Protein AF-0000000076233444 (afdb_homodimer)

Radius of gyration: 44.04 Å; Cα contacts (8 Å, |Δi|>4): 2919; chains: 2; bounding box: 112×150×102 Å

Foldseek 3Di:
DPPVPPVVPPVVPVCVVVVVVCVVVLLQPQAPFAADADVVLVLLVVVVVVCVVPVQPPCQLDWDWDDCVSDVFTAIEHEADCPRNPPPDWDADPVFRFTWDWDDKLRDRHDRGSSGFAWEAEQLFIYTYIWTWTFGPDPVGDIDTCPDPVNLVRDDPVSSVSPQWDDDSHYIYGVNLLVVLLVQLLQADALQVSQVNSLVSLCVSRVVDDPVCCVPHPRSDTDHSVVSLVSNLVVCVVLVLLLCPLLQLDFAAEEKEKDKDQPVQQFEWFQDLVVLDTFGQRWIKIFIAHLLLATNDIFIDSDPDLVLCLVVLQSNLVRHPNYAEYEYQDQVVCVVSNCVSVVPHHYAYFLVSLLCQQLVLQPPCVPDVLSVVLSQLLSCLQADPPQDDSFGQAWGAALVSSVVSVVVSCVVCVVVLVPDDPVSSVSNVVSVVVSNVNSVVVRRGGAGGPDGCVSVVVVVVSCCSSHVPPGNHDFPSSVVSSVSSNSSVVNCQSPADCDPVDDNDGDDDPSDDDPDDDRPDHPDSLADPDDDDADDVLVVLLVLLLVLLVLLLLLLVLVVLQFQFPPDDSLLQLFDDFPVQDDPDDPVLLQVLLQVLQVRRQKDFADDDLQQLQVLLQLLVLVQVCVVPPPQPVLVVLCVVLVDDDDSVVVSLSLLVQQLVCCCPPLLNVVVVVVPPCVCSVVSSDPRDQPDPSNVCSQQSSCQSSQAKAKEQGSTPVRRIYIHHYSHHSDSHHQYWYARPVVRGITHMDRPDPPDPVPPPDPPDDDDCPPDDPPDDQFPQVPCPAPVVRRNAQVCVSVVHQCPVPRSRRSTSSVPPQLQPLPPLVLCPQQQPVNYGRDRQVCLQVLHDNAPRPSDVGSSSNDHDDDDDPPPDDPDDDRPPPSDPSVSSVVSCVVCVVSVHDRADPPCDSLNSSSLSSLQSVCCSVVVDRDLVSSLSSLVVCQSVVVVVVPRDHGDDDSVRSVVVCVRSNHDD/DPPVPPVVPPVVVVCVVVVVVCVVVVLQPQAPFAADADVVLVLLVVVVVVCVVPVQPPCQLDWDWDDCVSDVFTAIEHEADCPRNPPPDWDADPVFRFTWDWDDKLRDRHDRGSSGFAWEAEQLFIYTYIWTWTFGPDPVGDIDTCPDPVNLVRDDPVSSVSPQWDDDSHYIYGVNLLVVLLVCLLQADALQVSQVNSLVSLCVSRVVDDPVCCVPHPRSDTDHSVVSLVSNLVVCVVLVLLLCPLLQLDFAAEEKEKDKDQPVQQFEWFQDLVVLDTFGQRWIKIWIAHLLLATNDIFIDSDPDLVLCLVVLQSNLVRHPNYAEYEYQDQVVCVVSNCVSVVPHHYAYFLVSLLCQQLVLQPPCVPDVLSVVLSQLLSCLQADPPQDDSFGQAWGAALVSSVVSVVVSCVVCVVVLVPDDPVSSVSNVVSVVVSNVNSVVVRRGGAGGPDGCVSVVVVVVSCCSSHPPVHNHDFPSSVVSSVSSNSSVVNCQSPADDDPVDDNDGDDDDSPDPPDDDRPDHPDSLADPDDDDADDVLVVLLVLLLVLLVLLLLLLVLVVVQFQFPPDDSLLQLFDDFPVQDDPDDPVLLVVLLQVLQVRRQKDFADDDLQQLQVLLQLLVLVQVCVVPPPQVVLVVLCVVLVDDDDSVVVSLSLLVQLLVCCCPPPLNVVVPVVPPCVCSVVSSDPRDQPDPSNVCSQQSSCQSSQAKAKEQGSTPVRRIYIHHYSHHSDSHHQYWYARPVVRGITHIDRPDPPDPVVPPDPPDDDDDDCPCPDQQQFPQVPPPQDVVRRDAQVCLVVVHQCPVPRSRRSTCSVPPVLAPLDQQVPCDQQQPVPYGRDDQVCLQVLHDNAPRPSDSGSSSNDHDDDDDPPPPPDPDDRPDPSDPSVSSVVSCVVCVVSVHDRADPPCDSLNSSSLSSLQSVCCSVVVDRDLVSSLSSLVVCQSVVVVVVVRDHGDDDSVRSVVVCVVSNNDD

Secondary structure (DSSP, 8-state):
--GGGGGGSSHHHHHHHHHHHHHHHHHHHTS------HHHHHHHHHHHHHHHH-TT-GGGGS-EEPPTTT-SS--EEEEE-HHHHSTT---B-TTT-PBEEEEEE----SS-STTPPEEEE-SS-EEEEEEEEEEESSTT--EEETTSHHHHHHS-HHHHTT--EEE-SS-EEEHHHHHHHHHHHHTT--HHHHHHHHHHHHHHHTTTS-HHHHTT-GGG----HHHHHHHHHHHHHHTHHHHHHHHHH----SEEEEEEE-GGGGGBEEE-TTT--EEEP--EEEEEE-TTS-EEEEEEESSS-GGGGHHHHHHHHHH-TT--EEEESSHHHHHHHHHHH-TT-EEEE-HHHHHHHHHTT---TTT-HHHHHHHHHHHGGGS-TT--SSS--S----HHHHHHHHHHHHHHTHHHHHHS-HHHHHHHHHHHHHHHHHHHTTTTSSPPTT-STHHHHHHHHHHIIIIISS-S-B-HHHHHHHHHHHHHHHHHHHHSPPPTT-SS------S-------------TT---------HHHHHHHHHHHHHHHHHHHHHHHHHHH---TT--GGGGGPPPPGGG-----HHHHHHHHHHHHHHTTEEEE----SS-HHHHHHHHHHHHHHHH---HHHHHHHHHTT-SS-HHHHHHHHHHHHHHHHHH-HHHHHHHHTTT-TTSGGGGSTT---SGGGGGHHHHHHHHHTS-EEEEES-SS--EEEE--SS-S--SPEEEEEETTTTEEEEEEE------GGGSS----------S--------SS----TTS----HHHHTT----TT---TT---S-S----------SS--B-TTS-B---HHHHTT---SS---TT---TT---SS--S---------------HHHHHHHHHHHHHTT-----SS--HHHHHHHHHHHHHHHHHHSS--HHHHHHHHHHHHHTGGG-TTS------HHHHHHHHHHTT---/--GGGGGGSSHHHHHHHHHHHHHHHHHHHHS------HHHHHHHHHHHHHHHH-TT-GGGGS-EEPPTTT-SS--EEEEE-HHHHSTT---B-TTT-PBEEEEEE----SS-STTPPEEEE-SS-EEEEEEEEEEESSTT--EEETTSHHHHHHS-HHHHTT--EEE-SS-EEEHHHHHHHHHHHHTT--HHHHHHHHHHHHHHHTTTS-HHHHTT-GGG----HHHHHHHHHHHHHHTHHHHHHHHHH----SEEEEEEE-GGGGGBEEE-TTT--EEEP--EEEEEE-TTS-EEEEEEESSS-GGGGHHHHHHHHHH-TT--EEEESSHHHHHHHHHHH-TTSEEEE-HHHHHHHHHTT---TTT-HHHHHHHHHHHGGGS-TT--SSS--S----HHHHHHHHHHHHHHTHHHHHHS-HHHHHHHHHHHHHHHHHHHTTTTSSPPTT-STHHHHHHHHHHIIIIITT-S-B-HHHHHHHHHHHHHHHHHHHHSPPPTT-SS------SSS-TT--------TT-----PPPPHHHHHHHHHHHHHHHHHHHHHHHHHHH---TT--GGGGGPPPPGGG-----HHHHHHHHHHHHHHTTEEEE----SS-HHHHHHHHHHHHHHHH---HHHHHHHHHTT-SS-HHHHHHHHHHHHHHHHHH-HHHHHHHHTS--TTSGGGGSTT---SGGGGGHHHHHHHHHTS-EEEEES-SS--EEEE--SS-S--SPEEEEEETTTTEEEEEEE------GGGSS-------------------SS----TTS----HHHHTTS---TT---TT---S-S-----------S--B-TTS-B---HHHHTT---SS---TT---TT---SS--S---------------HHHHHHHHHHHHHTT-----SS--HHHHHHHHHHHHHHHHHHSS--HHHHHHHHHHHHHTGGG-TTS------HHHHHHHHHHTT---

Sequence (1946 aa):
TMFKFIYRNRKHRRMMLSIRLLFIFSIAKCITSVVIGVEFQNVLDDIVKKFNEDPTNPRYQQPFCLTSSEYSKPIHIFIWSPQEQHCGFELRCFQHNSNFQPYQLTTNVVKQNWLNPRLLFCVRNNILLVQQIYQCNGDKKCKLFAASKECFALLDEKISKTFQMSLYNRSGYSYALIELLFEMISKGNNFQQVSQILANLRMRHYHSFQEEEALSSVLTSFPSAAKLEVLLLEFFYKWKDAFEFPVNEVKGSVLISADHTFRVSKKIGAFRTLDGKFVKSDMKLFIVMDESSAIISWKLTDSTGHGELESVLDHLSQKCGDLEYICTDNCCHDSSLYQKYFPTKKVKLDLFHAVKRVTQHVPNRKKCLKARHFVNDFGLIFRQNNDIGSIRTKATPEPSIIIRNLETFLTLHKPFLSELPSKNLEEINKEIENLKKHILNGCLSGIGPGHGTENNENLHRLLNRSLLRGVSFVSHELLLAILTILFFYHNQNIRGKKHTCNSRIIPIFSPSWDEKREIPNIPDPYTADQQTTIDSKTKEMVVEVLIGVRKTRDIVSTIKEMCLHRAFVEQDVLRKPSPRDCLDDDEVAHKTILEYNLNAFGLVVFETARDGDCCFRSILHQLHNVFQLDDNKELENYLTGLSLGQSIEDDISTLRLLFVENLKNDVNYRNFLVNTEYDDVDDYKNRGVFSSNTGDFVVKVLSDVLRIPIMIIQSNDRLSVETFIPSVLLYQKPLVIALNIWEQHYSSTEPLQDKKDPRDEESEEKEDEQKNEDEPAICHCMNGCFRKDGVKSCPCIKANRNCSAKCRCRKCSNNKAVKQRLKGCRCQTSCRDTDGRNTKCPCFKNRLGCDMCNCKSCENPYGKNENRKKNSGKVGGKRKRQPYTAYKKKRSEIFLASKSMKLPEGCWSLDETACIYTCTEMVLAELNQICMKSIFKIYDYIYRNRASYPEVKLREKNVKQIKAKLQYMGFNITMFKFIYRNRKHRRMMLSIRLLFIFSIAKCITSVVIGVEFQNVLDDIVKKFNEDPTNPRYQQPFCLTSSEYSKPIHIFIWSPQEQHCGFELRCFQHNSNFQPYQLTTNVVKQNWLNPRLLFCVRNNILLVQQIYQCNGDKKCKLFAASKECFALLDEKISKTFQMSLYNRSGYSYALIELLFEMISKGNNFQQVSQILANLRMRHYHSFQEEEALSSVLTSFPSAAKLEVLLLEFFYKWKDAFEFPVNEVKGSVLISADHTFRVSKKIGAFRTLDGKFVKSDMKLFIVMDESSAIISWKLTDSTGHGELESVLDHLSQKCGDLEYICTDNCCHDSSLYQKYFPTKKVKLDLFHAVKRVTQHVPNRKKCLKARHFVNDFGLIFRQNNDIGSIRTKATPEPSIIIRNLETFLTLHKPFLSELPSKNLEEINKEIENLKKHILNGCLSGIGPGHGTENNENLHRLLNRSLLRGVSFVSHELLLAILTILFFYHNQNIRGKKHTCNSRIIPIFSPSWDEKREIPNIPDPYTADQQTTIDSKTKEMVVEVLIGVRKTRDIVSTIKEMCLHRAFVEQDVLRKPSPRDCLDDDEVAHKTILEYNLNAFGLVVFETARDGDCCFRSILHQLHNVFQLDDNKELENYLTGLSLGQSIEDDISTLRLLFVENLKNDVNYRNFLVNTEYDDVDDYKNRGVFSSNTGDFVVKVLSDVLRIPIMIIQSNDRLSVETFIPSVLLYQKPLVIALNIWEQHYSSTEPLQDKKDPRDEESEEKEDEQKNEDEPAICHCMNGCFRKDGVKSCPCIKANRNCSAKCRCRKCSNNKAVKQRLKGCRCQTSCRDTDGRNTKCPCFKNRLGCDMCNCKSCENPYGKNENRKKNSGKVGGKRKRQPYTAYKKKRSEIFLASKSMKLPEGCWSLDETACIYTCTEMVLAELNQICMKSIFKIYDYIYRNRASYPEVKLREKNVKQIKAKLQYMGFNI

Nearest PDB structures (foldseek):
  3vqq-assembly1_B  TM=4.574E-01  e=9.170E-03  Human immunodeficiency virus 1
  7ue1-assembly1_A  TM=4.472E-01  e=9.606E-03  Human immunodeficiency virus 1
  8cta-assembly1_A  TM=4.657E-01  e=1.601E-02  Human immunodeficiency virus 1
  3vq8-assembly1_A  TM=4.705E-01  e=1.840E-02  Human immunodeficiency virus 1
  6u8q-assembly1_O  TM=4.433E-01  e=4.245E-02  Human immunodeficiency virus 1

InterPro domains:
  IPR003323 OTU domain [PF02338] (611-718)
  IPR003323 OTU domain [PS50802] (603-752)
  IPR033467 Tesmin/TSO1-like CXC domain [SM01114] (774-818)
  IPR033467 Tesmin/TSO1-like CXC domain [SM01114] (820-864)
  IPR038765 Papain-like cysteine peptidase superfamily [SSF54001] (595-753)

Structure (mmCIF, N/CA/C/O backbone):
data_AF-0000000076233444-model_v1
#
loop_
_entity.id
_entity.type
_entity.pdbx_description
1 polymer 'OTU domain-containing protein'
#
loop_
_atom_site.group_PDB
_atom_site.id
_atom_site.type_symbol
_atom_site.label_atom_id
_atom_site.label_alt_id
_atom_site.label_comp_id
_atom_site.label_asym_id
_atom_site.label_entity_id
_atom_site.label_seq_id
_atom_site.pdbx_PDB_ins_code
_atom_site.Cartn_x
_atom_site.Cartn_y
_atom_site.Cartn_z
_atom_site.occupancy
_atom_site.B_iso_or_equiv
_atom_site.auth_seq_id
_atom_site.auth_comp_id
_atom_site.auth_asym_id
_atom_site.auth_atom_id
_atom_site.pdbx_PDB_model_num
ATOM 1 N N . THR A 1 1 ? -7.953 12.812 52.438 1 19.58 1 THR A N 1
ATOM 2 C CA . THR A 1 1 ? -8.828 11.852 51.781 1 19.58 1 THR A CA 1
ATOM 3 C C . THR A 1 1 ? -10.273 12.336 51.781 1 19.58 1 THR A C 1
ATOM 5 O O . THR A 1 1 ? -10.969 12.25 50.781 1 19.58 1 THR A O 1
ATOM 8 N N . MET A 1 2 ? -10.898 12.516 53.062 1 20.55 2 MET A N 1
ATOM 9 C CA . MET A 1 2 ? -12.297 12.625 53.469 1 20.55 2 MET A CA 1
ATOM 10 C C . MET A 1 2 ? -12.844 14.016 53.188 1 20.55 2 MET A C 1
ATOM 12 O O . MET A 1 2 ? -14.039 14.18 52.938 1 20.55 2 MET A O 1
ATOM 16 N N . PHE A 1 3 ? -12.156 15.141 53.625 1 22.14 3 PHE A N 1
ATOM 17 C CA . PHE A 1 3 ? -12.711 16.484 53.781 1 22.14 3 PHE A CA 1
ATOM 18 C C . PHE A 1 3 ? -13.086 17.047 52.406 1 22.14 3 PHE A C 1
ATOM 20 O O . PHE A 1 3 ? -13.883 17.984 52.312 1 22.14 3 PHE A O 1
ATOM 27 N N . LYS A 1 4 ? -12.156 16.828 51.312 1 22.8 4 LYS A N 1
ATOM 28 C CA . LYS A 1 4 ? -12.32 17.484 50.031 1 22.8 4 LYS A CA 1
ATOM 29 C C . LYS A 1 4 ? -13.578 17 49.312 1 22.8 4 LYS A C 1
ATOM 31 O O . LYS A 1 4 ? -13.742 17.203 48.125 1 22.8 4 LYS A O 1
ATOM 36 N N . PHE A 1 5 ? -14.578 16.234 50.031 1 25.5 5 PHE A N 1
ATOM 37 C CA . PHE A 1 5 ? -15.836 15.562 49.75 1 25.5 5 PHE A CA 1
ATOM 38 C C . PHE A 1 5 ? -16.953 16.578 49.531 1 25.5 5 PHE A C 1
ATOM 40 O O . PHE A 1 5 ? -17.781 16.406 48.625 1 25.5 5 PHE A O 1
ATOM 47 N N . ILE A 1 6 ? -17.188 17.547 50.594 1 25.94 6 ILE A N 1
ATOM 48 C CA . ILE A 1 6 ? -18.422 18.266 50.844 1 25.94 6 ILE A CA 1
ATOM 49 C C . ILE A 1 6 ? -18.562 19.422 49.844 1 25.94 6 ILE A C 1
ATOM 51 O O . ILE A 1 6 ? -19.688 19.797 49.5 1 25.94 6 ILE A O 1
ATOM 55 N N . TYR A 1 7 ? -17.375 20.172 49.594 1 26.08 7 TYR A N 1
ATOM 56 C CA . TYR A 1 7 ? -17.547 21.422 48.844 1 26.08 7 TYR A CA 1
ATOM 57 C C . TYR A 1 7 ? -18.062 21.141 47.438 1 26.08 7 TYR A C 1
ATOM 59 O O . TYR A 1 7 ? -18.172 22.062 46.625 1 26.08 7 TYR A O 1
ATOM 67 N N . ARG A 1 8 ? -18.266 19.812 47.031 1 27.36 8 ARG A N 1
ATOM 68 C CA . ARG A 1 8 ? -18.797 19.281 45.781 1 27.36 8 ARG A CA 1
ATOM 69 C C . ARG A 1 8 ? -20.281 19.562 45.656 1 27.36 8 ARG A C 1
ATOM 71 O O . ARG A 1 8 ? -20.875 19.391 44.562 1 27.36 8 ARG A O 1
ATOM 78 N N . ASN A 1 9 ? -21.047 19.781 46.781 1 27.98 9 ASN A N 1
ATOM 79 C CA . ASN A 1 9 ? -22.5 19.734 46.781 1 27.98 9 ASN A CA 1
ATOM 80 C C . ASN A 1 9 ? -23.109 21.047 46.312 1 27.98 9 ASN A C 1
ATOM 82 O O . ASN A 1 9 ? -24.25 21.078 45.844 1 27.98 9 ASN A O 1
ATOM 86 N N . ARG A 1 10 ? -22.672 22.234 46.906 1 29.61 10 ARG A N 1
ATOM 87 C CA . ARG A 1 10 ? -23.406 23.469 46.656 1 29.61 10 ARG A CA 1
ATOM 88 C C . ARG A 1 10 ? -23.312 23.891 45.188 1 29.61 10 ARG A C 1
ATOM 90 O O . ARG A 1 10 ? -24.219 24.531 44.656 1 29.61 10 ARG A O 1
ATOM 97 N N . LYS A 1 11 ? -22.031 23.906 44.625 1 30.14 11 LYS A N 1
ATOM 98 C CA . LYS A 1 11 ? -21.859 24.344 43.25 1 30.14 11 LYS A CA 1
ATOM 99 C C . LYS A 1 11 ? -22.656 23.469 42.281 1 30.14 11 LYS A C 1
ATOM 101 O O . LYS A 1 11 ? -22.625 23.688 41.062 1 30.14 11 LYS A O 1
ATOM 106 N N . HIS A 1 12 ? -23.359 22.391 42.719 1 30.02 12 HIS A N 1
ATOM 107 C CA . HIS A 1 12 ? -24.281 21.531 42 1 30.02 12 HIS A CA 1
ATOM 108 C C . HIS A 1 12 ? -25.594 22.25 41.719 1 30.02 12 HIS A C 1
ATOM 110 O O . HIS A 1 12 ? -26.234 22 40.688 1 30.02 12 HIS A O 1
ATOM 116 N N . ARG A 1 13 ? -26.125 23.078 42.688 1 32.69 13 ARG A N 1
ATOM 117 C CA . ARG A 1 13 ? -27.469 23.641 42.5 1 32.69 13 ARG A CA 1
ATOM 118 C C . ARG A 1 13 ? -27.438 24.75 41.438 1 32.69 13 ARG A C 1
ATOM 120 O O . ARG A 1 13 ? -28.375 24.875 40.656 1 32.69 13 ARG A O 1
ATOM 127 N N . ARG A 1 14 ? -26.531 25.828 41.594 1 32.03 14 ARG A N 1
ATOM 128 C CA . ARG A 1 14 ? -26.516 26.906 40.625 1 32.03 14 ARG A CA 1
ATOM 129 C C . ARG A 1 14 ? -26.109 26.375 39.25 1 32.03 14 ARG A C 1
ATOM 131 O O . ARG A 1 14 ? -26.453 26.969 38.219 1 32.03 14 ARG A O 1
ATOM 138 N N . MET A 1 15 ? -25.219 25.344 39.125 1 30.59 15 MET A N 1
ATOM 139 C CA . MET A 1 15 ? -24.906 24.734 37.812 1 30.59 15 MET A CA 1
ATOM 140 C C . MET A 1 15 ? -26.125 24.031 37.25 1 30.59 15 MET A C 1
ATOM 142 O O . MET A 1 15 ? -26.203 23.828 36.031 1 30.59 15 MET A O 1
ATOM 146 N N . MET A 1 16 ? -27.141 23.703 38.094 1 33.06 16 MET A N 1
ATOM 147 C CA . MET A 1 16 ? -28.375 23.109 37.562 1 33.06 16 MET A CA 1
ATOM 148 C C . MET A 1 16 ? -29.234 24.172 36.875 1 33.06 16 MET A C 1
ATOM 150 O O . MET A 1 16 ? -29.922 23.891 35.906 1 33.06 16 MET A O 1
ATOM 154 N N . LEU A 1 17 ? -29.469 25.406 37.531 1 35.16 17 LEU A N 1
ATOM 155 C CA . LEU A 1 17 ? -30.312 26.422 36.906 1 35.16 17 LEU A CA 1
ATOM 156 C C . LEU A 1 17 ? -29.672 26.938 35.625 1 35.16 17 LEU A C 1
ATOM 158 O O . LEU A 1 17 ? -30.359 27.172 34.625 1 35.16 17 LEU A O 1
ATOM 162 N N . SER A 1 18 ? -28.312 27.359 35.594 1 32.38 18 SER A N 1
ATOM 163 C CA . SER A 1 18 ? -27.672 27.75 34.344 1 32.38 18 SER A CA 1
ATOM 164 C C . SER A 1 18 ? -27.609 26.578 33.375 1 32.38 18 SER A C 1
ATOM 166 O O . SER A 1 18 ? -27.422 26.781 32.156 1 32.38 18 SER A O 1
ATOM 168 N N . ILE A 1 19 ? -27.703 25.344 33.781 1 35.03 19 ILE A N 1
ATOM 169 C CA . ILE A 1 19 ? -27.828 24.188 32.906 1 35.03 19 ILE A CA 1
ATOM 170 C C . ILE A 1 19 ? -29.234 24.125 32.344 1 35.03 19 ILE A C 1
ATOM 172 O O . ILE A 1 19 ? -29.438 23.688 31.203 1 35.03 19 ILE A O 1
ATOM 176 N N . ARG A 1 20 ? -30.312 24.656 33.031 1 33.66 20 ARG A N 1
ATOM 177 C CA . ARG A 1 20 ? -31.688 24.641 32.562 1 33.66 20 ARG A CA 1
ATOM 178 C C . ARG A 1 20 ? -31.859 25.516 31.312 1 33.66 20 ARG A C 1
ATOM 180 O O . ARG A 1 20 ? -32.531 25.125 30.359 1 33.66 20 ARG A O 1
ATOM 187 N N . LEU A 1 21 ? -31.594 26.922 31.438 1 35.16 21 LEU A N 1
ATOM 188 C CA . LEU A 1 21 ? -31.781 27.844 30.328 1 35.16 21 LEU A CA 1
ATOM 189 C C . LEU A 1 21 ? -30.828 27.531 29.188 1 35.16 21 LEU A C 1
ATOM 191 O O . LEU A 1 21 ? -31.172 27.688 28.016 1 35.16 21 LEU A O 1
ATOM 195 N N . LEU A 1 22 ? -29.578 27.125 29.453 1 32.97 22 LEU A N 1
ATOM 196 C CA . LEU A 1 22 ? -28.656 26.734 28.375 1 32.97 22 LEU A CA 1
ATOM 197 C C . LEU A 1 22 ? -29.125 25.453 27.703 1 32.97 22 LEU A C 1
ATOM 199 O O . LEU A 1 22 ? -28.75 25.172 26.562 1 32.97 22 LEU A O 1
ATOM 203 N N . PHE A 1 23 ? -29.984 24.641 28.375 1 34.53 23 PHE A N 1
ATOM 204 C CA . PHE A 1 23 ? -30.484 23.453 27.703 1 34.53 23 PHE A CA 1
ATOM 205 C C . PHE A 1 23 ? -31.406 23.828 26.547 1 34.53 23 PHE A C 1
ATOM 207 O O . PHE A 1 23 ? -31.359 23.203 25.484 1 34.53 23 PHE A O 1
ATOM 214 N N . ILE A 1 24 ? -32.375 24.844 26.734 1 35.88 24 ILE A N 1
ATOM 215 C CA . ILE A 1 24 ? -33.375 25.094 25.688 1 35.88 24 ILE A CA 1
ATOM 216 C C . ILE A 1 24 ? -32.688 25.75 24.484 1 35.88 24 ILE A C 1
ATOM 218 O O . ILE A 1 24 ? -32.969 25.391 23.344 1 35.88 24 ILE A O 1
ATOM 222 N N . PHE A 1 25 ? -31.828 26.844 24.672 1 35.16 25 PHE A N 1
ATOM 223 C CA . PHE A 1 25 ? -31.328 27.562 23.5 1 35.16 25 PHE A CA 1
ATOM 224 C C . PHE A 1 25 ? -30.312 26.719 22.75 1 35.16 25 PHE A C 1
ATOM 226 O O . PHE A 1 25 ? -30.125 26.906 21.547 1 35.16 25 PHE A O 1
ATOM 233 N N . SER A 1 26 ? -29.484 25.984 23.406 1 34.06 26 SER A N 1
ATOM 234 C CA . SER A 1 26 ? -28.469 25.234 22.672 1 34.06 26 SER A CA 1
ATOM 235 C C . SER A 1 26 ? -29.094 24.141 21.828 1 34.06 26 SER A C 1
ATOM 237 O O . SER A 1 26 ? -28.422 23.531 21 1 34.06 26 SER A O 1
ATOM 239 N N . ILE A 1 27 ? -30.281 23.75 22.141 1 36.62 27 ILE A N 1
ATOM 240 C CA . ILE A 1 27 ? -30.922 22.734 21.297 1 36.62 27 ILE A CA 1
ATOM 241 C C . ILE A 1 27 ? -31.297 23.344 19.953 1 36.62 27 ILE A C 1
ATOM 243 O O . ILE A 1 27 ? -31.203 22.688 18.922 1 36.62 27 ILE A O 1
ATOM 247 N N . ALA A 1 28 ? -31.766 24.609 19.859 1 36.25 28 ALA A N 1
ATOM 248 C CA . ALA A 1 28 ? -32.375 25.125 18.641 1 36.25 28 ALA A CA 1
ATOM 249 C C . ALA A 1 28 ? -31.344 25.203 17.5 1 36.25 28 ALA A C 1
ATOM 251 O O . ALA A 1 28 ? -31.688 24.969 16.344 1 36.25 28 ALA A O 1
ATOM 252 N N . LYS A 1 29 ? -30.188 25.828 17.688 1 37.78 29 LYS A N 1
ATOM 253 C CA . LYS A 1 29 ? -29.375 26.156 16.531 1 37.78 29 LYS A CA 1
ATOM 254 C C . LYS A 1 29 ? -28.844 24.906 15.852 1 37.78 29 LYS A C 1
ATOM 256 O O . LYS A 1 29 ? -28.5 24.922 14.672 1 37.78 29 LYS A O 1
ATOM 261 N N . CYS A 1 30 ? -28.469 23.891 16.594 1 37.66 30 CYS A N 1
ATOM 262 C CA . CYS A 1 30 ? -27.562 22.875 16.031 1 37.66 30 CYS A CA 1
ATOM 263 C C . CYS A 1 30 ? -28.359 21.781 15.32 1 37.66 30 CYS A C 1
ATOM 265 O O . CYS A 1 30 ? -27.781 20.781 14.898 1 37.66 30 CYS A O 1
ATOM 267 N N . ILE A 1 31 ? -29.672 21.719 15.492 1 44.47 31 ILE A N 1
ATOM 268 C CA . ILE A 1 31 ? -30.234 20.547 14.852 1 44.47 31 ILE A CA 1
ATOM 269 C C . ILE A 1 31 ? -30.328 20.781 13.344 1 44.47 31 ILE A C 1
ATOM 271 O O . ILE A 1 31 ? -30.859 21.797 12.898 1 44.47 31 ILE A O 1
ATOM 275 N N . THR A 1 32 ? -29.625 20.297 12.516 1 52.31 32 THR A N 1
ATOM 276 C CA . THR A 1 32 ? -29.812 20.344 11.07 1 52.31 32 THR A CA 1
ATOM 277 C C . THR A 1 32 ? -31.266 20.125 10.695 1 52.31 32 THR A C 1
ATOM 279 O O . THR A 1 32 ? -31.812 19.047 10.922 1 52.31 32 THR A O 1
ATOM 282 N N . SER A 1 33 ? -32.094 21.125 10.656 1 62.72 33 SER A N 1
ATOM 283 C CA . SER A 1 33 ? -33.5 21.141 10.195 1 62.72 33 SER A CA 1
ATOM 284 C C . SER A 1 33 ? -33.594 20.609 8.766 1 62.72 33 SER A C 1
ATOM 286 O O . SER A 1 33 ? -32.812 20.984 7.898 1 62.72 33 SER A O 1
ATOM 288 N N . VAL A 1 34 ? -34.312 19.359 8.625 1 79.75 34 VAL A N 1
ATOM 289 C CA . VAL A 1 34 ? -34.531 18.734 7.32 1 79.75 34 VAL A CA 1
ATOM 290 C C . VAL A 1 34 ? -35.75 19.344 6.664 1 79.75 34 VAL A C 1
ATOM 292 O O . VAL A 1 34 ? -36.875 19.219 7.188 1 79.75 34 VAL A O 1
ATOM 295 N N . VAL A 1 35 ? -35.562 20.219 5.676 1 81.94 35 VAL A N 1
ATOM 296 C CA . VAL A 1 35 ? -36.656 20.766 4.891 1 81.94 35 VAL A CA 1
ATOM 297 C C . VAL A 1 35 ? -36.75 20.062 3.537 1 81.94 35 VAL A C 1
ATOM 299 O O . VAL A 1 35 ? -35.75 20.047 2.783 1 81.94 35 VAL A O 1
ATOM 302 N N . ILE A 1 36 ? -37.875 19.375 3.273 1 86.38 36 ILE A N 1
ATOM 303 C CA . ILE A 1 36 ? -38.031 18.625 2.033 1 86.38 36 ILE A CA 1
ATOM 304 C C . ILE A 1 36 ? -39.062 19.312 1.148 1 86.38 36 ILE A C 1
ATOM 306 O O . ILE A 1 36 ? -38.812 19.578 -0.03 1 86.38 36 ILE A O 1
ATOM 310 N N . GLY A 1 37 ? -40.344 19.625 1.582 1 86.25 37 GLY A N 1
ATOM 311 C CA . GLY A 1 37 ? -41.344 20.297 0.795 1 86.25 37 GLY A CA 1
ATOM 312 C C . GLY A 1 37 ? -42.75 20.016 1.275 1 86.25 37 GLY A C 1
ATOM 313 O O . GLY A 1 37 ? -42.969 19.156 2.143 1 86.25 37 GLY A O 1
ATOM 314 N N . VAL A 1 38 ? -43.719 20.625 0.657 1 89.69 38 VAL A N 1
ATOM 315 C CA . VAL A 1 38 ? -45.125 20.547 1.062 1 89.69 38 VAL A CA 1
ATOM 316 C C . VAL A 1 38 ? -45.719 19.203 0.619 1 89.69 38 VAL A C 1
ATOM 318 O O . VAL A 1 38 ? -46.531 18.609 1.335 1 89.69 38 VAL A O 1
ATOM 321 N N . GLU A 1 39 ? -45.281 18.734 -0.431 1 90 39 GLU A N 1
ATOM 322 C CA . GLU A 1 39 ? -45.781 17.453 -0.927 1 90 39 GLU A CA 1
ATOM 323 C C . GLU A 1 39 ? -45.469 16.312 0.039 1 90 39 GLU A C 1
ATOM 325 O O . GLU A 1 39 ? -46.312 15.477 0.323 1 90 39 GLU A O 1
ATOM 330 N N . PHE A 1 40 ? -44.312 16.344 0.514 1 92.69 40 PHE A N 1
ATOM 331 C CA . PHE A 1 40 ? -43.906 15.281 1.421 1 92.69 40 PHE A CA 1
ATOM 332 C C . PHE A 1 40 ? -44.562 15.453 2.787 1 92.69 40 PHE A C 1
ATOM 334 O O . PHE A 1 40 ? -44.812 14.469 3.486 1 92.69 40 PHE A O 1
ATOM 341 N N . GLN A 1 41 ? -44.875 16.672 3.162 1 93.62 41 GLN A N 1
ATOM 342 C CA . GLN A 1 41 ? -45.562 16.891 4.426 1 93.62 41 GLN A CA 1
ATOM 343 C C . GLN A 1 41 ? -46.906 16.141 4.453 1 93.62 41 GLN A C 1
ATOM 345 O O . GLN A 1 41 ? -47.281 15.57 5.477 1 93.62 41 GLN A O 1
ATOM 350 N N . ASN A 1 42 ? -47.562 16.141 3.32 1 93.38 42 ASN A N 1
ATOM 351 C CA . ASN A 1 42 ? -48.844 15.43 3.236 1 93.38 42 ASN A CA 1
ATOM 352 C C . ASN A 1 42 ? -48.656 13.922 3.4 1 93.38 42 ASN A C 1
ATOM 354 O O . ASN A 1 42 ? -49.469 13.258 4.043 1 93.38 42 ASN A O 1
ATOM 358 N N . VAL A 1 43 ? -47.625 13.438 2.832 1 94.25 43 VAL A N 1
ATOM 359 C CA . VAL A 1 43 ? -47.344 12.008 2.932 1 94.25 43 VAL A CA 1
ATOM 360 C C . VAL A 1 43 ? -47 11.648 4.379 1 94.25 43 VAL A C 1
ATOM 362 O O . VAL A 1 43 ? -47.5 10.641 4.898 1 94.25 43 VAL A O 1
ATOM 365 N N . LEU A 1 44 ? -46.219 12.461 5.004 1 94.81 44 LEU A N 1
ATOM 366 C CA . LEU A 1 44 ? -45.812 12.203 6.383 1 94.81 44 LEU A CA 1
ATOM 367 C C . LEU A 1 44 ? -47.031 12.281 7.328 1 94.81 44 LEU A C 1
ATOM 369 O O . LEU A 1 44 ? -47.125 11.492 8.266 1 94.81 44 LEU A O 1
ATOM 373 N N . ASP A 1 45 ? -47.938 13.188 7.039 1 94.12 45 ASP A N 1
ATOM 374 C CA . ASP A 1 45 ? -49.156 13.305 7.855 1 94.12 45 ASP A CA 1
ATOM 375 C C . ASP A 1 45 ? -50.031 12.062 7.719 1 94.12 45 ASP A C 1
ATOM 377 O O . ASP A 1 45 ? -50.625 11.602 8.695 1 94.12 45 ASP A O 1
ATOM 381 N N . ASP A 1 46 ? -50.062 11.57 6.543 1 94.38 46 ASP A N 1
ATOM 382 C CA . ASP A 1 46 ? -50.812 10.344 6.316 1 94.38 46 ASP A CA 1
ATOM 383 C C . ASP A 1 46 ? -50.219 9.164 7.066 1 94.38 46 ASP A C 1
ATOM 385 O O . ASP A 1 46 ? -50.938 8.336 7.629 1 94.38 46 ASP A O 1
ATOM 389 N N . ILE A 1 47 ? -48.906 9.055 7.07 1 94.62 47 ILE A N 1
ATOM 390 C CA . ILE A 1 47 ? -48.219 7.973 7.746 1 94.62 47 ILE A CA 1
ATOM 391 C C . ILE A 1 47 ? -48.406 8.086 9.258 1 94.62 47 ILE A C 1
ATOM 393 O O . ILE A 1 47 ? -48.625 7.078 9.938 1 94.62 47 ILE A O 1
ATOM 397 N N . VAL A 1 48 ? -48.375 9.289 9.773 1 94.94 48 VAL A N 1
ATOM 398 C CA . VAL A 1 48 ? -48.531 9.516 11.203 1 94.94 48 VAL A CA 1
ATOM 399 C C . VAL A 1 48 ? -49.938 9.195 11.625 1 94.94 48 VAL A C 1
ATOM 401 O O . VAL A 1 48 ? -50.188 8.672 12.719 1 94.94 48 VAL A O 1
ATOM 404 N N . LYS A 1 49 ? -50.906 9.484 10.758 1 94.12 49 LYS A N 1
ATOM 405 C CA . LYS A 1 49 ? -52.312 9.133 11.039 1 94.12 49 LYS A CA 1
ATOM 406 C C . LYS A 1 49 ? -52.469 7.621 11.164 1 94.12 49 LYS A C 1
ATOM 408 O O . LYS A 1 49 ? -53.125 7.137 12.086 1 94.12 49 LYS A O 1
ATOM 413 N N . LYS A 1 50 ? -51.844 6.984 10.289 1 93 50 LYS A N 1
ATOM 414 C CA . LYS A 1 50 ? -51.906 5.523 10.328 1 93 50 LYS A CA 1
ATOM 415 C C . LYS A 1 50 ? -51.188 4.98 11.562 1 93 50 LYS A C 1
ATOM 417 O O . LYS A 1 50 ? -51.625 3.992 12.148 1 93 50 LYS A O 1
ATOM 422 N N . PHE A 1 51 ? -50.125 5.629 11.906 1 94.06 51 PHE A N 1
ATOM 423 C CA . PHE A 1 51 ? -49.375 5.23 13.094 1 94.06 51 PHE A CA 1
ATOM 424 C C . PHE A 1 51 ? -50.188 5.414 14.352 1 94.06 51 PHE A C 1
ATOM 426 O O . PHE A 1 51 ? -50.219 4.551 15.227 1 94.06 51 PHE A O 1
ATOM 433 N N . ASN A 1 52 ? -50.906 6.531 14.445 1 92.88 52 ASN A N 1
ATOM 434 C CA . ASN A 1 52 ? -51.688 6.828 15.641 1 92.88 52 ASN A CA 1
ATOM 435 C C . ASN A 1 52 ? -52.875 5.871 15.781 1 92.88 52 ASN A C 1
ATOM 437 O O . ASN A 1 52 ? -53.344 5.625 16.891 1 92.88 52 ASN A O 1
ATOM 441 N N . GLU A 1 53 ? -53.281 5.238 14.672 1 92.62 53 GLU A N 1
ATOM 442 C CA . GLU A 1 53 ? -54.344 4.258 14.719 1 92.62 53 GLU A CA 1
ATOM 443 C C . GLU A 1 53 ? -53.875 2.939 15.32 1 92.62 53 GLU A C 1
ATOM 445 O O . GLU A 1 53 ? -54.594 2.309 16.094 1 92.62 53 GLU A O 1
ATOM 450 N N . ASP A 1 54 ? -52.625 2.562 15.008 1 91.62 54 ASP A N 1
ATOM 451 C CA . ASP A 1 54 ? -52.031 1.331 15.539 1 91.62 54 ASP A CA 1
ATOM 452 C C . ASP A 1 54 ? -50.531 1.488 15.773 1 91.62 54 ASP A C 1
ATOM 454 O O . ASP A 1 54 ? -49.719 0.978 15 1 91.62 54 ASP A O 1
ATOM 458 N N . PRO A 1 55 ? -50.188 2.043 16.906 1 90.19 55 PRO A N 1
ATOM 459 C CA . PRO A 1 55 ? -48.781 2.293 17.172 1 90.19 55 PRO A CA 1
ATOM 460 C C . PRO A 1 55 ? -48 1.008 17.391 1 90.19 55 PRO A C 1
ATOM 462 O O . PRO A 1 55 ? -46.75 1.015 17.312 1 90.19 55 PRO A O 1
ATOM 465 N N . THR A 1 56 ? -48.594 -0.118 17.672 1 88.06 56 THR A N 1
ATOM 466 C CA . THR A 1 56 ? -47.875 -1.357 17.969 1 88.06 56 THR A CA 1
ATOM 467 C C . THR A 1 56 ? -47.656 -2.18 16.703 1 88.06 56 THR A C 1
ATOM 469 O O . THR A 1 56 ? -47.125 -3.277 16.75 1 88.06 56 THR A O 1
ATOM 472 N N . ASN A 1 57 ? -48.125 -1.59 15.586 1 88.44 57 ASN A N 1
ATOM 473 C CA . ASN A 1 57 ? -47.875 -2.264 14.312 1 88.44 57 ASN A CA 1
ATOM 474 C C . ASN A 1 57 ? -46.375 -2.541 14.117 1 88.44 57 ASN A C 1
ATOM 476 O O . ASN A 1 57 ? -45.531 -1.664 14.344 1 88.44 57 ASN A O 1
ATOM 480 N N . PRO A 1 58 ? -46 -3.732 13.758 1 87.5 58 PRO A N 1
ATOM 481 C CA . PRO A 1 58 ? -44.594 -4.098 13.602 1 87.5 58 PRO A CA 1
ATOM 482 C C . PRO A 1 58 ? -43.875 -3.258 12.547 1 87.5 58 PRO A C 1
ATOM 484 O O . PRO A 1 58 ? -42.625 -3.135 12.578 1 87.5 58 PRO A O 1
ATOM 487 N N . ARG A 1 59 ? -44.562 -2.652 11.633 1 88.38 59 ARG A N 1
ATOM 488 C CA . ARG A 1 59 ? -43.969 -1.809 10.609 1 88.38 59 ARG A CA 1
ATOM 489 C C . ARG A 1 59 ? -43.219 -0.623 11.234 1 88.38 59 ARG A C 1
ATOM 491 O O . ARG A 1 59 ? -42.188 -0.187 10.734 1 88.38 59 ARG A O 1
ATOM 498 N N . TYR A 1 60 ? -43.812 -0.18 12.312 1 90.5 60 TYR A N 1
ATOM 499 C CA . TYR A 1 60 ? -43.312 1.066 12.875 1 90.5 60 TYR A CA 1
ATOM 500 C C . TYR A 1 60 ? -42.281 0.793 13.984 1 90.5 60 TYR A C 1
ATOM 502 O O . TYR A 1 60 ? -41.812 1.724 14.633 1 90.5 60 TYR A O 1
ATOM 510 N N . GLN A 1 61 ? -41.875 -0.435 14.211 1 88.31 61 GLN A N 1
ATOM 511 C CA . GLN A 1 61 ? -40.906 -0.772 15.258 1 88.31 61 GLN A CA 1
ATOM 512 C C . GLN A 1 61 ? -39.5 -0.735 14.727 1 88.31 61 GLN A C 1
ATOM 514 O O . GLN A 1 61 ? -38.531 -0.859 15.492 1 88.31 61 GLN A O 1
ATOM 519 N N . GLN A 1 62 ? -39.375 -0.571 13.461 1 89.12 62 GLN A N 1
ATOM 520 C CA . GLN A 1 62 ? -38.094 -0.476 12.789 1 89.12 62 GLN A CA 1
ATOM 521 C C . GLN A 1 62 ? -38.125 0.546 11.656 1 89.12 62 GLN A C 1
ATOM 523 O O . GLN A 1 62 ? -39.219 0.952 11.219 1 89.12 62 GLN A O 1
ATOM 528 N N . PRO A 1 63 ? -36.938 1.024 11.281 1 91.69 63 PRO A N 1
ATOM 529 C CA . PRO A 1 63 ? -36.938 1.917 10.117 1 91.69 63 PRO A CA 1
ATOM 530 C C . PRO A 1 63 ? -37.531 1.255 8.867 1 91.69 63 PRO A C 1
ATOM 532 O O . PRO A 1 63 ? -37.281 0.068 8.633 1 91.69 63 PRO A O 1
ATOM 535 N N . PHE A 1 64 ? -38.344 1.941 8.141 1 92.12 64 PHE A N 1
ATOM 536 C CA . PHE A 1 64 ? -38.969 1.402 6.934 1 92.12 64 PHE A CA 1
ATOM 537 C C . PHE A 1 64 ? -38.844 2.391 5.781 1 92.12 64 PHE A C 1
ATOM 539 O O . PHE A 1 64 ? -38.688 3.594 6 1 92.12 64 PHE A O 1
ATOM 546 N N . CYS A 1 65 ? -38.844 1.848 4.605 1 91.31 65 CYS A N 1
ATOM 547 C CA . CYS A 1 65 ? -38.781 2.65 3.391 1 91.31 65 CYS A CA 1
ATOM 548 C C . CYS A 1 65 ? -40.156 2.867 2.805 1 91.31 65 CYS A C 1
ATOM 550 O O . CYS A 1 65 ? -41 1.949 2.793 1 91.31 65 CYS A O 1
ATOM 552 N N . LEU A 1 66 ? -40.406 4.062 2.34 1 91.31 66 LEU A N 1
ATOM 553 C CA . LEU A 1 66 ? -41.688 4.348 1.701 1 91.31 66 LEU A CA 1
ATOM 554 C C . LEU A 1 66 ? -41.812 3.631 0.361 1 91.31 66 LEU A C 1
ATOM 556 O O . LEU A 1 66 ? -40.844 3.549 -0.388 1 91.31 66 LEU A O 1
ATOM 560 N N . THR A 1 67 ? -42.938 3.078 0.148 1 85 67 THR A N 1
ATOM 561 C CA . THR A 1 67 ? -43.188 2.361 -1.101 1 85 67 THR A CA 1
ATOM 562 C C . THR A 1 67 ? -43.469 3.338 -2.236 1 85 67 THR A C 1
ATOM 564 O O . THR A 1 67 ? -43.719 4.52 -1.997 1 85 67 THR A O 1
ATOM 567 N N . SER A 1 68 ? -43.438 2.816 -3.436 1 79.81 68 SER A N 1
ATOM 568 C CA . SER A 1 68 ? -43.656 3.641 -4.617 1 79.81 68 SER A CA 1
ATOM 569 C C . SER A 1 68 ? -45.094 4.172 -4.645 1 79.81 68 SER A C 1
ATOM 571 O O . SER A 1 68 ? -45.344 5.223 -5.23 1 79.81 68 SER A O 1
ATOM 573 N N . SER A 1 69 ? -45.969 3.492 -3.92 1 79.12 69 SER A N 1
ATOM 574 C CA . SER A 1 69 ? -47.375 3.939 -3.875 1 79.12 69 SER A CA 1
ATOM 575 C C . SER A 1 69 ? -47.531 5.078 -2.877 1 79.12 69 SER A C 1
ATOM 577 O O . SER A 1 69 ? -48.438 5.91 -3.031 1 79.12 69 SER A O 1
ATOM 579 N N . GLU A 1 70 ? -46.719 5.051 -1.926 1 86.94 70 GLU A N 1
ATOM 580 C CA . GLU A 1 70 ? -46.812 6.094 -0.905 1 86.94 70 GLU A CA 1
ATOM 581 C C . GLU A 1 70 ? -46.125 7.375 -1.36 1 86.94 70 GLU A C 1
ATOM 583 O O . GLU A 1 70 ? -46.656 8.477 -1.142 1 86.94 70 GLU A O 1
ATOM 588 N N . TYR A 1 71 ? -45.031 7.188 -1.911 1 88.69 71 TYR A N 1
ATOM 589 C CA . TYR A 1 71 ? -44.25 8.328 -2.352 1 88.69 71 TYR A CA 1
ATOM 590 C C . TYR A 1 71 ? -43.312 7.941 -3.498 1 88.69 71 TYR A C 1
ATOM 592 O O . TYR A 1 71 ? -42.812 6.816 -3.541 1 88.69 71 TYR A O 1
ATOM 600 N N . SER A 1 72 ? -43 8.797 -4.363 1 82.88 72 SER A N 1
ATOM 601 C CA . SER A 1 72 ? -42.219 8.523 -5.57 1 82.88 72 SER A CA 1
ATOM 602 C C . SER A 1 72 ? -40.75 8.312 -5.246 1 82.88 72 SER A C 1
ATOM 604 O O . SER A 1 72 ? -40.031 7.629 -5.98 1 82.88 72 SER A O 1
ATOM 606 N N . LYS A 1 73 ? -40.312 8.883 -4.16 1 86.12 73 LYS A N 1
ATOM 607 C CA . LYS A 1 73 ? -38.906 8.758 -3.791 1 86.12 73 LYS A CA 1
ATOM 608 C C . LYS A 1 73 ? -38.719 7.801 -2.615 1 86.12 73 LYS A C 1
ATOM 610 O O . LYS A 1 73 ? -39.562 7.766 -1.705 1 86.12 73 LYS A O 1
ATOM 615 N N . PRO A 1 74 ? -37.625 7.012 -2.67 1 87.94 74 PRO A N 1
ATOM 616 C CA . PRO A 1 74 ? -37.406 6.043 -1.592 1 87.94 74 PRO A CA 1
ATOM 617 C C . PRO A 1 74 ? -36.875 6.691 -0.315 1 87.94 74 PRO A C 1
ATOM 619 O O . PRO A 1 74 ? -35.688 6.609 -0.031 1 87.94 74 PRO A O 1
ATOM 622 N N . ILE A 1 75 ? -37.781 7.238 0.482 1 91.69 75 ILE A N 1
ATOM 623 C CA . ILE A 1 75 ? -37.406 7.871 1.741 1 91.69 75 ILE A CA 1
ATOM 624 C C . ILE A 1 75 ? -37.625 6.891 2.893 1 91.69 75 ILE A C 1
ATOM 626 O O . ILE A 1 75 ? -38.625 6.184 2.941 1 91.69 75 ILE A O 1
ATOM 630 N N . HIS A 1 76 ? -36.594 6.793 3.713 1 93.69 76 HIS A N 1
ATOM 631 C CA . HIS A 1 76 ? -36.656 5.941 4.895 1 93.69 76 HIS A CA 1
ATOM 632 C C . HIS A 1 76 ? -37.062 6.742 6.125 1 93.69 76 HIS A C 1
ATOM 634 O O . HIS A 1 76 ? -36.562 7.844 6.348 1 93.69 76 HIS A O 1
ATOM 640 N N . ILE A 1 77 ? -38 6.215 6.902 1 94.94 77 ILE A N 1
ATOM 641 C CA . ILE A 1 77 ? -38.531 6.895 8.086 1 94.94 77 ILE A CA 1
ATOM 642 C C . ILE A 1 77 ? -38.438 5.961 9.297 1 94.94 77 ILE A C 1
ATOM 644 O O . ILE A 1 77 ? -38.594 4.746 9.164 1 94.94 77 ILE A O 1
ATOM 648 N N . PHE A 1 78 ? -38.125 6.477 10.414 1 94.88 78 PHE A N 1
ATOM 649 C CA . PHE A 1 78 ? -38.156 5.77 11.688 1 94.88 78 PHE A CA 1
ATOM 650 C C . PHE A 1 78 ? -38.938 6.559 12.734 1 94.88 78 PHE A C 1
ATOM 652 O O . PHE A 1 78 ? -38.562 7.688 13.07 1 94.88 78 PHE A O 1
ATOM 659 N N . ILE A 1 79 ? -40.031 6.031 13.164 1 95.56 79 ILE A N 1
ATOM 660 C CA . ILE A 1 79 ? -40.844 6.672 14.188 1 95.56 79 ILE A CA 1
ATOM 661 C C . ILE A 1 79 ? -40.469 6.109 15.562 1 95.56 79 ILE A C 1
ATOM 663 O O . ILE A 1 79 ? -40.531 4.895 15.773 1 95.56 79 ILE A O 1
ATOM 667 N N . TRP A 1 80 ? -40.062 7.016 16.453 1 94.19 80 TRP A N 1
ATOM 668 C CA . TRP A 1 80 ? -39.625 6.582 17.781 1 94.19 80 TRP A CA 1
ATOM 669 C C . TRP A 1 80 ? -40.562 7.156 18.844 1 94.19 80 TRP A C 1
ATOM 671 O O . TRP A 1 80 ? -40.469 8.336 19.188 1 94.19 80 TRP A O 1
ATOM 681 N N . SER A 1 81 ? -41.469 6.406 19.266 1 92.88 81 SER A N 1
ATOM 682 C CA . SER A 1 81 ? -42.406 6.672 20.359 1 92.88 81 SER A CA 1
ATOM 683 C C . SER A 1 81 ? -42.531 5.473 21.297 1 92.88 81 SER A C 1
ATOM 685 O O . SER A 1 81 ? -43.5 4.738 21.266 1 92.88 81 SER A O 1
ATOM 687 N N . PRO A 1 82 ? -41.531 5.328 22.172 1 90 82 PRO A N 1
ATOM 688 C CA . PRO A 1 82 ? -41.406 4.09 22.938 1 90 82 PRO A CA 1
ATOM 689 C C . PRO A 1 82 ? -42.594 3.814 23.844 1 90 82 PRO A C 1
ATOM 691 O O . PRO A 1 82 ? -43 2.658 24 1 90 82 PRO A O 1
ATOM 694 N N . GLN A 1 83 ? -43.281 4.773 24.406 1 88.25 83 GLN A N 1
ATOM 695 C CA . GLN A 1 83 ? -44.406 4.539 25.297 1 88.25 83 GLN A CA 1
ATOM 696 C C . GLN A 1 83 ? -45.594 3.969 24.531 1 88.25 83 GLN A C 1
ATOM 698 O O . GLN A 1 83 ? -46.312 3.088 25.031 1 88.25 83 GLN A O 1
ATOM 703 N N . GLU A 1 84 ? -45.812 4.457 23.359 1 88.5 84 GLU A N 1
ATOM 704 C CA . GLU A 1 84 ? -46.938 4.023 22.547 1 88.5 84 GLU A CA 1
ATOM 705 C C . GLU A 1 84 ? -46.625 2.705 21.828 1 88.5 84 GLU A C 1
ATOM 707 O O . GLU A 1 84 ? -47.531 1.907 21.578 1 88.5 84 GLU A O 1
ATOM 712 N N . GLN A 1 85 ? -45.438 2.529 21.484 1 88.5 85 GLN A N 1
ATOM 713 C CA . GLN A 1 85 ? -45.031 1.38 20.672 1 88.5 85 GLN A CA 1
ATOM 714 C C . GLN A 1 85 ? -44.844 0.135 21.531 1 88.5 85 GLN A C 1
ATOM 716 O O . GLN A 1 85 ? -45.031 -0.989 21.047 1 88.5 85 GLN A O 1
ATOM 721 N N . HIS A 1 86 ? -44.375 0.372 22.75 1 81 86 HIS A N 1
ATOM 722 C CA . HIS A 1 86 ? -44.156 -0.765 23.641 1 81 86 HIS A CA 1
ATOM 723 C C . HIS A 1 86 ? -45.156 -0.76 24.797 1 81 86 HIS A C 1
ATOM 725 O O . HIS A 1 86 ? -45.375 0.275 25.438 1 81 86 HIS A O 1
ATOM 731 N N . CYS A 1 87 ? -45.938 -1.766 24.969 1 69.5 87 CYS A N 1
ATOM 732 C CA . CYS A 1 87 ? -47 -1.863 25.953 1 69.5 87 CYS A CA 1
ATOM 733 C C . CYS A 1 87 ? -46.406 -2.018 27.359 1 69.5 87 CYS A C 1
ATOM 735 O O . CYS A 1 87 ? -45.375 -2.631 27.531 1 69.5 87 CYS A O 1
ATOM 737 N N . GLY A 1 88 ? -46.938 -1.429 28.359 1 65.31 88 GLY A N 1
ATOM 738 C CA . GLY A 1 88 ? -46.688 -1.712 29.766 1 65.31 88 GLY A CA 1
ATOM 739 C C . GLY A 1 88 ? -45.688 -0.773 30.375 1 65.31 88 GLY A C 1
ATOM 740 O O . GLY A 1 88 ? -45.406 -0.857 31.578 1 65.31 88 GLY A O 1
ATOM 741 N N . PHE A 1 89 ? -45 0.128 29.516 1 75.69 89 PHE A N 1
ATOM 742 C CA . PHE A 1 89 ? -43.969 0.977 30.078 1 75.69 89 PHE A CA 1
ATOM 743 C C . PHE A 1 89 ? -44.438 2.414 30.219 1 75.69 89 PHE A C 1
ATOM 745 O O . PHE A 1 89 ? -45.125 2.928 29.328 1 75.69 89 PHE A O 1
ATOM 752 N N . GLU A 1 90 ? -44.375 2.988 31.469 1 79.38 90 GLU A N 1
ATOM 753 C CA . GLU A 1 90 ? -44.75 4.379 31.672 1 79.38 90 GLU A CA 1
ATOM 754 C C . GLU A 1 90 ? -43.562 5.234 32.094 1 79.38 90 GLU A C 1
ATOM 756 O O . GLU A 1 90 ? -42.781 4.852 32.969 1 79.38 90 GLU A O 1
ATOM 761 N N . LEU A 1 91 ? -43.344 6.387 31.344 1 85.69 91 LEU A N 1
ATOM 762 C CA . LEU A 1 91 ? -42.281 7.348 31.625 1 85.69 91 LEU A CA 1
ATOM 763 C C . LEU A 1 91 ? -42.75 8.367 32.656 1 85.69 91 LEU A C 1
ATOM 765 O O . LEU A 1 91 ? -43.875 8.859 32.594 1 85.69 91 LEU A O 1
ATOM 769 N N . ARG A 1 92 ? -41.875 8.508 33.656 1 84.81 92 ARG A N 1
ATOM 770 C CA . ARG A 1 92 ? -42.219 9.445 34.719 1 84.81 92 ARG A CA 1
ATOM 771 C C . ARG A 1 92 ? -41.219 10.602 34.75 1 84.81 92 ARG A C 1
ATOM 773 O O . ARG A 1 92 ? -40.031 10.414 34.531 1 84.81 92 ARG A O 1
ATOM 780 N N . CYS A 1 93 ? -41.781 11.805 34.938 1 83.25 93 CYS A N 1
ATOM 781 C CA . CYS A 1 93 ? -40.938 13 35.031 1 83.25 93 CYS A CA 1
ATOM 782 C C . CYS A 1 93 ? -40.188 13.023 36.344 1 83.25 93 CYS A C 1
ATOM 784 O O . CYS A 1 93 ? -40.75 12.805 37.406 1 83.25 93 CYS A O 1
ATOM 786 N N . PHE A 1 94 ? -38.906 13.219 36.281 1 75.94 94 PHE A N 1
ATOM 787 C CA . PHE A 1 94 ? -38.031 13.219 37.438 1 75.94 94 PHE A CA 1
ATOM 788 C C . PHE A 1 94 ? -38.375 14.383 38.375 1 75.94 94 PHE A C 1
ATOM 790 O O . PHE A 1 94 ? -38.281 14.25 39.594 1 75.94 94 PHE A O 1
ATOM 797 N N . GLN A 1 95 ? -38.812 15.484 37.781 1 75.69 95 GLN A N 1
ATOM 798 C CA . GLN A 1 95 ? -39.031 16.703 38.562 1 75.69 95 GLN A CA 1
ATOM 799 C C . GLN A 1 95 ? -40.438 16.719 39.188 1 75.69 95 GLN A C 1
ATOM 801 O O . GLN A 1 95 ? -40.594 17.156 40.312 1 75.69 95 GLN A O 1
ATOM 806 N N . HIS A 1 96 ? -41.469 16.172 38.531 1 82.5 96 HIS A N 1
ATOM 807 C CA . HIS A 1 96 ? -42.844 16.312 39 1 82.5 96 HIS A CA 1
ATOM 808 C C . HIS A 1 96 ? -43.438 14.953 39.344 1 82.5 96 HIS A C 1
ATOM 810 O O . HIS A 1 96 ? -44.594 14.875 39.781 1 82.5 96 HIS A O 1
ATOM 816 N N . ASN A 1 97 ? -42.719 13.914 39.188 1 80.5 97 ASN A N 1
ATOM 817 C CA . ASN A 1 97 ? -43.156 12.547 39.438 1 80.5 97 ASN A CA 1
ATOM 818 C C . ASN A 1 97 ? -44.531 12.273 38.781 1 80.5 97 ASN A C 1
ATOM 820 O O . ASN A 1 97 ? -45.375 11.602 39.375 1 80.5 97 ASN A O 1
ATOM 824 N N . SER A 1 98 ? -44.75 13.039 37.75 1 85.44 98 SER A N 1
ATOM 825 C CA . SER A 1 98 ? -45.969 12.828 36.969 1 85.44 98 SER A CA 1
ATOM 826 C C . SER A 1 98 ? -45.688 12.047 35.688 1 85.44 98 SER A C 1
ATOM 828 O O . SER A 1 98 ? -44.531 11.961 35.25 1 85.44 98 SER A O 1
ATOM 830 N N . ASN A 1 99 ? -46.812 11.453 35.188 1 86.31 99 ASN A N 1
ATOM 831 C CA . ASN A 1 99 ? -46.656 10.648 33.969 1 86.31 99 ASN A CA 1
ATOM 832 C C . ASN A 1 99 ? -46.5 11.531 32.75 1 86.31 99 ASN A C 1
ATOM 834 O O . ASN A 1 99 ? -47.156 12.578 32.625 1 86.31 99 ASN A O 1
ATOM 838 N N . PHE A 1 100 ? -45.625 11.117 31.875 1 89.31 100 PHE A N 1
ATOM 839 C CA . PHE A 1 100 ? -45.469 11.797 30.594 1 89.31 100 PHE A CA 1
ATOM 840 C C . PHE A 1 100 ? -46.594 11.398 29.625 1 89.31 100 PHE A C 1
ATOM 842 O O . PHE A 1 100 ? -46.969 10.234 29.562 1 89.31 100 PHE A O 1
ATOM 849 N N . GLN A 1 101 ? -47.188 12.359 28.984 1 88.62 101 GLN A N 1
ATOM 850 C CA . GLN A 1 101 ? -48.156 12.117 27.938 1 88.62 101 GLN A CA 1
ATOM 851 C C . GLN A 1 101 ? -47.656 12.57 26.578 1 88.62 101 GLN A C 1
ATOM 853 O O . GLN A 1 101 ? -46.844 13.484 26.484 1 88.62 101 GLN A O 1
ATOM 858 N N . PRO A 1 102 ? -48.125 11.773 25.516 1 91.25 102 PRO A N 1
ATOM 859 C CA . PRO A 1 102 ? -47.688 12.203 24.188 1 91.25 102 PRO A CA 1
ATOM 860 C C . PRO A 1 102 ? -48.219 13.602 23.828 1 91.25 102 PRO A C 1
ATOM 862 O O . PRO A 1 102 ? -49.375 13.922 24.078 1 91.25 102 PRO A O 1
ATOM 865 N N . TYR A 1 103 ? -47.344 14.445 23.359 1 89.88 103 TYR A N 1
ATOM 866 C CA . TYR A 1 103 ? -47.688 15.82 23.016 1 89.88 103 TYR A CA 1
ATOM 867 C C . TYR A 1 103 ? -47.75 16 21.5 1 89.88 103 TYR A C 1
ATOM 869 O O . TYR A 1 103 ? -48.844 16.172 20.938 1 89.88 103 TYR A O 1
ATOM 877 N N . GLN A 1 104 ? -46.562 15.977 20.922 1 91.69 104 GLN A N 1
ATOM 878 C CA . GLN A 1 104 ? -46.469 16.188 19.484 1 91.69 104 GLN A CA 1
ATOM 879 C C . GLN A 1 104 ? -45.281 15.398 18.891 1 91.69 104 GLN A C 1
ATOM 881 O O . GLN A 1 104 ? -44.312 15.133 19.562 1 91.69 104 GLN A O 1
ATOM 886 N N . LEU A 1 105 ? -45.531 14.992 17.625 1 93.88 105 LEU A N 1
ATOM 887 C CA . LEU A 1 105 ? -44.438 14.336 16.875 1 93.88 105 LEU A CA 1
ATOM 888 C C . LEU A 1 105 ? -43.656 15.344 16.047 1 93.88 105 LEU A C 1
ATOM 890 O O . LEU A 1 105 ? -44.219 16.344 15.602 1 93.88 105 LEU A O 1
ATOM 894 N N . THR A 1 106 ? -42.375 15.133 15.852 1 91.56 106 THR A N 1
ATOM 895 C CA . THR A 1 106 ? -41.531 15.992 15.031 1 91.56 106 THR A CA 1
ATOM 896 C C . THR A 1 106 ? -41.75 15.711 13.547 1 91.56 106 THR A C 1
ATOM 898 O O . THR A 1 106 ? -40.938 15.008 12.922 1 91.56 106 THR A O 1
ATOM 901 N N . THR A 1 107 ? -42.781 16.297 12.938 1 92.25 107 THR A N 1
ATOM 902 C CA . THR A 1 107 ? -43.125 15.945 11.57 1 92.25 107 THR A CA 1
ATOM 903 C C . THR A 1 107 ? -43.062 17.172 10.656 1 92.25 107 THR A C 1
ATOM 905 O O . THR A 1 107 ? -43.375 17.094 9.469 1 92.25 107 THR A O 1
ATOM 908 N N . ASN A 1 108 ? -42.562 18.266 11.102 1 90.5 108 ASN A N 1
ATOM 909 C CA . ASN A 1 108 ? -42.562 19.469 10.273 1 90.5 108 ASN A CA 1
ATOM 910 C C . ASN A 1 108 ? -41.406 19.438 9.273 1 90.5 108 ASN A C 1
ATOM 912 O O . ASN A 1 108 ? -40.25 19.484 9.672 1 90.5 108 ASN A O 1
ATOM 916 N N . VAL A 1 109 ? -41.688 19.406 7.98 1 91.56 109 VAL A N 1
ATOM 917 C CA . VAL A 1 109 ? -40.625 19.344 6.977 1 91.56 109 VAL A CA 1
ATOM 918 C C . VAL A 1 109 ? -40.75 20.531 6.023 1 91.56 109 VAL A C 1
ATOM 920 O O . VAL A 1 109 ? -40.156 20.547 4.957 1 91.56 109 VAL A O 1
ATOM 923 N N . VAL A 1 110 ? -41.531 21.484 6.262 1 88.44 110 VAL A N 1
ATOM 924 C CA . VAL A 1 110 ? -41.781 22.625 5.383 1 88.44 110 VAL A CA 1
ATOM 925 C C . VAL A 1 110 ? -40.906 23.797 5.836 1 88.44 110 VAL A C 1
ATOM 927 O O . VAL A 1 110 ? -40.25 24.438 5.02 1 88.44 110 VAL A O 1
ATOM 930 N N . LYS A 1 111 ? -40.969 24.094 7.137 1 84.62 111 LYS A N 1
ATOM 931 C CA . LYS A 1 111 ? -40.188 25.203 7.688 1 84.62 111 LYS A CA 1
ATOM 932 C C . LYS A 1 111 ? -39.188 24.719 8.734 1 84.62 111 LYS A C 1
ATOM 934 O O . LYS A 1 111 ? -39.375 23.656 9.328 1 84.62 111 LYS A O 1
ATOM 939 N N . GLN A 1 112 ? -38.156 25.5 8.805 1 82.44 112 GLN A N 1
ATOM 940 C CA . GLN A 1 112 ? -37.125 25.156 9.805 1 82.44 112 GLN A CA 1
ATOM 941 C C . GLN A 1 112 ? -37.594 25.547 11.203 1 82.44 112 GLN A C 1
ATOM 943 O O . GLN A 1 112 ? -37.844 26.719 11.484 1 82.44 112 GLN A O 1
ATOM 948 N N . ASN A 1 113 ? -37.906 24.547 12.008 1 80.56 113 ASN A N 1
ATOM 949 C CA . ASN A 1 113 ? -38.312 24.75 13.391 1 80.56 113 ASN A CA 1
ATOM 950 C C . ASN A 1 113 ? -37.812 23.625 14.297 1 80.56 113 ASN A C 1
ATOM 952 O O . ASN A 1 113 ? -37.125 22.719 13.844 1 80.56 113 ASN A O 1
ATOM 956 N N . TRP A 1 114 ? -38.094 23.656 15.57 1 78.69 114 TRP A N 1
ATOM 957 C CA . TRP A 1 114 ? -37.656 22.641 16.531 1 78.69 114 TRP A CA 1
ATOM 958 C C . TRP A 1 114 ? -38.469 21.359 16.375 1 78.69 114 TRP A C 1
ATOM 960 O O . TRP A 1 114 ? -38.094 20.312 16.922 1 78.69 114 TRP A O 1
ATOM 970 N N . LEU A 1 115 ? -39.469 21.375 15.539 1 87.06 115 LEU A N 1
ATOM 971 C CA . LEU A 1 115 ? -40.312 20.203 15.305 1 87.06 115 LEU A CA 1
ATOM 972 C C . LEU A 1 115 ? -39.844 19.469 14.047 1 87.06 115 LEU A C 1
ATOM 974 O O . LEU A 1 115 ? -40.562 18.578 13.555 1 87.06 115 LEU A O 1
ATOM 978 N N . ASN A 1 116 ? -38.781 19.812 13.562 1 89.31 116 ASN A N 1
ATOM 979 C CA . ASN A 1 116 ? -38.25 19.109 12.391 1 89.31 116 ASN A CA 1
ATOM 980 C C . ASN A 1 116 ? -37.75 17.719 12.742 1 89.31 116 ASN A C 1
ATOM 982 O O . ASN A 1 116 ? -37.219 17.516 13.844 1 89.31 116 ASN A O 1
ATOM 986 N N . PRO A 1 117 ? -37.875 16.734 11.859 1 90.62 117 PRO A N 1
ATOM 987 C CA . PRO A 1 117 ? -37.25 15.438 12.078 1 90.62 117 PRO A CA 1
ATOM 988 C C . PRO A 1 117 ? -35.719 15.5 11.977 1 90.62 117 PRO A C 1
ATOM 990 O O . PRO A 1 117 ? -35.188 16.453 11.43 1 90.62 117 PRO A O 1
ATOM 993 N N . ARG A 1 118 ? -35.125 14.531 12.562 1 88.62 118 ARG A N 1
ATOM 994 C CA . ARG A 1 118 ? -33.656 14.453 12.555 1 88.62 118 ARG A CA 1
ATOM 995 C C . ARG A 1 118 ? -33.188 13.5 11.461 1 88.62 118 ARG A C 1
ATOM 997 O O . ARG A 1 118 ? -33.812 12.484 11.188 1 88.62 118 ARG A O 1
ATOM 1004 N N . LEU A 1 119 ? -32.031 13.867 10.875 1 90.56 119 LEU A N 1
ATOM 1005 C CA . LEU A 1 119 ? -31.453 13.023 9.844 1 90.56 119 LEU A CA 1
ATOM 1006 C C . LEU A 1 119 ? -30.453 12.047 10.445 1 90.56 119 LEU A C 1
ATOM 1008 O O . LEU A 1 119 ? -29.562 12.445 11.195 1 90.56 119 LEU A O 1
ATOM 1012 N N . LEU A 1 120 ? -30.625 10.805 10.195 1 93 120 LEU A N 1
ATOM 1013 C CA . LEU A 1 120 ? -29.719 9.75 10.633 1 93 120 LEU A CA 1
ATOM 1014 C C . LEU A 1 120 ? -28.953 9.164 9.445 1 93 120 LEU A C 1
ATOM 1016 O O . LEU A 1 120 ? -29.547 8.805 8.43 1 93 120 LEU A O 1
ATOM 1020 N N . PHE A 1 121 ? -27.625 9.102 9.602 1 93.75 121 PHE A N 1
ATOM 1021 C CA . PHE A 1 121 ? -26.797 8.555 8.531 1 93.75 121 PHE A CA 1
ATOM 1022 C C . PHE A 1 121 ? -26.641 7.043 8.695 1 93.75 121 PHE A C 1
ATOM 1024 O O . PHE A 1 121 ? -26.312 6.559 9.773 1 93.75 121 PHE A O 1
ATOM 1031 N N . CYS A 1 122 ? -26.906 6.324 7.688 1 93.5 122 CYS A N 1
ATOM 1032 C CA . CYS A 1 122 ? -26.703 4.879 7.633 1 93.5 122 CYS A CA 1
ATOM 1033 C C . CYS A 1 122 ? -25.703 4.508 6.535 1 93.5 122 CYS A C 1
ATOM 1035 O O . CYS A 1 122 ? -24.984 5.367 6.031 1 93.5 122 CYS A O 1
ATOM 1037 N N . VAL A 1 123 ? -25.594 3.242 6.188 1 91.31 123 VAL A N 1
ATOM 1038 C CA . VAL A 1 123 ? -24.594 2.781 5.238 1 91.31 123 VAL A CA 1
ATOM 1039 C C . VAL A 1 123 ? -25.031 3.123 3.816 1 91.31 123 VAL A C 1
ATOM 1041 O O . VAL A 1 123 ? -24.312 3.814 3.09 1 91.31 123 VAL A O 1
ATOM 1044 N N . ARG A 1 124 ? -26.125 2.682 3.43 1 89.31 124 ARG A N 1
ATOM 1045 C CA . ARG A 1 124 ? -26.562 2.848 2.047 1 89.31 124 ARG A CA 1
ATOM 1046 C C . ARG A 1 124 ? -27.562 4 1.921 1 89.31 124 ARG A C 1
ATOM 1048 O O . ARG A 1 124 ? -27.719 4.574 0.841 1 89.31 124 ARG A O 1
ATOM 1055 N N . ASN A 1 125 ? -28.25 4.305 3.094 1 90.5 125 ASN A N 1
ATOM 1056 C CA . ASN A 1 125 ? -29.297 5.316 3.057 1 90.5 125 ASN A CA 1
ATOM 1057 C C . ASN A 1 125 ? -29.297 6.18 4.312 1 90.5 125 ASN A C 1
ATOM 1059 O O . ASN A 1 125 ? -28.516 5.938 5.234 1 90.5 125 ASN A O 1
ATOM 1063 N N . ASN A 1 126 ? -30.078 7.23 4.168 1 92.5 126 ASN A N 1
ATOM 1064 C CA . ASN A 1 126 ? -30.344 8.062 5.34 1 92.5 126 ASN A CA 1
ATOM 1065 C C . ASN A 1 126 ? -31.766 7.875 5.852 1 92.5 126 ASN A C 1
ATOM 1067 O O . ASN A 1 126 ? -32.656 7.484 5.094 1 92.5 126 ASN A O 1
ATOM 1071 N N . ILE A 1 127 ? -31.953 8.023 7.16 1 93.94 127 ILE A N 1
ATOM 1072 C CA . ILE A 1 127 ? -33.25 7.816 7.793 1 93.94 127 ILE A CA 1
ATOM 1073 C C . ILE A 1 127 ? -33.719 9.117 8.445 1 93.94 127 ILE A C 1
ATOM 1075 O O . ILE A 1 127 ? -32.938 9.828 9.062 1 93.94 127 ILE A O 1
ATOM 1079 N N . LEU A 1 128 ? -35 9.414 8.203 1 93.19 128 LEU A N 1
ATOM 1080 C CA . LEU A 1 128 ? -35.625 10.523 8.914 1 93.19 128 LEU A CA 1
ATOM 1081 C C . LEU A 1 128 ? -36.219 10.047 10.234 1 93.19 128 LEU A C 1
ATOM 1083 O O . LEU A 1 128 ? -37.156 9.258 10.25 1 93.19 128 LEU A O 1
ATOM 1087 N N . LEU A 1 129 ? -35.656 10.516 11.273 1 93.44 129 LEU A N 1
ATOM 1088 C CA . LEU A 1 129 ? -36.125 10.125 12.594 1 93.44 129 LEU A CA 1
ATOM 1089 C C . LEU A 1 129 ? -37.25 11.047 13.047 1 93.44 129 LEU A C 1
ATOM 1091 O O . LEU A 1 129 ? -37.062 12.25 13.203 1 93.44 129 LEU A O 1
ATOM 1095 N N . VAL A 1 130 ? -38.438 10.492 13.195 1 94.19 130 VAL A N 1
ATOM 1096 C CA . VAL A 1 130 ? -39.594 11.172 13.766 1 94.19 130 VAL A CA 1
ATOM 1097 C C . VAL A 1 130 ? -39.781 10.734 15.219 1 94.19 130 VAL A C 1
ATOM 1099 O O . VAL A 1 130 ? -40.094 9.578 15.492 1 94.19 130 VAL A O 1
ATOM 1102 N N . GLN A 1 131 ? -39.562 11.641 16.109 1 93 131 GLN A N 1
ATOM 1103 C CA . GLN A 1 131 ? -39.625 11.258 17.516 1 93 131 GLN A CA 1
ATOM 1104 C C . GLN A 1 131 ? -40.812 11.938 18.219 1 93 131 GLN A C 1
ATOM 1106 O O . GLN A 1 131 ? -41.219 13.023 17.812 1 93 131 GLN A O 1
ATOM 1111 N N . GLN A 1 132 ? -41.281 11.336 19.234 1 93.38 132 GLN A N 1
ATOM 1112 C CA . GLN A 1 132 ? -42.344 11.859 20.062 1 93.38 132 GLN A CA 1
ATOM 1113 C C . GLN A 1 132 ? -41.812 12.828 21.125 1 93.38 132 GLN A C 1
ATOM 1115 O O . GLN A 1 132 ? -40.75 12.609 21.672 1 93.38 132 GLN A O 1
ATOM 1120 N N . ILE A 1 133 ? -42.562 13.891 21.266 1 92.88 133 ILE A N 1
ATOM 1121 C CA . ILE A 1 133 ? -42.312 14.789 22.391 1 92.88 133 ILE A CA 1
ATOM 1122 C C . ILE A 1 133 ? -43.312 14.539 23.5 1 92.88 133 ILE A C 1
ATOM 1124 O O . ILE A 1 133 ? -44.531 14.602 23.281 1 92.88 133 ILE A O 1
ATOM 1128 N N . TYR A 1 134 ? -42.781 14.188 24.625 1 91.06 134 TYR A N 1
ATOM 1129 C CA . TYR A 1 134 ? -43.625 13.93 25.781 1 91.06 134 TYR A CA 1
ATOM 1130 C C . TYR A 1 134 ? -43.75 15.164 26.672 1 91.06 134 TYR A C 1
ATOM 1132 O O . TYR A 1 134 ? -42.781 15.945 26.766 1 91.06 134 TYR A O 1
ATOM 1140 N N . GLN A 1 135 ? -44.906 15.359 27.172 1 91.19 135 GLN A N 1
ATOM 1141 C CA . GLN A 1 135 ? -45.156 16.469 28.078 1 91.19 135 GLN A CA 1
ATOM 1142 C C . GLN A 1 135 ? -45.75 15.984 29.406 1 91.19 135 GLN A C 1
ATOM 1144 O O . GLN A 1 135 ? -46.594 15.102 29.438 1 91.19 135 GLN A O 1
ATOM 1149 N N . CYS A 1 136 ? -45.062 16.484 30.516 1 87.44 136 CYS A N 1
ATOM 1150 C CA . CYS A 1 136 ? -45.531 16.062 31.844 1 87.44 136 CYS A CA 1
ATOM 1151 C C . CYS A 1 136 ? -46.75 16.891 32.281 1 87.44 136 CYS A C 1
ATOM 1153 O O . CYS A 1 136 ? -46.906 18.031 31.812 1 87.44 136 CYS A O 1
ATOM 1155 N N . ASN A 1 137 ? -47.688 16.406 33.094 1 81.19 137 ASN A N 1
ATOM 1156 C CA . ASN A 1 137 ? -48.906 17.078 33.562 1 81.19 137 ASN A CA 1
ATOM 1157 C C . ASN A 1 137 ? -48.625 17.922 34.781 1 81.19 137 ASN A C 1
ATOM 1159 O O . ASN A 1 137 ? -49.531 18.375 35.469 1 81.19 137 ASN A O 1
ATOM 1163 N N . GLY A 1 138 ? -47.438 18.109 35.031 1 77.38 138 GLY A N 1
ATOM 1164 C CA . GLY A 1 138 ? -47.125 18.938 36.188 1 77.38 138 GLY A CA 1
ATOM 1165 C C . GLY A 1 138 ? -47.219 20.422 35.906 1 77.38 138 GLY A C 1
ATOM 1166 O O . GLY A 1 138 ? -47.562 20.828 34.812 1 77.38 138 GLY A O 1
ATOM 1167 N N . ASP A 1 139 ? -47 21.344 36.906 1 70.62 139 ASP A N 1
ATOM 1168 C CA . ASP A 1 139 ? -47.188 22.797 36.875 1 70.62 139 ASP A CA 1
ATOM 1169 C C . ASP A 1 139 ? -46.344 23.422 35.781 1 70.62 139 ASP A C 1
ATOM 1171 O O . ASP A 1 139 ? -46.812 24.297 35.031 1 70.62 139 ASP A O 1
ATOM 1175 N N . LYS A 1 140 ? -45.062 22.969 35.5 1 74.62 140 LYS A N 1
ATOM 1176 C CA . LYS A 1 140 ? -44.156 23.625 34.531 1 74.62 140 LYS A CA 1
ATOM 1177 C C . LYS A 1 140 ? -44.188 22.922 33.188 1 74.62 140 LYS A C 1
ATOM 1179 O O . LYS A 1 140 ? -43.656 23.422 32.219 1 74.62 140 LYS A O 1
ATOM 1184 N N . LYS A 1 141 ? -44.969 21.938 32.906 1 82.38 141 LYS A N 1
ATOM 1185 C CA . LYS A 1 141 ? -45.125 21.203 31.656 1 82.38 141 LYS A CA 1
ATOM 1186 C C . LYS A 1 141 ? -43.781 20.906 31 1 82.38 141 LYS A C 1
ATOM 1188 O O . LYS A 1 141 ? -43.5 21.375 29.906 1 82.38 141 LYS A O 1
ATOM 1193 N N . CYS A 1 142 ? -42.969 20.109 31.688 1 84.25 142 CYS A N 1
ATOM 1194 C CA . CYS A 1 142 ? -41.656 19.719 31.172 1 84.25 142 CYS A CA 1
ATOM 1195 C C . CYS A 1 142 ? -41.812 18.891 29.906 1 84.25 142 CYS A C 1
ATOM 1197 O O . CYS A 1 142 ? -42.719 18.047 29.797 1 84.25 142 CYS A O 1
ATOM 1199 N N . LYS A 1 143 ? -41.094 19.344 28.891 1 87.06 143 LYS A N 1
ATOM 1200 C CA . LYS A 1 143 ? -41.094 18.609 27.641 1 87.06 143 LYS A CA 1
ATOM 1201 C C . LYS A 1 143 ? -39.844 17.75 27.5 1 87.06 143 LYS A C 1
ATOM 1203 O O . LYS A 1 143 ? -38.75 18.156 27.922 1 87.06 143 LYS A O 1
ATOM 1208 N N . LEU A 1 144 ? -40.031 16.562 27.016 1 87.12 144 LEU A N 1
ATOM 1209 C CA . LEU A 1 144 ? -38.938 15.602 26.844 1 87.12 144 LEU A CA 1
ATOM 1210 C C . LEU A 1 144 ? -39 14.953 25.469 1 87.12 144 LEU A C 1
ATOM 1212 O O . LEU A 1 144 ? -40.031 14.406 25.078 1 87.12 144 LEU A O 1
ATOM 1216 N N . PHE A 1 145 ? -37.906 15.062 24.734 1 89.06 145 PHE A N 1
ATOM 1217 C CA . PHE A 1 145 ? -37.812 14.352 23.469 1 89.06 145 PHE A CA 1
ATOM 1218 C C . PHE A 1 145 ? -37.625 12.852 23.703 1 89.06 145 PHE A C 1
ATOM 1220 O O . PHE A 1 145 ? -36.844 12.453 24.562 1 89.06 145 PHE A O 1
ATOM 1227 N N . ALA A 1 146 ? -38.219 12.047 22.953 1 90.25 146 ALA A N 1
ATOM 1228 C CA . ALA A 1 146 ? -38.156 10.602 23.125 1 90.25 146 ALA A CA 1
ATOM 1229 C C . ALA A 1 146 ? -36.719 10.086 22.891 1 90.25 146 ALA A C 1
ATOM 1231 O O . ALA A 1 146 ? -36.312 9.086 23.484 1 90.25 146 ALA A O 1
ATOM 1232 N N . ALA A 1 147 ? -35.969 10.719 21.969 1 89.81 147 ALA A N 1
ATOM 1233 C CA . ALA A 1 147 ? -34.625 10.234 21.641 1 89.81 147 ALA A CA 1
ATOM 1234 C C . ALA A 1 147 ? -33.562 11.039 22.375 1 89.81 147 ALA A C 1
ATOM 1236 O O . ALA A 1 147 ? -32.438 11.109 21.922 1 89.81 147 ALA A O 1
ATOM 1237 N N . SER A 1 148 ? -33.906 11.672 23.406 1 85.81 148 SER A N 1
ATOM 1238 C CA . SER A 1 148 ? -32.938 12.391 24.219 1 85.81 148 SER A CA 1
ATOM 1239 C C . SER A 1 148 ? -32.219 11.445 25.172 1 85.81 148 SER A C 1
ATOM 1241 O O . SER A 1 148 ? -32.688 10.352 25.453 1 85.81 148 SER A O 1
ATOM 1243 N N . LYS A 1 149 ? -31.016 11.875 25.609 1 82.88 149 LYS A N 1
ATOM 1244 C CA . LYS A 1 149 ? -30.234 11.07 26.531 1 82.88 149 LYS A CA 1
ATOM 1245 C C . LYS A 1 149 ? -30.984 10.859 27.844 1 82.88 149 LYS A C 1
ATOM 1247 O O . LYS A 1 149 ? -30.906 9.781 28.438 1 82.88 149 LYS A O 1
ATOM 1252 N N . GLU A 1 150 ? -31.734 11.812 28.234 1 81.69 150 GLU A N 1
ATOM 1253 C CA . GLU A 1 150 ? -32.5 11.742 29.469 1 81.69 150 GLU A CA 1
ATOM 1254 C C . GLU A 1 150 ? -33.625 10.695 29.375 1 81.69 150 GLU A C 1
ATOM 1256 O O . GLU A 1 150 ? -33.875 9.961 30.328 1 81.69 150 GLU A O 1
ATOM 1261 N N . CYS A 1 151 ? -34.219 10.672 28.25 1 87 151 CYS A N 1
ATOM 1262 C CA . CYS A 1 151 ? -35.281 9.688 28.062 1 87 151 CYS A CA 1
ATOM 1263 C C . CYS A 1 151 ? -34.719 8.273 28.047 1 87 151 CYS A C 1
ATOM 1265 O O . CYS A 1 151 ? -35.312 7.352 28.609 1 87 151 CYS A O 1
ATOM 1267 N N . PHE A 1 152 ? -33.594 8.141 27.422 1 86.75 152 PHE A N 1
ATOM 1268 C CA . PHE A 1 152 ? -33 6.816 27.312 1 86.75 152 PHE A CA 1
ATOM 1269 C C . PHE A 1 152 ? -32.625 6.289 28.688 1 86.75 152 PHE A C 1
ATOM 1271 O O . PHE A 1 152 ? -32.688 5.082 28.938 1 86.75 152 PHE A O 1
ATOM 1278 N N . ALA A 1 153 ? -32.219 7.184 29.594 1 82.62 153 ALA A N 1
ATOM 1279 C CA . ALA A 1 153 ? -31.875 6.777 30.953 1 82.62 153 ALA A CA 1
ATOM 1280 C C . ALA A 1 153 ? -33.094 6.23 31.688 1 82.62 153 ALA A C 1
ATOM 1282 O O . ALA A 1 153 ? -32.969 5.441 32.625 1 82.62 153 ALA A O 1
ATOM 1283 N N . LEU A 1 154 ? -34.281 6.605 31.219 1 83.44 154 LEU A N 1
ATOM 1284 C CA . LEU A 1 154 ? -35.5 6.207 31.891 1 83.44 154 LEU A CA 1
ATOM 1285 C C . LEU A 1 154 ? -36.094 4.941 31.266 1 83.44 154 LEU A C 1
ATOM 1287 O O . LEU A 1 154 ? -36.938 4.27 31.859 1 83.44 154 LEU A O 1
ATOM 1291 N N . LEU A 1 155 ? -35.625 4.613 30.047 1 86.19 155 LEU A N 1
ATOM 1292 C CA . LEU A 1 155 ? -36.156 3.467 29.312 1 86.19 155 LEU A CA 1
ATOM 1293 C C . LEU A 1 155 ? -35.531 2.168 29.828 1 86.19 155 LEU A C 1
ATOM 1295 O O . LEU A 1 155 ? -34.406 2.168 30.359 1 86.19 155 LEU A O 1
ATOM 1299 N N . ASP A 1 156 ? -36.281 1.108 29.688 1 82.12 156 ASP A N 1
ATOM 1300 C CA . ASP A 1 156 ? -35.781 -0.226 29.953 1 82.12 156 ASP A CA 1
ATOM 1301 C C . ASP A 1 156 ? -34.656 -0.578 28.984 1 82.12 156 ASP A C 1
ATOM 1303 O O . ASP A 1 156 ? -34.625 -0.087 27.844 1 82.12 156 ASP A O 1
ATOM 1307 N N . GLU A 1 157 ? -33.812 -1.367 29.422 1 79.62 157 GLU A N 1
ATOM 1308 C CA . GLU A 1 157 ? -32.656 -1.736 28.641 1 79.62 157 GLU A CA 1
ATOM 1309 C C . GLU A 1 157 ? -33.031 -2.465 27.359 1 79.62 157 GLU A C 1
ATOM 1311 O O . GLU A 1 157 ? -32.438 -2.268 26.312 1 79.62 157 GLU A O 1
ATOM 1316 N N . LYS A 1 158 ? -34.125 -3.164 27.453 1 77.38 158 LYS A N 1
ATOM 1317 C CA . LYS A 1 158 ? -34.531 -3.928 26.281 1 77.38 158 LYS A CA 1
ATOM 1318 C C . LYS A 1 158 ? -35.094 -3.006 25.203 1 77.38 158 LYS A C 1
ATOM 1320 O O . LYS A 1 158 ? -34.844 -3.238 24.016 1 77.38 158 LYS A O 1
ATOM 1325 N N . ILE A 1 159 ? -35.75 -1.965 25.656 1 84.31 159 ILE A N 1
ATOM 1326 C CA . ILE A 1 159 ? -36.312 -1.028 24.703 1 84.31 159 ILE A CA 1
ATOM 1327 C C . ILE A 1 159 ? -35.219 -0.123 24.141 1 84.31 159 ILE A C 1
ATOM 1329 O O . ILE A 1 159 ? -35.188 0.139 22.938 1 84.31 159 ILE A O 1
ATOM 1333 N N . SER A 1 160 ? -34.312 0.209 25.047 1 83.88 160 SER A N 1
ATOM 1334 C CA . SER A 1 160 ? -33.281 1.11 24.609 1 83.88 160 SER A CA 1
ATOM 1335 C C . SER A 1 160 ? -32.344 0.44 23.594 1 83.88 160 SER A C 1
ATOM 1337 O O . SER A 1 160 ? -31.828 1.103 22.703 1 83.88 160 SER A O 1
ATOM 1339 N N . LYS A 1 161 ? -32.25 -0.839 23.641 1 79 161 LYS A N 1
ATOM 1340 C CA . LYS A 1 161 ? -31.359 -1.565 22.75 1 79 161 LYS A CA 1
ATOM 1341 C C . LYS A 1 161 ? -31.953 -1.682 21.344 1 79 161 LYS A C 1
ATOM 1343 O O . LYS A 1 161 ? -31.234 -1.948 20.375 1 79 161 LYS A O 1
ATOM 1348 N N . THR A 1 162 ? -33.188 -1.403 21.234 1 82.81 162 THR A N 1
ATOM 1349 C CA . THR A 1 162 ? -33.812 -1.475 19.922 1 82.81 162 THR A CA 1
ATOM 1350 C C . THR A 1 162 ? -33.469 -0.245 19.094 1 82.81 162 THR A C 1
ATOM 1352 O O . THR A 1 162 ? -33.594 -0.261 17.859 1 82.81 162 THR A O 1
ATOM 1355 N N . PHE A 1 163 ? -33.094 0.799 19.828 1 87.88 163 PHE A N 1
ATOM 1356 C CA . PHE A 1 163 ? -32.656 2.002 19.156 1 87.88 163 PHE A CA 1
ATOM 1357 C C . PHE A 1 163 ? -31.188 1.861 18.719 1 87.88 163 PHE A C 1
ATOM 1359 O O . PHE A 1 163 ? -30.281 2.264 19.453 1 87.88 163 PHE A O 1
ATOM 1366 N N . GLN A 1 164 ? -30.859 1.372 17.609 1 85.25 164 GLN A N 1
ATOM 1367 C CA . GLN A 1 164 ? -29.516 1.026 17.141 1 85.25 164 GLN A CA 1
ATOM 1368 C C . GLN A 1 164 ? -28.844 2.215 16.453 1 85.25 164 GLN A C 1
ATOM 1370 O O . GLN A 1 164 ? -28.281 2.076 15.375 1 85.25 164 GLN A O 1
ATOM 1375 N N . MET A 1 165 ? -28.969 3.404 17.109 1 89.81 165 MET A N 1
ATOM 1376 C CA . MET A 1 165 ? -28.359 4.617 16.578 1 89.81 165 MET A CA 1
ATOM 1377 C C . MET A 1 165 ? -27.672 5.418 17.672 1 89.81 165 MET A C 1
ATOM 1379 O O . MET A 1 165 ? -28.047 5.309 18.844 1 89.81 165 MET A O 1
ATOM 1383 N N . SER A 1 166 ? -26.656 6.09 17.328 1 88.75 166 SER A N 1
ATOM 1384 C CA . SER A 1 166 ? -26 7.051 18.203 1 88.75 166 SER A CA 1
ATOM 1385 C C . SER A 1 166 ? -26.297 8.484 17.781 1 88.75 166 SER A C 1
ATOM 1387 O O . SER A 1 166 ? -26.031 8.867 16.641 1 88.75 166 SER A O 1
ATOM 1389 N N . LEU A 1 167 ? -26.828 9.172 18.719 1 89.06 167 LEU A N 1
ATOM 1390 C CA . LEU A 1 167 ? -27.281 10.508 18.359 1 89.06 167 LEU A CA 1
ATOM 1391 C C . LEU A 1 167 ? -26.312 11.57 18.859 1 89.06 167 LEU A C 1
ATOM 1393 O O . LEU A 1 167 ? -25.766 11.445 19.969 1 89.06 167 LEU A O 1
ATOM 1397 N N . TYR A 1 168 ? -26.094 12.461 18.016 1 83 168 TYR A N 1
ATOM 1398 C CA . TYR A 1 168 ? -25.328 13.648 18.344 1 83 168 TYR A CA 1
ATOM 1399 C C . TYR A 1 168 ? -26.172 14.906 18.234 1 83 168 TYR A C 1
ATOM 1401 O O . TYR A 1 168 ? -27.391 14.828 18.094 1 83 168 TYR A O 1
ATOM 1409 N N . ASN A 1 169 ? -25.641 16.047 18.359 1 71.75 169 ASN A N 1
ATOM 1410 C CA . ASN A 1 169 ? -26.422 17.266 18.422 1 71.75 169 ASN A CA 1
ATOM 1411 C C . ASN A 1 169 ? -27.188 17.516 17.109 1 71.75 169 ASN A C 1
ATOM 1413 O O . ASN A 1 169 ? -28.375 17.797 17.141 1 71.75 169 ASN A O 1
ATOM 1417 N N . ARG A 1 170 ? -26.562 17.328 15.938 1 70.25 170 ARG A N 1
ATOM 1418 C CA . ARG A 1 170 ? -27.219 17.656 14.672 1 70.25 170 ARG A CA 1
ATOM 1419 C C . ARG A 1 170 ? -27.5 16.391 13.867 1 70.25 170 ARG A C 1
ATOM 1421 O O . ARG A 1 170 ? -28.406 16.375 13.023 1 70.25 170 ARG A O 1
ATOM 1428 N N . SER A 1 171 ? -26.781 15.422 14.094 1 82 171 SER A N 1
ATOM 1429 C CA . SER A 1 171 ? -26.906 14.227 13.273 1 82 171 SER A CA 1
ATOM 1430 C C . SER A 1 171 ? -26.781 12.961 14.109 1 82 171 SER A C 1
ATOM 1432 O O . SER A 1 171 ? -26.531 13.031 15.312 1 82 171 SER A O 1
ATOM 1434 N N . GLY A 1 172 ? -27.312 11.945 13.562 1 90.31 172 GLY A N 1
ATOM 1435 C CA . GLY A 1 172 ? -27.156 10.633 14.156 1 90.31 172 GLY A CA 1
ATOM 1436 C C . GLY A 1 172 ? -26.562 9.609 13.195 1 90.31 172 GLY A C 1
ATOM 1437 O O . GLY A 1 172 ? -26.562 9.82 11.984 1 90.31 172 GLY A O 1
ATOM 1438 N N . TYR A 1 173 ? -25.969 8.641 13.805 1 93.75 173 TYR A N 1
ATOM 1439 C CA . TYR A 1 173 ? -25.297 7.609 13.023 1 93.75 173 TYR A CA 1
ATOM 1440 C C . TYR A 1 173 ? -25.734 6.219 13.461 1 93.75 173 TYR A C 1
ATOM 1442 O O . TYR A 1 173 ? -25.891 5.961 14.656 1 93.75 173 TYR A O 1
ATOM 1450 N N . SER A 1 174 ? -25.969 5.383 12.484 1 92.75 174 SER A N 1
ATOM 1451 C CA . SER A 1 174 ? -26.328 4.012 12.805 1 92.75 174 SER A CA 1
ATOM 1452 C C . SER A 1 174 ? -25.125 3.209 13.289 1 92.75 174 SER A C 1
ATOM 1454 O O . SER A 1 174 ? -24 3.486 12.898 1 92.75 174 SER A O 1
ATOM 1456 N N . TYR A 1 175 ? -25.328 2.234 14.148 1 88.62 175 TYR A N 1
ATOM 1457 C CA . TYR A 1 175 ? -24.266 1.361 14.609 1 88.62 175 TYR A CA 1
ATOM 1458 C C . TYR A 1 175 ? -23.688 0.54 13.461 1 88.62 175 TYR A C 1
ATOM 1460 O O . TYR A 1 175 ? -22.5 0.22 13.453 1 88.62 175 TYR A O 1
ATOM 1468 N N . ALA A 1 176 ? -24.547 0.272 12.469 1 89.38 176 ALA A N 1
ATOM 1469 C CA . ALA A 1 176 ? -24.078 -0.451 11.289 1 89.38 176 ALA A CA 1
ATOM 1470 C C . ALA A 1 176 ? -22.984 0.333 10.57 1 89.38 176 ALA A C 1
ATOM 1472 O O . ALA A 1 176 ? -22.016 -0.245 10.102 1 89.38 176 ALA A O 1
ATOM 1473 N N . LEU A 1 177 ? -23.203 1.594 10.445 1 94.12 177 LEU A N 1
ATOM 1474 C CA . LEU A 1 177 ? -22.219 2.447 9.797 1 94.12 177 LEU A CA 1
ATOM 1475 C C . LEU A 1 177 ? -20.922 2.494 10.609 1 94.12 177 LEU A C 1
ATOM 1477 O O . LEU A 1 177 ? -19.828 2.445 10.039 1 94.12 177 LEU A O 1
ATOM 1481 N N . ILE A 1 178 ? -21.016 2.543 11.938 1 92.31 178 ILE A N 1
ATOM 1482 C CA . ILE A 1 178 ? -19.844 2.602 12.805 1 92.31 178 ILE A CA 1
ATOM 1483 C C . ILE A 1 178 ? -19.062 1.298 12.703 1 92.31 178 ILE A C 1
ATOM 1485 O O . ILE A 1 178 ? -17.828 1.312 12.625 1 92.31 178 ILE A O 1
ATOM 1489 N N . GLU A 1 179 ? -19.781 0.264 12.664 1 90.56 179 GLU A N 1
ATOM 1490 C CA . GLU A 1 179 ? -19.125 -1.033 12.531 1 90.56 179 GLU A CA 1
ATOM 1491 C C . GLU A 1 179 ? -18.391 -1.146 11.195 1 90.56 179 GLU A C 1
ATOM 1493 O O . GLU A 1 179 ? -17.266 -1.657 11.141 1 90.56 179 GLU A O 1
ATOM 1498 N N . LEU A 1 180 ? -19.062 -0.734 10.172 1 93.25 180 LEU A N 1
ATOM 1499 C CA . LEU A 1 180 ? -18.422 -0.754 8.859 1 93.25 180 LEU A CA 1
ATOM 1500 C C . LEU A 1 180 ? -17.188 0.135 8.844 1 93.25 180 LEU A C 1
ATOM 1502 O O . LEU A 1 180 ? -16.172 -0.212 8.234 1 93.25 180 LEU A O 1
ATOM 1506 N N . LEU A 1 181 ? -17.281 1.253 9.5 1 93.81 181 LEU A N 1
ATOM 1507 C CA . LEU A 1 181 ? -16.156 2.176 9.609 1 93.81 181 LEU A CA 1
ATOM 1508 C C . LEU A 1 181 ? -14.953 1.492 10.25 1 93.81 181 LEU A C 1
ATOM 1510 O O . LEU A 1 181 ? -13.836 1.575 9.727 1 93.81 181 LEU A O 1
ATOM 1514 N N . PHE A 1 182 ? -15.172 0.773 11.344 1 91.38 182 PHE A N 1
ATOM 1515 C CA . PHE A 1 182 ? -14.094 0.066 12.031 1 91.38 182 PHE A CA 1
ATOM 1516 C C . PHE A 1 182 ? -13.477 -0.996 11.125 1 91.38 182 PHE A C 1
ATOM 1518 O O . PHE A 1 182 ? -12.258 -1.154 11.086 1 91.38 182 PHE A O 1
ATOM 1525 N N . GLU A 1 183 ? -14.336 -1.633 10.375 1 91.31 183 GLU A N 1
ATOM 1526 C CA . GLU A 1 183 ? -13.859 -2.693 9.492 1 91.31 183 GLU A CA 1
ATOM 1527 C C . GLU A 1 183 ? -13.039 -2.121 8.336 1 91.31 183 GLU A C 1
ATOM 1529 O O . GLU A 1 183 ? -11.992 -2.666 7.977 1 91.31 183 GLU A O 1
ATOM 1534 N N . MET A 1 184 ? -13.461 -1.082 7.773 1 90.44 184 MET A N 1
ATOM 1535 C CA . MET A 1 184 ? -12.781 -0.506 6.617 1 90.44 184 MET A CA 1
ATOM 1536 C C . MET A 1 184 ? -11.445 0.107 7.02 1 90.44 184 MET A C 1
ATOM 1538 O O . MET A 1 184 ? -10.43 -0.099 6.344 1 90.44 184 MET A O 1
ATOM 1542 N N . ILE A 1 185 ? -11.414 0.773 8.141 1 88.31 185 ILE A N 1
ATOM 1543 C CA . ILE A 1 185 ? -10.188 1.425 8.578 1 88.31 185 ILE A CA 1
ATOM 1544 C C . ILE A 1 185 ? -9.156 0.37 8.977 1 88.31 185 ILE A C 1
ATOM 1546 O O . ILE A 1 185 ? -7.965 0.529 8.711 1 88.31 185 ILE A O 1
ATOM 1550 N N . SER A 1 186 ? -9.617 -0.682 9.586 1 85.38 186 SER A N 1
ATOM 1551 C CA . SER A 1 186 ? -8.711 -1.744 10.008 1 85.38 186 SER A CA 1
ATOM 1552 C C . SER A 1 186 ? -8.102 -2.457 8.805 1 85.38 186 SER A C 1
ATOM 1554 O O . SER A 1 186 ? -7.051 -3.096 8.922 1 85.38 186 SER A O 1
ATOM 1556 N N . LYS A 1 187 ? -8.766 -2.385 7.68 1 83.88 187 LYS A N 1
ATOM 1557 C CA . LYS A 1 187 ? -8.266 -3.066 6.488 1 83.88 187 LYS A CA 1
ATOM 1558 C C . LYS A 1 187 ? -7.5 -2.107 5.582 1 83.88 187 LYS A C 1
ATOM 1560 O O . LYS A 1 187 ? -7.137 -2.459 4.461 1 83.88 187 LYS A O 1
ATOM 1565 N N . GLY A 1 188 ? -7.301 -0.877 6.008 1 79.56 188 GLY A N 1
ATOM 1566 C CA . GLY A 1 188 ? -6.363 0.005 5.324 1 79.56 188 GLY A CA 1
ATOM 1567 C C . GLY A 1 188 ? -7.047 1.117 4.555 1 79.56 188 GLY A C 1
ATOM 1568 O O . GLY A 1 188 ? -6.391 1.895 3.859 1 79.56 188 GLY A O 1
ATOM 1569 N N . ASN A 1 189 ? -8.367 1.3 4.602 1 85.19 189 ASN A N 1
ATOM 1570 C CA . ASN A 1 189 ? -9.047 2.414 3.949 1 85.19 189 ASN A CA 1
ATOM 1571 C C . ASN A 1 189 ? -8.914 3.701 4.758 1 85.19 189 ASN A C 1
ATOM 1573 O O . ASN A 1 189 ? -8.938 3.67 5.988 1 85.19 189 ASN A O 1
ATOM 1577 N N . ASN A 1 190 ? -8.719 4.805 4.062 1 84.88 190 ASN A N 1
ATOM 1578 C CA . ASN A 1 190 ? -8.68 6.082 4.77 1 84.88 190 ASN A CA 1
ATOM 1579 C C . ASN A 1 190 ? -10.078 6.672 4.93 1 84.88 190 ASN A C 1
ATOM 1581 O O . ASN A 1 190 ? -11.047 6.137 4.395 1 84.88 190 ASN A O 1
ATOM 1585 N N . PHE A 1 191 ? -10.188 7.684 5.688 1 89.12 191 PHE A N 1
ATOM 1586 C CA . PHE A 1 191 ? -11.484 8.258 6.023 1 89.12 191 PHE A CA 1
ATOM 1587 C C . PHE A 1 191 ? -12.109 8.922 4.805 1 89.12 191 PHE A C 1
ATOM 1589 O O . PHE A 1 191 ? -13.336 8.906 4.648 1 89.12 191 PHE A O 1
ATOM 1596 N N . GLN A 1 192 ? -11.297 9.508 3.963 1 87.69 192 GLN A N 1
ATOM 1597 C CA . GLN A 1 192 ? -11.82 10.125 2.752 1 87.69 192 GLN A CA 1
ATOM 1598 C C . GLN A 1 192 ? -12.422 9.078 1.816 1 87.69 192 GLN A C 1
ATOM 1600 O O . GLN A 1 192 ? -13.445 9.32 1.177 1 87.69 192 GLN A O 1
ATOM 1605 N N . GLN A 1 193 ? -11.781 7.957 1.719 1 87.81 193 GLN A N 1
ATOM 1606 C CA . GLN A 1 193 ? -12.297 6.871 0.893 1 87.81 193 GLN A CA 1
ATOM 1607 C C . GLN A 1 193 ? -13.633 6.359 1.423 1 87.81 193 GLN A C 1
ATOM 1609 O O . GLN A 1 193 ? -14.539 6.047 0.646 1 87.81 193 GLN A O 1
ATOM 1614 N N . VAL A 1 194 ? -13.688 6.254 2.729 1 92.56 194 VAL A N 1
ATOM 1615 C CA . VAL A 1 194 ? -14.93 5.773 3.324 1 92.56 194 VAL A CA 1
ATOM 1616 C C . VAL A 1 194 ? -16.062 6.766 3.035 1 92.56 194 VAL A C 1
ATOM 1618 O O . VAL A 1 194 ? -17.172 6.367 2.674 1 92.56 194 VAL A O 1
ATOM 1621 N N . SER A 1 195 ? -15.766 8.031 3.227 1 93.56 195 SER A N 1
ATOM 1622 C CA . SER A 1 195 ? -16.766 9.047 2.914 1 93.56 195 SER A CA 1
ATOM 1623 C C . SER A 1 195 ? -17.203 8.969 1.451 1 93.56 195 SER A C 1
ATOM 1625 O O . SER A 1 195 ? -18.375 9.102 1.136 1 93.56 195 SER A O 1
ATOM 1627 N N . GLN A 1 196 ? -16.266 8.742 0.568 1 92.5 196 GLN A N 1
ATOM 1628 C CA . GLN A 1 196 ? -16.562 8.602 -0.852 1 92.5 196 GLN A CA 1
ATOM 1629 C C . GLN A 1 196 ? -17.453 7.383 -1.103 1 92.5 196 GLN A C 1
ATOM 1631 O O . GLN A 1 196 ? -18.391 7.449 -1.903 1 92.5 196 GLN A O 1
ATOM 1636 N N . ILE A 1 197 ? -17.125 6.281 -0.459 1 92.75 197 ILE A N 1
ATOM 1637 C CA . ILE A 1 197 ? -17.906 5.059 -0.62 1 92.75 197 ILE A CA 1
ATOM 1638 C C . ILE A 1 197 ? -19.344 5.309 -0.18 1 92.75 197 ILE A C 1
ATOM 1640 O O . ILE A 1 197 ? -20.297 4.934 -0.878 1 92.75 197 ILE A O 1
ATOM 1644 N N . LEU A 1 198 ? -19.5 5.973 0.95 1 94.25 198 LEU A N 1
ATOM 1645 C CA . LEU A 1 198 ? -20.844 6.27 1.453 1 94.25 198 LEU A CA 1
ATOM 1646 C C . LEU A 1 198 ? -21.578 7.203 0.505 1 94.25 198 LEU A C 1
ATOM 1648 O O . LEU A 1 198 ? -22.781 7.023 0.26 1 94.25 198 LEU A O 1
ATOM 1652 N N . ALA A 1 199 ? -20.875 8.156 -0.028 1 93.06 199 ALA A N 1
ATOM 1653 C CA . ALA A 1 199 ? -21.484 9.086 -0.979 1 93.06 199 ALA A CA 1
ATOM 1654 C C . ALA A 1 199 ? -21.953 8.352 -2.236 1 93.06 199 ALA A C 1
ATOM 1656 O O . ALA A 1 199 ? -23.062 8.578 -2.719 1 93.06 199 ALA A O 1
ATOM 1657 N N . ASN A 1 200 ? -21.109 7.477 -2.783 1 90.62 200 ASN A N 1
ATOM 1658 C CA . ASN A 1 200 ? -21.453 6.734 -3.992 1 90.62 200 ASN A CA 1
ATOM 1659 C C . ASN A 1 200 ? -22.656 5.816 -3.768 1 90.62 200 ASN A C 1
ATOM 1661 O O . ASN A 1 200 ? -23.531 5.711 -4.625 1 90.62 200 ASN A O 1
ATOM 1665 N N . LEU A 1 201 ? -22.641 5.172 -2.652 1 90.94 201 LEU A N 1
ATOM 1666 C CA . LEU A 1 201 ? -23.734 4.273 -2.348 1 90.94 201 LEU A CA 1
ATOM 1667 C C . LEU A 1 201 ? -25.047 5.043 -2.219 1 90.94 201 LEU A C 1
ATOM 1669 O O . LEU A 1 201 ? -26.109 4.551 -2.621 1 90.94 201 LEU A O 1
ATOM 1673 N N . ARG A 1 202 ? -24.969 6.23 -1.673 1 90 202 ARG A N 1
ATOM 1674 C CA . ARG A 1 202 ? -26.156 7.074 -1.532 1 90 202 ARG A CA 1
ATOM 1675 C C . ARG A 1 202 ? -26.703 7.477 -2.896 1 90 202 ARG A C 1
ATOM 1677 O O . ARG A 1 202 ? -27.922 7.453 -3.115 1 90 202 ARG A O 1
ATOM 1684 N N . MET A 1 203 ? -25.828 7.801 -3.766 1 87.5 203 MET A N 1
ATOM 1685 C CA . MET A 1 203 ? -26.266 8.234 -5.09 1 87.5 203 MET A CA 1
ATOM 1686 C C . MET A 1 203 ? -26.891 7.074 -5.855 1 87.5 203 MET A C 1
ATOM 1688 O O . MET A 1 203 ? -27.828 7.277 -6.633 1 87.5 203 MET A O 1
ATOM 1692 N N . ARG A 1 204 ? -26.438 5.949 -5.609 1 84.38 204 ARG A N 1
ATOM 1693 C CA . ARG A 1 204 ? -26.969 4.781 -6.297 1 84.38 204 ARG A CA 1
ATOM 1694 C C . ARG A 1 204 ? -28.328 4.395 -5.727 1 84.38 204 ARG A C 1
ATOM 1696 O O . ARG A 1 204 ? -29.203 3.906 -6.453 1 84.38 204 ARG A O 1
ATOM 1703 N N . HIS A 1 205 ? -28.469 4.578 -4.418 1 85.06 205 HIS A N 1
ATOM 1704 C CA . HIS A 1 205 ? -29.75 4.293 -3.787 1 85.06 205 HIS A CA 1
ATOM 1705 C C . HIS A 1 205 ? -30.828 5.262 -4.262 1 85.06 205 HIS A C 1
ATOM 1707 O O . HIS A 1 205 ? -31.969 4.859 -4.492 1 85.06 205 HIS A O 1
ATOM 1713 N N . TYR A 1 206 ? -30.453 6.535 -4.449 1 81.31 206 TYR A N 1
ATOM 1714 C CA . TYR A 1 206 ? -31.406 7.562 -4.859 1 81.31 206 TYR A CA 1
ATOM 1715 C C . TYR A 1 206 ? -31.328 7.801 -6.363 1 81.31 206 TYR A C 1
ATOM 1717 O O . TYR A 1 206 ? -31.328 8.953 -6.816 1 81.31 206 TYR A O 1
ATOM 1725 N N . HIS A 1 207 ? -31.188 6.723 -7.121 1 75.38 207 HIS A N 1
ATOM 1726 C CA . HIS A 1 207 ? -31.062 6.82 -8.57 1 75.38 207 HIS A CA 1
ATOM 1727 C C . HIS A 1 207 ? -32.281 7.477 -9.188 1 75.38 207 HIS A C 1
ATOM 1729 O O . HIS A 1 207 ? -32.219 8.008 -10.305 1 75.38 207 HIS A O 1
ATOM 1735 N N . SER A 1 208 ? -33.469 7.469 -8.453 1 67.81 208 SER A N 1
ATOM 1736 C CA . SER A 1 208 ? -34.688 8.062 -8.961 1 67.81 208 SER A CA 1
ATOM 1737 C C . SER A 1 208 ? -34.625 9.586 -8.93 1 67.81 208 SER A C 1
ATOM 1739 O O . SER A 1 208 ? -35.406 10.258 -9.594 1 67.81 208 SER A O 1
ATOM 1741 N N . PHE A 1 209 ? -33.656 10.109 -8.25 1 75.75 209 PHE A N 1
ATOM 1742 C CA . PHE A 1 209 ? -33.5 11.562 -8.172 1 75.75 209 PHE A CA 1
ATOM 1743 C C . PHE A 1 209 ? -32.875 12.102 -9.461 1 75.75 209 PHE A C 1
ATOM 1745 O O . PHE A 1 209 ? -32.031 11.438 -10.078 1 75.75 209 PHE A O 1
ATOM 1752 N N . GLN A 1 210 ? -33.438 13.133 -9.922 1 76.25 210 GLN A N 1
ATOM 1753 C CA . GLN A 1 210 ? -32.688 13.844 -10.961 1 76.25 210 GLN A CA 1
ATOM 1754 C C . GLN A 1 210 ? -31.328 14.281 -10.469 1 76.25 210 GLN A C 1
ATOM 1756 O O . GLN A 1 210 ? -31.141 14.547 -9.281 1 76.25 210 GLN A O 1
ATOM 1761 N N . GLU A 1 211 ? -30.453 14.25 -11.328 1 78.31 211 GLU A N 1
ATOM 1762 C CA . GLU A 1 211 ? -29.062 14.484 -10.969 1 78.31 211 GLU A CA 1
ATOM 1763 C C . GLU A 1 211 ? -28.906 15.773 -10.164 1 78.31 211 GLU A C 1
ATOM 1765 O O . GLU A 1 211 ? -28.25 15.789 -9.117 1 78.31 211 GLU A O 1
ATOM 1770 N N . GLU A 1 212 ? -29.562 16.828 -10.578 1 80.19 212 GLU A N 1
ATOM 1771 C CA . GLU A 1 212 ? -29.406 18.125 -9.906 1 80.19 212 GLU A CA 1
ATOM 1772 C C . GLU A 1 212 ? -30.047 18.094 -8.523 1 80.19 212 GLU A C 1
ATOM 1774 O O . GLU A 1 212 ? -29.516 18.672 -7.57 1 80.19 212 GLU A O 1
ATOM 1779 N N . GLU A 1 213 ? -31.094 17.391 -8.43 1 82.44 213 GLU A N 1
ATOM 1780 C CA . GLU A 1 213 ? -31.781 17.281 -7.145 1 82.44 213 GLU A CA 1
ATOM 1781 C C . GLU A 1 213 ? -30.984 16.406 -6.176 1 82.44 213 GLU A C 1
ATOM 1783 O O . GLU A 1 213 ? -30.922 16.703 -4.98 1 82.44 213 GLU A O 1
ATOM 1788 N N . ALA A 1 214 ? -30.484 15.398 -6.762 1 83.81 214 ALA A N 1
ATOM 1789 C CA . ALA A 1 214 ? -29.734 14.461 -5.93 1 83.81 214 ALA A CA 1
ATOM 1790 C C . ALA A 1 214 ? -28.5 15.133 -5.328 1 83.81 214 ALA A C 1
ATOM 1792 O O . ALA A 1 214 ? -28.109 14.828 -4.195 1 83.81 214 ALA A O 1
ATOM 1793 N N . LEU A 1 215 ? -27.938 16.047 -6.051 1 84.88 215 LEU A N 1
ATOM 1794 C CA . LEU A 1 215 ? -26.688 16.672 -5.625 1 84.88 215 LEU A CA 1
ATOM 1795 C C . LEU A 1 215 ? -26.953 17.828 -4.66 1 84.88 215 LEU A C 1
ATOM 1797 O O . LEU A 1 215 ? -26.031 18.344 -4.031 1 84.88 215 LEU A O 1
ATOM 1801 N N . SER A 1 216 ? -28.219 18.156 -4.438 1 83.44 216 SER A N 1
ATOM 1802 C CA . SER A 1 216 ? -28.516 19.281 -3.562 1 83.44 216 SER A CA 1
ATOM 1803 C C . SER A 1 216 ? -29.453 18.891 -2.43 1 83.44 216 SER A C 1
ATOM 1805 O O . SER A 1 216 ? -29.656 19.656 -1.489 1 83.44 216 SER A O 1
ATOM 1807 N N . SER A 1 217 ? -29.891 17.703 -2.402 1 84.19 217 SER A N 1
ATOM 1808 C CA . SER A 1 217 ? -30.875 17.281 -1.409 1 84.19 217 SER A CA 1
ATOM 1809 C C . SER A 1 217 ? -30.203 16.906 -0.096 1 84.19 217 SER A C 1
ATOM 1811 O O . SER A 1 217 ? -29.109 16.344 -0.096 1 84.19 217 SER A O 1
ATOM 1813 N N . VAL A 1 218 ? -30.906 17.219 0.999 1 84.44 218 VAL A N 1
ATOM 1814 C CA . VAL A 1 218 ? -30.438 16.859 2.332 1 84.44 218 VAL A CA 1
ATOM 1815 C C . VAL A 1 218 ? -30.531 15.352 2.527 1 84.44 218 VAL A C 1
ATOM 1817 O O . VAL A 1 218 ? -29.75 14.766 3.285 1 84.44 218 VAL A O 1
ATOM 1820 N N . LEU A 1 219 ? -31.391 14.711 1.775 1 86.56 219 LEU A N 1
ATOM 1821 C CA . LEU A 1 219 ? -31.609 13.281 1.901 1 86.56 219 LEU A CA 1
ATOM 1822 C C . LEU A 1 219 ? -30.422 12.484 1.358 1 86.56 219 LEU A C 1
ATOM 1824 O O . LEU A 1 219 ? -30.25 11.32 1.706 1 86.56 219 LEU A O 1
ATOM 1828 N N . THR A 1 220 ? -29.672 13.156 0.543 1 89.56 220 THR A N 1
ATOM 1829 C CA . THR A 1 220 ? -28.531 12.445 -0.053 1 89.56 220 THR A CA 1
ATOM 1830 C C . THR A 1 220 ? -27.219 12.922 0.555 1 89.56 220 THR A C 1
ATOM 1832 O O . THR A 1 220 ? -26.156 12.672 0.002 1 89.56 220 THR A O 1
ATOM 1835 N N . SER A 1 221 ? -27.312 13.508 1.69 1 90.12 221 SER A N 1
ATOM 1836 C CA . SER A 1 221 ? -26.109 13.984 2.365 1 90.12 221 SER A CA 1
ATOM 1837 C C . SER A 1 221 ? -25.328 12.828 2.969 1 90.12 221 SER A C 1
ATOM 1839 O O . SER A 1 221 ? -25.859 11.727 3.129 1 90.12 221 SER A O 1
ATOM 1841 N N . PHE A 1 222 ? -24.047 13 3.227 1 92.19 222 PHE A N 1
ATOM 1842 C CA . PHE A 1 222 ? -23.172 11.984 3.791 1 92.19 222 PHE A CA 1
ATOM 1843 C C . PHE A 1 222 ? -22.141 12.617 4.723 1 92.19 222 PHE A C 1
ATOM 1845 O O . PHE A 1 222 ? -21.859 13.812 4.617 1 92.19 222 PHE A O 1
ATOM 1852 N N . PRO A 1 223 ? -21.625 11.867 5.676 1 92.12 223 PRO A N 1
ATOM 1853 C CA . PRO A 1 223 ? -20.672 12.43 6.637 1 92.12 223 PRO A CA 1
ATOM 1854 C C . PRO A 1 223 ? -19.312 12.734 6.008 1 92.12 223 PRO A C 1
ATOM 1856 O O . PRO A 1 223 ? -18.859 12.016 5.105 1 92.12 223 PRO A O 1
ATOM 1859 N N . SER A 1 224 ? -18.656 13.734 6.535 1 89.12 224 SER A N 1
ATOM 1860 C CA . SER A 1 224 ? -17.328 14.125 6.07 1 89.12 224 SER A CA 1
ATOM 1861 C C . SER A 1 224 ? -16.25 13.227 6.656 1 89.12 224 SER A C 1
ATOM 1863 O O . SER A 1 224 ? -16.5 12.484 7.613 1 89.12 224 SER A O 1
ATOM 1865 N N . ALA A 1 225 ? -15.055 13.242 6.086 1 88.56 225 ALA A N 1
ATOM 1866 C CA . ALA A 1 225 ? -13.922 12.453 6.555 1 88.56 225 ALA A CA 1
ATOM 1867 C C . ALA A 1 225 ? -13.539 12.844 7.98 1 88.56 225 ALA A C 1
ATOM 1869 O O . ALA A 1 225 ? -13.211 11.977 8.797 1 88.56 225 ALA A O 1
ATOM 1870 N N . ALA A 1 226 ? -13.602 14.102 8.32 1 83.56 226 ALA A N 1
ATOM 1871 C CA . ALA A 1 226 ? -13.25 14.578 9.656 1 83.56 226 ALA A CA 1
ATOM 1872 C C . ALA A 1 226 ? -14.219 14.047 10.703 1 83.56 226 ALA A C 1
ATOM 1874 O O . ALA A 1 226 ? -13.805 13.641 11.797 1 83.56 226 ALA A O 1
ATOM 1875 N N . LYS A 1 227 ? -15.508 14.039 10.344 1 89 227 LYS A N 1
ATOM 1876 C CA . LYS A 1 227 ? -16.5 13.531 11.281 1 89 227 LYS A CA 1
ATOM 1877 C C . LYS A 1 227 ? -16.344 12.031 11.5 1 89 227 LYS A C 1
ATOM 1879 O O . LYS A 1 227 ? -16.531 11.539 12.609 1 89 227 LYS A O 1
ATOM 1884 N N . LEU A 1 228 ? -16.016 11.359 10.469 1 92.62 228 LEU A N 1
ATOM 1885 C CA . LEU A 1 228 ? -15.805 9.922 10.594 1 92.62 228 LEU A CA 1
ATOM 1886 C C . LEU A 1 228 ? -14.617 9.625 11.508 1 92.62 228 LEU A C 1
ATOM 1888 O O . LEU A 1 228 ? -14.641 8.641 12.25 1 92.62 228 LEU A O 1
ATOM 1892 N N . GLU A 1 229 ? -13.562 10.422 11.438 1 89.44 229 GLU A N 1
ATOM 1893 C CA . GLU A 1 229 ? -12.414 10.258 12.32 1 89.44 229 GLU A CA 1
ATOM 1894 C C . GLU A 1 229 ? -12.805 10.461 13.781 1 89.44 229 GLU A C 1
ATOM 1896 O O . GLU A 1 229 ? -12.414 9.672 14.648 1 89.44 229 GLU A O 1
ATOM 1901 N N . VAL A 1 230 ? -13.602 11.461 14.016 1 87.19 230 VAL A N 1
ATOM 1902 C CA . VAL A 1 230 ? -14.062 11.742 15.367 1 87.19 230 VAL A CA 1
ATOM 1903 C C . VAL A 1 230 ? -14.938 10.594 15.867 1 87.19 230 VAL A C 1
ATOM 1905 O O . VAL A 1 230 ? -14.828 10.18 17.031 1 87.19 230 VAL A O 1
ATOM 1908 N N . LEU A 1 231 ? -15.789 10.094 15 1 91.75 231 LEU A N 1
ATOM 1909 C CA . LEU A 1 231 ? -16.672 8.984 15.375 1 91.75 231 LEU A CA 1
ATOM 1910 C C . LEU A 1 231 ? -15.852 7.746 15.727 1 91.75 231 LEU A C 1
ATOM 1912 O O . LEU A 1 231 ? -16.156 7.059 16.703 1 91.75 231 LEU A O 1
ATOM 1916 N N . LEU A 1 232 ? -14.867 7.457 14.961 1 92.56 232 LEU A N 1
ATOM 1917 C CA . LEU A 1 232 ? -14.031 6.293 15.242 1 92.56 232 LEU A CA 1
ATOM 1918 C C . LEU A 1 232 ? -13.367 6.418 16.609 1 92.56 232 LEU A C 1
ATOM 1920 O O . LEU A 1 232 ? -13.359 5.465 17.391 1 92.56 232 LEU A O 1
ATOM 1924 N N . LEU A 1 233 ? -12.742 7.559 16.922 1 88.75 233 LEU A N 1
ATOM 1925 C CA . LEU A 1 233 ? -12.031 7.762 18.172 1 88.75 233 LEU A CA 1
ATOM 1926 C C . LEU A 1 233 ? -12.992 7.699 19.359 1 88.75 233 LEU A C 1
ATOM 1928 O O . LEU A 1 233 ? -12.672 7.109 20.391 1 88.75 233 LEU A O 1
ATOM 1932 N N . GLU A 1 234 ? -14.164 8.273 19.172 1 88.12 234 GLU A N 1
ATOM 1933 C CA . GLU A 1 234 ? -15.156 8.25 20.234 1 88.12 234 GLU A CA 1
ATOM 1934 C C . GLU A 1 234 ? -15.578 6.82 20.562 1 88.12 234 GLU A C 1
ATOM 1936 O O . GLU A 1 234 ? -15.609 6.434 21.734 1 88.12 234 GLU A O 1
ATOM 1941 N N . PHE A 1 235 ? -15.914 6.102 19.578 1 89.88 235 PHE A N 1
ATOM 1942 C CA . PHE A 1 235 ? -16.359 4.734 19.828 1 89.88 235 PHE A CA 1
ATOM 1943 C C . PHE A 1 235 ? -15.195 3.84 20.219 1 89.88 235 PHE A C 1
ATOM 1945 O O . PHE A 1 235 ? -15.383 2.855 20.938 1 89.88 235 PHE A O 1
ATOM 1952 N N . PHE A 1 236 ? -13.961 4.191 19.828 1 91.25 236 PHE A N 1
ATOM 1953 C CA . PHE A 1 236 ? -12.789 3.467 20.312 1 91.25 236 PHE A CA 1
ATOM 1954 C C . PHE A 1 236 ? -12.641 3.619 21.812 1 91.25 236 PHE A C 1
ATOM 1956 O O . PHE A 1 236 ? -12.406 2.637 22.516 1 91.25 236 PHE A O 1
ATOM 1963 N N . TYR A 1 237 ? -12.719 4.828 22.266 1 85.25 237 TYR A N 1
ATOM 1964 C CA . TYR A 1 237 ? -12.555 5.059 23.688 1 85.25 237 TYR A CA 1
ATOM 1965 C C . TYR A 1 237 ? -13.695 4.418 24.484 1 85.25 237 TYR A C 1
ATOM 1967 O O . TYR A 1 237 ? -13.492 3.938 25.594 1 85.25 237 TYR A O 1
ATOM 1975 N N . LYS A 1 238 ? -14.891 4.391 23.797 1 83.56 238 LYS A N 1
ATOM 1976 C CA . LYS A 1 238 ? -16.031 3.73 24.438 1 83.56 238 LYS A CA 1
ATOM 1977 C C . LYS A 1 238 ? -15.781 2.23 24.578 1 83.56 238 LYS A C 1
ATOM 1979 O O . LYS A 1 238 ? -16.156 1.626 25.578 1 83.56 238 LYS A O 1
ATOM 1984 N N . TRP A 1 239 ? -15.133 1.662 23.578 1 84.25 239 TRP A N 1
ATOM 1985 C CA . TRP A 1 239 ? -14.914 0.218 23.562 1 84.25 239 TRP A CA 1
ATOM 1986 C C . TRP A 1 239 ? -13.453 -0.118 23.844 1 84.25 239 TRP A C 1
ATOM 1988 O O . TRP A 1 239 ? -12.977 -1.195 23.484 1 84.25 239 TRP A O 1
ATOM 1998 N N . LYS A 1 240 ? -12.648 0.729 24.328 1 83.88 240 LYS A N 1
ATOM 1999 C CA . LYS A 1 240 ? -11.203 0.568 24.516 1 83.88 240 LYS A CA 1
ATOM 2000 C C . LYS A 1 240 ? -10.891 -0.674 25.344 1 83.88 240 LYS A C 1
ATOM 2002 O O . LYS A 1 240 ? -10.008 -1.458 24.984 1 83.88 240 LYS A O 1
ATOM 2007 N N . ASP A 1 241 ? -11.578 -0.903 26.344 1 78.81 241 ASP A N 1
ATOM 2008 C CA . ASP A 1 241 ? -11.328 -2.031 27.234 1 78.81 241 ASP A CA 1
ATOM 2009 C C . ASP A 1 241 ? -11.594 -3.359 26.531 1 78.81 241 ASP A C 1
ATOM 2011 O O . ASP A 1 241 ? -10.875 -4.336 26.734 1 78.81 241 ASP A O 1
ATOM 2015 N N . ALA A 1 242 ? -12.609 -3.334 25.734 1 80.25 242 ALA A N 1
ATOM 2016 C CA . ALA A 1 242 ? -12.945 -4.555 25 1 80.25 242 ALA A CA 1
ATOM 2017 C C . ALA A 1 242 ? -11.859 -4.91 24 1 80.25 242 ALA A C 1
ATOM 2019 O O . ALA A 1 242 ? -11.617 -6.09 23.719 1 80.25 242 ALA A O 1
ATOM 2020 N N . PHE A 1 243 ? -11.195 -3.93 23.484 1 84.06 243 PHE A N 1
ATOM 2021 C CA . PHE A 1 243 ? -10.141 -4.16 22.516 1 84.06 243 PHE A CA 1
ATOM 2022 C C . PHE A 1 243 ? -8.852 -4.602 23.188 1 84.06 243 PHE A C 1
ATOM 2024 O O . PHE A 1 243 ? -8.078 -5.375 22.625 1 84.06 243 PHE A O 1
ATOM 2031 N N . GLU A 1 244 ? -8.609 -4.121 24.344 1 79.75 244 GLU A N 1
ATOM 2032 C CA . GLU A 1 244 ? -7.34 -4.375 25.016 1 79.75 244 GLU A CA 1
ATOM 2033 C C . GLU A 1 244 ? -7.387 -5.688 25.797 1 79.75 244 GLU A C 1
ATOM 2035 O O . GLU A 1 244 ? -6.352 -6.316 26.031 1 79.75 244 GLU A O 1
ATOM 2040 N N . PHE A 1 245 ? -8.477 -6.219 26.141 1 72 245 PHE A N 1
ATOM 2041 C CA . PHE A 1 245 ? -8.633 -7.352 27.047 1 72 245 PHE A CA 1
ATOM 2042 C C . PHE A 1 245 ? -8.062 -8.625 26.438 1 72 245 PHE A C 1
ATOM 2044 O O . PHE A 1 245 ? -7.25 -9.305 27.062 1 72 245 PHE A O 1
ATOM 2051 N N . PRO A 1 246 ? -8.43 -8.914 25.234 1 69.31 246 PRO A N 1
ATOM 2052 C CA . PRO A 1 246 ? -7.938 -10.18 24.688 1 69.31 246 PRO A CA 1
ATOM 2053 C C . PRO A 1 246 ? -6.422 -10.188 24.5 1 69.31 246 PRO A C 1
ATOM 2055 O O . PRO A 1 246 ? -5.805 -11.258 24.484 1 69.31 246 PRO A O 1
ATOM 2058 N N . VAL A 1 247 ? -5.844 -9.102 24.359 1 69.69 247 VAL A N 1
ATOM 2059 C CA . VAL A 1 247 ? -4.398 -9.023 24.188 1 69.69 247 VAL A CA 1
ATOM 2060 C C . VAL A 1 247 ? -3.707 -9.297 25.516 1 69.69 247 VAL A C 1
ATOM 2062 O O . VAL A 1 247 ? -2.672 -9.961 25.562 1 69.69 247 VAL A O 1
ATOM 2065 N N . ASN A 1 248 ? -4.398 -8.953 26.5 1 66 248 ASN A N 1
ATOM 2066 C CA . ASN A 1 248 ? -3.807 -9.094 27.828 1 66 248 ASN A CA 1
ATOM 2067 C C . ASN A 1 248 ? -4.039 -10.484 28.391 1 66 248 ASN A C 1
ATOM 2069 O O . ASN A 1 248 ? -3.355 -10.898 29.344 1 66 248 ASN A O 1
ATOM 2073 N N . GLU A 1 249 ? -4.918 -11.172 27.75 1 69.44 249 GLU A N 1
ATOM 2074 C CA . GLU A 1 249 ? -5.242 -12.5 28.266 1 69.44 249 GLU A CA 1
ATOM 2075 C C . GLU A 1 249 ? -4.277 -13.547 27.734 1 69.44 249 GLU A C 1
ATOM 2077 O O . GLU A 1 249 ? -4.145 -14.633 28.297 1 69.44 249 GLU A O 1
ATOM 2082 N N . VAL A 1 250 ? -3.58 -13.211 26.75 1 69.94 250 VAL A N 1
ATOM 2083 C CA . VAL A 1 250 ? -2.703 -14.195 26.141 1 69.94 250 VAL A CA 1
ATOM 2084 C C . VAL A 1 250 ? -1.479 -14.43 27.016 1 69.94 250 VAL A C 1
ATOM 2086 O O . VAL A 1 250 ? -0.791 -13.477 27.391 1 69.94 250 VAL A O 1
ATOM 2089 N N . LYS A 1 251 ? -1.379 -15.695 27.484 1 66.19 251 LYS A N 1
ATOM 2090 C CA . LYS A 1 251 ? -0.235 -16.078 28.312 1 66.19 251 LYS A CA 1
ATOM 2091 C C . LYS A 1 251 ? 0.844 -16.75 27.469 1 66.19 251 LYS A C 1
ATOM 2093 O O . LYS A 1 251 ? 0.54 -17.594 26.625 1 66.19 251 LYS A O 1
ATOM 2098 N N . GLY A 1 252 ? 1.98 -16.109 27.188 1 63.53 252 GLY A N 1
ATOM 2099 C CA . GLY A 1 252 ? 3.094 -16.75 26.5 1 63.53 252 GLY A CA 1
ATOM 2100 C C . GLY A 1 252 ? 3.568 -18.016 27.188 1 63.53 252 GLY A C 1
ATOM 2101 O O . GLY A 1 252 ? 3.74 -18.031 28.406 1 63.53 252 GLY A O 1
ATOM 2102 N N . SER A 1 253 ? 3.41 -19.219 26.609 1 65.75 253 SER A N 1
ATOM 2103 C CA . SER A 1 253 ? 3.732 -20.453 27.312 1 65.75 253 SER A CA 1
ATOM 2104 C C . SER A 1 253 ? 5.125 -20.953 26.953 1 65.75 253 SER A C 1
ATOM 2106 O O . SER A 1 253 ? 5.887 -21.391 27.812 1 65.75 253 SER A O 1
ATOM 2108 N N . VAL A 1 254 ? 5.469 -20.906 25.75 1 72.62 254 VAL A N 1
ATOM 2109 C CA . VAL A 1 254 ? 6.703 -21.594 25.375 1 72.62 254 VAL A CA 1
ATOM 2110 C C . VAL A 1 254 ? 7.73 -20.562 24.891 1 72.62 254 VAL A C 1
ATOM 2112 O O . VAL A 1 254 ? 8.875 -20.562 25.359 1 72.62 254 VAL A O 1
ATOM 2115 N N . LEU A 1 255 ? 7.336 -19.719 24 1 83.06 255 LEU A N 1
ATOM 2116 C CA . LEU A 1 255 ? 8.281 -18.812 23.344 1 83.06 255 LEU A CA 1
ATOM 2117 C C . LEU A 1 255 ? 7.695 -17.406 23.234 1 83.06 255 LEU A C 1
ATOM 2119 O O . LEU A 1 255 ? 6.488 -17.25 23.047 1 83.06 255 LEU A O 1
ATOM 2123 N N . ILE A 1 256 ? 8.594 -16.406 23.516 1 84.5 256 ILE A N 1
ATOM 2124 C CA . ILE A 1 256 ? 8.242 -15.023 23.219 1 84.5 256 ILE A CA 1
ATOM 2125 C C . ILE A 1 256 ? 9.234 -14.445 22.219 1 84.5 256 ILE A C 1
ATOM 2127 O O . ILE A 1 256 ? 10.445 -14.664 22.328 1 84.5 256 ILE A O 1
ATOM 2131 N N . SER A 1 257 ? 8.734 -13.898 21.219 1 86.88 257 SER A N 1
ATOM 2132 C CA . SER A 1 257 ? 9.547 -13.211 20.219 1 86.88 257 SER A CA 1
ATOM 2133 C C . SER A 1 257 ? 9.312 -11.711 20.25 1 86.88 257 SER A C 1
ATOM 2135 O O . SER A 1 257 ? 8.164 -11.258 20.234 1 86.88 257 SER A O 1
ATOM 2137 N N . ALA A 1 258 ? 10.32 -10.945 20.406 1 84.62 258 ALA A N 1
ATOM 2138 C CA . ALA A 1 258 ? 10.227 -9.484 20.484 1 84.62 258 ALA A CA 1
ATOM 2139 C C . ALA A 1 258 ? 11 -8.828 19.344 1 84.62 258 ALA A C 1
ATOM 2141 O O . ALA A 1 258 ? 12.109 -9.242 19.016 1 84.62 258 ALA A O 1
ATOM 2142 N N . ASP A 1 259 ? 10.359 -7.844 18.641 1 83.19 259 ASP A N 1
ATOM 2143 C CA . ASP A 1 259 ? 11.008 -7.156 17.531 1 83.19 259 ASP A CA 1
ATOM 2144 C C . ASP A 1 259 ? 10.516 -5.719 17.406 1 83.19 259 ASP A C 1
ATOM 2146 O O . ASP A 1 259 ? 9.383 -5.41 17.781 1 83.19 259 ASP A O 1
ATOM 2150 N N . HIS A 1 260 ? 11.414 -4.891 16.984 1 81.12 260 HIS A N 1
ATOM 2151 C CA . HIS A 1 260 ? 11.062 -3.51 16.672 1 81.12 260 HIS A CA 1
ATOM 2152 C C . HIS A 1 260 ? 10.734 -3.348 15.188 1 81.12 260 HIS A C 1
ATOM 2154 O O . HIS A 1 260 ? 11.344 -4 14.336 1 81.12 260 HIS A O 1
ATOM 2160 N N . THR A 1 261 ? 9.773 -2.668 14.875 1 77.62 261 THR A N 1
ATOM 2161 C CA . THR A 1 261 ? 9.484 -2.32 13.484 1 77.62 261 THR A CA 1
ATOM 2162 C C . THR A 1 261 ? 9.633 -0.818 13.266 1 77.62 261 THR A C 1
ATOM 2164 O O . THR A 1 261 ? 9.156 -0.016 14.07 1 77.62 261 THR A O 1
ATOM 2167 N N . PHE A 1 262 ? 10.227 -0.474 12.078 1 68.06 262 PHE A N 1
ATOM 2168 C CA . PHE A 1 262 ? 10.578 0.917 11.82 1 68.06 262 PHE A CA 1
ATOM 2169 C C . PHE A 1 262 ? 9.648 1.529 10.781 1 68.06 262 PHE A C 1
ATOM 2171 O O . PHE A 1 262 ? 9.562 2.754 10.672 1 68.06 262 PHE A O 1
ATOM 2178 N N . ARG A 1 263 ? 9.039 0.788 10.078 1 69.56 263 ARG A N 1
ATOM 2179 C CA . ARG A 1 263 ? 8.266 1.324 8.961 1 69.56 263 ARG A CA 1
ATOM 2180 C C . ARG A 1 263 ? 7.059 2.109 9.461 1 69.56 263 ARG A C 1
ATOM 2182 O O . ARG A 1 263 ? 6.617 3.059 8.812 1 69.56 263 ARG A O 1
ATOM 2189 N N . VAL A 1 264 ? 6.52 1.756 10.57 1 71.38 264 VAL A N 1
ATOM 2190 C CA . VAL A 1 264 ? 5.359 2.439 11.141 1 71.38 264 VAL A CA 1
ATOM 2191 C C . VAL A 1 264 ? 5.762 3.836 11.602 1 71.38 264 VAL A C 1
ATOM 2193 O O . VAL A 1 264 ? 4.957 4.77 11.562 1 71.38 264 VAL A O 1
ATOM 2196 N N . SER A 1 265 ? 7.062 4.02 11.852 1 69.12 265 SER A N 1
ATOM 2197 C CA . SER A 1 265 ? 7.57 5.273 12.398 1 69.12 265 SER A CA 1
ATOM 2198 C C . SER A 1 265 ? 7.633 6.359 11.328 1 69.12 265 SER A C 1
ATOM 2200 O O . SER A 1 265 ? 7.527 7.547 11.641 1 69.12 265 SER A O 1
ATOM 2202 N N . LYS A 1 266 ? 7.699 5.832 10.18 1 65.81 266 LYS A N 1
ATOM 2203 C CA . LYS A 1 266 ? 7.852 6.809 9.109 1 65.81 266 LYS A CA 1
ATOM 2204 C C . LYS A 1 266 ? 6.543 7.543 8.836 1 65.81 266 LYS A C 1
ATOM 2206 O O . LYS A 1 266 ? 6.539 8.617 8.234 1 65.81 266 LYS A O 1
ATOM 2211 N N . LYS A 1 267 ? 5.469 7.039 9.414 1 70.94 267 LYS A N 1
ATOM 2212 C CA . LYS A 1 267 ? 4.172 7.621 9.078 1 70.94 267 LYS A CA 1
ATOM 2213 C C . LYS A 1 267 ? 3.588 8.383 10.266 1 70.94 267 LYS A C 1
ATOM 2215 O O . LYS A 1 267 ? 2.543 9.023 10.141 1 70.94 267 LYS A O 1
ATOM 2220 N N . ILE A 1 268 ? 4.285 8.312 11.336 1 76.25 268 ILE A N 1
ATOM 2221 C CA . ILE A 1 268 ? 3.75 8.953 12.531 1 76.25 268 ILE A CA 1
ATOM 2222 C C . ILE A 1 268 ? 4.289 10.375 12.648 1 76.25 268 ILE A C 1
ATOM 2224 O O . ILE A 1 268 ? 5.477 10.617 12.422 1 76.25 268 ILE A O 1
ATOM 2228 N N . GLY A 1 269 ? 3.418 11.266 12.719 1 70.69 269 GLY A N 1
ATOM 2229 C CA . GLY A 1 269 ? 3.848 12.641 12.898 1 70.69 269 GLY A CA 1
ATOM 2230 C C . GLY A 1 269 ? 2.77 13.531 13.492 1 70.69 269 GLY A C 1
ATOM 2231 O O . GLY A 1 269 ? 1.667 13.062 13.789 1 70.69 269 GLY A O 1
ATOM 2232 N N . ALA A 1 270 ? 3.117 14.617 13.961 1 70.62 270 ALA A N 1
ATOM 2233 C CA . ALA A 1 270 ? 2.199 15.617 14.508 1 70.62 270 ALA A CA 1
ATOM 2234 C C . ALA A 1 270 ? 2.559 17.016 14.008 1 70.62 270 ALA A C 1
ATOM 2236 O O . ALA A 1 270 ? 3.691 17.266 13.594 1 70.62 270 ALA A O 1
ATOM 2237 N N . PHE A 1 271 ? 1.542 17.734 13.828 1 63.47 271 PHE A N 1
ATOM 2238 C CA . PHE A 1 271 ? 1.775 19.125 13.484 1 63.47 271 PHE A CA 1
ATOM 2239 C C . PHE A 1 271 ? 2.152 19.938 14.711 1 63.47 271 PHE A C 1
ATOM 2241 O O . PHE A 1 271 ? 1.457 19.891 15.734 1 63.47 271 PHE A O 1
ATOM 2248 N N . ARG A 1 272 ? 3.281 20.531 14.602 1 61.44 272 ARG A N 1
ATOM 2249 C CA . ARG A 1 272 ? 3.746 21.375 15.695 1 61.44 272 ARG A CA 1
ATOM 2250 C C . ARG A 1 272 ? 2.977 22.688 15.742 1 61.44 272 ARG A C 1
ATOM 2252 O O . ARG A 1 272 ? 2.803 23.344 14.719 1 61.44 272 ARG A O 1
ATOM 2259 N N . THR A 1 273 ? 2.383 23.016 16.797 1 57.12 273 THR A N 1
ATOM 2260 C CA . THR A 1 273 ? 1.535 24.188 16.953 1 57.12 273 THR A CA 1
ATOM 2261 C C . THR A 1 273 ? 2.326 25.469 16.688 1 57.12 273 THR A C 1
ATOM 2263 O O . THR A 1 273 ? 1.772 26.453 16.219 1 57.12 273 THR A O 1
ATOM 2266 N N . LEU A 1 274 ? 3.707 25.438 17.016 1 50.78 274 LEU A N 1
ATOM 2267 C CA . LEU A 1 274 ? 4.523 26.656 16.953 1 50.78 274 LEU A CA 1
ATOM 2268 C C . LEU A 1 274 ? 4.723 27.094 15.5 1 50.78 274 LEU A C 1
ATOM 2270 O O . LEU A 1 274 ? 4.57 28.266 15.18 1 50.78 274 LEU A O 1
ATOM 2274 N N . ASP A 1 275 ? 5.055 26.125 14.602 1 50.28 275 ASP A N 1
ATOM 2275 C CA . ASP A 1 275 ? 5.367 26.5 13.227 1 50.28 275 ASP A CA 1
ATOM 2276 C C . ASP A 1 275 ? 4.41 25.828 12.242 1 50.28 275 ASP A C 1
ATOM 2278 O O . ASP A 1 275 ? 4.449 26.125 11.047 1 50.28 275 ASP A O 1
ATOM 2282 N N . GLY A 1 276 ? 3.504 25.094 12.812 1 57.22 276 GLY A N 1
ATOM 2283 C CA . GLY A 1 276 ? 2.533 24.453 11.945 1 57.22 276 GLY A CA 1
ATOM 2284 C C . GLY A 1 276 ? 3.152 23.406 11.031 1 57.22 276 GLY A C 1
ATOM 2285 O O . GLY A 1 276 ? 2.533 22.984 10.055 1 57.22 276 GLY A O 1
ATOM 2286 N N . LYS A 1 277 ? 4.445 23.156 11.273 1 60.56 277 LYS A N 1
ATOM 2287 C CA . LYS A 1 277 ? 5.125 22.188 10.43 1 60.56 277 LYS A CA 1
ATOM 2288 C C . LYS A 1 277 ? 4.855 20.766 10.898 1 60.56 277 LYS A C 1
ATOM 2290 O O . LYS A 1 277 ? 4.738 20.516 12.102 1 60.56 277 LYS A O 1
ATOM 2295 N N . PHE A 1 278 ? 4.691 19.875 9.93 1 68.88 278 PHE A N 1
ATOM 2296 C CA . PHE A 1 278 ? 4.512 18.469 10.234 1 68.88 278 PHE A CA 1
ATOM 2297 C C . PHE A 1 278 ? 5.84 17.828 10.625 1 68.88 278 PHE A C 1
ATOM 2299 O O . PHE A 1 278 ? 6.828 17.938 9.891 1 68.88 278 PHE A O 1
ATOM 2306 N N . VAL A 1 279 ? 5.898 17.406 11.875 1 66.44 279 VAL A N 1
ATOM 2307 C CA . VAL A 1 279 ? 7.102 16.766 12.383 1 66.44 279 VAL A CA 1
ATOM 2308 C C . VAL A 1 279 ? 6.895 15.25 12.445 1 66.44 279 VAL A C 1
ATOM 2310 O O . VAL A 1 279 ? 5.918 14.773 13.031 1 66.44 279 VAL A O 1
ATOM 2313 N N . LYS A 1 280 ? 7.75 14.609 11.727 1 69.19 280 LYS A N 1
ATOM 2314 C CA . LYS A 1 280 ? 7.703 13.148 11.766 1 69.19 280 LYS A CA 1
ATOM 2315 C C . LYS A 1 280 ? 8.305 12.609 13.055 1 69.19 280 LYS A C 1
ATOM 2317 O O . LYS A 1 280 ? 9.312 13.133 13.539 1 69.19 280 LYS A O 1
ATOM 2322 N N . SER A 1 281 ? 7.453 11.773 13.734 1 67.38 281 SER A N 1
ATOM 2323 C CA . SER A 1 281 ? 7.941 11.125 14.945 1 67.38 281 SER A CA 1
ATOM 2324 C C . SER A 1 281 ? 8.773 9.891 14.609 1 67.38 281 SER A C 1
ATOM 2326 O O . SER A 1 281 ? 8.508 9.203 13.617 1 67.38 281 SER A O 1
ATOM 2328 N N . ASP A 1 282 ? 9.922 9.742 15.164 1 64 282 ASP A N 1
ATOM 2329 C CA . ASP A 1 282 ? 10.758 8.57 14.953 1 64 282 ASP A CA 1
ATOM 2330 C C . ASP A 1 282 ? 10.383 7.453 15.93 1 64 282 ASP A C 1
ATOM 2332 O O . ASP A 1 282 ? 11.25 6.695 16.375 1 64 282 ASP A O 1
ATOM 2336 N N . MET A 1 283 ? 9.164 7.496 16.312 1 73.5 283 MET A N 1
ATOM 2337 C CA . MET A 1 283 ? 8.758 6.441 17.234 1 73.5 283 MET A CA 1
ATOM 2338 C C . MET A 1 283 ? 8.773 5.082 16.547 1 73.5 283 MET A C 1
ATOM 2340 O O . MET A 1 283 ? 8.461 4.977 15.367 1 73.5 283 MET A O 1
ATOM 2344 N N . LYS A 1 284 ? 9.266 4.117 17.375 1 79.38 284 LYS A N 1
ATOM 2345 C CA . LYS A 1 284 ? 9.312 2.738 16.891 1 79.38 284 LYS A CA 1
ATOM 2346 C C . LYS A 1 284 ? 8.289 1.868 17.625 1 79.38 284 LYS A C 1
ATOM 2348 O O . LYS A 1 284 ? 7.906 2.172 18.75 1 79.38 284 LYS A O 1
ATOM 2353 N N . LEU A 1 285 ? 7.785 0.951 16.953 1 84.88 285 LEU A N 1
ATOM 2354 C CA . LEU A 1 285 ? 6.816 0.025 17.516 1 84.88 285 LEU A CA 1
ATOM 2355 C C . LEU A 1 285 ? 7.488 -1.274 17.953 1 84.88 285 LEU A C 1
ATOM 2357 O O . LEU A 1 285 ? 8.148 -1.931 17.141 1 84.88 285 LEU A O 1
ATOM 2361 N N . PHE A 1 286 ? 7.445 -1.497 19.266 1 87.31 286 PHE A N 1
ATOM 2362 C CA . PHE A 1 286 ? 7.945 -2.738 19.844 1 87.31 286 PHE A CA 1
ATOM 2363 C C . PHE A 1 286 ? 6.805 -3.727 20.062 1 87.31 286 PHE A C 1
ATOM 2365 O O . PHE A 1 286 ? 5.801 -3.391 20.688 1 87.31 286 PHE A O 1
ATOM 2372 N N . ILE A 1 287 ? 6.914 -4.945 19.484 1 88.56 287 ILE A N 1
ATOM 2373 C CA . ILE A 1 287 ? 5.848 -5.938 19.594 1 88.56 287 ILE A CA 1
ATOM 2374 C C . ILE A 1 287 ? 6.414 -7.242 20.156 1 88.56 287 ILE A C 1
ATOM 2376 O O . ILE A 1 287 ? 7.504 -7.668 19.766 1 88.56 287 ILE A O 1
ATOM 2380 N N . VAL A 1 288 ? 5.723 -7.812 21.016 1 87.81 288 VAL A N 1
ATOM 2381 C CA . VAL A 1 288 ? 6.062 -9.117 21.578 1 87.81 288 VAL A CA 1
ATOM 2382 C C . VAL A 1 288 ? 4.984 -10.133 21.219 1 87.81 288 VAL A C 1
ATOM 2384 O O . VAL A 1 288 ? 3.795 -9.891 21.422 1 87.81 288 VAL A O 1
ATOM 2387 N N . MET A 1 289 ? 5.375 -11.227 20.672 1 88.25 289 MET A N 1
ATOM 2388 C CA . MET A 1 289 ? 4.441 -12.266 20.234 1 88.25 289 MET A CA 1
ATOM 2389 C C . MET A 1 289 ? 4.762 -13.594 20.906 1 88.25 289 MET A C 1
ATOM 2391 O O . MET A 1 289 ? 5.891 -13.812 21.359 1 88.25 289 MET A O 1
ATOM 2395 N N . ASP A 1 290 ? 3.791 -14.414 20.906 1 83.25 290 ASP A N 1
ATOM 2396 C CA . ASP A 1 290 ? 3.967 -15.758 21.438 1 83.25 290 ASP A CA 1
ATOM 2397 C C . ASP A 1 290 ? 4.227 -16.766 20.328 1 83.25 290 ASP A C 1
ATOM 2399 O O . ASP A 1 290 ? 4.48 -16.391 19.188 1 83.25 290 ASP A O 1
ATOM 2403 N N . GLU A 1 291 ? 4.168 -18.062 20.656 1 77.19 291 GLU A N 1
ATOM 2404 C CA . GLU A 1 291 ? 4.469 -19.141 19.703 1 77.19 291 GLU A CA 1
ATOM 2405 C C . GLU A 1 291 ? 3.396 -19.25 18.625 1 77.19 291 GLU A C 1
ATOM 2407 O O . GLU A 1 291 ? 3.684 -19.656 17.5 1 77.19 291 GLU A O 1
ATOM 2412 N N . SER A 1 292 ? 2.162 -18.922 19.016 1 75.19 292 SER A N 1
ATOM 2413 C CA . SER A 1 292 ? 1.062 -18.984 18.062 1 75.19 292 SER A CA 1
ATOM 2414 C C . SER A 1 292 ? 0.967 -17.703 17.234 1 75.19 292 SER A C 1
ATOM 2416 O O . SER A 1 292 ? 0.038 -17.547 16.453 1 75.19 292 SER A O 1
ATOM 2418 N N . SER A 1 293 ? 1.839 -16.766 17.406 1 81.94 293 SER A N 1
ATOM 2419 C CA . SER A 1 293 ? 1.888 -15.492 16.703 1 81.94 293 SER A CA 1
ATOM 2420 C C . SER A 1 293 ? 0.861 -14.516 17.281 1 81.94 293 SER A C 1
ATOM 2422 O O . SER A 1 293 ? 0.408 -13.609 16.578 1 81.94 293 SER A O 1
ATOM 2424 N N . ALA A 1 294 ? 0.384 -14.797 18.484 1 86.62 294 ALA A N 1
ATOM 2425 C CA . ALA A 1 294 ? -0.512 -13.852 19.141 1 86.62 294 ALA A CA 1
ATOM 2426 C C . ALA A 1 294 ? 0.273 -12.719 19.797 1 86.62 294 ALA A C 1
ATOM 2428 O O . ALA A 1 294 ? 1.36 -12.938 20.344 1 86.62 294 ALA A O 1
ATOM 2429 N N . ILE A 1 295 ? -0.258 -11.609 19.781 1 88.44 295 ILE A N 1
ATOM 2430 C CA . ILE A 1 295 ? 0.398 -10.453 20.391 1 88.44 295 ILE A CA 1
ATOM 2431 C C . ILE A 1 295 ? 0.126 -10.422 21.891 1 88.44 295 ILE A C 1
ATOM 2433 O O . ILE A 1 295 ? -1.028 -10.492 22.312 1 88.44 295 ILE A O 1
ATOM 2437 N N . ILE A 1 296 ? 1.141 -10.32 22.641 1 86.38 296 ILE A N 1
ATOM 2438 C CA . ILE A 1 296 ? 1.021 -10.336 24.094 1 86.38 296 ILE A CA 1
ATOM 2439 C C . ILE A 1 296 ? 1.171 -8.922 24.641 1 86.38 296 ILE A C 1
ATOM 2441 O O . ILE A 1 296 ? 0.495 -8.547 25.609 1 86.38 296 ILE A O 1
ATOM 2445 N N . SER A 1 297 ? 2.107 -8.258 23.984 1 85.19 297 SER A N 1
ATOM 2446 C CA . SER A 1 297 ? 2.346 -6.887 24.438 1 85.19 297 SER A CA 1
ATOM 2447 C C . SER A 1 297 ? 2.98 -6.051 23.328 1 85.19 297 SER A C 1
ATOM 2449 O O . SER A 1 297 ? 3.566 -6.594 22.391 1 85.19 297 SER A O 1
ATOM 2451 N N . TRP A 1 298 ? 2.756 -4.824 23.469 1 85.38 298 TRP A N 1
ATOM 2452 C CA . TRP A 1 298 ? 3.361 -3.9 22.516 1 85.38 298 TRP A CA 1
ATOM 2453 C C . TRP A 1 298 ? 3.531 -2.516 23.125 1 85.38 298 TRP A C 1
ATOM 2455 O O . TRP A 1 298 ? 2.867 -2.178 24.109 1 85.38 298 TRP A O 1
ATOM 2465 N N . LYS A 1 299 ? 4.547 -1.762 22.594 1 83.94 299 LYS A N 1
ATOM 2466 C CA . LYS A 1 299 ? 4.844 -0.424 23.094 1 83.94 299 LYS A CA 1
ATOM 2467 C C . LYS A 1 299 ? 5.484 0.442 22.016 1 83.94 299 LYS A C 1
ATOM 2469 O O . LYS A 1 299 ? 6.188 -0.068 21.141 1 83.94 299 LYS A O 1
ATOM 2474 N N . LEU A 1 300 ? 5.113 1.669 22.078 1 78.69 300 LEU A N 1
ATOM 2475 C CA . LEU A 1 300 ? 5.789 2.643 21.234 1 78.69 300 LEU A CA 1
ATOM 2476 C C . LEU A 1 300 ? 6.996 3.242 21.938 1 78.69 300 LEU A C 1
ATOM 2478 O O . LEU A 1 300 ? 6.875 3.74 23.062 1 78.69 300 LEU A O 1
ATOM 2482 N N . THR A 1 301 ? 8.148 3.09 21.234 1 76.81 301 THR A N 1
ATOM 2483 C CA . THR A 1 301 ? 9.391 3.545 21.844 1 76.81 301 THR A CA 1
ATOM 2484 C C . THR A 1 301 ? 10.031 4.66 21.031 1 76.81 301 THR A C 1
ATOM 2486 O O . THR A 1 301 ? 9.852 4.719 19.812 1 76.81 301 THR A O 1
ATOM 2489 N N . ASP A 1 302 ? 10.68 5.477 21.641 1 65.62 302 ASP A N 1
ATOM 2490 C CA . ASP A 1 302 ? 11.414 6.539 20.969 1 65.62 302 ASP A CA 1
ATOM 2491 C C . ASP A 1 302 ? 12.719 6.012 20.359 1 65.62 302 ASP A C 1
ATOM 2493 O O . ASP A 1 302 ? 13.141 6.449 19.297 1 65.62 302 ASP A O 1
ATOM 2497 N N . SER A 1 303 ? 13.328 5.102 21.156 1 63.44 303 SER A N 1
ATOM 2498 C CA . SER A 1 303 ? 14.57 4.477 20.703 1 63.44 303 SER A CA 1
ATOM 2499 C C . SER A 1 303 ? 14.531 2.967 20.922 1 63.44 303 SER A C 1
ATOM 2501 O O . SER A 1 303 ? 13.578 2.438 21.484 1 63.44 303 SER A O 1
ATOM 2503 N N . THR A 1 304 ? 15.438 2.357 20.297 1 70.19 304 THR A N 1
ATOM 2504 C CA . THR A 1 304 ? 15.539 0.917 20.516 1 70.19 304 THR A CA 1
ATOM 2505 C C . THR A 1 304 ? 16.297 0.605 21.797 1 70.19 304 THR A C 1
ATOM 2507 O O . THR A 1 304 ? 16.703 -0.54 22.016 1 70.19 304 THR A O 1
ATOM 2510 N N . GLY A 1 305 ? 16.438 1.744 22.578 1 64.81 305 GLY A N 1
ATOM 2511 C CA . GLY A 1 305 ? 17.203 1.559 23.797 1 64.81 305 GLY A CA 1
ATOM 2512 C C . GLY A 1 305 ? 16.5 0.7 24.828 1 64.81 305 GLY A C 1
ATOM 2513 O O . GLY A 1 305 ? 15.273 0.617 24.844 1 64.81 305 GLY A O 1
ATOM 2514 N N . HIS A 1 306 ? 17.219 0.052 25.75 1 70.44 306 HIS A N 1
ATOM 2515 C CA . HIS A 1 306 ? 16.766 -0.918 26.734 1 70.44 306 HIS A CA 1
ATOM 2516 C C . HIS A 1 306 ? 15.93 -0.245 27.828 1 70.44 306 HIS A C 1
ATOM 2518 O O . HIS A 1 306 ? 15.039 -0.865 28.406 1 70.44 306 HIS A O 1
ATOM 2524 N N . GLY A 1 307 ? 16.172 1.003 28.016 1 66.88 307 GLY A N 1
ATOM 2525 C CA . GLY A 1 307 ? 15.492 1.671 29.125 1 66.88 307 GLY A CA 1
ATOM 2526 C C . GLY A 1 307 ? 13.984 1.72 28.969 1 66.88 307 GLY A C 1
ATOM 2527 O O . GLY A 1 307 ? 13.242 1.529 29.922 1 66.88 307 GLY A O 1
ATOM 2528 N N . GLU A 1 308 ? 13.516 1.783 27.828 1 75.06 308 GLU A N 1
ATOM 2529 C CA . GLU A 1 308 ? 12.086 1.938 27.578 1 75.06 308 GLU A CA 1
ATOM 2530 C C . GLU A 1 308 ? 11.375 0.587 27.594 1 75.06 308 GLU A C 1
ATOM 2532 O O . GLU A 1 308 ? 10.148 0.525 27.703 1 75.06 308 GLU A O 1
ATOM 2537 N N . LEU A 1 309 ? 12.086 -0.435 27.578 1 83.38 309 LEU A N 1
ATOM 2538 C CA . LEU A 1 309 ? 11.492 -1.762 27.469 1 83.38 309 LEU A CA 1
ATOM 2539 C C . LEU A 1 309 ? 11.312 -2.395 28.844 1 83.38 309 LEU A C 1
ATOM 2541 O O . LEU A 1 309 ? 10.688 -3.451 28.969 1 83.38 309 LEU A O 1
ATOM 2545 N N . GLU A 1 310 ? 11.82 -1.785 29.859 1 79.94 310 GLU A N 1
ATOM 2546 C CA . GLU A 1 310 ? 11.805 -2.387 31.188 1 79.94 310 GLU A CA 1
ATOM 2547 C C . GLU A 1 310 ? 10.375 -2.58 31.688 1 79.94 310 GLU A C 1
ATOM 2549 O O . GLU A 1 310 ? 10.055 -3.613 32.281 1 79.94 310 GLU A O 1
ATOM 2554 N N . SER A 1 311 ? 9.562 -1.625 31.406 1 78.12 311 SER A N 1
ATOM 2555 C CA . SER A 1 311 ? 8.18 -1.731 31.875 1 78.12 311 SER A CA 1
ATOM 2556 C C . SER A 1 311 ? 7.457 -2.893 31.203 1 78.12 311 SER A C 1
ATOM 2558 O O . SER A 1 311 ? 6.691 -3.611 31.859 1 78.12 311 SER A O 1
ATOM 2560 N N . VAL A 1 312 ? 7.684 -3.053 30 1 83.19 312 VAL A N 1
ATOM 2561 C CA . VAL A 1 312 ? 7.035 -4.121 29.25 1 83.19 312 VAL A CA 1
ATOM 2562 C C . VAL A 1 312 ? 7.547 -5.477 29.734 1 83.19 312 VAL A C 1
ATOM 2564 O O . VAL A 1 312 ? 6.766 -6.414 29.906 1 83.19 312 VAL A O 1
ATOM 2567 N N . LEU A 1 313 ? 8.836 -5.535 29.984 1 84.94 313 LEU A N 1
ATOM 2568 C CA . LEU A 1 313 ? 9.422 -6.801 30.391 1 84.94 313 LEU A CA 1
ATOM 2569 C C . LEU A 1 313 ? 8.977 -7.168 31.812 1 84.94 313 LEU A C 1
ATOM 2571 O O . LEU A 1 313 ? 8.781 -8.344 32.125 1 84.94 313 LEU A O 1
ATOM 2575 N N . ASP A 1 314 ? 8.805 -6.172 32.594 1 82.19 314 ASP A N 1
ATOM 2576 C CA . ASP A 1 314 ? 8.289 -6.418 33.938 1 82.19 314 ASP A CA 1
ATOM 2577 C C . ASP A 1 314 ? 6.875 -6.996 33.875 1 82.19 314 ASP A C 1
ATOM 2579 O O . ASP A 1 314 ? 6.562 -7.953 34.594 1 82.19 314 ASP A O 1
ATOM 2583 N N . HIS A 1 315 ? 6.137 -6.441 33.031 1 80.69 315 HIS A N 1
ATOM 2584 C CA . HIS A 1 315 ? 4.77 -6.926 32.844 1 80.69 315 HIS A CA 1
ATOM 2585 C C . HIS A 1 315 ? 4.758 -8.344 32.281 1 80.69 315 HIS A C 1
ATOM 2587 O O . HIS A 1 315 ? 3.949 -9.18 32.719 1 80.69 315 HIS A O 1
ATOM 2593 N N . LEU A 1 316 ? 5.594 -8.602 31.406 1 84.12 316 LEU A N 1
ATOM 2594 C CA . LEU A 1 316 ? 5.66 -9.914 30.781 1 84.12 316 LEU A CA 1
ATOM 2595 C C . LEU A 1 316 ? 6.129 -10.969 31.781 1 84.12 316 LEU A C 1
ATOM 2597 O O . LEU A 1 316 ? 5.711 -12.125 31.703 1 84.12 316 LEU A O 1
ATOM 2601 N N . SER A 1 317 ? 7.051 -10.57 32.625 1 84.19 317 SER A N 1
ATOM 2602 C CA . SER A 1 317 ? 7.566 -11.516 33.625 1 84.19 317 SER A CA 1
ATOM 2603 C C . SER A 1 317 ? 6.461 -12.008 34.531 1 84.19 317 SER A C 1
ATOM 2605 O O . SER A 1 317 ? 6.504 -13.141 35.031 1 84.19 317 SER A O 1
ATOM 2607 N N . GLN A 1 318 ? 5.5 -11.219 34.656 1 77.62 318 GLN A N 1
ATOM 2608 C CA . GLN A 1 318 ? 4.383 -11.594 35.531 1 77.62 318 GLN A CA 1
ATOM 2609 C C . GLN A 1 318 ? 3.383 -12.469 34.781 1 77.62 318 GLN A C 1
ATOM 2611 O O . GLN A 1 318 ? 2.719 -13.312 35.375 1 77.62 318 GLN A O 1
ATOM 2616 N N . LYS A 1 319 ? 3.393 -12.281 33.5 1 77.69 319 LYS A N 1
ATOM 2617 C CA . LYS A 1 319 ? 2.387 -12.945 32.688 1 77.69 319 LYS A CA 1
ATOM 2618 C C . LYS A 1 319 ? 2.904 -14.273 32.156 1 77.69 319 LYS A C 1
ATOM 2620 O O . LYS A 1 319 ? 2.131 -15.219 31.969 1 77.69 319 LYS A O 1
ATOM 2625 N N . CYS A 1 320 ? 4.203 -14.312 31.844 1 78 320 CYS A N 1
ATOM 2626 C CA . CYS A 1 320 ? 4.75 -15.469 31.141 1 78 320 CYS A CA 1
ATOM 2627 C C . CYS A 1 320 ? 5.547 -16.359 32.094 1 78 320 CYS A C 1
ATOM 2629 O O . CYS A 1 320 ? 6.773 -16.25 32.156 1 78 320 CYS A O 1
ATOM 2631 N N . GLY A 1 321 ? 4.961 -17.156 32.969 1 68.88 321 GLY A N 1
ATOM 2632 C CA . GLY A 1 321 ? 5.648 -17.969 33.969 1 68.88 321 GLY A CA 1
ATOM 2633 C C . GLY A 1 321 ? 6.363 -19.156 33.344 1 68.88 321 GLY A C 1
ATOM 2634 O O . GLY A 1 321 ? 7.453 -19.531 33.781 1 68.88 321 GLY A O 1
ATOM 2635 N N . ASP A 1 322 ? 5.824 -19.844 32.281 1 72.56 322 ASP A N 1
ATOM 2636 C CA . ASP A 1 322 ? 6.367 -21.109 31.797 1 72.56 322 ASP A CA 1
ATOM 2637 C C . ASP A 1 322 ? 7.133 -20.906 30.484 1 72.56 322 ASP A C 1
ATOM 2639 O O . ASP A 1 322 ? 7.125 -21.766 29.609 1 72.56 322 ASP A O 1
ATOM 2643 N N . LEU A 1 323 ? 7.93 -19.844 30.391 1 82.19 323 LEU A N 1
ATOM 2644 C CA . LEU A 1 323 ? 8.648 -19.547 29.172 1 82.19 323 LEU A CA 1
ATOM 2645 C C . LEU A 1 323 ? 9.906 -20.391 29.047 1 82.19 323 LEU A C 1
ATOM 2647 O O . LEU A 1 323 ? 10.625 -20.594 30.031 1 82.19 323 LEU A O 1
ATOM 2651 N N . GLU A 1 324 ? 10.18 -20.984 27.922 1 80.5 324 GLU A N 1
ATOM 2652 C CA . GLU A 1 324 ? 11.383 -21.781 27.688 1 80.5 324 GLU A CA 1
ATOM 2653 C C . GLU A 1 324 ? 12.531 -20.906 27.188 1 80.5 324 GLU A C 1
ATOM 2655 O O . GLU A 1 324 ? 13.656 -21 27.688 1 80.5 324 GLU A O 1
ATOM 2660 N N . TYR A 1 325 ? 12.266 -20.203 26.219 1 85.25 325 TYR A N 1
ATOM 2661 C CA . TYR A 1 325 ? 13.312 -19.297 25.75 1 85.25 325 TYR A CA 1
ATOM 2662 C C . TYR A 1 325 ? 12.711 -18.078 25.062 1 85.25 325 TYR A C 1
ATOM 2664 O O . TYR A 1 325 ? 11.5 -18.031 24.812 1 85.25 325 TYR A O 1
ATOM 2672 N N . ILE A 1 326 ? 13.555 -17.062 24.859 1 87.25 326 ILE A N 1
ATOM 2673 C CA . ILE A 1 326 ? 13.195 -15.781 24.25 1 87.25 326 ILE A CA 1
ATOM 2674 C C . ILE A 1 326 ? 13.992 -15.578 22.969 1 87.25 326 ILE A C 1
ATOM 2676 O O . ILE A 1 326 ? 15.195 -15.82 22.922 1 87.25 326 ILE A O 1
ATOM 2680 N N . CYS A 1 327 ? 13.328 -15.234 21.938 1 86.88 327 CYS A N 1
ATOM 2681 C CA . CYS A 1 327 ? 13.992 -15.016 20.656 1 86.88 327 CYS A CA 1
ATOM 2682 C C . CYS A 1 327 ? 14.078 -13.531 20.344 1 86.88 327 CYS A C 1
ATOM 2684 O O . CYS A 1 327 ? 13.078 -12.805 20.438 1 86.88 327 CYS A O 1
ATOM 2686 N N . THR A 1 328 ? 15.227 -13.031 20.016 1 84.94 328 THR A N 1
ATOM 2687 C CA . THR A 1 328 ? 15.445 -11.641 19.641 1 84.94 328 THR A CA 1
ATOM 2688 C C . THR A 1 328 ? 16.391 -11.547 18.438 1 84.94 328 THR A C 1
ATOM 2690 O O . THR A 1 328 ? 17 -12.539 18.047 1 84.94 328 THR A O 1
ATOM 2693 N N . ASP A 1 329 ? 16.516 -10.344 17.797 1 80.62 329 ASP A N 1
ATOM 2694 C CA . ASP A 1 329 ? 17.422 -10.102 16.672 1 80.62 329 ASP A CA 1
ATOM 2695 C C . ASP A 1 329 ? 18.859 -9.945 17.141 1 80.62 329 ASP A C 1
ATOM 2697 O O . ASP A 1 329 ? 19.797 -10.273 16.406 1 80.62 329 ASP A O 1
ATOM 2701 N N . ASN A 1 330 ? 18.984 -9.359 18.312 1 78.69 330 ASN A N 1
ATOM 2702 C CA . ASN A 1 330 ? 20.312 -9.164 18.891 1 78.69 330 ASN A CA 1
ATOM 2703 C C . ASN A 1 330 ? 20.438 -9.828 20.25 1 78.69 330 ASN A C 1
ATOM 2705 O O . ASN A 1 330 ? 20.297 -9.164 21.281 1 78.69 330 ASN A O 1
ATOM 2709 N N . CYS A 1 331 ? 20.781 -11.109 20.266 1 74.94 331 CYS A N 1
ATOM 2710 C CA . CYS A 1 331 ? 20.734 -11.938 21.469 1 74.94 331 CYS A CA 1
ATOM 2711 C C . CYS A 1 331 ? 21.75 -11.477 22.484 1 74.94 331 CYS A C 1
ATOM 2713 O O . CYS A 1 331 ? 21.422 -11.281 23.656 1 74.94 331 CYS A O 1
ATOM 2715 N N . CYS A 1 332 ? 22.938 -11.266 22.109 1 71.88 332 CYS A N 1
ATOM 2716 C CA . CYS A 1 332 ? 24 -11.047 23.094 1 71.88 332 CYS A CA 1
ATOM 2717 C C . CYS A 1 332 ? 23.891 -9.656 23.703 1 71.88 332 CYS A C 1
ATOM 2719 O O . CYS A 1 332 ? 24.125 -9.477 24.906 1 71.88 332 CYS A O 1
ATOM 2721 N N . HIS A 1 333 ? 23.391 -8.727 22.891 1 75 333 HIS A N 1
ATOM 2722 C CA . HIS A 1 333 ? 23.203 -7.375 23.422 1 75 333 HIS A CA 1
ATOM 2723 C C . HIS A 1 333 ? 21.969 -7.289 24.312 1 75 333 HIS A C 1
ATOM 2725 O O . HIS A 1 333 ? 21.969 -6.586 25.312 1 75 333 HIS A O 1
ATOM 2731 N N . ASP A 1 334 ? 21.062 -8.055 23.984 1 81.25 334 ASP A N 1
ATOM 2732 C CA . ASP A 1 334 ? 19.781 -7.973 24.656 1 81.25 334 ASP A CA 1
ATOM 2733 C C . ASP A 1 334 ? 19.719 -8.906 25.859 1 81.25 334 ASP A C 1
ATOM 2735 O O . ASP A 1 334 ? 18.812 -8.797 26.703 1 81.25 334 ASP A O 1
ATOM 2739 N N . SER A 1 335 ? 20.703 -9.844 25.938 1 81.88 335 SER A N 1
ATOM 2740 C CA . SER A 1 335 ? 20.641 -10.883 26.969 1 81.88 335 SER A CA 1
ATOM 2741 C C . SER A 1 335 ? 20.641 -10.289 28.359 1 81.88 335 SER A C 1
ATOM 2743 O O . SER A 1 335 ? 19.891 -10.734 29.234 1 81.88 335 SER A O 1
ATOM 2745 N N . SER A 1 336 ? 21.391 -9.25 28.516 1 81.12 336 SER A N 1
ATOM 2746 C CA . SER A 1 336 ? 21.484 -8.656 29.844 1 81.12 336 SER A CA 1
ATOM 2747 C C . SER A 1 336 ? 20.141 -8.062 30.281 1 81.12 336 SER A C 1
ATOM 2749 O O . SER A 1 336 ? 19.734 -8.219 31.422 1 81.12 336 SER A O 1
ATOM 2751 N N . LEU A 1 337 ? 19.484 -7.504 29.438 1 85.25 337 LEU A N 1
ATOM 2752 C CA . LEU A 1 337 ? 18.203 -6.871 29.734 1 85.25 337 LEU A CA 1
ATOM 2753 C C . LEU A 1 337 ? 17.125 -7.918 30.016 1 85.25 337 LEU A C 1
ATOM 2755 O O . LEU A 1 337 ? 16.422 -7.824 31.016 1 85.25 337 LEU A O 1
ATOM 2759 N N . TYR A 1 338 ? 17.062 -8.922 29.25 1 86.06 338 TYR A N 1
ATOM 2760 C CA . TYR A 1 338 ? 16 -9.922 29.375 1 86.06 338 TYR A CA 1
ATOM 2761 C C . TYR A 1 338 ? 16.25 -10.82 30.578 1 86.06 338 TYR A C 1
ATOM 2763 O O . TYR A 1 338 ? 15.297 -11.266 31.234 1 86.06 338 TYR A O 1
ATOM 2771 N N . GLN A 1 339 ? 17.484 -11.062 30.844 1 85.44 339 GLN A N 1
ATOM 2772 C CA . GLN A 1 339 ? 17.812 -11.945 31.953 1 85.44 339 GLN A CA 1
ATOM 2773 C C . GLN A 1 339 ? 17.547 -11.266 33.312 1 85.44 339 GLN A C 1
ATOM 2775 O O . GLN A 1 339 ? 17.406 -11.93 34.312 1 85.44 339 GLN A O 1
ATOM 2780 N N . LYS A 1 340 ? 17.5 -9.977 33.25 1 85 340 LYS A N 1
ATOM 2781 C CA . LYS A 1 340 ? 17.125 -9.25 34.438 1 85 340 LYS A CA 1
ATOM 2782 C C . LYS A 1 340 ? 15.695 -9.609 34.875 1 85 340 LYS A C 1
ATOM 2784 O O . LYS A 1 340 ? 15.414 -9.711 36.094 1 85 340 LYS A O 1
ATOM 2789 N N . TYR A 1 341 ? 14.898 -9.891 34.031 1 86.06 341 TYR A N 1
ATOM 2790 C CA . TYR A 1 341 ? 13.492 -10.156 34.312 1 86.06 341 TYR A CA 1
ATOM 2791 C C . TYR A 1 341 ? 13.172 -11.641 34.156 1 86.06 341 TYR A C 1
ATOM 2793 O O . TYR A 1 341 ? 12.25 -12.156 34.812 1 86.06 341 TYR A O 1
ATOM 2801 N N . PHE A 1 342 ? 14 -12.234 33.281 1 86.88 342 PHE A N 1
ATOM 2802 C CA . PHE A 1 342 ? 13.875 -13.672 33.094 1 86.88 342 PHE A CA 1
ATOM 2803 C C . PHE A 1 342 ? 15.195 -14.375 33.375 1 86.88 342 PHE A C 1
ATOM 2805 O O . PHE A 1 342 ? 15.891 -14.805 32.438 1 86.88 342 PHE A O 1
ATOM 2812 N N . PRO A 1 343 ? 15.547 -14.508 34.5 1 80.88 343 PRO A N 1
ATOM 2813 C CA . PRO A 1 343 ? 16.875 -14.992 34.844 1 80.88 343 PRO A CA 1
ATOM 2814 C C . PRO A 1 343 ? 17.156 -16.406 34.344 1 80.88 343 PRO A C 1
ATOM 2816 O O . PRO A 1 343 ? 18.281 -16.734 34 1 80.88 343 PRO A O 1
ATOM 2819 N N . THR A 1 344 ? 16.219 -17.328 34.312 1 77.38 344 THR A N 1
ATOM 2820 C CA . THR A 1 344 ? 16.484 -18.734 33.969 1 77.38 344 THR A CA 1
ATOM 2821 C C . THR A 1 344 ? 16.234 -19.016 32.5 1 77.38 344 THR A C 1
ATOM 2823 O O . THR A 1 344 ? 16.453 -20.125 32.031 1 77.38 344 THR A O 1
ATOM 2826 N N . LYS A 1 345 ? 16 -17.984 31.844 1 81.25 345 LYS A N 1
ATOM 2827 C CA . LYS A 1 345 ? 15.602 -18.266 30.469 1 81.25 345 LYS A CA 1
ATOM 2828 C C . LYS A 1 345 ? 16.656 -17.781 29.484 1 81.25 345 LYS A C 1
ATOM 2830 O O . LYS A 1 345 ? 17.234 -16.703 29.672 1 81.25 345 LYS A O 1
ATOM 2835 N N . LYS A 1 346 ? 16.938 -18.625 28.5 1 81.5 346 LYS A N 1
ATOM 2836 C CA . LYS A 1 346 ? 17.969 -18.297 27.531 1 81.5 346 LYS A CA 1
ATOM 2837 C C . LYS A 1 346 ? 17.406 -17.422 26.406 1 81.5 346 LYS A C 1
ATOM 2839 O O . LYS A 1 346 ? 16.266 -17.594 25.984 1 81.5 346 LYS A O 1
ATOM 2844 N N . VAL A 1 347 ? 18.172 -16.484 26.031 1 86.94 347 VAL A N 1
ATOM 2845 C CA . VAL A 1 347 ? 17.875 -15.609 24.906 1 86.94 347 VAL A CA 1
ATOM 2846 C C . VAL A 1 347 ? 18.531 -16.156 23.625 1 86.94 347 VAL A C 1
ATOM 2848 O O . VAL A 1 347 ? 19.734 -16.406 23.609 1 86.94 347 VAL A O 1
ATOM 2851 N N . LYS A 1 348 ? 17.734 -16.453 22.719 1 88.44 348 LYS A N 1
ATOM 2852 C CA . LYS A 1 348 ? 18.203 -17.062 21.484 1 88.44 348 LYS A CA 1
ATOM 2853 C C . LYS A 1 348 ? 18.188 -16.062 20.344 1 88.44 348 LYS A C 1
ATOM 2855 O O . LYS A 1 348 ? 17.391 -15.102 20.359 1 88.44 348 LYS A O 1
ATOM 2860 N N . LEU A 1 349 ? 19.062 -16.266 19.422 1 86.81 349 LEU A N 1
ATOM 2861 C CA . LEU A 1 349 ? 19.094 -15.477 18.188 1 86.81 349 LEU A CA 1
ATOM 2862 C C . LEU A 1 349 ? 18.156 -16.062 17.141 1 86.81 349 LEU A C 1
ATOM 2864 O O . LEU A 1 349 ? 18.141 -17.266 16.922 1 86.81 349 LEU A O 1
ATOM 2868 N N . ASP A 1 350 ? 17.422 -15.156 16.484 1 86.5 350 ASP A N 1
ATOM 2869 C CA . ASP A 1 350 ? 16.484 -15.578 15.43 1 86.5 350 ASP A CA 1
ATOM 2870 C C . ASP A 1 350 ? 17.234 -16.172 14.242 1 86.5 350 ASP A C 1
ATOM 2872 O O . ASP A 1 350 ? 18.219 -15.594 13.766 1 86.5 350 ASP A O 1
ATOM 2876 N N . LEU A 1 351 ? 16.75 -17.281 13.781 1 85.19 351 LEU A N 1
ATOM 2877 C CA . LEU A 1 351 ? 17.422 -18.016 12.719 1 85.19 351 LEU A CA 1
ATOM 2878 C C . LEU A 1 351 ? 17.375 -17.25 11.406 1 85.19 351 LEU A C 1
ATOM 2880 O O . LEU A 1 351 ? 18.328 -17.281 10.633 1 85.19 351 LEU A O 1
ATOM 2884 N N . PHE A 1 352 ? 16.328 -16.672 11.211 1 82.06 352 PHE A N 1
ATOM 2885 C CA . PHE A 1 352 ? 16.188 -15.922 9.969 1 82.06 352 PHE A CA 1
ATOM 2886 C C . PHE A 1 352 ? 17.219 -14.789 9.914 1 82.06 352 PHE A C 1
ATOM 2888 O O . PHE A 1 352 ? 17.844 -14.57 8.875 1 82.06 352 PHE A O 1
ATOM 2895 N N . HIS A 1 353 ? 17.297 -14.125 10.961 1 83.5 353 HIS A N 1
ATOM 2896 C CA . HIS A 1 353 ? 18.25 -13.016 11.008 1 83.5 353 HIS A CA 1
ATOM 2897 C C . HIS A 1 353 ? 19.688 -13.531 10.961 1 83.5 353 HIS A C 1
ATOM 2899 O O . HIS A 1 353 ? 20.562 -12.883 10.383 1 83.5 353 HIS A O 1
ATOM 2905 N N . ALA A 1 354 ? 19.922 -14.617 11.586 1 87.25 354 ALA A N 1
ATOM 2906 C CA . ALA A 1 354 ? 21.25 -15.219 11.539 1 87.25 354 ALA A CA 1
ATOM 2907 C C . ALA A 1 354 ? 21.656 -15.547 10.102 1 87.25 354 ALA A C 1
ATOM 2909 O O . ALA A 1 354 ? 22.781 -15.266 9.695 1 87.25 354 ALA A O 1
ATOM 2910 N N . VAL A 1 355 ? 20.719 -16.062 9.32 1 87.5 355 VAL A N 1
ATOM 2911 C CA . VAL A 1 355 ? 21 -16.438 7.938 1 87.5 355 VAL A CA 1
ATOM 2912 C C . VAL A 1 355 ? 21.141 -15.18 7.082 1 87.5 355 VAL A C 1
ATOM 2914 O O . VAL A 1 355 ? 22.031 -15.094 6.242 1 87.5 355 VAL A O 1
ATOM 2917 N N . LYS A 1 356 ? 20.312 -14.281 7.367 1 84.25 356 LYS A N 1
ATOM 2918 C CA . LYS A 1 356 ? 20.297 -13.055 6.566 1 84.25 356 LYS A CA 1
ATOM 2919 C C . LYS A 1 356 ? 21.578 -12.258 6.758 1 84.25 356 LYS A C 1
ATOM 2921 O O . LYS A 1 356 ? 22.047 -11.586 5.836 1 84.25 356 LYS A O 1
ATOM 2926 N N . ARG A 1 357 ? 22.172 -12.305 7.918 1 86.62 357 ARG A N 1
ATOM 2927 C CA . ARG A 1 357 ? 23.406 -11.57 8.195 1 86.62 357 ARG A CA 1
ATOM 2928 C C . ARG A 1 357 ? 24.5 -11.938 7.195 1 86.62 357 ARG A C 1
ATOM 2930 O O . ARG A 1 357 ? 25.281 -11.078 6.777 1 86.62 357 ARG A O 1
ATOM 2937 N N . VAL A 1 358 ? 24.406 -13.164 6.781 1 88.94 358 VAL A N 1
ATOM 2938 C CA . VAL A 1 358 ? 25.438 -13.633 5.859 1 88.94 358 VAL A CA 1
ATOM 2939 C C . VAL A 1 358 ? 24.938 -13.516 4.422 1 88.94 358 VAL A C 1
ATOM 2941 O O . VAL A 1 358 ? 25.625 -12.984 3.557 1 88.94 358 VAL A O 1
ATOM 2944 N N . THR A 1 359 ? 23.734 -13.875 4.145 1 87.5 359 THR A N 1
ATOM 2945 C CA . THR A 1 359 ? 23.219 -14.016 2.787 1 87.5 359 THR A CA 1
ATOM 2946 C C . THR A 1 359 ? 22.969 -12.641 2.166 1 87.5 359 THR A C 1
ATOM 2948 O O . THR A 1 359 ? 22.906 -12.508 0.942 1 87.5 359 THR A O 1
ATOM 2951 N N . GLN A 1 360 ? 22.812 -11.68 2.992 1 86.31 360 GLN A N 1
ATOM 2952 C CA . GLN A 1 360 ? 22.516 -10.359 2.457 1 86.31 360 GLN A CA 1
ATOM 2953 C C . GLN A 1 360 ? 23.719 -9.797 1.689 1 86.31 360 GLN A C 1
ATOM 2955 O O . GLN A 1 360 ? 23.562 -8.945 0.817 1 86.31 360 GLN A O 1
ATOM 2960 N N . HIS A 1 361 ? 24.844 -10.305 1.963 1 86.19 361 HIS A N 1
ATOM 2961 C CA . HIS A 1 361 ? 26.047 -9.781 1.334 1 86.19 361 HIS A CA 1
ATOM 2962 C C . HIS A 1 361 ? 26.391 -10.555 0.063 1 86.19 361 HIS A C 1
ATOM 2964 O O . HIS A 1 361 ? 27.406 -10.281 -0.586 1 86.19 361 HIS A O 1
ATOM 2970 N N . VAL A 1 362 ? 25.5 -11.484 -0.306 1 85.81 362 VAL A N 1
ATOM 2971 C CA . VAL A 1 362 ? 25.656 -12.211 -1.56 1 85.81 362 VAL A CA 1
ATOM 2972 C C . VAL A 1 362 ? 24.969 -11.461 -2.689 1 85.81 362 VAL A C 1
ATOM 2974 O O . VAL A 1 362 ? 23.75 -11.242 -2.648 1 85.81 362 VAL A O 1
ATOM 2977 N N . PRO A 1 363 ? 25.75 -10.992 -3.592 1 75.19 363 PRO A N 1
ATOM 2978 C CA . PRO A 1 363 ? 25.141 -10.195 -4.656 1 75.19 363 PRO A CA 1
ATOM 2979 C C . PRO A 1 363 ? 24.391 -11.047 -5.676 1 75.19 363 PRO A C 1
ATOM 2981 O O . PRO A 1 363 ? 24.625 -12.258 -5.766 1 75.19 363 PRO A O 1
ATOM 2984 N N . ASN A 1 364 ? 23.531 -10.461 -6.547 1 64.69 364 ASN A N 1
ATOM 2985 C CA . ASN A 1 364 ? 22.844 -10.969 -7.734 1 64.69 364 ASN A CA 1
ATOM 2986 C C . ASN A 1 364 ? 22.203 -12.328 -7.477 1 64.69 364 ASN A C 1
ATOM 2988 O O . ASN A 1 364 ? 22.391 -13.266 -8.258 1 64.69 364 ASN A O 1
ATOM 2992 N N . ARG A 1 365 ? 21.516 -12.453 -6.414 1 64.38 365 ARG A N 1
ATOM 299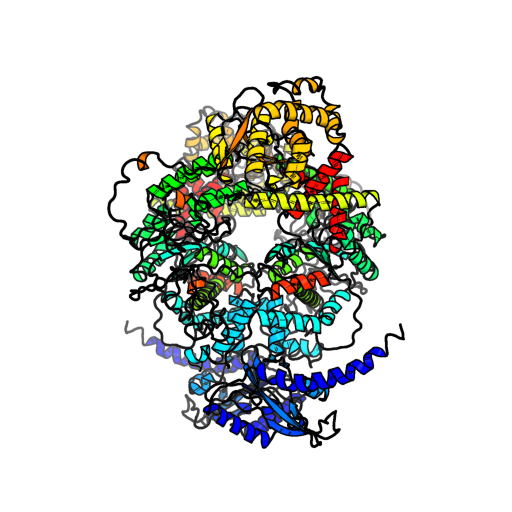3 C CA . ARG A 1 365 ? 20.891 -13.711 -6.012 1 64.38 365 ARG A CA 1
ATOM 2994 C C . ARG A 1 365 ? 19.859 -14.156 -7.031 1 64.38 365 ARG A C 1
ATOM 2996 O O . ARG A 1 365 ? 19.656 -15.359 -7.246 1 64.38 365 ARG A O 1
ATOM 3003 N N . LYS A 1 366 ? 19.281 -13.25 -7.562 1 56.84 366 LYS A N 1
ATOM 3004 C CA . LYS A 1 366 ? 18.188 -13.57 -8.461 1 56.84 366 LYS A CA 1
ATOM 3005 C C . LYS A 1 366 ? 18.703 -14.047 -9.812 1 56.84 366 LYS A C 1
ATOM 3007 O O . LYS A 1 366 ? 18.062 -14.867 -10.477 1 56.84 366 LYS A O 1
ATOM 3012 N N . LYS A 1 367 ? 19.922 -13.641 -10.172 1 53.81 367 LYS A N 1
ATOM 3013 C CA . LYS A 1 367 ? 20.375 -13.922 -11.531 1 53.81 367 LYS A CA 1
ATOM 3014 C C . LYS A 1 367 ? 21.391 -15.062 -11.547 1 53.81 367 LYS A C 1
ATOM 3016 O O . LYS A 1 367 ? 21.531 -15.766 -12.547 1 53.81 367 LYS A O 1
ATOM 3021 N N . CYS A 1 368 ? 21.953 -15.242 -10.367 1 58.12 368 CYS A N 1
ATOM 3022 C CA . CYS A 1 368 ? 23.047 -16.203 -10.344 1 58.12 368 CYS A CA 1
ATOM 3023 C C . CYS A 1 368 ? 22.625 -17.484 -9.609 1 58.12 368 CYS A C 1
ATOM 3025 O O . CYS A 1 368 ? 22.281 -17.438 -8.43 1 58.12 368 CYS A O 1
ATOM 3027 N N . LEU A 1 369 ? 22.531 -18.578 -10.328 1 57.06 369 LEU A N 1
ATOM 3028 C CA . LEU A 1 369 ? 22.125 -19.875 -9.773 1 57.06 369 LEU A CA 1
ATOM 3029 C C . LEU A 1 369 ? 23.062 -20.297 -8.641 1 57.06 369 LEU A C 1
ATOM 3031 O O . LEU A 1 369 ? 22.609 -20.859 -7.641 1 57.06 369 LEU A O 1
ATOM 3035 N N . LYS A 1 370 ? 24.359 -20.016 -8.875 1 63.34 370 LYS A N 1
ATOM 3036 C CA . LYS A 1 370 ? 25.328 -20.375 -7.84 1 63.34 370 LYS A CA 1
ATOM 3037 C C . LYS A 1 370 ? 25.031 -19.641 -6.531 1 63.34 370 LYS A C 1
ATOM 3039 O O . LYS A 1 370 ? 25.172 -20.219 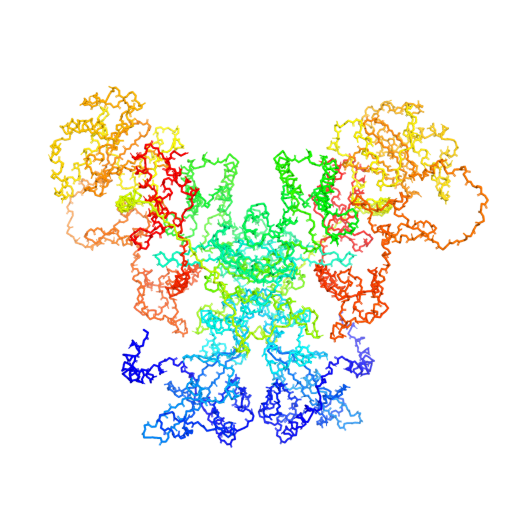-5.449 1 63.34 370 LYS A O 1
ATOM 3044 N N . ALA A 1 371 ? 24.672 -18.469 -6.695 1 75.25 371 ALA A N 1
ATOM 3045 C CA . ALA A 1 371 ? 24.344 -17.672 -5.52 1 75.25 371 ALA A CA 1
ATOM 3046 C C . ALA A 1 371 ? 23.109 -18.234 -4.809 1 75.25 371 ALA A C 1
ATOM 3048 O O . ALA A 1 371 ? 23.062 -18.281 -3.576 1 75.25 371 ALA A O 1
ATOM 3049 N N . ARG A 1 372 ? 22.25 -18.734 -5.582 1 71.38 372 ARG A N 1
ATOM 3050 C CA . ARG A 1 372 ? 21.047 -19.312 -5.004 1 71.38 372 ARG A CA 1
ATOM 3051 C C . ARG A 1 372 ? 21.375 -20.609 -4.258 1 71.38 372 ARG A C 1
ATOM 3053 O O . ARG A 1 372 ? 20.828 -20.859 -3.18 1 71.38 372 ARG A O 1
ATOM 3060 N N . HIS A 1 373 ? 22.203 -21.281 -4.879 1 66.25 373 HIS A N 1
ATOM 3061 C CA . HIS A 1 373 ? 22.609 -22.516 -4.227 1 66.25 373 HIS A CA 1
ATOM 3062 C C . HIS A 1 373 ? 23.359 -22.234 -2.926 1 66.25 373 HIS A C 1
ATOM 3064 O O . HIS A 1 373 ? 23.156 -22.953 -1.932 1 66.25 373 HIS A O 1
ATOM 3070 N N . PHE A 1 374 ? 24.172 -21.297 -2.984 1 80.69 374 PHE A N 1
ATOM 3071 C CA . PHE A 1 374 ? 24.922 -20.906 -1.791 1 80.69 374 PHE A CA 1
ATOM 3072 C C . PHE A 1 374 ? 23.969 -20.531 -0.656 1 80.69 374 PHE A C 1
ATOM 3074 O O . PHE A 1 374 ? 24.141 -21 0.473 1 80.69 374 PHE A O 1
ATOM 3081 N N . VAL A 1 375 ? 23 -19.875 -0.979 1 82.62 375 VAL A N 1
ATOM 3082 C CA . VAL A 1 375 ? 22.078 -19.375 0.039 1 82.62 375 VAL A CA 1
ATOM 3083 C C . VAL A 1 375 ? 21.234 -20.531 0.569 1 82.62 375 VAL A C 1
ATOM 3085 O O . VAL A 1 375 ? 21.031 -20.656 1.779 1 82.62 375 VAL A O 1
ATOM 3088 N N . ASN A 1 376 ? 20.797 -21.328 -0.328 1 74 376 ASN A N 1
ATOM 3089 C CA . ASN A 1 376 ? 19.984 -22.469 0.095 1 74 376 ASN A CA 1
ATOM 3090 C C . ASN A 1 376 ? 20.781 -23.438 0.96 1 74 376 ASN A C 1
ATOM 3092 O O . ASN A 1 376 ? 20.266 -23.938 1.962 1 74 376 ASN A O 1
ATOM 3096 N N . ASP A 1 377 ? 21.984 -23.578 0.581 1 76.31 377 ASP A N 1
ATOM 3097 C CA . ASP A 1 377 ? 22.844 -24.5 1.327 1 76.31 377 ASP A CA 1
ATOM 3098 C C . ASP A 1 377 ? 23.203 -23.938 2.693 1 76.31 377 ASP A C 1
ATOM 3100 O O . ASP A 1 377 ? 23.406 -24.672 3.656 1 76.31 377 ASP A O 1
ATOM 3104 N N . PHE A 1 378 ? 23.297 -22.688 2.723 1 87.88 378 PHE A N 1
ATOM 3105 C CA . PHE A 1 378 ? 23.672 -22.078 3.99 1 87.88 378 PHE A CA 1
ATOM 3106 C C . PHE A 1 378 ? 22.594 -22.312 5.047 1 87.88 378 PHE A C 1
ATOM 3108 O O . PHE A 1 378 ? 22.906 -22.531 6.219 1 87.88 378 PHE A O 1
ATOM 3115 N N . GLY A 1 379 ? 21.406 -22.312 4.625 1 84.12 379 GLY A N 1
ATOM 3116 C CA . GLY A 1 379 ? 20.312 -22.547 5.551 1 84.12 379 GLY A CA 1
ATOM 3117 C C . GLY A 1 379 ? 20.312 -23.938 6.133 1 84.12 379 GLY A C 1
ATOM 3118 O O . GLY A 1 379 ? 19.797 -24.172 7.227 1 84.12 379 GLY A O 1
ATOM 3119 N N . LEU A 1 380 ? 21.031 -24.812 5.492 1 78.75 380 LEU A N 1
ATOM 3120 C CA . LEU A 1 380 ? 21.016 -26.219 5.898 1 78.75 380 LEU A CA 1
ATOM 3121 C C . LEU A 1 380 ? 22.031 -26.469 7.016 1 78.75 380 LEU A C 1
ATOM 3123 O O . LEU A 1 380 ? 22.016 -27.531 7.641 1 78.75 380 LEU A O 1
ATOM 3127 N N . ILE A 1 381 ? 22.797 -25.453 7.316 1 87.56 381 ILE A N 1
ATOM 3128 C CA . ILE A 1 381 ? 23.828 -25.641 8.336 1 87.56 381 ILE A CA 1
ATOM 3129 C C . ILE A 1 381 ? 23.172 -25.781 9.711 1 87.56 381 ILE A C 1
ATOM 3131 O O . ILE A 1 381 ? 23.75 -26.406 10.609 1 87.56 381 ILE A O 1
ATOM 3135 N N . PHE A 1 382 ? 22 -25.297 9.828 1 88.62 382 PHE A N 1
ATOM 3136 C CA . PHE A 1 382 ? 21.344 -25.281 11.133 1 88.62 382 PHE A CA 1
ATOM 3137 C C . PHE A 1 382 ? 20.422 -26.484 11.281 1 88.62 382 PHE A C 1
ATOM 3139 O O . PHE A 1 382 ? 19.688 -26.594 12.266 1 88.62 382 PHE A O 1
ATOM 3146 N N . ARG A 1 383 ? 20.469 -27.312 10.398 1 82.5 383 ARG A N 1
ATOM 3147 C CA . ARG A 1 383 ? 19.578 -28.469 10.438 1 82.5 383 ARG A CA 1
ATOM 3148 C C . ARG A 1 383 ? 20.312 -29.703 10.984 1 82.5 383 ARG A C 1
ATOM 3150 O O . ARG A 1 383 ? 21.516 -29.844 10.805 1 82.5 383 ARG A O 1
ATOM 3157 N N . GLN A 1 384 ? 19.5 -30.422 11.734 1 76.06 384 GLN A N 1
ATOM 3158 C CA . GLN A 1 384 ? 20.031 -31.688 12.227 1 76.06 384 GLN A CA 1
ATOM 3159 C C . GLN A 1 384 ? 20.297 -32.656 11.078 1 76.06 384 GLN A C 1
ATOM 3161 O O . GLN A 1 384 ? 19.703 -32.531 10 1 76.06 384 GLN A O 1
ATOM 3166 N N . ASN A 1 385 ? 21.234 -33.562 11.266 1 62.31 385 ASN A N 1
ATOM 3167 C CA . ASN A 1 385 ? 21.641 -34.5 10.234 1 62.31 385 ASN A CA 1
ATOM 3168 C C . ASN A 1 385 ? 20.453 -35.344 9.742 1 62.31 385 ASN A C 1
ATOM 3170 O O . ASN A 1 385 ? 20.375 -35.656 8.555 1 62.31 385 ASN A O 1
ATOM 3174 N N . ASN A 1 386 ? 19.469 -35.469 10.703 1 54.12 386 ASN A N 1
ATOM 3175 C CA . ASN A 1 386 ? 18.328 -36.312 10.344 1 54.12 386 ASN A CA 1
ATOM 3176 C C . ASN A 1 386 ? 17.109 -35.5 9.945 1 54.12 386 ASN A C 1
ATOM 3178 O O . ASN A 1 386 ? 16.016 -36.031 9.812 1 54.12 386 ASN A O 1
ATOM 3182 N N . ASP A 1 387 ? 17.312 -34.188 9.82 1 67.19 387 ASP A N 1
ATOM 3183 C CA . ASP A 1 387 ? 16.203 -33.312 9.445 1 67.19 387 ASP A CA 1
ATOM 3184 C C . ASP A 1 387 ? 16.125 -33.156 7.926 1 67.19 387 ASP A C 1
ATOM 3186 O O . ASP A 1 387 ? 16.844 -32.344 7.348 1 67.19 387 ASP A O 1
ATOM 3190 N N . ILE A 1 388 ? 15.234 -34 7.289 1 51.06 388 ILE A N 1
ATOM 3191 C CA . ILE A 1 388 ? 15.219 -34.062 5.832 1 51.06 388 ILE A CA 1
ATOM 3192 C C . ILE A 1 388 ? 14.016 -33.312 5.297 1 51.06 388 ILE A C 1
ATOM 3194 O O . ILE A 1 388 ? 13.055 -33.062 6.027 1 51.06 388 ILE A O 1
ATOM 3198 N N . GLY A 1 389 ? 14.109 -32.688 4.043 1 49.44 389 GLY A N 1
ATOM 3199 C CA . GLY A 1 389 ? 13.008 -31.984 3.408 1 49.44 389 GLY A CA 1
ATOM 3200 C C . GLY A 1 389 ? 13.281 -30.5 3.225 1 49.44 389 GLY A C 1
ATOM 3201 O O . GLY A 1 389 ? 14.367 -30.016 3.562 1 49.44 389 GLY A O 1
ATOM 3202 N N . SER A 1 390 ? 12.383 -29.844 2.65 1 56.06 390 SER A N 1
ATOM 3203 C CA . SER A 1 390 ? 12.523 -28.422 2.395 1 56.06 390 SER A CA 1
ATOM 3204 C C . SER A 1 390 ? 12.195 -27.594 3.637 1 56.06 390 SER A C 1
ATOM 3206 O O . SER A 1 390 ? 12.688 -26.469 3.797 1 56.06 390 SER A O 1
ATOM 3208 N N . ILE A 1 391 ? 11.477 -28.328 4.531 1 61.72 391 ILE A N 1
ATOM 3209 C CA . ILE A 1 391 ? 11.062 -27.594 5.727 1 61.72 391 ILE A CA 1
ATOM 3210 C C . ILE A 1 391 ? 11.727 -28.219 6.957 1 61.72 391 ILE A C 1
ATOM 3212 O O . ILE A 1 391 ? 11.82 -29.438 7.066 1 61.72 391 ILE A O 1
ATOM 3216 N N . ARG A 1 392 ? 12.195 -27.438 7.824 1 73.81 392 ARG A N 1
ATOM 3217 C CA . ARG A 1 392 ? 12.812 -27.891 9.07 1 73.81 392 ARG A CA 1
ATOM 3218 C C . ARG A 1 392 ? 11.773 -28.453 10.031 1 73.81 392 ARG A C 1
ATOM 3220 O O . ARG A 1 392 ? 10.781 -27.797 10.336 1 73.81 392 ARG A O 1
ATOM 3227 N N . THR A 1 393 ? 11.945 -29.672 10.555 1 68.5 393 THR A N 1
ATOM 3228 C CA . THR A 1 393 ? 10.984 -30.328 11.43 1 68.5 393 THR A CA 1
ATOM 3229 C C . THR A 1 393 ? 11.586 -30.562 12.82 1 68.5 393 THR A C 1
ATOM 3231 O O . THR A 1 393 ? 10.867 -30.906 13.758 1 68.5 393 THR A O 1
ATOM 3234 N N . LYS A 1 394 ? 12.82 -30.375 12.945 1 77.25 394 LYS A N 1
ATOM 3235 C CA . LYS A 1 394 ? 13.477 -30.609 14.227 1 77.25 394 LYS A CA 1
ATOM 3236 C C . LYS A 1 394 ? 14.148 -29.328 14.734 1 77.25 394 LYS A C 1
ATOM 3238 O O . LYS A 1 394 ? 14.328 -28.375 13.977 1 77.25 394 LYS A O 1
ATOM 3243 N N . ALA A 1 395 ? 14.398 -29.422 16.094 1 85.62 395 ALA A N 1
ATOM 3244 C CA . ALA A 1 395 ? 15.094 -28.281 16.688 1 85.62 395 ALA A CA 1
ATOM 3245 C C . ALA A 1 395 ? 16.531 -28.188 16.172 1 85.62 395 ALA A C 1
ATOM 3247 O O . ALA A 1 395 ? 17.094 -29.172 15.695 1 85.62 395 ALA A O 1
ATOM 3248 N N . THR A 1 396 ? 17.062 -27.078 16.141 1 89.38 396 THR A N 1
ATOM 3249 C CA . THR A 1 396 ? 18.453 -26.922 15.719 1 89.38 396 THR A CA 1
ATOM 3250 C C . THR A 1 396 ? 19.375 -27.75 16.594 1 89.38 396 THR A C 1
ATOM 3252 O O . THR A 1 396 ? 19.141 -27.906 17.797 1 89.38 396 THR A O 1
ATOM 3255 N N . PRO A 1 397 ? 20.375 -28.266 16.016 1 89.12 397 PRO A N 1
ATOM 3256 C CA . PRO A 1 397 ? 21.266 -29.172 16.734 1 89.12 397 PRO A CA 1
ATOM 3257 C C . PRO A 1 397 ? 22.188 -28.438 17.703 1 89.12 397 PRO A C 1
ATOM 3259 O O . PRO A 1 397 ? 22.109 -27.203 17.828 1 89.12 397 PRO A O 1
ATOM 3262 N N . GLU A 1 398 ? 23.047 -29.234 18.453 1 90.56 398 GLU A N 1
ATOM 3263 C CA . GLU A 1 398 ? 24 -28.703 19.422 1 90.56 398 GLU A CA 1
ATOM 3264 C C . GLU A 1 398 ? 25.094 -27.891 18.719 1 90.56 398 GLU A C 1
ATOM 3266 O O . GLU A 1 398 ? 25.359 -28.109 17.531 1 90.56 398 GLU A O 1
ATOM 3271 N N . PRO A 1 399 ? 25.656 -26.938 19.391 1 92.81 399 PRO A N 1
ATOM 3272 C CA . PRO A 1 399 ? 26.641 -26.031 18.781 1 92.81 399 PRO A CA 1
ATOM 3273 C C . PRO A 1 399 ? 27.766 -26.766 18.062 1 92.81 399 PRO A C 1
ATOM 3275 O O . PRO A 1 399 ? 28.219 -26.328 17 1 92.81 399 PRO A O 1
ATOM 3278 N N . SER A 1 400 ? 28.188 -27.891 18.609 1 90.06 400 SER A N 1
ATOM 3279 C CA . SER A 1 400 ? 29.297 -28.625 18 1 90.06 400 SER A CA 1
ATOM 3280 C C . SER A 1 400 ? 28.922 -29.141 16.609 1 90.06 400 SER A C 1
ATOM 3282 O O . SER A 1 400 ? 29.734 -29.094 15.68 1 90.06 400 SER A O 1
ATOM 3284 N N . ILE A 1 401 ? 27.75 -29.531 16.453 1 88.06 401 ILE A N 1
ATOM 3285 C CA . ILE A 1 401 ? 27.266 -30.047 15.18 1 88.06 401 ILE A CA 1
ATOM 3286 C C . ILE A 1 401 ? 27.109 -28.906 14.18 1 88.06 401 ILE A C 1
ATOM 3288 O O . ILE A 1 401 ? 27.469 -29.047 13.008 1 88.06 401 ILE A O 1
ATOM 3292 N N . ILE A 1 402 ? 26.688 -27.766 14.602 1 92.12 402 ILE A N 1
ATOM 3293 C CA . ILE A 1 402 ? 26.484 -26.625 13.719 1 92.12 402 ILE A CA 1
ATOM 3294 C C . ILE A 1 402 ? 27.828 -26.125 13.195 1 92.12 402 ILE A C 1
ATOM 3296 O O . ILE A 1 402 ? 27.953 -25.781 12.023 1 92.12 402 ILE A O 1
ATOM 3300 N N . ILE A 1 403 ? 28.828 -26.156 14.102 1 91.56 403 ILE A N 1
ATOM 3301 C CA . ILE A 1 403 ? 30.156 -25.703 13.695 1 91.56 403 ILE A CA 1
ATOM 3302 C C . ILE A 1 403 ? 30.734 -26.672 12.656 1 91.56 403 ILE A C 1
ATOM 3304 O O . ILE A 1 403 ? 31.359 -26.234 11.688 1 91.56 403 ILE A O 1
ATOM 3308 N N . ARG A 1 404 ? 30.531 -27.906 12.867 1 84.06 404 ARG A N 1
ATOM 3309 C CA . ARG A 1 404 ? 30.984 -28.891 11.898 1 84.06 404 ARG A CA 1
ATOM 3310 C C . ARG A 1 404 ? 30.297 -28.703 10.547 1 84.06 404 ARG A C 1
ATOM 3312 O O . ARG A 1 404 ? 30.953 -28.781 9.5 1 84.06 404 ARG A O 1
ATOM 3319 N N . ASN A 1 405 ? 29.094 -28.5 10.594 1 84.88 405 ASN A N 1
ATOM 3320 C CA . ASN A 1 405 ? 28.344 -28.266 9.367 1 84.88 405 ASN A CA 1
ATOM 3321 C C . ASN A 1 405 ? 28.844 -27 8.648 1 84.88 405 ASN A C 1
ATOM 3323 O O . ASN A 1 405 ? 28.922 -26.969 7.422 1 84.88 405 ASN A O 1
ATOM 3327 N N . LEU A 1 406 ? 29.078 -25.922 9.453 1 90.12 406 LEU A N 1
ATOM 3328 C CA . LEU A 1 406 ? 29.547 -24.656 8.891 1 90.12 406 LEU A CA 1
ATOM 3329 C C . LEU A 1 406 ? 30.906 -24.844 8.211 1 90.12 406 LEU A C 1
ATOM 3331 O O . LEU A 1 406 ? 31.125 -24.312 7.121 1 90.12 406 LEU A O 1
ATOM 3335 N N . GLU A 1 407 ? 31.766 -25.609 8.828 1 83.94 407 GLU A N 1
ATOM 3336 C CA . GLU A 1 407 ? 33.094 -25.859 8.242 1 83.94 407 GLU A CA 1
ATOM 3337 C C . GLU A 1 407 ? 32.969 -26.656 6.945 1 83.94 407 GLU A C 1
ATOM 3339 O O . GLU A 1 407 ? 33.656 -26.359 5.973 1 83.94 407 GLU A O 1
ATOM 3344 N N . THR A 1 408 ? 32.156 -27.609 6.953 1 75 408 THR A N 1
ATOM 3345 C CA . THR A 1 408 ? 31.891 -28.391 5.746 1 75 408 THR A CA 1
ATOM 3346 C C . THR A 1 408 ? 31.344 -27.5 4.633 1 75 408 THR A C 1
ATOM 3348 O O . THR A 1 408 ? 31.75 -27.625 3.475 1 75 408 THR A O 1
ATOM 3351 N N . PHE A 1 409 ? 30.469 -26.688 5.027 1 84 409 PHE A N 1
ATOM 3352 C CA . PHE A 1 409 ? 29.844 -25.766 4.082 1 84 409 PHE A CA 1
ATOM 3353 C C . PHE A 1 409 ? 30.906 -24.828 3.477 1 84 409 PHE A C 1
ATOM 3355 O O . PHE A 1 409 ? 30.922 -24.609 2.264 1 84 409 PHE A O 1
ATOM 3362 N N . LEU A 1 410 ? 31.719 -24.312 4.328 1 84.31 410 LEU A N 1
ATOM 3363 C CA . LEU A 1 410 ? 32.75 -23.375 3.857 1 84.31 410 LEU A CA 1
ATOM 3364 C C . LEU A 1 410 ? 33.719 -24.062 2.918 1 84.31 410 LEU A C 1
ATOM 3366 O O . LEU A 1 410 ? 34.188 -23.469 1.945 1 84.31 410 LEU A O 1
ATOM 3370 N N . THR A 1 411 ? 33.938 -25.297 3.168 1 73.56 411 THR A N 1
ATOM 3371 C CA . THR A 1 411 ? 34.844 -26.062 2.311 1 73.56 411 THR A CA 1
ATOM 3372 C C . THR A 1 411 ? 34.188 -26.344 0.958 1 73.56 411 THR A C 1
ATOM 3374 O O . THR A 1 411 ? 34.844 -26.234 -0.084 1 73.56 411 THR A O 1
ATOM 3377 N N . LEU A 1 412 ? 32.969 -26.562 0.966 1 66.12 412 LEU A N 1
ATOM 3378 C CA . LEU A 1 412 ? 32.25 -26.906 -0.249 1 66.12 412 LEU A CA 1
ATOM 3379 C C . LEU A 1 412 ? 32.062 -25.688 -1.144 1 66.12 412 LEU A C 1
ATOM 3381 O O . LEU A 1 412 ? 32.094 -25.797 -2.371 1 66.12 412 LEU A O 1
ATOM 3385 N N . HIS A 1 413 ? 31.875 -24.5 -0.496 1 77.12 413 HIS A N 1
ATOM 3386 C CA . HIS A 1 413 ? 31.547 -23.312 -1.277 1 77.12 413 HIS A CA 1
ATOM 3387 C C . HIS A 1 413 ? 32.75 -22.391 -1.397 1 77.12 413 HIS A C 1
ATOM 3389 O O . HIS A 1 413 ? 32.594 -21.219 -1.773 1 77.12 413 HIS A O 1
ATOM 3395 N N . LYS A 1 414 ? 33.844 -22.812 -1.11 1 76.56 414 LYS A N 1
ATOM 3396 C CA . LYS A 1 414 ? 35.062 -22.016 -1.191 1 76.56 414 LYS A CA 1
ATOM 3397 C C . LYS A 1 414 ? 35.25 -21.469 -2.6 1 76.56 414 LYS A C 1
ATOM 3399 O O . LYS A 1 414 ? 35.625 -20.297 -2.768 1 76.56 414 LYS A O 1
ATOM 3404 N N . PRO A 1 415 ? 34.875 -22.25 -3.613 1 62.78 415 PRO A N 1
ATOM 3405 C CA . PRO A 1 415 ? 35.031 -21.719 -4.965 1 62.78 415 PRO A CA 1
ATOM 3406 C C . PRO A 1 415 ? 34.125 -20.531 -5.25 1 62.78 415 PRO A C 1
ATOM 3408 O O . PRO A 1 415 ? 34.562 -19.562 -5.902 1 62.78 415 PRO A O 1
ATOM 3411 N N . PHE A 1 416 ? 33.031 -20.625 -4.785 1 74.38 416 PHE A N 1
ATOM 3412 C CA . PHE A 1 416 ? 32.094 -19.531 -4.996 1 74.38 416 PHE A CA 1
ATOM 3413 C C . PHE A 1 416 ? 32.5 -18.281 -4.227 1 74.38 416 PHE A C 1
ATOM 3415 O O . PHE A 1 416 ? 32.438 -17.172 -4.75 1 74.38 416 PHE A O 1
ATOM 3422 N N . LEU A 1 417 ? 32.938 -18.438 -3.078 1 82.44 417 LEU A N 1
ATOM 3423 C CA . LEU A 1 417 ? 33.344 -17.344 -2.211 1 82.44 417 LEU A CA 1
ATOM 3424 C C . LEU A 1 417 ? 34.562 -16.625 -2.779 1 82.44 417 LEU A C 1
ATOM 3426 O O . LEU A 1 417 ? 34.688 -15.406 -2.637 1 82.44 417 LEU A O 1
ATOM 3430 N N . SER A 1 418 ? 35.25 -17.359 -3.473 1 73.06 418 SER A N 1
ATOM 3431 C CA . SER A 1 418 ? 36.469 -16.781 -4.035 1 73.06 418 SER A CA 1
ATOM 3432 C C . SER A 1 418 ? 36.156 -15.906 -5.246 1 73.06 418 SER A C 1
ATOM 3434 O O . SER A 1 418 ? 36.906 -15.016 -5.602 1 73.06 418 SER A O 1
ATOM 3436 N N . GLU A 1 419 ? 34.938 -16.188 -5.836 1 69.88 419 GLU A N 1
ATOM 3437 C CA . GLU A 1 419 ? 34.531 -15.43 -7.012 1 69.88 419 GLU A CA 1
ATOM 3438 C C . GLU A 1 419 ? 33.844 -14.117 -6.613 1 69.88 419 GLU A C 1
ATOM 3440 O O . GLU A 1 419 ? 33.656 -13.234 -7.449 1 69.88 419 GLU A O 1
ATOM 3445 N N . LEU A 1 420 ? 33.625 -13.953 -5.398 1 80.44 420 LEU A N 1
ATOM 3446 C CA . LEU A 1 420 ? 32.906 -12.773 -4.945 1 80.44 420 LEU A CA 1
ATOM 3447 C C . LEU A 1 420 ? 33.812 -11.562 -4.855 1 80.44 420 LEU A C 1
ATOM 3449 O O . LEU A 1 420 ? 35.031 -11.719 -4.617 1 80.44 420 LEU A O 1
ATOM 3453 N N . PRO A 1 421 ? 33.281 -10.453 -5.113 1 77.88 421 PRO A N 1
ATOM 3454 C CA . PRO A 1 421 ? 34.062 -9.242 -4.906 1 77.88 421 PRO A CA 1
ATOM 3455 C C . PRO A 1 421 ? 34.656 -9.156 -3.496 1 77.88 421 PRO A C 1
ATOM 3457 O O . PRO A 1 421 ? 34.062 -9.672 -2.545 1 77.88 421 PRO A O 1
ATOM 3460 N N . SER A 1 422 ? 35.812 -8.516 -3.441 1 79.94 422 SER A N 1
ATOM 3461 C CA . SER A 1 422 ? 36.562 -8.492 -2.203 1 79.94 422 SER A CA 1
ATOM 3462 C C . SER A 1 422 ? 35.781 -7.875 -1.063 1 79.94 422 SER A C 1
ATOM 3464 O O . SER A 1 422 ? 35.844 -8.352 0.072 1 79.94 422 SER A O 1
ATOM 3466 N N . LYS A 1 423 ? 35.094 -6.902 -1.365 1 82.69 423 LYS A N 1
ATOM 3467 C CA . LYS A 1 423 ? 34.281 -6.258 -0.319 1 82.69 423 LYS A CA 1
ATOM 3468 C C . LYS A 1 423 ? 33.25 -7.215 0.249 1 82.69 423 LYS A C 1
ATOM 3470 O O . LYS A 1 423 ? 33.094 -7.305 1.467 1 82.69 423 LYS A O 1
ATOM 3475 N N . ASN A 1 424 ? 32.594 -7.891 -0.597 1 87.31 424 ASN A N 1
ATOM 3476 C CA . ASN A 1 424 ? 31.562 -8.844 -0.173 1 87.31 424 ASN A CA 1
ATOM 3477 C C . ASN A 1 424 ? 32.188 -10.016 0.587 1 87.31 424 ASN A C 1
ATOM 3479 O O . ASN A 1 424 ? 31.609 -10.484 1.575 1 87.31 424 ASN A O 1
ATOM 3483 N N . LEU A 1 425 ? 33.312 -10.398 0.131 1 88.19 425 LEU A N 1
ATOM 3484 C CA . LEU A 1 425 ? 33.969 -11.523 0.78 1 88.19 425 LEU A CA 1
ATOM 3485 C C . LEU A 1 425 ? 34.438 -11.148 2.189 1 88.19 425 LEU A C 1
ATOM 3487 O O . LEU A 1 425 ? 34.312 -11.953 3.117 1 88.19 425 LEU A O 1
ATOM 3491 N N . GLU A 1 426 ? 34.875 -9.945 2.307 1 88.06 426 GLU A N 1
ATOM 3492 C CA . GLU A 1 426 ? 35.312 -9.5 3.629 1 88.06 426 GLU A CA 1
ATOM 3493 C C . GLU A 1 426 ? 34.125 -9.414 4.594 1 88.06 426 GLU A C 1
ATOM 3495 O O . GLU A 1 426 ? 34.25 -9.82 5.754 1 88.06 426 GLU A O 1
ATOM 3500 N N . GLU A 1 427 ? 33.125 -8.898 4.148 1 90.19 427 GLU A N 1
ATOM 3501 C CA . GLU A 1 427 ? 31.938 -8.781 4.992 1 90.19 427 GLU A CA 1
ATOM 3502 C C . GLU A 1 427 ? 31.391 -10.156 5.363 1 90.19 427 GLU A C 1
ATOM 3504 O O . GLU A 1 427 ? 30.969 -10.375 6.5 1 90.19 427 GLU A O 1
ATOM 3509 N N . ILE A 1 428 ? 31.359 -11.039 4.445 1 91.69 428 ILE A N 1
ATOM 3510 C CA . ILE A 1 428 ? 30.859 -12.391 4.691 1 91.69 428 ILE A CA 1
ATOM 3511 C C . ILE A 1 428 ? 31.75 -13.078 5.73 1 91.69 428 ILE A C 1
ATOM 3513 O O . ILE A 1 428 ? 31.25 -13.711 6.664 1 91.69 428 ILE A O 1
ATOM 3517 N N . ASN A 1 429 ? 33.031 -12.914 5.574 1 90.19 429 ASN A N 1
ATOM 3518 C CA . ASN A 1 429 ? 33.938 -13.523 6.527 1 90.19 429 ASN A CA 1
ATOM 3519 C C . ASN A 1 429 ? 33.781 -12.945 7.926 1 90.19 429 ASN A C 1
ATOM 3521 O O . ASN A 1 429 ? 33.781 -13.672 8.922 1 90.19 429 ASN A O 1
ATOM 3525 N N . LYS A 1 430 ? 33.594 -11.672 7.969 1 91.62 430 LYS A N 1
ATOM 3526 C CA . LYS A 1 430 ? 33.375 -11.031 9.258 1 91.62 430 LYS A CA 1
ATOM 3527 C C . LYS A 1 430 ? 32.094 -11.555 9.906 1 91.62 430 LYS A C 1
ATOM 3529 O O . LYS A 1 430 ? 32.062 -11.875 11.102 1 91.62 430 LYS A O 1
ATOM 3534 N N . GLU A 1 431 ? 31.094 -11.68 9.141 1 92 431 GLU A N 1
ATOM 3535 C CA . GLU A 1 431 ? 29.797 -12.141 9.664 1 92 431 GLU A CA 1
ATOM 3536 C C . GLU A 1 431 ? 29.859 -13.617 10.047 1 92 431 GLU A C 1
ATOM 3538 O O . GLU A 1 431 ? 29.203 -14.039 11 1 92 431 GLU A O 1
ATOM 3543 N N . ILE A 1 432 ? 30.594 -14.312 9.344 1 92.81 432 ILE A N 1
ATOM 3544 C CA . ILE A 1 432 ? 30.75 -15.727 9.672 1 92.81 432 ILE A CA 1
ATOM 3545 C C . ILE A 1 432 ? 31.5 -15.875 11 1 92.81 432 ILE A C 1
ATOM 3547 O O . ILE A 1 432 ? 31.141 -16.719 11.828 1 92.81 432 ILE A O 1
ATOM 3551 N N . GLU A 1 433 ? 32.469 -15.062 11.195 1 91.56 433 GLU A N 1
ATOM 3552 C CA . GLU A 1 433 ? 33.188 -15.102 12.469 1 91.56 433 GLU A CA 1
ATOM 3553 C C . GLU A 1 433 ? 32.281 -14.695 13.625 1 91.56 433 GLU A C 1
ATOM 3555 O O . GLU A 1 433 ? 32.344 -15.281 14.711 1 91.56 433 GLU A O 1
ATOM 3560 N N . ASN A 1 434 ? 31.562 -13.719 13.422 1 90.81 434 ASN A N 1
ATOM 3561 C CA . ASN A 1 434 ? 30.594 -13.312 14.43 1 90.81 434 ASN A CA 1
ATOM 3562 C C . ASN A 1 434 ? 29.578 -14.422 14.703 1 90.81 434 ASN A C 1
ATOM 3564 O O . ASN A 1 434 ? 29.188 -14.648 15.852 1 90.81 434 ASN A O 1
ATOM 3568 N N . LEU A 1 435 ? 29.156 -15.023 13.617 1 92 435 LEU A N 1
ATOM 3569 C CA . LEU A 1 435 ? 28.172 -16.109 13.734 1 92 435 LEU A CA 1
ATOM 3570 C C . LEU A 1 435 ? 28.75 -17.281 14.516 1 92 435 LEU A C 1
ATOM 3572 O O . LEU A 1 435 ? 28.047 -17.922 15.297 1 92 435 LEU A O 1
ATOM 3576 N N . LYS A 1 436 ? 30.031 -17.547 14.328 1 92.75 436 LYS A N 1
ATOM 3577 C CA . LYS A 1 436 ? 30.703 -18.625 15.062 1 92.75 436 LYS A CA 1
ATOM 3578 C C . LYS A 1 436 ? 30.656 -18.375 16.562 1 92.75 436 LYS A C 1
ATOM 3580 O O . LYS A 1 436 ? 30.438 -19.297 17.359 1 92.75 436 LYS A O 1
ATOM 3585 N N . LYS A 1 437 ? 30.797 -17.156 16.938 1 90.56 437 LYS A N 1
ATOM 3586 C CA . LYS A 1 437 ? 30.719 -16.781 18.344 1 90.56 437 LYS A CA 1
ATOM 3587 C C . LYS A 1 437 ? 29.344 -17.062 18.922 1 90.56 437 LYS A C 1
ATOM 3589 O O . LYS A 1 437 ? 29.203 -17.594 20.016 1 90.56 437 LYS A O 1
ATOM 3594 N N . HIS A 1 438 ? 28.375 -16.75 18.188 1 90.31 438 HIS A N 1
ATOM 3595 C CA . HIS A 1 438 ? 27 -16.969 18.625 1 90.31 438 HIS A CA 1
ATOM 3596 C C . HIS A 1 438 ? 26.703 -18.469 18.719 1 90.31 438 HIS A C 1
ATOM 3598 O O . HIS A 1 438 ? 26 -18.906 19.625 1 90.31 438 HIS A O 1
ATOM 3604 N N . ILE A 1 439 ? 27.203 -19.172 17.719 1 92.19 439 ILE A N 1
ATOM 3605 C CA . ILE A 1 439 ? 26.969 -20.609 17.703 1 92.19 439 ILE A CA 1
ATOM 3606 C C . ILE A 1 439 ? 27.609 -21.25 18.938 1 92.19 439 ILE A C 1
ATOM 3608 O O . ILE A 1 439 ? 26.984 -22.047 19.641 1 92.19 439 ILE A O 1
ATOM 3612 N N . LEU A 1 440 ? 28.781 -20.844 19.266 1 91.31 440 LEU A N 1
ATOM 3613 C CA . LEU A 1 440 ? 29.516 -21.422 20.375 1 91.31 440 LEU A CA 1
ATOM 3614 C C . LEU A 1 440 ? 28.875 -21.062 21.703 1 91.31 440 LEU A C 1
ATOM 3616 O O . LEU A 1 440 ? 28.922 -21.828 22.672 1 91.31 440 LEU A O 1
ATOM 3620 N N . ASN A 1 441 ? 28.188 -19.875 21.797 1 88 441 ASN A N 1
ATOM 3621 C CA . ASN A 1 441 ? 27.516 -19.438 23.016 1 88 441 ASN A CA 1
ATOM 3622 C C . ASN A 1 441 ? 26.156 -20.125 23.172 1 88 441 ASN A C 1
ATOM 3624 O O . ASN A 1 441 ? 25.484 -19.922 24.188 1 88 441 ASN A O 1
ATOM 3628 N N . GLY A 1 442 ? 25.734 -20.859 22.156 1 86.5 442 GLY A N 1
ATOM 3629 C CA . GLY A 1 442 ? 24.5 -21.594 22.25 1 86.5 442 GLY A CA 1
ATOM 3630 C C . GLY A 1 442 ? 23.281 -20.781 21.859 1 86.5 442 GLY A C 1
ATOM 3631 O O . GLY A 1 442 ? 22.141 -21.172 22.141 1 86.5 442 GLY A O 1
ATOM 3632 N N . CYS A 1 443 ? 23.453 -19.672 21.266 1 88.5 443 CYS A N 1
ATOM 3633 C CA . CYS A 1 443 ? 22.375 -18.766 20.891 1 88.5 443 CYS A CA 1
ATOM 3634 C C . CYS A 1 443 ? 21.531 -19.375 19.781 1 88.5 443 CYS A C 1
ATOM 3636 O O . CYS A 1 443 ? 20.391 -18.953 19.578 1 88.5 443 CYS A O 1
ATOM 3638 N N . LEU A 1 444 ? 22.078 -20.281 19.031 1 91.12 444 LEU A N 1
ATOM 3639 C CA . LEU A 1 444 ? 21.391 -20.781 17.844 1 91.12 444 LEU A CA 1
ATOM 3640 C C . LEU A 1 444 ? 21.062 -22.266 17.984 1 91.12 444 LEU A C 1
ATOM 3642 O O . LEU A 1 444 ? 20.75 -22.938 16.984 1 91.12 444 LEU A O 1
ATOM 3646 N N . SER A 1 445 ? 21.156 -22.734 19.172 1 90.19 445 SER A N 1
ATOM 3647 C CA . SER A 1 445 ? 20.891 -24.156 19.406 1 90.19 445 SER A CA 1
ATOM 3648 C C . SER A 1 445 ? 19.562 -24.344 20.141 1 90.19 445 SER A C 1
ATOM 3650 O O . SER A 1 445 ? 19.156 -23.5 20.922 1 90.19 445 SER A O 1
ATOM 3652 N N . GLY A 1 446 ? 18.828 -25.391 19.828 1 85.94 446 GLY A N 1
ATOM 3653 C CA . GLY A 1 446 ? 17.609 -25.766 20.531 1 85.94 446 GLY A CA 1
ATOM 3654 C C . GLY A 1 446 ? 16.406 -24.938 20.141 1 85.94 446 GLY A C 1
ATOM 3655 O O . GLY A 1 446 ? 15.531 -24.672 20.969 1 85.94 446 GLY A O 1
ATOM 3656 N N . ILE A 1 447 ? 16.422 -24.422 19.031 1 86.56 447 ILE A N 1
ATOM 3657 C CA . ILE A 1 447 ? 15.281 -23.625 18.547 1 86.56 447 ILE A CA 1
ATOM 3658 C C . ILE A 1 447 ? 14.289 -24.531 17.828 1 86.56 447 ILE A C 1
ATOM 3660 O O . ILE A 1 447 ? 14.641 -25.219 16.859 1 86.56 447 ILE A O 1
ATOM 3664 N N . GLY A 1 448 ? 13.094 -24.516 18.281 1 79.12 448 GLY A N 1
ATOM 3665 C CA . GLY A 1 448 ? 12.055 -25.359 17.703 1 79.12 448 GLY A CA 1
ATOM 3666 C C . GLY A 1 448 ? 11.656 -24.953 16.297 1 79.12 448 GLY A C 1
ATOM 3667 O O . GLY A 1 448 ? 11.898 -23.812 15.883 1 79.12 448 GLY A O 1
ATOM 3668 N N . PRO A 1 449 ? 11.109 -25.953 15.562 1 77.12 449 PRO A N 1
ATOM 3669 C CA . PRO A 1 449 ? 10.672 -25.625 14.203 1 77.12 449 PRO A CA 1
ATOM 3670 C C . PRO A 1 449 ? 9.586 -24.547 14.18 1 77.12 449 PRO A C 1
ATOM 3672 O O . PRO A 1 449 ? 8.688 -24.562 15.023 1 77.12 449 PRO A O 1
ATOM 3675 N N . GLY A 1 450 ? 9.656 -23.656 13.312 1 72.44 450 GLY A N 1
ATOM 3676 C CA . GLY A 1 450 ? 8.672 -22.594 13.133 1 72.44 450 GLY A CA 1
ATOM 3677 C C . GLY A 1 450 ? 8.82 -21.469 14.141 1 72.44 450 GLY A C 1
ATOM 3678 O O . GLY A 1 450 ? 8 -20.547 14.172 1 72.44 450 GLY A O 1
ATOM 3679 N N . HIS A 1 451 ? 9.812 -21.688 15.094 1 75.69 451 HIS A N 1
ATOM 3680 C CA . HIS A 1 451 ? 10.023 -20.656 16.109 1 75.69 451 HIS A CA 1
ATOM 3681 C C . HIS A 1 451 ? 10.961 -19.562 15.602 1 75.69 451 HIS A C 1
ATOM 3683 O O . HIS A 1 451 ? 11.914 -19.859 14.859 1 75.69 451 HIS A O 1
ATOM 3689 N N . GLY A 1 452 ? 10.586 -18.359 15.695 1 69.19 452 GLY A N 1
ATOM 3690 C CA . GLY A 1 452 ? 11.445 -17.266 15.281 1 69.19 452 GLY A CA 1
ATOM 3691 C C . GLY A 1 452 ? 10.688 -15.977 15.016 1 69.19 452 GLY A C 1
ATOM 3692 O O . GLY A 1 452 ? 9.555 -15.812 15.477 1 69.19 452 GLY A O 1
ATOM 3693 N N . THR A 1 453 ? 11.359 -15.141 14.398 1 66.06 453 THR A N 1
ATOM 3694 C CA . THR A 1 453 ? 10.789 -13.82 14.156 1 66.06 453 THR A CA 1
ATOM 3695 C C . THR A 1 453 ? 10.055 -13.781 12.82 1 66.06 453 THR A C 1
ATOM 3697 O O . THR A 1 453 ? 9.719 -12.711 12.32 1 66.06 453 THR A O 1
ATOM 3700 N N . GLU A 1 454 ? 9.844 -14.977 12.234 1 69.94 454 GLU A N 1
ATOM 3701 C CA . GLU A 1 454 ? 9.094 -15.023 10.984 1 69.94 454 GLU A CA 1
ATOM 3702 C C . GLU A 1 454 ? 7.672 -14.492 11.172 1 69.94 454 GLU A C 1
ATOM 3704 O O . GLU A 1 454 ? 7.137 -13.812 10.297 1 69.94 454 GLU A O 1
ATOM 3709 N N . ASN A 1 455 ? 7.164 -14.789 12.359 1 74.81 455 ASN A N 1
ATOM 3710 C CA . ASN A 1 455 ? 5.812 -14.328 12.641 1 74.81 455 ASN A CA 1
ATOM 3711 C C . ASN A 1 455 ? 5.758 -12.812 12.789 1 74.81 455 ASN A C 1
ATOM 3713 O O . ASN A 1 455 ? 4.781 -12.172 12.391 1 74.81 455 ASN A O 1
ATOM 3717 N N . ASN A 1 456 ? 6.859 -12.297 13.305 1 79.88 456 ASN A N 1
ATOM 3718 C CA . ASN A 1 456 ? 6.91 -10.844 13.422 1 79.88 456 ASN A CA 1
ATOM 3719 C C . ASN A 1 456 ? 6.961 -10.172 12.055 1 79.88 456 ASN A C 1
ATOM 3721 O O . ASN A 1 456 ? 6.332 -9.133 11.844 1 79.88 456 ASN A O 1
ATOM 3725 N N . GLU A 1 457 ? 7.676 -10.812 11.188 1 75.88 457 GLU A N 1
ATOM 3726 C CA . GLU A 1 457 ? 7.77 -10.258 9.836 1 75.88 457 GLU A CA 1
ATOM 3727 C C . GLU A 1 457 ? 6.418 -10.297 9.133 1 75.88 457 GLU A C 1
ATOM 3729 O O . GLU A 1 457 ? 6.062 -9.367 8.406 1 75.88 457 GLU A O 1
ATOM 3734 N N . ASN A 1 458 ? 5.746 -11.344 9.344 1 75.31 458 ASN A N 1
ATOM 3735 C CA . ASN A 1 458 ? 4.406 -11.438 8.773 1 75.31 458 ASN A CA 1
ATOM 3736 C C . ASN A 1 458 ? 3.482 -10.352 9.32 1 75.31 458 ASN A C 1
ATOM 3738 O O . ASN A 1 458 ? 2.68 -9.781 8.578 1 75.31 458 ASN A O 1
ATOM 3742 N N . LEU A 1 459 ? 3.578 -10.188 10.594 1 83.88 459 LEU A N 1
ATOM 3743 C CA . LEU A 1 459 ? 2.758 -9.141 11.188 1 83.88 459 LEU A CA 1
ATOM 3744 C C . LEU A 1 459 ? 3.15 -7.77 10.648 1 83.88 459 LEU A C 1
ATOM 3746 O O . LEU A 1 459 ? 2.289 -6.914 10.43 1 83.88 459 LEU A O 1
ATOM 3750 N N . HIS A 1 460 ? 4.434 -7.633 10.492 1 78.94 460 HIS A N 1
ATOM 3751 C CA . HIS A 1 460 ? 4.891 -6.359 9.945 1 78.94 460 HIS A CA 1
ATOM 3752 C C . HIS A 1 460 ? 4.324 -6.125 8.547 1 78.94 460 HIS A C 1
ATOM 3754 O O . HIS A 1 460 ? 3.934 -5.004 8.211 1 78.94 460 HIS A O 1
ATOM 3760 N N . ARG A 1 461 ? 4.285 -7.113 7.805 1 75.56 461 ARG A N 1
ATOM 3761 C CA . ARG A 1 461 ? 3.691 -7 6.477 1 75.56 461 ARG A CA 1
ATOM 3762 C C . ARG A 1 461 ? 2.213 -6.637 6.562 1 75.56 461 ARG A C 1
ATOM 3764 O O . ARG A 1 461 ? 1.722 -5.824 5.777 1 75.56 461 ARG A O 1
ATOM 3771 N N . LEU A 1 462 ? 1.577 -7.266 7.477 1 77.56 462 LEU A N 1
ATOM 3772 C CA . LEU A 1 462 ? 0.163 -6.973 7.68 1 77.56 462 LEU A CA 1
ATOM 3773 C C . LEU A 1 462 ? -0.036 -5.52 8.094 1 77.56 462 LEU A C 1
ATOM 3775 O O . LEU A 1 462 ? -0.958 -4.852 7.621 1 77.56 462 LEU A O 1
ATOM 3779 N N . LEU A 1 463 ? 0.841 -5.109 8.969 1 79.94 463 LEU A N 1
ATOM 3780 C CA . LEU A 1 463 ? 0.738 -3.732 9.438 1 79.94 463 LEU A CA 1
ATOM 3781 C C . LEU A 1 463 ? 0.993 -2.748 8.305 1 79.94 463 LEU A C 1
ATOM 3783 O O . LEU A 1 463 ? 0.313 -1.725 8.195 1 79.94 463 LEU A O 1
ATOM 3787 N N . ASN A 1 464 ? 1.897 -3.111 7.453 1 73.19 464 ASN A N 1
ATOM 3788 C CA . ASN A 1 464 ? 2.203 -2.24 6.324 1 73.19 464 ASN A CA 1
ATOM 3789 C C . ASN A 1 464 ? 1.053 -2.193 5.324 1 73.19 464 ASN A C 1
ATOM 3791 O O . ASN A 1 464 ? 0.775 -1.146 4.738 1 73.19 464 ASN A O 1
ATOM 3795 N N . ARG A 1 465 ? 0.39 -3.219 5.219 1 69.12 465 ARG A N 1
ATOM 3796 C CA . ARG A 1 465 ? -0.731 -3.285 4.289 1 69.12 465 ARG A CA 1
ATOM 3797 C C . ARG A 1 465 ? -1.955 -2.572 4.852 1 69.12 465 ARG A C 1
ATOM 3799 O O . ARG A 1 465 ? -2.734 -1.979 4.105 1 69.12 465 ARG A O 1
ATOM 3806 N N . SER A 1 466 ? -2.219 -2.693 6.117 1 67.75 466 SER A N 1
ATOM 3807 C CA . SER A 1 466 ? -3.424 -2.15 6.738 1 67.75 466 SER A CA 1
ATOM 3808 C C . SER A 1 466 ? -3.254 -0.673 7.074 1 67.75 466 SER A C 1
ATOM 3810 O O . SER A 1 466 ? -4.191 0.114 6.922 1 67.75 466 SER A O 1
ATOM 3812 N N . LEU A 1 467 ? -2.15 -0.339 7.785 1 61.25 467 LEU A N 1
ATOM 3813 C CA . LEU A 1 467 ? -1.987 1.024 8.281 1 61.25 467 LEU A CA 1
ATOM 3814 C C . LEU A 1 467 ? -1.39 1.924 7.203 1 61.25 467 LEU A C 1
ATOM 3816 O O . LEU A 1 467 ? -1.841 3.057 7.016 1 61.25 467 LEU A O 1
ATOM 3820 N N . LEU A 1 468 ? -0.27 1.471 6.504 1 55.53 468 LEU A N 1
ATOM 3821 C CA . LEU A 1 468 ? 0.647 2.369 5.812 1 55.53 468 LEU A CA 1
ATOM 3822 C C . LEU A 1 468 ? 0.228 2.559 4.359 1 55.53 468 LEU A C 1
ATOM 3824 O O . LEU A 1 468 ? 0.661 3.51 3.701 1 55.53 468 LEU A O 1
ATOM 3828 N N . ARG A 1 469 ? -0.585 1.641 3.863 1 58 469 ARG A N 1
ATOM 3829 C CA . ARG A 1 469 ? -0.763 1.669 2.416 1 58 469 ARG A CA 1
ATOM 3830 C C . ARG A 1 469 ? -1.452 2.955 1.974 1 58 469 ARG A C 1
ATOM 3832 O O . ARG A 1 469 ? -1.079 3.547 0.958 1 58 469 ARG A O 1
ATOM 3839 N N . GLY A 1 470 ? -2.453 3.41 2.619 1 57.16 470 GLY A N 1
ATOM 3840 C CA . GLY A 1 470 ? -3.188 4.523 2.037 1 57.16 470 GLY A CA 1
ATOM 3841 C C . GLY A 1 470 ? -2.93 5.84 2.742 1 57.16 470 GLY A C 1
ATOM 3842 O O . GLY A 1 470 ? -3.486 6.871 2.363 1 57.16 470 GLY A O 1
ATOM 3843 N N . VAL A 1 471 ? -1.954 5.746 3.805 1 62.5 471 VAL A N 1
ATOM 3844 C CA . VAL A 1 471 ? -1.892 6.98 4.582 1 62.5 471 VAL A CA 1
ATOM 3845 C C . VAL A 1 471 ? -0.465 7.527 4.57 1 62.5 471 VAL A C 1
ATOM 3847 O O . VAL A 1 471 ? 0.5 6.762 4.625 1 62.5 471 VAL A O 1
ATOM 3850 N N . SER A 1 472 ? -0.375 8.719 4.188 1 62.22 472 SER A N 1
ATOM 3851 C CA . SER A 1 472 ? 0.935 9.359 4.223 1 62.22 472 SER A CA 1
ATOM 3852 C C . SER A 1 472 ? 1.305 9.781 5.641 1 62.22 472 SER A C 1
ATOM 3854 O O . SER A 1 472 ? 2.469 9.695 6.039 1 62.22 472 SER A O 1
ATOM 3856 N N . PHE A 1 473 ? 0.243 10.188 6.449 1 72.25 473 PHE A N 1
ATOM 3857 C CA . PHE A 1 473 ? 0.514 10.664 7.801 1 72.25 473 PHE A CA 1
ATOM 3858 C C . PHE A 1 473 ? -0.625 10.289 8.742 1 72.25 473 PHE A C 1
ATOM 3860 O O . PHE A 1 473 ? -1.794 10.32 8.352 1 72.25 473 PHE A O 1
ATOM 3867 N N . VAL A 1 474 ? -0.277 9.797 9.938 1 78.75 474 VAL A N 1
ATOM 3868 C CA . VAL A 1 474 ? -1.259 9.469 10.961 1 78.75 474 VAL A CA 1
ATOM 3869 C C . VAL A 1 474 ? -0.868 10.117 12.289 1 78.75 474 VAL A C 1
ATOM 3871 O O . VAL A 1 474 ? 0.312 10.164 12.641 1 78.75 474 VAL A O 1
ATOM 3874 N N . SER A 1 475 ? -1.833 10.656 12.938 1 79.06 475 SER A N 1
ATOM 3875 C CA . SER A 1 475 ? -1.589 11.219 14.258 1 79.06 475 SER A CA 1
ATOM 3876 C C . SER A 1 475 ? -1.314 10.133 15.289 1 79.06 475 SER A C 1
ATOM 3878 O O . SER A 1 475 ? -1.648 8.969 15.07 1 79.06 475 SER A O 1
ATOM 3880 N N . HIS A 1 476 ? -0.722 10.508 16.422 1 78.88 476 HIS A N 1
ATOM 3881 C CA . HIS A 1 476 ? -0.376 9.555 17.469 1 78.88 476 HIS A CA 1
ATOM 3882 C C . HIS A 1 476 ? -1.624 8.906 18.062 1 78.88 476 HIS A C 1
ATOM 3884 O O . HIS A 1 476 ? -1.647 7.699 18.297 1 78.88 476 HIS A O 1
ATOM 3890 N N . GLU A 1 477 ? -2.623 9.734 18.297 1 82 477 GLU A N 1
ATOM 3891 C CA . GLU A 1 477 ? -3.852 9.219 18.891 1 82 477 GLU A CA 1
ATOM 3892 C C . GLU A 1 477 ? -4.531 8.211 17.953 1 82 477 GLU A C 1
ATOM 3894 O O . GLU A 1 477 ? -4.957 7.141 18.406 1 82 477 GLU A O 1
ATOM 3899 N N . LEU A 1 478 ? -4.641 8.617 16.781 1 84.69 478 LEU A N 1
ATOM 3900 C CA . LEU A 1 478 ? -5.277 7.738 15.805 1 84.69 478 LEU A CA 1
ATOM 3901 C C . LEU A 1 478 ? -4.469 6.457 15.617 1 84.69 478 LEU A C 1
ATOM 3903 O O . LEU A 1 478 ? -5.043 5.375 15.445 1 84.69 478 LEU A O 1
ATOM 3907 N N . LEU A 1 479 ? -3.193 6.594 15.672 1 83.25 479 LEU A N 1
ATOM 3908 C CA . LEU A 1 479 ? -2.348 5.414 15.531 1 83.25 479 LEU A CA 1
ATOM 3909 C C . LEU A 1 479 ? -2.582 4.438 16.672 1 83.25 479 LEU A C 1
ATOM 3911 O O . LEU A 1 479 ? -2.668 3.225 16.453 1 83.25 479 LEU A O 1
ATOM 3915 N N . LEU A 1 480 ? -2.615 4.988 17.844 1 83.56 480 LEU A N 1
ATOM 3916 C CA . LEU A 1 480 ? -2.867 4.145 19 1 83.56 480 LEU A CA 1
ATOM 3917 C C . LEU A 1 480 ? -4.18 3.387 18.859 1 83.56 480 LEU A C 1
ATOM 3919 O O . LEU A 1 480 ? -4.25 2.188 19.141 1 83.56 480 LEU A O 1
ATOM 3923 N N . ALA A 1 481 ? -5.168 4.09 18.422 1 87.62 481 ALA A N 1
ATOM 3924 C CA . ALA A 1 481 ? -6.477 3.463 18.25 1 87.62 481 ALA A CA 1
ATOM 3925 C C . ALA A 1 481 ? -6.422 2.373 17.188 1 87.62 481 ALA A C 1
ATOM 3927 O O . ALA A 1 481 ? -6.898 1.257 17.406 1 87.62 481 ALA A O 1
ATOM 3928 N N . ILE A 1 482 ? -5.84 2.65 16.078 1 87 482 ILE A N 1
ATOM 3929 C CA . ILE A 1 482 ? -5.809 1.719 14.961 1 87 482 ILE A CA 1
ATOM 3930 C C . ILE A 1 482 ? -4.977 0.492 15.328 1 87 482 ILE A C 1
ATOM 3932 O O . ILE A 1 482 ? -5.363 -0.64 15.031 1 87 482 ILE A O 1
ATOM 3936 N N . LEU A 1 483 ? -3.838 0.711 16.016 1 87.06 483 LEU A N 1
ATOM 3937 C CA . LEU A 1 483 ? -3.002 -0.418 16.406 1 87.06 483 LEU A CA 1
ATOM 3938 C C . LEU A 1 483 ? -3.734 -1.317 17.406 1 87.06 483 LEU A C 1
ATOM 3940 O O . LEU A 1 483 ? -3.684 -2.543 17.281 1 87.06 483 LEU A O 1
ATOM 3944 N N . THR A 1 484 ? -4.371 -0.676 18.344 1 87.75 484 THR A N 1
ATOM 3945 C CA . THR A 1 484 ? -5.121 -1.456 19.312 1 87.75 484 THR A CA 1
ATOM 3946 C C . THR A 1 484 ? -6.191 -2.297 18.625 1 87.75 484 THR A C 1
ATOM 3948 O O . THR A 1 484 ? -6.367 -3.475 18.953 1 87.75 484 THR A O 1
ATOM 3951 N N . ILE A 1 485 ? -6.898 -1.738 17.719 1 88.38 485 ILE A N 1
ATOM 3952 C CA . ILE A 1 485 ? -7.945 -2.439 16.984 1 88.38 485 ILE A CA 1
ATOM 3953 C C . ILE A 1 485 ? -7.332 -3.564 16.156 1 88.38 485 ILE A C 1
ATOM 3955 O O . ILE A 1 485 ? -7.84 -4.688 16.156 1 88.38 485 ILE A O 1
ATOM 3959 N N . LEU A 1 486 ? -6.277 -3.283 15.461 1 87.69 486 LEU A N 1
ATOM 3960 C CA . LEU A 1 486 ? -5.629 -4.262 14.602 1 87.69 486 LEU A CA 1
ATOM 3961 C C . LEU A 1 486 ? -5.098 -5.438 15.414 1 87.69 486 LEU A C 1
ATOM 3963 O O . LEU A 1 486 ? -5.188 -6.59 14.984 1 87.69 486 LEU A O 1
ATOM 3967 N N . PHE A 1 487 ? -4.488 -5.098 16.547 1 88.69 487 PHE A N 1
ATOM 3968 C CA . PHE A 1 487 ? -3.938 -6.16 17.391 1 88.69 487 PHE A CA 1
ATOM 3969 C C . PHE A 1 487 ? -5.051 -7.023 17.969 1 88.69 487 PHE A C 1
ATOM 3971 O O . PHE A 1 487 ? -4.891 -8.234 18.109 1 88.69 487 PHE A O 1
ATOM 3978 N N . PHE A 1 488 ? -6.184 -6.402 18.297 1 88.88 488 PHE A N 1
ATOM 3979 C CA . PHE A 1 488 ? -7.352 -7.172 18.719 1 88.88 488 PHE A CA 1
ATOM 3980 C C . PHE A 1 488 ? -7.809 -8.117 17.609 1 88.88 488 PHE A C 1
ATOM 3982 O O . PHE A 1 488 ? -8.047 -9.297 17.859 1 88.88 488 PHE A O 1
ATOM 3989 N N . TYR A 1 489 ? -7.93 -7.578 16.391 1 87.88 489 TYR A N 1
ATOM 3990 C CA . TYR A 1 489 ? -8.359 -8.375 15.25 1 87.88 489 TYR A CA 1
ATOM 3991 C C . TYR A 1 489 ? -7.375 -9.508 14.969 1 87.88 489 TYR A C 1
ATOM 3993 O O . TYR A 1 489 ? -7.781 -10.633 14.664 1 87.88 489 TYR A O 1
ATOM 4001 N N . HIS A 1 490 ? -6.109 -9.188 15.023 1 87.81 490 HIS A N 1
ATOM 4002 C CA . HIS A 1 490 ? -5.082 -10.195 14.781 1 87.81 490 HIS A CA 1
ATOM 4003 C C . HIS A 1 490 ? -5.191 -11.344 15.773 1 87.81 490 HIS A C 1
ATOM 4005 O O . HIS A 1 490 ? -5.16 -12.516 15.391 1 87.81 490 HIS A O 1
ATOM 4011 N N . ASN A 1 491 ? -5.312 -11.023 17.062 1 87.5 491 ASN A N 1
ATOM 4012 C CA . ASN A 1 491 ? -5.414 -12.047 18.094 1 87.5 491 ASN A CA 1
ATOM 4013 C C . ASN A 1 491 ? -6.699 -12.859 17.953 1 87.5 491 ASN A C 1
ATOM 4015 O O . ASN A 1 491 ? -6.707 -14.07 18.188 1 87.5 491 ASN A O 1
ATOM 4019 N N . GLN A 1 492 ? -7.789 -12.219 17.547 1 86.06 492 GLN A N 1
ATOM 4020 C CA . GLN A 1 492 ? -9.047 -12.938 17.344 1 86.06 492 GLN A CA 1
ATOM 4021 C C . GLN A 1 492 ? -8.953 -13.891 16.156 1 86.06 492 GLN A C 1
ATOM 4023 O O . GLN A 1 492 ? -9.57 -14.953 16.156 1 86.06 492 GLN A O 1
ATOM 4028 N N . ASN A 1 493 ? -8.25 -13.547 15.156 1 84.88 493 ASN A N 1
ATOM 4029 C CA . ASN A 1 493 ? -8.086 -14.398 13.984 1 84.88 493 ASN A CA 1
ATOM 4030 C C . ASN A 1 493 ? -7.273 -15.648 14.312 1 84.88 493 ASN A C 1
ATOM 4032 O O . ASN A 1 493 ? -7.387 -16.672 13.625 1 84.88 493 ASN A O 1
ATOM 4036 N N . ILE A 1 494 ? -6.449 -15.539 15.305 1 82.31 494 ILE A N 1
ATOM 4037 C CA . ILE A 1 494 ? -5.617 -16.672 15.68 1 82.31 494 ILE A CA 1
ATOM 4038 C C . ILE A 1 494 ? -6.379 -17.578 16.656 1 82.31 494 ILE A C 1
ATOM 4040 O O . ILE A 1 494 ? -6.352 -18.797 16.531 1 82.31 494 ILE A O 1
ATOM 4044 N N . ARG A 1 495 ? -7.121 -16.984 17.562 1 78.88 495 ARG A N 1
ATOM 4045 C CA . ARG A 1 495 ? -7.738 -17.734 18.641 1 78.88 495 ARG A CA 1
ATOM 4046 C C . ARG A 1 495 ? -9.211 -18.016 18.359 1 78.88 495 ARG A C 1
ATOM 4048 O O . ARG A 1 495 ? -9.836 -18.844 19.016 1 78.88 495 ARG A O 1
ATOM 4055 N N . GLY A 1 496 ? -9.805 -17.359 17.422 1 77.75 496 GLY A N 1
ATOM 4056 C CA . GLY A 1 496 ? -11.227 -17.516 17.156 1 77.75 496 GLY A CA 1
ATOM 4057 C C . GLY A 1 496 ? -11.578 -18.797 16.438 1 77.75 496 GLY A C 1
ATOM 4058 O O . GLY A 1 496 ? -10.688 -19.594 16.109 1 77.75 496 GLY A O 1
ATOM 4059 N N . LYS A 1 497 ? -12.891 -19.047 16.359 1 80.81 497 LYS A N 1
ATOM 4060 C CA . LYS A 1 497 ? -13.398 -20.234 15.695 1 80.81 497 LYS A CA 1
ATOM 4061 C C . LYS A 1 497 ? -13.906 -19.906 14.297 1 80.81 497 LYS A C 1
ATOM 4063 O O . LYS A 1 497 ? -14.383 -18.797 14.047 1 80.81 497 LYS A O 1
ATOM 4068 N N . LYS A 1 498 ? -13.773 -20.844 13.453 1 82.81 498 LYS A N 1
ATOM 4069 C CA . LYS A 1 498 ? -14.203 -20.672 12.062 1 82.81 498 LYS A CA 1
ATOM 4070 C C . LYS A 1 498 ? -15.695 -20.938 11.914 1 82.81 498 LYS A C 1
ATOM 4072 O O . LYS A 1 498 ? -16.297 -21.656 12.727 1 82.81 498 LYS A O 1
ATOM 4077 N N . HIS A 1 499 ? -16.266 -20.25 11.031 1 83.44 499 HIS A N 1
ATOM 4078 C CA . HIS A 1 499 ? -17.656 -20.531 10.672 1 83.44 499 HIS A CA 1
ATOM 4079 C C . HIS A 1 499 ? -17.75 -21.797 9.82 1 83.44 499 HIS A C 1
ATOM 4081 O O . HIS A 1 499 ? -16.875 -22.062 9 1 83.44 499 HIS A O 1
ATOM 4087 N N . THR A 1 500 ? -18.766 -22.516 9.844 1 79.31 500 THR A N 1
ATOM 4088 C CA . THR A 1 500 ? -18.938 -23.797 9.164 1 79.31 500 THR A CA 1
ATOM 4089 C C . THR A 1 500 ? -19 -23.594 7.652 1 79.31 500 THR A C 1
ATOM 4091 O O . THR A 1 500 ? -18.641 -24.5 6.887 1 79.31 500 THR A O 1
ATOM 4094 N N . CYS A 1 501 ? -19.453 -22.438 7.203 1 77.25 501 CYS A N 1
ATOM 4095 C CA . CYS A 1 501 ? -19.641 -22.234 5.77 1 77.25 501 CYS A CA 1
ATOM 4096 C C . CYS A 1 501 ? -18.312 -21.922 5.09 1 77.25 501 CYS A C 1
ATOM 4098 O O . CYS A 1 501 ? -18.203 -21.984 3.861 1 77.25 501 CYS A O 1
ATOM 4100 N N . ASN A 1 502 ? -17.328 -21.484 5.801 1 77.75 502 ASN A N 1
ATOM 4101 C CA . ASN A 1 502 ? -16.047 -21.062 5.242 1 77.75 502 ASN A CA 1
ATOM 4102 C C . ASN A 1 502 ? -14.883 -21.469 6.133 1 77.75 502 ASN A C 1
ATOM 4104 O O . ASN A 1 502 ? -14.883 -21.188 7.332 1 77.75 502 ASN A O 1
ATOM 4108 N N . SER A 1 503 ? -13.945 -22.031 5.496 1 70.31 503 SER A N 1
ATOM 4109 C CA . SER A 1 503 ? -12.836 -22.562 6.285 1 70.31 503 SER A CA 1
ATOM 4110 C C . SER A 1 503 ? -11.688 -21.562 6.359 1 70.31 503 SER A C 1
ATOM 4112 O O . SER A 1 503 ? -10.766 -21.734 7.16 1 70.31 503 SER A O 1
ATOM 4114 N N . ARG A 1 504 ? -11.812 -20.5 5.676 1 77.12 504 ARG A N 1
ATOM 4115 C CA . ARG A 1 504 ? -10.664 -19.594 5.621 1 77.12 504 ARG A CA 1
ATOM 4116 C C . ARG A 1 504 ? -10.898 -18.359 6.484 1 77.12 504 ARG A C 1
ATOM 4118 O O . ARG A 1 504 ? -9.945 -17.688 6.883 1 77.12 504 ARG A O 1
ATOM 4125 N N . ILE A 1 505 ? -12.133 -18.062 6.793 1 86.44 505 ILE A N 1
ATOM 4126 C CA . ILE A 1 505 ? -12.438 -16.812 7.469 1 86.44 505 ILE A CA 1
ATOM 4127 C C . ILE A 1 505 ? -12.891 -17.094 8.898 1 86.44 505 ILE A C 1
ATOM 4129 O O . ILE A 1 505 ? -13.695 -18 9.133 1 86.44 505 ILE A O 1
ATOM 4133 N N . ILE A 1 506 ? -12.32 -16.453 9.836 1 86.12 506 ILE A N 1
ATOM 4134 C CA . ILE A 1 506 ? -12.742 -16.484 11.234 1 86.12 506 ILE A CA 1
ATOM 4135 C C . ILE A 1 506 ? -13.523 -15.203 11.555 1 86.12 506 ILE A C 1
ATOM 4137 O O . ILE A 1 506 ? -12.938 -14.117 11.641 1 86.12 506 ILE A O 1
ATOM 4141 N N . PRO A 1 507 ? -14.805 -15.32 11.648 1 87.25 507 PRO A N 1
ATOM 4142 C CA . PRO A 1 507 ? -15.594 -14.125 11.961 1 87.25 507 PRO A CA 1
ATOM 4143 C C . PRO A 1 507 ? -15.305 -13.562 13.344 1 87.25 507 PRO A C 1
ATOM 4145 O O . PRO A 1 507 ? -15.055 -14.328 14.289 1 87.25 507 PRO A O 1
ATOM 4148 N N . ILE A 1 508 ? -15.273 -12.297 13.5 1 86.12 508 ILE A N 1
ATOM 4149 C CA . ILE A 1 508 ? -14.984 -11.617 14.758 1 86.12 508 ILE A CA 1
ATOM 4150 C C . ILE A 1 508 ? -16.266 -11.031 15.336 1 86.12 508 ILE A C 1
ATOM 4152 O O . ILE A 1 508 ? -17 -10.32 14.648 1 86.12 508 ILE A O 1
ATOM 4156 N N . PHE A 1 509 ? -16.516 -11.383 16.453 1 79.31 509 PHE A N 1
ATOM 4157 C CA . PHE A 1 509 ? -17.703 -10.891 17.141 1 79.31 509 PHE A CA 1
ATOM 4158 C C . PHE A 1 509 ? -17.469 -9.477 17.672 1 79.31 509 PHE A C 1
ATOM 4160 O O . PHE A 1 509 ? -16.328 -9.016 17.75 1 79.31 509 PHE A O 1
ATOM 4167 N N . SER A 1 510 ? -18.484 -8.695 17.641 1 67.69 510 SER A N 1
ATOM 4168 C CA . SER A 1 510 ? -18.406 -7.32 18.125 1 67.69 510 SER A CA 1
ATOM 4169 C C . SER A 1 510 ? -17.734 -7.25 19.5 1 67.69 510 SER A C 1
ATOM 4171 O O . SER A 1 510 ? -17.969 -8.109 20.359 1 67.69 510 SER A O 1
ATOM 4173 N N . PRO A 1 511 ? -16.562 -6.434 19.562 1 59.78 511 PRO A N 1
ATOM 4174 C CA . PRO A 1 511 ? -16.016 -6.234 20.906 1 59.78 511 PRO A CA 1
ATOM 4175 C C . PRO A 1 511 ? -17.094 -5.859 21.922 1 59.78 511 PRO A C 1
ATOM 4177 O O . PRO A 1 511 ? -17.562 -4.719 21.953 1 59.78 511 PRO A O 1
ATOM 4180 N N . SER A 1 512 ? -18.203 -6.117 21.625 1 48.44 512 SER A N 1
ATOM 4181 C CA . SER A 1 512 ? -19.297 -5.621 22.453 1 48.44 512 SER A CA 1
ATOM 4182 C C . SER A 1 512 ? -18.859 -5.434 23.906 1 48.44 512 SER A C 1
ATOM 4184 O O . SER A 1 512 ? -17.938 -6.117 24.359 1 48.44 512 SER A O 1
ATOM 4186 N N . TRP A 1 513 ? -20.25 -5.316 24.578 1 41.72 513 TRP A N 1
ATOM 4187 C CA . TRP A 1 513 ? -21.312 -4.684 25.344 1 41.72 513 TRP A CA 1
ATOM 4188 C C . TRP A 1 513 ? -21.25 -5.086 26.812 1 41.72 513 TRP A C 1
ATOM 4190 O O . TRP A 1 513 ? -22.141 -4.77 27.594 1 41.72 513 TRP A O 1
ATOM 4200 N N . ASP A 1 514 ? -20.625 -6.137 26.844 1 42.5 514 ASP A N 1
ATOM 4201 C CA . ASP A 1 514 ? -20.75 -6.516 28.25 1 42.5 514 ASP A CA 1
ATOM 4202 C C . ASP A 1 514 ? -19.797 -5.695 29.125 1 42.5 514 ASP A C 1
ATOM 4204 O O . ASP A 1 514 ? -18.625 -5.559 28.797 1 42.5 514 ASP A O 1
ATOM 4208 N N . GLU A 1 515 ? -20.328 -4.746 29.844 1 41.84 515 GLU A N 1
ATOM 4209 C CA . GLU A 1 515 ? -19.875 -3.781 30.844 1 41.84 515 GLU A CA 1
ATOM 4210 C C . GLU A 1 515 ? -18.656 -4.309 31.594 1 41.84 515 GLU A C 1
ATOM 4212 O O . GLU A 1 515 ? -17.703 -3.566 31.844 1 41.84 515 GLU A O 1
ATOM 4217 N N . LYS A 1 516 ? -18.781 -5.254 32.656 1 40.16 516 LYS A N 1
ATOM 4218 C CA . LYS A 1 516 ? -18.234 -5.25 34 1 40.16 516 LYS A CA 1
ATOM 4219 C C . LYS A 1 516 ? -16.875 -5.941 34.031 1 40.16 516 LYS A C 1
ATOM 4221 O O . LYS A 1 516 ? -16.469 -6.449 35.094 1 40.16 516 LYS A O 1
ATOM 4226 N N . ARG A 1 517 ? -16.203 -6.176 32.906 1 39.59 517 ARG A N 1
ATOM 4227 C CA . ARG A 1 517 ? -15.07 -7 33.312 1 39.59 517 ARG A CA 1
ATOM 4228 C C . ARG A 1 517 ? -13.938 -6.141 33.844 1 39.59 517 ARG A C 1
ATOM 4230 O O . ARG A 1 517 ? -13.781 -4.98 33.469 1 39.59 517 ARG A O 1
ATOM 4237 N N . GLU A 1 518 ? -13.375 -6.48 34.875 1 42.91 518 GLU A N 1
ATOM 4238 C CA . GLU A 1 518 ? -12.258 -5.84 35.562 1 42.91 518 GLU A CA 1
ATOM 4239 C C . GLU A 1 518 ? -11.047 -5.707 34.656 1 42.91 518 GLU A C 1
ATOM 4241 O O . GLU A 1 518 ? -10.586 -6.695 34.062 1 42.91 518 GLU A O 1
ATOM 4246 N N . ILE A 1 519 ? -10.664 -4.645 34.188 1 46.28 519 ILE A N 1
ATOM 4247 C CA . ILE A 1 519 ? -9.633 -4.23 33.25 1 46.28 519 ILE A CA 1
ATOM 4248 C C . ILE A 1 519 ? -8.258 -4.336 33.875 1 46.28 519 ILE A C 1
ATOM 4250 O O . ILE A 1 519 ? -7.996 -3.697 34.906 1 46.28 519 ILE A O 1
ATOM 4254 N N . PRO A 1 520 ? -7.449 -5.32 33.5 1 48.16 520 PRO A N 1
ATOM 4255 C CA . PRO A 1 520 ? -6.109 -5.297 34.094 1 48.16 520 PRO A CA 1
ATOM 4256 C C . PRO A 1 520 ? -5.32 -4.047 33.688 1 48.16 520 PRO A C 1
ATOM 4258 O O . PRO A 1 520 ? -5.617 -3.41 32.688 1 48.16 520 PRO A O 1
ATOM 4261 N N . ASN A 1 521 ? -4.484 -3.578 34.531 1 49.16 521 ASN A N 1
ATOM 4262 C CA . ASN A 1 521 ? -3.623 -2.406 34.406 1 49.16 521 ASN A CA 1
ATOM 4263 C C . ASN A 1 521 ? -2.639 -2.555 33.25 1 49.16 521 ASN A C 1
ATOM 4265 O O . ASN A 1 521 ? -1.729 -3.383 33.312 1 49.16 521 ASN A O 1
ATOM 4269 N N . ILE A 1 522 ? -2.951 -2.225 32.094 1 52.19 522 ILE A N 1
ATOM 4270 C CA . ILE A 1 522 ? -2.064 -2.281 30.938 1 52.19 522 ILE A CA 1
ATOM 4271 C C . ILE A 1 522 ? -1.125 -1.077 30.953 1 52.19 522 ILE A C 1
ATOM 4273 O O . ILE A 1 522 ? -1.56 0.056 31.172 1 52.19 522 ILE A O 1
ATOM 4277 N N . PRO A 1 523 ? 0.263 -1.381 30.922 1 50.84 523 PRO A N 1
ATOM 4278 C CA . PRO A 1 523 ? 1.181 -0.241 30.859 1 50.84 523 PRO A CA 1
ATOM 4279 C C . PRO A 1 523 ? 0.883 0.696 29.688 1 50.84 523 PRO A C 1
ATOM 4281 O O . PRO A 1 523 ? 0.464 0.243 28.625 1 50.84 523 PRO A O 1
ATOM 4284 N N . ASP A 1 524 ? 0.835 1.89 29.891 1 56.22 524 ASP A N 1
ATOM 4285 C CA . ASP A 1 524 ? 0.63 2.928 28.891 1 56.22 524 ASP A CA 1
ATOM 4286 C C . ASP A 1 524 ? 1.734 2.898 27.844 1 56.22 524 ASP A C 1
ATOM 4288 O O . ASP A 1 524 ? 2.92 2.957 28.172 1 56.22 524 ASP A O 1
ATOM 4292 N N . PRO A 1 525 ? 1.411 2.512 26.734 1 58.47 525 PRO A N 1
ATOM 4293 C CA . PRO A 1 525 ? 2.438 2.402 25.688 1 58.47 525 PRO A CA 1
ATOM 4294 C C . PRO A 1 525 ? 3.299 3.658 25.578 1 58.47 525 PRO A C 1
ATOM 4296 O O . PRO A 1 525 ? 4.379 3.617 24.984 1 58.47 525 PRO A O 1
ATOM 4299 N N . TYR A 1 526 ? 2.951 4.898 26.031 1 55.12 526 TYR A N 1
ATOM 4300 C CA . TYR A 1 526 ? 3.721 6.129 25.875 1 55.12 526 TYR A CA 1
ATOM 4301 C C . TYR A 1 526 ? 4.449 6.48 27.172 1 55.12 526 TYR A C 1
ATOM 4303 O O . TYR A 1 526 ? 5.059 7.547 27.281 1 55.12 526 TYR A O 1
ATOM 4311 N N . THR A 1 527 ? 4.75 5.809 28.094 1 52.28 527 THR A N 1
ATOM 4312 C CA . THR A 1 527 ? 5.246 6.32 29.359 1 52.28 527 THR A CA 1
ATOM 4313 C C . THR A 1 527 ? 6.73 6.66 29.266 1 52.28 527 THR A C 1
ATOM 4315 O O . THR A 1 527 ? 7.535 5.836 28.828 1 52.28 527 THR A O 1
ATOM 4318 N N . ALA A 1 528 ? 7.16 7.91 29.125 1 45.94 528 ALA A N 1
ATOM 4319 C CA . ALA A 1 528 ? 8.562 8.312 29.203 1 45.94 528 ALA A CA 1
ATOM 4320 C C . ALA A 1 528 ? 8.969 8.609 30.656 1 45.94 528 ALA A C 1
ATOM 4322 O O . ALA A 1 528 ? 8.336 9.438 31.312 1 45.94 528 ALA A O 1
ATOM 4323 N N . ASP A 1 529 ? 9.344 7.777 31.562 1 40.38 529 ASP A N 1
ATOM 4324 C CA . ASP A 1 529 ? 9.617 8.164 32.938 1 40.38 529 ASP A CA 1
ATOM 4325 C C . ASP A 1 529 ? 11.031 8.734 33.062 1 40.38 529 ASP A C 1
ATOM 4327 O O . ASP A 1 529 ? 11.539 8.883 34.188 1 40.38 529 ASP A O 1
ATOM 4331 N N . GLN A 1 530 ? 11.844 9.156 32.125 1 40.38 530 GLN A N 1
ATOM 4332 C CA . GLN A 1 530 ? 13.203 9.195 32.656 1 40.38 530 GLN A CA 1
ATOM 4333 C C . GLN A 1 530 ? 13.477 10.516 33.375 1 40.38 530 GLN A C 1
ATOM 4335 O O . GLN A 1 530 ? 13.297 11.594 32.781 1 40.38 530 GLN A O 1
ATOM 4340 N N . GLN A 1 531 ? 13.375 10.625 34.656 1 38.66 531 GLN A N 1
ATOM 4341 C CA . GLN A 1 531 ? 13.789 11.766 35.469 1 38.66 531 GLN A CA 1
ATOM 4342 C C . GLN A 1 531 ? 15.312 11.812 35.625 1 38.66 531 GLN A C 1
ATOM 4344 O O . GLN A 1 531 ? 15.93 10.828 36.031 1 38.66 531 GLN A O 1
ATOM 4349 N N . THR A 1 532 ? 16.156 12.641 34.906 1 40.56 532 THR A N 1
ATOM 4350 C CA . THR A 1 532 ? 17.578 12.734 35.125 1 40.56 532 THR A CA 1
ATOM 4351 C C . THR A 1 532 ? 17.891 13.805 36.188 1 40.56 532 THR A C 1
ATOM 4353 O O . THR A 1 532 ? 17.344 14.906 36.125 1 40.56 532 THR A O 1
ATOM 4356 N N . THR A 1 533 ? 18.531 13.578 37.344 1 41.94 533 THR A N 1
ATOM 4357 C CA . THR A 1 533 ? 18.938 14.422 38.469 1 41.94 533 THR A CA 1
ATOM 4358 C C . THR A 1 533 ? 20.266 15.117 38.156 1 41.94 533 THR A C 1
ATOM 4360 O O . THR A 1 533 ? 21.172 14.508 37.594 1 41.94 533 THR A O 1
ATOM 4363 N N . ILE A 1 534 ? 20.469 16.516 38 1 50.78 534 ILE A N 1
ATOM 4364 C CA . ILE A 1 534 ? 21.688 17.219 37.625 1 50.78 534 ILE A CA 1
ATOM 4365 C C . ILE A 1 534 ? 22.328 17.828 38.875 1 50.78 534 ILE A C 1
ATOM 4367 O O . ILE A 1 534 ? 21.641 18.188 39.812 1 50.78 534 ILE A O 1
ATOM 4371 N N . ASP A 1 535 ? 23.641 17.938 39.031 1 58.56 535 ASP A N 1
ATOM 4372 C CA . ASP A 1 535 ? 24.5 18.5 40.094 1 58.56 535 ASP A CA 1
ATOM 4373 C C . ASP A 1 535 ? 24.438 20.031 40.094 1 58.56 535 ASP A C 1
ATOM 4375 O O . ASP A 1 535 ? 24 20.641 39.125 1 58.56 535 ASP A O 1
ATOM 4379 N N . SER A 1 536 ? 24.844 20.828 41.188 1 60.28 536 SER A N 1
ATOM 4380 C CA . SER A 1 536 ? 24.75 22.266 41.469 1 60.28 536 SER A CA 1
ATOM 4381 C C . SER A 1 536 ? 25.547 23.078 40.438 1 60.28 536 SER A C 1
ATOM 4383 O O . SER A 1 536 ? 25.109 24.141 40 1 60.28 536 SER A O 1
ATOM 4385 N N . LYS A 1 537 ? 26.797 22.828 40.125 1 64.19 537 LYS A N 1
ATOM 4386 C CA . LYS A 1 537 ? 27.641 23.578 39.188 1 64.19 537 LYS A CA 1
ATOM 4387 C C . LYS A 1 537 ? 27 23.609 37.781 1 64.19 537 LYS A C 1
ATOM 4389 O O . LYS A 1 537 ? 27.047 24.625 37.125 1 64.19 537 LYS A O 1
ATOM 4394 N N . THR A 1 538 ? 26.391 22.625 37.562 1 65.75 538 THR A N 1
ATOM 4395 C CA . THR A 1 538 ? 25.719 22.531 36.281 1 65.75 538 THR A CA 1
ATOM 4396 C C . THR A 1 538 ? 24.5 23.438 36.219 1 65.75 538 THR A C 1
ATOM 4398 O O . THR A 1 538 ? 24.188 24 35.156 1 65.75 538 THR A O 1
ATOM 4401 N N . LYS A 1 539 ? 24.078 23.797 37.375 1 72.19 539 LYS A N 1
ATOM 4402 C CA . LYS A 1 539 ? 22.922 24.688 37.406 1 72.19 539 LYS A CA 1
ATOM 4403 C C . LYS A 1 539 ? 23.328 26.109 37.062 1 72.19 539 LYS A C 1
ATOM 4405 O O . LYS A 1 539 ? 22.578 26.828 36.375 1 72.19 539 LYS A O 1
ATOM 4410 N N . GLU A 1 540 ? 24.531 26.516 37.562 1 75.69 540 GLU A N 1
ATOM 4411 C CA . GLU A 1 540 ? 25.016 27.859 37.25 1 75.69 540 GLU A CA 1
ATOM 4412 C C . GLU A 1 540 ? 25.312 27.984 35.75 1 75.69 540 GLU A C 1
ATOM 4414 O O . GLU A 1 540 ? 25.016 29.016 35.156 1 75.69 540 GLU A O 1
ATOM 4419 N N . MET A 1 541 ? 25.844 27 35.25 1 78.31 541 MET A N 1
ATOM 4420 C CA . MET A 1 541 ? 26.156 27 33.812 1 78.31 541 MET A CA 1
ATOM 4421 C C . MET A 1 541 ? 24.891 27.062 32.969 1 78.31 541 MET A C 1
ATOM 4423 O O . MET A 1 541 ? 24.875 27.688 31.922 1 78.31 541 MET A O 1
ATOM 4427 N N . VAL A 1 542 ? 23.906 26.562 33.531 1 81.38 542 VAL A N 1
ATOM 4428 C CA . VAL A 1 542 ? 22.641 26.516 32.812 1 81.38 542 VAL A CA 1
ATOM 4429 C C . VAL A 1 542 ? 22.078 27.922 32.656 1 81.38 542 VAL A C 1
ATOM 4431 O O . VAL A 1 542 ? 21.578 28.281 31.578 1 81.38 542 VAL A O 1
ATOM 4434 N N . VAL A 1 543 ? 22.281 28.719 33.75 1 80.88 543 VAL A N 1
ATOM 4435 C CA . VAL A 1 543 ? 21.766 30.078 33.688 1 80.88 543 VAL A CA 1
ATOM 4436 C C . VAL A 1 543 ? 22.516 30.875 32.625 1 80.88 543 VAL A C 1
ATOM 4438 O O . VAL A 1 543 ? 21.906 31.609 31.844 1 80.88 543 VAL A O 1
ATOM 4441 N N . GLU A 1 544 ? 23.781 30.703 32.594 1 81.75 544 GLU A N 1
ATOM 4442 C CA . GLU A 1 544 ? 24.609 31.422 31.641 1 81.75 544 GLU A CA 1
ATOM 4443 C C . GLU A 1 544 ? 24.297 30.969 30.203 1 81.75 544 GLU A C 1
ATOM 4445 O O . GLU A 1 544 ? 24.297 31.781 29.281 1 81.75 544 GLU A O 1
ATOM 4450 N N . VAL A 1 545 ? 24.062 29.766 30.062 1 86 545 VAL A N 1
ATOM 4451 C CA . VAL A 1 545 ? 23.75 29.234 28.734 1 86 545 VAL A CA 1
ATOM 4452 C C . VAL A 1 545 ? 22.422 29.797 28.25 1 86 545 VAL A C 1
ATOM 4454 O O . VAL A 1 545 ? 22.281 30.172 27.078 1 86 545 VAL A O 1
ATOM 4457 N N . LEU A 1 546 ? 21.516 29.891 29.156 1 86.31 546 LEU A N 1
ATOM 4458 C CA . LEU A 1 546 ? 20.203 30.391 28.781 1 86.31 546 LEU A CA 1
ATOM 4459 C C . LEU A 1 546 ? 20.281 31.844 28.344 1 86.31 546 LEU A C 1
ATOM 4461 O O . LEU A 1 546 ? 19.641 32.25 27.359 1 86.31 546 LEU A O 1
ATOM 4465 N N . ILE A 1 547 ? 21.078 32.625 29.047 1 83.06 547 ILE A N 1
ATOM 4466 C CA . ILE A 1 547 ? 21.297 34 28.672 1 83.06 547 ILE A CA 1
ATOM 4467 C C . ILE A 1 547 ? 22 34.062 27.312 1 83.06 547 ILE A C 1
ATOM 4469 O O . ILE A 1 547 ? 21.625 34.875 26.453 1 83.06 547 ILE A O 1
ATOM 4473 N N . GLY A 1 548 ? 22.906 33.219 27.141 1 85.25 548 GLY A N 1
ATOM 4474 C CA . GLY A 1 548 ? 23.641 33.156 25.891 1 85.25 548 GLY A CA 1
ATOM 4475 C C . GLY A 1 548 ? 22.781 32.781 24.703 1 85.25 548 GLY A C 1
ATOM 4476 O O . GLY A 1 548 ? 22.938 33.312 23.609 1 85.25 548 GLY A O 1
ATOM 4477 N N . VAL A 1 549 ? 21.922 31.891 24.969 1 87.5 549 VAL A N 1
ATOM 4478 C CA . VAL A 1 549 ? 21.031 31.438 23.891 1 87.5 549 VAL A CA 1
ATOM 4479 C C . VAL A 1 549 ? 20.141 32.594 23.438 1 87.5 549 VAL A C 1
ATOM 4481 O O . VAL A 1 549 ? 19.969 32.812 22.234 1 87.5 549 VAL A O 1
ATOM 4484 N N . ARG A 1 550 ? 19.594 33.312 24.375 1 84.81 550 ARG A N 1
ATOM 4485 C CA . ARG A 1 550 ? 18.75 34.438 24.031 1 84.81 550 ARG A CA 1
ATOM 4486 C C . ARG A 1 550 ? 19.531 35.469 23.234 1 84.81 550 ARG A C 1
ATOM 4488 O O . ARG A 1 550 ? 19.031 36 22.234 1 84.81 550 ARG A O 1
ATOM 4495 N N . LYS A 1 551 ? 20.672 35.75 23.734 1 85.75 551 LYS A N 1
ATOM 4496 C CA . LYS A 1 551 ? 21.531 36.719 23.062 1 85.75 551 LYS A CA 1
ATOM 4497 C C . LYS A 1 551 ? 21.859 36.281 21.641 1 85.75 551 LYS A C 1
ATOM 4499 O O . LYS A 1 551 ? 21.719 37.062 20.688 1 85.75 551 LYS A O 1
ATOM 4504 N N . THR A 1 552 ? 22.234 35.062 21.5 1 87.56 552 THR A N 1
ATOM 4505 C CA . THR A 1 552 ? 22.625 34.531 20.188 1 87.56 552 THR A CA 1
ATOM 4506 C C . THR A 1 552 ? 21.422 34.5 19.234 1 87.56 552 THR A C 1
ATOM 4508 O O . THR A 1 552 ? 21.562 34.844 18.062 1 87.56 552 THR A O 1
ATOM 4511 N N . ARG A 1 553 ? 20.438 34.094 19.797 1 84.75 553 ARG A N 1
ATOM 4512 C CA . ARG A 1 553 ? 19.219 34.062 18.984 1 84.75 553 ARG A CA 1
ATOM 4513 C C . ARG A 1 553 ? 18.859 35.438 18.469 1 84.75 553 ARG A C 1
ATOM 4515 O O . ARG A 1 553 ? 18.531 35.594 17.281 1 84.75 553 ARG A O 1
ATOM 4522 N N . ASP A 1 554 ? 18.891 36.375 19.297 1 83.12 554 ASP A N 1
ATOM 4523 C CA . ASP A 1 554 ? 18.547 37.75 18.906 1 83.12 554 ASP A CA 1
ATOM 4524 C C . ASP A 1 554 ? 19.516 38.281 17.844 1 83.12 554 ASP A C 1
ATOM 4526 O O . ASP A 1 554 ? 19.094 38.938 16.891 1 83.12 554 ASP A O 1
ATOM 4530 N N . ILE A 1 555 ? 20.703 37.938 17.969 1 86.81 555 ILE A N 1
ATOM 4531 C CA . ILE A 1 555 ? 21.719 38.406 17.016 1 86.81 555 ILE A CA 1
ATOM 4532 C C . ILE A 1 555 ? 21.469 37.719 15.656 1 86.81 555 ILE A C 1
ATOM 4534 O O . ILE A 1 555 ? 21.5 38.406 14.617 1 86.81 555 ILE A O 1
ATOM 4538 N N . VAL A 1 556 ? 21.281 36.438 15.711 1 86.06 556 VAL A N 1
ATOM 4539 C CA . VAL A 1 556 ? 21.078 35.719 14.469 1 86.06 556 VAL A CA 1
ATOM 4540 C C . VAL A 1 556 ? 19.797 36.219 13.789 1 86.06 556 VAL A C 1
ATOM 4542 O O . VAL A 1 556 ? 19.75 36.344 12.562 1 86.06 556 VAL A O 1
ATOM 4545 N N . SER A 1 557 ? 18.891 36.469 14.656 1 80.44 557 SER A N 1
ATOM 4546 C CA . SER A 1 557 ? 17.656 37 14.086 1 80.44 557 SER A CA 1
ATOM 4547 C C . SER A 1 557 ? 17.891 38.344 13.414 1 80.44 557 SER A C 1
ATOM 4549 O O . SER A 1 557 ? 17.328 38.625 12.359 1 80.44 557 SER A O 1
ATOM 4551 N N . THR A 1 558 ? 18.672 39.156 14.031 1 81.56 558 THR A N 1
ATOM 4552 C CA . THR A 1 558 ? 19.031 40.469 13.453 1 81.56 558 THR A CA 1
ATOM 4553 C C . THR A 1 558 ? 19.766 40.281 12.141 1 81.56 558 THR A C 1
ATOM 4555 O O . THR A 1 558 ? 19.5 41 11.164 1 81.56 558 THR A O 1
ATOM 4558 N N . ILE A 1 559 ? 20.562 39.312 12.078 1 83.88 559 ILE A N 1
ATOM 4559 C CA . ILE A 1 559 ? 21.344 39.031 10.875 1 83.88 559 ILE A CA 1
ATOM 4560 C C . ILE A 1 559 ? 20.438 38.531 9.773 1 83.88 559 ILE A C 1
ATOM 4562 O O . ILE A 1 559 ? 20.594 38.875 8.602 1 83.88 559 ILE A O 1
ATOM 4566 N N . LYS A 1 560 ? 19.625 37.75 10.281 1 77.25 560 LYS A N 1
ATOM 4567 C CA . LYS A 1 560 ? 18.656 37.219 9.32 1 77.25 560 LYS A CA 1
ATOM 4568 C C . LYS A 1 560 ? 17.844 38.344 8.688 1 77.25 560 LYS A C 1
ATOM 4570 O O . LYS A 1 560 ? 17.578 38.312 7.48 1 77.25 560 LYS A O 1
ATOM 4575 N N . GLU A 1 561 ? 17.531 39.219 9.516 1 70.94 561 GLU A N 1
ATOM 4576 C CA . GLU A 1 561 ? 16.766 40.344 9.023 1 70.94 561 GLU A CA 1
ATOM 4577 C C . GLU A 1 561 ? 17.594 41.188 8.062 1 70.94 561 GLU A C 1
ATOM 4579 O O . GLU A 1 561 ? 17.047 41.812 7.141 1 70.94 561 GLU A O 1
ATOM 4584 N N . MET A 1 562 ? 18.906 41.094 8.227 1 75.81 562 MET A N 1
ATOM 4585 C CA . MET A 1 562 ? 19.828 41.875 7.398 1 75.81 562 MET A CA 1
ATOM 4586 C C . MET A 1 562 ? 20.062 41.188 6.055 1 75.81 562 MET A C 1
ATOM 4588 O O . MET A 1 562 ? 20.344 41.844 5.055 1 75.81 562 MET A O 1
ATOM 4592 N N . CYS A 1 563 ? 19.906 39.875 6.043 1 69.44 563 CYS A N 1
ATOM 4593 C CA . CYS A 1 563 ? 20.219 39.125 4.84 1 69.44 563 CYS A CA 1
ATOM 4594 C C . CYS A 1 563 ? 19.078 39.188 3.836 1 69.44 563 CYS A C 1
ATOM 4596 O O . CYS A 1 563 ? 17.922 39 4.199 1 69.44 563 CYS A O 1
ATOM 4598 N N . LEU A 1 564 ? 19.438 39.375 2.613 1 54.47 564 LEU A N 1
ATOM 4599 C CA . LEU A 1 564 ? 18.453 39.562 1.554 1 54.47 564 LEU A CA 1
ATOM 4600 C C . LEU A 1 564 ? 18.266 38.281 0.745 1 54.47 564 LEU A C 1
ATOM 4602 O O . LEU A 1 564 ? 17.391 38.219 -0.123 1 54.47 564 LEU A O 1
ATOM 4606 N N . HIS A 1 565 ? 19.109 37.375 1.05 1 53.72 565 HIS A N 1
ATOM 4607 C CA . HIS A 1 565 ? 19.109 36.156 0.249 1 53.72 565 HIS A CA 1
ATOM 4608 C C . HIS A 1 565 ? 18.188 35.094 0.854 1 53.72 565 HIS A C 1
ATOM 4610 O O . HIS A 1 565 ? 18.172 34.906 2.074 1 53.72 565 HIS A O 1
ATOM 4616 N N . ARG A 1 566 ? 17.422 34.469 -0.026 1 45.78 566 ARG A N 1
ATOM 4617 C CA . ARG A 1 566 ? 16.5 33.438 0.377 1 45.78 566 ARG A CA 1
ATOM 4618 C C . ARG A 1 566 ? 17.234 32.188 0.889 1 45.78 566 ARG A C 1
ATOM 4620 O O . ARG A 1 566 ? 16.703 31.438 1.696 1 45.78 566 ARG A O 1
ATOM 4627 N N . ALA A 1 567 ? 18.391 32.031 0.404 1 49.62 567 ALA A N 1
ATOM 4628 C CA . ALA A 1 567 ? 19.094 30.797 0.735 1 49.62 567 ALA A CA 1
ATOM 4629 C C . ALA A 1 567 ? 19.859 30.938 2.043 1 49.62 567 ALA A C 1
ATOM 4631 O O . ALA A 1 567 ? 20.734 30.109 2.354 1 49.62 567 ALA A O 1
ATOM 4632 N N . PHE A 1 568 ? 19.547 31.922 2.781 1 59.09 568 PHE A N 1
ATOM 4633 C CA . PHE A 1 568 ? 20.281 32.125 4.023 1 59.09 568 PHE A CA 1
ATOM 4634 C C . PHE A 1 568 ? 19.891 31.094 5.066 1 59.09 568 PHE A C 1
ATOM 4636 O O . PHE A 1 568 ? 18.703 30.891 5.34 1 59.09 568 PHE A O 1
ATOM 4643 N N . VAL A 1 569 ? 20.844 30.359 5.387 1 60.03 569 VAL A N 1
ATOM 4644 C CA . VAL A 1 569 ? 20.625 29.391 6.457 1 60.03 569 VAL A CA 1
ATOM 4645 C C . VAL A 1 569 ? 21.031 30 7.793 1 60.03 569 VAL A C 1
ATOM 4647 O O . VAL A 1 569 ? 22.219 30.281 8.016 1 60.03 569 VAL A O 1
ATOM 4650 N N . GLU A 1 570 ? 20.156 30.266 8.609 1 70.19 570 GLU A N 1
ATOM 4651 C CA . GLU A 1 570 ? 20.391 30.922 9.891 1 70.19 570 GLU A CA 1
ATOM 4652 C C . GLU A 1 570 ? 21.438 30.172 10.711 1 70.19 570 GLU A C 1
ATOM 4654 O O . GLU A 1 570 ? 22.281 30.797 11.359 1 70.19 570 GLU A O 1
ATOM 4659 N N . GLN A 1 571 ? 21.422 29.016 10.609 1 69.75 571 GLN A N 1
ATOM 4660 C CA . GLN A 1 571 ? 22.312 28.219 11.461 1 69.75 571 GLN A CA 1
ATOM 4661 C C . GLN A 1 571 ? 23.766 28.344 11 1 69.75 571 GLN A C 1
ATOM 4663 O O . GLN A 1 571 ? 24.688 28.125 11.789 1 69.75 571 GLN A O 1
ATOM 4668 N N . ASP A 1 572 ? 23.938 28.797 9.875 1 70.38 572 ASP A N 1
ATOM 4669 C CA . ASP A 1 572 ? 25.281 28.859 9.344 1 70.38 572 ASP A CA 1
ATOM 4670 C C . ASP A 1 572 ? 26.016 30.094 9.875 1 70.38 572 ASP A C 1
ATOM 4672 O O . ASP A 1 572 ? 27.25 30.188 9.758 1 70.38 572 ASP A O 1
ATOM 4676 N N . VAL A 1 573 ? 25.188 30.938 10.391 1 79.94 573 VAL A N 1
ATOM 4677 C CA . VAL A 1 573 ? 25.797 32.125 10.977 1 79.94 573 VAL A CA 1
ATOM 4678 C C . VAL A 1 573 ? 26.734 31.734 12.102 1 79.94 573 VAL A C 1
ATOM 4680 O O . VAL A 1 573 ? 27.719 32.438 12.375 1 79.94 573 VAL A O 1
ATOM 4683 N N . LEU A 1 574 ? 26.422 30.672 12.711 1 81.5 574 LEU A N 1
ATOM 4684 C CA . LEU A 1 574 ? 27.203 30.266 13.875 1 81.5 574 LEU A CA 1
ATOM 4685 C C . LEU A 1 574 ? 28.266 29.234 13.477 1 81.5 574 LEU A C 1
ATOM 4687 O O . LEU A 1 574 ? 28.969 28.719 14.336 1 81.5 574 LEU A O 1
ATOM 4691 N N . ARG A 1 575 ? 28.406 29.094 12.289 1 79.31 575 ARG A N 1
ATOM 4692 C CA . ARG A 1 575 ? 29.391 28.109 11.82 1 79.31 575 ARG A CA 1
ATOM 4693 C C . ARG A 1 575 ? 30.781 28.703 11.805 1 79.31 575 ARG A C 1
ATOM 4695 O O . ARG A 1 575 ? 30.953 29.906 11.555 1 79.31 575 ARG A O 1
ATOM 4702 N N . LYS A 1 576 ? 31.75 27.922 12.156 1 75.44 576 LYS A N 1
ATOM 4703 C CA . LYS A 1 576 ? 33.156 28.312 12.094 1 75.44 576 LYS A CA 1
ATOM 4704 C C . LYS A 1 576 ? 33.844 27.719 10.867 1 75.44 576 LYS A C 1
ATOM 4706 O O . LYS A 1 576 ? 33.406 26.688 10.352 1 75.44 576 LYS A O 1
ATOM 4711 N N . PRO A 1 577 ? 34.75 28.5 10.312 1 62.19 577 PRO A N 1
ATOM 4712 C CA . PRO A 1 577 ? 35.469 28.016 9.117 1 62.19 577 PRO A CA 1
ATOM 4713 C C . PRO A 1 577 ? 36.219 26.719 9.375 1 62.19 577 PRO A C 1
ATOM 4715 O O . PRO A 1 577 ? 36.812 26.547 10.453 1 62.19 577 PRO A O 1
ATOM 4718 N N . SER A 1 578 ? 35.969 25.75 8.68 1 58.31 578 SER A N 1
ATOM 4719 C CA . SER A 1 578 ? 36.688 24.5 8.766 1 58.31 578 SER A CA 1
ATOM 4720 C C . SER A 1 578 ? 37.719 24.375 7.645 1 58.31 578 SER A C 1
ATOM 4722 O O . SER A 1 578 ? 37.594 25 6.59 1 58.31 578 SER A O 1
ATOM 4724 N N . PRO A 1 579 ? 38.938 23.844 7.895 1 51.06 579 PRO A N 1
ATOM 4725 C CA . PRO A 1 579 ? 39.938 23.672 6.836 1 51.06 579 PRO A CA 1
ATOM 4726 C C . PRO A 1 579 ? 39.344 23.078 5.559 1 51.06 579 PRO A C 1
ATOM 4728 O O . PRO A 1 579 ? 39.906 23.266 4.473 1 51.06 579 PRO A O 1
ATOM 4731 N N . ARG A 1 580 ? 38.344 22.625 5.648 1 47.12 580 ARG A N 1
ATOM 4732 C CA . ARG A 1 580 ? 37.719 21.969 4.492 1 47.12 580 ARG A CA 1
ATOM 4733 C C . ARG A 1 580 ? 37.094 22.984 3.559 1 47.12 580 ARG A C 1
ATOM 4735 O O . ARG A 1 580 ? 36.719 22.656 2.43 1 47.12 580 ARG A O 1
ATOM 4742 N N . ASP A 1 581 ? 36.969 24.094 4.035 1 50.56 581 ASP A N 1
ATOM 4743 C CA . ASP A 1 581 ? 36.25 25.141 3.316 1 50.56 581 ASP A CA 1
ATOM 4744 C C . ASP A 1 581 ? 37.188 25.906 2.383 1 50.56 581 ASP A C 1
ATOM 4746 O O . ASP A 1 581 ? 36.781 26.891 1.758 1 50.56 581 ASP A O 1
ATOM 4750 N N . CYS A 1 582 ? 38.5 25.641 2.205 1 48.56 582 CYS A N 1
ATOM 4751 C CA . CYS A 1 582 ? 39.5 26.469 1.55 1 48.56 582 CYS A CA 1
ATOM 4752 C C . CYS A 1 582 ? 39.406 26.344 0.034 1 48.56 582 CYS A C 1
ATOM 4754 O O . CYS A 1 582 ? 39.375 25.234 -0.496 1 48.56 582 CYS A O 1
ATOM 4756 N N . LEU A 1 583 ? 39 27.328 -0.611 1 49.59 583 LEU A N 1
ATOM 4757 C CA . LEU A 1 583 ? 38.938 27.5 -2.057 1 49.59 583 LEU A CA 1
ATOM 4758 C C . LEU A 1 583 ? 40.344 27.688 -2.645 1 49.59 583 LEU A C 1
ATOM 4760 O O . LEU A 1 583 ? 41.188 28.406 -2.082 1 49.59 583 LEU A O 1
ATOM 4764 N N . ASP A 1 584 ? 41.094 26.859 -3.26 1 48.31 584 ASP A N 1
ATOM 4765 C CA . ASP A 1 584 ? 42.344 27.047 -3.963 1 48.31 584 ASP A CA 1
ATOM 4766 C C . ASP A 1 584 ? 42.219 28.125 -5.043 1 48.31 584 ASP A C 1
ATOM 4768 O O . ASP A 1 584 ? 43.094 28.234 -5.914 1 48.31 584 ASP A O 1
ATOM 4772 N N . ASP A 1 585 ? 41.281 28.969 -5.238 1 54.47 585 ASP A N 1
ATOM 4773 C CA . ASP A 1 585 ? 41.062 29.547 -6.562 1 54.47 585 ASP A CA 1
ATOM 4774 C C . ASP A 1 585 ? 41.781 30.875 -6.715 1 54.47 585 ASP A C 1
ATOM 4776 O O . ASP A 1 585 ? 42.344 31.391 -5.754 1 54.47 585 ASP A O 1
ATOM 4780 N N . ASP A 1 586 ? 41.719 31.469 -7.867 1 63.62 586 ASP A N 1
ATOM 4781 C CA . ASP A 1 586 ? 42.219 32.625 -8.57 1 63.62 586 ASP A CA 1
ATOM 4782 C C . ASP A 1 586 ? 41.688 33.938 -7.969 1 63.62 586 ASP A C 1
ATOM 4784 O O . ASP A 1 586 ? 40.656 33.906 -7.293 1 63.62 586 ASP A O 1
ATOM 4788 N N . GLU A 1 587 ? 42.375 34.969 -7.977 1 72.25 587 GLU A N 1
ATOM 4789 C CA . GLU A 1 587 ? 42.125 36.312 -7.453 1 72.25 587 GLU A CA 1
ATOM 4790 C C . GLU A 1 587 ? 40.75 36.812 -7.891 1 72.25 587 GLU A C 1
ATOM 4792 O O . GLU A 1 587 ? 40 37.344 -7.086 1 72.25 587 GLU A O 1
ATOM 4797 N N . VAL A 1 588 ? 40.438 36.5 -9.125 1 67.69 588 VAL A N 1
ATOM 4798 C CA . VAL A 1 588 ? 39.188 37.031 -9.688 1 67.69 588 VAL A CA 1
ATOM 4799 C C . VAL A 1 588 ? 38 36.312 -9.07 1 67.69 588 VAL A C 1
ATOM 4801 O O . VAL A 1 588 ? 36.969 36.906 -8.797 1 67.69 588 VAL A O 1
ATOM 4804 N N . ALA A 1 589 ? 38.219 35.156 -8.828 1 67.81 589 ALA A N 1
ATOM 4805 C CA . ALA A 1 589 ? 37.156 34.375 -8.234 1 67.81 589 ALA A CA 1
ATOM 4806 C C . ALA A 1 589 ? 36.812 34.844 -6.828 1 67.81 589 ALA A C 1
ATOM 4808 O O . ALA A 1 589 ? 35.656 35 -6.473 1 67.81 589 ALA A O 1
ATOM 4809 N N . HIS A 1 590 ? 37.781 35.188 -6.137 1 77.19 590 HIS A N 1
ATOM 4810 C CA . HIS A 1 590 ? 37.594 35.625 -4.77 1 77.19 590 HIS A CA 1
ATOM 4811 C C . HIS A 1 590 ? 36.875 37 -4.742 1 77.19 590 HIS A C 1
ATOM 4813 O O . HIS A 1 590 ? 36.031 37.25 -3.893 1 77.19 590 HIS A O 1
ATOM 4819 N N . LYS A 1 591 ? 37.219 37.719 -5.66 1 77.81 591 LYS A N 1
ATOM 4820 C CA . LYS A 1 591 ? 36.594 39.062 -5.727 1 77.81 591 LYS A CA 1
ATOM 4821 C C . LYS A 1 591 ? 35.094 38.938 -6.074 1 77.81 591 LYS A C 1
ATOM 4823 O O . LYS A 1 591 ? 34.25 39.594 -5.477 1 77.81 591 LYS A O 1
ATOM 4828 N N . THR A 1 592 ? 34.844 38.094 -6.941 1 70.88 592 THR A N 1
ATOM 4829 C CA . THR A 1 592 ? 33.469 37.906 -7.371 1 70.88 592 THR A CA 1
ATOM 4830 C C . THR A 1 592 ? 32.625 37.312 -6.25 1 70.88 592 THR A C 1
ATOM 4832 O O . THR A 1 592 ? 31.484 37.75 -6.035 1 70.88 592 THR A O 1
ATOM 4835 N N . ILE A 1 593 ? 33.156 36.438 -5.574 1 72.5 593 ILE A N 1
ATOM 4836 C CA . ILE A 1 593 ? 32.438 35.75 -4.492 1 72.5 593 ILE A CA 1
ATOM 4837 C C . ILE A 1 593 ? 32.188 36.75 -3.363 1 72.5 593 ILE A C 1
ATOM 4839 O O . ILE A 1 593 ? 31.094 36.781 -2.783 1 72.5 593 ILE A O 1
ATOM 4843 N N . LEU A 1 594 ? 33.125 37.438 -3.129 1 82.06 594 LEU A N 1
ATOM 4844 C CA . LEU A 1 594 ? 32.969 38.438 -2.07 1 82.06 594 LEU A CA 1
ATOM 4845 C C . LEU A 1 594 ? 31.875 39.438 -2.416 1 82.06 594 LEU A C 1
ATOM 4847 O O . LEU A 1 594 ? 31.047 39.781 -1.564 1 82.06 594 LEU A O 1
ATOM 4851 N N . GLU A 1 595 ? 31.906 39.812 -3.607 1 76.88 595 GLU A N 1
ATOM 4852 C CA . GLU A 1 595 ? 30.875 40.75 -4.043 1 76.88 595 GLU A CA 1
ATOM 4853 C C . GLU A 1 595 ? 29.484 40.125 -3.939 1 76.88 595 GLU A C 1
ATOM 4855 O O . GLU A 1 595 ? 28.531 40.781 -3.512 1 76.88 595 GLU A O 1
ATOM 4860 N N . TYR A 1 596 ? 29.562 38.969 -4.266 1 69.94 596 TYR A N 1
ATOM 4861 C CA . TYR A 1 596 ? 28.297 38.25 -4.199 1 69.94 596 TYR A CA 1
ATOM 4862 C C . TYR A 1 596 ? 27.797 38.156 -2.766 1 69.94 596 TYR A C 1
ATOM 4864 O O . TYR A 1 596 ? 26.625 38.406 -2.494 1 69.94 596 TYR A O 1
ATOM 4872 N N . ASN A 1 597 ? 28.562 37.75 -1.928 1 77 597 ASN A N 1
ATOM 4873 C CA . ASN A 1 597 ? 28.188 37.594 -0.527 1 77 597 ASN A CA 1
ATOM 4874 C C . ASN A 1 597 ? 27.797 38.938 0.105 1 77 597 ASN A C 1
ATOM 4876 O O . ASN A 1 597 ? 26.891 38.969 0.939 1 77 597 ASN A O 1
ATOM 4880 N N . LEU A 1 598 ? 28.453 39.906 -0.265 1 82.31 598 LEU A N 1
ATOM 4881 C CA . LEU A 1 598 ? 28.156 41.219 0.261 1 82.31 598 LEU A CA 1
ATOM 4882 C C . LEU A 1 598 ? 26.812 41.75 -0.256 1 82.31 598 LEU A C 1
ATOM 4884 O O . LEU A 1 598 ? 26.047 42.312 0.498 1 82.31 598 LEU A O 1
ATOM 4888 N N . ASN A 1 599 ? 26.625 41.406 -1.427 1 70.88 599 ASN A N 1
ATOM 4889 C CA . ASN A 1 599 ? 25.359 41.844 -2.018 1 70.88 599 ASN A CA 1
ATOM 4890 C C . ASN A 1 599 ? 24.172 41.156 -1.353 1 70.88 599 ASN A C 1
ATOM 4892 O O . ASN A 1 599 ? 23.078 41.719 -1.314 1 70.88 599 ASN A O 1
ATOM 4896 N N . ALA A 1 600 ? 24.438 40.031 -0.875 1 70.44 600 ALA A N 1
ATOM 4897 C CA . ALA A 1 600 ? 23.375 39.312 -0.171 1 70.44 600 ALA A CA 1
ATOM 4898 C C . ALA A 1 600 ? 22.906 40.094 1.044 1 70.44 600 ALA A C 1
ATOM 4900 O O . ALA A 1 600 ? 21.75 39.969 1.471 1 70.44 600 ALA A O 1
ATOM 4901 N N . PHE A 1 601 ? 23.781 40.875 1.555 1 79.06 601 PHE A N 1
ATOM 4902 C CA . PHE A 1 601 ? 23.438 41.688 2.719 1 79.06 601 PHE A CA 1
ATOM 4903 C C . PHE A 1 601 ? 23.25 43.156 2.322 1 79.06 601 PHE A C 1
ATOM 4905 O O . PHE A 1 601 ? 23.172 44.031 3.184 1 79.06 601 PHE A O 1
ATOM 4912 N N . GLY A 1 602 ? 23.203 43.406 0.97 1 71.62 602 GLY A N 1
ATOM 4913 C CA . GLY A 1 602 ? 23.031 44.75 0.478 1 71.62 602 GLY A CA 1
ATOM 4914 C C . GLY A 1 602 ? 24.25 45.625 0.723 1 71.62 602 GLY A C 1
ATOM 4915 O O . GLY A 1 602 ? 24.125 46.844 0.964 1 71.62 602 GLY A O 1
ATOM 4916 N N . LEU A 1 603 ? 25.438 45.062 0.741 1 83.44 603 LEU A N 1
ATOM 4917 C CA . LEU A 1 603 ? 26.656 45.781 1.082 1 83.44 603 LEU A CA 1
ATOM 4918 C C . LEU A 1 603 ? 27.672 45.719 -0.059 1 83.44 603 LEU A C 1
ATOM 4920 O O . LEU A 1 603 ? 27.547 44.875 -0.948 1 83.44 603 LEU A O 1
ATOM 4924 N N . VAL A 1 604 ? 28.516 46.75 -0.196 1 84.06 604 VAL A N 1
ATOM 4925 C CA . VAL A 1 604 ? 29.641 46.75 -1.129 1 84.06 604 VAL A CA 1
ATOM 4926 C C . VAL A 1 604 ? 30.938 47 -0.369 1 84.06 604 VAL A C 1
ATOM 4928 O O . VAL A 1 604 ? 30.922 47.5 0.762 1 84.06 604 VAL A O 1
ATOM 4931 N N . VAL A 1 605 ? 32.031 46.688 -1.034 1 89.62 605 VAL A N 1
ATOM 4932 C CA . VAL A 1 605 ? 33.344 46.844 -0.406 1 89.62 605 VAL A CA 1
ATOM 4933 C C . VAL A 1 605 ? 33.75 48.312 -0.33 1 89.62 605 VAL A C 1
ATOM 4935 O O . VAL A 1 605 ? 33.562 49.062 -1.3 1 89.62 605 VAL A O 1
ATOM 4938 N N . PHE A 1 606 ? 34.062 48.875 0.826 1 89.44 606 PHE A N 1
ATOM 4939 C CA . PHE A 1 606 ? 34.75 50.156 1.048 1 89.44 606 PHE A CA 1
ATOM 4940 C C . PHE A 1 606 ? 36.25 49.906 1.221 1 89.44 606 PHE A C 1
ATOM 4942 O O . PHE A 1 606 ? 36.688 49.375 2.236 1 89.44 606 PHE A O 1
ATOM 4949 N N . GLU A 1 607 ? 37.031 50.219 0.237 1 87.5 607 GLU A N 1
ATOM 4950 C CA . GLU A 1 607 ? 38.438 49.875 0.194 1 87.5 607 GLU A CA 1
ATOM 4951 C C . GLU A 1 607 ? 39.219 50.625 1.278 1 87.5 607 GLU A C 1
ATOM 4953 O O . GLU A 1 607 ? 39 51.812 1.482 1 87.5 607 GLU A O 1
ATOM 4958 N N . THR A 1 608 ? 40 49.875 2.045 1 86.81 608 THR A N 1
ATOM 4959 C CA . THR A 1 608 ? 40.875 50.406 3.07 1 86.81 608 THR A CA 1
ATOM 4960 C C . THR A 1 608 ? 42.344 50.281 2.648 1 86.81 608 THR A C 1
ATOM 4962 O O . THR A 1 608 ? 42.688 49.406 1.854 1 86.81 608 THR A O 1
ATOM 4965 N N . ALA A 1 609 ? 43.188 51.156 3.229 1 83.81 609 ALA A N 1
ATOM 4966 C CA . ALA A 1 609 ? 44.625 51.188 2.891 1 83.81 609 ALA A CA 1
ATOM 4967 C C . ALA A 1 609 ? 45.312 49.906 3.352 1 83.81 609 ALA A C 1
ATOM 4969 O O . ALA A 1 609 ? 44.969 49.344 4.395 1 83.81 609 ALA A O 1
ATOM 4970 N N . ARG A 1 610 ? 46.25 49.344 2.576 1 85.12 610 ARG A N 1
ATOM 4971 C CA . ARG A 1 610 ? 47 48.125 2.885 1 85.12 610 ARG A CA 1
ATOM 4972 C C . ARG A 1 610 ? 48.25 48.438 3.693 1 85.12 610 ARG A C 1
ATOM 4974 O O . ARG A 1 610 ? 49.375 48.25 3.215 1 85.12 610 ARG A O 1
ATOM 4981 N N . ASP A 1 611 ? 48.156 49 4.871 1 81.94 611 ASP A N 1
ATOM 4982 C CA . ASP A 1 611 ? 49.281 49.438 5.676 1 81.94 611 ASP A CA 1
ATOM 4983 C C . ASP A 1 611 ? 49.406 48.625 6.961 1 81.94 611 ASP A C 1
ATOM 4985 O O . ASP A 1 611 ? 50.125 49.031 7.895 1 81.94 611 ASP A O 1
ATOM 4989 N N . GLY A 1 612 ? 48.75 47.5 7.004 1 82.88 612 GLY A N 1
ATOM 4990 C CA . GLY A 1 612 ? 48.812 46.656 8.211 1 82.88 612 GLY A CA 1
ATOM 4991 C C . GLY A 1 612 ? 47.75 47.062 9.227 1 82.88 612 GLY A C 1
ATOM 4992 O O . GLY A 1 612 ? 47.5 46.312 10.188 1 82.88 612 GLY A O 1
ATOM 4993 N N . ASP A 1 613 ? 47.125 48.156 9.078 1 88.12 613 ASP A N 1
ATOM 4994 C CA . ASP A 1 613 ? 46.062 48.594 9.984 1 88.12 613 ASP A CA 1
ATOM 4995 C C . ASP A 1 613 ? 44.688 48.406 9.367 1 88.12 613 ASP A C 1
ATOM 4997 O O . ASP A 1 613 ? 43.719 48.969 9.828 1 88.12 613 ASP A O 1
ATOM 5001 N N . CYS A 1 614 ? 44.656 47.625 8.406 1 90.5 614 CYS A N 1
ATOM 5002 C CA . CYS A 1 614 ? 43.406 47.5 7.637 1 90.5 614 CYS A CA 1
ATOM 5003 C C . CYS A 1 614 ? 42.281 46.969 8.5 1 90.5 614 CYS A C 1
ATOM 5005 O O . CYS A 1 614 ? 41.156 47.438 8.422 1 90.5 614 CYS A O 1
ATOM 5007 N N . CYS A 1 615 ? 42.562 46 9.297 1 92.12 615 CYS A N 1
ATOM 5008 C CA . CYS A 1 615 ? 41.531 45.406 10.133 1 92.12 615 CYS A CA 1
ATOM 5009 C C . CYS A 1 615 ? 41 46.438 11.141 1 92.12 615 CYS A C 1
ATOM 5011 O O . CYS A 1 615 ? 39.781 46.625 11.273 1 92.12 615 CYS A O 1
ATOM 5013 N N . PHE A 1 616 ? 41.906 47.125 11.766 1 93.19 616 PHE A N 1
ATOM 5014 C CA . PHE A 1 616 ? 41.531 48.094 12.766 1 93.19 616 PHE A CA 1
ATOM 5015 C C . PHE A 1 616 ? 40.781 49.281 12.133 1 93.19 616 PHE A C 1
ATOM 5017 O O . PHE A 1 616 ? 39.781 49.75 12.672 1 93.19 616 PHE A O 1
ATOM 5024 N N . ARG A 1 617 ? 41.25 49.656 11.031 1 91.56 617 ARG A N 1
ATOM 5025 C CA . ARG A 1 617 ? 40.656 50.781 10.312 1 91.56 617 ARG A CA 1
ATOM 5026 C C . ARG A 1 617 ? 39.219 50.406 9.875 1 91.56 617 ARG A C 1
ATOM 5028 O O . ARG A 1 617 ? 38.312 51.25 9.977 1 91.56 617 ARG A O 1
ATOM 5035 N N . SER A 1 618 ? 39.094 49.188 9.406 1 93.75 618 SER A N 1
ATOM 5036 C CA . SER A 1 618 ? 37.781 48.75 8.961 1 93.75 618 SER A CA 1
ATOM 5037 C C . SER A 1 618 ? 36.781 48.719 10.109 1 93.75 618 SER A C 1
ATOM 5039 O O . SER A 1 618 ? 35.656 49.156 9.953 1 93.75 618 SER A O 1
ATOM 5041 N N . ILE A 1 619 ? 37.156 48.219 11.203 1 93.88 619 ILE A N 1
ATOM 5042 C CA . ILE A 1 619 ? 36.281 48.125 12.367 1 93.88 619 ILE A CA 1
ATOM 5043 C C . ILE A 1 619 ? 35.906 49.531 12.852 1 93.88 619 ILE A C 1
ATOM 5045 O O . ILE A 1 619 ? 34.75 49.812 13.172 1 93.88 619 ILE A O 1
ATOM 5049 N N . LEU A 1 620 ? 36.875 50.438 12.844 1 92.81 620 LEU A N 1
ATOM 5050 C CA . LEU A 1 620 ? 36.656 51.812 13.312 1 92.81 620 LEU A CA 1
ATOM 5051 C C . LEU A 1 620 ? 35.75 52.562 12.367 1 92.81 620 LEU A C 1
ATOM 5053 O O . LEU A 1 620 ? 34.906 53.375 12.797 1 92.81 620 LEU A O 1
ATOM 5057 N N . HIS A 1 621 ? 35.969 52.312 11.109 1 90.56 621 HIS A N 1
ATOM 5058 C CA . HIS A 1 621 ? 35.062 52.938 10.133 1 90.56 621 HIS A CA 1
ATOM 5059 C C . HIS A 1 621 ? 33.594 52.531 10.398 1 90.56 621 HIS A C 1
ATOM 5061 O O . HIS A 1 621 ? 32.719 53.406 10.359 1 90.56 621 HIS A O 1
ATOM 5067 N N . GLN A 1 622 ? 33.406 51.312 10.664 1 91.31 622 GLN A N 1
ATOM 5068 C CA . GLN A 1 622 ? 32.062 50.812 10.953 1 91.31 622 GLN A CA 1
ATOM 5069 C C . GLN A 1 622 ? 31.531 51.406 12.258 1 91.31 622 GLN A C 1
ATOM 5071 O O . GLN A 1 622 ? 30.359 51.781 12.352 1 91.31 622 GLN A O 1
ATOM 5076 N N . LEU A 1 623 ? 32.406 51.438 13.203 1 89.5 623 LEU A N 1
ATOM 5077 C CA . LEU A 1 623 ? 32.031 51.969 14.508 1 89.5 623 LEU A CA 1
ATOM 5078 C C . LEU A 1 623 ? 31.609 53.438 14.391 1 89.5 623 LEU A C 1
ATOM 5080 O O . LEU A 1 623 ? 30.656 53.875 15.039 1 89.5 623 LEU A O 1
ATOM 5084 N N . HIS A 1 624 ? 32.312 54.125 13.602 1 86 624 HIS A N 1
ATOM 5085 C CA . HIS A 1 624 ? 32 55.531 13.383 1 86 624 HIS A CA 1
ATOM 5086 C C . HIS A 1 624 ? 30.625 55.688 12.734 1 86 624 HIS A C 1
ATOM 5088 O O . HIS A 1 624 ? 29.875 56.625 13.078 1 86 624 HIS A O 1
ATOM 5094 N N . ASN A 1 625 ? 30.406 54.812 11.82 1 82.62 625 ASN A N 1
ATOM 5095 C CA . ASN A 1 625 ? 29.109 54.844 11.172 1 82.62 625 ASN A CA 1
ATOM 5096 C C . ASN A 1 625 ? 27.984 54.594 12.172 1 82.62 625 ASN A C 1
ATOM 5098 O O . ASN A 1 625 ? 26.922 55.219 12.086 1 82.62 625 ASN A O 1
ATOM 5102 N N . VAL A 1 626 ? 28.172 53.688 13.062 1 81.44 626 VAL A N 1
ATOM 5103 C CA . VAL A 1 626 ? 27.172 53.375 14.086 1 81.44 626 VAL A CA 1
ATOM 5104 C C . VAL A 1 626 ? 26.953 54.594 14.992 1 81.44 626 VAL A C 1
ATOM 5106 O O . VAL A 1 626 ? 25.828 54.906 15.383 1 81.44 626 VAL A O 1
ATOM 5109 N N . PHE A 1 627 ? 28 55.281 15.32 1 75.75 627 PHE A N 1
ATOM 5110 C CA . PHE A 1 627 ? 27.938 56.469 16.156 1 75.75 627 PHE A CA 1
ATOM 5111 C C . PHE A 1 627 ? 27.078 57.562 15.492 1 75.75 627 PHE A C 1
ATOM 5113 O O . PHE A 1 627 ? 26.344 58.281 16.172 1 75.75 627 PHE A O 1
ATOM 5120 N N . GLN A 1 628 ? 27.203 57.562 14.25 1 71.88 628 GLN A N 1
ATOM 5121 C CA . GLN A 1 628 ? 26.516 58.625 13.516 1 71.88 628 GLN A CA 1
ATOM 5122 C C . GLN A 1 628 ? 25.031 58.281 13.312 1 71.88 628 GLN A C 1
ATOM 5124 O O . GLN A 1 628 ? 24.172 59.156 13.352 1 71.88 628 GLN A O 1
ATOM 5129 N N . LEU A 1 629 ? 24.766 56.969 13.141 1 70.12 629 LEU A N 1
ATOM 5130 C CA . LEU A 1 629 ? 23.422 56.562 12.711 1 70.12 629 LEU A CA 1
ATOM 5131 C C . LEU A 1 629 ? 22.547 56.25 13.914 1 70.12 629 LEU A C 1
ATOM 5133 O O . LEU A 1 629 ? 21.344 56.469 13.891 1 70.12 629 LEU A O 1
ATOM 5137 N N . ASP A 1 630 ? 23.078 55.594 14.953 1 67.88 630 ASP A N 1
ATOM 5138 C CA . ASP A 1 630 ? 22.234 55.094 16.031 1 67.88 630 ASP A CA 1
ATOM 5139 C C . ASP A 1 630 ? 22.438 55.875 17.312 1 67.88 630 ASP A C 1
ATOM 5141 O O . ASP A 1 630 ? 23.578 56.219 17.672 1 67.88 630 ASP A O 1
ATOM 5145 N N . ASP A 1 631 ? 21.469 56.469 17.859 1 68.94 631 ASP A N 1
ATOM 5146 C CA . ASP A 1 631 ? 21.484 57.281 19.078 1 68.94 631 ASP A CA 1
ATOM 5147 C C . ASP A 1 631 ? 21.469 56.375 20.312 1 68.94 631 ASP A C 1
ATOM 5149 O O . ASP A 1 631 ? 20.438 56.219 20.953 1 68.94 631 ASP A O 1
ATOM 5153 N N . ASN A 1 632 ? 22.453 55.438 20.547 1 78.5 632 ASN A N 1
ATOM 5154 C CA . ASN A 1 632 ? 22.562 54.625 21.75 1 78.5 632 ASN A CA 1
ATOM 5155 C C . ASN A 1 632 ? 23.484 55.25 22.766 1 78.5 632 ASN A C 1
ATOM 5157 O O . ASN A 1 632 ? 24.703 55.125 22.688 1 78.5 632 ASN A O 1
ATOM 5161 N N . LYS A 1 633 ? 22.984 55.875 23.719 1 81.69 633 LYS A N 1
ATOM 5162 C CA . LYS A 1 633 ? 23.734 56.625 24.703 1 81.69 633 LYS A CA 1
ATOM 5163 C C . LYS A 1 633 ? 24.625 55.719 25.547 1 81.69 633 LYS A C 1
ATOM 5165 O O . LYS A 1 633 ? 25.75 56.094 25.891 1 81.69 633 LYS A O 1
ATOM 5170 N N . GLU A 1 634 ? 24.109 54.594 25.859 1 82.81 634 GLU A N 1
ATOM 5171 C CA . GLU A 1 634 ? 24.891 53.688 26.672 1 82.81 634 GLU A CA 1
ATOM 5172 C C . GLU A 1 634 ? 26.156 53.219 25.938 1 82.81 634 GLU A C 1
ATOM 5174 O O . GLU A 1 634 ? 27.234 53.156 26.531 1 82.81 634 GLU A O 1
ATOM 5179 N N . LEU A 1 635 ? 26.016 53 24.703 1 86.56 635 LEU A N 1
ATOM 5180 C CA . LEU A 1 635 ? 27.156 52.594 23.906 1 86.56 635 LEU A CA 1
ATOM 5181 C C . LEU A 1 635 ? 28.156 53.75 23.734 1 86.56 635 LEU A C 1
ATOM 5183 O O . LEU A 1 635 ? 29.359 53.531 23.844 1 86.56 635 LEU A O 1
ATOM 5187 N N . GLU A 1 636 ? 27.641 54.875 23.547 1 84.25 636 GLU A N 1
ATOM 5188 C CA . GLU A 1 636 ? 28.484 56.062 23.391 1 84.25 636 GLU A CA 1
ATOM 5189 C C . GLU A 1 636 ? 29.297 56.344 24.656 1 84.25 636 GLU A C 1
ATOM 5191 O O . GLU A 1 636 ? 30.5 56.625 24.578 1 84.25 636 GLU A O 1
ATOM 5196 N N . ASN A 1 637 ? 28.609 56.25 25.75 1 86.5 637 ASN A N 1
ATOM 5197 C CA . ASN A 1 637 ? 29.297 56.469 27.016 1 86.5 637 ASN A CA 1
ATOM 5198 C C . ASN A 1 637 ? 30.375 55.406 27.266 1 86.5 637 ASN A C 1
ATOM 5200 O O . ASN A 1 637 ? 31.469 55.75 27.734 1 86.5 637 ASN A O 1
ATOM 5204 N N . TYR A 1 638 ? 30.094 54.25 26.969 1 90.44 638 TYR A N 1
ATOM 5205 C CA . TYR A 1 638 ? 31.047 53.156 27.141 1 90.44 638 TYR A CA 1
ATOM 5206 C C . TYR A 1 638 ? 32.25 53.344 26.25 1 90.44 638 TYR A C 1
ATOM 5208 O O . TYR A 1 638 ? 33.406 53.219 26.703 1 90.44 638 TYR A O 1
ATOM 5216 N N . LEU A 1 639 ? 32.094 53.719 25.016 1 87.88 639 LEU A N 1
ATOM 5217 C CA . LEU A 1 639 ? 33.156 53.844 24.047 1 87.88 639 LEU A CA 1
ATOM 5218 C C . LEU A 1 639 ? 34 55.094 24.359 1 87.88 639 LEU A C 1
ATOM 5220 O O . LEU A 1 639 ? 35.219 55.062 24.203 1 87.88 639 LEU A O 1
ATOM 5224 N N . THR A 1 640 ? 33.281 56.094 24.781 1 86.31 640 THR A N 1
ATOM 5225 C CA . THR A 1 640 ? 34 57.281 25.203 1 86.31 640 THR A CA 1
ATOM 5226 C C . THR A 1 640 ? 34.875 56.969 26.422 1 86.31 640 THR A C 1
ATOM 5228 O O . THR A 1 640 ? 35.969 57.5 26.562 1 86.31 640 THR A O 1
ATOM 5231 N N . GLY A 1 641 ? 34.312 56.125 27.281 1 86.38 641 GLY A N 1
ATOM 5232 C CA . GLY A 1 641 ? 35.094 55.688 28.438 1 86.38 641 GLY A CA 1
ATOM 5233 C C . GLY A 1 641 ? 36.344 54.938 28.062 1 86.38 641 GLY A C 1
ATOM 5234 O O . GLY A 1 641 ? 37.344 54.969 28.797 1 86.38 641 GLY A O 1
ATOM 5235 N N . LEU A 1 642 ? 36.344 54.312 26.844 1 90.12 642 LEU A N 1
ATOM 5236 C CA . LEU A 1 642 ? 37.531 53.594 26.359 1 90.12 642 LEU A CA 1
ATOM 5237 C C . LEU A 1 642 ? 38.438 54.531 25.562 1 90.12 642 LEU A C 1
ATOM 5239 O O . LEU A 1 642 ? 39.406 54.094 24.938 1 90.12 642 LEU A O 1
ATOM 5243 N N . SER A 1 643 ? 38.156 55.812 25.547 1 86.44 643 SER A N 1
ATOM 5244 C CA . SER A 1 643 ? 38.906 56.875 24.844 1 86.44 643 SER A CA 1
ATOM 5245 C C . SER A 1 643 ? 38.781 56.719 23.328 1 86.44 643 SER A C 1
ATOM 5247 O O . SER A 1 643 ? 39.75 56.969 22.609 1 86.44 643 SER A O 1
ATOM 5249 N N . LEU A 1 644 ? 37.625 56.125 22.953 1 87.38 644 LEU A N 1
ATOM 5250 C CA . LEU A 1 644 ? 37.375 56.031 21.531 1 87.38 644 LEU A CA 1
ATOM 5251 C C . LEU A 1 644 ? 36.344 57.062 21.078 1 87.38 644 LEU A C 1
ATOM 5253 O O . LEU A 1 644 ? 35.531 57.531 21.875 1 87.38 644 LEU A O 1
ATOM 5257 N N . GLY A 1 645 ? 36.344 57.656 19.906 1 77.5 645 GLY A N 1
ATOM 5258 C CA . GLY A 1 645 ? 35.344 58.594 19.406 1 77.5 645 GLY A CA 1
ATOM 5259 C C . GLY A 1 645 ? 35.969 59.844 18.797 1 77.5 645 GLY A C 1
ATOM 5260 O O . GLY A 1 645 ? 35.25 60.781 18.422 1 77.5 645 GLY A O 1
ATOM 5261 N N . GLN A 1 646 ? 37.219 59.938 18.766 1 78.69 646 GLN A N 1
ATOM 5262 C CA . GLN A 1 646 ? 37.875 61.094 18.172 1 78.69 646 GLN A CA 1
ATOM 5263 C C . GLN A 1 646 ? 38 60.969 16.672 1 78.69 646 GLN A C 1
ATOM 5265 O O . GLN A 1 646 ? 37 60.844 15.953 1 78.69 646 GLN A O 1
ATOM 5270 N N . SER A 1 647 ? 39.25 60.75 16.125 1 80.25 647 SER A N 1
ATOM 5271 C CA . SER A 1 647 ? 39.5 60.5 14.711 1 80.25 647 SER A CA 1
ATOM 5272 C C . SER A 1 647 ? 39.906 59.031 14.477 1 80.25 647 SER A C 1
ATOM 5274 O O . SER A 1 647 ? 40.438 58.375 15.375 1 80.25 647 SER A O 1
ATOM 5276 N N . ILE A 1 648 ? 39.531 58.469 13.258 1 86 648 ILE A N 1
ATOM 5277 C CA . ILE A 1 648 ? 39.812 57.062 12.922 1 86 648 ILE A CA 1
ATOM 5278 C C . ILE A 1 648 ? 41.312 56.781 13.102 1 86 648 ILE A C 1
ATOM 5280 O O . ILE A 1 648 ? 41.688 55.781 13.688 1 86 648 ILE A O 1
ATOM 5284 N N . GLU A 1 649 ? 42.188 57.75 12.672 1 84.62 649 GLU A N 1
ATOM 5285 C CA . GLU A 1 649 ? 43.625 57.531 12.719 1 84.62 649 GLU A CA 1
ATOM 5286 C C . GLU A 1 649 ? 44.156 57.5 14.156 1 84.62 649 GLU A C 1
ATOM 5288 O O . GLU A 1 649 ? 45 56.688 14.508 1 84.62 649 GLU A O 1
ATOM 5293 N N . ASP A 1 650 ? 43.594 58.375 14.977 1 85 650 ASP A N 1
ATOM 5294 C CA . ASP A 1 650 ? 44 58.438 16.375 1 85 650 ASP A CA 1
ATOM 5295 C C . ASP A 1 650 ? 43.469 57.219 17.141 1 85 650 ASP A C 1
ATOM 5297 O O . ASP A 1 650 ? 44.125 56.688 18.031 1 85 650 ASP A O 1
ATOM 5301 N N . ASP A 1 651 ? 42.344 56.812 16.75 1 90.88 651 ASP A N 1
ATOM 5302 C CA . ASP A 1 651 ? 41.688 55.75 17.469 1 90.88 651 ASP A CA 1
ATOM 5303 C C . ASP A 1 651 ? 42.344 54.406 17.141 1 90.88 651 ASP A C 1
ATOM 5305 O O . ASP A 1 651 ? 42.156 53.438 17.891 1 90.88 651 ASP A O 1
ATOM 5309 N N . ILE A 1 652 ? 43.062 54.281 16.078 1 92.44 652 ILE A N 1
ATOM 5310 C CA . ILE A 1 652 ? 43.719 53.031 15.711 1 92.44 652 ILE A CA 1
ATOM 5311 C C . ILE A 1 652 ? 44.719 52.656 16.797 1 92.44 652 ILE A C 1
ATOM 5313 O O . ILE A 1 652 ? 44.75 51.5 17.234 1 92.44 652 ILE A O 1
ATOM 5317 N N . SER A 1 653 ? 45.5 53.594 17.188 1 88.5 653 SER A N 1
ATOM 5318 C CA . SER A 1 653 ? 46.5 53.312 18.234 1 88.5 653 SER A CA 1
ATOM 5319 C C . SER A 1 653 ? 45.812 52.906 19.547 1 88.5 653 SER A C 1
ATOM 5321 O O . SER A 1 653 ? 46.281 52 20.219 1 88.5 653 SER A O 1
ATOM 5323 N N . THR A 1 654 ? 44.781 53.562 19.859 1 91.38 654 THR A N 1
ATOM 5324 C CA . THR A 1 654 ? 44.062 53.25 21.062 1 91.38 654 THR A CA 1
ATOM 5325 C C . THR A 1 654 ? 43.5 51.812 20.984 1 91.38 654 THR A C 1
ATOM 5327 O O . THR A 1 654 ? 43.594 51.062 21.938 1 91.38 654 THR A O 1
ATOM 5330 N N . LEU A 1 655 ? 42.906 51.5 19.875 1 92.31 655 LEU A N 1
ATOM 5331 C CA . LEU A 1 655 ? 42.312 50.156 19.688 1 92.31 655 LEU A CA 1
ATOM 5332 C C . LEU A 1 655 ? 43.406 49.094 19.766 1 92.31 655 LEU A C 1
ATOM 5334 O O . LEU A 1 655 ? 43.188 48.031 20.328 1 92.31 655 LEU A O 1
ATOM 5338 N N . ARG A 1 656 ? 44.531 49.281 19.219 1 90.5 656 ARG A N 1
ATOM 5339 C CA . ARG A 1 656 ? 45.656 48.344 19.312 1 90.5 656 ARG A CA 1
ATOM 5340 C C . ARG A 1 656 ? 46.062 48.125 20.766 1 90.5 656 ARG A C 1
ATOM 5342 O O . ARG A 1 656 ? 46.375 47 21.172 1 90.5 656 ARG A O 1
ATOM 5349 N N . LEU A 1 657 ? 46.062 49.188 21.453 1 89.25 657 LEU A N 1
ATOM 5350 C CA . LEU A 1 657 ? 46.406 49.094 22.859 1 89.25 657 LEU A CA 1
ATOM 5351 C C . LEU A 1 657 ? 45.375 48.281 23.625 1 89.25 657 LEU A C 1
ATOM 5353 O O . LEU A 1 657 ? 45.75 47.438 24.453 1 89.25 657 LEU A O 1
ATOM 5357 N N . LEU A 1 658 ? 44.188 48.594 23.391 1 90.25 658 LEU A N 1
ATOM 5358 C CA . LEU A 1 658 ? 43.125 47.844 24.047 1 90.25 658 LEU A CA 1
ATOM 5359 C C . LEU A 1 658 ? 43.188 46.375 23.703 1 90.25 658 LEU A C 1
ATOM 5361 O O . LEU A 1 658 ? 42.938 45.5 24.562 1 90.25 658 LEU A O 1
ATOM 5365 N N . PHE A 1 659 ? 43.531 46.031 22.438 1 90.06 659 PHE A N 1
ATOM 5366 C CA . PHE A 1 659 ? 43.656 44.656 21.984 1 90.06 659 PHE A CA 1
ATOM 5367 C C . PHE A 1 659 ? 44.75 43.938 22.781 1 90.06 659 PHE A C 1
ATOM 5369 O O . PHE A 1 659 ? 44.469 42.875 23.344 1 90.06 659 PHE A O 1
ATOM 5376 N N . VAL A 1 660 ? 45.875 44.531 22.891 1 86.56 660 VAL A N 1
ATOM 5377 C CA . VAL A 1 660 ? 47 43.906 23.562 1 86.56 660 VAL A CA 1
ATOM 5378 C C . VAL A 1 660 ? 46.719 43.75 25.047 1 86.56 660 VAL A C 1
ATOM 5380 O O . VAL A 1 660 ? 46.969 42.719 25.641 1 86.56 660 VAL A O 1
ATOM 5383 N N . GLU A 1 661 ? 46.125 44.688 25.656 1 86.5 661 GLU A N 1
ATOM 5384 C CA . GLU A 1 661 ? 45.812 44.656 27.094 1 86.5 661 GLU A CA 1
ATOM 5385 C C . GLU A 1 661 ? 44.812 43.562 27.422 1 86.5 661 GLU A C 1
ATOM 5387 O O . GLU A 1 661 ? 45 42.812 28.391 1 86.5 661 GLU A O 1
ATOM 5392 N N . ASN A 1 662 ? 43.844 43.469 26.656 1 86.31 662 ASN A N 1
ATOM 5393 C CA . ASN A 1 662 ? 42.844 42.469 26.922 1 86.31 662 ASN A CA 1
ATOM 5394 C C . ASN A 1 662 ? 43.312 41.062 26.578 1 86.31 662 ASN A C 1
ATOM 5396 O O . ASN A 1 662 ? 42.938 40.094 27.234 1 86.31 662 ASN A O 1
ATOM 5400 N N . LEU A 1 663 ? 44 40.969 25.547 1 82.88 663 LEU A N 1
ATOM 5401 C CA . LEU A 1 663 ? 44.531 39.688 25.203 1 82.88 663 LEU A CA 1
ATOM 5402 C C . LEU A 1 663 ? 45.438 39.156 26.312 1 82.88 663 LEU A C 1
ATOM 5404 O O . LEU A 1 663 ? 45.406 37.938 26.609 1 82.88 663 LEU A O 1
ATOM 5408 N N . LYS A 1 664 ? 46.094 39.938 26.922 1 77.88 664 LYS A N 1
ATOM 5409 C CA . LYS A 1 664 ? 47.031 39.562 27.984 1 77.88 664 LYS A CA 1
ATOM 5410 C C . LYS A 1 664 ? 46.312 39.344 29.312 1 77.88 664 LYS A C 1
ATOM 5412 O O . LYS A 1 664 ? 46.656 38.469 30.094 1 77.88 664 LYS A O 1
ATOM 5417 N N . ASN A 1 665 ? 45.312 40.062 29.578 1 76.06 665 ASN A N 1
ATOM 5418 C CA . ASN A 1 665 ? 44.719 40.062 30.906 1 76.06 665 ASN A CA 1
ATOM 5419 C C . ASN A 1 665 ? 43.531 39.094 30.984 1 76.06 665 ASN A C 1
ATOM 5421 O O . ASN A 1 665 ? 43.188 38.625 32.094 1 76.06 665 ASN A O 1
ATOM 5425 N N . ASP A 1 666 ? 42.844 38.875 30 1 69.94 666 ASP A N 1
ATOM 5426 C CA . ASP A 1 666 ? 41.625 38.031 30.047 1 69.94 666 ASP A CA 1
ATOM 5427 C C . ASP A 1 666 ? 42 36.562 30.031 1 69.94 666 ASP A C 1
ATOM 5429 O O . ASP A 1 666 ? 42.688 36.094 29.125 1 69.94 666 ASP A O 1
ATOM 5433 N N . VAL A 1 667 ? 41.562 35.938 31.031 1 63.88 667 VAL A N 1
ATOM 5434 C CA . VAL A 1 667 ? 41.875 34.562 31.297 1 63.88 667 VAL A CA 1
ATOM 5435 C C . VAL A 1 667 ? 41.406 33.688 30.141 1 63.88 667 VAL A C 1
ATOM 5437 O O . VAL A 1 667 ? 42.062 32.688 29.797 1 63.88 667 VAL A O 1
ATOM 5440 N N . ASN A 1 668 ? 40.375 34.125 29.469 1 65 668 ASN A N 1
ATOM 5441 C CA . ASN A 1 668 ? 39.812 33.312 28.406 1 65 668 ASN A CA 1
ATOM 5442 C C . ASN A 1 668 ? 40.719 33.25 27.188 1 65 668 ASN A C 1
ATOM 5444 O O . ASN A 1 668 ? 40.719 32.25 26.453 1 65 668 ASN A O 1
ATOM 5448 N N . TYR A 1 669 ? 41.5 34.281 26.984 1 71.12 669 TYR A N 1
ATOM 5449 C CA . TYR A 1 669 ? 42.375 34.312 25.828 1 71.12 669 TYR A CA 1
ATOM 5450 C C . TYR A 1 669 ? 43.781 33.844 26.188 1 71.12 669 TYR A C 1
ATOM 5452 O O . TYR A 1 669 ? 44.5 33.344 25.328 1 71.12 669 TYR A O 1
ATOM 5460 N N . ARG A 1 670 ? 44.062 34.031 27.422 1 63.31 670 ARG A N 1
ATOM 5461 C CA . ARG A 1 670 ? 45.375 33.688 27.906 1 63.31 670 ARG A CA 1
ATOM 5462 C C . ARG A 1 670 ? 45.656 32.188 27.688 1 63.31 670 ARG A C 1
ATOM 5464 O O . ARG A 1 670 ? 46.781 31.812 27.344 1 63.31 670 ARG A O 1
ATOM 5471 N N . ASN A 1 671 ? 44.594 31.469 27.906 1 58.22 671 ASN A N 1
ATOM 5472 C CA . ASN A 1 671 ? 44.812 30.031 27.781 1 58.22 671 ASN A CA 1
ATOM 5473 C C . ASN A 1 671 ? 45.156 29.641 26.344 1 58.22 671 ASN A C 1
ATOM 5475 O O . ASN A 1 671 ? 45.875 28.656 26.125 1 58.22 671 ASN A O 1
ATOM 5479 N N . PHE A 1 672 ? 44.688 30.438 25.406 1 58.16 672 PHE A N 1
ATOM 5480 C CA . PHE A 1 672 ? 45 30.156 24 1 58.16 672 PHE A CA 1
ATOM 5481 C C . PHE A 1 672 ? 46.406 30.609 23.656 1 58.16 672 PHE A C 1
ATOM 5483 O O . PHE A 1 672 ? 47.062 30.031 22.781 1 58.16 672 PHE A O 1
ATOM 5490 N N . LEU A 1 673 ? 46.906 31.594 24.391 1 59.19 673 LEU A N 1
ATOM 5491 C CA . LEU A 1 673 ? 48.219 32.188 24.172 1 59.19 673 LEU A CA 1
ATOM 5492 C C . LEU A 1 673 ? 49.312 31.312 24.766 1 59.19 673 LEU A C 1
ATOM 5494 O O . LEU A 1 673 ? 50.438 31.297 24.266 1 59.19 673 LEU A O 1
ATOM 5498 N N . VAL A 1 674 ? 49.062 30.766 25.906 1 52.75 674 VAL A N 1
ATOM 5499 C CA . VAL A 1 674 ? 50.094 30.047 26.625 1 52.75 674 VAL A CA 1
ATOM 5500 C C . VAL A 1 674 ? 50.656 28.938 25.734 1 52.75 674 VAL A C 1
ATOM 5502 O O . VAL A 1 674 ? 51.875 28.688 25.719 1 52.75 674 VAL A O 1
ATOM 5505 N N . ASN A 1 675 ? 49.781 28.188 25.062 1 51.66 675 ASN A N 1
ATOM 5506 C CA . ASN A 1 675 ? 50.344 27.047 24.344 1 51.66 675 ASN A CA 1
ATOM 5507 C C . ASN A 1 675 ? 51.094 27.469 23.078 1 51.66 675 ASN A C 1
ATOM 5509 O O . ASN A 1 675 ? 51.719 26.656 22.422 1 51.66 675 ASN A O 1
ATOM 5513 N N . THR A 1 676 ? 50.844 28.656 22.547 1 52.91 676 THR A N 1
ATOM 5514 C CA . THR A 1 676 ? 51.562 29.094 21.344 1 52.91 676 THR A CA 1
ATOM 5515 C C . THR A 1 676 ? 52.531 30.219 21.672 1 52.91 676 THR A C 1
ATOM 5517 O O . THR A 1 676 ? 52.281 31 22.594 1 52.91 676 THR A O 1
ATOM 5520 N N . GLU A 1 677 ? 53.844 30.109 21.406 1 54.12 677 GLU A N 1
ATOM 5521 C CA . GLU A 1 677 ? 54.969 31.047 21.516 1 54.12 677 GLU A CA 1
ATOM 5522 C C . GLU A 1 677 ? 54.562 32.438 21.031 1 54.12 677 GLU A C 1
ATOM 5524 O O . GLU A 1 677 ? 54.781 32.781 19.875 1 54.12 677 GLU A O 1
ATOM 5529 N N . TYR A 1 678 ? 53.594 33.062 21.516 1 58 678 TYR A N 1
ATOM 5530 C CA . TYR A 1 678 ? 53.188 34.375 21.047 1 58 678 TYR A CA 1
ATOM 5531 C C . TYR A 1 678 ? 54.031 35.469 21.672 1 58 678 TYR A C 1
ATOM 5533 O O . TYR A 1 678 ? 53.594 36.188 22.578 1 58 678 TYR A O 1
ATOM 5541 N N . ASP A 1 679 ? 55.312 35.438 21.484 1 62.06 679 ASP A N 1
ATOM 5542 C CA . ASP A 1 679 ? 56.312 36.406 21.953 1 62.06 679 ASP A CA 1
ATOM 5543 C C . ASP A 1 679 ? 56.094 37.781 21.312 1 62.06 679 ASP A C 1
ATOM 5545 O O . ASP A 1 679 ? 56.625 38.781 21.781 1 62.06 679 ASP A O 1
ATOM 5549 N N . ASP A 1 680 ? 55.188 37.844 20.375 1 71.56 680 ASP A N 1
ATOM 5550 C CA . ASP A 1 680 ? 55.094 39.062 19.578 1 71.56 680 ASP A CA 1
ATOM 5551 C C . ASP A 1 680 ? 53.844 39.844 19.906 1 71.56 680 ASP A C 1
ATOM 5553 O O . ASP A 1 680 ? 53.375 40.688 19.109 1 71.56 680 ASP A O 1
ATOM 5557 N N . VAL A 1 681 ? 53.188 39.688 21.031 1 79.5 681 VAL A N 1
ATOM 5558 C CA . VAL A 1 681 ? 51.906 40.312 21.359 1 79.5 681 VAL A CA 1
ATOM 5559 C C . VAL A 1 681 ? 52.125 41.812 21.578 1 79.5 681 VAL A C 1
ATOM 5561 O O . VAL A 1 681 ? 51.312 42.625 21.156 1 79.5 681 VAL A O 1
ATOM 5564 N N . ASP A 1 682 ? 53.219 42.094 22.141 1 81.25 682 ASP A N 1
ATOM 5565 C CA . ASP A 1 682 ? 53.5 43.5 22.469 1 81.25 682 ASP A CA 1
ATOM 5566 C C . ASP A 1 682 ? 53.781 44.312 21.203 1 81.25 682 ASP A C 1
ATOM 5568 O O . ASP A 1 682 ? 53.594 45.531 21.188 1 81.25 682 ASP A O 1
ATOM 5572 N N . ASP A 1 683 ? 54.188 43.656 20.156 1 84.38 683 ASP A N 1
ATOM 5573 C CA . ASP A 1 683 ? 54.469 44.344 18.891 1 84.38 683 ASP A CA 1
ATOM 5574 C C . ASP A 1 683 ? 53.188 44.906 18.281 1 84.38 683 ASP A C 1
ATOM 5576 O O . ASP A 1 683 ? 53.219 45.812 17.484 1 84.38 683 ASP A O 1
ATOM 5580 N N . TYR A 1 684 ? 52.062 44.375 18.688 1 86.88 684 TYR A N 1
ATOM 5581 C CA . TYR A 1 684 ? 50.781 44.781 18.109 1 86.88 684 TYR A CA 1
ATOM 5582 C C . TYR A 1 684 ? 50.344 46.156 18.625 1 86.88 684 TYR A C 1
ATOM 5584 O O . TYR A 1 684 ? 49.406 46.75 18.109 1 86.88 684 TYR A O 1
ATOM 5592 N N . LYS A 1 685 ? 51.125 46.656 19.562 1 87.06 685 LYS A N 1
ATOM 5593 C CA . LYS A 1 685 ? 50.844 48.031 20.016 1 87.06 685 LYS A CA 1
ATOM 5594 C C . LYS A 1 685 ? 51.281 49.062 18.953 1 87.06 685 LYS A C 1
ATOM 5596 O O . LYS A 1 685 ? 50.75 50.156 18.938 1 87.06 685 LYS A O 1
ATOM 5601 N N . ASN A 1 686 ? 52.156 48.531 18.109 1 87.62 686 ASN A N 1
ATOM 5602 C CA . ASN A 1 686 ? 52.688 49.438 17.109 1 87.62 686 ASN A CA 1
ATOM 5603 C C . ASN A 1 686 ? 51.875 49.406 15.82 1 87.62 686 ASN A C 1
ATOM 5605 O O . ASN A 1 686 ? 51.375 48.344 15.414 1 87.62 686 ASN A O 1
ATOM 5609 N N . ARG A 1 687 ? 51.719 50.562 15.227 1 87.38 687 ARG A N 1
ATOM 5610 C CA . ARG A 1 687 ? 51 50.688 13.969 1 87.38 687 ARG A CA 1
ATOM 5611 C C . ARG A 1 687 ? 51.688 49.875 12.867 1 87.38 687 ARG A C 1
ATOM 5613 O O . ARG A 1 687 ? 52.906 49.781 12.844 1 87.38 687 ARG A O 1
ATOM 5620 N N . GLY A 1 688 ? 50.875 49.281 12.047 1 82.06 688 GLY A N 1
ATOM 5621 C CA . GLY A 1 688 ? 51.375 48.594 10.867 1 82.06 688 GLY A CA 1
ATOM 5622 C C . GLY A 1 688 ? 51.688 47.125 11.117 1 82.06 688 GLY A C 1
ATOM 5623 O O . GLY A 1 688 ? 51.969 46.375 10.18 1 82.06 688 GLY A O 1
ATOM 5624 N N . VAL A 1 689 ? 51.688 46.688 12.297 1 82.75 689 VAL A N 1
ATOM 5625 C CA . VAL A 1 689 ? 52.031 45.312 12.602 1 82.75 689 VAL A CA 1
ATOM 5626 C C . VAL A 1 689 ? 50.812 44.406 12.32 1 82.75 689 VAL A C 1
ATOM 5628 O O . VAL A 1 689 ? 49.719 44.688 12.797 1 82.75 689 VAL A O 1
ATOM 5631 N N . PHE A 1 690 ? 50.906 43.375 11.414 1 74.88 690 PHE A N 1
ATOM 5632 C CA . PHE A 1 690 ? 49.781 42.5 11.102 1 74.88 690 PHE A CA 1
ATOM 5633 C C . PHE A 1 690 ? 50.219 41.031 11.062 1 74.88 690 PHE A C 1
ATOM 5635 O O . PHE A 1 690 ? 49.406 40.125 11.164 1 74.88 690 PHE A O 1
ATOM 5642 N N . SER A 1 691 ? 51.438 40.75 10.641 1 63.38 691 SER A N 1
ATOM 5643 C CA . SER A 1 691 ? 51.938 39.438 10.211 1 63.38 691 SER A CA 1
ATOM 5644 C C . SER A 1 691 ? 52.156 38.5 11.406 1 63.38 691 SER A C 1
ATOM 5646 O O . SER A 1 691 ? 53.125 38.688 12.156 1 63.38 691 SER A O 1
ATOM 5648 N N . SER A 1 692 ? 51.156 37.969 12.234 1 64.56 692 SER A N 1
ATOM 5649 C CA . SER A 1 692 ? 51.438 36.938 13.227 1 64.56 692 SER A CA 1
ATOM 5650 C C . SER A 1 692 ? 50.188 36.156 13.578 1 64.56 692 SER A C 1
ATOM 5652 O O . SER A 1 692 ? 49.062 36.5 13.156 1 64.56 692 SER A O 1
ATOM 5654 N N . ASN A 1 693 ? 50.281 34.938 14.086 1 67.81 693 ASN A N 1
ATOM 5655 C CA . ASN A 1 693 ? 49.219 34.094 14.625 1 67.81 693 ASN A CA 1
ATOM 5656 C C . ASN A 1 693 ? 48.344 34.875 15.617 1 67.81 693 ASN A C 1
ATOM 5658 O O . ASN A 1 693 ? 47.188 34.562 15.805 1 67.81 693 ASN A O 1
ATOM 5662 N N . THR A 1 694 ? 48.875 35.875 16.047 1 74.88 694 THR A N 1
ATOM 5663 C CA . THR A 1 694 ? 48.156 36.719 17.016 1 74.88 694 THR A CA 1
ATOM 5664 C C . THR A 1 694 ? 47.062 37.531 16.328 1 74.88 694 THR A C 1
ATOM 5666 O O . THR A 1 694 ? 46.062 37.875 16.953 1 74.88 694 THR A O 1
ATOM 5669 N N . GLY A 1 695 ? 47.281 37.844 15.109 1 75 695 GLY A N 1
ATOM 5670 C CA . GLY A 1 695 ? 46.312 38.625 14.359 1 75 695 GLY A CA 1
ATOM 5671 C C . GLY A 1 695 ? 44.969 37.938 14.234 1 75 695 GLY A C 1
ATOM 5672 O O . GLY A 1 695 ? 43.969 38.594 14.023 1 75 695 GLY A O 1
ATOM 5673 N N . ASP A 1 696 ? 44.938 36.719 14.5 1 75.75 696 ASP A N 1
ATOM 5674 C CA . ASP A 1 696 ? 43.719 35.938 14.352 1 75.75 696 ASP A CA 1
ATOM 5675 C C . ASP A 1 696 ? 42.75 36.219 15.5 1 75.75 696 ASP A C 1
ATOM 5677 O O . ASP A 1 696 ? 41.562 35.969 15.383 1 75.75 696 ASP A O 1
ATOM 5681 N N . PHE A 1 697 ? 43.25 36.781 16.438 1 82.62 697 PHE A N 1
ATOM 5682 C CA . PHE A 1 697 ? 42.438 37.031 17.625 1 82.62 697 PHE A CA 1
ATOM 5683 C C . PHE A 1 697 ? 41.875 38.438 17.625 1 82.62 697 PHE A C 1
ATOM 5685 O O . PHE A 1 697 ? 41.031 38.781 18.469 1 82.62 697 PHE A O 1
ATOM 5692 N N . VAL A 1 698 ? 42.312 39.188 16.688 1 87.69 698 VAL A N 1
ATOM 5693 C CA . VAL A 1 698 ? 42.031 40.625 16.75 1 87.69 698 VAL A CA 1
ATOM 5694 C C . VAL A 1 698 ? 40.5 40.812 16.719 1 87.69 698 VAL A C 1
ATOM 5696 O O . VAL A 1 698 ? 39.969 41.5 17.594 1 87.69 698 VAL A O 1
ATOM 5699 N N . VAL A 1 699 ? 39.812 40.156 15.828 1 88.88 699 VAL A N 1
ATOM 5700 C CA . VAL A 1 699 ? 38.375 40.375 15.656 1 88.88 699 VAL A CA 1
ATOM 5701 C C . VAL A 1 699 ? 37.625 39.906 16.875 1 88.88 699 VAL A C 1
ATOM 5703 O O . VAL A 1 699 ? 36.719 40.562 17.359 1 88.88 699 VAL A O 1
ATOM 5706 N N . LYS A 1 700 ? 37.969 38.781 17.344 1 88.56 700 LYS A N 1
ATOM 5707 C CA . LYS A 1 700 ? 37.281 38.219 18.5 1 88.56 700 LYS A CA 1
ATOM 5708 C C . LYS A 1 700 ? 37.469 39.094 19.734 1 88.56 700 LYS A C 1
ATOM 5710 O O . LYS A 1 700 ? 36.5 39.406 20.438 1 88.56 700 LYS A O 1
ATOM 5715 N N . VAL A 1 701 ? 38.688 39.469 20 1 88.12 701 VAL A N 1
ATOM 5716 C CA . VAL A 1 701 ? 39 40.25 21.188 1 88.12 701 VAL A CA 1
ATOM 5717 C C . VAL A 1 701 ? 38.344 41.625 21.078 1 88.12 701 VAL A C 1
ATOM 5719 O O . VAL A 1 701 ? 37.75 42.094 22.062 1 88.12 701 VAL A O 1
ATOM 5722 N N . LEU A 1 702 ? 38.438 42.156 19.969 1 91.5 702 LEU A N 1
ATOM 5723 C CA . LEU A 1 702 ? 37.844 43.5 19.812 1 91.5 702 LEU A CA 1
ATOM 5724 C C . LEU A 1 702 ? 36.312 43.438 19.938 1 91.5 702 LEU A C 1
ATOM 5726 O O . LEU A 1 702 ? 35.688 44.375 20.422 1 91.5 702 LEU A O 1
ATOM 5730 N N . SER A 1 703 ? 35.719 42.375 19.453 1 91.56 703 SER A N 1
ATOM 5731 C CA . SER A 1 703 ? 34.281 42.188 19.656 1 91.56 703 SER A CA 1
ATOM 5732 C C . SER A 1 703 ? 33.938 42.188 21.141 1 91.56 703 SER A C 1
ATOM 5734 O O . SER A 1 703 ? 32.938 42.781 21.547 1 91.56 703 SER A O 1
ATOM 5736 N N . ASP A 1 704 ? 34.719 41.562 21.891 1 88.44 704 ASP A N 1
ATOM 5737 C CA . ASP A 1 704 ? 34.469 41.5 23.328 1 88.44 704 ASP A CA 1
ATOM 5738 C C . ASP A 1 704 ? 34.719 42.844 24 1 88.44 704 ASP A C 1
ATOM 5740 O O . ASP A 1 704 ? 33.969 43.25 24.922 1 88.44 704 ASP A O 1
ATOM 5744 N N . VAL A 1 705 ? 35.75 43.5 23.562 1 89.75 705 VAL A N 1
ATOM 5745 C CA . VAL A 1 705 ? 36.125 44.781 24.156 1 89.75 705 VAL A CA 1
ATOM 5746 C C . VAL A 1 705 ? 35.062 45.812 23.828 1 89.75 705 VAL A C 1
ATOM 5748 O O . VAL A 1 705 ? 34.656 46.562 24.703 1 89.75 705 VAL A O 1
ATOM 5751 N N . LEU A 1 706 ? 34.688 45.844 22.594 1 91.38 706 LEU A N 1
ATOM 5752 C CA . LEU A 1 706 ? 33.719 46.844 22.156 1 91.38 706 LEU A CA 1
ATOM 5753 C C . LEU A 1 706 ? 32.312 46.469 22.594 1 91.38 706 LEU A C 1
ATOM 5755 O O . LEU A 1 706 ? 31.406 47.281 22.594 1 91.38 706 LEU A O 1
ATOM 5759 N N . ARG A 1 707 ? 32.094 45.219 22.922 1 91.12 707 ARG A N 1
ATOM 5760 C CA . ARG A 1 707 ? 30.812 44.688 23.344 1 91.12 707 ARG A CA 1
ATOM 5761 C C . ARG A 1 707 ? 29.781 44.812 22.234 1 91.12 707 ARG A C 1
ATOM 5763 O O . ARG A 1 707 ? 28.625 45.188 22.5 1 91.12 707 ARG A O 1
ATOM 5770 N N . ILE A 1 708 ? 30.203 44.688 21 1 92.56 708 ILE A N 1
ATOM 5771 C CA . ILE A 1 708 ? 29.406 44.688 19.781 1 92.56 708 ILE A CA 1
ATOM 5772 C C . ILE A 1 708 ? 29.766 43.469 18.938 1 92.56 708 ILE A C 1
ATOM 5774 O O . ILE A 1 708 ? 30.938 43.156 18.75 1 92.56 708 ILE A O 1
ATOM 5778 N N . PRO A 1 709 ? 28.703 42.781 18.469 1 92.44 709 PRO A N 1
ATOM 5779 C CA . PRO A 1 709 ? 29.047 41.688 17.562 1 92.44 709 PRO A CA 1
ATOM 5780 C C . PRO A 1 709 ? 29.703 42.156 16.266 1 92.44 709 PRO A C 1
ATOM 5782 O O . PRO A 1 709 ? 29.359 43.219 15.75 1 92.44 709 PRO A O 1
ATOM 5785 N N . ILE A 1 710 ? 30.703 41.438 15.766 1 93.44 710 ILE A N 1
ATOM 5786 C CA . ILE A 1 710 ? 31.375 41.719 14.5 1 93.44 710 ILE A CA 1
ATOM 5787 C C . ILE A 1 710 ? 31.156 40.594 13.523 1 93.44 710 ILE A C 1
ATOM 5789 O O . ILE A 1 710 ? 31.375 39.406 13.859 1 93.44 710 ILE A O 1
ATOM 5793 N N . MET A 1 711 ? 30.656 40.938 12.414 1 92.5 711 MET A N 1
ATOM 5794 C CA . MET A 1 711 ? 30.375 39.969 11.359 1 92.5 711 MET A CA 1
ATOM 5795 C C . MET A 1 711 ? 31.344 40.156 10.188 1 92.5 711 MET A C 1
ATOM 5797 O O . MET A 1 711 ? 31.516 41.25 9.68 1 92.5 711 MET A O 1
ATOM 5801 N N . ILE A 1 712 ? 31.969 39.062 9.789 1 91 712 ILE A N 1
ATOM 5802 C CA . ILE A 1 712 ? 32.906 39.062 8.664 1 91 712 ILE A CA 1
ATOM 5803 C C . ILE A 1 712 ? 32.25 38.406 7.457 1 91 712 ILE A C 1
ATOM 5805 O O . ILE A 1 712 ? 31.828 37.25 7.539 1 91 712 ILE A O 1
ATOM 5809 N N . ILE A 1 713 ? 32.094 39.156 6.457 1 88.75 713 ILE A N 1
ATOM 5810 C CA . ILE A 1 713 ? 31.688 38.562 5.191 1 88.75 713 ILE A CA 1
ATOM 5811 C C . ILE A 1 713 ? 32.906 38.219 4.355 1 88.75 713 ILE A C 1
ATOM 5813 O O . ILE A 1 713 ? 33.75 39.094 4.078 1 88.75 713 ILE A O 1
ATOM 5817 N N . GLN A 1 714 ? 33.031 37.031 4.023 1 85 714 GLN A N 1
ATOM 5818 C CA . GLN A 1 714 ? 34.281 36.594 3.408 1 85 714 GLN A CA 1
ATOM 5819 C C . GLN A 1 714 ? 34.031 36.094 1.988 1 85 714 GLN A C 1
ATOM 5821 O O . GLN A 1 714 ? 32.906 35.875 1.591 1 85 714 GLN A O 1
ATOM 5826 N N . SER A 1 715 ? 35.219 36.031 1.283 1 77.94 715 SER A N 1
ATOM 5827 C CA . SER A 1 715 ? 35.188 35.562 -0.09 1 77.94 715 SER A CA 1
ATOM 5828 C C . SER A 1 715 ? 35.156 34.031 -0.132 1 77.94 715 SER A C 1
ATOM 5830 O O . SER A 1 715 ? 36.031 33.406 -0.776 1 77.94 715 SER A O 1
ATOM 5832 N N . ASN A 1 716 ? 34.469 33.438 0.81 1 69.56 716 ASN A N 1
ATOM 5833 C CA . ASN A 1 716 ? 34.312 31.984 0.874 1 69.56 716 ASN A CA 1
ATOM 5834 C C . ASN A 1 716 ? 32.875 31.578 0.511 1 69.56 716 ASN A C 1
ATOM 5836 O O . ASN A 1 716 ? 31.922 32.094 1.069 1 69.56 716 ASN A O 1
ATOM 5840 N N . ASP A 1 717 ? 32.906 30.734 -0.431 1 60.72 717 ASP A N 1
ATOM 5841 C CA . ASP A 1 717 ? 31.594 30.328 -0.943 1 60.72 717 ASP A CA 1
ATOM 5842 C C . ASP A 1 717 ? 30.906 29.375 0.022 1 60.72 717 ASP A C 1
ATOM 5844 O O . ASP A 1 717 ? 29.672 29.281 0.025 1 60.72 717 ASP A O 1
ATOM 5848 N N . ARG A 1 718 ? 31.703 28.734 0.849 1 61.16 718 ARG A N 1
ATOM 5849 C CA . ARG A 1 718 ? 31.109 27.75 1.751 1 61.16 718 ARG A CA 1
ATOM 5850 C C . ARG A 1 718 ? 30.656 28.406 3.053 1 61.16 718 ARG A C 1
ATOM 5852 O O . ARG A 1 718 ? 29.719 27.938 3.697 1 61.16 718 ARG A O 1
ATOM 5859 N N . LEU A 1 719 ? 31.359 29.328 3.404 1 68.5 719 LEU A N 1
ATOM 5860 C CA . LEU A 1 719 ? 31.047 30.062 4.617 1 68.5 719 LEU A CA 1
ATOM 5861 C C . LEU A 1 719 ? 31.109 31.578 4.359 1 68.5 719 LEU A C 1
ATOM 5863 O O . LEU A 1 719 ? 32.188 32.188 4.492 1 68.5 719 LEU A O 1
ATOM 5867 N N . SER A 1 720 ? 29.984 32 4.004 1 73.81 720 SER A N 1
ATOM 5868 C CA . SER A 1 720 ? 29.953 33.406 3.578 1 73.81 720 SER A CA 1
ATOM 5869 C C . SER A 1 720 ? 30.125 34.344 4.766 1 73.81 720 SER A C 1
ATOM 5871 O O . SER A 1 720 ? 30.672 35.438 4.617 1 73.81 720 SER A O 1
ATOM 5873 N N . VAL A 1 721 ? 29.641 33.875 5.934 1 82.38 721 VAL A N 1
ATOM 5874 C CA . VAL A 1 721 ? 29.594 34.812 7.055 1 82.38 721 VAL A CA 1
ATOM 5875 C C . VAL A 1 721 ? 30.203 34.156 8.297 1 82.38 721 VAL A C 1
ATOM 5877 O O . VAL A 1 721 ? 30.016 32.969 8.531 1 82.38 721 VAL A O 1
ATOM 5880 N N . GLU A 1 722 ? 31.062 34.844 8.93 1 85.38 722 GLU A N 1
ATOM 5881 C CA . GLU A 1 722 ? 31.562 34.5 10.25 1 85.38 722 GLU A CA 1
ATOM 5882 C C . GLU A 1 722 ? 31.219 35.594 11.273 1 85.38 722 GLU A C 1
ATOM 5884 O O . GLU A 1 722 ? 31.531 36.75 11.078 1 85.38 722 GLU A O 1
ATOM 5889 N N . THR A 1 723 ? 30.609 35.125 12.281 1 88 723 THR A N 1
ATOM 5890 C CA . THR A 1 723 ? 30.172 36.094 13.266 1 88 723 THR A CA 1
ATOM 5891 C C . THR A 1 723 ? 30.844 35.875 14.617 1 88 723 THR A C 1
ATOM 5893 O O . THR A 1 723 ? 30.953 34.719 15.062 1 88 723 THR A O 1
ATOM 5896 N N . PHE A 1 724 ? 31.297 36.906 15.203 1 87.75 724 PHE A N 1
ATOM 5897 C CA . PHE A 1 724 ? 31.859 36.875 16.547 1 87.75 724 PHE A CA 1
ATOM 5898 C C . PHE A 1 724 ? 30.922 37.562 17.531 1 87.75 724 PHE A C 1
ATOM 5900 O O . PHE A 1 724 ? 30.594 38.75 17.375 1 87.75 724 PHE A O 1
ATOM 5907 N N . ILE A 1 725 ? 30.531 36.781 18.484 1 86.25 725 ILE A N 1
ATOM 5908 C CA . ILE A 1 725 ? 29.562 37.281 19.453 1 86.25 725 ILE A CA 1
ATOM 5909 C C . ILE A 1 725 ? 30.281 37.562 20.781 1 86.25 725 ILE A C 1
ATOM 5911 O O . ILE A 1 725 ? 30.938 36.688 21.344 1 86.25 725 ILE A O 1
ATOM 5915 N N . PRO A 1 726 ? 30.125 38.75 21.312 1 87.06 726 PRO A N 1
ATOM 5916 C CA . PRO A 1 726 ? 30.781 39.062 22.578 1 87.06 726 PRO A CA 1
ATOM 5917 C C . PRO A 1 726 ? 30.062 38.469 23.781 1 87.06 726 PRO A C 1
ATOM 5919 O O . PRO A 1 726 ? 28.891 38.094 23.688 1 87.06 726 PRO A O 1
ATOM 5922 N N . SER A 1 727 ? 30.766 38.344 24.859 1 78.56 727 SER A N 1
ATOM 5923 C CA . SER A 1 727 ? 30.203 37.812 26.109 1 78.56 727 SER A CA 1
ATOM 5924 C C . SER A 1 727 ? 29.172 38.781 26.688 1 78.56 727 SER A C 1
ATOM 5926 O O . SER A 1 727 ? 28.125 38.344 27.188 1 78.56 727 SER A O 1
ATOM 5928 N N . VAL A 1 728 ? 29.547 40.062 26.547 1 81.5 728 VAL A N 1
ATOM 5929 C CA . VAL A 1 728 ? 28.625 41.094 27 1 81.5 728 VAL A CA 1
ATOM 5930 C C . VAL A 1 728 ? 28.172 41.938 25.812 1 81.5 728 VAL A C 1
ATOM 5932 O O . VAL A 1 728 ? 29 42.406 25.031 1 81.5 728 VAL A O 1
ATOM 5935 N N . LEU A 1 729 ? 26.828 42.062 25.688 1 86.19 729 LEU A N 1
ATOM 5936 C CA . LEU A 1 729 ? 26.266 42.719 24.531 1 86.19 729 LEU A CA 1
ATOM 5937 C C . LEU A 1 729 ? 25.719 44.094 24.906 1 86.19 729 LEU A C 1
ATOM 5939 O O . LEU A 1 729 ? 24.953 44.219 25.859 1 86.19 729 LEU A O 1
ATOM 5943 N N . LEU A 1 730 ? 26.141 45.188 24.234 1 85.12 730 LEU A N 1
ATOM 5944 C CA . LEU A 1 730 ? 25.609 46.531 24.438 1 85.12 730 LEU A CA 1
ATOM 5945 C C . LEU A 1 730 ? 24.828 47 23.203 1 85.12 730 LEU A C 1
ATOM 5947 O O . LEU A 1 730 ? 23.938 47.844 23.312 1 85.12 730 LEU A O 1
ATOM 5951 N N . TYR A 1 731 ? 25.25 46.469 22.062 1 85.44 731 TYR A N 1
ATOM 5952 C CA . TYR A 1 731 ? 24.609 46.812 20.797 1 85.44 731 TYR A CA 1
ATOM 5953 C C . TYR A 1 731 ? 24.344 45.531 19.969 1 85.44 731 TYR A C 1
ATOM 5955 O O . TYR A 1 731 ? 25.25 44.719 19.781 1 85.44 731 TYR A O 1
ATOM 5963 N N . GLN A 1 732 ? 23.141 45.406 19.453 1 84.44 732 GLN A N 1
ATOM 5964 C CA . GLN A 1 732 ? 22.719 44.125 18.859 1 84.44 732 GLN A CA 1
ATOM 5965 C C . GLN A 1 732 ? 23.141 44.031 17.391 1 84.44 732 GLN A C 1
ATOM 5967 O O . GLN A 1 732 ? 23.469 42.969 16.906 1 84.44 732 GLN A O 1
ATOM 5972 N N . LYS A 1 733 ? 23.062 45.156 16.641 1 87.06 733 LYS A N 1
ATOM 5973 C CA . LYS A 1 733 ? 23.406 45.125 15.219 1 87.06 733 LYS A CA 1
ATOM 5974 C C . LYS A 1 733 ? 24.906 44.938 15.023 1 87.06 733 LYS A C 1
ATOM 5976 O O . LYS A 1 733 ? 25.719 45.656 15.594 1 87.06 733 LYS A O 1
ATOM 5981 N N . PRO A 1 734 ? 25.344 43.969 14.211 1 91.75 734 PRO A N 1
ATOM 5982 C CA . PRO A 1 734 ? 26.766 43.688 14.062 1 91.75 734 PRO A CA 1
ATOM 5983 C C . PRO A 1 734 ? 27.484 44.688 13.156 1 91.75 734 PRO A C 1
ATOM 5985 O O . PRO A 1 734 ? 26.875 45.25 12.258 1 91.75 734 PRO A O 1
ATOM 5988 N N . LEU A 1 735 ? 28.797 44.938 13.492 1 93.25 735 LEU A N 1
ATOM 5989 C CA . LEU A 1 735 ? 29.688 45.625 12.562 1 93.25 735 LEU A CA 1
ATOM 5990 C C . LEU A 1 735 ? 30.094 44.719 11.422 1 93.25 735 LEU A C 1
ATOM 5992 O O . LEU A 1 735 ? 30.578 43.594 11.656 1 93.25 735 LEU A O 1
ATOM 5996 N N . VAL A 1 736 ? 29.844 45.125 10.242 1 92.81 736 VAL A N 1
ATOM 5997 C CA . VAL A 1 736 ? 30.062 44.25 9.109 1 92.81 736 VAL A CA 1
ATOM 5998 C C . VAL A 1 736 ? 31.359 44.625 8.398 1 92.81 736 VAL A C 1
ATOM 6000 O O . VAL A 1 736 ? 31.5 45.75 7.906 1 92.81 736 VAL A O 1
ATOM 6003 N N . ILE A 1 737 ? 32.312 43.719 8.383 1 93.81 737 ILE A N 1
ATOM 6004 C CA . ILE A 1 737 ? 33.562 43.938 7.668 1 93.81 737 ILE A CA 1
ATOM 6005 C C . ILE A 1 737 ? 33.75 42.844 6.602 1 93.81 737 ILE A C 1
ATOM 6007 O O . ILE A 1 737 ? 33.062 41.812 6.641 1 93.81 737 ILE A O 1
ATOM 6011 N N . ALA A 1 738 ? 34.531 43.188 5.609 1 93.06 738 ALA A N 1
ATOM 6012 C CA . ALA A 1 738 ? 34.75 42.25 4.5 1 93.06 738 ALA A CA 1
ATOM 6013 C C . ALA A 1 738 ? 36.156 41.719 4.504 1 93.06 738 ALA A C 1
ATOM 6015 O O . ALA A 1 738 ? 37.125 42.438 4.805 1 93.06 738 ALA A O 1
ATOM 6016 N N . LEU A 1 739 ? 36.312 40.438 4.254 1 90.25 739 LEU A N 1
ATOM 6017 C CA . LEU A 1 739 ? 37.625 39.781 4.18 1 90.25 739 LEU A CA 1
ATOM 6018 C C . LEU A 1 739 ? 37.781 39.062 2.852 1 90.25 739 LEU A C 1
ATOM 6020 O O . LEU A 1 739 ? 37 38.188 2.51 1 90.25 739 LEU A O 1
ATOM 6024 N N . ASN A 1 740 ? 38.719 39.531 2.117 1 85.81 740 ASN A N 1
ATOM 6025 C CA . ASN A 1 740 ? 39.188 38.75 0.96 1 85.81 740 ASN A CA 1
ATOM 6026 C C . ASN A 1 740 ? 40.281 37.75 1.339 1 85.81 740 ASN A C 1
ATOM 6028 O O . ASN A 1 740 ? 41.406 38.156 1.59 1 85.81 740 ASN A O 1
ATOM 6032 N N . ILE A 1 741 ? 39.969 36.562 1.357 1 80.69 741 ILE A N 1
ATOM 6033 C CA . ILE A 1 741 ? 40.844 35.5 1.873 1 80.69 741 ILE A CA 1
ATOM 6034 C C . ILE A 1 741 ? 42.094 35.375 0.99 1 80.69 741 ILE A C 1
ATOM 6036 O O . ILE A 1 741 ? 43.188 35.094 1.481 1 80.69 741 ILE A O 1
ATOM 6040 N N . TRP A 1 742 ? 41.938 35.625 -0.298 1 79.12 742 TRP A N 1
ATOM 6041 C CA . TRP A 1 742 ? 43.094 35.531 -1.207 1 79.12 742 TRP A CA 1
ATOM 6042 C C . TRP A 1 742 ? 44.125 36.625 -0.916 1 79.12 742 TRP A C 1
ATOM 6044 O O . TRP A 1 742 ? 45.312 36.344 -0.809 1 79.12 742 TRP A O 1
ATOM 6054 N N . GLU A 1 743 ? 43.656 37.781 -0.7 1 79.75 743 GLU A N 1
ATOM 6055 C CA . GLU A 1 743 ? 44.531 38.938 -0.447 1 79.75 743 GLU A CA 1
ATOM 6056 C C . GLU A 1 743 ? 44.844 39.062 1.038 1 79.75 743 GLU A C 1
ATOM 6058 O O . GLU A 1 743 ? 45.781 39.781 1.417 1 79.75 743 GLU A O 1
ATOM 6063 N N . GLN A 1 744 ? 44.156 38.281 1.864 1 81.5 744 GLN A N 1
ATOM 6064 C CA . GLN A 1 744 ? 44.281 38.438 3.314 1 81.5 744 GLN A CA 1
ATOM 6065 C C . GLN A 1 744 ? 44.156 39.875 3.748 1 81.5 744 GLN A C 1
ATOM 6067 O O . GLN A 1 744 ? 45 40.375 4.512 1 81.5 744 GLN A O 1
ATOM 6072 N N . HIS A 1 745 ? 43.281 40.531 3.197 1 87.19 745 HIS A N 1
ATOM 6073 C CA . HIS A 1 745 ? 43.031 41.938 3.418 1 87.19 745 HIS A CA 1
ATOM 6074 C C . HIS A 1 745 ? 41.625 42.219 3.902 1 87.19 745 HIS A C 1
ATOM 6076 O O . HIS A 1 745 ? 40.656 41.688 3.33 1 87.19 745 HIS A O 1
ATOM 6082 N N . TYR A 1 746 ? 41.562 42.938 5 1 91.88 746 TYR A N 1
ATOM 6083 C CA . TYR A 1 746 ? 40.25 43.344 5.508 1 91.88 746 TYR A CA 1
ATOM 6084 C C . TYR A 1 746 ? 39.812 44.688 4.895 1 91.88 746 TYR A C 1
ATOM 6086 O O . TYR A 1 746 ? 40.625 45.594 4.703 1 91.88 746 TYR A O 1
ATOM 6094 N N . SER A 1 747 ? 38.562 44.75 4.488 1 92.19 747 SER A N 1
ATOM 6095 C CA . SER A 1 747 ? 37.969 46 4.012 1 92.19 747 SER A CA 1
ATOM 6096 C C . SER A 1 747 ? 36.688 46.344 4.781 1 92.19 747 SER A C 1
ATOM 6098 O O . SER A 1 747 ? 36.125 45.469 5.438 1 92.19 747 SER A O 1
ATOM 6100 N N . SER A 1 748 ? 36.406 47.562 4.887 1 92.69 748 SER A N 1
ATOM 6101 C CA . SER A 1 748 ? 35.125 47.969 5.453 1 92.69 748 SER A CA 1
ATOM 6102 C C . SER A 1 748 ? 34 47.812 4.434 1 92.69 748 SER A C 1
ATOM 6104 O O . SER A 1 748 ? 34.219 47.375 3.303 1 92.69 748 SER A O 1
ATOM 6106 N N . THR A 1 749 ? 32.812 48 4.898 1 90.69 749 THR A N 1
ATOM 6107 C CA . THR A 1 749 ? 31.656 47.844 4.012 1 90.69 749 THR A CA 1
ATOM 6108 C C . THR A 1 749 ? 30.766 49.062 4.051 1 90.69 749 THR A C 1
ATOM 6110 O O . THR A 1 749 ? 30.781 49.812 5.023 1 90.69 749 THR A O 1
ATOM 6113 N N . GLU A 1 750 ? 30.094 49.375 2.98 1 85 750 GLU A N 1
ATOM 6114 C CA . GLU A 1 750 ? 29.141 50.469 2.875 1 85 750 GLU A CA 1
ATOM 6115 C C . GLU A 1 750 ? 27.875 50.031 2.141 1 85 750 GLU A C 1
ATOM 6117 O O . GLU A 1 750 ? 27.906 49.062 1.383 1 85 750 GLU A O 1
ATOM 6122 N N . PRO A 1 751 ? 26.891 50.625 2.57 1 78.38 751 PRO A N 1
ATOM 6123 C CA . PRO A 1 751 ? 25.656 50.25 1.906 1 78.38 751 PRO A CA 1
ATOM 6124 C C . PRO A 1 751 ? 25.688 50.469 0.396 1 78.38 751 PRO A C 1
ATOM 6126 O O . PRO A 1 751 ? 26.375 51.375 -0.079 1 78.38 751 PRO A O 1
ATOM 6129 N N . LEU A 1 752 ? 25.328 49.719 -0.243 1 63.25 752 LEU A N 1
ATOM 6130 C CA . LEU A 1 752 ? 25.266 49.812 -1.698 1 63.25 752 LEU A CA 1
ATOM 6131 C C . LEU A 1 752 ? 24.562 51.094 -2.135 1 63.25 752 LEU A C 1
ATOM 6133 O O . LEU A 1 752 ? 23.453 51.375 -1.707 1 63.25 752 LEU A O 1
ATOM 6137 N N . GLN A 1 753 ? 25.281 52.406 -2.195 1 51.09 753 GLN A N 1
ATOM 6138 C CA . GLN A 1 753 ? 24.75 53.719 -2.584 1 51.09 753 GLN A CA 1
ATOM 6139 C C . GLN A 1 753 ? 24.188 53.656 -4 1 51.09 753 GLN A C 1
ATOM 6141 O O . GLN A 1 753 ? 24.672 52.906 -4.848 1 51.09 753 GLN A O 1
ATOM 6146 N N . ASP A 1 754 ? 23.094 54.312 -4.195 1 38.69 754 ASP A N 1
ATOM 6147 C CA . ASP A 1 754 ? 22.5 54.625 -5.496 1 38.69 754 ASP A CA 1
ATOM 6148 C C . ASP A 1 754 ? 23.438 55.469 -6.34 1 38.69 754 ASP A C 1
ATOM 6150 O O . ASP A 1 754 ? 23.734 56.625 -5.988 1 38.69 754 ASP A O 1
ATOM 6154 N N . LYS A 1 755 ? 24.5 55.312 -6.762 1 38.56 755 LYS A N 1
ATOM 6155 C CA . LYS A 1 755 ? 25.219 56.25 -7.602 1 38.56 755 LYS A CA 1
ATOM 6156 C C . LYS A 1 755 ? 24.281 56.938 -8.609 1 38.56 755 LYS A C 1
ATOM 6158 O O . LYS A 1 755 ? 23.609 56.25 -9.383 1 38.56 755 LYS A O 1
ATOM 6163 N N . LYS A 1 756 ? 23.891 58.219 -8.266 1 35.06 756 LYS A N 1
ATOM 6164 C CA . LYS A 1 756 ? 23.422 59.156 -9.297 1 35.06 756 LYS A CA 1
ATOM 6165 C C . LYS A 1 756 ? 24.359 59.156 -10.5 1 35.06 756 LYS A C 1
ATOM 6167 O O . LYS A 1 756 ? 25.594 59.188 -10.344 1 35.06 756 LYS A O 1
ATOM 6172 N N . ASP A 1 757 ? 23.969 58.656 -11.477 1 30.17 757 ASP A N 1
ATOM 6173 C CA . ASP A 1 757 ? 24.703 58.938 -12.719 1 30.17 757 ASP A CA 1
ATOM 6174 C C . ASP A 1 757 ? 24.953 60.438 -12.883 1 30.17 757 ASP A C 1
ATOM 6176 O O . ASP A 1 757 ? 24.047 61.25 -12.727 1 30.17 757 ASP A O 1
ATOM 6180 N N . PRO A 1 758 ? 26.031 61.062 -12.766 1 28.14 758 PRO A N 1
ATOM 6181 C CA . PRO A 1 758 ? 26.344 62.469 -13.016 1 28.14 758 PRO A CA 1
ATOM 6182 C C . PRO A 1 758 ? 25.641 63 -14.258 1 28.14 758 PRO A C 1
ATOM 6184 O O . PRO A 1 758 ? 25.766 64.188 -14.555 1 28.14 758 PRO A O 1
ATOM 6187 N N . ARG A 1 759 ? 25.219 62.25 -15.195 1 33.53 759 ARG A N 1
ATOM 6188 C CA . ARG A 1 759 ? 24.719 62.875 -16.406 1 33.53 759 ARG A CA 1
ATOM 6189 C C . ARG A 1 759 ? 23.453 63.688 -16.125 1 33.53 759 ARG A C 1
ATOM 6191 O O . ARG A 1 759 ? 22.875 64.312 -17.031 1 33.53 759 ARG A O 1
ATOM 6198 N N . ASP A 1 760 ? 22.828 63.625 -14.992 1 27.97 760 ASP A N 1
ATOM 6199 C CA . ASP A 1 760 ? 21.562 64.312 -14.914 1 27.97 760 ASP A CA 1
ATOM 6200 C C . ASP A 1 760 ? 21.766 65.75 -14.383 1 27.97 760 ASP A C 1
ATOM 6202 O O . ASP A 1 760 ? 20.797 66.438 -14.07 1 27.97 760 ASP A O 1
ATOM 6206 N N . GLU A 1 761 ? 22.859 66.312 -14.008 1 29.08 761 GLU A N 1
ATOM 6207 C CA . GLU A 1 761 ? 22.891 67.688 -13.539 1 29.08 761 GLU A CA 1
ATOM 6208 C C . GLU A 1 761 ? 22.531 68.688 -14.656 1 29.08 761 GLU A C 1
ATOM 6210 O O . GLU A 1 761 ? 22.203 69.812 -14.406 1 29.08 761 GLU A O 1
ATOM 6215 N N . GLU A 1 762 ? 22.844 68.625 -15.914 1 29.88 762 GLU A N 1
ATOM 6216 C CA . GLU A 1 762 ? 22.797 69.875 -16.688 1 29.88 762 GLU A CA 1
ATOM 6217 C C . GLU A 1 762 ? 21.344 70.312 -16.922 1 29.88 762 GLU A C 1
ATOM 6219 O O . GLU A 1 762 ? 21.062 71.5 -17 1 29.88 762 GLU A O 1
ATOM 6224 N N . SER A 1 763 ? 20.344 69.625 -17.562 1 27.11 763 SER A N 1
ATOM 6225 C CA . SER A 1 763 ? 19.234 70.312 -18.219 1 27.11 763 SER A CA 1
ATOM 6226 C C . SER A 1 763 ? 18.172 70.75 -17.219 1 27.11 763 SER A C 1
ATOM 6228 O O . SER A 1 763 ? 17.203 70 -17 1 27.11 763 SER A O 1
ATOM 6230 N N . GLU A 1 764 ? 18.344 71.312 -16.031 1 26.73 764 GLU A N 1
ATOM 6231 C CA . GLU A 1 764 ? 17.266 71.812 -15.172 1 26.73 764 GLU A CA 1
ATOM 6232 C C . GLU A 1 764 ? 16.562 73 -15.781 1 26.73 764 GLU A C 1
ATOM 6234 O O . GLU A 1 764 ? 16.719 74.125 -15.289 1 26.73 764 GLU A O 1
ATOM 6239 N N . GLU A 1 765 ? 16.688 73.438 -17.016 1 26.05 765 GLU A N 1
ATOM 6240 C CA . GLU A 1 765 ? 15.906 74.625 -17.312 1 26.05 765 GLU A CA 1
ATOM 6241 C C . GLU A 1 765 ? 14.461 74.5 -16.844 1 26.05 765 GLU A C 1
ATOM 6243 O O . GLU A 1 765 ? 13.977 73.375 -16.656 1 26.05 765 GLU A O 1
ATOM 6248 N N . LYS A 1 766 ? 13.609 75.625 -16.922 1 27.06 766 LYS A N 1
ATOM 6249 C CA . LYS A 1 766 ? 12.398 76.25 -16.391 1 27.06 766 LYS A CA 1
ATOM 6250 C C . LYS A 1 766 ? 11.164 75.438 -16.703 1 27.06 766 LYS A C 1
ATOM 6252 O O . LYS A 1 766 ? 10.031 75.875 -16.453 1 27.06 766 LYS A O 1
ATOM 6257 N N . GLU A 1 767 ? 11.156 74.688 -17.797 1 25.28 767 GLU A N 1
ATOM 6258 C CA . GLU A 1 767 ? 9.781 74.625 -18.297 1 25.28 767 GLU A CA 1
ATOM 6259 C C . GLU A 1 767 ? 8.82 74.25 -17.188 1 25.28 767 GLU A C 1
ATOM 6261 O O . GLU A 1 767 ? 9.195 73.438 -16.281 1 25.28 767 GLU A O 1
ATOM 6266 N N . ASP A 1 768 ? 7.641 74.938 -17.062 1 23.36 768 ASP A N 1
ATOM 6267 C CA . ASP A 1 768 ? 6.371 74.938 -16.344 1 23.36 768 ASP A CA 1
ATOM 6268 C C . ASP A 1 768 ? 5.934 73.562 -16.016 1 23.36 768 ASP A C 1
ATOM 6270 O O . ASP A 1 768 ? 5.996 72.625 -16.875 1 23.36 768 ASP A O 1
ATOM 6274 N N . GLU A 1 769 ? 5.832 73.25 -14.703 1 23.94 769 GLU A N 1
ATOM 6275 C CA . GLU A 1 769 ? 5.719 72.188 -13.734 1 23.94 769 GLU A CA 1
ATOM 6276 C C . GLU A 1 769 ? 4.406 71.438 -13.898 1 23.94 769 GLU A C 1
ATOM 6278 O O . GLU A 1 769 ? 3.469 71.625 -13.117 1 23.94 769 GLU A O 1
ATOM 6283 N N . GLN A 1 770 ? 3.711 71.5 -15.125 1 23.03 770 GLN A N 1
ATOM 6284 C CA . GLN A 1 770 ? 2.438 70.812 -15.062 1 23.03 770 GLN A CA 1
ATOM 6285 C C . GLN A 1 770 ? 2.607 69.438 -14.453 1 23.03 770 GLN A C 1
ATOM 6287 O O . GLN A 1 770 ? 3.447 68.625 -14.906 1 23.03 770 GLN A O 1
ATOM 6292 N N . LYS A 1 771 ? 2.057 69.188 -13.203 1 25.33 771 LYS A N 1
ATOM 6293 C CA . LYS A 1 771 ? 1.909 68.25 -12.117 1 25.33 771 LYS A CA 1
ATOM 6294 C C . LYS A 1 771 ? 1.467 66.875 -12.641 1 25.33 771 LYS A C 1
ATOM 6296 O O . LYS A 1 771 ? 0.524 66.312 -12.117 1 25.33 771 LYS A O 1
ATOM 6301 N N . ASN A 1 772 ? 1.615 66.5 -13.906 1 22.33 772 ASN A N 1
ATOM 6302 C CA . ASN A 1 772 ? 0.827 65.375 -14.305 1 22.33 772 ASN A CA 1
ATOM 6303 C C . ASN A 1 772 ? 1.119 64.188 -13.414 1 22.33 772 ASN A C 1
ATOM 6305 O O . ASN A 1 772 ? 2.189 64.062 -12.812 1 22.33 772 ASN A O 1
ATOM 6309 N N . GLU A 1 773 ? 0.109 63.094 -13.211 1 24.5 773 GLU A N 1
ATOM 6310 C CA . GLU A 1 773 ? -0.522 62 -12.492 1 24.5 773 GLU A CA 1
ATOM 6311 C C . GLU A 1 773 ? 0.417 60.812 -12.375 1 24.5 773 GLU A C 1
ATOM 6313 O O . GLU A 1 773 ? 0.054 59.781 -11.797 1 24.5 773 GLU A O 1
ATOM 6318 N N . ASP A 1 774 ? 1.416 60.656 -13.148 1 25.14 774 ASP A N 1
ATOM 6319 C CA . ASP A 1 774 ? 1.98 59.344 -13.43 1 25.14 774 ASP A CA 1
ATOM 6320 C C . ASP A 1 774 ? 2.789 58.844 -12.242 1 25.14 774 ASP A C 1
ATOM 6322 O O . ASP A 1 774 ? 3.971 59.156 -12.102 1 25.14 774 ASP A O 1
ATOM 6326 N N . GLU A 1 775 ? 2.184 58.812 -11.031 1 27.22 775 GLU A N 1
ATOM 6327 C CA . GLU A 1 775 ? 2.814 58.5 -9.758 1 27.22 775 GLU A CA 1
ATOM 6328 C C . GLU A 1 775 ? 3.445 57.125 -9.766 1 27.22 775 GLU A C 1
ATOM 6330 O O . GLU A 1 775 ? 2.824 56.156 -10.219 1 27.22 775 GLU A O 1
ATOM 6335 N N . PRO A 1 776 ? 4.703 57 -9.523 1 29 776 PRO A N 1
ATOM 6336 C CA . PRO A 1 776 ? 5.531 55.781 -9.672 1 29 776 PRO A CA 1
ATOM 6337 C C . PRO A 1 776 ? 5.098 54.656 -8.75 1 29 776 PRO A C 1
ATOM 6339 O O . PRO A 1 776 ? 4.801 54.906 -7.574 1 29 776 PRO A O 1
ATOM 6342 N N . ALA A 1 777 ? 4.395 53.625 -9.242 1 29.55 777 ALA A N 1
ATOM 6343 C CA . ALA A 1 777 ? 3.67 52.5 -8.664 1 29.55 777 ALA A CA 1
ATOM 6344 C C . ALA A 1 777 ? 4.496 51.812 -7.582 1 29.55 777 ALA A C 1
ATOM 6346 O O . ALA A 1 777 ? 5.699 51.594 -7.746 1 29.55 777 ALA A O 1
ATOM 6347 N N . ILE A 1 778 ? 4.148 51.906 -6.289 1 29.52 778 ILE A N 1
ATOM 6348 C CA . ILE A 1 778 ? 4.535 51.562 -4.93 1 29.52 778 ILE A CA 1
ATOM 6349 C C . ILE A 1 778 ? 4.648 50.031 -4.797 1 29.52 778 ILE A C 1
ATOM 6351 O O . ILE A 1 778 ? 3.672 49.312 -5.004 1 29.52 778 ILE A O 1
ATOM 6355 N N . CYS A 1 779 ? 5.75 49.375 -5.121 1 31.62 779 CYS A N 1
ATOM 6356 C CA . CYS A 1 779 ? 5.992 47.938 -5.09 1 31.62 779 CYS A CA 1
ATOM 6357 C C . CYS A 1 779 ? 5.859 47.375 -3.672 1 31.62 779 CYS A C 1
ATOM 6359 O O . CYS A 1 779 ? 6.496 47.906 -2.746 1 31.62 779 CYS A O 1
ATOM 6361 N N . HIS A 1 780 ? 4.711 47.094 -3.152 1 29.38 780 HIS A N 1
ATOM 6362 C CA . HIS A 1 780 ? 4.438 46.562 -1.827 1 29.38 780 HIS A CA 1
ATOM 6363 C C . HIS A 1 780 ? 5.105 45.219 -1.639 1 29.38 780 HIS A C 1
ATOM 6365 O O . HIS A 1 780 ? 4.652 44.219 -2.197 1 29.38 780 HIS A O 1
ATOM 6371 N N . CYS A 1 781 ? 6.426 45.094 -1.608 1 32.09 781 CYS A N 1
ATOM 6372 C CA . CYS A 1 781 ? 7.168 43.875 -1.245 1 32.09 781 CYS A CA 1
ATOM 6373 C C . CYS A 1 781 ? 6.734 43.375 0.122 1 32.09 781 CYS A C 1
ATOM 6375 O O . CYS A 1 781 ? 6.688 44.125 1.091 1 32.09 781 CYS A O 1
ATOM 6377 N N . MET A 1 782 ? 5.695 42.594 0.216 1 29.39 782 MET A N 1
ATOM 6378 C CA . MET A 1 782 ? 5.172 42.188 1.524 1 29.39 782 MET A CA 1
ATOM 6379 C C . MET A 1 782 ? 6.309 41.812 2.475 1 29.39 782 MET A C 1
ATOM 6381 O O . MET A 1 782 ? 6.066 41.469 3.629 1 29.39 782 MET A O 1
ATOM 6385 N N . ASN A 1 783 ? 7.508 41.25 2.012 1 28.09 783 ASN A N 1
ATOM 6386 C CA . ASN A 1 783 ? 8.328 41.094 3.209 1 28.09 783 ASN A CA 1
ATOM 6387 C C . ASN A 1 783 ? 8.68 42.469 3.818 1 28.09 783 ASN A C 1
ATOM 6389 O O . ASN A 1 783 ? 8.719 43.469 3.113 1 28.09 783 ASN A O 1
ATOM 6393 N N . GLY A 1 784 ? 8.375 42.688 4.988 1 28.48 784 GLY A N 1
ATOM 6394 C CA . GLY A 1 784 ? 8.531 43.781 5.926 1 28.48 784 GLY A CA 1
ATOM 6395 C C . GLY A 1 784 ? 9.805 44.594 5.699 1 28.48 784 GLY A C 1
ATOM 6396 O O . GLY A 1 784 ? 10.32 45.219 6.625 1 28.48 784 GLY A O 1
ATOM 6397 N N . CYS A 1 785 ? 10.617 44.531 4.656 1 28.86 785 CYS A N 1
ATOM 6398 C CA . CYS A 1 785 ? 11.711 45.469 4.895 1 28.86 785 CYS A CA 1
ATOM 6399 C C . CYS A 1 785 ? 11.172 46.875 5.125 1 28.86 785 CYS A C 1
ATOM 6401 O O . CYS A 1 785 ? 10.5 47.438 4.258 1 28.86 785 CYS A O 1
ATOM 6403 N N . PHE A 1 786 ? 10.992 47.094 6.465 1 29.22 786 PHE A N 1
ATOM 6404 C CA . PHE A 1 786 ? 10.562 48.375 6.938 1 29.22 786 PHE A CA 1
ATOM 6405 C C . PHE A 1 786 ? 11.562 49.469 6.531 1 29.22 786 PHE A C 1
ATOM 6407 O O . PHE A 1 786 ? 12.773 49.312 6.719 1 29.22 786 PHE A O 1
ATOM 6414 N N . ARG A 1 787 ? 11.5 50.156 5.402 1 31.45 787 ARG A N 1
ATOM 6415 C CA . ARG A 1 787 ? 12.148 51.438 5.551 1 31.45 787 ARG A CA 1
ATOM 6416 C C . ARG A 1 787 ? 11.625 52.188 6.781 1 31.45 787 ARG A C 1
ATOM 6418 O O . ARG A 1 787 ? 10.516 51.906 7.242 1 31.45 787 ARG A O 1
ATOM 6425 N N . LYS A 1 788 ? 12.57 52.719 7.59 1 30.2 788 LYS A N 1
ATOM 6426 C CA . LYS A 1 788 ? 12.016 53.562 8.648 1 30.2 788 LYS A CA 1
ATOM 6427 C C . LYS A 1 788 ? 10.75 54.281 8.172 1 30.2 788 LYS A C 1
ATOM 6429 O O . LYS A 1 788 ? 9.781 54.406 8.93 1 30.2 788 LYS A O 1
ATOM 6434 N N . ASP A 1 789 ? 10.984 55.062 7.035 1 30.81 789 ASP A N 1
ATOM 6435 C CA . ASP A 1 789 ? 9.93 56 6.727 1 30.81 789 ASP A CA 1
ATOM 6436 C C . ASP A 1 789 ? 8.812 55.344 5.926 1 30.81 789 ASP A C 1
ATOM 6438 O O . ASP A 1 789 ? 7.848 56 5.535 1 30.81 789 ASP A O 1
ATOM 6442 N N . GLY A 1 790 ? 8.344 54.062 5.715 1 30.36 790 GLY A N 1
ATOM 6443 C CA . GLY A 1 790 ? 7.242 53.188 5.332 1 30.36 790 GLY A CA 1
ATOM 6444 C C . GLY A 1 790 ? 7.484 52.469 4.023 1 30.36 790 GLY A C 1
ATOM 6445 O O . GLY A 1 790 ? 6.664 51.656 3.602 1 30.36 790 GLY A O 1
ATOM 6446 N N . VAL A 1 791 ? 8.242 52.938 2.842 1 30.67 791 VAL A N 1
ATOM 6447 C CA . VAL A 1 791 ? 8.102 52.562 1.438 1 30.67 791 VAL A CA 1
ATOM 6448 C C . VAL A 1 791 ? 9.133 51.5 1.081 1 30.67 791 VAL A C 1
ATOM 6450 O O . VAL A 1 791 ? 10.328 51.688 1.289 1 30.67 791 VAL A O 1
ATOM 6453 N N . LYS A 1 792 ? 9.008 50.094 1 1 38.97 792 LYS A N 1
ATOM 6454 C CA . LYS A 1 792 ? 9.766 48.844 0.913 1 38.97 792 LYS A CA 1
ATOM 6455 C C . LYS A 1 792 ? 10.242 48.594 -0.513 1 38.97 792 LYS A C 1
ATOM 6457 O O . LYS A 1 792 ? 9.438 48.469 -1.436 1 38.97 792 LYS A O 1
ATOM 6462 N N . SER A 1 793 ? 11.336 49.25 -1.358 1 36.81 793 SER A N 1
ATOM 6463 C CA . SER A 1 793 ? 11.445 49.094 -2.809 1 36.81 793 SER A CA 1
ATOM 6464 C C . SER A 1 793 ? 12.383 47.969 -3.189 1 36.81 793 SER A C 1
ATOM 6466 O O . SER A 1 793 ? 13.328 47.656 -2.461 1 36.81 793 SER A O 1
ATOM 6468 N N . CYS A 1 794 ? 12.117 46.844 -4.109 1 44.44 794 CYS A N 1
ATOM 6469 C CA . CYS A 1 794 ? 12.758 45.781 -4.863 1 44.44 794 CYS A CA 1
ATOM 6470 C C . CYS A 1 794 ? 14.008 46.281 -5.574 1 44.44 794 CYS A C 1
ATOM 6472 O O . CYS A 1 794 ? 13.992 47.375 -6.184 1 44.44 794 CYS A O 1
ATOM 6474 N N . PRO A 1 795 ? 15.242 45.781 -5.293 1 46.16 795 PRO A N 1
ATOM 6475 C CA . PRO A 1 795 ? 16.422 46.312 -5.98 1 46.16 795 PRO A CA 1
ATOM 6476 C C . PRO A 1 795 ? 16.234 46.375 -7.496 1 46.16 795 PRO A C 1
ATOM 6478 O O . PRO A 1 795 ? 16.766 47.281 -8.148 1 46.16 795 PRO A O 1
ATOM 6481 N N . CYS A 1 796 ? 15.672 45.344 -8.148 1 47.34 796 CYS A N 1
ATOM 6482 C CA . CYS A 1 796 ? 15.398 45.406 -9.578 1 47.34 796 CYS A CA 1
ATOM 6483 C C . CYS A 1 796 ? 14.609 46.656 -9.922 1 47.34 796 CYS A C 1
ATOM 6485 O O . CYS A 1 796 ? 14.875 47.312 -10.938 1 47.34 796 CYS A O 1
ATOM 6487 N N . ILE A 1 797 ? 13.773 47 -8.969 1 47.66 797 ILE A N 1
ATOM 6488 C CA . ILE A 1 797 ? 12.977 48.219 -9.188 1 47.66 797 ILE A CA 1
ATOM 6489 C C . ILE A 1 797 ? 13.883 49.438 -9.195 1 47.66 797 ILE A C 1
ATOM 6491 O O . ILE A 1 797 ? 13.734 50.312 -10.039 1 47.66 797 ILE A O 1
ATOM 6495 N N . LYS A 1 798 ? 14.789 49.469 -8.352 1 45.72 798 LYS A N 1
ATOM 6496 C CA . LYS A 1 798 ? 15.695 50.594 -8.25 1 45.72 798 LYS A CA 1
ATOM 6497 C C . LYS A 1 798 ? 16.578 50.719 -9.5 1 45.72 798 LYS A C 1
ATOM 6499 O O . LYS A 1 798 ? 16.875 51.812 -9.953 1 45.72 798 LYS A O 1
ATOM 6504 N N . ALA A 1 799 ? 16.922 49.562 -10.016 1 45.56 799 ALA A N 1
ATOM 6505 C CA . ALA A 1 799 ? 17.688 49.562 -11.266 1 45.56 799 ALA A CA 1
ATOM 6506 C C . ALA A 1 799 ? 16.766 49.688 -12.469 1 45.56 799 ALA A C 1
ATOM 6508 O O . ALA A 1 799 ? 17.219 49.562 -13.617 1 45.56 799 ALA A O 1
ATOM 6509 N N . ASN A 1 800 ? 15.516 50.094 -12.344 1 43.56 800 ASN A N 1
ATOM 6510 C CA . ASN A 1 800 ? 14.477 50.219 -13.359 1 43.56 800 ASN A CA 1
ATOM 6511 C C . ASN A 1 800 ? 14.445 49.031 -14.297 1 43.56 800 ASN A C 1
ATOM 6513 O O . ASN A 1 800 ? 14.336 49.188 -15.516 1 43.56 800 ASN A O 1
ATOM 6517 N N . ARG A 1 801 ? 14.977 47.906 -13.758 1 44.56 801 ARG A N 1
ATOM 6518 C CA . ARG A 1 801 ? 14.93 46.656 -14.516 1 44.56 801 ARG A CA 1
ATOM 6519 C C . ARG A 1 801 ? 13.875 45.719 -13.945 1 44.56 801 ARG A C 1
ATOM 6521 O O . ARG A 1 801 ? 13.492 45.844 -12.781 1 44.56 801 ARG A O 1
ATOM 6528 N N . ASN A 1 802 ? 13.023 45.062 -14.727 1 44.94 802 ASN A N 1
ATOM 6529 C CA . ASN A 1 802 ? 12.102 44 -14.32 1 44.94 802 ASN A CA 1
ATOM 6530 C C . ASN A 1 802 ? 12.836 42.875 -13.609 1 44.94 802 ASN A C 1
ATOM 6532 O O . ASN A 1 802 ? 14.008 42.594 -13.875 1 44.94 802 ASN A O 1
ATOM 6536 N N . CYS A 1 803 ? 12.297 42.5 -12.422 1 45.97 803 CYS A N 1
ATOM 6537 C CA . CYS A 1 803 ? 12.93 41.406 -11.703 1 45.97 803 CYS A CA 1
ATOM 6538 C C . CYS A 1 803 ? 13.219 40.25 -12.641 1 45.97 803 CYS A C 1
ATOM 6540 O O . CYS A 1 803 ? 12.438 39.969 -13.555 1 45.97 803 CYS A O 1
ATOM 6542 N N . SER A 1 804 ? 14.477 39.969 -13.016 1 43 804 SER A N 1
ATOM 6543 C CA . SER A 1 804 ? 14.812 38.812 -13.852 1 43 804 SER A CA 1
ATOM 6544 C C . SER A 1 804 ? 14.703 37.5 -13.062 1 43 804 SER A C 1
ATOM 6546 O O . SER A 1 804 ? 14.523 37.531 -11.844 1 43 804 SER A O 1
ATOM 6548 N N . ALA A 1 805 ? 14.664 36.344 -13.742 1 43.22 805 ALA A N 1
ATOM 6549 C CA . ALA A 1 805 ? 14.648 35.031 -13.156 1 43.22 805 ALA A CA 1
ATOM 6550 C C . ALA A 1 805 ? 15.703 34.875 -12.055 1 43.22 805 ALA A C 1
ATOM 6552 O O . ALA A 1 805 ? 15.594 34.031 -11.18 1 43.22 805 ALA A O 1
ATOM 6553 N N . LYS A 1 806 ? 16.688 35.812 -12.141 1 42.81 806 LYS A N 1
ATOM 6554 C CA . LYS A 1 806 ? 17.844 35.812 -11.242 1 42.81 806 LYS A CA 1
ATOM 6555 C C . LYS A 1 806 ? 17.531 36.531 -9.93 1 42.81 806 LYS A C 1
ATOM 6557 O O . LYS A 1 806 ? 18.312 36.5 -8.992 1 42.81 806 LYS A O 1
ATOM 6562 N N . CYS A 1 807 ? 16.562 37.406 -9.914 1 45.5 807 CYS A N 1
ATOM 6563 C CA . CYS A 1 807 ? 16.156 38.188 -8.766 1 45.5 807 CYS A CA 1
ATOM 6564 C C . CYS A 1 807 ? 15.5 37.344 -7.695 1 45.5 807 CYS A C 1
ATOM 6566 O O . CYS A 1 807 ? 14.516 36.656 -7.973 1 45.5 807 CYS A O 1
ATOM 6568 N N . ARG A 1 808 ? 16.266 36.75 -6.742 1 45.44 808 ARG A N 1
ATOM 6569 C CA . ARG A 1 808 ? 15.844 35.812 -5.703 1 45.44 808 ARG A CA 1
ATOM 6570 C C . ARG A 1 808 ? 15.125 36.531 -4.574 1 45.44 808 ARG A C 1
ATOM 6572 O O . ARG A 1 808 ? 15.227 36.125 -3.41 1 45.44 808 ARG A O 1
ATOM 6579 N N . CYS A 1 809 ? 14.57 37.812 -4.93 1 43.88 809 CYS A N 1
ATOM 6580 C CA . CYS A 1 809 ? 13.867 38.562 -3.893 1 43.88 809 CYS A CA 1
ATOM 6581 C C . CYS A 1 809 ? 12.641 37.812 -3.412 1 43.88 809 CYS A C 1
ATOM 6583 O O . CYS A 1 809 ? 11.969 37.156 -4.207 1 43.88 809 CYS A O 1
ATOM 6585 N N . ARG A 1 810 ? 12.625 37.5 -2.223 1 40.5 810 ARG A N 1
ATOM 6586 C CA . ARG A 1 810 ? 11.406 36.938 -1.673 1 40.5 810 ARG A CA 1
ATOM 6587 C C . ARG A 1 810 ? 10.273 37.969 -1.661 1 40.5 810 ARG A C 1
ATOM 6589 O O . ARG A 1 810 ? 10.469 39.094 -1.229 1 40.5 810 ARG A O 1
ATOM 6596 N N . LYS A 1 811 ? 9.156 37.969 -2.186 1 37.16 811 LYS A N 1
ATOM 6597 C CA . LYS A 1 811 ? 7.938 38.781 -2.25 1 37.16 811 LYS A CA 1
ATOM 6598 C C . LYS A 1 811 ? 8.18 40.094 -2.957 1 37.16 811 LYS A C 1
ATOM 6600 O O . LYS A 1 811 ? 7.805 41.156 -2.449 1 37.16 811 LYS A O 1
ATOM 6605 N N . CYS A 1 812 ? 9.055 40.219 -3.971 1 43.28 812 CYS A N 1
ATOM 6606 C CA . CYS A 1 812 ? 9.406 41.469 -4.672 1 43.28 812 CYS A CA 1
ATOM 6607 C C . CYS A 1 812 ? 8.312 41.844 -5.656 1 43.28 812 CYS A C 1
ATOM 6609 O O . CYS A 1 812 ? 7.84 41.031 -6.434 1 43.28 812 CYS A O 1
ATOM 6611 N N . SER A 1 813 ? 7.465 42.969 -5.418 1 39.31 813 SER A N 1
ATOM 6612 C CA . SER A 1 813 ? 6.438 43.562 -6.266 1 39.31 813 SER A CA 1
ATOM 6613 C C . SER A 1 813 ? 7.059 44.25 -7.48 1 39.31 813 SER A C 1
ATOM 6615 O O . SER A 1 813 ? 6.371 44.969 -8.211 1 39.31 813 SER A O 1
ATOM 6617 N N . ASN A 1 814 ? 8.328 44.594 -7.672 1 41.25 814 ASN A N 1
ATOM 6618 C CA . ASN A 1 814 ? 8.75 45.375 -8.844 1 41.25 814 ASN A CA 1
ATOM 6619 C C . ASN A 1 814 ? 8.242 44.719 -10.133 1 41.25 814 ASN A C 1
ATOM 6621 O O . ASN A 1 814 ? 8.352 45.312 -11.211 1 41.25 814 ASN A O 1
ATOM 6625 N N . ASN A 1 815 ? 8.195 43.594 -10.32 1 36.72 815 ASN A N 1
ATOM 6626 C CA . ASN A 1 815 ? 7.438 43.312 -11.539 1 36.72 815 ASN A CA 1
ATOM 6627 C C . ASN A 1 815 ? 6.016 43.875 -11.453 1 36.72 815 ASN A C 1
ATOM 6629 O O . ASN A 1 815 ? 5.23 43.469 -10.602 1 36.72 815 ASN A O 1
ATOM 6633 N N . LYS A 1 816 ? 5.828 45.25 -11.617 1 33.16 816 LYS A N 1
ATOM 6634 C CA . LYS A 1 816 ? 4.527 45.938 -11.57 1 33.16 816 LYS A CA 1
ATOM 6635 C C . LYS A 1 816 ? 3.426 45 -12.094 1 33.16 816 LYS A C 1
ATOM 6637 O O . LYS A 1 816 ? 2.299 45.438 -12.328 1 33.16 816 LYS A O 1
ATOM 6642 N N . ALA A 1 817 ? 3.477 43.969 -12.672 1 29.12 817 ALA A N 1
ATOM 6643 C CA . ALA A 1 817 ? 2.031 43.781 -12.758 1 29.12 817 ALA A CA 1
ATOM 6644 C C . ALA A 1 817 ? 1.369 43.969 -11.398 1 29.12 817 ALA A C 1
ATOM 6646 O O . ALA A 1 817 ? 1.948 43.625 -10.367 1 29.12 817 ALA A O 1
ATOM 6647 N N . VAL A 1 818 ? 0.712 45.156 -11.141 1 25.88 818 VAL A N 1
ATOM 6648 C CA . VAL A 1 818 ? -0.145 45.531 -10.016 1 25.88 818 VAL A CA 1
ATOM 6649 C C . VAL A 1 818 ? -0.559 44.281 -9.258 1 25.88 818 VAL A C 1
ATOM 6651 O O . VAL A 1 818 ? -1.312 43.438 -9.773 1 25.88 818 VAL A O 1
ATOM 6654 N N . LYS A 1 819 ? 0.407 43.688 -8.797 1 25.77 819 LYS A N 1
ATOM 6655 C CA . LYS A 1 819 ? -0.311 42.656 -8.062 1 25.77 819 LYS A CA 1
ATOM 6656 C C . LYS A 1 819 ? -1.093 43.25 -6.895 1 25.77 819 LYS A C 1
ATOM 6658 O O . LYS A 1 819 ? -0.512 43.875 -6.012 1 25.77 819 LYS A O 1
ATOM 6663 N N . GLN A 1 820 ? -2.17 43.969 -7.141 1 24.36 820 GLN A N 1
ATOM 6664 C CA . GLN A 1 820 ? -3.051 44.281 -6.02 1 24.36 820 GLN A CA 1
ATOM 6665 C C . GLN A 1 820 ? -2.922 43.25 -4.906 1 24.36 820 GLN A C 1
ATOM 6667 O O . GLN A 1 820 ? -2.639 42.094 -5.164 1 24.36 820 GLN A O 1
ATOM 6672 N N . ARG A 1 821 ? -2.488 43.688 -3.826 1 25.09 821 ARG A N 1
ATOM 6673 C CA . ARG A 1 821 ? -2.582 43.156 -2.469 1 25.09 821 ARG A CA 1
ATOM 6674 C C . ARG A 1 821 ? -3.717 42.156 -2.352 1 25.09 821 ARG A C 1
ATOM 6676 O O . ARG A 1 821 ? -4.891 42.531 -2.395 1 25.09 821 ARG A O 1
ATOM 6683 N N . LEU A 1 822 ? -3.537 41.094 -3.006 1 25.42 822 LEU A N 1
ATOM 6684 C CA . LEU A 1 822 ? -4.836 40.406 -2.955 1 25.42 822 LEU A CA 1
ATOM 6685 C C . LEU A 1 822 ? -5.262 40.156 -1.512 1 25.42 822 LEU A C 1
ATOM 6687 O O . LEU A 1 822 ? -4.523 39.531 -0.743 1 25.42 822 LEU A O 1
ATOM 6691 N N . LYS A 1 823 ? -5.691 41.125 -0.821 1 25.92 823 LYS A N 1
ATOM 6692 C CA . LYS A 1 823 ? -6.43 41.031 0.435 1 25.92 823 LYS A CA 1
ATOM 6693 C C . LYS A 1 823 ? -7.125 39.688 0.573 1 25.92 823 LYS A C 1
ATOM 6695 O O . LYS A 1 823 ? -7.602 39.125 -0.414 1 25.92 823 LYS A O 1
ATOM 6700 N N . GLY A 1 824 ? -6.57 38.844 1.429 1 27.48 824 GLY A N 1
ATOM 6701 C CA . GLY A 1 824 ? -7.219 37.625 1.833 1 27.48 824 GLY A CA 1
ATOM 6702 C C . GLY A 1 824 ? -8.727 37.656 1.635 1 27.48 824 GLY A C 1
ATOM 6703 O O . GLY A 1 824 ? -9.344 38.719 1.71 1 27.48 824 GLY A O 1
ATOM 6704 N N . CYS A 1 825 ? -9.25 37.062 0.643 1 31.48 825 CYS A N 1
ATOM 6705 C CA . CYS A 1 825 ? -10.68 37.344 0.605 1 31.48 825 CYS A CA 1
ATOM 6706 C C . CYS A 1 825 ? -11.289 37.25 1.999 1 31.48 825 CYS A C 1
ATOM 6708 O O . CYS A 1 825 ? -11.148 36.219 2.682 1 31.48 825 CYS A O 1
ATOM 6710 N N . ARG A 1 826 ? -11 38.094 2.826 1 32.22 826 ARG A N 1
ATOM 6711 C CA . ARG A 1 826 ? -11.875 38.312 3.973 1 32.22 826 ARG A CA 1
ATOM 6712 C C . ARG A 1 826 ? -13.344 38.188 3.576 1 32.22 826 ARG A C 1
ATOM 6714 O O . ARG A 1 826 ? -14.086 39.156 3.592 1 32.22 826 ARG A O 1
ATOM 6721 N N . CYS A 1 827 ? -13.477 37.188 2.461 1 32.38 827 CYS A N 1
ATOM 6722 C CA . CYS A 1 827 ? -14.93 37.062 2.389 1 32.38 827 CYS A CA 1
ATOM 6723 C C . CYS A 1 827 ? -15.516 36.688 3.74 1 32.38 827 CYS A C 1
ATOM 6725 O O . CYS A 1 827 ? -15.031 35.75 4.387 1 32.38 827 CYS A O 1
ATOM 6727 N N . GLN A 1 828 ? -15.438 37.531 4.684 1 32.62 828 GLN A N 1
ATOM 6728 C CA . GLN A 1 828 ? -16.203 37.156 5.875 1 32.62 828 GLN A CA 1
ATOM 6729 C C . GLN A 1 828 ? -17.172 36.031 5.574 1 32.62 828 GLN A C 1
ATOM 6731 O O . GLN A 1 828 ? -17.547 35.25 6.473 1 32.62 828 GLN A O 1
ATOM 6736 N N . THR A 1 829 ? -17.922 36.156 4.395 1 32.06 829 THR A N 1
ATOM 6737 C CA . THR A 1 829 ? -19.016 35.312 3.912 1 32.06 829 THR A CA 1
ATOM 6738 C C . THR A 1 829 ? -18.484 34.219 2.969 1 32.06 829 THR A C 1
ATOM 6740 O O . THR A 1 829 ? -17.484 34.438 2.293 1 32.06 829 THR A O 1
ATOM 6743 N N . SER A 1 830 ? -18.594 32.812 3.049 1 39.53 830 SER A N 1
ATOM 6744 C CA . SER A 1 830 ? -18.578 31.531 2.328 1 39.53 830 SER A CA 1
ATOM 6745 C C . SER A 1 830 ? -18.75 31.75 0.826 1 39.53 830 SER A C 1
ATOM 6747 O O . SER A 1 830 ? -19.516 32.594 0.395 1 39.53 830 SER A O 1
ATOM 6749 N N . CYS A 1 831 ? -17.75 31.812 -0.079 1 44.44 831 CYS A N 1
ATOM 6750 C CA . CYS A 1 831 ? -18.031 31.953 -1.503 1 44.44 831 CYS A CA 1
ATOM 6751 C C . CYS A 1 831 ? -18.922 30.812 -1.997 1 44.44 831 CYS A C 1
ATOM 6753 O O . CYS A 1 831 ? -18.906 29.719 -1.432 1 44.44 831 CYS A O 1
ATOM 6755 N N . ARG A 1 832 ? -20 31.047 -2.527 1 43.62 832 ARG A N 1
ATOM 6756 C CA . ARG A 1 832 ? -21.016 30.094 -2.963 1 43.62 832 ARG A CA 1
ATOM 6757 C C . ARG A 1 832 ? -20.672 29.5 -4.32 1 43.62 832 ARG A C 1
ATOM 6759 O O . ARG A 1 832 ? -20.297 30.219 -5.242 1 43.62 832 ARG A O 1
ATOM 6766 N N . ASP A 1 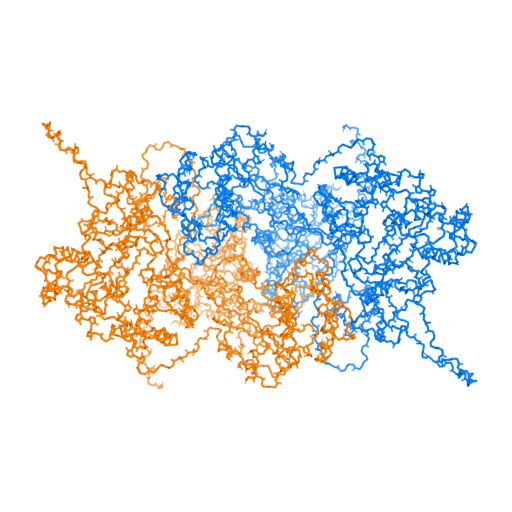833 ? -20 28.188 -4.484 1 42.69 833 ASP A N 1
ATOM 6767 C CA . ASP A 1 833 ? -19.797 27.484 -5.746 1 42.69 833 ASP A CA 1
ATOM 6768 C C . ASP A 1 833 ? -20.984 27.688 -6.684 1 42.69 833 ASP A C 1
ATOM 6770 O O . ASP A 1 833 ? -21.922 28.406 -6.352 1 42.69 833 ASP A O 1
ATOM 6774 N N . THR A 1 834 ? -20.766 27.234 -7.883 1 41.16 834 THR A N 1
ATOM 6775 C CA . THR A 1 834 ? -21.906 27.359 -8.781 1 41.16 834 THR A CA 1
ATOM 6776 C C . THR A 1 834 ? -23.219 27.016 -8.062 1 41.16 834 THR A C 1
ATOM 6778 O O . THR A 1 834 ? -24.266 27.547 -8.398 1 41.16 834 THR A O 1
ATOM 6781 N N . ASP A 1 835 ? -23.156 26.188 -7.055 1 43.16 835 ASP A N 1
ATOM 6782 C CA . ASP A 1 835 ? -24.375 25.828 -6.324 1 43.16 835 ASP A CA 1
ATOM 6783 C C . ASP A 1 835 ? -24.547 26.719 -5.098 1 43.16 835 ASP A C 1
ATOM 6785 O O . ASP A 1 835 ? -25.422 26.469 -4.262 1 43.16 835 ASP A O 1
ATOM 6789 N N . GLY A 1 836 ? -23.844 27.859 -4.863 1 47.5 836 GLY A N 1
ATOM 6790 C CA . GLY A 1 836 ? -24.047 28.859 -3.83 1 47.5 836 GLY A CA 1
ATOM 6791 C C . GLY A 1 836 ? -23.266 28.578 -2.561 1 47.5 836 GLY A C 1
ATOM 6792 O O . GLY A 1 836 ? -23.5 29.219 -1.527 1 47.5 836 GLY A O 1
ATOM 6793 N N . ARG A 1 837 ? -22.688 27.469 -2.508 1 47.75 837 ARG A N 1
ATOM 6794 C CA . ARG A 1 837 ? -22.031 27.109 -1.254 1 47.75 837 ARG A CA 1
ATOM 6795 C C . ARG A 1 837 ? -20.703 27.828 -1.101 1 47.75 837 ARG A C 1
ATOM 6797 O O . ARG A 1 837 ? -20.062 28.172 -2.094 1 47.75 837 ARG A O 1
ATOM 6804 N N . ASN A 1 838 ? -20.562 28.266 -0.077 1 45.66 838 ASN A N 1
ATOM 6805 C CA . ASN A 1 838 ? -19.328 28.953 0.28 1 45.66 838 ASN A CA 1
ATOM 6806 C C . ASN A 1 838 ? -18.109 28.094 -0.028 1 45.66 838 ASN A C 1
ATOM 6808 O O . ASN A 1 838 ? -18 26.969 0.449 1 45.66 838 ASN A O 1
ATOM 6812 N N . THR A 1 839 ? -17.719 28.031 -1.286 1 47.72 839 THR A N 1
ATOM 6813 C CA . THR A 1 839 ? -16.547 27.266 -1.663 1 47.72 839 THR A CA 1
ATOM 6814 C C . THR A 1 839 ? -15.289 28.141 -1.62 1 47.72 839 THR A C 1
ATOM 6816 O O . THR A 1 839 ? -15.367 29.359 -1.739 1 47.72 839 THR A O 1
ATOM 6819 N N . LYS A 1 840 ? -14.188 27.844 -1.071 1 46.69 840 LYS A N 1
ATOM 6820 C CA . LYS A 1 840 ? -12.938 28.594 -1.12 1 46.69 840 LYS A CA 1
ATOM 6821 C C . LYS A 1 840 ? -12.664 29.109 -2.529 1 46.69 840 LYS A C 1
ATOM 6823 O O . LYS A 1 840 ? -13.078 28.5 -3.514 1 46.69 840 LYS A O 1
ATOM 6828 N N . CYS A 1 841 ? -12.555 30.375 -2.801 1 47.47 841 CYS A N 1
ATOM 6829 C CA . CYS A 1 841 ? -12.398 31.062 -4.074 1 47.47 841 CYS A CA 1
ATOM 6830 C C . CYS A 1 841 ? -11.484 30.297 -5.012 1 47.47 841 CYS A C 1
ATOM 6832 O O . CYS A 1 841 ? -10.305 30.109 -4.727 1 47.47 841 CYS A O 1
ATOM 6834 N N . PRO A 1 842 ? -12.086 29.391 -5.859 1 48.44 842 PRO A N 1
ATOM 6835 C CA . PRO A 1 842 ? -11.227 28.609 -6.766 1 48.44 842 PRO A CA 1
ATOM 6836 C C . PRO A 1 842 ? -10.203 29.484 -7.488 1 48.44 842 PRO A C 1
ATOM 6838 O O . PRO A 1 842 ? -9.094 29.031 -7.777 1 48.44 842 PRO A O 1
ATOM 6841 N N . CYS A 1 843 ? -10.617 30.781 -7.672 1 47.47 843 CYS A N 1
ATOM 6842 C CA . CYS A 1 843 ? -9.688 31.688 -8.328 1 47.47 843 CYS A CA 1
ATOM 6843 C C . CYS A 1 843 ? -8.453 31.922 -7.465 1 47.47 843 CYS A C 1
ATOM 6845 O O . CYS A 1 843 ? -7.324 31.875 -7.957 1 47.47 843 CYS A O 1
ATOM 6847 N N . PHE A 1 844 ? -8.797 32.094 -6.18 1 48.72 844 PHE A N 1
ATOM 6848 C CA . PHE A 1 844 ? -7.727 32.344 -5.215 1 48.72 844 PHE A CA 1
ATOM 6849 C C . PHE A 1 844 ? -6.871 31.094 -5.031 1 48.72 844 PHE A C 1
ATOM 6851 O O . PHE A 1 844 ? -5.641 31.188 -5.004 1 48.72 844 PHE A O 1
ATOM 6858 N N . LYS A 1 845 ? -7.641 30 -5.047 1 48.5 845 LYS A N 1
ATOM 6859 C CA . LYS A 1 845 ? -6.965 28.719 -4.918 1 48.5 845 LYS A CA 1
ATOM 6860 C C . LYS A 1 845 ? -6.07 28.438 -6.121 1 48.5 845 LYS A C 1
ATOM 6862 O O . LYS A 1 845 ? -4.965 27.906 -5.973 1 48.5 845 LYS A O 1
ATOM 6867 N N . ASN A 1 846 ? -6.535 28.969 -7.238 1 45.91 846 ASN A N 1
ATOM 6868 C CA . ASN A 1 846 ? -5.824 28.75 -8.492 1 45.91 846 ASN A CA 1
ATOM 6869 C C . ASN A 1 846 ? -5.02 29.984 -8.898 1 45.91 846 ASN A C 1
ATOM 6871 O O . ASN A 1 846 ? -4.633 30.109 -10.062 1 45.91 846 ASN A O 1
ATOM 6875 N N . ARG A 1 847 ? -4.785 30.844 -7.934 1 39.81 847 ARG A N 1
ATOM 6876 C CA . ARG A 1 847 ? -4.031 32.094 -8.008 1 39.81 847 ARG A CA 1
ATOM 6877 C C . ARG A 1 847 ? -4.414 32.906 -9.25 1 39.81 847 ARG A C 1
ATOM 6879 O O . ARG A 1 847 ? -3.549 33.469 -9.922 1 39.81 847 ARG A O 1
ATOM 6886 N N . LEU A 1 848 ? -5.617 32.594 -9.625 1 48.59 848 LEU A N 1
ATOM 6887 C CA . LEU A 1 848 ? -6.211 33.344 -10.711 1 48.59 848 LEU A CA 1
ATOM 6888 C C . LEU A 1 848 ? -7.055 34.5 -10.18 1 48.59 848 LEU A C 1
ATOM 6890 O O . LEU A 1 848 ? -7.512 34.469 -9.031 1 48.59 848 LEU A O 1
ATOM 6894 N N . GLY A 1 849 ? -7.023 35.594 -10.836 1 47.66 849 GLY A N 1
ATOM 6895 C CA . GLY A 1 849 ? -7.941 36.688 -10.539 1 47.66 849 GLY A CA 1
ATOM 6896 C C . GLY A 1 849 ? -9.398 36.25 -10.539 1 47.66 849 GLY A C 1
ATOM 6897 O O . GLY A 1 849 ? -9.773 35.312 -11.25 1 47.66 849 GLY A O 1
ATOM 6898 N N . CYS A 1 850 ? -10.047 36.562 -9.531 1 47.38 850 CYS A N 1
ATOM 6899 C CA . CYS A 1 850 ? -11.453 36.188 -9.359 1 47.38 850 CYS A CA 1
ATOM 6900 C C . CYS A 1 850 ? -12.297 36.781 -10.484 1 47.38 850 CYS A C 1
ATOM 6902 O O . CYS A 1 850 ? -12.359 38 -10.648 1 47.38 850 CYS A O 1
ATOM 6904 N N . ASP A 1 851 ? -12.227 36.188 -11.562 1 44.84 851 ASP A N 1
ATOM 6905 C CA . ASP A 1 851 ? -13.109 36.75 -12.578 1 44.84 851 ASP A CA 1
ATOM 6906 C C . ASP A 1 851 ? -14.57 36.438 -12.25 1 44.84 851 ASP A C 1
ATOM 6908 O O . ASP A 1 851 ? -15.438 37.312 -12.422 1 44.84 851 ASP A O 1
ATOM 6912 N N . MET A 1 852 ? -14.922 35.094 -12.227 1 43.12 852 MET A N 1
ATOM 6913 C CA . MET A 1 852 ? -16.312 34.688 -12.188 1 43.12 852 MET A CA 1
ATOM 6914 C C . MET A 1 852 ? -16.781 34.469 -10.758 1 43.12 852 MET A C 1
ATOM 6916 O O . MET A 1 852 ? -17.859 33.906 -10.531 1 43.12 852 MET A O 1
ATOM 6920 N N . CYS A 1 853 ? -15.797 34.625 -9.828 1 43.91 853 CYS A N 1
ATOM 6921 C CA . CYS A 1 853 ? -16.328 34.281 -8.516 1 43.91 853 CYS A CA 1
ATOM 6922 C C . CYS A 1 853 ? -17.094 35.469 -7.914 1 43.91 853 CYS A C 1
ATOM 6924 O O . CYS A 1 853 ? -16.766 36.625 -8.188 1 43.91 853 CYS A O 1
ATOM 6926 N N . ASN A 1 854 ? -18.375 35.375 -7.844 1 44.03 854 ASN A N 1
ATOM 6927 C CA . ASN A 1 854 ? -19.266 36.375 -7.281 1 44.03 854 ASN A CA 1
ATOM 6928 C C . ASN A 1 854 ? -18.828 36.812 -5.883 1 44.03 854 ASN A C 1
ATOM 6930 O O . ASN A 1 854 ? -19.656 37 -4.996 1 44.03 854 ASN A O 1
ATOM 6934 N N . CYS A 1 855 ? -17.5 36.719 -5.688 1 43.62 855 CYS A N 1
ATOM 6935 C CA . CYS A 1 855 ? -17.047 37.156 -4.371 1 43.62 855 CYS A CA 1
ATOM 6936 C C . CYS A 1 855 ? -17.188 38.656 -4.227 1 43.62 855 CYS A C 1
ATOM 6938 O O . CYS A 1 855 ? -16.938 39.406 -5.176 1 43.62 855 CYS A O 1
ATOM 6940 N N . LYS A 1 856 ? -18.188 39 -3.512 1 43.62 856 LYS A N 1
ATOM 6941 C CA . LYS A 1 856 ? -18.312 40.406 -3.141 1 43.62 856 LYS A CA 1
ATOM 6942 C C . LYS A 1 856 ? -17.203 40.844 -2.176 1 43.62 856 LYS A C 1
ATOM 6944 O O . LYS A 1 856 ? -16.938 40.125 -1.193 1 43.62 856 LYS A O 1
ATOM 6949 N N . SER A 1 857 ? -16.516 41.938 -2.441 1 43.59 857 SER A N 1
ATOM 6950 C CA . SER A 1 857 ? -15.438 42.562 -1.7 1 43.59 857 SER A CA 1
ATOM 6951 C C . SER A 1 857 ? -14.211 41.656 -1.619 1 43.59 857 SER A C 1
ATOM 6953 O O . SER A 1 857 ? -13.703 41.406 -0.528 1 43.59 857 SER A O 1
ATOM 6955 N N . CYS A 1 858 ? -13.977 40.844 -2.879 1 45.25 858 CYS A N 1
ATOM 6956 C CA . CYS A 1 858 ? -12.938 39.812 -3.064 1 45.25 858 CYS A CA 1
ATOM 6957 C C . CYS A 1 858 ? -11.562 40.469 -3.123 1 45.25 858 CYS A C 1
ATOM 6959 O O . CYS A 1 858 ? -11.352 41.438 -3.869 1 45.25 858 CYS A O 1
ATOM 6961 N N . GLU A 1 859 ? -10.812 40.562 -2.305 1 45.69 859 GLU A N 1
ATOM 6962 C CA . GLU A 1 859 ? -9.461 41.125 -2.295 1 45.69 859 GLU A CA 1
ATOM 6963 C C . GLU A 1 859 ? -8.453 40.125 -2.861 1 45.69 859 GLU A C 1
ATOM 6965 O O . GLU A 1 859 ? -7.352 39.969 -2.324 1 45.69 859 GLU A O 1
ATOM 6970 N N . ASN A 1 860 ? -8.891 39.281 -3.967 1 47.06 860 ASN A N 1
ATOM 6971 C CA . ASN A 1 860 ? -8.039 38.406 -4.766 1 47.06 860 ASN A CA 1
ATOM 6972 C C . ASN A 1 860 ? -6.949 39.188 -5.488 1 47.06 860 ASN A C 1
ATOM 6974 O O . ASN A 1 860 ? -7.246 40.094 -6.289 1 47.06 860 ASN A O 1
ATOM 6978 N N . PRO A 1 861 ? -5.801 39.25 -5.094 1 44.31 861 PRO A N 1
ATOM 6979 C CA . PRO A 1 861 ? -4.781 40.188 -5.609 1 44.31 861 PRO A CA 1
ATOM 6980 C C . PRO A 1 861 ? -4.516 39.969 -7.102 1 44.31 861 PRO A C 1
ATOM 6982 O O . PRO A 1 861 ? -3.854 40.812 -7.727 1 44.31 861 PRO A O 1
ATOM 6985 N N . TYR A 1 862 ? -5.012 38.781 -7.816 1 45.5 862 TYR A N 1
ATOM 6986 C CA . TYR A 1 862 ? -4.668 38.531 -9.211 1 45.5 862 TYR A CA 1
ATOM 6987 C C . TYR A 1 862 ? -5.574 39.312 -10.156 1 45.5 862 TYR A C 1
ATOM 6989 O O . TYR A 1 862 ? -5.547 39.094 -11.367 1 45.5 862 TYR A O 1
ATOM 6997 N N . GLY A 1 863 ? -6.266 40.469 -10.078 1 43.25 863 GLY A N 1
ATOM 6998 C CA . GLY A 1 863 ? -6.922 41.469 -10.883 1 43.25 863 GLY A CA 1
ATOM 6999 C C . GLY A 1 863 ? -8.336 41.094 -11.281 1 43.25 863 GLY A C 1
ATOM 7000 O O . GLY A 1 863 ? -8.805 40 -10.969 1 43.25 863 GLY A O 1
ATOM 7001 N N . LYS A 1 864 ? -9.227 42.156 -11.688 1 42.25 864 LYS A N 1
ATOM 7002 C CA . LYS A 1 864 ? -10.539 42.125 -12.312 1 42.25 864 LYS A CA 1
ATOM 7003 C C . LYS A 1 864 ? -10.43 42.062 -13.836 1 42.25 864 LYS A C 1
ATOM 7005 O O . LYS A 1 864 ? -9.695 42.844 -14.438 1 42.25 864 LYS A O 1
ATOM 7010 N N . ASN A 1 865 ? -10.547 41.094 -14.781 1 33.78 865 ASN A N 1
ATOM 7011 C CA . ASN A 1 865 ? -10.555 41.219 -16.234 1 33.78 865 ASN A CA 1
ATOM 7012 C C . ASN A 1 865 ? -11.773 42 -16.719 1 33.78 865 ASN A C 1
ATOM 7014 O O . ASN A 1 865 ? -12.906 41.625 -16.422 1 33.78 865 ASN A O 1
ATOM 7018 N N . GLU A 1 866 ? -11.812 43.25 -17.125 1 30.44 866 GLU A N 1
ATOM 7019 C CA . GLU A 1 866 ? -12.883 43.906 -17.859 1 30.44 866 GLU A CA 1
ATOM 7020 C C . GLU A 1 866 ? -13.367 43.062 -19.016 1 30.44 866 GLU A C 1
ATOM 7022 O O . GLU A 1 866 ? -14.578 42.906 -19.234 1 30.44 866 GLU A O 1
ATOM 7027 N N . ASN A 1 867 ? -12.727 43.031 -20.297 1 27.97 867 ASN A N 1
ATOM 7028 C CA . ASN A 1 867 ? -13.219 42.594 -21.609 1 27.97 867 ASN A CA 1
ATOM 7029 C C . ASN A 1 867 ? -13.289 41.094 -21.703 1 27.97 867 ASN A C 1
ATOM 7031 O O . ASN A 1 867 ? -13.25 40.531 -22.797 1 27.97 867 ASN A O 1
ATOM 7035 N N . ARG A 1 868 ? -13.336 40.219 -20.812 1 28.2 868 ARG A N 1
ATOM 7036 C CA . ARG A 1 868 ? -13.25 38.812 -21.281 1 28.2 868 ARG A CA 1
ATOM 7037 C C . ARG A 1 868 ? -14.523 38.406 -22 1 28.2 868 ARG A C 1
ATOM 7039 O O . ARG A 1 868 ? -15.617 38.469 -21.422 1 28.2 868 ARG A O 1
ATOM 7046 N N . LYS A 1 869 ? -14.445 38.312 -23.266 1 26.66 869 LYS A N 1
ATOM 7047 C CA . LYS A 1 869 ? -14.992 37.188 -24 1 26.66 869 LYS A CA 1
ATOM 7048 C C . LYS A 1 869 ? -14.594 35.844 -23.328 1 26.66 869 LYS A C 1
ATOM 7050 O O . LYS A 1 869 ? -13.594 35.781 -22.625 1 26.66 869 LYS A O 1
ATOM 7055 N N . LYS A 1 870 ? -15.25 34.531 -23.391 1 26.11 870 LYS A N 1
ATOM 7056 C CA . LYS A 1 870 ? -15.57 33.156 -22.984 1 26.11 870 LYS A CA 1
ATOM 7057 C C . LYS A 1 870 ? -14.32 32.281 -22.984 1 26.11 870 LYS A C 1
ATOM 7059 O O . LYS A 1 870 ? -14.414 31.062 -22.875 1 26.11 870 LYS A O 1
ATOM 7064 N N . ASN A 1 871 ? -13.172 32.531 -23.359 1 23.12 871 ASN A N 1
ATOM 7065 C CA . ASN A 1 871 ? -12.234 31.469 -23.672 1 23.12 871 ASN A CA 1
ATOM 7066 C C . ASN A 1 871 ? -11.688 30.828 -22.391 1 23.12 871 ASN A C 1
ATOM 7068 O O . ASN A 1 871 ? -10.977 31.469 -21.625 1 23.12 871 ASN A O 1
ATOM 7072 N N . SER A 1 872 ? -12.297 29.859 -21.609 1 25.94 872 SER A N 1
ATOM 7073 C CA . SER A 1 872 ? -12.336 29.078 -20.391 1 25.94 872 SER A CA 1
ATOM 7074 C C . SER A 1 872 ? -11.031 28.312 -20.172 1 25.94 872 SER A C 1
ATOM 7076 O O . SER A 1 872 ? -10.953 27.109 -20.469 1 25.94 872 SER A O 1
ATOM 7078 N N . GLY A 1 873 ? -9.875 28.625 -20.484 1 25.23 873 GLY A N 1
ATOM 7079 C CA . GLY A 1 873 ? -8.734 27.719 -20.438 1 25.23 873 GLY A CA 1
ATOM 7080 C C . GLY A 1 873 ? -8.32 27.375 -19.016 1 25.23 873 GLY A C 1
ATOM 7081 O O . GLY A 1 873 ? -8.102 28.266 -18.188 1 25.23 873 GLY A O 1
ATOM 7082 N N . LYS A 1 874 ? -8.703 26.25 -18.297 1 26.78 874 LYS A N 1
ATOM 7083 C CA . LYS A 1 874 ? -8.641 25.531 -17.031 1 26.78 874 LYS A CA 1
ATOM 7084 C C . LYS A 1 874 ? -7.195 25.375 -16.562 1 26.78 874 LYS A C 1
ATOM 7086 O O . LYS A 1 874 ? -6.414 24.641 -17.188 1 26.78 874 LYS A O 1
ATOM 7091 N N . VAL A 1 875 ? -6.469 26.281 -16.219 1 27.67 875 VAL A N 1
ATOM 7092 C CA . VAL A 1 875 ? -5.102 26.094 -15.734 1 27.67 875 VAL A CA 1
ATOM 7093 C C . VAL A 1 875 ? -5.105 25.328 -14.422 1 27.67 875 VAL A C 1
ATOM 7095 O O . VAL A 1 875 ? -5.84 25.672 -13.492 1 27.67 875 VAL A O 1
ATOM 7098 N N . GLY A 1 876 ? -4.738 24 -14.188 1 27.06 876 GLY A N 1
ATOM 7099 C CA . GLY A 1 876 ? -4.719 22.891 -13.242 1 27.06 876 GLY A CA 1
ATOM 7100 C C . GLY A 1 876 ? -3.875 23.172 -12.016 1 27.06 876 GLY A C 1
ATOM 7101 O O . GLY A 1 876 ? -2.672 22.906 -12.008 1 27.06 876 GLY A O 1
ATOM 7102 N N . GLY A 1 877 ? -3.881 24.328 -11.422 1 28.23 877 GLY A N 1
ATOM 7103 C CA . GLY A 1 877 ? -3.016 24.516 -10.266 1 28.23 877 GLY A CA 1
ATOM 7104 C C . GLY A 1 877 ? -3.266 23.516 -9.164 1 28.23 877 GLY A C 1
ATOM 7105 O O . GLY A 1 877 ? -4.402 23.078 -8.953 1 28.23 877 GLY A O 1
ATOM 7106 N N . LYS A 1 878 ? -2.311 22.719 -8.703 1 28.52 878 LYS A N 1
ATOM 7107 C CA . LYS A 1 878 ? -2.34 21.75 -7.605 1 28.52 878 LYS A CA 1
ATOM 7108 C C . LYS A 1 878 ? -2.701 22.438 -6.285 1 28.52 878 LYS A C 1
ATOM 7110 O O . LYS A 1 878 ? -2.227 23.531 -5.996 1 28.52 878 LYS A O 1
ATOM 7115 N N . ARG A 1 879 ? -3.85 22.375 -5.715 1 29.69 879 ARG A N 1
ATOM 7116 C CA . ARG A 1 879 ? -4.32 22.766 -4.391 1 29.69 879 ARG A CA 1
ATOM 7117 C C . ARG A 1 879 ? -3.248 22.531 -3.336 1 29.69 879 ARG A C 1
ATOM 7119 O O . ARG A 1 879 ? -2.787 21.391 -3.16 1 29.69 879 ARG A O 1
ATOM 7126 N N . LYS A 1 880 ? -2.336 23.422 -3.125 1 30.38 880 LYS A N 1
ATOM 7127 C CA . LYS A 1 880 ? -1.504 23.203 -1.947 1 30.38 880 LYS A CA 1
ATOM 7128 C C . LYS A 1 880 ? -2.359 22.922 -0.714 1 30.38 880 LYS A C 1
ATOM 7130 O O . LYS A 1 880 ? -3.395 23.562 -0.517 1 30.38 880 LYS A O 1
ATOM 7135 N N . ARG A 1 881 ? -2.373 21.797 -0.159 1 33 881 ARG A N 1
ATOM 7136 C CA . ARG A 1 881 ? -2.977 21.375 1.101 1 33 881 ARG A CA 1
ATOM 7137 C C . ARG A 1 881 ? -2.84 22.453 2.166 1 33 881 ARG A C 1
ATOM 7139 O O . ARG A 1 881 ? -1.754 23 2.365 1 33 881 ARG A O 1
ATOM 7146 N N . GLN A 1 882 ? -3.869 23.422 2.412 1 33.22 882 GLN A N 1
ATOM 7147 C CA . GLN A 1 882 ? -3.879 24.266 3.596 1 33.22 882 GLN A CA 1
ATOM 7148 C C . GLN A 1 882 ? -3.287 23.547 4.801 1 33.22 882 GLN A C 1
ATOM 7150 O O . GLN A 1 882 ? -3.385 22.328 4.906 1 33.22 882 GLN A O 1
ATOM 7155 N N . PRO A 1 883 ? -2.363 24.203 5.465 1 37.22 883 PRO A N 1
ATOM 7156 C CA . PRO A 1 883 ? -1.885 23.594 6.711 1 37.22 883 PRO A CA 1
ATOM 7157 C C . PRO A 1 883 ? -3.02 23.062 7.582 1 37.22 883 PRO A C 1
ATOM 7159 O O . PRO A 1 883 ? -4.148 23.562 7.504 1 37.22 883 PRO A O 1
ATOM 7162 N N . TYR A 1 884 ? -3.082 21.906 7.977 1 41.19 884 TYR A N 1
ATOM 7163 C CA . TYR A 1 884 ? -4.051 21.266 8.867 1 41.19 884 TYR A CA 1
ATOM 7164 C C . TYR A 1 884 ? -4.633 22.281 9.844 1 41.19 884 TYR A C 1
ATOM 7166 O O . TYR A 1 884 ? -3.926 23.172 10.32 1 41.19 884 TYR A O 1
ATOM 7174 N N . THR A 1 885 ? -5.867 22.594 9.789 1 42.19 885 THR A N 1
ATOM 7175 C CA . THR A 1 885 ? -6.613 23.438 10.703 1 42.19 885 THR A CA 1
ATOM 7176 C C . THR A 1 885 ? -6.059 23.328 12.125 1 42.19 885 THR A C 1
ATOM 7178 O O . THR A 1 885 ? -5.543 22.266 12.508 1 42.19 885 THR A O 1
ATOM 7181 N N . ALA A 1 886 ? -5.934 24.438 12.797 1 44.59 886 ALA A N 1
ATOM 7182 C CA . ALA A 1 886 ? -5.473 24.609 14.172 1 44.59 886 ALA A CA 1
ATOM 7183 C C . ALA A 1 886 ? -6.027 23.516 15.078 1 44.59 886 ALA A C 1
ATOM 7185 O O . ALA A 1 886 ? -5.332 23.016 15.969 1 44.59 886 ALA A O 1
ATOM 7186 N N . TYR A 1 887 ? -7.27 23.219 14.836 1 42.31 887 TYR A N 1
ATOM 7187 C CA . TYR A 1 887 ? -7.898 22.312 15.781 1 42.31 887 TYR A CA 1
ATOM 7188 C C . TYR A 1 887 ? -7.305 20.906 15.672 1 42.31 887 TYR A C 1
ATOM 7190 O O . TYR A 1 887 ? -7.027 20.266 16.688 1 42.31 887 TYR A O 1
ATOM 7198 N N . LYS A 1 888 ? -7.121 20.469 14.406 1 51.38 888 LYS A N 1
ATOM 7199 C CA . LYS A 1 888 ? -6.566 19.125 14.227 1 51.38 888 LYS A CA 1
ATOM 7200 C C . LYS A 1 888 ? -5.121 19.062 14.711 1 51.38 888 LYS A C 1
ATOM 7202 O O . LYS A 1 888 ? -4.684 18.047 15.25 1 51.38 888 LYS A O 1
ATOM 7207 N N . LYS A 1 889 ? -4.48 20.234 14.594 1 52.69 889 LYS A N 1
ATOM 7208 C CA . LYS A 1 889 ? -3.102 20.375 15.047 1 52.69 889 LYS A CA 1
ATOM 7209 C C . LYS A 1 889 ? -3.004 20.266 16.562 1 52.69 889 LYS A C 1
ATOM 7211 O O . LYS A 1 889 ? -2.09 19.625 17.094 1 52.69 889 LYS A O 1
ATOM 7216 N N . LYS A 1 890 ? -4.125 20.719 17.109 1 57.47 890 LYS A N 1
ATOM 7217 C CA . LYS A 1 890 ? -4.078 20.844 18.562 1 57.47 890 LYS A CA 1
ATOM 7218 C C . LYS A 1 890 ? -4.332 19.5 19.234 1 57.47 890 LYS A C 1
ATOM 7220 O O . LYS A 1 890 ? -3.771 19.219 20.297 1 57.47 890 LYS A O 1
ATOM 7225 N N . ARG A 1 891 ? -5.02 18.672 18.453 1 63.88 891 ARG A N 1
ATOM 7226 C CA . ARG A 1 891 ? -5.395 17.438 19.141 1 63.88 891 ARG A CA 1
ATOM 7227 C C . ARG A 1 891 ? -4.188 16.516 19.312 1 63.88 891 ARG A C 1
ATOM 7229 O O . ARG A 1 891 ? -4.035 15.883 20.359 1 63.88 891 ARG A O 1
ATOM 7236 N N . SER A 1 892 ? -3.4 16.562 18.297 1 67.62 892 SER A N 1
ATOM 7237 C CA . SER A 1 892 ? -2.246 15.672 18.391 1 67.62 892 SER A CA 1
ATOM 7238 C C . SER A 1 892 ? -1.287 16.141 19.484 1 67.62 892 SER A C 1
ATOM 7240 O O . SER A 1 892 ? -0.738 15.32 20.234 1 67.62 892 SER A O 1
ATOM 7242 N N . GLU A 1 893 ? -1.181 17.391 19.516 1 67.5 893 GLU A N 1
ATOM 7243 C CA . GLU A 1 893 ? -0.291 17.922 20.547 1 67.5 893 GLU A CA 1
ATOM 7244 C C . GLU A 1 893 ? -0.878 17.719 21.953 1 67.5 893 GLU A C 1
ATOM 7246 O O . GLU A 1 893 ? -0.151 17.422 22.891 1 67.5 893 GLU A O 1
ATOM 7251 N N . ILE A 1 894 ? -2.225 17.844 21.984 1 68.94 894 ILE A N 1
ATOM 7252 C CA . ILE A 1 894 ? -2.908 17.625 23.25 1 68.94 894 ILE A CA 1
ATOM 7253 C C . ILE A 1 894 ? -2.76 16.172 23.688 1 68.94 894 ILE A C 1
ATOM 7255 O O . ILE A 1 894 ? -2.51 15.875 24.859 1 68.94 894 ILE A O 1
ATOM 7259 N N . PHE A 1 895 ? -2.826 15.391 22.75 1 76.56 895 PHE A N 1
ATOM 7260 C CA . PHE A 1 895 ? -2.695 13.977 23.062 1 76.56 895 PHE A CA 1
ATOM 7261 C C . PHE A 1 895 ? -1.276 13.648 23.516 1 76.56 895 PHE A C 1
ATOM 7263 O O . PHE A 1 895 ? -1.079 12.938 24.5 1 76.56 895 PHE A O 1
ATOM 7270 N N . LEU A 1 896 ? -0.376 14.188 22.797 1 73.31 896 LEU A N 1
ATOM 7271 C CA . LEU A 1 896 ? 1.014 13.914 23.156 1 73.31 896 LEU A CA 1
ATOM 7272 C C . LEU A 1 896 ? 1.353 14.516 24.516 1 73.31 896 LEU A C 1
ATOM 7274 O O . LEU A 1 896 ? 2.072 13.898 25.297 1 73.31 896 LEU A O 1
ATOM 7278 N N . ALA A 1 897 ? 0.775 15.625 24.703 1 66.12 897 ALA A N 1
ATOM 7279 C CA . ALA A 1 897 ? 0.975 16.266 26 1 66.12 897 ALA A CA 1
ATOM 7280 C C . ALA A 1 897 ? 0.368 15.43 27.125 1 66.12 897 ALA A C 1
ATOM 7282 O O . ALA A 1 897 ? 0.948 15.32 28.203 1 66.12 897 ALA A O 1
ATOM 7283 N N . SER A 1 898 ? -0.793 14.75 26.812 1 69.75 898 SER A N 1
ATOM 7284 C CA . SER A 1 898 ? -1.449 13.914 27.812 1 69.75 898 SER A CA 1
ATOM 7285 C C . SER A 1 898 ? -0.618 12.68 28.125 1 69.75 898 SER A C 1
ATOM 7287 O O . SER A 1 898 ? -0.734 12.109 29.219 1 69.75 898 SER A O 1
ATOM 7289 N N . LYS A 1 899 ? 0.209 12.336 27.156 1 66.38 899 LYS A N 1
ATOM 7290 C CA . LYS A 1 899 ? 1.045 11.156 27.359 1 66.38 899 LYS A CA 1
ATOM 7291 C C . LYS A 1 899 ? 2.475 11.547 27.719 1 66.38 899 LYS A C 1
ATOM 7293 O O . LYS A 1 899 ? 3.381 10.719 27.688 1 66.38 899 LYS A O 1
ATOM 7298 N N . SER A 1 900 ? 2.652 12.719 27.906 1 55.12 900 SER A N 1
ATOM 7299 C CA . SER A 1 900 ? 3.939 13.266 28.328 1 55.12 900 SER A CA 1
ATOM 7300 C C . SER A 1 900 ? 4.996 13.078 27.234 1 55.12 900 SER A C 1
ATOM 7302 O O . SER A 1 900 ? 6.141 12.727 27.531 1 55.12 900 SER A O 1
ATOM 7304 N N . MET A 1 901 ? 4.449 13.039 26 1 61.62 901 MET A N 1
ATOM 7305 C CA . MET A 1 901 ? 5.379 12.922 24.875 1 61.62 901 MET A CA 1
ATOM 7306 C C . MET A 1 901 ? 5.477 14.234 24.109 1 61.62 901 MET A C 1
ATOM 7308 O O . MET A 1 901 ? 4.496 14.977 24.016 1 61.62 901 MET A O 1
ATOM 7312 N N . LYS A 1 902 ? 6.746 14.477 23.656 1 52.69 902 LYS A N 1
ATOM 7313 C CA . LYS A 1 902 ? 6.914 15.727 22.922 1 52.69 902 LYS A CA 1
ATOM 7314 C C . LYS A 1 902 ? 7.383 15.453 21.5 1 52.69 902 LYS A C 1
ATOM 7316 O O . LYS A 1 902 ? 8.008 14.43 21.219 1 52.69 902 LYS A O 1
ATOM 7321 N N . LEU A 1 903 ? 6.844 15.969 20.469 1 58.5 903 LEU A N 1
ATOM 7322 C CA . LEU A 1 903 ? 7.234 15.875 19.062 1 58.5 903 LEU A CA 1
ATOM 7323 C C . LEU A 1 903 ? 8.664 16.359 18.859 1 58.5 903 LEU A C 1
ATOM 7325 O O . LEU A 1 903 ? 9.078 17.344 19.469 1 58.5 903 LEU A O 1
ATOM 7329 N N . PRO A 1 904 ? 9.523 15.336 18.234 1 51 904 PRO A N 1
ATOM 7330 C CA . PRO A 1 904 ? 10.891 15.781 17.953 1 51 904 PRO A CA 1
ATOM 7331 C C . PRO A 1 904 ? 10.938 17.109 17.219 1 51 904 PRO A C 1
ATOM 7333 O O . PRO A 1 904 ? 10.094 17.391 16.359 1 51 904 PRO A O 1
ATOM 7336 N N . GLU A 1 905 ? 11.367 17.859 17.609 1 46.97 905 GLU A N 1
ATOM 7337 C CA . GLU A 1 905 ? 11.477 19.156 16.953 1 46.97 905 GLU A CA 1
ATOM 7338 C C . GLU A 1 905 ? 12.43 19.094 15.758 1 46.97 905 GLU A C 1
ATOM 7340 O O . GLU A 1 905 ? 13.391 18.328 15.766 1 46.97 905 GLU A O 1
ATOM 7345 N N . GLY A 1 906 ? 11.906 19 14.406 1 49 906 GLY A N 1
ATOM 7346 C CA . GLY A 1 906 ? 12.375 19.281 13.062 1 49 906 GLY A CA 1
ATOM 7347 C C . GLY A 1 906 ? 13.867 19.562 13 1 49 906 GLY A C 1
ATOM 7348 O O . GLY A 1 906 ? 14.602 19.25 13.938 1 49 906 GLY A O 1
ATOM 7349 N N . CYS A 1 907 ? 14.453 20.016 11.93 1 53.41 907 CYS A N 1
ATOM 7350 C CA . CYS A 1 907 ? 15.766 20.594 11.672 1 53.41 907 CYS A CA 1
ATOM 7351 C C . CYS A 1 907 ? 16.203 21.469 12.844 1 53.41 907 CYS A C 1
ATOM 7353 O O . CYS A 1 907 ? 15.391 21.891 13.656 1 53.41 907 CYS A O 1
ATOM 7355 N N . TRP A 1 908 ? 17.578 21.172 13.258 1 64.56 908 TRP A N 1
ATOM 7356 C CA . TRP A 1 908 ? 18.094 22.016 14.328 1 64.56 908 TRP A CA 1
ATOM 7357 C C . TRP A 1 908 ? 17.484 23.406 14.281 1 64.56 908 TRP A C 1
ATOM 7359 O O . TRP A 1 908 ? 17.5 24.062 13.234 1 64.56 908 TRP A O 1
ATOM 7369 N N . SER A 1 909 ? 16.656 23.516 15.219 1 70.12 909 SER A N 1
ATOM 7370 C CA . SER A 1 909 ? 16.125 24.875 15.32 1 70.12 909 SER A CA 1
ATOM 7371 C C . SER A 1 909 ? 17.219 25.859 15.703 1 70.12 909 SER A C 1
ATOM 7373 O O . SER A 1 909 ? 18.312 25.469 16.094 1 70.12 909 SER A O 1
ATOM 7375 N N . LEU A 1 910 ? 16.984 27.062 15.523 1 78.94 910 LEU A N 1
ATOM 7376 C CA . LEU A 1 910 ? 17.938 28.109 15.922 1 78.94 910 LEU A CA 1
ATOM 7377 C C . LEU A 1 910 ? 18.219 28.031 17.422 1 78.94 910 LEU A C 1
ATOM 7379 O O . LEU A 1 910 ? 19.359 28.219 17.844 1 78.94 910 LEU A O 1
ATOM 7383 N N . ASP A 1 911 ? 17.172 27.688 18.156 1 81.06 911 ASP A N 1
ATOM 7384 C CA . ASP A 1 911 ? 17.359 27.609 19.609 1 81.06 911 ASP A CA 1
ATOM 7385 C C . ASP A 1 911 ? 18.281 26.453 19.969 1 81.06 911 ASP A C 1
ATOM 7387 O O . ASP A 1 911 ? 19.172 26.609 20.812 1 81.06 911 ASP A O 1
ATOM 7391 N N . GLU A 1 912 ? 18.078 25.438 19.359 1 83.44 912 GLU A N 1
ATOM 7392 C CA . GLU A 1 912 ? 18.938 24.281 19.641 1 83.44 912 GLU A CA 1
ATOM 7393 C C . GLU A 1 912 ? 20.375 24.547 19.234 1 83.44 912 GLU A C 1
ATOM 7395 O O . GLU A 1 912 ? 21.312 24.203 19.969 1 83.44 912 GLU A O 1
ATOM 7400 N N . THR A 1 913 ? 20.469 25.109 18 1 86.19 913 THR A N 1
ATOM 7401 C CA . THR A 1 913 ? 21.812 25.422 17.516 1 86.19 913 THR A CA 1
ATOM 7402 C C . THR A 1 913 ? 22.484 26.453 18.422 1 86.19 913 THR A C 1
ATOM 7404 O O . THR A 1 913 ? 23.656 26.312 18.75 1 86.19 913 THR A O 1
ATOM 7407 N N . ALA A 1 914 ? 21.703 27.422 18.766 1 87.56 914 ALA A N 1
ATOM 7408 C CA . ALA A 1 914 ? 22.234 28.438 19.672 1 87.56 914 ALA A CA 1
ATOM 7409 C C . ALA A 1 914 ? 22.609 27.828 21.031 1 87.56 914 ALA A C 1
ATOM 7411 O O . ALA A 1 914 ? 23.609 28.203 21.641 1 87.56 914 ALA A O 1
ATOM 7412 N N . CYS A 1 915 ? 21.844 26.938 21.422 1 88.25 915 CYS A N 1
ATOM 7413 C CA . CYS A 1 915 ? 22.109 26.297 22.703 1 88.25 915 CYS A CA 1
ATOM 7414 C C . CYS A 1 915 ? 23.391 25.5 22.672 1 88.25 915 CYS A C 1
ATOM 7416 O O . CYS A 1 915 ? 24.25 25.641 23.547 1 88.25 915 CYS A O 1
ATOM 7418 N N . ILE A 1 916 ? 23.516 24.734 21.672 1 88.75 916 ILE A N 1
ATOM 7419 C CA . ILE A 1 916 ? 24.719 23.922 21.609 1 88.75 916 ILE A CA 1
ATOM 7420 C C . ILE A 1 916 ? 25.938 24.828 21.391 1 88.75 916 ILE A C 1
ATOM 7422 O O . ILE A 1 916 ? 27.016 24.562 21.922 1 88.75 916 ILE A O 1
ATOM 7426 N N . TYR A 1 917 ? 25.766 25.797 20.625 1 88.69 917 TYR A N 1
ATOM 7427 C CA . TYR A 1 917 ? 26.828 26.766 20.406 1 88.69 917 TYR A CA 1
ATOM 7428 C C . TYR A 1 917 ? 27.281 27.391 21.719 1 88.69 917 TYR A C 1
ATOM 7430 O O . TYR A 1 917 ? 28.484 27.422 22.016 1 88.69 917 TYR A O 1
ATOM 7438 N N . THR A 1 918 ? 26.375 27.859 22.5 1 87.75 918 THR A N 1
ATOM 7439 C CA . THR A 1 918 ? 26.688 28.531 23.75 1 87.75 918 THR A CA 1
ATOM 7440 C C . THR A 1 918 ? 27.25 27.547 24.766 1 87.75 918 THR A C 1
ATOM 7442 O O . THR A 1 918 ? 28.156 27.875 25.531 1 87.75 918 THR A O 1
ATOM 7445 N N . CYS A 1 919 ? 26.688 26.391 24.781 1 88.31 919 CYS A N 1
ATOM 7446 C CA . CYS A 1 919 ? 27.234 25.359 25.656 1 88.31 919 CYS A CA 1
ATOM 7447 C C . CYS A 1 919 ? 28.688 25.078 25.328 1 88.31 919 CYS A C 1
ATOM 7449 O O . CYS A 1 919 ? 29.531 24.984 26.234 1 88.31 919 CYS A O 1
ATOM 7451 N N . THR A 1 920 ? 28.969 24.953 24.125 1 87.19 920 THR A N 1
ATOM 7452 C CA . THR A 1 920 ? 30.312 24.625 23.688 1 87.19 920 THR A CA 1
ATOM 7453 C C . THR A 1 920 ? 31.281 25.766 24.031 1 87.19 920 THR A C 1
ATOM 7455 O O . THR A 1 920 ? 32.406 25.516 24.484 1 87.19 920 THR A O 1
ATOM 7458 N N . GLU A 1 921 ? 30.875 27 23.766 1 81.5 921 GLU A N 1
ATOM 7459 C CA . GLU A 1 921 ? 31.719 28.141 24.094 1 81.5 921 GLU A CA 1
ATOM 7460 C C . GLU A 1 921 ? 32 28.203 25.594 1 81.5 921 GLU A C 1
ATOM 7462 O O . GLU A 1 921 ? 33.125 28.5 26 1 81.5 921 GLU A O 1
ATOM 7467 N N . MET A 1 922 ? 31.016 27.891 26.297 1 82.06 922 MET A N 1
ATOM 7468 C CA . MET A 1 922 ? 31.172 27.938 27.75 1 82.06 922 MET A CA 1
ATOM 7469 C C . MET A 1 922 ? 32.094 26.828 28.219 1 82.06 922 MET A C 1
ATOM 7471 O O . MET A 1 922 ? 32.969 27.047 29.078 1 82.06 922 MET A O 1
ATOM 7475 N N . VAL A 1 923 ? 31.875 25.656 27.766 1 82.12 923 VAL A N 1
ATOM 7476 C CA . VAL A 1 923 ? 32.719 24.516 28.156 1 82.12 923 VAL A CA 1
ATOM 7477 C C . VAL A 1 923 ? 34.156 24.766 27.719 1 82.12 923 VAL A C 1
ATOM 7479 O O . VAL A 1 923 ? 35.094 24.438 28.438 1 82.12 923 VAL A O 1
ATOM 7482 N N . LEU A 1 924 ? 34.281 25.297 26.562 1 78.88 924 LEU A N 1
ATOM 7483 C CA . LEU A 1 924 ? 35.594 25.625 26.078 1 78.88 924 LEU A CA 1
ATOM 7484 C C . LEU A 1 924 ? 36.281 26.656 26.969 1 78.88 924 LEU A C 1
ATOM 7486 O O . LEU A 1 924 ? 37.469 26.578 27.219 1 78.88 924 LEU A O 1
ATOM 7490 N N . ALA A 1 925 ? 35.531 27.594 27.375 1 73.88 925 ALA A N 1
ATOM 7491 C CA . ALA A 1 925 ? 36.094 28.641 28.25 1 73.88 925 ALA A CA 1
ATOM 7492 C C . ALA A 1 925 ? 36.469 28.062 29.594 1 73.88 925 ALA A C 1
ATOM 7494 O O . ALA A 1 925 ? 37.5 28.469 30.172 1 73.88 925 ALA A O 1
ATOM 7495 N N . GLU A 1 926 ? 35.688 27.078 30 1 72.81 926 GLU A N 1
ATOM 7496 C CA . GLU A 1 926 ? 35.938 26.547 31.328 1 72.81 926 GLU A CA 1
ATOM 7497 C C . GLU A 1 926 ? 37 25.438 31.312 1 72.81 926 GLU A C 1
ATOM 7499 O O . GLU A 1 926 ? 37.875 25.391 32.188 1 72.81 926 GLU A O 1
ATOM 7504 N N . LEU A 1 927 ? 36.844 24.516 30.359 1 71.56 927 LEU A N 1
ATOM 7505 C CA . LEU A 1 927 ? 37.688 23.328 30.375 1 71.56 927 LEU A CA 1
ATOM 7506 C C . LEU A 1 927 ? 38.812 23.438 29.344 1 71.56 927 LEU A C 1
ATOM 7508 O O . LEU A 1 927 ? 39.719 22.609 29.328 1 71.56 927 LEU A O 1
ATOM 7512 N N . ASN A 1 928 ? 38.875 24.406 28.562 1 69.12 928 ASN A N 1
ATOM 7513 C CA . ASN A 1 928 ? 39.844 24.625 27.484 1 69.12 928 ASN A CA 1
ATOM 7514 C C . ASN A 1 928 ? 39.906 23.453 26.531 1 69.12 928 ASN A C 1
ATOM 7516 O O . ASN A 1 928 ? 40.906 23.203 25.875 1 69.12 928 ASN A O 1
ATOM 7520 N N . GLN A 1 929 ? 38.938 22.594 26.625 1 74.69 929 GLN A N 1
ATOM 7521 C CA . GLN A 1 929 ? 38.75 21.469 25.703 1 74.69 929 GLN A CA 1
ATOM 7522 C C . GLN A 1 929 ? 37.281 21.172 25.484 1 74.69 929 GLN A C 1
ATOM 7524 O O . GLN A 1 929 ? 36.438 21.406 26.344 1 74.69 929 GLN A O 1
ATOM 7529 N N . ILE A 1 930 ? 37.031 20.844 24.219 1 77.38 930 ILE A N 1
ATOM 7530 C CA . ILE A 1 930 ? 35.656 20.469 23.906 1 77.38 930 ILE A CA 1
ATOM 7531 C C . ILE A 1 930 ? 35.375 19.094 24.484 1 77.38 930 ILE A C 1
ATOM 7533 O O . ILE A 1 930 ? 36 18.109 24.109 1 77.38 930 ILE A O 1
ATOM 7537 N N . CYS A 1 931 ? 34.656 19.047 25.531 1 81.75 931 CYS A N 1
ATOM 7538 C CA . CYS A 1 931 ? 34.219 17.812 26.156 1 81.75 931 CYS A CA 1
ATOM 7539 C C . CYS A 1 931 ? 32.781 17.516 25.844 1 81.75 931 CYS A C 1
ATOM 7541 O O . CYS A 1 931 ? 31.859 18.172 26.344 1 81.75 931 CYS A O 1
ATOM 7543 N N . MET A 1 932 ? 32.594 16.484 25.062 1 85.81 932 MET A N 1
ATOM 7544 C CA . MET A 1 932 ? 31.266 16.141 24.578 1 85.81 932 MET A CA 1
ATOM 7545 C C . MET A 1 932 ? 30.359 15.734 25.734 1 85.81 932 MET A C 1
ATOM 7547 O O . MET A 1 932 ? 29.156 16.047 25.719 1 85.81 932 MET A O 1
ATOM 7551 N N . LYS A 1 933 ? 30.922 15.125 26.703 1 81.94 933 LYS A N 1
ATOM 7552 C CA . LYS A 1 933 ? 30.125 14.68 27.844 1 81.94 933 LYS A CA 1
ATOM 7553 C C . LYS A 1 933 ? 29.516 15.867 28.578 1 81.94 933 LYS A C 1
ATOM 7555 O O . LYS A 1 933 ? 28.344 15.836 28.953 1 81.94 933 LYS A O 1
ATOM 7560 N N . SER A 1 934 ? 30.359 16.859 28.75 1 81.88 934 SER A N 1
ATOM 7561 C CA . SER A 1 934 ? 29.891 18.047 29.469 1 81.88 934 SER A CA 1
ATOM 7562 C C . SER A 1 934 ? 28.844 18.812 28.672 1 81.88 934 SER A C 1
ATOM 7564 O O . SER A 1 934 ? 27.859 19.297 29.234 1 81.88 934 SER A O 1
ATOM 7566 N N . ILE A 1 935 ? 29.031 18.891 27.406 1 87.38 935 ILE A N 1
ATOM 7567 C CA . ILE A 1 935 ? 28.094 19.594 26.531 1 87.38 935 ILE A CA 1
ATOM 7568 C C . ILE A 1 935 ? 26.75 18.891 26.547 1 87.38 935 ILE A C 1
ATOM 7570 O O . ILE A 1 935 ? 25.703 19.531 26.688 1 87.38 935 ILE A O 1
ATOM 7574 N N . PHE A 1 936 ? 26.875 17.641 26.5 1 86.44 936 PHE A N 1
ATOM 7575 C CA . PHE A 1 936 ? 25.656 16.844 26.484 1 86.44 936 PHE A CA 1
ATOM 7576 C C . PHE A 1 936 ? 24.906 16.953 27.812 1 86.44 936 PHE A C 1
ATOM 7578 O O . PHE A 1 936 ? 23.688 17.047 27.844 1 86.44 936 PHE A O 1
ATOM 7585 N N . LYS A 1 937 ? 25.625 16.938 28.828 1 82 937 LYS A N 1
ATOM 7586 C CA . LYS A 1 937 ? 25.016 17.031 30.156 1 82 937 LYS A CA 1
ATOM 7587 C C . LYS A 1 937 ? 24.234 18.328 30.312 1 82 937 LYS A C 1
ATOM 7589 O O . LYS A 1 937 ? 23.109 18.328 30.844 1 82 937 LYS A O 1
ATOM 7594 N N . ILE A 1 938 ? 24.812 19.406 29.844 1 85.12 938 ILE A N 1
ATOM 7595 C CA . ILE A 1 938 ? 24.156 20.703 29.984 1 85.12 938 ILE A CA 1
ATOM 7596 C C . ILE A 1 938 ? 22.922 20.766 29.078 1 85.12 938 ILE A C 1
ATOM 7598 O O . ILE A 1 938 ? 21.844 21.156 29.531 1 85.12 938 ILE A O 1
ATOM 7602 N N . TYR A 1 939 ? 23.078 20.359 27.844 1 86.88 939 TYR A N 1
ATOM 7603 C CA . TYR A 1 939 ? 21.969 20.375 26.891 1 86.88 939 TYR A CA 1
ATOM 7604 C C . TYR A 1 939 ? 20.812 19.516 27.391 1 86.88 939 TYR A C 1
ATOM 7606 O O . TYR A 1 939 ? 19.656 19.953 27.359 1 86.88 939 TYR A O 1
ATOM 7614 N N . ASP A 1 940 ? 21.203 18.344 27.812 1 80.62 940 ASP A N 1
ATOM 7615 C CA . ASP A 1 940 ? 20.203 17.375 28.266 1 80.62 940 ASP A CA 1
ATOM 7616 C C . ASP A 1 940 ? 19.453 17.891 29.484 1 80.62 940 ASP A C 1
ATOM 7618 O O . ASP A 1 940 ? 18.25 17.672 29.625 1 80.62 940 ASP A O 1
ATOM 7622 N N . TYR A 1 941 ? 20.203 18.547 30.281 1 81.38 941 TYR A N 1
ATOM 7623 C CA . TYR A 1 941 ? 19.578 19.109 31.469 1 81.38 941 TYR A CA 1
ATOM 7624 C C . TYR A 1 941 ? 18.547 20.172 31.078 1 81.38 941 TYR A C 1
ATOM 7626 O O . TYR A 1 941 ? 17.438 20.188 31.625 1 81.38 941 TYR A O 1
ATOM 7634 N N . ILE A 1 942 ? 18.922 21.031 30.203 1 82.75 942 ILE A N 1
ATOM 7635 C CA . ILE A 1 942 ? 18.016 22.094 29.797 1 82.75 942 ILE A CA 1
ATOM 7636 C C . ILE A 1 942 ? 16.781 21.5 29.125 1 82.75 942 ILE A C 1
ATOM 7638 O O . ILE A 1 942 ? 15.656 21.953 29.375 1 82.75 942 ILE A O 1
ATOM 7642 N N . TYR A 1 943 ? 17 20.562 28.312 1 78.69 943 TYR A N 1
ATOM 7643 C CA . TYR A 1 943 ? 15.906 19.906 27.609 1 78.69 943 TYR A CA 1
ATOM 7644 C C . TYR A 1 943 ? 14.945 19.25 28.594 1 78.69 943 TYR A C 1
ATOM 7646 O O . TYR A 1 943 ? 13.727 19.375 28.469 1 78.69 943 TYR A O 1
ATOM 7654 N N . ARG A 1 944 ? 15.492 18.531 29.547 1 70.81 944 ARG A N 1
ATOM 7655 C CA . ARG A 1 944 ? 14.664 17.812 30.5 1 70.81 944 ARG A CA 1
ATOM 7656 C C . ARG A 1 944 ? 13.875 18.766 31.391 1 70.81 944 ARG A C 1
ATOM 7658 O O . ARG A 1 944 ? 12.773 18.453 31.844 1 70.81 944 ARG A O 1
ATOM 7665 N N . ASN A 1 945 ? 14.461 19.891 31.672 1 73.38 945 ASN A N 1
ATOM 7666 C CA . ASN A 1 945 ? 13.789 20.906 32.469 1 73.38 945 ASN A CA 1
ATOM 7667 C C . ASN A 1 945 ? 13.18 22 31.609 1 73.38 945 ASN A C 1
ATOM 7669 O O . ASN A 1 945 ? 13.141 23.172 32 1 73.38 945 ASN A O 1
ATOM 7673 N N . ARG A 1 946 ? 12.836 21.734 30.5 1 73.25 946 ARG A N 1
ATOM 7674 C CA . ARG A 1 946 ? 12.367 22.719 29.531 1 73.25 946 ARG A CA 1
ATOM 7675 C C . ARG A 1 946 ? 11.125 23.438 30.031 1 73.25 946 ARG A C 1
ATOM 7677 O O . ARG A 1 946 ? 10.852 24.578 29.641 1 73.25 946 ARG A O 1
ATOM 7684 N N . ALA A 1 947 ? 10.32 22.75 30.844 1 66.69 947 ALA A N 1
ATOM 7685 C CA . ALA A 1 947 ? 9.133 23.391 31.406 1 66.69 947 ALA A CA 1
ATOM 7686 C C . ALA A 1 947 ? 9.516 24.641 32.188 1 66.69 947 ALA A C 1
ATOM 7688 O O . ALA A 1 947 ? 8.758 25.609 32.25 1 66.69 947 ALA A O 1
ATOM 7689 N N . SER A 1 948 ? 10.656 24.609 32.781 1 69.25 948 SER A N 1
ATOM 7690 C CA . SER A 1 948 ? 11.125 25.734 33.594 1 69.25 948 SER A CA 1
ATOM 7691 C C . SER A 1 948 ? 11.703 26.844 32.719 1 69.25 948 SER A C 1
ATOM 7693 O O . SER A 1 948 ? 11.875 27.984 33.156 1 69.25 948 SER A O 1
ATOM 7695 N N . TYR A 1 949 ? 12.008 26.531 31.547 1 75.62 949 TYR A N 1
ATOM 7696 C CA . TYR A 1 949 ? 12.641 27.484 30.641 1 75.62 949 TYR A CA 1
ATOM 7697 C C . TYR A 1 949 ? 11.852 27.594 29.344 1 75.62 949 TYR A C 1
ATOM 7699 O O . TYR A 1 949 ? 12.328 27.172 28.281 1 75.62 949 TYR A O 1
ATOM 7707 N N . PRO A 1 950 ? 10.742 28.156 29.422 1 68.5 950 PRO A N 1
ATOM 7708 C CA . PRO A 1 950 ? 9.836 28.156 28.266 1 68.5 950 PRO A CA 1
ATOM 7709 C C . PRO A 1 950 ? 10.391 28.969 27.094 1 68.5 950 PRO A C 1
ATOM 7711 O O . PRO A 1 950 ? 9.961 28.781 25.953 1 68.5 950 PRO A O 1
ATOM 7714 N N . GLU A 1 951 ? 11.391 29.797 27.344 1 72.44 951 GLU A N 1
ATOM 7715 C CA . GLU A 1 951 ? 11.898 30.688 26.297 1 72.44 951 GLU A CA 1
ATOM 7716 C C . GLU A 1 951 ? 12.789 29.922 25.312 1 72.44 951 GLU A C 1
ATOM 7718 O O . GLU A 1 951 ? 12.984 30.375 24.188 1 72.44 951 GLU A O 1
ATOM 7723 N N . VAL A 1 952 ? 13.328 28.844 25.781 1 76.38 952 VAL A N 1
ATOM 7724 C CA . VAL A 1 952 ? 14.227 28.078 24.922 1 76.38 952 VAL A CA 1
ATOM 7725 C C . VAL A 1 952 ? 13.562 26.766 24.531 1 76.38 952 VAL A C 1
ATOM 7727 O O . VAL A 1 952 ? 13.258 25.938 25.391 1 76.38 952 VAL A O 1
ATOM 7730 N N . LYS A 1 953 ? 13.336 26.734 23.391 1 72.44 953 LYS A N 1
ATOM 7731 C CA . LYS A 1 953 ? 12.664 25.547 22.875 1 72.44 953 LYS A CA 1
ATOM 7732 C C . LYS A 1 953 ? 13.672 24.5 22.422 1 72.44 953 LYS A C 1
ATOM 7734 O O . LYS A 1 953 ? 14.312 24.641 21.391 1 72.44 953 LYS A O 1
ATOM 7739 N N . LEU A 1 954 ? 14.039 23.531 23.281 1 76.56 954 LEU A N 1
ATOM 7740 C CA . LEU A 1 954 ? 15.016 22.5 22.984 1 76.56 954 LEU A CA 1
ATOM 7741 C C . LEU A 1 954 ? 14.336 21.141 22.781 1 76.56 954 LEU A C 1
ATOM 7743 O O . LEU A 1 954 ? 13.25 20.906 23.312 1 76.56 954 LEU A O 1
ATOM 7747 N N . ARG A 1 955 ? 14.969 20.359 22 1 66.94 955 ARG A N 1
ATOM 7748 C CA . ARG A 1 955 ? 14.523 18.984 21.75 1 66.94 955 ARG A CA 1
ATOM 7749 C C . ARG A 1 955 ? 15.547 17.984 22.234 1 66.94 955 ARG A C 1
ATOM 7751 O O . ARG A 1 955 ? 16.703 18.328 22.469 1 66.94 955 ARG A O 1
ATOM 7758 N N . GLU A 1 956 ? 15.039 16.797 22.375 1 67.19 956 GLU A N 1
ATOM 7759 C CA . GLU A 1 956 ? 15.977 15.781 22.844 1 67.19 956 GLU A CA 1
ATOM 7760 C C . GLU A 1 956 ? 16.969 15.398 21.75 1 67.19 956 GLU A C 1
ATOM 7762 O O . GLU A 1 956 ? 16.562 15.141 20.609 1 67.19 956 GLU A O 1
ATOM 7767 N N . LYS A 1 957 ? 18.203 15.594 21.969 1 75 957 LYS A N 1
ATOM 7768 C CA . LYS A 1 957 ? 19.266 15.203 21.047 1 75 957 LYS A CA 1
ATOM 7769 C C . LYS A 1 957 ? 20.219 14.203 21.703 1 75 957 LYS A C 1
ATOM 7771 O O . LYS A 1 957 ? 20.422 14.234 22.906 1 75 957 LYS A O 1
ATOM 7776 N N . ASN A 1 958 ? 20.688 13.18 20.953 1 72.56 958 ASN A N 1
ATOM 7777 C CA . ASN A 1 958 ? 21.703 12.258 21.453 1 72.56 958 ASN A CA 1
ATOM 7778 C C . ASN A 1 958 ? 23.109 12.828 21.266 1 72.56 958 ASN A C 1
ATOM 7780 O O . ASN A 1 958 ? 23.281 13.859 20.609 1 72.56 958 ASN A O 1
ATOM 7784 N N . VAL A 1 959 ? 24.031 12.195 21.906 1 80 959 VAL A N 1
ATOM 7785 C CA . VAL A 1 959 ? 25.422 12.664 21.906 1 80 959 VAL A CA 1
ATOM 7786 C C . VAL A 1 959 ? 25.969 12.633 20.5 1 80 959 VAL A C 1
ATOM 7788 O O . VAL A 1 959 ? 26.703 13.539 20.078 1 80 959 VAL A O 1
ATOM 7791 N N . LYS A 1 960 ? 25.594 11.641 19.766 1 74.31 960 LYS A N 1
ATOM 7792 C CA . LYS A 1 960 ? 26.109 11.523 18.406 1 74.31 960 LYS A CA 1
ATOM 7793 C C . LYS A 1 960 ? 25.562 12.641 17.516 1 74.31 960 LYS A C 1
ATOM 7795 O O . LYS A 1 960 ? 26.297 13.18 16.672 1 74.31 960 LYS A O 1
ATOM 7800 N N . GLN A 1 961 ? 24.328 12.977 17.719 1 76.94 961 GLN A N 1
ATOM 7801 C CA . GLN A 1 961 ? 23.734 14.062 16.953 1 76.94 961 GLN A CA 1
ATOM 7802 C C . GLN A 1 961 ? 24.391 15.398 17.281 1 76.94 961 GLN A C 1
ATOM 7804 O O . GLN A 1 961 ? 24.641 16.203 16.375 1 76.94 961 GLN A O 1
ATOM 7809 N N . ILE A 1 962 ? 24.625 15.594 18.547 1 84.81 962 ILE A N 1
ATOM 7810 C CA . ILE A 1 962 ? 25.266 16.828 18.969 1 84.81 962 ILE A CA 1
ATOM 7811 C C . ILE A 1 962 ? 26.688 16.906 18.422 1 84.81 962 ILE A C 1
ATOM 7813 O O . ILE A 1 962 ? 27.125 17.953 17.953 1 84.81 962 ILE A O 1
ATOM 7817 N N . LYS A 1 963 ? 27.312 15.773 18.438 1 83.38 963 LYS A N 1
ATOM 7818 C CA . LYS A 1 963 ? 28.672 15.734 17.906 1 83.38 963 LYS A CA 1
ATOM 7819 C C . LYS A 1 963 ? 28.672 16.047 16.406 1 83.38 963 LYS A C 1
ATOM 7821 O O . LYS A 1 963 ? 29.5 16.828 15.938 1 83.38 963 LYS A O 1
ATOM 7826 N N . ALA A 1 964 ? 27.812 15.5 15.773 1 76.12 964 ALA A N 1
ATOM 7827 C CA . ALA A 1 964 ? 27.734 15.727 14.336 1 76.12 964 ALA A CA 1
ATOM 7828 C C . ALA A 1 964 ? 27.406 17.188 14.031 1 76.12 964 ALA A C 1
ATOM 7830 O O . ALA A 1 964 ? 27.969 17.766 13.094 1 76.12 964 ALA A O 1
ATOM 7831 N N . LYS A 1 965 ? 26.547 17.734 14.781 1 81.31 965 LYS A N 1
ATOM 7832 C CA . LYS A 1 965 ? 26.188 19.125 14.57 1 81.31 965 LYS A CA 1
ATOM 7833 C C . LYS A 1 965 ? 27.375 20.047 14.859 1 81.31 965 LYS A C 1
ATOM 7835 O O . LYS A 1 965 ? 27.609 21.016 14.133 1 81.31 965 LYS A O 1
ATOM 7840 N N . LEU A 1 966 ? 28.031 19.719 15.875 1 83.94 966 LEU A N 1
ATOM 7841 C CA . LEU A 1 966 ? 29.188 20.547 16.234 1 83.94 966 LEU A CA 1
ATOM 7842 C C . LEU A 1 966 ? 30.281 20.422 15.164 1 83.94 966 LEU A C 1
ATOM 7844 O O . LEU A 1 966 ? 30.953 21.406 14.844 1 83.94 966 LEU A O 1
ATOM 7848 N N . GLN A 1 967 ? 30.391 19.297 14.617 1 77.69 967 GLN A N 1
ATOM 7849 C CA . GLN A 1 967 ? 31.328 19.141 13.523 1 77.69 967 GLN A CA 1
ATOM 7850 C C . GLN A 1 967 ? 30.906 19.938 12.297 1 77.69 967 GLN A C 1
ATOM 7852 O O . GLN A 1 967 ? 31.734 20.578 11.641 1 77.69 967 GLN A O 1
ATOM 7857 N N . TYR A 1 968 ? 29.672 19.859 12.156 1 74.44 968 TYR A N 1
ATOM 7858 C CA . TYR A 1 968 ? 29.141 20.656 11.055 1 74.44 968 TYR A CA 1
ATOM 7859 C C . TYR A 1 968 ? 29.375 22.141 11.289 1 74.44 968 TYR A C 1
ATOM 7861 O O . TYR A 1 968 ? 29.625 22.891 10.344 1 74.44 968 TYR A O 1
ATOM 7869 N N . MET A 1 969 ? 29.234 22.516 12.484 1 79.44 969 MET A N 1
ATOM 7870 C CA . MET A 1 969 ? 29.406 23.922 12.828 1 79.44 969 MET A CA 1
ATOM 7871 C C . MET A 1 969 ? 30.875 24.312 12.82 1 79.44 969 MET A C 1
ATOM 7873 O O . MET A 1 969 ? 31.219 25.484 12.992 1 79.44 969 MET A O 1
ATOM 7877 N N . GLY A 1 970 ? 31.719 23.266 12.555 1 73.62 970 GLY A N 1
ATOM 7878 C CA . GLY A 1 970 ? 33.125 23.562 12.352 1 73.62 970 GLY A CA 1
ATOM 7879 C C . GLY A 1 970 ? 33.969 23.391 13.609 1 73.62 970 GLY A C 1
ATOM 7880 O O . GLY A 1 970 ? 35.125 23.797 13.656 1 73.62 970 GLY A O 1
ATOM 7881 N N . PHE A 1 971 ? 33.344 22.906 14.625 1 77.38 971 PHE A N 1
ATOM 7882 C CA . PHE A 1 971 ? 34.125 22.688 15.844 1 77.38 971 PHE A CA 1
ATOM 7883 C C . PHE A 1 971 ? 35 21.453 15.711 1 77.38 971 PHE A C 1
ATOM 7885 O O . PHE A 1 971 ? 34.562 20.453 15.133 1 77.38 971 PHE A O 1
ATOM 7892 N N . ASN A 1 972 ? 36.125 21.484 15.961 1 63.12 972 ASN A N 1
ATOM 7893 C CA . ASN A 1 972 ? 37.094 20.375 15.898 1 63.12 972 ASN A CA 1
ATOM 7894 C C . ASN A 1 972 ? 36.906 19.406 17.062 1 63.12 972 ASN A C 1
ATOM 7896 O O . ASN A 1 972 ? 37.312 19.688 18.188 1 63.12 972 ASN A O 1
ATOM 7900 N N . ILE A 1 973 ? 36.188 18.391 16.828 1 65.81 973 ILE A N 1
ATOM 7901 C CA . ILE A 1 973 ? 35.969 17.359 17.844 1 65.81 973 ILE A CA 1
ATOM 7902 C C . ILE A 1 973 ? 36.688 16.078 17.453 1 65.81 973 ILE A C 1
ATOM 7904 O O . ILE A 1 973 ? 36.688 15.703 16.266 1 65.81 973 ILE A O 1
ATOM 7908 N N . THR B 1 1 ? -25.344 -17.328 -48.031 1 19.61 1 THR B N 1
ATOM 7909 C CA . THR B 1 1 ? -26.062 -16.453 -47.094 1 19.61 1 THR B CA 1
ATOM 7910 C C . THR B 1 1 ? -27.344 -17.109 -46.594 1 19.61 1 THR B C 1
ATOM 7912 O O . THR B 1 1 ? -27.656 -17.031 -45.406 1 19.61 1 THR B O 1
ATOM 7915 N N . MET B 1 2 ? -28.344 -17.469 -47.562 1 20.62 2 MET B N 1
ATOM 7916 C CA . MET B 1 2 ? -29.766 -17.781 -47.469 1 20.62 2 MET B CA 1
ATOM 7917 C C . MET B 1 2 ? -29.969 -19.188 -46.906 1 20.62 2 MET B C 1
ATOM 7919 O O . MET B 1 2 ? -30.922 -19.438 -46.188 1 20.62 2 MET B O 1
ATOM 7923 N N . PHE B 1 3 ? -29.25 -20.25 -47.5 1 21.78 3 PHE B N 1
ATOM 7924 C CA . PHE B 1 3 ? -29.594 -21.656 -47.344 1 21.78 3 PHE B CA 1
ATOM 7925 C C . PHE B 1 3 ? -29.375 -22.109 -45.906 1 21.78 3 PHE B C 1
ATOM 7927 O O . PHE B 1 3 ? -30.047 -23.031 -45.406 1 21.78 3 PHE B O 1
ATOM 7934 N N . LYS B 1 4 ? -28.125 -21.766 -45.344 1 23.78 4 LYS B N 1
ATOM 7935 C CA . LYS B 1 4 ? -27.734 -22.531 -44.156 1 23.78 4 LYS B CA 1
ATOM 7936 C C . LYS B 1 4 ? -28.641 -22.188 -42.969 1 23.78 4 LYS B C 1
ATOM 7938 O O . LYS B 1 4 ? -28.188 -22.234 -41.812 1 23.78 4 LYS B O 1
ATOM 7943 N N . PHE B 1 5 ? -29.906 -21.547 -43.219 1 25.17 5 PHE B N 1
ATOM 7944 C CA . PHE B 1 5 ? -30.984 -21 -42.406 1 25.17 5 PHE B CA 1
ATOM 7945 C C . PHE B 1 5 ? -31.828 -22.109 -41.781 1 25.17 5 PHE B C 1
ATOM 7947 O O . PHE B 1 5 ? -32.25 -22.016 -40.656 1 25.17 5 PHE B O 1
ATOM 7954 N N . ILE B 1 6 ? -32.219 -23.172 -42.656 1 25.97 6 ILE B N 1
ATOM 7955 C CA . ILE B 1 6 ? -33.344 -24.078 -42.438 1 25.97 6 ILE B CA 1
ATOM 7956 C C . ILE B 1 6 ? -32.938 -25.109 -41.375 1 25.97 6 ILE B C 1
ATOM 7958 O O . ILE B 1 6 ? -33.75 -25.531 -40.562 1 25.97 6 ILE B O 1
ATOM 7962 N N . TYR B 1 7 ? -31.641 -25.703 -41.531 1 26.14 7 TYR B N 1
ATOM 7963 C CA . TYR B 1 7 ? -31.312 -26.891 -40.75 1 26.14 7 TYR B CA 1
ATOM 7964 C C . TYR B 1 7 ? -31.234 -26.547 -39.281 1 26.14 7 TYR B C 1
ATOM 7966 O O . TYR 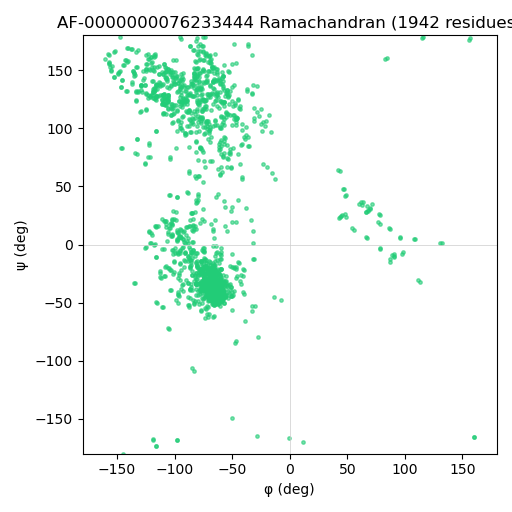B 1 7 ? -30.859 -27.406 -38.469 1 26.14 7 TYR B O 1
ATOM 7974 N N . ARG B 1 8 ? -31.438 -25.234 -38.812 1 27.42 8 ARG B N 1
ATOM 7975 C CA . ARG B 1 8 ? -31.484 -24.594 -37.5 1 27.42 8 ARG B CA 1
ATOM 7976 C C . ARG B 1 8 ? -32.719 -25.016 -36.719 1 27.42 8 ARG B C 1
ATOM 7978 O O . ARG B 1 8 ? -32.812 -24.812 -35.531 1 27.42 8 ARG B O 1
ATOM 7985 N N . ASN B 1 9 ? -33.875 -25.422 -37.438 1 27.91 9 ASN B N 1
ATOM 7986 C CA . ASN B 1 9 ? -35.219 -25.516 -36.875 1 27.91 9 ASN B CA 1
ATOM 7987 C C . ASN B 1 9 ? -35.406 -26.844 -36.125 1 27.91 9 ASN B C 1
ATOM 7989 O O . ASN B 1 9 ? -36.281 -26.938 -35.25 1 27.91 9 ASN B O 1
ATOM 7993 N N . ARG B 1 10 ? -35.031 -28 -36.75 1 29.58 10 ARG B N 1
ATOM 7994 C CA . ARG B 1 10 ? -35.438 -29.281 -36.188 1 29.58 10 ARG B CA 1
ATOM 7995 C C . ARG B 1 10 ? -34.719 -29.547 -34.875 1 29.58 10 ARG B C 1
ATOM 7997 O O . ARG B 1 10 ? -35.281 -30.203 -34 1 29.58 10 ARG B O 1
ATOM 8004 N N . LYS B 1 11 ? -33.375 -29.328 -34.875 1 30.06 11 LYS B N 1
ATOM 8005 C CA . LYS B 1 11 ? -32.625 -29.625 -33.625 1 30.06 11 LYS B CA 1
ATOM 8006 C C . LYS B 1 11 ? -33.125 -28.766 -32.469 1 30.06 11 LYS B C 1
ATOM 8008 O O . LYS B 1 11 ? -32.656 -28.922 -31.344 1 30.06 11 LYS B O 1
ATOM 8013 N N . HIS B 1 12 ? -34.031 -27.734 -32.656 1 29.94 12 HIS B N 1
ATOM 8014 C CA . HIS B 1 12 ? -34.656 -26.891 -31.672 1 29.94 12 HIS B CA 1
ATOM 8015 C C . HIS B 1 12 ? -35.688 -27.641 -30.875 1 29.94 12 HIS B C 1
ATOM 8017 O O . HIS B 1 12 ? -35.938 -27.344 -29.703 1 29.94 12 HIS B O 1
ATOM 8023 N N . ARG B 1 13 ? -36.5 -28.609 -31.531 1 33.03 13 ARG B N 1
ATOM 8024 C CA . ARG B 1 13 ? -37.562 -29.266 -30.812 1 33.03 13 ARG B CA 1
ATOM 8025 C C . ARG B 1 13 ? -37.031 -30.266 -29.797 1 33.03 13 ARG B C 1
ATOM 8027 O O . ARG B 1 13 ? -37.562 -30.391 -28.703 1 33.03 13 ARG B O 1
ATOM 8034 N N . ARG B 1 14 ? -36.125 -31.25 -30.266 1 32.38 14 ARG B N 1
ATOM 8035 C CA . ARG B 1 14 ? -35.625 -32.219 -29.312 1 32.38 14 ARG B CA 1
ATOM 8036 C C . ARG B 1 14 ? -34.781 -31.562 -28.203 1 32.38 14 ARG B C 1
ATOM 8038 O O . ARG B 1 14 ? -34.656 -32.125 -27.109 1 32.38 14 ARG B O 1
ATOM 8045 N N . MET B 1 15 ? -34.031 -30.453 -28.484 1 30.64 15 MET B N 1
ATOM 8046 C CA . MET B 1 15 ? -33.312 -29.734 -27.438 1 30.64 15 MET B CA 1
ATOM 8047 C C . MET B 1 15 ? -34.281 -29.094 -26.453 1 30.64 15 MET B C 1
ATOM 8049 O O . MET B 1 15 ? -33.906 -28.812 -25.312 1 30.64 15 MET B O 1
ATOM 8053 N N . MET B 1 16 ? -35.531 -28.844 -26.859 1 33.16 16 MET B N 1
ATOM 8054 C CA . MET B 1 16 ? -36.531 -28.312 -25.938 1 33.16 16 MET B CA 1
ATOM 8055 C C . MET B 1 16 ? -37 -29.391 -24.953 1 33.16 16 MET B C 1
ATOM 8057 O O . MET B 1 16 ? -37.312 -29.094 -23.797 1 33.16 16 MET B O 1
ATOM 8061 N N . LEU B 1 17 ? -37.312 -30.688 -25.438 1 35.38 17 LEU B N 1
ATOM 8062 C CA . LEU B 1 17 ? -37.75 -31.719 -24.5 1 35.38 17 LEU B CA 1
ATOM 8063 C C . LEU B 1 17 ? -36.656 -32.094 -23.531 1 35.38 17 LEU B C 1
ATOM 8065 O O . LEU B 1 17 ? -36.906 -32.312 -22.344 1 35.38 17 LEU B O 1
ATOM 8069 N N . SER B 1 18 ? -35.344 -32.375 -23.984 1 32.94 18 SER B N 1
ATOM 8070 C CA . SER B 1 18 ? -34.25 -32.625 -23.062 1 32.94 18 SER B CA 1
ATOM 8071 C C . SER B 1 18 ? -33.969 -31.406 -22.203 1 32.94 18 SER B C 1
ATOM 8073 O O . SER B 1 18 ? -33.375 -31.531 -21.125 1 32.94 18 SER B O 1
ATOM 8075 N N . ILE B 1 19 ? -34.281 -30.219 -22.609 1 35.22 19 ILE B N 1
ATOM 8076 C CA . ILE B 1 19 ? -34.188 -29.016 -21.781 1 35.22 19 ILE B CA 1
ATOM 8077 C C . ILE B 1 19 ? -35.312 -29.016 -20.734 1 35.22 19 ILE B C 1
ATOM 8079 O O . ILE B 1 19 ? -35.094 -28.594 -19.594 1 35.22 19 ILE B O 1
ATOM 8083 N N . ARG B 1 20 ? -36.531 -29.625 -21 1 33.56 20 ARG B N 1
ATOM 8084 C CA . ARG B 1 20 ? -37.625 -29.688 -20.047 1 33.56 20 ARG B CA 1
ATOM 8085 C C . ARG B 1 20 ? -37.25 -30.547 -18.844 1 33.56 20 ARG B C 1
ATOM 8087 O O . ARG B 1 20 ? -37.562 -30.188 -17.703 1 33.56 20 ARG B O 1
ATOM 8094 N N . LEU B 1 21 ? -36.938 -31.906 -19.047 1 35.5 21 LEU B N 1
ATOM 8095 C CA . LEU B 1 21 ? -36.625 -32.812 -17.938 1 35.5 21 LEU B CA 1
ATOM 8096 C C . LEU B 1 21 ? -35.375 -32.375 -17.219 1 35.5 21 LEU B C 1
ATOM 8098 O O . LEU B 1 21 ? -35.281 -32.469 -15.992 1 35.5 21 LEU B O 1
ATOM 8102 N N . LEU B 1 22 ? -34.312 -31.875 -17.906 1 32.97 22 LEU B N 1
ATOM 8103 C CA . LEU B 1 22 ? -33.125 -31.375 -17.234 1 32.97 22 LEU B CA 1
ATOM 8104 C C . LEU B 1 22 ? -33.438 -30.109 -16.453 1 32.97 22 LEU B C 1
ATOM 8106 O O . LEU B 1 22 ? -32.781 -29.797 -15.461 1 32.97 22 LEU B O 1
ATOM 8110 N N . PHE B 1 23 ? -34.531 -29.391 -16.797 1 34.88 23 PHE B N 1
ATOM 8111 C CA . PHE B 1 23 ? -34.875 -28.203 -16 1 34.88 23 PHE B CA 1
ATOM 8112 C C . PHE B 1 23 ? -35.344 -28.609 -14.617 1 34.88 23 PHE B C 1
ATOM 8114 O O . PHE B 1 23 ? -35.031 -27.953 -13.625 1 34.88 23 PHE B O 1
ATOM 8121 N N . ILE B 1 24 ? -36.281 -29.703 -14.492 1 36.12 24 ILE B N 1
ATOM 8122 C CA . ILE B 1 24 ? -36.844 -30.016 -13.18 1 36.12 24 ILE B CA 1
ATOM 8123 C C . ILE B 1 24 ? -35.75 -30.578 -12.273 1 36.12 24 ILE B C 1
ATOM 8125 O O . ILE B 1 24 ? -35.656 -30.234 -11.094 1 36.12 24 ILE B O 1
ATOM 8129 N N . PHE B 1 25 ? -34.906 -31.594 -12.742 1 35.47 25 PHE B N 1
ATOM 8130 C CA . PHE B 1 25 ? -34 -32.219 -11.805 1 35.47 25 PHE B CA 1
ATOM 8131 C C . PHE B 1 25 ? -32.875 -31.266 -11.438 1 35.47 25 PHE B C 1
ATOM 8133 O O . PHE B 1 25 ? -32.281 -31.359 -10.344 1 35.47 25 PHE B O 1
ATOM 8140 N N . SER B 1 26 ? -32.375 -30.484 -12.336 1 34.38 26 SER B N 1
ATOM 8141 C CA . SER B 1 26 ? -31.281 -29.594 -12.008 1 34.38 26 SER B CA 1
ATOM 8142 C C . SER B 1 26 ? -31.703 -28.516 -11.016 1 34.38 26 SER B C 1
ATOM 8144 O O . SER B 1 26 ? -30.859 -27.828 -10.43 1 34.38 26 SER B O 1
ATOM 8146 N N . ILE B 1 27 ? -32.969 -28.234 -10.938 1 36.75 27 ILE B N 1
ATOM 8147 C CA . ILE B 1 27 ? -33.375 -27.266 -9.945 1 36.75 27 ILE B CA 1
ATOM 8148 C C . ILE B 1 27 ? -33.25 -27.844 -8.539 1 36.75 27 ILE B C 1
ATOM 8150 O O . ILE B 1 27 ? -32.875 -27.141 -7.594 1 36.75 27 ILE B O 1
ATOM 8154 N N . ALA B 1 28 ? -33.531 -29.156 -8.289 1 36.66 28 ALA B N 1
ATOM 8155 C CA . ALA B 1 28 ? -33.656 -29.672 -6.93 1 36.66 28 ALA B CA 1
ATOM 8156 C C . ALA B 1 28 ? -32.312 -29.641 -6.203 1 36.66 28 ALA B C 1
ATOM 8158 O O . ALA B 1 28 ? -32.281 -29.375 -4.996 1 36.66 28 ALA B O 1
ATOM 8159 N N . LYS B 1 29 ? -31.234 -30.172 -6.754 1 37.91 29 LYS B N 1
ATOM 8160 C CA . LYS B 1 29 ? -30.031 -30.359 -5.945 1 37.91 29 LYS B CA 1
ATOM 8161 C C . LYS B 1 29 ? -29.422 -29.031 -5.527 1 37.91 29 LYS B C 1
ATOM 8163 O O . LYS B 1 29 ? -28.656 -28.969 -4.562 1 37.91 29 LYS B O 1
ATOM 8168 N N . CYS B 1 30 ? -29.484 -28.031 -6.348 1 37.84 30 CYS B N 1
ATOM 8169 C CA . CYS B 1 30 ? -28.594 -26.891 -6.184 1 37.84 30 CYS B CA 1
ATOM 8170 C C . CYS B 1 30 ? -29.188 -25.875 -5.203 1 37.84 30 CYS B C 1
ATOM 8172 O O . CYS B 1 30 ? -28.594 -24.812 -4.984 1 37.84 30 CYS B O 1
ATOM 8174 N N . ILE B 1 31 ? -30.5 -25.922 -4.914 1 43.59 31 ILE B N 1
ATOM 8175 C CA . ILE B 1 31 ? -30.922 -24.781 -4.094 1 43.59 31 ILE B CA 1
ATOM 8176 C C . ILE B 1 31 ? -30.469 -25 -2.65 1 43.59 31 ILE B C 1
ATOM 8178 O O . ILE B 1 31 ? -30.703 -26.062 -2.07 1 43.59 31 ILE B O 1
ATOM 8182 N N . THR B 1 32 ? -29.594 -24.422 -2.102 1 52.06 32 THR B N 1
ATOM 8183 C CA . THR B 1 32 ? -29.25 -24.469 -0.686 1 52.06 32 THR B CA 1
ATOM 8184 C C . THR B 1 32 ? -30.5 -24.422 0.179 1 52.06 32 THR B C 1
ATOM 8186 O O . THR B 1 32 ? -31.219 -23.422 0.173 1 52.06 32 THR B O 1
ATOM 8189 N N . SER B 1 33 ? -31.141 -25.516 0.461 1 62.47 33 SER B N 1
ATOM 8190 C CA . SER B 1 33 ? -32.25 -25.703 1.379 1 62.47 33 SER B CA 1
ATOM 8191 C C . SER B 1 33 ? -31.922 -25.172 2.768 1 62.47 33 SER B C 1
ATOM 8193 O O . SER B 1 33 ? -30.844 -25.422 3.295 1 62.47 33 SER B O 1
ATOM 8195 N N . VAL B 1 34 ? -32.688 -23.984 3.178 1 79.81 34 VAL B N 1
ATOM 8196 C CA . VAL B 1 34 ? -32.5 -23.375 4.492 1 79.81 34 VAL B CA 1
ATOM 8197 C C . VAL B 1 34 ? -33.375 -24.109 5.52 1 79.81 34 VAL B C 1
ATOM 8199 O O . VAL B 1 34 ? -34.594 -24.125 5.418 1 79.81 34 VAL B O 1
ATOM 8202 N N . VAL B 1 35 ? -32.719 -24.938 6.359 1 82.12 35 VAL B N 1
ATOM 8203 C CA . VAL B 1 35 ? -33.406 -25.594 7.461 1 82.12 35 VAL B CA 1
ATOM 8204 C C . VAL B 1 35 ? -33.094 -24.875 8.773 1 82.12 35 VAL B C 1
ATOM 8206 O O . VAL B 1 35 ? -31.922 -24.734 9.141 1 82.12 35 VAL B O 1
ATOM 8209 N N . ILE B 1 36 ? -34.156 -24.344 9.43 1 86.5 36 ILE B N 1
ATOM 8210 C CA . ILE B 1 36 ? -33.969 -23.594 10.664 1 86.5 36 ILE B CA 1
ATOM 8211 C C . ILE B 1 36 ? -34.531 -24.359 11.844 1 86.5 36 ILE B C 1
ATOM 8213 O O . ILE B 1 36 ? -33.875 -24.578 12.859 1 86.5 36 ILE B O 1
ATOM 8217 N N . GLY B 1 37 ? -35.812 -24.828 11.867 1 86.38 37 GLY B N 1
ATOM 8218 C CA . GLY B 1 37 ? -36.438 -25.594 12.945 1 86.38 37 GLY B CA 1
ATOM 8219 C C . GLY B 1 37 ? -37.938 -25.484 12.992 1 86.38 37 GLY B C 1
ATOM 8220 O O . GLY B 1 37 ? -38.531 -24.672 12.266 1 86.38 37 GLY B O 1
ATOM 8221 N N . VAL B 1 38 ? -38.562 -26.203 13.883 1 89.81 38 VAL B N 1
ATOM 8222 C CA . VAL B 1 38 ? -40 -26.281 13.992 1 89.81 38 VAL B CA 1
ATOM 8223 C C . VAL B 1 38 ? -40.562 -25.016 14.633 1 89.81 38 VAL B C 1
ATOM 8225 O O . VAL B 1 38 ? -41.625 -24.516 14.25 1 89.81 38 VAL B O 1
ATOM 8228 N N . GLU B 1 39 ? -39.844 -24.469 15.484 1 90.19 39 GLU B N 1
ATOM 8229 C CA . GLU B 1 39 ? -40.281 -23.25 16.156 1 90.19 39 GLU B CA 1
ATOM 8230 C C . GLU B 1 39 ? -40.438 -22.094 15.156 1 90.19 39 GLU B C 1
ATOM 8232 O O . GLU B 1 39 ? -41.438 -21.359 15.203 1 90.19 39 GLU B O 1
ATOM 8237 N N . PHE B 1 40 ? -39.531 -22.016 14.312 1 92.62 40 PHE B N 1
ATOM 8238 C CA . PHE B 1 40 ? -39.594 -20.922 13.336 1 92.62 40 PHE B CA 1
ATOM 8239 C C . PHE B 1 40 ? -40.656 -21.203 12.273 1 92.62 40 PHE B C 1
ATOM 8241 O O . PHE B 1 40 ? -41.25 -20.266 11.727 1 92.62 40 PHE B O 1
ATOM 8248 N N . GLN B 1 41 ? -40.938 -22.453 12.008 1 93.69 41 GLN B N 1
ATOM 8249 C CA . GLN B 1 41 ? -42 -22.781 11.062 1 93.69 41 GLN B CA 1
ATOM 8250 C C . GLN B 1 41 ? -43.344 -22.188 11.508 1 93.69 41 GLN B C 1
ATOM 8252 O O . GLN B 1 41 ? -44.094 -21.688 10.688 1 93.69 41 GLN B O 1
ATOM 8257 N N . ASN B 1 42 ? -43.562 -22.234 12.805 1 93.38 42 ASN B N 1
ATOM 8258 C CA . ASN B 1 42 ? -44.781 -21.672 13.336 1 93.38 42 ASN B CA 1
ATOM 8259 C C . ASN B 1 42 ? -44.844 -20.156 13.148 1 93.38 42 ASN B C 1
ATOM 8261 O O . ASN B 1 42 ? -45.906 -19.609 12.844 1 93.38 42 ASN B O 1
ATOM 8265 N N . VAL B 1 43 ? -43.75 -19.562 13.344 1 94.31 43 VAL B N 1
ATOM 8266 C CA . VAL B 1 43 ? -43.688 -18.109 13.18 1 94.31 43 VAL B CA 1
ATOM 8267 C C . VAL B 1 43 ? -43.938 -17.734 11.719 1 94.31 43 VAL B C 1
ATOM 8269 O O . VAL B 1 43 ? -44.688 -16.812 11.414 1 94.31 43 VAL B O 1
ATOM 8272 N N . LEU B 1 44 ? -43.312 -18.469 10.844 1 94.88 44 LEU B N 1
ATOM 8273 C CA . LEU B 1 44 ? -43.438 -18.203 9.414 1 94.88 44 LEU B CA 1
ATOM 8274 C C . LEU B 1 44 ? -44.875 -18.422 8.938 1 94.88 44 LEU B C 1
ATOM 8276 O O . LEU B 1 44 ? -45.375 -17.672 8.109 1 94.88 44 LEU B O 1
ATOM 8280 N N . ASP B 1 45 ? -45.531 -19.438 9.508 1 94.19 45 ASP B N 1
ATOM 8281 C CA . ASP B 1 45 ? -46.938 -19.703 9.156 1 94.19 45 ASP B CA 1
ATOM 8282 C C . ASP B 1 45 ? -47.844 -18.578 9.617 1 94.19 45 ASP B C 1
ATOM 8284 O O . ASP B 1 45 ? -48.781 -18.203 8.906 1 94.19 45 ASP B O 1
ATOM 8288 N N . ASP B 1 46 ? -47.531 -18.062 10.742 1 94.38 46 ASP B N 1
ATOM 8289 C CA . ASP B 1 46 ? -48.312 -16.938 11.25 1 94.38 46 ASP B CA 1
ATOM 8290 C C . ASP B 1 46 ? -48.125 -15.711 10.359 1 94.38 46 ASP B C 1
ATOM 8292 O O . ASP B 1 46 ? -49.094 -14.984 10.094 1 94.38 46 ASP B O 1
ATOM 8296 N N . ILE B 1 47 ? -46.938 -15.453 9.906 1 94.69 47 ILE B N 1
ATOM 8297 C CA . ILE B 1 47 ? -46.625 -14.305 9.055 1 94.69 47 ILE B CA 1
ATOM 8298 C C . ILE B 1 47 ? -47.344 -14.469 7.703 1 94.69 47 ILE B C 1
ATOM 8300 O O . ILE B 1 47 ? -47.875 -13.516 7.164 1 94.69 47 ILE B O 1
ATOM 8304 N N . VAL B 1 48 ? -47.312 -15.672 7.184 1 95 48 VAL B N 1
ATOM 8305 C CA . VAL B 1 48 ? -47.938 -15.938 5.883 1 95 48 VAL B CA 1
ATOM 8306 C C . VAL B 1 48 ? -49.438 -15.797 5.988 1 95 48 VAL B C 1
ATOM 8308 O O . VAL B 1 48 ? -50.094 -15.32 5.055 1 95 48 VAL B O 1
ATOM 8311 N N . LYS B 1 49 ? -50 -16.172 7.129 1 94.19 49 LYS B N 1
ATOM 8312 C CA . LYS B 1 49 ? -51.438 -15.992 7.348 1 94.19 49 LYS B CA 1
ATOM 8313 C C . LYS B 1 49 ? -51.812 -14.516 7.324 1 94.19 49 LYS B C 1
ATOM 8315 O O . LYS B 1 49 ? -52.812 -14.133 6.691 1 94.19 49 LYS B O 1
ATOM 8320 N N . LYS B 1 50 ? -51 -13.789 7.941 1 93 50 LYS B N 1
ATOM 8321 C CA . LYS B 1 50 ? -51.25 -12.352 7.953 1 93 50 LYS B CA 1
ATOM 8322 C C . LYS B 1 50 ? -51.062 -11.75 6.562 1 93 50 LYS B C 1
ATOM 8324 O O . LYS B 1 50 ? -51.781 -10.828 6.176 1 93 50 LYS B O 1
ATOM 8329 N N . PHE B 1 51 ? -50.125 -12.281 5.852 1 94.25 51 PHE B N 1
ATOM 8330 C CA . PHE B 1 51 ? -49.875 -11.82 4.492 1 94.25 51 PHE B CA 1
ATOM 8331 C C . PHE B 1 51 ? -51.062 -12.125 3.592 1 94.25 51 PHE B C 1
ATOM 8333 O O . PHE B 1 51 ? -51.469 -11.281 2.795 1 94.25 51 PHE B O 1
ATOM 8340 N N . ASN B 1 52 ? -51.625 -13.312 3.725 1 92.88 52 ASN B N 1
ATOM 8341 C CA . ASN B 1 52 ? -52.75 -13.727 2.875 1 92.88 52 ASN B CA 1
ATOM 8342 C C . ASN B 1 52 ? -54 -12.922 3.166 1 92.88 52 ASN B C 1
ATOM 8344 O O . ASN B 1 52 ? -54.844 -12.75 2.293 1 92.88 52 ASN B O 1
ATOM 8348 N N . GLU B 1 53 ? -54.062 -12.32 4.375 1 92.69 53 GLU B N 1
ATOM 8349 C CA . GLU B 1 53 ? -55.188 -11.477 4.727 1 92.69 53 GLU B CA 1
ATOM 8350 C C . GLU B 1 53 ? -55.094 -10.117 4.027 1 92.69 53 GLU B C 1
ATOM 8352 O O . GLU B 1 53 ? -56.125 -9.594 3.561 1 92.69 53 GLU B O 1
ATOM 8357 N N . ASP B 1 54 ? -53.875 -9.578 3.891 1 91.62 54 ASP B N 1
ATOM 8358 C CA . ASP B 1 54 ? -53.656 -8.305 3.223 1 91.62 54 ASP B CA 1
ATOM 8359 C C . ASP B 1 54 ? -52.344 -8.289 2.48 1 91.62 54 ASP B C 1
ATOM 8361 O O . ASP B 1 54 ? -51.375 -7.672 2.941 1 91.62 54 ASP B O 1
ATOM 8365 N N . PRO B 1 55 ? -52.344 -8.812 1.287 1 90.31 55 PRO B N 1
ATOM 8366 C CA . PRO B 1 55 ? -51.094 -8.906 0.538 1 90.31 55 PRO B CA 1
ATOM 8367 C C . PRO B 1 55 ? -50.562 -7.539 0.082 1 90.31 55 PRO B C 1
ATOM 8369 O O . PRO B 1 55 ? -49.406 -7.398 -0.258 1 90.31 55 PRO B O 1
ATOM 8372 N N . THR B 1 56 ? -51.375 -6.492 0.06 1 88.12 56 THR B N 1
ATOM 8373 C CA . THR B 1 56 ? -50.969 -5.184 -0.439 1 88.12 56 THR B CA 1
ATOM 8374 C C . THR B 1 56 ? -50.406 -4.316 0.692 1 88.12 56 THR B C 1
ATOM 8376 O O . THR B 1 56 ? -50.031 -3.166 0.473 1 88.12 56 THR B O 1
ATOM 8379 N N . ASN B 1 57 ? -50.375 -4.93 1.89 1 88.56 57 ASN B N 1
ATOM 8380 C CA . ASN B 1 57 ? -49.781 -4.207 3.008 1 88.56 57 ASN B CA 1
ATOM 8381 C C . ASN B 1 57 ? -48.344 -3.752 2.688 1 88.56 57 ASN B C 1
ATOM 8383 O O . ASN B 1 57 ? -47.562 -4.531 2.17 1 88.56 57 ASN B O 1
ATOM 8387 N N . PRO B 1 58 ? -48 -2.52 2.904 1 87.44 58 PRO B N 1
ATOM 8388 C CA . PRO B 1 58 ? -46.688 -1.99 2.57 1 87.44 58 PRO B CA 1
ATOM 8389 C C . PRO B 1 58 ? -45.562 -2.719 3.297 1 87.44 58 PRO B C 1
ATOM 8391 O O . PRO B 1 58 ? -44.406 -2.699 2.844 1 87.44 58 PRO B O 1
ATOM 8394 N N . ARG B 1 59 ? -45.812 -3.381 4.383 1 88.44 59 ARG B N 1
ATOM 8395 C CA . ARG B 1 59 ? -44.812 -4.125 5.113 1 88.44 59 ARG B CA 1
ATOM 8396 C C . ARG B 1 59 ? -44.219 -5.234 4.254 1 88.44 59 ARG B C 1
ATOM 8398 O O . ARG B 1 59 ? -43 -5.531 4.352 1 88.44 59 ARG B O 1
ATOM 8405 N N . TYR B 1 60 ? -45.062 -5.762 3.434 1 90.56 60 TYR B N 1
ATOM 8406 C CA . TYR B 1 60 ? -44.656 -6.957 2.703 1 90.56 60 TYR B CA 1
ATOM 8407 C C . TYR B 1 60 ? -44.125 -6.59 1.318 1 90.56 60 TYR B C 1
ATOM 8409 O O . TYR B 1 60 ? -43.781 -7.473 0.529 1 90.56 60 TYR B O 1
ATOM 8417 N N . GLN B 1 61 ? -43.969 -5.328 0.985 1 88.38 61 GLN B N 1
ATOM 8418 C CA . GLN B 1 61 ? -43.469 -4.902 -0.32 1 88.38 61 GLN B CA 1
ATOM 8419 C C . GLN B 1 61 ? -41.938 -4.758 -0.31 1 88.38 61 GLN B C 1
ATOM 8421 O O . GLN B 1 61 ? -41.312 -4.523 -1.354 1 88.38 61 GLN B O 1
ATOM 8426 N N . GLN B 1 62 ? -41.406 -4.898 0.831 1 89.19 62 GLN B N 1
ATOM 8427 C CA . GLN B 1 62 ? -39.938 -4.828 1.018 1 89.19 62 GLN B CA 1
ATOM 8428 C C . GLN B 1 62 ? -39.469 -5.824 2.072 1 89.19 62 GLN B C 1
ATOM 8430 O O . GLN B 1 62 ? -40.281 -6.352 2.84 1 89.19 62 GLN B O 1
ATOM 8435 N N . PRO B 1 63 ? -38.188 -6.141 1.998 1 91.69 63 PRO B N 1
ATOM 8436 C CA . PRO B 1 63 ? -37.688 -7.008 3.07 1 91.69 63 PRO B CA 1
ATOM 8437 C C . PRO B 1 63 ? -37.875 -6.395 4.457 1 91.69 63 PRO B C 1
ATOM 8439 O O . PRO B 1 63 ? -37.688 -5.184 4.625 1 91.69 63 PRO B O 1
ATOM 8442 N N . PHE B 1 64 ? -38.281 -7.16 5.402 1 92.12 64 PHE B N 1
ATOM 8443 C CA . PHE B 1 64 ? -38.5 -6.676 6.758 1 92.12 64 PHE B CA 1
ATOM 8444 C C . PHE B 1 64 ? -37.875 -7.621 7.777 1 92.12 64 PHE B C 1
ATOM 8446 O O . PHE B 1 64 ? -37.656 -8.797 7.492 1 92.12 64 PHE B O 1
ATOM 8453 N N . CYS B 1 65 ? -37.531 -7.062 8.883 1 91.25 65 CYS B N 1
ATOM 8454 C CA . CYS B 1 65 ? -36.969 -7.824 9.984 1 91.25 65 CYS B CA 1
ATOM 8455 C C . CYS B 1 65 ? -38.031 -8.188 11.016 1 91.25 65 CYS B C 1
ATOM 8457 O O . CYS B 1 65 ? -38.906 -7.371 11.328 1 91.25 65 CYS B O 1
ATOM 8459 N N . LEU B 1 66 ? -37.969 -9.391 11.516 1 91.38 66 LEU B N 1
ATOM 8460 C CA . LEU B 1 66 ? -38.906 -9.812 12.547 1 91.38 66 LEU B CA 1
ATOM 8461 C C . LEU B 1 66 ? -38.625 -9.086 13.859 1 91.38 66 LEU B C 1
ATOM 8463 O O . LEU B 1 66 ? -37.469 -8.875 14.227 1 91.38 66 LEU B O 1
ATOM 8467 N N . THR B 1 67 ? -39.656 -8.672 14.469 1 85 67 THR B N 1
ATOM 8468 C CA . THR B 1 67 ? -39.531 -7.969 15.734 1 85 67 THR B CA 1
ATOM 8469 C C . THR B 1 67 ? -39.312 -8.953 16.875 1 85 67 THR B C 1
ATOM 8471 O O . THR B 1 67 ? -39.469 -10.156 16.719 1 85 67 THR B O 1
ATOM 8474 N N . SER B 1 68 ? -38.906 -8.406 18 1 79.75 68 SER B N 1
ATOM 8475 C CA . SER B 1 68 ? -38.625 -9.227 19.172 1 79.75 68 SER B CA 1
ATOM 8476 C C . SER B 1 68 ? -39.875 -9.93 19.672 1 79.75 68 SER B C 1
ATOM 8478 O O . SER B 1 68 ? -39.781 -10.992 20.297 1 79.75 68 SER B O 1
ATOM 8480 N N . SER B 1 69 ? -41.031 -9.352 19.312 1 79.06 69 SER B N 1
ATOM 8481 C CA . SER B 1 69 ? -42.281 -9.953 19.75 1 79.06 69 SER B CA 1
ATOM 8482 C C . SER B 1 69 ? -42.656 -11.133 18.844 1 79.06 69 SER B C 1
ATOM 8484 O O . SER B 1 69 ? -43.344 -12.062 19.297 1 79.06 69 SER B O 1
ATOM 8486 N N . GLU B 1 70 ? -42.25 -11.039 17.672 1 86.94 70 GLU B N 1
ATOM 8487 C CA . GLU B 1 70 ? -42.562 -12.102 16.719 1 86.94 70 GLU B CA 1
ATOM 8488 C C . GLU B 1 70 ? -41.625 -13.289 16.891 1 86.94 70 GLU B C 1
ATOM 8490 O O . GLU B 1 70 ? -42.031 -14.445 16.828 1 86.94 70 GLU B O 1
ATOM 8495 N N . TYR B 1 71 ? -40.438 -12.969 17.047 1 88.75 71 TYR B N 1
ATOM 8496 C CA . TYR B 1 71 ? -39.406 -14 17.156 1 88.75 71 TYR B CA 1
ATOM 8497 C C . TYR B 1 71 ? -38.188 -13.484 17.922 1 88.75 71 TYR B C 1
ATOM 8499 O O . TYR B 1 71 ? -37.844 -12.312 17.812 1 88.75 71 TYR B O 1
ATOM 8507 N N . SER B 1 72 ? -37.5 -14.266 18.594 1 82.94 72 SER B N 1
ATOM 8508 C CA . SER B 1 72 ? -36.375 -13.875 19.469 1 82.94 72 SER B CA 1
ATOM 8509 C C . SER B 1 72 ? -35.156 -13.508 18.656 1 82.94 72 SER B C 1
ATOM 8511 O O . SER B 1 72 ? -34.312 -12.727 19.125 1 82.94 72 SER B O 1
ATOM 8513 N N . LYS B 1 73 ? -35.062 -14.039 17.484 1 86.31 73 LYS B N 1
ATOM 8514 C CA . LYS B 1 73 ? -33.875 -13.758 16.656 1 86.31 73 LYS B CA 1
ATOM 8515 C C . LYS B 1 73 ? -34.25 -12.82 15.516 1 86.31 73 LYS B C 1
ATOM 8517 O O . LYS B 1 73 ? -35.344 -12.898 14.953 1 86.31 73 LYS B O 1
ATOM 8522 N N . PRO B 1 74 ? -33.312 -11.898 15.195 1 87.94 74 PRO B N 1
ATOM 8523 C CA . PRO B 1 74 ? -33.594 -10.938 14.125 1 87.94 74 PRO B CA 1
ATOM 8524 C C . PRO B 1 74 ? -33.438 -11.539 12.734 1 87.94 74 PRO B C 1
ATOM 8526 O O . PRO B 1 74 ? -32.438 -11.32 12.055 1 87.94 74 PRO B O 1
ATOM 8529 N N . ILE B 1 75 ? -34.5 -12.211 12.273 1 91.75 75 ILE B N 1
ATOM 8530 C CA . ILE B 1 75 ? -34.5 -12.82 10.945 1 91.75 75 ILE B CA 1
ATOM 8531 C C . ILE B 1 75 ? -35.188 -11.891 9.961 1 91.75 75 ILE B C 1
ATOM 8533 O O . ILE B 1 75 ? -36.25 -11.312 10.273 1 91.75 75 ILE B O 1
ATOM 8537 N N . HIS B 1 76 ? -34.531 -11.688 8.836 1 93.62 76 HIS B N 1
ATOM 8538 C CA . HIS B 1 76 ? -35.125 -10.875 7.773 1 93.62 76 HIS B CA 1
ATOM 8539 C C . HIS B 1 76 ? -35.844 -11.734 6.738 1 93.62 76 HIS B C 1
ATOM 8541 O O . HIS B 1 76 ? -35.312 -12.781 6.332 1 93.62 76 HIS B O 1
ATOM 8547 N N . ILE B 1 77 ? -37.031 -11.336 6.363 1 94.94 77 ILE B N 1
ATOM 8548 C CA . ILE B 1 77 ? -37.844 -12.094 5.418 1 94.94 77 ILE B CA 1
ATOM 8549 C C . ILE B 1 77 ? -38.281 -11.188 4.273 1 94.94 77 ILE B C 1
ATOM 8551 O O . ILE B 1 77 ? -38.531 -9.992 4.473 1 94.94 77 ILE B O 1
ATOM 8555 N N . PHE B 1 78 ? -38.344 -11.68 3.102 1 94.81 78 PHE B N 1
ATOM 8556 C CA . PHE B 1 78 ? -38.875 -11.008 1.93 1 94.81 78 PHE B CA 1
ATOM 8557 C C . PHE B 1 78 ? -39.875 -11.906 1.209 1 94.81 78 PHE B C 1
ATOM 8559 O O . PHE B 1 78 ? -39.531 -12.992 0.738 1 94.81 78 PHE B O 1
ATOM 8566 N N . ILE B 1 79 ? -41.094 -11.523 1.19 1 95.56 79 ILE B N 1
ATOM 8567 C CA . ILE B 1 79 ? -42.156 -12.273 0.495 1 95.56 79 ILE B CA 1
ATOM 8568 C C . ILE B 1 79 ? -42.344 -11.703 -0.906 1 95.56 79 ILE B C 1
ATOM 8570 O O . ILE B 1 79 ? -42.594 -10.508 -1.063 1 95.56 79 ILE B O 1
ATOM 8574 N N . TRP B 1 80 ? -42.156 -12.562 -1.908 1 94.19 80 TRP B N 1
ATOM 8575 C CA . TRP B 1 80 ? -42.281 -12.109 -3.291 1 94.19 80 TRP B CA 1
ATOM 8576 C C . TRP B 1 80 ? -43.438 -12.812 -3.99 1 94.19 80 TRP B C 1
ATOM 8578 O O . TRP B 1 80 ? -43.312 -13.977 -4.363 1 94.19 80 TRP B O 1
ATOM 8588 N N . SER B 1 81 ? -44.531 -12.18 -4.047 1 92.88 81 SER B N 1
ATOM 8589 C CA . SER B 1 81 ? -45.75 -12.578 -4.75 1 92.88 81 SER B CA 1
ATOM 8590 C C . SER B 1 81 ? -46.312 -11.422 -5.566 1 92.88 81 SER B C 1
ATOM 8592 O O . SER B 1 81 ? -47.281 -10.805 -5.176 1 92.88 81 SER B O 1
ATOM 8594 N N . PRO B 1 82 ? -45.688 -11.188 -6.723 1 90.06 82 PRO B N 1
ATOM 8595 C CA . PRO B 1 82 ? -46 -9.953 -7.469 1 90.06 82 PRO B CA 1
ATOM 8596 C C . PRO B 1 82 ? -47.438 -9.844 -7.883 1 90.06 82 PRO B C 1
ATOM 8598 O O . PRO B 1 82 ? -48 -8.742 -7.871 1 90.06 82 PRO B O 1
ATOM 8601 N N . GLN B 1 83 ? -48.156 -10.875 -8.211 1 88.38 83 GLN B N 1
ATOM 8602 C CA . GLN B 1 83 ? -49.531 -10.789 -8.656 1 88.38 83 GLN B CA 1
ATOM 8603 C C . GLN B 1 83 ? -50.469 -10.352 -7.516 1 88.38 83 GLN B C 1
ATOM 8605 O O . GLN B 1 83 ? -51.375 -9.57 -7.727 1 88.38 83 GLN B O 1
ATOM 8610 N N . GLU B 1 84 ? -50.188 -10.844 -6.344 1 88.44 84 GLU B N 1
ATOM 8611 C CA . GLU B 1 84 ? -51 -10.523 -5.184 1 88.44 84 GLU B CA 1
ATOM 8612 C C . GLU B 1 84 ? -50.625 -9.164 -4.598 1 88.44 84 GLU B C 1
ATOM 8614 O O . GLU B 1 84 ? -51.469 -8.469 -4.031 1 88.44 84 GLU B O 1
ATOM 8619 N N . GLN B 1 85 ? -49.406 -8.844 -4.68 1 88.56 85 GLN B N 1
ATOM 8620 C CA . GLN B 1 85 ? -48.906 -7.641 -4.023 1 88.56 85 GLN B CA 1
ATOM 8621 C C . GLN B 1 85 ? -49.188 -6.402 -4.875 1 88.56 85 GLN B C 1
ATOM 8623 O O . GLN B 1 85 ? -49.312 -5.293 -4.344 1 88.56 85 GLN B O 1
ATOM 8628 N N . HIS B 1 86 ? -49.125 -6.605 -6.184 1 81.19 86 HIS B N 1
ATOM 8629 C CA . HIS B 1 86 ? -49.375 -5.473 -7.066 1 81.19 86 HIS B CA 1
ATOM 8630 C C . HIS B 1 86 ? -50.688 -5.617 -7.809 1 81.19 86 HIS B C 1
ATOM 8632 O O . HIS B 1 86 ? -51 -6.684 -8.352 1 81.19 86 HIS B O 1
ATOM 8638 N N . CYS B 1 87 ? -51.594 -4.707 -7.672 1 69.94 87 CYS B N 1
ATOM 8639 C CA . CYS B 1 87 ? -52.938 -4.754 -8.234 1 69.94 87 CYS B CA 1
ATOM 8640 C C . CYS B 1 87 ? -52.906 -4.562 -9.75 1 69.94 87 CYS B C 1
ATOM 8642 O O . CYS B 1 87 ? -52.031 -3.834 -10.266 1 69.94 87 CYS B O 1
ATOM 8644 N N . GLY B 1 88 ? -53.656 -5.238 -10.516 1 65.5 88 GLY B N 1
ATOM 8645 C CA . GLY B 1 88 ? -53.938 -4.961 -11.914 1 65.5 88 GLY B CA 1
ATOM 8646 C C . GLY B 1 88 ? -53.094 -5.781 -12.867 1 65.5 88 GLY B C 1
ATOM 8647 O O . GLY B 1 88 ? -53.25 -5.68 -14.086 1 65.5 88 GLY B O 1
ATOM 8648 N N . PHE B 1 89 ? -52.062 -6.578 -12.289 1 76.06 89 PHE B N 1
ATOM 8649 C CA . PHE B 1 89 ? -51.188 -7.312 -13.188 1 76.06 89 PHE B CA 1
ATOM 8650 C C . PHE B 1 89 ? -51.5 -8.797 -13.188 1 76.06 89 PHE B C 1
ATOM 8652 O O . PHE B 1 89 ? -51.781 -9.375 -12.133 1 76.06 89 PHE B O 1
ATOM 8659 N N . GLU B 1 90 ? -51.812 -9.375 -14.406 1 79.5 90 GLU B N 1
ATOM 8660 C CA . GLU B 1 90 ? -52.094 -10.812 -14.508 1 79.5 90 GLU B CA 1
ATOM 8661 C C . GLU B 1 90 ? -51 -11.523 -15.312 1 79.5 90 GLU B C 1
ATOM 8663 O O . GLU B 1 90 ? -50.625 -11.07 -16.391 1 79.5 90 GLU B O 1
ATOM 8668 N N . LEU B 1 91 ? -50.438 -12.625 -14.727 1 85.81 91 LEU B N 1
ATOM 8669 C CA . LEU B 1 91 ? -49.438 -13.461 -15.375 1 85.81 91 LEU B CA 1
ATOM 8670 C C . LEU B 1 91 ? -50.094 -14.547 -16.219 1 85.81 91 LEU B C 1
ATOM 8672 O O . LEU B 1 91 ? -51.062 -15.164 -15.789 1 85.81 91 LEU B O 1
ATOM 8676 N N . ARG B 1 92 ? -49.625 -14.617 -17.438 1 85 92 ARG B N 1
ATOM 8677 C CA . ARG B 1 92 ? -50.188 -15.609 -18.344 1 85 92 ARG B CA 1
ATOM 8678 C C . ARG B 1 92 ? -49.125 -16.656 -18.75 1 85 92 ARG B C 1
ATOM 8680 O O . ARG B 1 92 ? -47.969 -16.312 -18.938 1 85 92 ARG B O 1
ATOM 8687 N N . CYS B 1 93 ? -49.562 -17.906 -18.75 1 83.81 93 CYS B N 1
ATOM 8688 C CA . CYS B 1 93 ? -48.688 -19 -19.156 1 83.81 93 CYS B CA 1
ATOM 8689 C C . CYS B 1 93 ? -48.438 -18.953 -20.656 1 83.81 93 CYS B C 1
ATOM 8691 O O . CYS B 1 93 ? -49.344 -18.828 -21.453 1 83.81 93 CYS B O 1
ATOM 8693 N N . PHE B 1 94 ? -47.188 -19.016 -21.016 1 76 94 PHE B N 1
ATOM 8694 C CA . PHE B 1 94 ? -46.781 -18.938 -22.422 1 76 94 PHE B CA 1
ATOM 8695 C C . PHE B 1 94 ? -47.281 -20.141 -23.203 1 76 94 PHE B C 1
ATOM 8697 O O . PHE B 1 94 ? -47.625 -20.031 -24.375 1 76 94 PHE B O 1
ATOM 8704 N N . GLN B 1 95 ? -47.375 -21.297 -22.516 1 76 95 GLN B N 1
ATOM 8705 C CA . GLN B 1 95 ? -47.688 -22.547 -23.188 1 76 95 GLN B CA 1
ATOM 8706 C C . GLN B 1 95 ? -49.219 -22.719 -23.312 1 76 95 GLN B C 1
ATOM 8708 O O . GLN B 1 95 ? -49.688 -23.188 -24.328 1 76 95 GLN B O 1
ATOM 8713 N N . HIS B 1 96 ? -50 -22.297 -22.328 1 82.62 96 HIS B N 1
ATOM 8714 C CA . HIS B 1 96 ? -51.438 -22.594 -22.281 1 82.62 96 HIS B CA 1
ATOM 8715 C C . HIS B 1 96 ? -52.281 -21.312 -22.359 1 82.62 96 HIS B C 1
ATOM 8717 O O . HIS B 1 96 ? -53.5 -21.375 -22.422 1 82.62 96 HIS B O 1
ATOM 8723 N N . ASN B 1 97 ? -51.656 -20.188 -22.453 1 80.69 97 ASN B N 1
ATOM 8724 C CA . ASN B 1 97 ? -52.344 -18.891 -22.516 1 80.69 97 ASN B CA 1
ATOM 8725 C C . ASN B 1 97 ? -53.406 -18.766 -21.422 1 80.69 97 ASN B C 1
ATOM 8727 O O . ASN B 1 97 ? -54.469 -18.203 -21.656 1 80.69 97 ASN B O 1
ATOM 8731 N N . SER B 1 98 ? -53.188 -19.547 -20.391 1 85.56 98 SER B N 1
ATOM 8732 C CA . SER B 1 98 ? -54.062 -19.453 -19.219 1 85.56 98 SER B CA 1
ATOM 8733 C C . SER B 1 98 ? -53.438 -18.609 -18.125 1 85.56 98 SER B C 1
ATOM 8735 O O . SER B 1 98 ? -52.219 -18.391 -18.109 1 85.56 98 SER B O 1
ATOM 8737 N N . ASN B 1 99 ? -54.406 -18.141 -17.25 1 86.5 99 ASN B N 1
ATOM 8738 C CA . ASN B 1 99 ? -53.938 -17.312 -16.141 1 86.5 99 ASN B CA 1
ATOM 8739 C C . ASN B 1 99 ? -53.25 -18.141 -15.062 1 86.5 99 ASN B C 1
ATOM 8741 O O . ASN B 1 99 ? -53.688 -19.25 -14.766 1 86.5 99 ASN B O 1
ATOM 8745 N N . PHE B 1 100 ? -52.188 -17.609 -14.555 1 89.31 100 PHE B N 1
ATOM 8746 C CA . PHE B 1 100 ? -51.531 -18.25 -13.414 1 89.31 100 PHE B CA 1
ATOM 8747 C C . PHE B 1 100 ? -52.281 -17.953 -12.125 1 89.31 100 PHE B C 1
ATOM 8749 O O . PHE B 1 100 ? -52.719 -16.828 -11.898 1 89.31 100 PHE B O 1
ATOM 8756 N N . GLN B 1 101 ? -52.5 -18.969 -11.328 1 88.75 101 GLN B N 1
ATOM 8757 C CA . GLN B 1 101 ? -53.094 -18.812 -10 1 88.75 101 GLN B CA 1
ATOM 8758 C C . GLN B 1 101 ? -52.094 -19.172 -8.906 1 88.75 101 GLN B C 1
ATOM 8760 O O . GLN B 1 101 ? -51.188 -19.984 -9.125 1 88.75 101 GLN B O 1
ATOM 8765 N N . PRO B 1 102 ? -52.25 -18.406 -7.738 1 91.25 102 PRO B N 1
ATOM 8766 C CA . PRO B 1 102 ? -51.344 -18.766 -6.637 1 91.25 102 PRO B CA 1
ATOM 8767 C C . PRO B 1 102 ? -51.531 -20.203 -6.164 1 91.25 102 PRO B C 1
ATOM 8769 O O . PRO B 1 102 ? -52.656 -20.672 -6.008 1 91.25 102 PRO B O 1
ATOM 8772 N N . TYR B 1 103 ? -50.469 -20.938 -6.039 1 90 103 TYR B N 1
ATOM 8773 C CA . TYR B 1 103 ? -50.5 -22.328 -5.629 1 90 103 TYR B CA 1
ATOM 8774 C C . TYR B 1 103 ? -50.031 -22.484 -4.191 1 90 103 TYR B C 1
ATOM 8776 O O . TYR B 1 103 ? -50.812 -22.781 -3.291 1 90 103 TYR B O 1
ATOM 8784 N N . GLN B 1 104 ? -48.719 -22.312 -4.047 1 91.69 104 GLN B N 1
ATOM 8785 C CA . GLN B 1 104 ? -48.094 -22.469 -2.732 1 91.69 104 GLN B CA 1
ATOM 8786 C C . GLN B 1 104 ? -46.906 -21.547 -2.561 1 91.69 104 GLN B C 1
ATOM 8788 O O . GLN B 1 104 ? -46.25 -21.172 -3.537 1 91.69 104 GLN B O 1
ATOM 8793 N N . LEU B 1 105 ? -46.719 -21.156 -1.282 1 93.94 105 LEU B N 1
ATOM 8794 C CA . LEU B 1 105 ? -45.562 -20.359 -0.947 1 93.94 105 LEU B CA 1
ATOM 8795 C C . LEU B 1 105 ? -44.406 -21.25 -0.447 1 93.94 105 LEU B C 1
ATOM 8797 O O . LEU B 1 105 ? -44.656 -22.312 0.141 1 93.94 105 LEU B O 1
ATOM 8801 N N . THR B 1 106 ? -43.156 -20.891 -0.706 1 91.56 106 THR B N 1
ATOM 8802 C CA . THR B 1 106 ? -42 -21.625 -0.251 1 91.56 106 THR B CA 1
ATOM 8803 C C . THR B 1 106 ? -41.719 -21.344 1.223 1 91.56 106 THR B C 1
ATOM 8805 O O . THR B 1 106 ? -40.844 -20.547 1.553 1 91.56 106 THR B O 1
ATOM 8808 N N . THR B 1 107 ? -42.406 -22.031 2.131 1 92.31 107 THR B N 1
ATOM 8809 C CA . THR B 1 107 ? -42.312 -21.703 3.549 1 92.31 107 THR B CA 1
ATOM 8810 C C . THR B 1 107 ? -41.781 -22.891 4.348 1 92.31 107 THR B C 1
ATOM 8812 O O . THR B 1 107 ? -41.656 -22.812 5.574 1 92.31 107 THR B O 1
ATOM 8815 N N . ASN B 1 108 ? -41.344 -23.938 3.738 1 90.62 108 ASN B N 1
ATOM 8816 C CA . ASN B 1 108 ? -40.906 -25.109 4.488 1 90.62 108 ASN B CA 1
ATOM 8817 C C . ASN B 1 108 ? -39.5 -24.938 5.027 1 90.62 108 ASN B C 1
ATOM 8819 O O . ASN B 1 108 ? -38.531 -24.844 4.254 1 90.62 108 ASN B O 1
ATOM 8823 N N . VAL B 1 109 ? -39.312 -24.891 6.34 1 91.75 109 VAL B N 1
ATOM 8824 C CA . VAL B 1 109 ? -38 -24.688 6.918 1 91.75 109 VAL B CA 1
ATOM 8825 C C . VAL B 1 109 ? -37.656 -25.859 7.84 1 91.75 109 VAL B C 1
ATOM 8827 O O . VAL B 1 109 ? -36.719 -25.781 8.633 1 91.75 109 VAL B O 1
ATOM 8830 N N . VAL B 1 110 ? -38.344 -26.906 7.859 1 88.69 110 VAL B N 1
ATOM 8831 C CA . VAL B 1 110 ? -38.125 -28.047 8.742 1 88.69 110 VAL B CA 1
ATOM 8832 C C . VAL B 1 110 ? -37.375 -29.125 7.996 1 88.69 110 VAL B C 1
ATOM 8834 O O . VAL B 1 110 ? -36.375 -29.672 8.516 1 88.69 110 VAL B O 1
ATOM 8837 N N . LYS B 1 111 ? -37.812 -29.453 6.793 1 84.75 111 LYS B N 1
ATOM 8838 C CA . LYS B 1 111 ? -37.156 -30.469 5.988 1 84.75 111 LYS B CA 1
ATOM 8839 C C . LYS B 1 111 ? -36.656 -29.891 4.672 1 84.75 111 LYS B C 1
ATOM 8841 O O . LYS B 1 111 ? -37.156 -28.891 4.191 1 84.75 111 LYS B O 1
ATOM 8846 N N . GLN B 1 112 ? -35.625 -30.562 4.234 1 82.38 112 GLN B N 1
ATOM 8847 C CA . GLN B 1 112 ? -35.062 -30.125 2.955 1 82.38 112 GLN B CA 1
ATOM 8848 C C . GLN B 1 112 ? -35.938 -30.578 1.792 1 82.38 112 GLN B C 1
ATOM 8850 O O . GLN B 1 112 ? -36.125 -31.781 1.595 1 82.38 112 GLN B O 1
ATOM 8855 N N . ASN B 1 113 ? -36.594 -29.641 1.155 1 80.44 113 ASN B N 1
ATOM 8856 C CA . ASN B 1 113 ? -37.438 -29.922 -0.002 1 80.44 113 ASN B CA 1
ATOM 8857 C C . ASN B 1 113 ? -37.438 -28.766 -0.991 1 80.44 113 ASN B C 1
ATOM 8859 O O . ASN B 1 113 ? -36.719 -27.766 -0.789 1 80.44 113 ASN B O 1
ATOM 8863 N N . TRP B 1 114 ? -38.125 -28.859 -2.102 1 78.5 114 TRP B N 1
ATOM 8864 C CA . TRP B 1 114 ? -38.156 -27.828 -3.133 1 78.5 114 TRP B CA 1
ATOM 8865 C C . TRP B 1 114 ? -39 -26.641 -2.688 1 78.5 114 TRP B C 1
ATOM 8867 O O . TRP B 1 114 ? -38.938 -25.578 -3.309 1 78.5 114 TRP B O 1
ATOM 8877 N N . LEU B 1 115 ? -39.656 -26.75 -1.552 1 87.06 115 LEU B N 1
ATOM 8878 C CA . LEU B 1 115 ? -40.469 -25.672 -1.024 1 87.06 115 LEU B CA 1
ATOM 8879 C C . LEU B 1 115 ? -39.719 -24.859 0.019 1 87.06 115 LEU B C 1
ATOM 8881 O O . LEU B 1 115 ? -40.281 -24.047 0.737 1 87.06 115 LEU B O 1
ATOM 8885 N N . ASN B 1 116 ? -38.5 -25.062 0.098 1 89.25 116 ASN B N 1
ATOM 8886 C CA . ASN B 1 116 ? -37.688 -24.297 1.029 1 89.25 116 ASN B CA 1
ATOM 8887 C C . ASN B 1 116 ? -37.5 -22.859 0.545 1 89.25 116 ASN B C 1
ATOM 8889 O O . ASN B 1 116 ? -37.406 -22.609 -0.66 1 89.25 116 ASN B O 1
ATOM 8893 N N . PRO B 1 117 ? -37.438 -21.875 1.44 1 90.62 117 PRO B N 1
ATOM 8894 C CA . PRO B 1 117 ? -37.062 -20.516 1.043 1 90.62 117 PRO B CA 1
ATOM 8895 C C . PRO B 1 117 ? -35.594 -20.406 0.604 1 90.62 117 PRO B C 1
ATOM 8897 O O . PRO B 1 117 ? -34.781 -21.281 0.904 1 90.62 117 PRO B O 1
ATOM 8900 N N . ARG B 1 118 ? -35.344 -19.359 -0.13 1 88.62 118 ARG B N 1
ATOM 8901 C CA . ARG B 1 118 ? -34 -19.125 -0.621 1 88.62 118 ARG B CA 1
ATOM 8902 C C . ARG B 1 118 ? -33.281 -18.109 0.256 1 88.62 118 ARG B C 1
ATOM 8904 O O . ARG B 1 118 ? -33.875 -17.156 0.757 1 88.62 118 ARG B O 1
ATOM 8911 N N . LEU B 1 119 ? -31.984 -18.312 0.411 1 90.5 119 LEU B N 1
ATOM 8912 C CA . LEU B 1 119 ? -31.172 -17.391 1.197 1 90.5 119 LEU B CA 1
ATOM 8913 C C . LEU B 1 119 ? -30.547 -16.312 0.304 1 90.5 119 LEU B C 1
ATOM 8915 O O . LEU B 1 119 ? -29.938 -16.641 -0.717 1 90.5 119 LEU B O 1
ATOM 8919 N N . LEU B 1 120 ? -30.766 -15.094 0.614 1 93 120 LEU B N 1
ATOM 8920 C CA . LEU B 1 120 ? -30.188 -13.961 -0.089 1 93 120 LEU B CA 1
ATOM 8921 C C . LEU B 1 120 ? -29.125 -13.266 0.774 1 93 120 LEU B C 1
ATOM 8923 O O . LEU B 1 120 ? -29.391 -12.961 1.94 1 93 120 LEU B O 1
ATOM 8927 N N . PHE B 1 121 ? -27.953 -13.055 0.183 1 93.75 121 PHE B N 1
ATOM 8928 C CA . PHE B 1 121 ? -26.875 -12.391 0.911 1 93.75 121 PHE B CA 1
ATOM 8929 C C . PHE B 1 121 ? -26.969 -10.875 0.74 1 93.75 121 PHE B C 1
ATOM 8931 O O . PHE B 1 121 ? -27.094 -10.383 -0.381 1 93.75 121 PHE B O 1
ATOM 8938 N N . CYS B 1 122 ? -26.953 -10.164 1.778 1 93.56 122 CYS B N 1
ATOM 8939 C CA . CYS B 1 122 ? -26.922 -8.711 1.791 1 93.56 122 CYS B CA 1
ATOM 8940 C C . CYS B 1 122 ? -25.656 -8.203 2.484 1 93.56 122 CYS B C 1
ATOM 8942 O O . CYS B 1 122 ? -24.719 -8.969 2.699 1 93.56 122 CYS B O 1
ATOM 8944 N N . VAL B 1 123 ? -25.578 -6.926 2.787 1 91.31 123 VAL B N 1
ATOM 8945 C CA . VAL B 1 123 ? -24.359 -6.332 3.34 1 91.31 123 VAL B CA 1
ATOM 8946 C C . VAL B 1 123 ? -24.234 -6.695 4.816 1 91.31 123 VAL B C 1
ATOM 8948 O O . VAL B 1 123 ? -23.234 -7.277 5.238 1 91.31 123 VAL B O 1
ATOM 8951 N N . ARG B 1 124 ? -25.203 -6.387 5.578 1 89.38 124 ARG B N 1
ATOM 8952 C CA . ARG B 1 124 ? -25.109 -6.574 7.02 1 89.38 124 ARG B CA 1
ATOM 8953 C C . ARG B 1 124 ? -25.844 -7.832 7.457 1 89.38 124 ARG B C 1
ATOM 8955 O O . ARG B 1 124 ? -25.547 -8.406 8.508 1 89.38 124 ARG B O 1
ATOM 8962 N N . ASN B 1 125 ? -26.859 -8.219 6.609 1 90.38 125 ASN B N 1
ATOM 8963 C CA . ASN B 1 125 ? -27.703 -9.344 6.988 1 90.38 125 ASN B CA 1
ATOM 8964 C C . ASN B 1 125 ? -28.031 -10.227 5.789 1 90.38 125 ASN B C 1
ATOM 8966 O O . ASN B 1 125 ? -27.641 -9.922 4.66 1 90.38 125 ASN B O 1
ATOM 8970 N N . ASN B 1 126 ? -28.594 -11.375 6.148 1 92.5 126 ASN B N 1
ATOM 8971 C CA . ASN B 1 126 ? -29.141 -12.258 5.125 1 92.5 126 ASN B CA 1
ATOM 8972 C C . ASN B 1 126 ? -30.672 -12.25 5.141 1 92.5 126 ASN B C 1
ATOM 8974 O O . ASN B 1 126 ? -31.281 -11.969 6.172 1 92.5 126 ASN B O 1
ATOM 8978 N N . ILE B 1 127 ? -31.281 -12.43 3.98 1 93.94 127 ILE B N 1
ATOM 8979 C CA . ILE B 1 127 ? -32.719 -12.383 3.836 1 93.94 127 ILE B CA 1
ATOM 8980 C C . ILE B 1 127 ? -33.25 -13.742 3.361 1 93.94 127 ILE B C 1
ATOM 8982 O O . ILE B 1 127 ? -32.625 -14.375 2.49 1 93.94 127 ILE B O 1
ATOM 8986 N N . LEU B 1 128 ? -34.281 -14.195 4.027 1 93.19 128 LEU B N 1
ATOM 8987 C CA . LEU B 1 128 ? -35 -15.375 3.551 1 93.19 128 LEU B CA 1
ATOM 8988 C C . LEU B 1 128 ? -36.062 -15 2.529 1 93.19 128 LEU B C 1
ATOM 8990 O O . LEU B 1 128 ? -37.031 -14.328 2.863 1 93.19 128 LEU B O 1
ATOM 8994 N N . LEU B 1 129 ? -35.844 -15.414 1.354 1 93.31 129 LEU B N 1
ATOM 8995 C CA . LEU B 1 129 ? -36.812 -15.109 0.293 1 93.31 129 LEU B CA 1
ATOM 8996 C C . LEU B 1 129 ? -37.906 -16.172 0.234 1 93.31 129 LEU B C 1
ATOM 8998 O O . LEU B 1 129 ? -37.625 -17.344 -0.003 1 93.31 129 LEU B O 1
ATOM 9002 N N . VAL B 1 130 ? -39.125 -15.766 0.521 1 94.12 130 VAL B N 1
ATOM 9003 C CA . VAL B 1 130 ? -40.312 -16.594 0.365 1 94.12 130 VAL B CA 1
ATOM 9004 C C . VAL B 1 130 ? -41.031 -16.219 -0.923 1 94.12 130 VAL B C 1
ATOM 9006 O O . VAL B 1 130 ? -41.562 -15.094 -1.048 1 94.12 130 VAL B O 1
ATOM 9009 N N . GLN B 1 131 ? -41.062 -17.094 -1.851 1 93 131 GLN B N 1
ATOM 9010 C CA . GLN B 1 131 ? -41.625 -16.75 -3.143 1 93 131 GLN B CA 1
ATOM 9011 C C . GLN B 1 131 ? -42.875 -17.578 -3.416 1 93 131 GLN B C 1
ATOM 9013 O O . GLN B 1 131 ? -43.031 -18.703 -2.922 1 93 131 GLN B O 1
ATOM 9018 N N . GLN B 1 132 ? -43.75 -17.047 -4.188 1 93.44 132 GLN B N 1
ATOM 9019 C CA . GLN B 1 132 ? -45 -17.719 -4.602 1 93.44 132 GLN B CA 1
ATOM 9020 C C . GLN B 1 132 ? -44.75 -18.625 -5.797 1 93.44 132 GLN B C 1
ATOM 9022 O O . GLN B 1 132 ? -43.938 -18.297 -6.68 1 93.44 132 GLN B O 1
ATOM 9027 N N . ILE B 1 133 ? -45.344 -19.781 -5.707 1 92.94 133 ILE B N 1
ATOM 9028 C CA . ILE B 1 133 ? -45.406 -20.672 -6.863 1 92.94 133 ILE B CA 1
ATOM 9029 C C . ILE B 1 133 ? -46.75 -20.562 -7.555 1 92.94 133 ILE B C 1
ATOM 9031 O O . ILE B 1 133 ? -47.781 -20.75 -6.926 1 92.94 133 ILE B O 1
ATOM 9035 N N . TYR B 1 134 ? -46.688 -20.172 -8.797 1 91.19 134 TYR B N 1
ATOM 9036 C CA . TYR B 1 134 ? -47.906 -20.031 -9.578 1 91.19 134 TYR B CA 1
ATOM 9037 C C . TYR B 1 134 ? -48.156 -21.297 -10.398 1 91.19 134 TYR B C 1
ATOM 9039 O O . TYR B 1 134 ? -47.219 -21.969 -10.844 1 91.19 134 TYR B O 1
ATOM 9047 N N . GLN B 1 135 ? -49.406 -21.641 -10.484 1 91.31 135 GLN B N 1
ATOM 9048 C CA . GLN B 1 135 ? -49.812 -22.781 -11.273 1 91.31 135 GLN B CA 1
ATOM 9049 C C . GLN B 1 135 ? -50.875 -22.391 -12.312 1 91.31 135 GLN B C 1
ATOM 9051 O O . GLN B 1 135 ? -51.781 -21.625 -12.016 1 91.31 135 GLN B O 1
ATOM 9056 N N . CYS B 1 136 ? -50.594 -22.828 -13.586 1 87.62 136 CYS B N 1
ATOM 9057 C CA . CYS B 1 136 ? -51.531 -22.5 -14.641 1 87.62 136 CYS B CA 1
ATOM 9058 C C . CYS B 1 136 ? -52.688 -23.469 -14.648 1 87.62 136 CYS B C 1
ATOM 9060 O O . CYS B 1 136 ? -52.562 -24.609 -14.188 1 87.62 136 CYS B O 1
ATOM 9062 N N . ASN B 1 137 ? -53.906 -23.109 -15.078 1 81.44 137 ASN B N 1
ATOM 9063 C CA . ASN B 1 137 ? -55.125 -23.922 -15.125 1 81.44 137 ASN B CA 1
ATOM 9064 C C . ASN B 1 137 ? -55.188 -24.766 -16.391 1 81.44 137 ASN B C 1
ATOM 9066 O O . ASN B 1 137 ? -56.25 -25.328 -16.719 1 81.44 137 ASN B O 1
ATOM 9070 N N . GLY B 1 138 ? -54.156 -24.828 -17.047 1 77.31 138 GLY B N 1
ATOM 9071 C CA . GLY B 1 138 ? -54.156 -25.625 -18.266 1 77.31 138 GLY B CA 1
ATOM 9072 C C . GLY B 1 138 ? -53.969 -27.109 -18 1 77.31 138 GLY B C 1
ATOM 9073 O O . GLY B 1 138 ? -53.906 -27.531 -16.844 1 77.31 138 GLY B O 1
ATOM 9074 N N . ASP B 1 139 ? -54.031 -28.047 -19.016 1 70.62 139 ASP B N 1
ATOM 9075 C CA . ASP B 1 139 ? -54 -29.5 -18.953 1 70.62 139 ASP B CA 1
ATOM 9076 C C . ASP B 1 139 ? -52.75 -30.016 -18.219 1 70.62 139 ASP B C 1
ATOM 9078 O O . ASP B 1 139 ? -52.844 -30.906 -17.391 1 70.62 139 ASP B O 1
ATOM 9082 N N . LYS B 1 140 ? -51.5 -29.391 -18.391 1 75.38 140 LYS B N 1
ATOM 9083 C CA . LYS B 1 140 ? -50.281 -29.906 -17.828 1 75.38 140 LYS B CA 1
ATOM 9084 C C . LYS B 1 140 ? -49.938 -29.188 -16.516 1 75.38 140 LYS B C 1
ATOM 9086 O O . LYS B 1 140 ? -49.031 -29.609 -15.789 1 75.38 140 LYS B O 1
ATOM 9091 N N . LYS B 1 141 ? -50.656 -28.297 -15.969 1 82.31 141 LYS B N 1
ATOM 9092 C CA . LYS B 1 141 ? -50.469 -27.562 -14.719 1 82.31 141 LYS B CA 1
ATOM 9093 C C . LYS B 1 141 ? -49.031 -27.094 -14.562 1 82.31 141 LYS B C 1
ATOM 9095 O O . LYS B 1 141 ? -48.344 -27.5 -13.633 1 82.31 141 LYS B O 1
ATOM 9100 N N . CYS B 1 142 ? -48.594 -26.234 -15.469 1 84.31 142 CYS B N 1
ATOM 9101 C CA . CYS B 1 142 ? -47.25 -25.672 -15.43 1 84.31 142 CYS B CA 1
ATOM 9102 C C . CYS B 1 142 ? -47.031 -24.844 -14.164 1 84.31 142 CYS B C 1
ATOM 9104 O O . CYS B 1 142 ? -47.938 -24.109 -13.734 1 84.31 142 CYS B O 1
ATOM 9106 N N . LYS B 1 143 ? -45.969 -25.188 -13.477 1 87.12 143 LYS B N 1
ATOM 9107 C CA . LYS B 1 143 ? -45.625 -24.438 -12.273 1 87.12 143 LYS B CA 1
ATOM 9108 C C . LYS B 1 143 ? -44.531 -23.438 -12.555 1 87.12 143 LYS B C 1
ATOM 9110 O O . LYS B 1 143 ? -43.594 -23.719 -13.344 1 87.12 143 LYS B O 1
ATOM 9115 N N . LEU B 1 144 ? -44.656 -22.25 -12.023 1 87.06 144 LEU B N 1
ATOM 9116 C CA . LEU B 1 144 ? -43.688 -21.172 -12.219 1 87.06 144 LEU B CA 1
ATOM 9117 C C . LEU B 1 144 ? -43.344 -20.5 -10.891 1 87.06 144 LEU B C 1
ATOM 9119 O O . LEU B 1 144 ? -44.25 -20.078 -10.156 1 87.06 144 LEU B O 1
ATOM 9123 N N . PHE B 1 145 ? -42.062 -20.484 -10.578 1 89 145 PHE B N 1
ATOM 9124 C CA . PHE B 1 145 ? -41.625 -19.734 -9.406 1 89 145 PHE B CA 1
ATOM 9125 C C . PHE B 1 145 ? -41.688 -18.234 -9.656 1 89 145 PHE B C 1
ATOM 9127 O O . PHE B 1 145 ? -41.312 -17.766 -10.727 1 89 145 PHE B O 1
ATOM 9134 N N . ALA B 1 146 ? -42.094 -17.469 -8.742 1 90.31 146 ALA B N 1
ATOM 9135 C CA . ALA B 1 146 ? -42.25 -16.031 -8.898 1 90.31 146 ALA B CA 1
ATOM 9136 C C . ALA B 1 146 ? -40.938 -15.344 -9.156 1 90.31 146 ALA B C 1
ATOM 9138 O O . ALA B 1 146 ? -40.875 -14.312 -9.828 1 90.31 146 ALA B O 1
ATOM 9139 N N . ALA B 1 147 ? -39.812 -15.875 -8.57 1 89.75 147 ALA B N 1
ATOM 9140 C CA . ALA B 1 147 ? -38.531 -15.234 -8.711 1 89.75 147 ALA B CA 1
ATOM 9141 C C . ALA B 1 147 ? -37.688 -15.922 -9.773 1 89.75 147 ALA B C 1
ATOM 9143 O O . ALA B 1 147 ? -36.469 -15.836 -9.766 1 89.75 147 ALA B O 1
ATOM 9144 N N . SER B 1 148 ? -38.281 -16.625 -10.656 1 85.56 148 SER B N 1
ATOM 9145 C CA . SER B 1 148 ? -37.562 -17.234 -11.766 1 85.56 148 SER B CA 1
ATOM 9146 C C . SER B 1 148 ? -37.344 -16.25 -12.898 1 85.56 148 SER B C 1
ATOM 9148 O O . SER B 1 148 ? -38 -15.211 -12.977 1 85.56 148 SER B O 1
ATOM 9150 N N . LYS B 1 149 ? -36.344 -16.531 -13.719 1 82.88 149 LYS B N 1
ATOM 9151 C CA . LYS B 1 149 ? -36 -15.672 -14.844 1 82.88 149 LYS B CA 1
ATOM 9152 C C . LYS B 1 149 ? -37.188 -15.578 -15.812 1 82.88 149 LYS B C 1
ATOM 9154 O O . LYS B 1 149 ? -37.438 -14.516 -16.375 1 82.88 149 LYS B O 1
ATOM 9159 N N . GLU B 1 150 ? -37.906 -16.625 -15.93 1 81.62 150 GLU B N 1
ATOM 9160 C CA . GLU B 1 150 ? -39.062 -16.656 -16.828 1 81.62 150 GLU B CA 1
ATOM 9161 C C . GLU B 1 150 ? -40.188 -15.75 -16.328 1 81.62 150 GLU B C 1
ATOM 9163 O O . GLU B 1 150 ? -40.844 -15.07 -17.125 1 81.62 150 GLU B O 1
ATOM 9168 N N . CYS B 1 151 ? -40.375 -15.773 -15.062 1 86.81 151 CYS B N 1
ATOM 9169 C CA . CYS B 1 151 ? -41.406 -14.906 -14.508 1 86.81 151 CYS B CA 1
ATOM 9170 C C . CYS B 1 151 ? -41.031 -13.438 -14.664 1 86.81 151 CYS B C 1
ATOM 9172 O O . CYS B 1 151 ? -41.875 -12.602 -14.969 1 86.81 151 CYS B O 1
ATOM 9174 N N . PHE B 1 152 ? -39.781 -13.156 -14.445 1 86.75 152 PHE B N 1
ATOM 9175 C CA . PHE B 1 152 ? -39.312 -11.781 -14.539 1 86.75 152 PHE B CA 1
ATOM 9176 C C . PHE B 1 152 ? -39.5 -11.242 -15.953 1 86.75 152 PHE B C 1
ATOM 9178 O O . PHE B 1 152 ? -39.781 -10.055 -16.141 1 86.75 152 PHE B O 1
ATOM 9185 N N . ALA B 1 153 ? -39.344 -12.102 -16.938 1 82.5 153 ALA B N 1
ATOM 9186 C CA . ALA B 1 153 ? -39.562 -11.695 -18.328 1 82.5 153 ALA B CA 1
ATOM 9187 C C . ALA B 1 153 ? -41 -11.305 -18.594 1 82.5 153 ALA B C 1
ATOM 9189 O O . ALA B 1 153 ? -41.281 -10.523 -19.516 1 82.5 153 ALA B O 1
ATOM 9190 N N . LEU B 1 154 ? -41.906 -11.797 -17.75 1 83.19 154 LEU B N 1
ATOM 9191 C CA . LEU B 1 154 ? -43.312 -11.562 -17.953 1 83.19 154 LEU B CA 1
ATOM 9192 C C . LEU B 1 154 ? -43.781 -10.359 -17.141 1 83.19 154 LEU B C 1
ATOM 9194 O O . LEU B 1 154 ? -44.844 -9.797 -17.406 1 83.19 154 LEU B O 1
ATOM 9198 N N . LEU B 1 155 ? -42.969 -9.953 -16.141 1 86.12 155 LEU B N 1
ATOM 9199 C CA . LEU B 1 155 ? -43.344 -8.859 -15.258 1 86.12 155 LEU B CA 1
ATOM 9200 C C . LEU B 1 155 ? -43.094 -7.508 -15.922 1 86.12 155 LEU B C 1
ATOM 9202 O O . LEU B 1 155 ? -42.25 -7.387 -16.797 1 86.12 155 LEU B O 1
ATOM 9206 N N . ASP B 1 156 ? -43.875 -6.543 -15.508 1 82.12 156 ASP B N 1
ATOM 9207 C CA . ASP B 1 156 ? -43.656 -5.16 -15.914 1 82.12 156 ASP B CA 1
ATOM 9208 C C . ASP B 1 156 ? -42.312 -4.656 -15.375 1 82.12 156 ASP B C 1
ATOM 9210 O O . ASP B 1 156 ? -41.844 -5.117 -14.328 1 82.12 156 ASP B O 1
ATOM 9214 N N . GLU B 1 157 ? -41.781 -3.797 -16.062 1 79.69 157 GLU B N 1
ATOM 9215 C CA . GLU B 1 157 ? -40.469 -3.273 -15.734 1 79.69 157 GLU B CA 1
ATOM 9216 C C . GLU B 1 157 ? -40.5 -2.568 -14.375 1 79.69 157 GLU B C 1
ATOM 9218 O O . GLU B 1 157 ? -39.531 -2.664 -13.609 1 79.69 157 GLU B O 1
ATOM 9223 N N . LYS B 1 158 ? -41.594 -1.996 -14.078 1 77.38 158 LYS B N 1
ATOM 9224 C CA . LYS B 1 158 ? -41.688 -1.265 -12.82 1 77.38 158 LYS B CA 1
ATOM 9225 C C . LYS B 1 158 ? -41.719 -2.219 -11.625 1 77.38 158 LYS B C 1
ATOM 9227 O O . LYS B 1 158 ? -41.125 -1.937 -10.586 1 77.38 158 LYS B O 1
ATOM 9232 N N . ILE B 1 159 ? -42.344 -3.338 -11.859 1 84.25 159 ILE B N 1
ATOM 9233 C CA . ILE B 1 159 ? -42.438 -4.316 -10.781 1 84.25 159 ILE B CA 1
ATOM 9234 C C . ILE B 1 159 ? -41.125 -5.074 -10.641 1 84.25 159 ILE B C 1
ATOM 9236 O O . ILE B 1 159 ? -40.656 -5.305 -9.531 1 84.25 159 ILE B O 1
ATOM 9240 N N . SER B 1 160 ? -40.562 -5.312 -11.812 1 84.06 160 SER B N 1
ATOM 9241 C CA . SER B 1 160 ? -39.312 -6.074 -11.789 1 84.06 160 SER B CA 1
ATOM 9242 C C . SER B 1 160 ? -38.219 -5.277 -11.125 1 84.06 160 SER B C 1
ATOM 9244 O O . SER B 1 160 ? -37.312 -5.852 -10.484 1 84.06 160 SER B O 1
ATOM 9246 N N . LYS B 1 161 ? -38.281 -3.998 -11.18 1 78.94 161 LYS B N 1
ATOM 9247 C CA . LYS B 1 161 ? -37.219 -3.152 -10.633 1 78.94 161 LYS B CA 1
ATOM 9248 C C . LYS B 1 161 ? -37.312 -3.078 -9.109 1 78.94 161 LYS B C 1
ATOM 9250 O O . LYS B 1 161 ? -36.344 -2.711 -8.453 1 78.94 161 LYS B O 1
ATOM 9255 N N . THR B 1 162 ? -38.406 -3.496 -8.586 1 82.81 162 THR B N 1
ATOM 9256 C CA . THR B 1 162 ? -38.531 -3.471 -7.137 1 82.81 162 THR B CA 1
ATOM 9257 C C . THR B 1 162 ? -37.781 -4.633 -6.5 1 82.81 162 THR B C 1
ATOM 9259 O O . THR B 1 162 ? -37.5 -4.605 -5.305 1 82.81 162 THR B O 1
ATOM 9262 N N . PHE B 1 163 ? -37.562 -5.637 -7.355 1 87.81 163 PHE B N 1
ATOM 9263 C CA . PHE B 1 163 ? -36.781 -6.762 -6.891 1 87.81 163 PHE B CA 1
ATOM 9264 C C . PHE B 1 163 ? -35.281 -6.441 -6.984 1 87.81 163 PHE B C 1
ATOM 9266 O O . PHE B 1 163 ? -34.625 -6.746 -7.992 1 87.81 163 PHE B O 1
ATOM 9273 N N . GLN B 1 164 ? -34.656 -5.895 -6.051 1 85.25 164 GLN B N 1
ATOM 9274 C CA . GLN B 1 164 ? -33.281 -5.383 -6.066 1 85.25 164 GLN B CA 1
ATOM 9275 C C . GLN B 1 164 ? -32.281 -6.469 -5.68 1 85.25 164 GLN B C 1
ATOM 9277 O O . GLN B 1 164 ? -31.406 -6.242 -4.855 1 85.25 164 GLN B O 1
ATOM 9282 N N . MET B 1 165 ? -32.5 -7.684 -6.285 1 89.81 165 MET B N 1
ATOM 9283 C CA . MET B 1 165 ? -31.594 -8.805 -6.02 1 89.81 165 MET B CA 1
ATOM 9284 C C . MET B 1 165 ? -31.25 -9.547 -7.305 1 89.81 165 MET B C 1
ATOM 9286 O O . MET B 1 165 ? -32 -9.5 -8.273 1 89.81 165 MET B O 1
ATOM 9290 N N . SER B 1 166 ? -30.094 -10.086 -7.34 1 88.75 166 SER B N 1
ATOM 9291 C CA . SER B 1 166 ? -29.672 -10.977 -8.422 1 88.75 166 SER B CA 1
ATOM 9292 C C . SER B 1 166 ? -29.625 -12.43 -7.953 1 88.75 166 SER B C 1
ATOM 9294 O O . SER B 1 166 ? -28.953 -12.75 -6.977 1 88.75 166 SER B O 1
ATOM 9296 N N . LEU B 1 167 ? -30.359 -13.188 -8.656 1 88.94 167 LEU B N 1
ATOM 9297 C CA . LEU B 1 167 ? -30.516 -14.562 -8.211 1 88.94 167 LEU B CA 1
ATOM 9298 C C . LEU B 1 167 ? -29.656 -15.508 -9.047 1 88.94 167 LEU B C 1
ATOM 9300 O O . LEU B 1 167 ? -29.547 -15.336 -10.258 1 88.94 167 LEU B O 1
ATOM 9304 N N . TYR B 1 168 ? -29.062 -16.344 -8.344 1 82.94 168 TYR B N 1
ATOM 9305 C CA . TYR B 1 168 ? -28.312 -17.453 -8.945 1 82.94 168 TYR B CA 1
ATOM 9306 C C . TYR B 1 168 ? -28.922 -18.797 -8.586 1 82.94 168 TYR B C 1
ATOM 9308 O O . TYR B 1 168 ? -30.031 -18.859 -8.039 1 82.94 168 TYR B O 1
ATOM 9316 N N . ASN B 1 169 ? -28.328 -19.875 -8.914 1 71.69 169 ASN B N 1
ATOM 9317 C CA . ASN B 1 169 ? -28.938 -21.188 -8.727 1 71.69 169 ASN B CA 1
ATOM 9318 C C . ASN B 1 169 ? -29.172 -21.484 -7.254 1 71.69 169 ASN B C 1
ATOM 9320 O O . ASN B 1 169 ? -30.266 -21.891 -6.867 1 71.69 169 ASN B O 1
ATOM 9324 N N . ARG B 1 170 ? -28.203 -21.219 -6.359 1 70.25 170 ARG B N 1
ATOM 9325 C CA . ARG B 1 170 ? -28.344 -21.594 -4.957 1 70.25 170 ARG B CA 1
ATOM 9326 C C . ARG B 1 170 ? -28.453 -20.359 -4.07 1 70.25 170 ARG B C 1
ATOM 9328 O O . ARG B 1 170 ? -29 -20.422 -2.965 1 70.25 170 ARG B O 1
ATOM 9335 N N . SER B 1 171 ? -28 -19.312 -4.512 1 81.69 171 SER B N 1
ATOM 9336 C CA . SER B 1 171 ? -27.953 -18.125 -3.664 1 81.69 171 SER B CA 1
ATOM 9337 C C . SER B 1 171 ? -28.281 -16.875 -4.461 1 81.69 171 SER B C 1
ATOM 9339 O O . SER B 1 171 ? -28.484 -16.938 -5.676 1 81.69 171 SER B O 1
ATOM 9341 N N . GLY B 1 172 ? -28.703 -15.922 -3.725 1 90.25 172 GLY B N 1
ATOM 9342 C CA . GLY B 1 172 ? -28.922 -14.602 -4.297 1 90.25 172 GLY B CA 1
ATOM 9343 C C . GLY B 1 172 ? -28.172 -13.5 -3.578 1 90.25 172 GLY B C 1
ATOM 9344 O O . GLY B 1 172 ? -27.719 -13.688 -2.443 1 90.25 172 GLY B O 1
ATOM 9345 N N . TYR B 1 173 ? -27.938 -12.477 -4.324 1 93.88 173 TYR B N 1
ATOM 9346 C CA . TYR B 1 173 ? -27.156 -11.359 -3.799 1 93.88 173 TYR B CA 1
ATOM 9347 C C . TYR B 1 173 ? -27.891 -10.039 -4.023 1 93.88 173 TYR B C 1
ATOM 9349 O O . TYR B 1 173 ? -28.484 -9.82 -5.082 1 93.88 173 TYR B O 1
ATOM 9357 N N . SER B 1 174 ? -27.859 -9.211 -3.01 1 92.75 174 SER B N 1
ATOM 9358 C CA . SER B 1 174 ? -28.484 -7.898 -3.152 1 92.75 174 SER B CA 1
ATOM 9359 C C . SER B 1 174 ? -27.625 -6.973 -4.008 1 92.75 174 SER B C 1
ATOM 9361 O O . SER B 1 174 ? -26.391 -7.105 -4.031 1 92.75 174 SER B O 1
ATOM 9363 N N . TYR B 1 175 ? -28.203 -6.051 -4.723 1 88.75 175 TYR B N 1
ATOM 9364 C CA . TYR B 1 175 ? -27.469 -5.066 -5.508 1 88.75 175 TYR B CA 1
ATOM 9365 C C . TYR B 1 175 ? -26.641 -4.164 -4.605 1 88.75 175 TYR B C 1
ATOM 9367 O O . TYR B 1 175 ? -25.562 -3.713 -5 1 88.75 175 TYR B O 1
ATOM 9375 N N . ALA B 1 176 ? -27.141 -3.98 -3.371 1 89.56 176 ALA B N 1
ATOM 9376 C CA . ALA B 1 176 ? -26.375 -3.184 -2.414 1 89.56 176 ALA B CA 1
ATOM 9377 C C . ALA B 1 176 ? -25.016 -3.822 -2.129 1 89.56 176 ALA B C 1
ATOM 9379 O O . ALA B 1 176 ? -24 -3.123 -2.018 1 89.56 176 ALA B O 1
ATOM 9380 N N . LEU B 1 177 ? -25.016 -5.086 -1.972 1 94.25 177 LEU B N 1
ATOM 9381 C CA . LEU B 1 177 ? -23.781 -5.805 -1.727 1 94.25 177 LEU B CA 1
ATOM 9382 C C . LEU B 1 177 ? -22.844 -5.719 -2.936 1 94.25 177 LEU B C 1
ATOM 9384 O O . LEU B 1 177 ? -21.641 -5.535 -2.783 1 94.25 177 LEU B O 1
ATOM 9388 N N . ILE B 1 178 ? -23.391 -5.812 -4.148 1 92.31 178 ILE B N 1
ATOM 9389 C CA . ILE B 1 178 ? -22.594 -5.754 -5.367 1 92.31 178 ILE B CA 1
ATOM 9390 C C . ILE B 1 178 ? -21.984 -4.367 -5.516 1 92.31 178 ILE B C 1
ATOM 9392 O O . ILE B 1 178 ? -20.812 -4.234 -5.875 1 92.31 178 ILE B O 1
ATOM 9396 N N . GLU B 1 179 ? -22.75 -3.414 -5.215 1 90.62 179 GLU B N 1
ATOM 9397 C CA . GLU B 1 179 ? -22.25 -2.047 -5.285 1 90.62 179 GLU B CA 1
ATOM 9398 C C . GLU B 1 179 ? -21.109 -1.825 -4.289 1 90.62 179 GLU B C 1
ATOM 9400 O O . GLU B 1 179 ? -20.109 -1.183 -4.609 1 90.62 179 GLU B O 1
ATOM 9405 N N . LEU B 1 180 ? -21.344 -2.297 -3.096 1 93.31 180 LEU B N 1
ATOM 9406 C CA . LEU B 1 180 ? -20.297 -2.176 -2.088 1 93.31 180 LEU B CA 1
ATOM 9407 C C . LEU B 1 180 ? -19.031 -2.914 -2.523 1 93.31 180 LEU B C 1
ATOM 9409 O O . LEU B 1 180 ? -17.922 -2.439 -2.291 1 93.31 180 LEU B O 1
ATOM 9413 N N . LEU B 1 181 ? -19.219 -4.047 -3.133 1 93.75 181 LEU B N 1
ATOM 9414 C CA . LEU B 1 181 ? -18.109 -4.832 -3.645 1 93.75 181 LEU B CA 1
ATOM 9415 C C . LEU B 1 181 ? -17.281 -4.027 -4.648 1 93.75 181 LEU B C 1
ATOM 9417 O O . LEU B 1 181 ? -16.062 -3.971 -4.551 1 93.75 181 LEU B O 1
ATOM 9421 N N . PHE B 1 182 ? -17.953 -3.359 -5.59 1 91.31 182 PHE B N 1
ATOM 9422 C CA . PHE B 1 182 ? -17.266 -2.545 -6.59 1 91.31 182 PHE B CA 1
ATOM 9423 C C . PHE B 1 182 ? -16.5 -1.402 -5.93 1 91.31 182 PHE B C 1
ATOM 9425 O O . PHE B 1 182 ? -15.375 -1.1 -6.316 1 91.31 182 PHE B O 1
ATOM 9432 N N . GLU B 1 183 ? -17.109 -0.858 -4.91 1 91.31 183 GLU B N 1
ATOM 9433 C CA . GLU B 1 183 ? -16.484 0.268 -4.227 1 91.31 183 GLU B CA 1
ATOM 9434 C C . GLU B 1 183 ? -15.258 -0.181 -3.434 1 91.31 183 GLU B C 1
ATOM 9436 O O . GLU B 1 183 ? -14.219 0.49 -3.449 1 91.31 183 GLU B O 1
ATOM 9441 N N . MET B 1 184 ? -15.328 -1.252 -2.793 1 90.25 184 MET B N 1
ATOM 9442 C CA . MET B 1 184 ? -14.227 -1.72 -1.953 1 90.25 184 MET B CA 1
ATOM 9443 C C . MET B 1 184 ? -13.047 -2.184 -2.805 1 90.25 184 MET B C 1
ATOM 9445 O O . MET B 1 184 ? -11.898 -1.848 -2.518 1 90.25 184 MET B O 1
ATOM 9449 N N . ILE B 1 185 ? -13.328 -2.857 -3.871 1 88.25 185 ILE B N 1
ATOM 9450 C CA . ILE B 1 185 ? -12.266 -3.371 -4.727 1 88.25 185 ILE B CA 1
ATOM 9451 C C . ILE B 1 185 ? -11.57 -2.215 -5.434 1 88.25 185 ILE B C 1
ATOM 9453 O O . ILE B 1 185 ? -10.344 -2.229 -5.602 1 88.25 185 ILE B O 1
ATOM 9457 N N . SER B 1 186 ? -12.336 -1.231 -5.836 1 85.5 186 SER B N 1
ATOM 9458 C CA . SER B 1 186 ? -11.766 -0.081 -6.523 1 85.5 186 SER B CA 1
ATOM 9459 C C . SER B 1 186 ? -10.859 0.724 -5.594 1 85.5 186 SER B C 1
ATOM 9461 O O . SER B 1 186 ? -10 1.479 -6.055 1 85.5 186 SER B O 1
ATOM 9463 N N . LYS B 1 187 ? -11.086 0.596 -4.297 1 83.88 187 LYS B N 1
ATOM 9464 C CA . LYS B 1 187 ? -10.289 1.356 -3.34 1 83.88 187 LYS B CA 1
ATOM 9465 C C . LYS B 1 187 ? -9.141 0.512 -2.783 1 83.88 187 LYS B C 1
ATOM 9467 O O . LYS B 1 187 ? -8.453 0.93 -1.854 1 83.88 187 LYS B O 1
ATOM 9472 N N . GLY B 1 188 ? -8.953 -0.697 -3.279 1 79.44 188 GLY B N 1
ATOM 9473 C CA . GLY B 1 188 ? -7.75 -1.45 -2.986 1 79.44 188 GLY B CA 1
ATOM 9474 C C . GLY B 1 188 ? -7.984 -2.617 -2.045 1 79.44 188 GLY B C 1
ATOM 9475 O O . GLY B 1 188 ? -7.043 -3.303 -1.646 1 79.44 188 GLY B O 1
ATOM 9476 N N . ASN B 1 189 ? -9.211 -2.953 -1.63 1 85 189 ASN B N 1
ATOM 9477 C CA . ASN B 1 189 ? -9.484 -4.121 -0.801 1 85 189 ASN B CA 1
ATOM 9478 C C . ASN B 1 189 ? -9.5 -5.402 -1.627 1 85 189 ASN B C 1
ATOM 9480 O O . ASN B 1 189 ? -9.945 -5.402 -2.777 1 85 189 ASN B O 1
ATOM 9484 N N . ASN B 1 190 ? -8.938 -6.457 -1.061 1 84.81 190 ASN B N 1
ATOM 9485 C CA . ASN B 1 190 ? -9.008 -7.734 -1.759 1 84.81 190 ASN B CA 1
ATOM 9486 C C . ASN B 1 190 ? -10.297 -8.484 -1.437 1 84.81 190 ASN B C 1
ATOM 9488 O O . ASN B 1 190 ? -11.07 -8.055 -0.585 1 84.81 190 ASN B O 1
ATOM 9492 N N . PHE B 1 191 ? -10.539 -9.523 -2.137 1 89.06 191 PHE B N 1
ATOM 9493 C CA . PHE B 1 191 ? -11.797 -10.25 -2.016 1 89.06 191 PHE B CA 1
ATOM 9494 C C . PHE B 1 191 ? -11.883 -10.953 -0.667 1 89.06 191 PHE B C 1
ATOM 9496 O O . PHE B 1 191 ? -12.969 -11.078 -0.096 1 89.06 191 PHE B O 1
ATOM 9503 N N . GLN B 1 192 ? -10.773 -11.414 -0.178 1 87.69 192 GLN B N 1
ATOM 9504 C CA . GLN B 1 192 ? -10.773 -12.062 1.129 1 87.69 192 GLN B CA 1
ATOM 9505 C C . GLN B 1 192 ? -11.125 -11.078 2.234 1 87.69 192 GLN B C 1
ATOM 9507 O O . GLN B 1 192 ? -11.836 -11.422 3.184 1 87.69 192 GLN B O 1
ATOM 9512 N N . GLN B 1 193 ? -10.633 -9.891 2.137 1 87.88 193 GLN B N 1
ATOM 9513 C CA . GLN B 1 193 ? -10.953 -8.852 3.109 1 87.88 193 GLN B CA 1
ATOM 9514 C C . GLN B 1 193 ? -12.438 -8.508 3.08 1 87.88 193 GLN B C 1
ATOM 9516 O O . GLN B 1 193 ? -13.055 -8.289 4.129 1 87.88 193 GLN B O 1
ATOM 9521 N N . VAL B 1 194 ? -12.953 -8.438 1.878 1 92.44 194 VAL B N 1
ATOM 9522 C CA . VAL B 1 194 ? -14.375 -8.125 1.758 1 92.44 194 VAL B CA 1
ATOM 9523 C C . VAL B 1 194 ? -15.203 -9.234 2.395 1 92.44 194 VAL B C 1
ATOM 9525 O O . VAL B 1 194 ? -16.156 -8.961 3.123 1 92.44 194 VAL B O 1
ATOM 9528 N N . SER B 1 195 ? -14.844 -10.461 2.092 1 93.56 195 SER B N 1
ATOM 9529 C CA . SER B 1 195 ? -15.555 -11.578 2.709 1 93.56 195 SER B CA 1
ATOM 9530 C C . SER B 1 195 ? -15.453 -11.523 4.23 1 93.56 195 SER B C 1
ATOM 9532 O O . SER B 1 195 ? -16.438 -11.789 4.93 1 93.56 195 SER B O 1
ATOM 9534 N N . GLN B 1 196 ? -14.32 -11.172 4.734 1 92.44 196 GLN B N 1
ATOM 9535 C CA . GLN B 1 196 ? -14.125 -11.031 6.176 1 92.44 196 GLN B CA 1
ATOM 9536 C C . GLN B 1 196 ? -15.016 -9.93 6.742 1 92.44 196 GLN B C 1
ATOM 9538 O O . GLN B 1 196 ? -15.602 -10.086 7.816 1 92.44 196 GLN B O 1
ATOM 9543 N N . ILE B 1 197 ? -15.055 -8.797 6.047 1 92.75 197 ILE B N 1
ATOM 9544 C CA . ILE B 1 197 ? -15.875 -7.676 6.492 1 92.75 197 ILE B CA 1
ATOM 9545 C C . ILE B 1 197 ? -17.344 -8.109 6.57 1 92.75 197 ILE B C 1
ATOM 9547 O O . ILE B 1 197 ? -18.031 -7.828 7.559 1 92.75 197 ILE B O 1
ATOM 9551 N N . LEU B 1 198 ? -17.797 -8.805 5.551 1 94.25 198 LEU B N 1
ATOM 9552 C CA . LEU B 1 198 ? -19.172 -9.273 5.531 1 94.25 198 LEU B CA 1
ATOM 9553 C C . LEU B 1 198 ? -19.438 -10.266 6.656 1 94.25 198 LEU B C 1
ATOM 9555 O O . LEU B 1 198 ? -20.484 -10.227 7.305 1 94.25 198 LEU B O 1
ATOM 9559 N N . ALA B 1 199 ? -18.469 -11.125 6.898 1 93.12 199 ALA B N 1
ATOM 9560 C CA . ALA B 1 199 ? -18.609 -12.094 7.98 1 93.12 199 ALA B CA 1
ATOM 9561 C C . ALA B 1 199 ? -18.688 -11.398 9.336 1 93.12 199 ALA B C 1
ATOM 9563 O O . ALA B 1 199 ? -19.531 -11.75 10.164 1 93.12 199 ALA B O 1
ATOM 9564 N N . ASN B 1 200 ? -17.812 -10.422 9.57 1 90.56 200 ASN B N 1
ATOM 9565 C CA . ASN B 1 200 ? -17.797 -9.703 10.844 1 90.56 200 ASN B CA 1
ATOM 9566 C C . ASN B 1 200 ? -19.109 -8.938 11.062 1 90.56 200 ASN B C 1
ATOM 9568 O O . ASN B 1 200 ? -19.641 -8.914 12.18 1 90.56 200 ASN B O 1
ATOM 9572 N N . LEU B 1 201 ? -19.547 -8.312 10.023 1 90.94 201 LEU B N 1
ATOM 9573 C CA . LEU B 1 201 ? -20.797 -7.555 10.141 1 90.94 201 LEU B CA 1
ATOM 9574 C C . LEU B 1 201 ? -21.969 -8.477 10.453 1 90.94 201 LEU B C 1
ATOM 9576 O O . LEU B 1 201 ? -22.875 -8.102 11.203 1 90.94 201 LEU B O 1
ATOM 9580 N N . ARG B 1 202 ? -21.938 -9.656 9.898 1 89.94 202 ARG B N 1
ATOM 9581 C CA . ARG B 1 202 ? -22.984 -10.641 10.156 1 89.94 202 ARG B CA 1
ATOM 9582 C C . ARG B 1 202 ? -22.969 -11.078 11.617 1 89.94 202 ARG B C 1
ATOM 9584 O O . ARG B 1 202 ? -24.031 -11.195 12.242 1 89.94 202 ARG B O 1
ATOM 9591 N N . MET B 1 203 ? -21.812 -11.273 12.125 1 87.5 203 MET B N 1
ATOM 9592 C CA . MET B 1 203 ? -21.719 -11.719 13.508 1 87.5 203 MET B CA 1
ATOM 9593 C C . MET B 1 203 ? -22.188 -10.633 14.469 1 87.5 203 MET B C 1
ATOM 9595 O O . MET B 1 203 ? -22.766 -10.93 15.516 1 87.5 203 MET B O 1
ATOM 9599 N N . ARG B 1 204 ? -21.984 -9.469 14.094 1 84.31 204 ARG B N 1
ATOM 9600 C CA . ARG B 1 204 ? -22.391 -8.359 14.953 1 84.31 204 ARG B CA 1
ATOM 9601 C C . ARG B 1 204 ? -23.891 -8.148 14.898 1 84.31 204 ARG B C 1
ATOM 9603 O O . ARG B 1 204 ? -24.5 -7.758 15.891 1 84.31 204 ARG B O 1
ATOM 9610 N N . HIS B 1 205 ? -24.438 -8.375 13.711 1 85.12 205 HIS B N 1
ATOM 9611 C CA . HIS B 1 205 ? -25.891 -8.258 13.57 1 85.12 205 HIS B CA 1
ATOM 9612 C C . HIS B 1 205 ? -26.609 -9.336 14.359 1 85.12 205 HIS B C 1
ATOM 9614 O O . HIS B 1 205 ? -27.641 -9.078 14.977 1 85.12 205 HIS B O 1
ATOM 9620 N N . TYR B 1 206 ? -26.047 -10.555 14.375 1 81.69 206 TYR B N 1
ATOM 9621 C CA . TYR B 1 206 ? -26.672 -11.68 15.07 1 81.69 206 TYR B CA 1
ATOM 9622 C C . TYR B 1 206 ? -26.047 -11.883 16.453 1 81.69 206 TYR B C 1
ATOM 9624 O O . TYR B 1 206 ? -25.734 -13.008 16.844 1 81.69 206 TYR B O 1
ATOM 9632 N N . HIS B 1 207 ? -25.781 -10.766 17.141 1 75.62 207 HIS B N 1
ATOM 9633 C CA . HIS B 1 207 ? -25.156 -10.82 18.453 1 75.62 207 HIS B CA 1
ATOM 9634 C C . HIS B 1 207 ? -26 -11.609 19.438 1 75.62 207 HIS B C 1
ATOM 9636 O O . HIS B 1 207 ? -25.484 -12.109 20.453 1 75.62 207 HIS B O 1
ATOM 9642 N N . SER B 1 208 ? -27.344 -11.766 19.156 1 68.19 208 SER B N 1
ATOM 9643 C CA . SER B 1 208 ? -28.25 -12.492 20.047 1 68.19 208 SER B CA 1
ATOM 9644 C C . SER B 1 208 ? -28.016 -14 19.953 1 68.19 208 SER B C 1
ATOM 9646 O O . SER B 1 208 ? -28.438 -14.75 20.828 1 68.19 208 SER B O 1
ATOM 9648 N N . PHE B 1 209 ? -27.297 -14.414 18.969 1 76.25 209 PHE B N 1
ATOM 9649 C CA . PHE B 1 209 ? -26.984 -15.828 18.812 1 76.25 209 PHE B CA 1
ATOM 9650 C C . PHE B 1 209 ? -25.906 -16.266 19.781 1 76.25 209 PHE B C 1
ATOM 9652 O O . PHE B 1 209 ? -24.984 -15.5 20.078 1 76.25 209 PHE B O 1
ATOM 9659 N N . GLN B 1 210 ? -26.141 -17.344 20.391 1 76.44 210 GLN B N 1
ATOM 9660 C CA . GLN B 1 210 ? -25.016 -17.938 21.094 1 76.44 210 GLN B CA 1
ATOM 9661 C C . GLN B 1 210 ? -23.859 -18.219 20.156 1 76.44 210 GLN B C 1
ATOM 9663 O O . GLN B 1 210 ? -24.078 -18.484 18.969 1 76.44 210 GLN B O 1
ATOM 9668 N N . GLU B 1 211 ? -22.766 -18.062 20.656 1 78.44 211 GLU B N 1
ATOM 9669 C CA . GLU B 1 211 ? -21.562 -18.141 19.828 1 78.44 211 GLU B CA 1
ATOM 9670 C C . GLU B 1 211 ? -21.547 -19.422 19 1 78.44 211 GLU B C 1
ATOM 9672 O O . GLU B 1 211 ? -21.312 -19.391 17.797 1 78.44 211 GLU B O 1
ATOM 9677 N N . GLU B 1 212 ? -21.891 -20.547 19.594 1 80.56 212 GLU B N 1
ATOM 9678 C CA . GLU B 1 212 ? -21.844 -21.812 18.875 1 80.56 212 GLU B CA 1
ATOM 9679 C C . GLU B 1 212 ? -22.922 -21.906 17.797 1 80.56 212 GLU B C 1
ATOM 9681 O O . GLU B 1 212 ? -22.672 -22.422 16.719 1 80.56 212 GLU B O 1
ATOM 9686 N N . GLU B 1 213 ? -24 -21.328 18.094 1 83 213 GLU B N 1
ATOM 9687 C CA . GLU B 1 213 ? -25.094 -21.312 17.125 1 83 213 GLU B CA 1
ATOM 9688 C C . GLU B 1 213 ? -24.797 -20.375 15.969 1 83 213 GLU B C 1
ATOM 9690 O O . GLU B 1 213 ? -25.109 -20.688 14.82 1 83 213 GLU B O 1
ATOM 9695 N N . ALA B 1 214 ? -24.234 -19.312 16.359 1 84.12 214 ALA B N 1
ATOM 9696 C CA . ALA B 1 214 ? -23.922 -18.312 15.344 1 84.12 214 ALA B CA 1
ATOM 9697 C C . ALA B 1 214 ? -22.906 -18.844 14.336 1 84.12 214 ALA B C 1
ATOM 9699 O O . ALA B 1 214 ? -22.969 -18.516 13.148 1 84.12 214 ALA B O 1
ATOM 9700 N N . LEU B 1 215 ? -22.031 -19.672 14.797 1 85.06 215 LEU B N 1
ATOM 9701 C CA . LEU B 1 215 ? -20.953 -20.156 13.953 1 85.06 215 LEU B CA 1
ATOM 9702 C C . LEU B 1 215 ? -21.391 -21.344 13.117 1 85.06 215 LEU B C 1
ATOM 9704 O O . LEU B 1 215 ? -20.688 -21.766 12.195 1 85.06 215 LEU B O 1
ATOM 9708 N N . SER B 1 216 ? -22.609 -21.828 13.328 1 83.81 216 SER B N 1
ATOM 9709 C CA . SER B 1 216 ? -23.047 -23 12.586 1 83.81 216 SER B CA 1
ATOM 9710 C C . SER B 1 216 ? -24.359 -22.734 11.859 1 83.81 216 SER B C 1
ATOM 9712 O O . SER B 1 216 ? -24.797 -23.547 11.039 1 83.81 216 SER B O 1
ATOM 9714 N N . SER B 1 217 ? -24.922 -21.625 12.023 1 84.38 217 SER B N 1
ATOM 9715 C CA . SER B 1 217 ? -26.234 -21.344 11.445 1 84.38 217 SER B CA 1
ATOM 9716 C C . SER B 1 217 ? -26.109 -20.906 9.984 1 84.38 217 SER B C 1
ATOM 9718 O O . SER B 1 217 ? -25.156 -20.203 9.625 1 84.38 217 SER B O 1
ATOM 9720 N N . VAL B 1 218 ? -27.094 -21.328 9.188 1 84.31 218 VAL B N 1
ATOM 9721 C CA . VAL B 1 218 ? -27.156 -20.953 7.777 1 84.31 218 VAL B CA 1
ATOM 9722 C C . VAL B 1 218 ? -27.5 -19.453 7.66 1 84.31 218 VAL B C 1
ATOM 9724 O O . VAL B 1 218 ? -27.094 -18.797 6.695 1 84.31 218 VAL B O 1
ATOM 9727 N N . LEU B 1 219 ? -28.125 -18.906 8.68 1 86.69 219 LEU B N 1
ATOM 9728 C CA . LEU B 1 219 ? -28.547 -17.516 8.68 1 86.69 219 LEU B CA 1
ATOM 9729 C C . LEU B 1 219 ? -27.359 -16.578 8.797 1 86.69 219 LEU B C 1
ATOM 9731 O O . LEU B 1 219 ? -27.453 -15.398 8.438 1 86.69 219 LEU B O 1
ATOM 9735 N N . THR B 1 220 ? -26.281 -17.141 9.281 1 89.5 220 THR B N 1
ATOM 9736 C CA . THR B 1 220 ? -25.109 -16.281 9.469 1 89.5 220 THR B CA 1
ATOM 9737 C C . THR B 1 220 ? -24.031 -16.609 8.438 1 89.5 220 THR B C 1
ATOM 9739 O O . THR B 1 220 ? -22.875 -16.234 8.602 1 89.5 220 THR B O 1
ATOM 9742 N N . SER B 1 221 ? -24.438 -17.234 7.391 1 90.19 221 SER B N 1
ATOM 9743 C CA . SER B 1 221 ? -23.484 -17.578 6.336 1 90.19 221 SER B CA 1
ATOM 9744 C C . SER B 1 221 ? -23.109 -16.344 5.516 1 90.19 221 SER B C 1
ATOM 9746 O O . SER B 1 221 ? -23.797 -15.328 5.562 1 90.19 221 SER B O 1
ATOM 9748 N N . PHE B 1 222 ? -21.984 -16.359 4.836 1 92.12 222 PHE B N 1
ATOM 9749 C CA . PHE B 1 222 ? -21.484 -15.266 4.023 1 92.12 222 PHE B CA 1
ATOM 9750 C C . PHE B 1 222 ? -20.766 -15.797 2.783 1 92.12 222 PHE B C 1
ATOM 9752 O O . PHE B 1 222 ? -20.328 -16.938 2.758 1 92.12 222 PHE B O 1
ATOM 9759 N N . PRO B 1 223 ? -20.703 -15.016 1.721 1 92.25 223 PRO B N 1
ATOM 9760 C CA . PRO B 1 223 ? -20.078 -15.477 0.48 1 92.25 223 PRO B CA 1
ATOM 9761 C C . PRO B 1 223 ? -18.562 -15.609 0.599 1 92.25 223 PRO B C 1
ATOM 9763 O O . PRO B 1 223 ? -17.922 -14.828 1.312 1 92.25 223 PRO B O 1
ATOM 9766 N N . SER B 1 224 ? -18 -16.531 -0.137 1 89.12 224 SER B N 1
ATOM 9767 C CA . SER B 1 224 ? -16.562 -16.766 -0.165 1 89.12 224 SER B CA 1
ATOM 9768 C C . SER B 1 224 ? -15.859 -15.75 -1.07 1 89.12 224 SER B C 1
ATOM 9770 O O . SER B 1 224 ? -16.516 -15.07 -1.869 1 89.12 224 SER B O 1
ATOM 9772 N N . ALA B 1 225 ? -14.547 -15.617 -0.94 1 88.56 225 ALA B N 1
ATOM 9773 C CA . ALA B 1 225 ? -13.75 -14.711 -1.759 1 88.56 225 ALA B CA 1
ATOM 9774 C C . ALA B 1 225 ? -13.836 -15.086 -3.236 1 88.56 225 ALA B C 1
ATOM 9776 O O . ALA B 1 225 ? -13.914 -14.211 -4.102 1 88.56 225 ALA B O 1
ATOM 9777 N N . ALA B 1 226 ? -13.867 -16.359 -3.566 1 83.75 226 ALA B N 1
ATOM 9778 C CA . ALA B 1 226 ? -13.953 -16.812 -4.949 1 83.75 226 ALA B CA 1
ATOM 9779 C C . ALA B 1 226 ? -15.281 -16.422 -5.582 1 83.75 226 ALA B C 1
ATOM 9781 O O . ALA B 1 226 ? -15.32 -16 -6.742 1 83.75 226 ALA B O 1
ATOM 9782 N N . LYS B 1 227 ? -16.359 -16.562 -4.801 1 89.12 227 LYS B N 1
ATOM 9783 C CA . LYS B 1 227 ? -17.672 -16.203 -5.316 1 89.12 227 LYS B CA 1
ATOM 9784 C C . LYS B 1 227 ? -17.766 -14.695 -5.555 1 89.12 227 LYS B C 1
ATOM 9786 O O . LYS B 1 227 ? -18.391 -14.25 -6.516 1 89.12 227 LYS B O 1
ATOM 9791 N N . LEU B 1 228 ? -17.203 -13.961 -4.68 1 92.62 228 LEU B N 1
ATOM 9792 C CA . LEU B 1 228 ? -17.219 -12.508 -4.844 1 92.62 228 LEU B CA 1
ATOM 9793 C C . LEU B 1 228 ? -16.469 -12.094 -6.105 1 92.62 228 LEU B C 1
ATOM 9795 O O . LEU B 1 228 ? -16.844 -11.141 -6.777 1 92.62 228 LEU B O 1
ATOM 9799 N N . GLU B 1 229 ? -15.352 -12.766 -6.422 1 89.56 229 GLU B N 1
ATOM 9800 C CA . GLU B 1 229 ? -14.609 -12.484 -7.645 1 89.56 229 GLU B CA 1
ATOM 9801 C C . GLU B 1 229 ? -15.461 -12.766 -8.883 1 89.56 229 GLU B C 1
ATOM 9803 O O . GLU B 1 229 ? -15.484 -11.961 -9.812 1 89.56 229 GLU B O 1
ATOM 9808 N N . VAL B 1 230 ? -16.156 -13.867 -8.844 1 87.31 230 VAL B N 1
ATOM 9809 C CA . VAL B 1 230 ? -17.031 -14.227 -9.961 1 87.31 230 VAL B CA 1
ATOM 9810 C C . VAL B 1 230 ? -18.141 -13.195 -10.102 1 87.31 230 VAL B C 1
ATOM 9812 O O . VAL B 1 230 ? -18.5 -12.805 -11.219 1 87.31 230 VAL B O 1
ATOM 9815 N N . LEU B 1 231 ? -18.703 -12.781 -8.984 1 91.94 231 LEU B N 1
ATOM 9816 C CA . LEU B 1 231 ? -19.766 -11.789 -9.008 1 91.94 231 LEU B CA 1
ATOM 9817 C C . LEU B 1 231 ? -19.281 -10.469 -9.594 1 91.94 231 LEU B C 1
ATOM 9819 O O . LEU B 1 231 ? -19.984 -9.844 -10.391 1 91.94 231 LEU B O 1
ATOM 9823 N N . LEU B 1 232 ? -18.141 -10.047 -9.211 1 92.56 232 LEU B N 1
ATOM 9824 C CA . LEU B 1 232 ? -17.594 -8.805 -9.734 1 92.56 232 LEU B CA 1
ATOM 9825 C C . LEU B 1 232 ? -17.438 -8.875 -11.25 1 92.56 232 LEU B C 1
ATOM 9827 O O . LEU B 1 232 ? -17.812 -7.953 -11.969 1 92.56 232 LEU B O 1
ATOM 9831 N N . LEU B 1 233 ? -16.828 -9.945 -11.789 1 88.88 233 LEU B N 1
ATOM 9832 C CA . LEU B 1 233 ? -16.578 -10.086 -13.219 1 88.88 233 LEU B CA 1
ATOM 9833 C C . LEU B 1 233 ? -17.891 -10.164 -14 1 88.88 233 LEU B C 1
ATOM 9835 O O . LEU B 1 233 ? -18.016 -9.562 -15.07 1 88.88 233 LEU B O 1
ATOM 9839 N N . GLU B 1 234 ? -18.844 -10.867 -13.422 1 88.69 234 GLU B N 1
ATOM 9840 C CA . GLU B 1 234 ? -20.141 -10.984 -14.078 1 88.69 234 GLU B CA 1
ATOM 9841 C C . GLU B 1 234 ? -20.812 -9.617 -14.219 1 88.69 234 GLU B C 1
ATOM 9843 O O . GLU B 1 234 ? -21.297 -9.266 -15.297 1 88.69 234 GLU B O 1
ATOM 9848 N N . PHE B 1 235 ? -20.875 -8.922 -13.156 1 89.88 235 PHE B N 1
ATOM 9849 C CA . PHE B 1 235 ? -21.531 -7.621 -13.195 1 89.88 235 PHE B CA 1
ATOM 9850 C C . PHE B 1 235 ? -20.688 -6.609 -13.961 1 89.88 235 PHE B C 1
ATOM 9852 O O . PHE B 1 235 ? -21.234 -5.668 -14.555 1 89.88 235 PHE B O 1
ATOM 9859 N N . PHE B 1 236 ? -19.359 -6.801 -14.023 1 91.25 236 PHE B N 1
ATOM 9860 C CA . PHE B 1 236 ? -18.531 -5.957 -14.867 1 91.25 236 PHE B CA 1
ATOM 9861 C C . PHE B 1 236 ? -18.891 -6.125 -16.344 1 91.25 236 PHE B C 1
ATOM 9863 O O . PHE B 1 236 ? -19.031 -5.141 -17.062 1 91.25 236 PHE B O 1
ATOM 9870 N N . TYR B 1 237 ? -18.984 -7.348 -16.75 1 85.31 237 TYR B N 1
ATOM 9871 C CA . TYR B 1 237 ? -19.297 -7.59 -18.156 1 85.31 237 TYR B CA 1
ATOM 9872 C C . TYR B 1 237 ? -20.703 -7.105 -18.484 1 85.31 237 TYR B C 1
ATOM 9874 O O . TYR B 1 237 ? -20.969 -6.637 -19.594 1 85.31 237 TYR B O 1
ATOM 9882 N N . LYS B 1 238 ? -21.578 -7.203 -17.438 1 83.62 238 LYS B N 1
ATOM 9883 C CA . LYS B 1 238 ? -22.938 -6.695 -17.625 1 83.62 238 LYS B CA 1
ATOM 9884 C C . LYS B 1 238 ? -22.938 -5.18 -17.812 1 83.62 238 LYS B C 1
ATOM 9886 O O . LYS B 1 238 ? -23.719 -4.648 -18.609 1 83.62 238 LYS B O 1
ATOM 9891 N N . TRP B 1 239 ? -22.062 -4.512 -17.078 1 84.5 239 TRP B N 1
ATOM 9892 C CA . TRP B 1 239 ? -22.031 -3.053 -17.125 1 84.5 239 TRP B CA 1
ATOM 9893 C C . TRP B 1 239 ? -20.797 -2.557 -17.875 1 84.5 239 TRP B C 1
ATOM 9895 O O . TRP B 1 239 ? -20.344 -1.426 -17.672 1 84.5 239 TRP B O 1
ATOM 9905 N N . LYS B 1 240 ? -20.125 -3.316 -18.641 1 83.75 240 LYS B N 1
ATOM 9906 C CA . LYS B 1 240 ? -18.859 -2.992 -19.297 1 83.75 240 LYS B CA 1
ATOM 9907 C C . LYS B 1 240 ? -19 -1.738 -20.156 1 83.75 240 LYS B C 1
ATOM 9909 O O . LYS B 1 240 ? -18.141 -0.85 -20.109 1 83.75 240 LYS B O 1
ATOM 9914 N N . ASP B 1 241 ? -20 -1.612 -20.859 1 78.62 241 ASP B N 1
ATOM 9915 C CA . ASP B 1 241 ? -20.203 -0.48 -21.75 1 78.62 241 ASP B CA 1
ATOM 9916 C C . ASP B 1 241 ? -20.359 0.821 -20.969 1 78.62 241 ASP B C 1
ATOM 9918 O O . ASP B 1 241 ? -19.875 1.869 -21.391 1 78.62 241 ASP B O 1
ATOM 9922 N N . ALA B 1 242 ? -21.031 0.698 -19.875 1 80.44 242 ALA B N 1
ATOM 9923 C CA . ALA B 1 242 ? -21.234 1.887 -19.047 1 80.44 242 ALA B CA 1
ATOM 9924 C C . ALA B 1 242 ? -19.922 2.383 -18.453 1 80.44 242 ALA B C 1
ATOM 9926 O O . ALA B 1 242 ? -19.734 3.586 -18.266 1 80.44 242 ALA B O 1
ATOM 9927 N N . PHE B 1 243 ? -19.016 1.504 -18.234 1 84 243 PHE B N 1
ATOM 9928 C CA . PHE B 1 243 ? -17.719 1.869 -17.672 1 84 243 PHE B CA 1
ATOM 9929 C C . PHE B 1 243 ? -16.812 2.445 -18.75 1 84 243 PHE B C 1
ATOM 9931 O O . PHE B 1 243 ? -15.977 3.311 -18.469 1 84 243 PHE B O 1
ATOM 9938 N N . GLU B 1 244 ? -16.922 1.979 -19.938 1 79.88 244 GLU B N 1
ATOM 9939 C CA . GLU B 1 244 ? -15.992 2.363 -21 1 79.88 244 GLU B CA 1
ATOM 9940 C C . GLU B 1 244 ? -16.453 3.645 -21.688 1 79.88 244 GLU B C 1
ATOM 9942 O O . GLU B 1 244 ? -15.641 4.379 -22.25 1 79.88 244 GLU B O 1
ATOM 9947 N N . PHE B 1 245 ? -17.656 4.043 -21.609 1 71.69 245 PHE B N 1
ATOM 9948 C CA . PHE B 1 245 ? -18.25 5.125 -22.375 1 71.69 245 PHE B CA 1
ATOM 9949 C C . PHE B 1 245 ? -17.641 6.469 -21.984 1 71.69 245 PHE B C 1
ATOM 9951 O O . PHE B 1 245 ? -17.203 7.23 -22.828 1 71.69 245 PHE B O 1
ATOM 9958 N N . PRO B 1 246 ? -17.609 6.754 -20.719 1 68.5 246 PRO B N 1
ATOM 9959 C CA . PRO B 1 246 ? -17.094 8.078 -20.359 1 68.5 246 PRO B CA 1
ATOM 9960 C C . PRO B 1 246 ? -15.625 8.266 -20.703 1 68.5 246 PRO B C 1
ATOM 9962 O O . PRO B 1 246 ? -15.172 9.398 -20.891 1 68.5 246 PRO B O 1
ATOM 9965 N N . VAL B 1 247 ? -14.914 7.262 -20.797 1 68.88 247 VAL B N 1
ATOM 9966 C CA . VAL B 1 247 ? -13.5 7.352 -21.156 1 68.88 247 VAL B CA 1
ATOM 9967 C C . VAL B 1 247 ? -13.359 7.672 -22.641 1 68.88 247 VAL B C 1
ATOM 9969 O O . VAL B 1 247 ? -12.492 8.445 -23.031 1 68.88 247 VAL B O 1
ATOM 9972 N N . ASN B 1 248 ? -14.32 7.254 -23.312 1 64.81 248 ASN B N 1
ATOM 9973 C CA . ASN B 1 248 ? -14.25 7.43 -24.766 1 64.81 248 ASN B CA 1
ATOM 9974 C C . ASN B 1 248 ? -14.82 8.781 -25.188 1 64.81 248 ASN B C 1
ATOM 9976 O O . ASN B 1 248 ? -14.562 9.25 -26.297 1 64.81 248 ASN B O 1
ATOM 9980 N N . GLU B 1 249 ? -15.5 9.375 -24.25 1 68.94 249 GLU B N 1
ATOM 9981 C CA . GLU B 1 249 ? -16.125 10.648 -24.594 1 68.94 249 GLU B CA 1
ATOM 9982 C C . GLU B 1 249 ? -15.156 11.812 -24.406 1 68.94 249 GLU B C 1
ATOM 9984 O O . GLU B 1 249 ? -15.359 12.891 -24.969 1 68.94 249 GLU B O 1
ATOM 9989 N N . VAL B 1 250 ? -14.125 11.562 -23.766 1 69.06 250 VAL B N 1
ATOM 9990 C CA . VAL B 1 250 ? -13.195 12.656 -23.469 1 69.06 250 VAL B CA 1
ATOM 9991 C C . VAL B 1 250 ? -12.398 13 -24.719 1 69.06 250 VAL B C 1
ATOM 9993 O O . VAL B 1 250 ? -11.789 12.125 -25.344 1 69.06 250 VAL B O 1
ATOM 9996 N N . LYS B 1 251 ? -12.617 14.258 -25.188 1 66.12 251 LYS B N 1
ATOM 9997 C CA . LYS B 1 251 ? -11.883 14.734 -26.344 1 66.12 251 LYS B CA 1
ATOM 9998 C C . LYS B 1 251 ? -10.664 15.555 -25.938 1 66.12 251 LYS B C 1
ATOM 10000 O O . LYS B 1 251 ? -10.742 16.375 -25.031 1 66.12 251 LYS B O 1
ATOM 10005 N N . GLY B 1 252 ? -9.438 15.039 -26.062 1 63.59 252 GLY B N 1
ATOM 10006 C CA . GLY B 1 252 ? -8.234 15.82 -25.797 1 63.59 252 GLY B CA 1
ATOM 10007 C C . GLY B 1 252 ? -8.18 17.109 -26.594 1 63.59 252 GLY B C 1
ATOM 10008 O O . GLY B 1 252 ? -8.445 17.125 -27.797 1 63.59 252 GLY B O 1
ATOM 10009 N N . SER B 1 253 ? -8.281 18.297 -25.969 1 65.25 253 SER B N 1
ATOM 10010 C CA . SER B 1 253 ? -8.375 19.531 -26.734 1 65.25 253 SER B CA 1
ATOM 10011 C C . SER B 1 253 ? -7.012 20.203 -26.859 1 65.25 253 SER B C 1
ATOM 10013 O O . SER B 1 253 ? -6.656 20.703 -27.938 1 65.25 253 SER B O 1
ATOM 10015 N N . VAL B 1 254 ? -6.262 20.219 -25.875 1 72.31 254 VAL B N 1
ATOM 10016 C CA . VAL B 1 254 ? -5.059 21.047 -25.953 1 72.31 254 VAL B CA 1
ATOM 10017 C C . VAL B 1 254 ? -3.82 20.156 -25.875 1 72.31 254 VAL B C 1
ATOM 10019 O O . VAL B 1 254 ? -2.916 20.266 -26.703 1 72.31 254 VAL B O 1
ATOM 10022 N N . LEU B 1 255 ? -3.791 19.297 -24.906 1 82.69 255 LEU B N 1
ATOM 10023 C CA . LEU B 1 255 ? -2.584 18.516 -24.656 1 82.69 255 LEU B CA 1
ATOM 10024 C C . LEU B 1 255 ? -2.924 17.047 -24.375 1 82.69 255 LEU B C 1
ATOM 10026 O O . LEU B 1 255 ? -3.965 16.75 -23.781 1 82.69 255 LEU B O 1
ATOM 10030 N N . ILE B 1 256 ? -2.061 16.156 -24.953 1 84.38 256 ILE B N 1
ATOM 10031 C CA . ILE B 1 256 ? -2.121 14.742 -24.578 1 84.38 256 ILE B CA 1
ATOM 10032 C C . ILE B 1 256 ? -0.78 14.305 -24 1 84.38 256 ILE B C 1
ATOM 10034 O O . ILE B 1 256 ? 0.278 14.664 -24.516 1 84.38 256 ILE B O 1
ATOM 10038 N N . SER B 1 257 ? -0.84 13.719 -22.891 1 86.69 257 SER B N 1
ATOM 10039 C CA . SER B 1 257 ? 0.348 13.156 -22.266 1 86.69 257 SER B CA 1
ATOM 10040 C C . SER B 1 257 ? 0.291 11.633 -22.25 1 86.69 257 SER B C 1
ATOM 10042 O O . SER B 1 257 ? -0.726 11.047 -21.859 1 86.69 257 SER B O 1
ATOM 10044 N N . ALA B 1 258 ? 1.269 10.992 -22.766 1 84.44 258 ALA B N 1
ATOM 10045 C CA . ALA B 1 258 ? 1.326 9.531 -22.828 1 84.44 258 ALA B CA 1
ATOM 10046 C C . ALA B 1 258 ? 2.516 8.992 -22.047 1 84.44 258 ALA B C 1
ATOM 10048 O O . ALA B 1 258 ? 3.619 9.539 -22.125 1 84.44 258 ALA B O 1
ATOM 10049 N N . ASP B 1 259 ? 2.279 7.953 -21.172 1 82.94 259 ASP B N 1
ATOM 10050 C CA . ASP B 1 259 ? 3.35 7.367 -20.375 1 82.94 259 ASP B CA 1
ATOM 10051 C C . ASP B 1 259 ? 3.098 5.887 -20.109 1 82.94 259 ASP B C 1
ATOM 10053 O O . ASP B 1 259 ? 1.949 5.441 -20.094 1 82.94 259 ASP B O 1
ATOM 10057 N N . HIS B 1 260 ? 4.176 5.188 -20.031 1 80.69 260 HIS B N 1
ATOM 10058 C CA . HIS B 1 260 ? 4.121 3.783 -19.656 1 80.69 260 HIS B CA 1
ATOM 10059 C C . HIS B 1 260 ? 4.355 3.617 -18.156 1 80.69 260 HIS B C 1
ATOM 10061 O O . HIS B 1 260 ? 5.145 4.352 -17.562 1 80.69 260 HIS B O 1
ATOM 10067 N N . THR B 1 261 ? 3.629 2.85 -17.531 1 77.25 261 THR B N 1
ATOM 10068 C CA . THR B 1 261 ? 3.891 2.496 -16.141 1 77.25 261 THR B CA 1
ATOM 10069 C C . THR B 1 261 ? 4.27 1.023 -16.016 1 77.25 261 THR B C 1
ATOM 10071 O O . THR B 1 261 ? 3.635 0.161 -16.625 1 77.25 261 THR B O 1
ATOM 10074 N N . PHE B 1 262 ? 5.297 0.759 -15.125 1 68.12 262 PHE B N 1
ATOM 10075 C CA . PHE B 1 262 ? 5.859 -0.582 -15.023 1 68.12 262 PHE B CA 1
ATOM 10076 C C . PHE B 1 262 ? 5.422 -1.256 -13.727 1 68.12 262 PHE B C 1
ATOM 10078 O O . PHE B 1 262 ? 5.512 -2.479 -13.602 1 68.12 262 PHE B O 1
ATOM 10085 N N . ARG B 1 263 ? 5.016 -0.558 -12.852 1 68.69 263 ARG B N 1
ATOM 10086 C CA . ARG B 1 263 ? 4.746 -1.129 -11.539 1 68.69 263 ARG B CA 1
ATOM 10087 C C . ARG B 1 263 ? 3.529 -2.047 -11.578 1 68.69 263 ARG B C 1
ATOM 10089 O O . ARG B 1 263 ? 3.457 -3.023 -10.828 1 68.69 263 ARG B O 1
ATOM 10096 N N . VAL B 1 264 ? 2.59 -1.781 -12.406 1 70.56 264 VAL B N 1
ATOM 10097 C CA . VAL B 1 264 ? 1.386 -2.598 -12.523 1 70.56 264 VAL B CA 1
ATOM 10098 C C . VAL B 1 264 ? 1.738 -3.955 -13.125 1 70.56 264 VAL B C 1
ATOM 10100 O O . VAL B 1 264 ? 1.104 -4.965 -12.812 1 70.56 264 VAL B O 1
ATOM 10103 N N . SER B 1 265 ? 2.869 -4.02 -13.82 1 68.31 265 SER B N 1
ATOM 10104 C CA . SER B 1 265 ? 3.266 -5.223 -14.547 1 68.31 265 SER B CA 1
ATOM 10105 C C . SER B 1 265 ? 3.854 -6.266 -13.602 1 68.31 265 SER B C 1
ATOM 10107 O O . SER B 1 265 ? 3.787 -7.469 -13.875 1 68.31 265 SER B O 1
ATOM 10109 N N . LYS B 1 266 ? 4.301 -5.707 -12.539 1 65.31 266 LYS B N 1
ATOM 10110 C CA . LYS B 1 266 ? 4.957 -6.633 -11.625 1 65.31 266 LYS B CA 1
ATOM 10111 C C . LYS B 1 266 ? 3.938 -7.531 -10.93 1 65.31 266 LYS B C 1
ATOM 10113 O O . LYS B 1 266 ? 4.289 -8.586 -10.406 1 65.31 266 LYS B O 1
ATOM 10118 N N . LYS B 1 267 ? 2.678 -7.164 -11.047 1 70.56 267 LYS B N 1
ATOM 10119 C CA . LYS B 1 267 ? 1.673 -7.902 -10.289 1 70.56 267 LYS B CA 1
ATOM 10120 C C . LYS B 1 267 ? 0.805 -8.758 -11.211 1 70.56 267 LYS B C 1
ATOM 10122 O O . LYS B 1 267 ? -0.031 -9.531 -10.742 1 70.56 267 LYS B O 1
ATOM 10127 N N . ILE B 1 268 ? 1.057 -8.617 -12.445 1 75.94 268 ILE B N 1
ATOM 10128 C CA . ILE B 1 268 ? 0.219 -9.344 -13.398 1 75.94 268 ILE B CA 1
ATOM 10129 C C . ILE B 1 268 ? 0.848 -10.695 -13.711 1 75.94 268 ILE B C 1
ATOM 10131 O O . ILE B 1 268 ? 2.061 -10.797 -13.922 1 75.94 268 ILE B O 1
ATOM 10135 N N . GLY B 1 269 ? 0.129 -11.695 -13.5 1 70.5 269 GLY B N 1
ATOM 10136 C CA . GLY B 1 269 ? 0.63 -13.023 -13.836 1 70.5 269 GLY B CA 1
ATOM 10137 C C . GLY B 1 269 ? -0.472 -14.039 -14.047 1 70.5 269 GLY B C 1
ATOM 10138 O O . GLY B 1 269 ? -1.656 -13.719 -13.938 1 70.5 269 GLY B O 1
ATOM 10139 N N . ALA B 1 270 ? -0.176 -15.078 -14.641 1 70.69 270 ALA B N 1
ATOM 10140 C CA . ALA B 1 270 ? -1.093 -16.188 -14.859 1 70.69 270 ALA B CA 1
ATOM 10141 C C . ALA B 1 270 ? -0.42 -17.531 -14.547 1 70.69 270 ALA B C 1
ATOM 10143 O O . ALA B 1 270 ? 0.81 -17.625 -14.539 1 70.69 270 ALA B O 1
ATOM 10144 N N . PHE B 1 271 ? -1.202 -18.375 -14.055 1 64.19 271 PHE B N 1
ATOM 10145 C CA . PHE B 1 271 ? -0.689 -19.719 -13.844 1 64.19 271 PHE B CA 1
ATOM 10146 C C . PHE B 1 271 ? -0.674 -20.5 -15.148 1 64.19 271 PHE B C 1
ATOM 10148 O O . PHE B 1 271 ? -1.682 -20.562 -15.859 1 64.19 271 PHE B O 1
ATOM 10155 N N . ARG B 1 272 ? 0.494 -20.938 -15.469 1 61.84 272 ARG B N 1
ATOM 10156 C CA . ARG B 1 272 ? 0.645 -21.734 -16.688 1 61.84 272 ARG B CA 1
ATOM 10157 C C . ARG B 1 272 ? 0.062 -23.141 -16.5 1 61.84 272 ARG B C 1
ATOM 10159 O O . ARG B 1 272 ? 0.338 -23.797 -15.508 1 61.84 272 ARG B O 1
ATOM 10166 N N . THR B 1 273 ? -0.817 -23.531 -17.297 1 57.22 273 THR B N 1
ATOM 10167 C CA . THR B 1 273 ? -1.525 -24.812 -17.188 1 57.22 273 THR B CA 1
ATOM 10168 C C . THR B 1 273 ? -0.548 -25.984 -17.266 1 57.22 273 THR B C 1
ATOM 10170 O O . THR B 1 273 ? -0.782 -27.031 -16.656 1 57.22 273 THR B O 1
ATOM 10173 N N . LEU B 1 274 ? 0.613 -25.797 -18.016 1 51.31 274 LEU B N 1
ATOM 10174 C CA . LEU B 1 274 ? 1.536 -26.891 -18.266 1 51.31 274 LEU B CA 1
ATOM 10175 C C . LEU B 1 274 ? 2.275 -27.281 -17 1 51.31 274 LEU B C 1
ATOM 10177 O O . LEU B 1 274 ? 2.396 -28.469 -16.688 1 51.31 274 LEU B O 1
ATOM 10181 N N . ASP B 1 275 ? 2.77 -26.281 -16.234 1 50.59 275 ASP B N 1
ATOM 10182 C CA . ASP B 1 275 ? 3.58 -26.609 -15.07 1 50.59 275 ASP B CA 1
ATOM 10183 C C . ASP B 1 275 ? 2.959 -26.031 -13.797 1 50.59 275 ASP B C 1
ATOM 10185 O O . ASP B 1 275 ? 3.447 -26.297 -12.695 1 50.59 275 ASP B O 1
ATOM 10189 N N . GLY B 1 276 ? 1.841 -25.391 -13.984 1 57.47 276 GLY B N 1
ATOM 10190 C CA . GLY B 1 276 ? 1.165 -24.859 -12.82 1 57.47 276 GLY B CA 1
ATOM 10191 C C . GLY B 1 276 ? 1.935 -23.734 -12.148 1 57.47 276 GLY B C 1
ATOM 10192 O O . GLY B 1 276 ? 1.646 -23.375 -11.008 1 57.47 276 GLY B O 1
ATOM 10193 N N . LYS B 1 277 ? 3.039 -23.359 -12.828 1 60.94 277 LYS B N 1
ATOM 10194 C CA . LYS B 1 277 ? 3.852 -22.297 -12.234 1 60.94 277 LYS B CA 1
ATOM 10195 C C . LYS B 1 277 ? 3.266 -20.922 -12.547 1 60.94 277 LYS B C 1
ATOM 10197 O O . LYS B 1 277 ? 2.709 -20.703 -13.625 1 60.94 277 LYS B O 1
ATOM 10202 N N . PHE B 1 278 ? 3.35 -20.047 -11.539 1 69.12 278 PHE B N 1
ATOM 10203 C CA . PHE B 1 278 ? 2.906 -18.672 -11.727 1 69.12 278 PHE B CA 1
ATOM 10204 C C . PHE B 1 278 ? 3.926 -17.875 -12.539 1 69.12 278 PHE B C 1
ATOM 10206 O O . PHE B 1 278 ? 5.113 -17.875 -12.211 1 69.12 278 PHE B O 1
ATOM 10213 N N . VAL B 1 279 ? 3.475 -17.469 -13.711 1 66.62 279 VAL B N 1
ATOM 10214 C CA . VAL B 1 279 ? 4.336 -16.688 -14.586 1 66.62 279 VAL B CA 1
ATOM 10215 C C . VAL B 1 279 ? 3.939 -15.219 -14.531 1 66.62 279 VAL B C 1
ATOM 10217 O O . VAL B 1 279 ? 2.77 -14.875 -14.719 1 66.62 279 VAL B O 1
ATOM 10220 N N . LYS B 1 280 ? 4.898 -14.469 -14.148 1 68.88 280 LYS B N 1
ATOM 10221 C CA . LYS B 1 280 ? 4.668 -13.031 -14.133 1 68.88 280 LYS B CA 1
ATOM 10222 C C . LYS B 1 280 ? 4.707 -12.453 -15.539 1 68.88 280 LYS B C 1
ATOM 10224 O O . LYS B 1 280 ? 5.531 -12.859 -16.359 1 68.88 280 LYS B O 1
ATOM 10229 N N . SER B 1 281 ? 3.572 -11.734 -15.867 1 66.69 281 SER B N 1
ATOM 10230 C CA . SER B 1 281 ? 3.52 -11.062 -17.156 1 66.69 281 SER B CA 1
ATOM 10231 C C . SER B 1 281 ? 4.277 -9.734 -17.125 1 66.69 281 SER B C 1
ATOM 10233 O O . SER B 1 281 ? 4.309 -9.062 -16.094 1 66.69 281 SER B O 1
ATOM 10235 N N . ASP B 1 282 ? 5.141 -9.484 -18.016 1 63.84 282 ASP B N 1
ATOM 10236 C CA . ASP B 1 282 ? 5.859 -8.219 -18.109 1 63.84 282 ASP B CA 1
ATOM 10237 C C . ASP B 1 282 ? 5.051 -7.18 -18.891 1 63.84 282 ASP B C 1
ATOM 10239 O O . ASP B 1 282 ? 5.621 -6.348 -19.594 1 63.84 282 ASP B O 1
ATOM 10243 N N . MET B 1 283 ? 3.775 -7.367 -18.828 1 72.94 283 MET B N 1
ATOM 10244 C CA . MET B 1 283 ? 2.959 -6.387 -19.531 1 72.94 283 MET B CA 1
ATOM 10245 C C . MET B 1 283 ? 3.055 -5.016 -18.875 1 72.94 283 MET B C 1
ATOM 10247 O O . MET B 1 283 ? 3.17 -4.914 -17.656 1 72.94 283 MET B O 1
ATOM 10251 N N . LYS B 1 284 ? 3.109 -4.023 -19.812 1 79.06 284 LYS B N 1
ATOM 10252 C CA . LYS B 1 284 ? 3.16 -2.639 -19.359 1 79.06 284 LYS B CA 1
ATOM 10253 C C . LYS B 1 284 ? 1.856 -1.909 -19.672 1 79.06 284 LYS B C 1
ATOM 10255 O O . LYS B 1 284 ? 1.138 -2.283 -20.594 1 79.06 284 LYS B O 1
ATOM 10260 N N . LEU B 1 285 ? 1.511 -1.037 -18.859 1 84.62 285 LEU B N 1
ATOM 10261 C CA . LEU B 1 285 ? 0.299 -0.245 -19.031 1 84.62 285 LEU B CA 1
ATOM 10262 C C . LEU B 1 285 ? 0.624 1.112 -19.641 1 84.62 285 LEU B C 1
ATOM 10264 O O . LEU B 1 285 ? 1.443 1.861 -19.109 1 84.62 285 LEU B O 1
ATOM 10268 N N . PHE B 1 286 ? 0.103 1.315 -20.859 1 87.12 286 PHE B N 1
ATOM 10269 C CA . PHE B 1 286 ? 0.217 2.592 -21.547 1 87.12 286 PHE B CA 1
ATOM 10270 C C . PHE B 1 286 ? -1.035 3.436 -21.344 1 87.12 286 PHE B C 1
ATOM 10272 O O . PHE B 1 286 ? -2.15 2.969 -21.578 1 87.12 286 PHE B O 1
ATOM 10279 N N . ILE B 1 287 ? -0.879 4.672 -20.812 1 88.44 287 ILE B N 1
ATOM 10280 C CA . ILE B 1 287 ? -2.021 5.531 -20.531 1 88.44 287 ILE B CA 1
ATOM 10281 C C . ILE B 1 287 ? -1.842 6.879 -21.219 1 88.44 287 ILE B C 1
ATOM 10283 O O . ILE B 1 287 ? -0.742 7.438 -21.234 1 88.44 287 ILE B O 1
ATOM 10287 N N . VAL B 1 288 ? -2.854 7.352 -21.781 1 87.62 288 VAL B N 1
ATOM 10288 C CA . VAL B 1 288 ? -2.887 8.664 -22.406 1 87.62 288 VAL B CA 1
ATOM 10289 C C . VAL B 1 288 ? -3.881 9.562 -21.672 1 87.62 288 VAL B C 1
ATOM 10291 O O . VAL B 1 288 ? -5.031 9.172 -21.453 1 87.62 288 VAL B O 1
ATOM 10294 N N . MET B 1 289 ? -3.455 10.695 -21.266 1 88.12 289 MET B N 1
ATOM 10295 C CA . MET B 1 289 ? -4.293 11.633 -20.516 1 88.12 289 MET B CA 1
ATOM 10296 C C . MET B 1 289 ? -4.383 12.977 -21.234 1 88.12 289 MET B C 1
ATOM 10298 O O . MET B 1 289 ? -3.514 13.312 -22.047 1 88.12 289 MET B O 1
ATOM 10302 N N . ASP B 1 290 ? -5.395 13.672 -20.875 1 82.94 290 ASP B N 1
ATOM 10303 C CA . ASP B 1 290 ? -5.574 15.016 -21.422 1 82.94 290 ASP B CA 1
ATOM 10304 C C . ASP B 1 290 ? -5.066 16.078 -20.453 1 82.94 290 ASP B C 1
ATOM 10306 O O . ASP B 1 290 ? -4.398 15.758 -19.469 1 82.94 290 ASP B O 1
ATOM 10310 N N . GLU B 1 291 ? -5.395 17.359 -20.719 1 77 291 GLU B N 1
ATOM 10311 C CA . GLU B 1 291 ? -4.91 18.484 -19.922 1 77 291 GLU B CA 1
ATOM 10312 C C . GLU B 1 291 ? -5.543 18.484 -18.531 1 77 291 GLU B C 1
ATOM 10314 O O . GLU B 1 291 ? -4.934 18.953 -17.562 1 77 291 GLU B O 1
ATOM 10319 N N . SER B 1 292 ? -6.789 18.016 -18.469 1 74.94 292 SER B N 1
ATOM 10320 C CA . SER B 1 292 ? -7.492 17.984 -17.188 1 74.94 292 SER B CA 1
ATOM 10321 C C . SER B 1 292 ? -7.141 16.719 -16.391 1 74.94 292 SER B C 1
ATOM 10323 O O . SER B 1 292 ? -7.703 16.469 -15.328 1 74.94 292 SER B O 1
ATOM 10325 N N . SER B 1 293 ? -6.277 15.891 -16.875 1 81.69 293 SER B N 1
ATOM 10326 C CA . SER B 1 293 ? -5.836 14.641 -16.266 1 81.69 293 SER B CA 1
ATOM 10327 C C . SER B 1 293 ? -6.871 13.539 -16.438 1 81.69 293 SER B C 1
ATOM 10329 O O . SER B 1 293 ? -6.941 12.609 -15.641 1 81.69 293 SER B O 1
ATOM 10331 N N . ALA B 1 294 ? -7.766 13.742 -17.406 1 86.19 294 ALA B N 1
ATOM 10332 C CA . ALA B 1 294 ? -8.719 12.68 -17.734 1 86.19 294 ALA B CA 1
ATOM 10333 C C . ALA B 1 294 ? -8.078 11.633 -18.641 1 86.19 294 ALA B C 1
ATOM 10335 O O . ALA B 1 294 ? -7.285 11.969 -19.516 1 86.19 294 ALA B O 1
ATOM 10336 N N . ILE B 1 295 ? -8.445 10.469 -18.469 1 88.31 295 ILE B N 1
ATOM 10337 C CA . ILE B 1 295 ? -7.902 9.383 -19.281 1 88.31 295 ILE B CA 1
ATOM 10338 C C . ILE B 1 295 ? -8.68 9.281 -20.594 1 88.31 295 ILE B C 1
ATOM 10340 O O . ILE B 1 295 ? -9.906 9.203 -20.594 1 88.31 295 ILE B O 1
ATOM 10344 N N . ILE B 1 296 ? -7.973 9.289 -21.656 1 86.12 296 ILE B N 1
ATOM 10345 C CA . ILE B 1 296 ? -8.594 9.258 -22.969 1 86.12 296 ILE B CA 1
ATOM 10346 C C . ILE B 1 296 ? -8.484 7.855 -23.562 1 86.12 296 ILE B C 1
ATOM 10348 O O . ILE B 1 296 ? -9.398 7.387 -24.234 1 86.12 296 ILE B O 1
ATOM 10352 N N . SER B 1 297 ? -7.312 7.309 -23.281 1 85.06 297 SER B N 1
ATOM 10353 C CA . SER B 1 297 ? -7.09 5.965 -23.812 1 85.06 297 SER B CA 1
ATOM 10354 C C . SER B 1 297 ? -6.02 5.23 -23 1 85.06 297 SER B C 1
ATOM 10356 O O . SER B 1 297 ? -5.215 5.859 -22.312 1 85.06 297 SER B O 1
ATOM 10358 N N . TRP B 1 298 ? -6.125 3.975 -23.094 1 85.25 298 TRP B N 1
ATOM 10359 C CA . TRP B 1 298 ? -5.125 3.152 -22.422 1 85.25 298 TRP B CA 1
ATOM 10360 C C . TRP B 1 298 ? -5.016 1.781 -23.078 1 85.25 298 TRP B C 1
ATOM 10362 O O . TRP B 1 298 ? -5.938 1.345 -23.766 1 85.25 298 TRP B O 1
ATOM 10372 N N . LYS B 1 299 ? -3.789 1.169 -22.953 1 83.62 299 LYS B N 1
ATOM 10373 C CA . LYS B 1 299 ? -3.533 -0.136 -23.562 1 83.62 299 LYS B CA 1
ATOM 10374 C C . LYS B 1 299 ? -2.457 -0.896 -22.797 1 83.62 299 LYS B C 1
ATOM 10376 O O . LYS B 1 299 ? -1.557 -0.288 -22.203 1 83.62 299 LYS B O 1
ATOM 10381 N N . LEU B 1 300 ? -2.68 -2.172 -22.75 1 78.38 300 LEU B N 1
ATOM 10382 C CA . LEU B 1 300 ? -1.641 -3.037 -22.203 1 78.38 300 LEU B CA 1
ATOM 10383 C C . LEU B 1 300 ? -0.695 -3.512 -23.297 1 78.38 300 LEU B C 1
ATOM 10385 O O . LEU B 1 300 ? -1.14 -4.031 -24.328 1 78.38 300 LEU B O 1
ATOM 10389 N N . THR B 1 301 ? 0.607 -3.217 -23.016 1 76.69 301 THR B N 1
ATOM 10390 C CA . THR B 1 301 ? 1.598 -3.541 -24.047 1 76.69 301 THR B CA 1
ATOM 10391 C C . THR B 1 301 ? 2.605 -4.559 -23.516 1 76.69 301 THR B C 1
ATOM 10393 O O . THR B 1 301 ? 2.857 -4.621 -22.312 1 76.69 301 THR B O 1
ATOM 10396 N N . ASP B 1 302 ? 3.107 -5.316 -24.312 1 65.25 302 ASP B N 1
ATOM 10397 C CA . ASP B 1 302 ? 4.152 -6.266 -23.953 1 65.25 302 ASP B CA 1
ATOM 10398 C C . ASP B 1 302 ? 5.508 -5.574 -23.828 1 65.25 302 ASP B C 1
ATOM 10400 O O . ASP B 1 302 ? 6.316 -5.93 -22.969 1 65.25 302 ASP B O 1
ATOM 10404 N N . SER B 1 303 ? 5.703 -4.637 -24.781 1 63.19 303 SER B N 1
ATOM 10405 C CA . SER B 1 303 ? 6.938 -3.859 -24.766 1 63.19 303 SER B CA 1
ATOM 10406 C C . SER B 1 303 ? 6.648 -2.369 -24.922 1 63.19 303 SER B C 1
ATOM 10408 O O . SER B 1 303 ? 5.496 -1.967 -25.094 1 63.19 303 SER B O 1
ATOM 10410 N N . THR B 1 304 ? 7.641 -1.639 -24.672 1 70.19 304 THR B N 1
ATOM 10411 C CA . THR B 1 304 ? 7.492 -0.202 -24.859 1 70.19 304 THR B CA 1
ATOM 10412 C C . THR B 1 304 ? 7.711 0.165 -26.328 1 70.19 304 THR B C 1
ATOM 10414 O O . THR B 1 304 ? 7.855 1.343 -26.672 1 70.19 304 THR B O 1
ATOM 10417 N N . GLY B 1 305 ? 7.703 -0.977 -27.141 1 64.56 305 GLY B N 1
ATOM 10418 C CA . GLY B 1 305 ? 7.973 -0.738 -28.547 1 64.56 305 GLY B CA 1
ATOM 10419 C C . GLY B 1 305 ? 6.852 0.006 -29.25 1 64.56 305 GLY B C 1
ATOM 10420 O O . GLY B 1 305 ? 5.699 -0.048 -28.828 1 64.56 305 GLY B O 1
ATOM 10421 N N . HIS B 1 306 ? 7.121 0.706 -30.375 1 70.25 306 HIS B N 1
ATOM 10422 C CA . HIS B 1 306 ? 6.238 1.592 -31.125 1 70.25 306 HIS B CA 1
ATOM 10423 C C . HIS B 1 306 ? 5.164 0.802 -31.859 1 70.25 306 HIS B C 1
ATOM 10425 O O . HIS B 1 306 ? 4.059 1.302 -32.094 1 70.25 306 HIS B O 1
ATOM 10431 N N . GLY B 1 307 ? 5.453 -0.419 -32.125 1 67 307 GLY B N 1
ATOM 10432 C CA . GLY B 1 307 ? 4.523 -1.182 -32.969 1 67 307 GLY B CA 1
ATOM 10433 C C . GLY B 1 307 ? 3.182 -1.403 -32.281 1 67 307 GLY B C 1
ATOM 10434 O O . GLY B 1 307 ? 2.137 -1.339 -32.938 1 67 307 GLY B O 1
ATOM 10435 N N . GLU B 1 308 ? 3.139 -1.48 -31.047 1 74.94 308 GLU B N 1
ATOM 10436 C CA . GLU B 1 308 ? 1.904 -1.799 -30.328 1 74.94 308 GLU B CA 1
ATOM 10437 C C . GLU B 1 308 ? 1.082 -0.542 -30.062 1 74.94 308 GLU B C 1
ATOM 10439 O O . GLU B 1 308 ? -0.1 -0.627 -29.719 1 74.94 308 GLU B O 1
ATOM 10444 N N . LEU B 1 309 ? 1.627 0.56 -30.312 1 83.06 309 LEU B N 1
ATOM 10445 C CA . LEU B 1 309 ? 0.953 1.808 -29.969 1 83.06 309 LEU B CA 1
ATOM 10446 C C . LEU B 1 309 ? 0.238 2.387 -31.188 1 83.06 309 LEU B C 1
ATOM 10448 O O . LEU B 1 309 ? -0.502 3.365 -31.062 1 83.06 309 LEU B O 1
ATOM 10452 N N . GLU B 1 310 ? 0.415 1.812 -32.312 1 79.75 310 GLU B N 1
ATOM 10453 C CA . GLU B 1 310 ? -0.128 2.381 -33.562 1 79.75 310 GLU B CA 1
ATOM 10454 C C . GLU B 1 310 ? -1.653 2.404 -33.531 1 79.75 310 GLU B C 1
ATOM 10456 O O . GLU B 1 310 ? -2.273 3.381 -33.938 1 79.75 310 GLU B O 1
ATOM 10461 N N . SER B 1 311 ? -2.213 1.383 -33 1 77.94 311 SER B N 1
ATOM 10462 C CA . SER B 1 311 ? -3.67 1.324 -32.938 1 77.94 311 SER B CA 1
ATOM 10463 C C . SER B 1 311 ? -4.238 2.412 -32.031 1 77.94 311 SER B C 1
ATOM 10465 O O . SER B 1 311 ? -5.258 3.027 -32.344 1 77.94 311 SER B O 1
ATOM 10467 N N . VAL B 1 312 ? -3.633 2.619 -30.984 1 83.06 312 VAL B N 1
ATOM 10468 C CA . VAL B 1 312 ? -4.094 3.623 -30.031 1 83.06 312 VAL B CA 1
ATOM 10469 C C . VAL B 1 312 ? -3.939 5.02 -30.625 1 83.06 312 VAL B C 1
ATOM 10471 O O . VAL B 1 312 ? -4.836 5.855 -30.516 1 83.06 312 VAL B O 1
ATOM 10474 N N . LEU B 1 313 ? -2.836 5.203 -31.328 1 84.81 313 LEU B N 1
ATOM 10475 C CA . LEU B 1 313 ? -2.576 6.52 -31.906 1 84.81 313 LEU B CA 1
ATOM 10476 C C . LEU B 1 313 ? -3.525 6.805 -33.062 1 84.81 313 LEU B C 1
ATOM 10478 O O . LEU B 1 313 ? -3.949 7.945 -33.25 1 84.81 313 LEU B O 1
ATOM 10482 N N . ASP B 1 314 ? -3.834 5.777 -33.75 1 82 314 ASP B N 1
ATOM 10483 C CA . ASP B 1 314 ? -4.809 5.934 -34.812 1 82 314 ASP B CA 1
ATOM 10484 C C . ASP B 1 314 ? -6.172 6.352 -34.281 1 82 314 ASP B C 1
ATOM 10486 O O . ASP B 1 314 ? -6.816 7.246 -34.812 1 82 314 ASP B O 1
ATOM 10490 N N . HIS B 1 315 ? -6.496 5.746 -33.219 1 80.5 315 HIS B N 1
ATOM 10491 C CA . HIS B 1 315 ? -7.766 6.078 -32.562 1 80.5 315 HIS B CA 1
ATOM 10492 C C . HIS B 1 315 ? -7.746 7.5 -32 1 80.5 315 HIS B C 1
ATOM 10494 O O . HIS B 1 315 ? -8.742 8.219 -32.125 1 80.5 315 HIS B O 1
ATOM 10500 N N . LEU B 1 316 ? -6.691 7.871 -31.469 1 83.88 316 LEU B N 1
ATOM 10501 C CA . LEU B 1 316 ? -6.562 9.195 -30.875 1 83.88 316 LEU B CA 1
ATOM 10502 C C . LEU B 1 316 ? -6.59 10.273 -31.953 1 83.88 316 LEU B C 1
ATOM 10504 O O . LEU B 1 316 ? -7.09 11.383 -31.719 1 83.88 316 LEU B O 1
ATOM 10508 N N . SER B 1 317 ? -5.984 9.969 -33.094 1 83.94 317 SER B N 1
ATOM 10509 C CA . SER B 1 317 ? -5.949 10.945 -34.156 1 83.94 317 SER B CA 1
ATOM 10510 C C . SER B 1 317 ? -7.355 11.289 -34.656 1 83.94 317 SER B C 1
ATOM 10512 O O . SER B 1 317 ? -7.605 12.414 -35.094 1 83.94 317 SER B O 1
ATOM 10514 N N . GLN B 1 318 ? -8.195 10.398 -34.438 1 77.44 318 GLN B N 1
ATOM 10515 C CA . GLN B 1 318 ? -9.578 10.633 -34.844 1 77.44 318 GLN B CA 1
ATOM 10516 C C . GLN B 1 318 ? -10.344 11.406 -33.781 1 77.44 318 GLN B C 1
ATOM 10518 O O . GLN B 1 318 ? -11.266 12.164 -34.094 1 77.44 318 GLN B O 1
ATOM 10523 N N . LYS B 1 319 ? -9.883 11.242 -32.594 1 77.69 319 LYS B N 1
ATOM 10524 C CA . LYS B 1 319 ? -10.609 11.805 -31.469 1 77.69 319 LYS B CA 1
ATOM 10525 C C . LYS B 1 319 ? -10.094 13.195 -31.109 1 77.69 319 LYS B C 1
ATOM 10527 O O . LYS B 1 319 ? -10.859 14.047 -30.656 1 77.69 319 LYS B O 1
ATOM 10532 N N . CYS B 1 320 ? -8.781 13.383 -31.281 1 77.81 320 CYS B N 1
ATOM 10533 C CA . CYS B 1 320 ? -8.164 14.609 -30.797 1 77.81 320 CYS B CA 1
ATOM 10534 C C . CYS B 1 320 ? -7.863 15.562 -31.938 1 77.81 320 CYS B C 1
ATOM 10536 O O . CYS B 1 320 ? -6.73 15.609 -32.438 1 77.81 320 CYS B O 1
ATOM 10538 N N . GLY B 1 321 ? -8.812 16.25 -32.562 1 68.88 321 GLY B N 1
ATOM 10539 C CA . GLY B 1 321 ? -8.609 17.125 -33.688 1 68.88 321 GLY B CA 1
ATOM 10540 C C . GLY B 1 321 ? -7.883 18.406 -33.344 1 68.88 321 GLY B C 1
ATOM 10541 O O . GLY B 1 321 ? -7.07 18.906 -34.125 1 68.88 321 GLY B O 1
ATOM 10542 N N . ASP B 1 322 ? -8.102 19.047 -32.156 1 72.38 322 ASP B N 1
ATOM 10543 C CA . ASP B 1 322 ? -7.57 20.375 -31.844 1 72.38 322 ASP B CA 1
ATOM 10544 C C . ASP B 1 322 ? -6.375 20.281 -30.891 1 72.38 322 ASP B C 1
ATOM 10546 O O . ASP B 1 322 ? -6.172 21.156 -30.047 1 72.38 322 ASP B O 1
ATOM 10550 N N . LEU B 1 323 ? -5.492 19.344 -31.109 1 82 323 LEU B N 1
ATOM 10551 C CA . LEU B 1 323 ? -4.355 19.141 -30.219 1 82 323 LEU B CA 1
ATOM 10552 C C . LEU B 1 323 ? -3.236 20.125 -30.531 1 82 323 LEU B C 1
ATOM 10554 O O . LEU B 1 323 ? -2.943 20.391 -31.703 1 82 323 LEU B O 1
ATOM 10558 N N . GLU B 1 324 ? -2.648 20.781 -29.562 1 80.19 324 GLU B N 1
ATOM 10559 C CA . GLU B 1 324 ? -1.536 21.703 -29.75 1 80.19 324 GLU B CA 1
ATOM 10560 C C . GLU B 1 324 ? -0.197 20.969 -29.703 1 80.19 324 GLU B C 1
ATOM 10562 O O . GLU B 1 324 ? 0.659 21.172 -30.578 1 80.19 324 GLU B O 1
ATOM 10567 N N . TYR B 1 325 ? -0.014 20.281 -28.703 1 84.88 325 TYR B N 1
ATOM 10568 C CA . TYR B 1 325 ? 1.222 19.5 -28.656 1 84.88 325 TYR B CA 1
ATOM 10569 C C . TYR B 1 325 ? 1.036 18.234 -27.812 1 84.88 325 TYR B C 1
ATOM 10571 O O . TYR B 1 3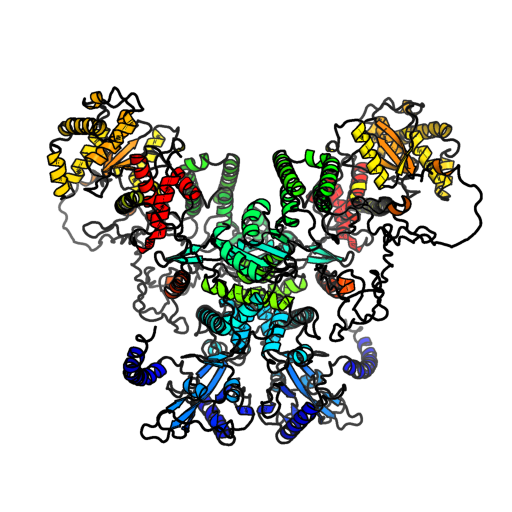25 ? 0.005 18.062 -27.172 1 84.88 325 TYR B O 1
ATOM 10579 N N . ILE B 1 326 ? 2.02 17.328 -27.938 1 86.94 326 ILE B N 1
ATOM 10580 C CA . ILE B 1 326 ? 2.043 16.031 -27.266 1 86.94 326 ILE B CA 1
ATOM 10581 C C . ILE B 1 326 ? 3.252 15.953 -26.344 1 86.94 326 ILE B C 1
ATOM 10583 O O . ILE B 1 326 ? 4.363 16.328 -26.719 1 86.94 326 ILE B O 1
ATOM 10587 N N . CYS B 1 327 ? 3.041 15.562 -25.156 1 86.44 327 CYS B N 1
ATOM 10588 C CA . CYS B 1 327 ? 4.129 15.445 -24.188 1 86.44 327 CYS B CA 1
ATOM 10589 C C . CYS B 1 327 ? 4.488 13.984 -23.938 1 86.44 327 CYS B C 1
ATOM 10591 O O . CYS B 1 327 ? 3.609 13.156 -23.703 1 86.44 327 CYS B O 1
ATOM 10593 N N . THR B 1 328 ? 5.734 13.625 -24.047 1 84.31 328 THR B N 1
ATOM 10594 C CA . THR B 1 328 ? 6.23 12.281 -23.797 1 84.31 328 THR B CA 1
ATOM 10595 C C . THR B 1 328 ? 7.535 12.32 -23 1 84.31 328 THR B C 1
ATOM 10597 O O . THR B 1 328 ? 8.133 13.383 -22.828 1 84.31 328 THR B O 1
ATOM 10600 N N . ASP B 1 329 ? 8.023 11.148 -22.469 1 80.25 329 ASP B N 1
ATOM 10601 C CA . ASP B 1 329 ? 9.281 11.031 -21.734 1 80.25 329 ASP B CA 1
ATOM 10602 C C . ASP B 1 329 ? 10.469 11.039 -22.688 1 80.25 329 ASP B C 1
ATOM 10604 O O . ASP B 1 329 ? 11.562 11.5 -22.328 1 80.25 329 ASP B O 1
ATOM 10608 N N . ASN B 1 330 ? 10.25 10.445 -23.844 1 78.25 330 ASN B N 1
ATOM 10609 C CA . ASN B 1 330 ? 11.305 10.383 -24.844 1 78.25 330 ASN B CA 1
ATOM 10610 C C . ASN B 1 330 ? 10.859 11.023 -26.156 1 78.25 330 ASN B C 1
ATOM 10612 O O . ASN B 1 330 ? 10.453 10.328 -27.094 1 78.25 330 ASN B O 1
ATOM 10616 N N . CYS B 1 331 ? 11.047 12.336 -26.266 1 74.56 331 CYS B N 1
ATOM 10617 C CA . CYS B 1 331 ? 10.484 13.125 -27.359 1 74.56 331 CYS B CA 1
ATOM 10618 C C . CYS B 1 331 ? 11.133 12.75 -28.688 1 74.56 331 CYS B C 1
ATOM 10620 O O . CYS B 1 331 ? 10.438 12.492 -29.672 1 74.56 331 CYS B O 1
ATOM 10622 N N . CYS B 1 332 ? 12.406 12.68 -28.75 1 71.38 332 CYS B N 1
ATOM 10623 C CA . CYS B 1 332 ? 13.062 12.555 -30.047 1 71.38 332 CYS B CA 1
ATOM 10624 C C . CYS B 1 332 ? 12.906 11.141 -30.594 1 71.38 332 CYS B C 1
ATOM 10626 O O . CYS B 1 332 ? 12.734 10.961 -31.797 1 71.38 332 CYS B O 1
ATOM 10628 N N . HIS B 1 333 ? 12.828 10.18 -29.688 1 74.56 333 HIS B N 1
ATOM 10629 C CA . HIS B 1 333 ? 12.625 8.805 -30.125 1 74.56 333 HIS B CA 1
ATOM 10630 C C . HIS B 1 333 ? 11.18 8.562 -30.531 1 74.56 333 HIS B C 1
ATOM 10632 O O . HIS B 1 333 ? 10.906 7.848 -31.5 1 74.56 333 HIS B O 1
ATOM 10638 N N . ASP B 1 334 ? 10.367 9.234 -29.906 1 80.44 334 ASP B N 1
ATOM 10639 C CA . ASP B 1 334 ? 8.938 8.984 -30.078 1 80.44 334 ASP B CA 1
ATOM 10640 C C . ASP B 1 334 ? 8.359 9.875 -31.172 1 80.44 334 ASP B C 1
ATOM 10642 O O . ASP B 1 334 ? 7.246 9.641 -31.656 1 80.44 334 ASP B O 1
ATOM 10646 N N . SER B 1 335 ? 9.141 10.906 -31.578 1 81.19 335 SER B N 1
ATOM 10647 C CA . SER B 1 335 ? 8.625 11.914 -32.5 1 81.19 335 SER B CA 1
ATOM 10648 C C . SER B 1 335 ? 8.211 11.281 -33.844 1 81.19 335 SER B C 1
ATOM 10650 O O . SER B 1 335 ? 7.164 11.617 -34.375 1 81.19 335 SER B O 1
ATOM 10652 N N . SER B 1 336 ? 8.977 10.328 -34.25 1 80.81 336 SER B N 1
ATOM 10653 C CA . SER B 1 336 ? 8.664 9.711 -35.531 1 80.81 336 SER B CA 1
ATOM 10654 C C . SER B 1 336 ? 7.336 8.969 -35.469 1 80.81 336 SER B C 1
ATOM 10656 O O . SER B 1 336 ? 6.543 9.039 -36.438 1 80.81 336 SER B O 1
ATOM 10658 N N . LEU B 1 337 ? 7.07 8.375 -34.469 1 84.88 337 LEU B N 1
ATOM 10659 C CA . LEU B 1 337 ? 5.844 7.598 -34.344 1 84.88 337 LEU B CA 1
ATOM 10660 C C . LEU B 1 337 ? 4.629 8.516 -34.219 1 84.88 337 LEU B C 1
ATOM 10662 O O . LEU B 1 337 ? 3.631 8.32 -34.906 1 84.88 337 LEU B O 1
ATOM 10666 N N . TYR B 1 338 ? 4.719 9.516 -33.438 1 85.81 338 TYR B N 1
ATOM 10667 C CA . TYR B 1 338 ? 3.576 10.383 -33.188 1 85.81 338 TYR B CA 1
ATOM 10668 C C . TYR B 1 338 ? 3.281 11.281 -34.375 1 85.81 338 TYR B C 1
ATOM 10670 O O . TYR B 1 338 ? 2.121 11.602 -34.656 1 85.81 338 TYR B O 1
ATOM 10678 N N . GLN B 1 339 ? 4.32 11.656 -35.062 1 85.19 339 GLN B N 1
ATOM 10679 C CA . GLN B 1 339 ? 4.129 12.547 -36.188 1 85.19 339 GLN B CA 1
ATOM 10680 C C . GLN B 1 339 ? 3.496 11.812 -37.375 1 85.19 339 GLN B C 1
ATOM 10682 O O . GLN B 1 339 ? 2.936 12.438 -38.281 1 85.19 339 GLN B O 1
ATOM 10687 N N . LYS B 1 340 ? 3.605 10.516 -37.312 1 84.69 340 LYS B N 1
ATOM 10688 C CA . LYS B 1 340 ? 2.91 9.727 -38.344 1 84.69 340 LYS B CA 1
ATOM 10689 C C . LYS B 1 340 ? 1.399 9.922 -38.25 1 84.69 340 LYS B C 1
ATOM 10691 O O . LYS B 1 340 ? 0.707 9.953 -39.25 1 84.69 340 LYS B O 1
ATOM 10696 N N . TYR B 1 341 ? 0.926 10.133 -37.156 1 85.75 341 TYR B N 1
ATOM 10697 C CA . TYR B 1 341 ? -0.511 10.234 -36.938 1 85.75 341 TYR B CA 1
ATOM 10698 C C . TYR B 1 341 ? -0.921 11.672 -36.625 1 85.75 341 TYR B C 1
ATOM 10700 O O . TYR B 1 341 ? -2.059 12.07 -36.906 1 85.75 341 TYR B O 1
ATOM 10708 N N . PHE B 1 342 ? 0.082 12.367 -36.062 1 86.69 342 PHE B N 1
ATOM 10709 C CA . PHE B 1 342 ? -0.13 13.789 -35.812 1 86.69 342 PHE B CA 1
ATOM 10710 C C . PHE B 1 342 ? 0.921 14.625 -36.531 1 86.69 342 PHE B C 1
ATOM 10712 O O . PHE B 1 342 ? 1.837 15.164 -35.906 1 86.69 342 PHE B O 1
ATOM 10719 N N . PRO B 1 343 ? 0.846 14.789 -37.719 1 80.69 343 PRO B N 1
ATOM 10720 C CA . PRO B 1 343 ? 1.91 15.414 -38.5 1 80.69 343 PRO B CA 1
ATOM 10721 C C . PRO B 1 343 ? 2.17 16.859 -38.094 1 80.69 343 PRO B C 1
ATOM 10723 O O . PRO B 1 343 ? 3.312 17.328 -38.156 1 80.69 343 PRO B O 1
ATOM 10726 N N . THR B 1 344 ? 1.198 17.672 -37.719 1 77.19 344 THR B N 1
ATOM 10727 C CA . THR B 1 344 ? 1.396 19.094 -37.5 1 77.19 344 THR B CA 1
ATOM 10728 C C . THR B 1 344 ? 1.659 19.375 -36.031 1 77.19 344 THR B C 1
ATOM 10730 O O . THR B 1 344 ? 1.895 20.516 -35.625 1 77.19 344 THR B O 1
ATOM 10733 N N . LYS B 1 345 ? 1.773 18.359 -35.344 1 81.19 345 LYS B N 1
ATOM 10734 C CA . LYS B 1 345 ? 1.854 18.641 -33.906 1 81.19 345 LYS B CA 1
ATOM 10735 C C . LYS B 1 345 ? 3.232 18.281 -33.344 1 81.19 345 LYS B C 1
ATOM 10737 O O . LYS B 1 345 ? 3.824 17.266 -33.75 1 81.19 345 LYS B O 1
ATOM 10742 N N . LYS B 1 346 ? 3.721 19.172 -32.5 1 81.31 346 LYS B N 1
ATOM 10743 C CA . LYS B 1 346 ? 5.062 18.984 -31.969 1 81.31 346 LYS B CA 1
ATOM 10744 C C . LYS B 1 346 ? 5.031 18.078 -30.734 1 81.31 346 LYS B C 1
ATOM 10746 O O . LYS B 1 346 ? 4.098 18.125 -29.938 1 81.31 346 LYS B O 1
ATOM 10751 N N . VAL B 1 347 ? 6 17.25 -30.672 1 86.62 347 VAL B N 1
ATOM 10752 C CA . VAL B 1 347 ? 6.203 16.375 -29.516 1 86.62 347 VAL B CA 1
ATOM 10753 C C . VAL B 1 347 ? 7.195 17.016 -28.547 1 86.62 347 VAL B C 1
ATOM 10755 O O . VAL B 1 347 ? 8.297 17.391 -28.938 1 86.62 34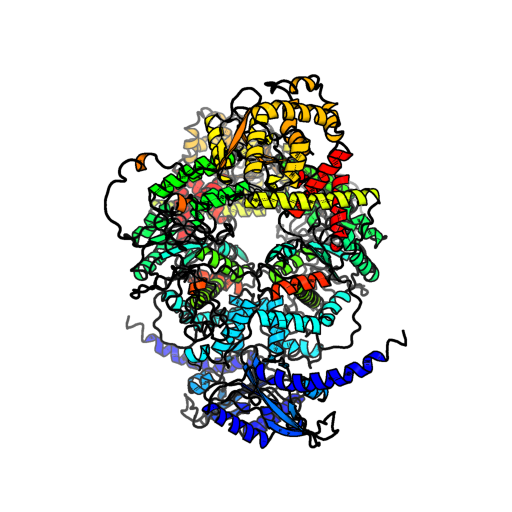7 VAL B O 1
ATOM 10758 N N . LYS B 1 348 ? 6.723 17.25 -27.406 1 88.38 348 LYS B N 1
ATOM 10759 C CA . LYS B 1 348 ? 7.535 17.938 -26.406 1 88.38 348 LYS B CA 1
ATOM 10760 C C . LYS B 1 348 ? 8.023 16.969 -25.344 1 88.38 348 LYS B C 1
ATOM 10762 O O . LYS B 1 348 ? 7.395 15.93 -25.094 1 88.38 348 LYS B O 1
ATOM 10767 N N . LEU B 1 349 ? 9.148 17.297 -24.797 1 86.56 349 LEU B N 1
ATOM 10768 C CA . LEU B 1 349 ? 9.695 16.531 -23.672 1 86.56 349 LEU B CA 1
ATOM 10769 C C . LEU B 1 349 ? 9.109 17.031 -22.344 1 86.56 349 LEU B C 1
ATOM 10771 O O . LEU B 1 349 ? 9.023 18.234 -22.109 1 86.56 349 LEU B O 1
ATOM 10775 N N . ASP B 1 350 ? 8.773 16.062 -21.469 1 86.31 350 ASP B N 1
ATOM 10776 C CA . ASP B 1 350 ? 8.227 16.406 -20.156 1 86.31 350 ASP B CA 1
ATOM 10777 C C . ASP B 1 350 ? 9.266 17.109 -19.297 1 86.31 350 ASP B C 1
ATOM 10779 O O . ASP B 1 350 ? 10.406 16.656 -19.188 1 86.31 350 ASP B O 1
ATOM 10783 N N . LEU B 1 351 ? 8.828 18.156 -18.688 1 85.06 351 LEU B N 1
ATOM 10784 C CA . LEU B 1 351 ? 9.727 19 -17.906 1 85.06 351 LEU B CA 1
ATOM 10785 C C . LEU B 1 351 ? 10.234 18.266 -16.672 1 85.06 351 LEU B C 1
ATOM 10787 O O . LEU B 1 351 ? 11.391 18.422 -16.281 1 85.06 351 LEU B O 1
ATOM 10791 N N . PHE B 1 352 ? 9.383 17.578 -16.125 1 81.62 352 PHE B N 1
ATOM 10792 C CA . PHE B 1 352 ? 9.781 16.844 -14.93 1 81.62 352 PHE B CA 1
ATOM 10793 C C . PHE B 1 352 ? 10.883 15.836 -15.25 1 81.62 352 PHE B C 1
ATOM 10795 O O . PHE B 1 352 ? 11.852 15.711 -14.5 1 81.62 352 PHE B O 1
ATOM 10802 N N . HIS B 1 353 ? 10.688 15.148 -16.266 1 83.38 353 HIS B N 1
ATOM 10803 C CA . HIS B 1 353 ? 11.688 14.164 -16.656 1 83.38 353 HIS B CA 1
ATOM 10804 C C . HIS B 1 353 ? 12.984 14.836 -17.109 1 83.38 353 HIS B C 1
ATOM 10806 O O . HIS B 1 353 ? 14.07 14.305 -16.875 1 83.38 353 HIS B O 1
ATOM 10812 N N . ALA B 1 354 ? 12.852 15.93 -17.75 1 87.38 354 ALA B N 1
ATOM 10813 C CA . ALA B 1 354 ? 14.031 16.688 -18.156 1 87.38 354 ALA B CA 1
ATOM 10814 C C . ALA B 1 354 ? 14.867 17.078 -16.953 1 87.38 354 ALA B C 1
ATOM 10816 O O . ALA B 1 354 ? 16.094 16.953 -16.953 1 87.38 354 ALA B O 1
ATOM 10817 N N . VAL B 1 355 ? 14.211 17.516 -15.883 1 87.44 355 VAL B N 1
ATOM 10818 C CA . VAL B 1 355 ? 14.898 17.953 -14.672 1 87.44 355 VAL B CA 1
ATOM 10819 C C . VAL B 1 355 ? 15.469 16.75 -13.938 1 87.44 355 VAL B C 1
ATOM 10821 O O . VAL B 1 355 ? 16.609 16.781 -13.461 1 87.44 355 VAL B O 1
ATOM 10824 N N . LYS B 1 356 ? 14.711 15.742 -13.93 1 84.12 356 LYS B N 1
ATOM 10825 C CA . LYS B 1 356 ? 15.117 14.547 -13.195 1 84.12 356 LYS B CA 1
ATOM 10826 C C . LYS B 1 356 ? 16.344 13.898 -13.828 1 84.12 356 LYS B C 1
ATOM 10828 O O . LYS B 1 356 ? 17.172 13.312 -13.125 1 84.12 356 LYS B O 1
ATOM 10833 N N . ARG B 1 357 ? 16.484 13.977 -15.117 1 86.81 357 ARG B N 1
ATOM 10834 C CA . ARG B 1 357 ? 17.625 13.383 -15.812 1 86.81 357 ARG B CA 1
ATOM 10835 C C . ARG B 1 357 ? 18.953 13.898 -15.25 1 86.81 357 ARG B C 1
ATOM 10837 O O . ARG B 1 357 ? 19.922 13.148 -15.133 1 86.81 357 ARG B O 1
ATOM 10844 N N . VAL B 1 358 ? 18.859 15.109 -14.812 1 89.06 358 VAL B N 1
ATOM 10845 C CA . VAL B 1 358 ? 20.078 15.727 -14.289 1 89.06 358 VAL B CA 1
ATOM 10846 C C . VAL B 1 358 ? 20.125 15.586 -12.773 1 89.06 358 VAL B C 1
ATOM 10848 O O . VAL B 1 358 ? 21.125 15.164 -12.203 1 89.06 358 VAL B O 1
ATOM 10851 N N . THR B 1 359 ? 19.047 15.82 -12.094 1 87.62 359 THR B N 1
ATOM 10852 C CA . THR B 1 359 ? 19.031 15.93 -10.641 1 87.62 359 THR B CA 1
ATOM 10853 C C . THR B 1 359 ? 19.156 14.555 -9.984 1 87.62 359 THR B C 1
ATOM 10855 O O . THR B 1 359 ? 19.547 14.453 -8.82 1 87.62 359 THR B O 1
ATOM 10858 N N . GLN B 1 360 ? 18.844 13.555 -10.719 1 86.5 360 GLN B N 1
ATOM 10859 C CA . GLN B 1 360 ? 18.922 12.219 -10.133 1 86.5 360 GLN B CA 1
ATOM 10860 C C . GLN B 1 360 ? 20.359 11.828 -9.836 1 86.5 360 GLN B C 1
ATOM 10862 O O . GLN B 1 360 ? 20.625 10.977 -8.984 1 86.5 360 GLN B O 1
ATOM 10867 N N . HIS B 1 361 ? 21.266 12.445 -10.477 1 86.25 361 HIS B N 1
ATOM 10868 C CA . HIS B 1 361 ? 22.672 12.086 -10.305 1 86.25 361 HIS B CA 1
ATOM 10869 C C . HIS B 1 361 ? 23.328 12.93 -9.219 1 86.25 361 HIS B C 1
ATOM 10871 O O . HIS B 1 361 ? 24.531 12.797 -8.969 1 86.25 361 HIS B O 1
ATOM 10877 N N . VAL B 1 362 ? 22.516 13.75 -8.555 1 85.88 362 VAL B N 1
ATOM 10878 C CA . VAL B 1 362 ? 23.016 14.523 -7.426 1 85.88 362 VAL B CA 1
ATOM 10879 C C . VAL B 1 362 ? 22.844 13.719 -6.137 1 85.88 362 VAL B C 1
ATOM 10881 O O . VAL B 1 362 ? 21.734 13.359 -5.762 1 85.88 362 VAL B O 1
ATOM 10884 N N . PRO B 1 363 ? 23.953 13.383 -5.57 1 75.44 363 PRO B N 1
ATOM 10885 C CA . PRO B 1 363 ? 23.844 12.547 -4.371 1 75.44 363 PRO B CA 1
ATOM 10886 C C . PRO B 1 363 ? 23.391 13.336 -3.141 1 75.44 363 PRO B C 1
ATOM 10888 O O . PRO B 1 363 ? 23.484 14.562 -3.115 1 75.44 363 PRO B O 1
ATOM 10891 N N . ASN B 1 364 ? 22.969 12.672 -2.025 1 64.62 364 ASN B N 1
ATOM 10892 C CA . ASN B 1 364 ? 22.688 13.133 -0.669 1 64.62 364 ASN B CA 1
ATOM 10893 C C . ASN B 1 364 ? 21.828 14.398 -0.669 1 64.62 364 ASN B C 1
ATOM 10895 O O . ASN B 1 364 ? 22.188 15.383 -0.005 1 64.62 364 ASN B O 1
ATOM 10899 N N . ARG B 1 365 ? 20.797 14.422 -1.404 1 64.5 365 ARG B N 1
ATOM 10900 C CA . ARG B 1 365 ? 19.938 15.594 -1.545 1 64.5 365 ARG B CA 1
ATOM 10901 C C . ARG B 1 365 ? 19.281 15.945 -0.218 1 64.5 365 ARG B C 1
ATOM 10903 O O . ARG B 1 365 ? 19.047 17.125 0.07 1 64.5 365 ARG B O 1
ATOM 10910 N N . LYS B 1 366 ? 19.047 14.992 0.472 1 56.81 366 LYS B N 1
ATOM 10911 C CA . LYS B 1 366 ? 18.297 15.219 1.706 1 56.81 366 LYS B CA 1
ATOM 10912 C C . LYS B 1 366 ? 19.188 15.789 2.797 1 56.81 366 LYS B C 1
ATOM 10914 O O . LYS B 1 366 ? 18.734 16.562 3.641 1 56.81 366 LYS B O 1
ATOM 10919 N N . LYS B 1 367 ? 20.484 15.516 2.699 1 54 367 LYS B N 1
ATOM 10920 C CA . LYS B 1 367 ? 21.344 15.891 3.816 1 54 367 LYS B CA 1
ATOM 10921 C C . LYS B 1 367 ? 22.156 17.141 3.49 1 54 367 LYS B C 1
ATOM 10923 O O . LYS B 1 367 ? 22.531 17.891 4.391 1 54 367 LYS B O 1
ATOM 10928 N N . CYS B 1 368 ? 22.266 17.328 2.191 1 57.97 368 CYS B N 1
ATOM 10929 C CA . CYS B 1 368 ? 23.172 18.406 1.792 1 57.97 368 CYS B CA 1
ATOM 10930 C C . CYS B 1 368 ? 22.375 19.609 1.267 1 57.97 368 CYS B C 1
ATOM 10932 O O . CYS B 1 368 ? 21.641 19.484 0.283 1 57.97 368 CYS B O 1
ATOM 10934 N N . LEU B 1 369 ? 22.406 20.719 1.993 1 57.06 369 LEU B N 1
ATOM 10935 C CA . LEU B 1 369 ? 21.688 21.938 1.633 1 57.06 369 LEU B CA 1
ATOM 10936 C C . LEU B 1 369 ? 22.109 22.422 0.252 1 57.06 369 LEU B C 1
ATOM 10938 O O . LEU B 1 369 ? 21.281 22.906 -0.522 1 57.06 369 LEU B O 1
ATOM 10942 N N . LYS B 1 370 ? 23.438 22.297 0.011 1 63.19 370 LYS B N 1
ATOM 10943 C CA . LYS B 1 370 ? 23.938 22.75 -1.288 1 63.19 370 LYS B CA 1
ATOM 10944 C C . LYS B 1 370 ? 23.297 21.953 -2.422 1 63.19 370 LYS B C 1
ATOM 10946 O O . LYS B 1 370 ? 22.984 22.516 -3.475 1 63.19 370 LYS B O 1
ATOM 10951 N N . ALA B 1 371 ? 23.141 20.75 -2.156 1 75.38 371 ALA B N 1
ATOM 10952 C CA . ALA B 1 371 ? 22.516 19.891 -3.154 1 75.38 371 ALA B CA 1
ATOM 10953 C C . ALA B 1 371 ? 21.062 20.297 -3.389 1 75.38 371 ALA B C 1
ATOM 10955 O O . ALA B 1 371 ? 20.594 20.312 -4.527 1 75.38 371 ALA B O 1
ATOM 10956 N N . ARG B 1 372 ? 20.469 20.719 -2.361 1 71.44 372 ARG B N 1
ATOM 10957 C CA . ARG B 1 372 ? 19.094 21.141 -2.479 1 71.44 372 ARG B CA 1
ATOM 10958 C C . ARG B 1 372 ? 18.984 22.438 -3.27 1 71.44 372 ARG B C 1
ATOM 10960 O O . ARG B 1 372 ? 18.078 22.609 -4.09 1 71.44 372 ARG B O 1
ATOM 10967 N N . HIS B 1 373 ? 19.891 23.234 -2.973 1 65.31 373 HIS B N 1
ATOM 10968 C CA . HIS B 1 373 ? 19.906 24.484 -3.703 1 65.31 373 HIS B CA 1
ATOM 10969 C C . HIS B 1 373 ? 20.188 24.266 -5.188 1 65.31 373 HIS B C 1
ATOM 10971 O O . HIS B 1 373 ? 19.578 24.922 -6.039 1 65.31 373 HIS B O 1
ATOM 10977 N N . PHE B 1 374 ? 21.062 23.406 -5.422 1 80.56 374 PHE B N 1
ATOM 10978 C CA . PHE B 1 374 ? 21.391 23.078 -6.805 1 80.56 374 PHE B CA 1
ATOM 10979 C C . PHE B 1 374 ? 20.156 22.578 -7.547 1 80.56 374 PHE B C 1
ATOM 10981 O O . PHE B 1 374 ? 19.875 23.031 -8.656 1 80.56 374 PHE B O 1
ATOM 10988 N N . VAL B 1 375 ? 19.453 21.812 -6.926 1 82.69 375 VAL B N 1
ATOM 10989 C CA . VAL B 1 375 ? 18.297 21.188 -7.57 1 82.69 375 VAL B CA 1
ATOM 10990 C C . VAL B 1 375 ? 17.203 22.219 -7.758 1 82.69 375 VAL B C 1
ATOM 10992 O O . VAL B 1 375 ? 16.578 22.281 -8.82 1 82.69 375 VAL B O 1
ATOM 10995 N N . ASN B 1 376 ? 17.016 22.984 -6.754 1 73.69 376 ASN B N 1
ATOM 10996 C CA . ASN B 1 376 ? 15.969 24 -6.852 1 73.69 376 ASN B CA 1
ATOM 10997 C C . ASN B 1 376 ? 16.297 25.031 -7.922 1 73.69 376 ASN B C 1
ATOM 10999 O O . ASN B 1 376 ? 15.422 25.453 -8.68 1 73.69 376 ASN B O 1
ATOM 11003 N N . ASP B 1 377 ? 17.531 25.344 -7.992 1 75.88 377 ASP B N 1
ATOM 11004 C CA . ASP B 1 377 ? 17.969 26.344 -8.969 1 75.88 377 ASP B CA 1
ATOM 11005 C C . ASP B 1 377 ? 17.906 25.781 -10.391 1 75.88 377 ASP B C 1
ATOM 11007 O O . ASP B 1 377 ? 17.672 26.531 -11.344 1 75.88 377 ASP B O 1
ATOM 11011 N N . PHE B 1 378 ? 18.109 24.562 -10.477 1 87.94 378 PHE B N 1
ATOM 11012 C CA . PHE B 1 378 ? 18.094 23.969 -11.805 1 87.94 378 PHE B CA 1
ATOM 11013 C C . PHE B 1 378 ? 16.703 24.047 -12.422 1 87.94 378 PHE B C 1
ATOM 11015 O O . PHE B 1 378 ? 16.578 24.266 -13.625 1 87.94 378 PHE B O 1
ATOM 11022 N N . GLY B 1 379 ? 15.758 23.922 -11.625 1 84 379 GLY B N 1
ATOM 11023 C CA . GLY B 1 379 ? 14.391 24 -12.117 1 84 379 GLY B CA 1
ATOM 11024 C C . GLY B 1 379 ? 14.023 25.375 -12.641 1 84 379 GLY B C 1
ATOM 11025 O O . GLY B 1 379 ? 13.141 25.516 -13.484 1 84 379 GLY B O 1
ATOM 11026 N N . LEU B 1 380 ? 14.797 26.344 -12.266 1 78.62 380 LEU B N 1
ATOM 11027 C CA . LEU B 1 380 ? 14.484 27.734 -12.617 1 78.62 380 LEU B CA 1
ATOM 11028 C C . LEU B 1 380 ? 15.016 28.062 -14.008 1 78.62 380 LEU B C 1
ATOM 11030 O O . LEU B 1 380 ? 14.664 29.109 -14.578 1 78.62 380 LEU B O 1
ATOM 11034 N N . ILE B 1 381 ? 15.758 27.156 -14.57 1 87.75 381 ILE B N 1
ATOM 11035 C CA . ILE B 1 381 ? 16.344 27.422 -15.875 1 87.75 381 ILE B CA 1
ATOM 11036 C C . ILE B 1 381 ? 15.242 27.469 -16.938 1 87.75 381 ILE B C 1
ATOM 11038 O O . ILE B 1 381 ? 15.391 28.125 -17.969 1 87.75 381 ILE B O 1
ATOM 11042 N N . PHE B 1 382 ? 14.156 26.844 -16.656 1 88.69 382 PHE B N 1
ATOM 11043 C CA . PHE B 1 382 ? 13.094 26.719 -17.641 1 88.69 382 PHE B CA 1
ATOM 11044 C C . PHE B 1 382 ? 12.039 27.812 -17.453 1 88.69 382 PHE B C 1
ATOM 11046 O O . PHE B 1 382 ? 11 27.797 -18.109 1 88.69 382 PHE B O 1
ATOM 11053 N N . ARG B 1 383 ? 12.289 28.656 -16.641 1 82.12 383 ARG B N 1
ATOM 11054 C CA . ARG B 1 383 ? 11.312 29.703 -16.344 1 82.12 383 ARG B CA 1
ATOM 11055 C C . ARG B 1 383 ? 11.648 31 -17.094 1 82.12 383 ARG B C 1
ATOM 11057 O O . ARG B 1 383 ? 12.82 31.281 -17.344 1 82.12 383 ARG B O 1
ATOM 11064 N N . GLN B 1 384 ? 10.555 31.609 -17.484 1 75.56 384 GLN B N 1
ATOM 11065 C CA . GLN B 1 384 ? 10.727 32.906 -18.125 1 75.56 384 GLN B CA 1
ATOM 11066 C C . GLN B 1 384 ? 11.242 33.938 -17.125 1 75.56 384 GLN B C 1
ATOM 11068 O O . GLN B 1 384 ? 11.07 33.781 -15.906 1 75.56 384 GLN B O 1
ATOM 11073 N N . ASN B 1 385 ? 11.953 34.938 -17.594 1 62 385 ASN B N 1
ATOM 11074 C CA . ASN B 1 385 ? 12.562 35.969 -16.75 1 62 385 ASN B CA 1
ATOM 11075 C C . ASN B 1 385 ? 11.531 36.656 -15.867 1 62 385 ASN B C 1
ATOM 11077 O O . ASN B 1 385 ? 11.82 37 -14.719 1 62 385 ASN B O 1
ATOM 11081 N N . ASN B 1 386 ? 10.219 36.656 -16.406 1 53.75 386 ASN B N 1
ATOM 11082 C CA . ASN B 1 386 ? 9.18 37.344 -15.648 1 53.75 386 ASN B CA 1
ATOM 11083 C C . ASN B 1 386 ? 8.289 36.375 -14.883 1 53.75 386 ASN B C 1
ATOM 11085 O O . ASN B 1 386 ? 7.227 36.781 -14.383 1 53.75 386 ASN B O 1
ATOM 11089 N N . ASP B 1 387 ? 8.68 35.125 -14.859 1 66.62 387 ASP B N 1
ATOM 11090 C CA . ASP B 1 387 ? 7.879 34.125 -14.148 1 66.62 387 ASP B CA 1
ATOM 11091 C C . ASP B 1 387 ? 8.344 34 -12.695 1 66.62 387 ASP B C 1
ATOM 11093 O O . ASP B 1 387 ? 9.305 33.281 -12.414 1 66.62 387 ASP B O 1
ATOM 11097 N N . ILE B 1 388 ? 7.613 34.75 -11.789 1 50.38 388 ILE B N 1
ATOM 11098 C CA . ILE B 1 388 ? 8.07 34.844 -10.406 1 50.38 388 ILE B CA 1
ATOM 11099 C C . ILE B 1 388 ? 7.238 33.938 -9.508 1 50.38 388 ILE B C 1
ATOM 11101 O O . ILE B 1 388 ? 6.133 33.531 -9.883 1 50.38 388 ILE B O 1
ATOM 11105 N N . GLY B 1 389 ? 7.832 33.375 -8.359 1 48.19 389 GLY B N 1
ATOM 11106 C CA . GLY B 1 389 ? 7.117 32.562 -7.406 1 48.19 389 GLY B CA 1
ATOM 11107 C C . GLY B 1 389 ? 7.621 31.125 -7.363 1 48.19 389 GLY B C 1
ATOM 11108 O O . GLY B 1 389 ? 8.562 30.766 -8.07 1 48.19 389 GLY B O 1
ATOM 11109 N N . SER B 1 390 ? 7.066 30.375 -6.516 1 54.91 390 SER B N 1
ATOM 11110 C CA . SER B 1 390 ? 7.473 28.969 -6.359 1 54.91 390 SER B CA 1
ATOM 11111 C C . SER B 1 390 ? 6.836 28.094 -7.434 1 54.91 390 SER B C 1
ATOM 11113 O O . SER B 1 390 ? 7.383 27.047 -7.781 1 54.91 390 SER B O 1
ATOM 11115 N N . ILE B 1 391 ? 5.773 28.688 -7.992 1 59.78 391 ILE B N 1
ATOM 11116 C CA . ILE B 1 391 ? 5.07 27.891 -8.992 1 59.78 391 ILE B CA 1
ATOM 11117 C C . ILE B 1 391 ? 5.18 28.578 -10.359 1 59.78 391 ILE B C 1
ATOM 11119 O O . ILE B 1 391 ? 5.066 29.797 -10.469 1 59.78 391 ILE B O 1
ATOM 11123 N N . ARG B 1 392 ? 5.422 27.859 -11.352 1 72.88 392 ARG B N 1
ATOM 11124 C CA . ARG B 1 392 ? 5.52 28.344 -12.719 1 72.88 392 ARG B CA 1
ATOM 11125 C C . ARG B 1 392 ? 4.156 28.781 -13.25 1 72.88 392 ARG B C 1
ATOM 11127 O O . ARG B 1 392 ? 3.197 28 -13.211 1 72.88 392 ARG B O 1
ATOM 11134 N N . THR B 1 393 ? 3.998 30.016 -13.781 1 66.75 393 THR B N 1
ATOM 11135 C CA . THR B 1 393 ? 2.727 30.531 -14.266 1 66.75 393 THR B CA 1
ATOM 11136 C C . THR B 1 393 ? 2.785 30.797 -15.766 1 66.75 393 THR B C 1
ATOM 11138 O O . THR B 1 393 ? 1.756 31.047 -16.391 1 66.75 393 THR B O 1
ATOM 11141 N N . LYS B 1 394 ? 3.896 30.75 -16.312 1 76.56 394 LYS B N 1
ATOM 11142 C CA . LYS B 1 394 ? 4.051 31.031 -17.75 1 76.56 394 LYS B CA 1
ATOM 11143 C C . LYS B 1 394 ? 4.645 29.828 -18.469 1 76.56 394 LYS B C 1
ATOM 11145 O O . LYS B 1 394 ? 5.188 28.922 -17.844 1 76.56 394 LYS B O 1
ATOM 11150 N N . ALA B 1 395 ? 4.414 29.922 -19.844 1 85.19 395 ALA B N 1
ATOM 11151 C CA . ALA B 1 395 ? 4.988 28.859 -20.672 1 85.19 395 ALA B CA 1
ATOM 11152 C C . ALA B 1 395 ? 6.512 28.938 -20.672 1 85.19 395 ALA B C 1
ATOM 11154 O O . ALA B 1 395 ? 7.09 29.984 -20.406 1 85.19 395 ALA B O 1
ATOM 11155 N N . THR B 1 396 ? 7.148 27.891 -20.859 1 89.19 396 THR B N 1
ATOM 11156 C CA . THR B 1 396 ? 8.609 27.891 -20.938 1 89.19 396 THR B CA 1
ATOM 11157 C C . THR B 1 396 ? 9.078 28.797 -22.078 1 89.19 396 THR B C 1
ATOM 11159 O O . THR B 1 396 ? 8.422 28.891 -23.109 1 89.19 396 THR B O 1
ATOM 11162 N N . PRO B 1 397 ? 10.141 29.453 -21.859 1 89.06 397 PRO B N 1
ATOM 11163 C CA . PRO B 1 397 ? 10.625 30.422 -22.844 1 89.06 397 PRO B CA 1
ATOM 11164 C C . PRO B 1 397 ? 11.234 29.766 -24.078 1 89.06 397 PRO B C 1
ATOM 11166 O O . PRO B 1 397 ? 11.266 28.547 -24.172 1 89.06 397 PRO B O 1
ATOM 11169 N N . GLU B 1 398 ? 11.68 30.656 -25.047 1 90.56 398 GLU B N 1
ATOM 11170 C CA . GLU B 1 398 ? 12.305 30.203 -26.297 1 90.56 398 GLU B CA 1
ATOM 11171 C C . GLU B 1 398 ? 13.656 29.531 -26.016 1 90.56 398 GLU B C 1
ATOM 11173 O O . GLU B 1 398 ? 14.297 29.812 -25 1 90.56 398 GLU B O 1
ATOM 11178 N N . PRO B 1 399 ? 14.062 28.625 -26.859 1 92.88 399 PRO B N 1
ATOM 11179 C CA . PRO B 1 399 ? 15.289 27.859 -26.641 1 92.88 399 PRO B CA 1
ATOM 11180 C C . PRO B 1 399 ? 16.5 28.734 -26.344 1 92.88 399 PRO B C 1
ATOM 11182 O O . PRO B 1 399 ? 17.344 28.391 -25.516 1 92.88 399 PRO B O 1
ATOM 11185 N N . SER B 1 400 ? 16.578 29.891 -26.984 1 90.25 400 SER 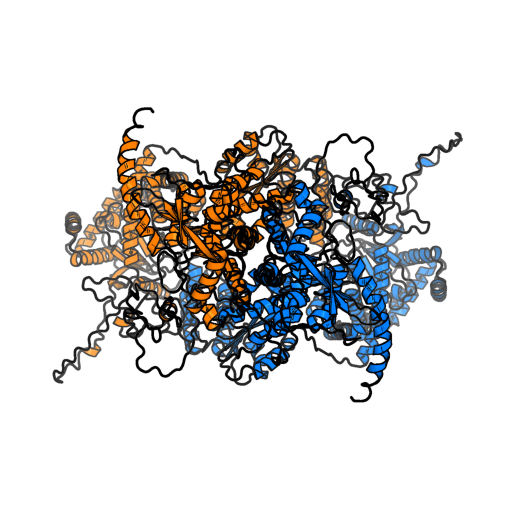B N 1
ATOM 11186 C CA . SER B 1 400 ? 17.734 30.75 -26.781 1 90.25 400 SER B CA 1
ATOM 11187 C C . SER B 1 400 ? 17.812 31.266 -25.344 1 90.25 400 SER B C 1
ATOM 11189 O O . SER B 1 400 ? 18.891 31.344 -24.766 1 90.25 400 SER B O 1
ATOM 11191 N N . ILE B 1 401 ? 16.719 31.516 -24.797 1 88.38 401 ILE B N 1
ATOM 11192 C CA . ILE B 1 401 ? 16.656 32 -23.422 1 88.38 401 ILE B CA 1
ATOM 11193 C C . ILE B 1 401 ? 17 30.891 -22.453 1 88.38 401 ILE B C 1
ATOM 11195 O O . ILE B 1 401 ? 17.719 31.094 -21.469 1 88.38 401 ILE B O 1
ATOM 11199 N N . ILE B 1 402 ? 16.578 29.703 -22.719 1 92.31 402 ILE B N 1
ATOM 11200 C CA . ILE B 1 402 ? 16.828 28.562 -21.844 1 92.31 402 ILE B CA 1
ATOM 11201 C C . ILE B 1 402 ? 18.312 28.234 -21.828 1 92.31 402 ILE B C 1
ATOM 11203 O O . ILE B 1 402 ? 18.891 27.938 -20.766 1 92.31 402 ILE B O 1
ATOM 11207 N N . ILE B 1 403 ? 18.922 28.344 -23.016 1 91.75 403 ILE B N 1
ATOM 11208 C CA . ILE B 1 403 ? 20.359 28.047 -23.109 1 91.75 403 ILE B CA 1
ATOM 11209 C C . ILE B 1 403 ? 21.141 29.094 -22.312 1 91.75 403 ILE B C 1
ATOM 11211 O O . ILE B 1 403 ? 22.109 28.766 -21.625 1 91.75 403 ILE B O 1
ATOM 11215 N N . ARG B 1 404 ? 20.734 30.297 -22.422 1 85 404 ARG B N 1
ATOM 11216 C CA . ARG B 1 404 ? 21.391 31.359 -21.672 1 85 404 ARG B CA 1
ATOM 11217 C C . ARG B 1 404 ? 21.234 31.125 -20.172 1 85 404 ARG B C 1
ATOM 11219 O O . ARG B 1 404 ? 22.188 31.312 -19.406 1 85 404 ARG B O 1
ATOM 11226 N N . ASN B 1 405 ? 20.125 30.797 -19.781 1 85.19 405 ASN B N 1
ATOM 11227 C CA . ASN B 1 405 ? 19.875 30.516 -18.375 1 85.19 405 ASN B CA 1
ATOM 11228 C C . ASN B 1 405 ? 20.719 29.328 -17.891 1 85.19 405 ASN B C 1
ATOM 11230 O O . ASN B 1 405 ? 21.234 29.344 -16.781 1 85.19 405 ASN B O 1
ATOM 11234 N N . LEU B 1 406 ? 20.797 28.266 -18.75 1 90.56 406 LEU B N 1
ATOM 11235 C CA . LEU B 1 406 ? 21.562 27.078 -18.406 1 90.56 406 LEU B CA 1
ATOM 11236 C C . LEU B 1 406 ? 23.047 27.406 -18.234 1 90.56 406 LEU B C 1
ATOM 11238 O O . LEU B 1 406 ? 23.688 26.938 -17.297 1 90.56 406 LEU B O 1
ATOM 11242 N N . GLU B 1 407 ? 23.547 28.266 -19.094 1 84.62 407 GLU B N 1
ATOM 11243 C CA . GLU B 1 407 ? 24.938 28.672 -19 1 84.62 407 GLU B CA 1
ATOM 11244 C C . GLU B 1 407 ? 25.203 29.484 -17.734 1 84.62 407 GLU B C 1
ATOM 11246 O O . GLU B 1 407 ? 26.219 29.297 -17.062 1 84.62 407 GLU B O 1
ATOM 11251 N N . THR B 1 408 ? 24.312 30.344 -17.438 1 75.25 408 THR B N 1
ATOM 11252 C CA . THR B 1 408 ? 24.406 31.125 -16.219 1 75.25 408 THR B CA 1
ATOM 11253 C C . THR B 1 408 ? 24.375 30.219 -14.992 1 75.25 408 THR B C 1
ATOM 11255 O O . THR B 1 408 ? 25.125 30.406 -14.039 1 75.25 408 THR B O 1
ATOM 11258 N N . PHE B 1 409 ? 23.516 29.297 -15.062 1 84.12 409 PHE B N 1
ATOM 11259 C CA . PHE B 1 409 ? 23.391 28.328 -13.977 1 84.12 409 PHE B CA 1
ATOM 11260 C C . PHE B 1 409 ? 24.672 27.547 -13.789 1 84.12 409 PHE B C 1
ATOM 11262 O O . PHE B 1 409 ? 25.141 27.359 -12.656 1 84.12 409 PHE B O 1
ATOM 11269 N N . LEU B 1 410 ? 25.219 27.094 -14.867 1 84.75 410 LEU B N 1
ATOM 11270 C CA . LEU B 1 410 ? 26.422 26.281 -14.789 1 84.75 410 LEU B CA 1
ATOM 11271 C C . LEU B 1 410 ? 27.594 27.109 -14.242 1 84.75 410 LEU B C 1
ATOM 11273 O O . LEU B 1 410 ? 28.422 26.594 -13.492 1 84.75 410 LEU B O 1
ATOM 11277 N N . THR B 1 411 ? 27.562 28.328 -14.531 1 73.5 411 THR B N 1
ATOM 11278 C CA . THR B 1 411 ? 28.609 29.219 -14.023 1 73.5 411 THR B CA 1
ATOM 11279 C C . THR B 1 411 ? 28.438 29.453 -12.523 1 73.5 411 THR B C 1
ATOM 11281 O O . THR B 1 411 ? 29.406 29.453 -11.766 1 73.5 411 THR B O 1
ATOM 11284 N N . LEU B 1 412 ? 27.266 29.562 -12.109 1 65.81 412 LEU B N 1
ATOM 11285 C CA . LEU B 1 412 ? 26.969 29.844 -10.711 1 65.81 412 LEU B CA 1
ATOM 11286 C C . LEU B 1 412 ? 27.25 28.641 -9.828 1 65.81 412 LEU B C 1
ATOM 11288 O O . LEU B 1 412 ? 27.672 28.797 -8.68 1 65.81 412 LEU B O 1
ATOM 11292 N N . HIS B 1 413 ? 26.984 27.422 -10.375 1 76.88 413 HIS B N 1
ATOM 11293 C CA . HIS B 1 413 ? 27.094 26.234 -9.547 1 76.88 413 HIS B CA 1
ATOM 11294 C C . HIS B 1 413 ? 28.375 25.453 -9.859 1 76.88 413 HIS B C 1
ATOM 11296 O O . HIS B 1 413 ? 28.5 24.281 -9.484 1 76.88 413 HIS B O 1
ATOM 11302 N N . LYS B 1 414 ? 29.234 26 -10.508 1 77 414 LYS B N 1
ATOM 11303 C CA . LYS B 1 414 ? 30.5 25.359 -10.867 1 77 414 LYS B CA 1
ATOM 11304 C C . LYS B 1 414 ? 31.234 24.875 -9.625 1 77 414 LYS B C 1
ATOM 11306 O O . LYS B 1 414 ? 31.766 23.766 -9.609 1 77 414 LYS B O 1
ATOM 11311 N N . PRO B 1 415 ? 31.109 25.641 -8.508 1 62.97 415 PRO B N 1
ATOM 11312 C CA . PRO B 1 415 ? 31.812 25.156 -7.309 1 62.97 415 PRO B CA 1
ATOM 11313 C C . PRO B 1 415 ? 31.203 23.875 -6.75 1 62.97 415 PRO B C 1
ATOM 11315 O O . PRO B 1 415 ? 31.938 22.984 -6.301 1 62.97 415 PRO B O 1
ATOM 11318 N N . PHE B 1 416 ? 30 23.812 -6.781 1 74.88 416 PHE B N 1
ATOM 11319 C CA . PHE B 1 416 ? 29.328 22.609 -6.281 1 74.88 416 PHE B CA 1
ATOM 11320 C C . PHE B 1 416 ? 29.609 21.422 -7.172 1 74.88 416 PHE B C 1
ATOM 11322 O O . PHE B 1 416 ? 29.859 20.312 -6.68 1 74.88 416 PHE B O 1
ATOM 11329 N N . LEU B 1 417 ? 29.594 21.594 -8.414 1 82.5 417 LEU B N 1
ATOM 11330 C CA . LEU B 1 417 ? 29.797 20.531 -9.391 1 82.5 417 LEU B CA 1
ATOM 11331 C C . LEU B 1 417 ? 31.219 19.969 -9.289 1 82.5 417 LEU B C 1
ATOM 11333 O O . LEU B 1 417 ? 31.438 18.766 -9.492 1 82.5 417 LEU B O 1
ATOM 11337 N N . SER B 1 418 ? 32 20.781 -8.867 1 73.19 418 SER B N 1
ATOM 11338 C CA . SER B 1 418 ? 33.406 20.359 -8.773 1 73.19 418 SER B CA 1
ATOM 11339 C C . SER B 1 418 ? 33.625 19.484 -7.539 1 73.19 418 SER B C 1
ATOM 11341 O O . SER B 1 418 ? 34.594 18.703 -7.484 1 73.19 418 SER B O 1
ATOM 11343 N N . GLU B 1 419 ? 32.656 19.625 -6.543 1 69.56 419 GLU B N 1
ATOM 11344 C CA . GLU B 1 419 ? 32.75 18.859 -5.305 1 69.56 419 GLU B CA 1
ATOM 11345 C C . GLU B 1 419 ? 32.156 17.469 -5.469 1 69.56 419 GLU B C 1
ATOM 11347 O O . GLU B 1 419 ? 32.375 16.594 -4.629 1 69.56 419 GLU B O 1
ATOM 11352 N N . LEU B 1 420 ? 31.578 17.25 -6.551 1 80.69 420 LEU B N 1
ATOM 11353 C CA . LEU B 1 420 ? 30.875 15.984 -6.742 1 80.69 420 LEU B CA 1
ATOM 11354 C C . LEU B 1 420 ? 31.844 14.891 -7.16 1 80.69 420 LEU B C 1
ATOM 11356 O O . LEU B 1 420 ? 32.875 15.172 -7.793 1 80.69 420 LEU B O 1
ATOM 11360 N N . PRO B 1 421 ? 31.547 13.75 -6.734 1 77.94 421 PRO B N 1
ATOM 11361 C CA . PRO B 1 421 ? 32.344 12.633 -7.227 1 77.94 421 PRO B CA 1
ATOM 11362 C C . PRO B 1 421 ? 32.406 12.578 -8.75 1 77.94 421 PRO B C 1
ATOM 11364 O O . PRO B 1 421 ? 31.484 12.992 -9.43 1 77.94 421 PRO B O 1
ATOM 11367 N N . SER B 1 422 ? 33.562 12.062 -9.219 1 79.81 422 SER B N 1
ATOM 11368 C CA . SER B 1 422 ? 33.844 12.094 -10.648 1 79.81 422 SER B CA 1
ATOM 11369 C C . SER B 1 422 ? 32.781 11.359 -11.445 1 79.81 422 SER B C 1
ATOM 11371 O O . SER B 1 422 ? 32.375 11.812 -12.523 1 79.81 422 SER B O 1
ATOM 11373 N N . LYS B 1 423 ? 32.344 10.328 -10.938 1 82.81 423 LYS B N 1
ATOM 11374 C CA . LYS B 1 423 ? 31.328 9.578 -11.656 1 82.81 423 LYS B CA 1
ATOM 11375 C C . LYS B 1 423 ? 30.047 10.391 -11.812 1 82.81 423 LYS B C 1
ATOM 11377 O O . LYS B 1 423 ? 29.453 10.43 -12.891 1 82.81 423 LYS B O 1
ATOM 11382 N N . ASN B 1 424 ? 29.641 11.023 -10.781 1 87.38 424 ASN B N 1
ATOM 11383 C CA . ASN B 1 424 ? 28.438 11.844 -10.812 1 87.38 424 ASN B CA 1
ATOM 11384 C C . ASN B 1 424 ? 28.594 13.055 -11.719 1 87.38 424 ASN B C 1
ATOM 11386 O O . ASN B 1 424 ? 27.672 13.43 -12.445 1 87.38 424 ASN B O 1
ATOM 11390 N N . LEU B 1 425 ? 29.781 13.562 -11.688 1 88.06 425 LEU B N 1
ATOM 11391 C CA . LEU B 1 425 ? 30.047 14.734 -12.508 1 88.06 425 LEU B CA 1
ATOM 11392 C C . LEU B 1 425 ? 30.016 14.375 -13.992 1 88.06 425 LEU B C 1
ATOM 11394 O O . LEU B 1 425 ? 29.484 15.133 -14.805 1 88.06 425 LEU B O 1
ATOM 11398 N N . GLU B 1 426 ? 30.531 13.234 -14.273 1 88.31 426 GLU B N 1
ATOM 11399 C CA . GLU B 1 426 ? 30.531 12.797 -15.664 1 88.31 426 GLU B CA 1
ATOM 11400 C C . GLU B 1 426 ? 29.109 12.555 -16.172 1 88.31 426 GLU B C 1
ATOM 11402 O O . GLU B 1 426 ? 28.766 12.93 -17.281 1 88.31 426 GLU B O 1
ATOM 11407 N N . GLU B 1 427 ? 28.391 11.945 -15.422 1 90.25 427 GLU B N 1
ATOM 11408 C CA . GLU B 1 427 ? 27 11.672 -15.797 1 90.25 427 GLU B CA 1
ATOM 11409 C C . GLU B 1 427 ? 26.203 12.961 -15.938 1 90.25 427 GLU B C 1
ATOM 11411 O O . GLU B 1 427 ? 25.391 13.102 -16.859 1 90.25 427 GLU B O 1
ATOM 11416 N N . ILE B 1 428 ? 26.375 13.859 -15.047 1 91.69 428 ILE B N 1
ATOM 11417 C CA . ILE B 1 428 ? 25.688 15.141 -15.094 1 91.69 428 ILE B CA 1
ATOM 11418 C C . ILE B 1 428 ? 26.062 15.898 -16.359 1 91.69 428 ILE B C 1
ATOM 11420 O O . ILE B 1 428 ? 25.203 16.453 -17.047 1 91.69 428 ILE B O 1
ATOM 11424 N N . ASN B 1 429 ? 27.344 15.875 -16.656 1 90.31 429 ASN B N 1
ATOM 11425 C CA . ASN B 1 429 ? 27.781 16.562 -17.875 1 90.31 429 ASN B CA 1
ATOM 11426 C C . ASN B 1 429 ? 27.203 15.93 -19.125 1 90.31 429 ASN B C 1
ATOM 11428 O O . ASN B 1 429 ? 26.812 16.625 -20.062 1 90.31 429 ASN B O 1
ATOM 11432 N N . LYS B 1 430 ? 27.188 14.656 -19.125 1 91.75 430 LYS B N 1
ATOM 11433 C CA . LYS B 1 430 ? 26.594 13.953 -20.266 1 91.75 430 LYS B CA 1
ATOM 11434 C C . LYS B 1 430 ? 25.125 14.312 -20.438 1 91.75 430 LYS B C 1
ATOM 11436 O O . LYS B 1 430 ? 24.656 14.586 -21.547 1 91.75 430 LYS B O 1
ATOM 11441 N N . GLU B 1 431 ? 24.438 14.344 -19.359 1 92 431 GLU B N 1
ATOM 11442 C CA . GLU B 1 431 ? 23.016 14.641 -19.391 1 92 431 GLU B CA 1
ATOM 11443 C C . GLU B 1 431 ? 22.766 16.094 -19.75 1 92 431 GLU B C 1
ATOM 11445 O O . GLU B 1 431 ? 21.766 16.422 -20.406 1 92 431 GLU B O 1
ATOM 11450 N N . ILE B 1 432 ? 23.609 16.906 -19.359 1 92.88 432 ILE B N 1
ATOM 11451 C CA . ILE B 1 432 ? 23.469 18.312 -19.688 1 92.88 432 ILE B CA 1
ATOM 11452 C C . ILE B 1 432 ? 23.672 18.516 -21.188 1 92.88 432 ILE B C 1
ATOM 11454 O O . ILE B 1 432 ? 22.969 19.281 -21.828 1 92.88 432 ILE B O 1
ATOM 11458 N N . GLU B 1 433 ? 24.609 17.812 -21.734 1 91.69 433 GLU B N 1
ATOM 11459 C CA . GLU B 1 433 ? 24.844 17.891 -23.172 1 91.69 433 GLU B CA 1
ATOM 11460 C C . GLU B 1 433 ? 23.641 17.359 -23.938 1 91.69 433 GLU B C 1
ATOM 11462 O O . GLU B 1 433 ? 23.25 17.922 -24.969 1 91.69 433 GLU B O 1
ATOM 11467 N N . ASN B 1 434 ? 23.156 16.312 -23.5 1 90.88 434 ASN B N 1
ATOM 11468 C CA . ASN B 1 434 ? 21.953 15.773 -24.125 1 90.88 434 ASN B CA 1
ATOM 11469 C C . ASN B 1 434 ? 20.781 16.75 -24.016 1 90.88 434 ASN B C 1
ATOM 11471 O O . ASN B 1 434 ? 20 16.906 -24.953 1 90.88 434 ASN B O 1
ATOM 11475 N N . LEU B 1 435 ? 20.688 17.344 -22.844 1 92.06 435 LEU B N 1
ATOM 11476 C CA . LEU B 1 435 ? 19.609 18.297 -22.594 1 92.06 435 LEU B CA 1
ATOM 11477 C C . LEU B 1 435 ? 19.75 19.516 -23.516 1 92.06 435 LEU B C 1
ATOM 11479 O O . LEU B 1 435 ? 18.75 20.047 -24 1 92.06 435 LEU B O 1
ATOM 11483 N N . LYS B 1 436 ? 20.984 19.938 -23.781 1 92.88 436 LYS B N 1
ATOM 11484 C CA . LYS B 1 436 ? 21.219 21.047 -24.688 1 92.88 436 LYS B CA 1
ATOM 11485 C C . LYS B 1 436 ? 20.703 20.75 -26.094 1 92.88 436 LYS B C 1
ATOM 11487 O O . LYS B 1 436 ? 20.125 21.625 -26.734 1 92.88 436 LYS B O 1
ATOM 11492 N N . LYS B 1 437 ? 20.828 19.547 -26.484 1 90.69 437 LYS B N 1
ATOM 11493 C CA . LYS B 1 437 ? 20.312 19.141 -27.797 1 90.69 437 LYS B CA 1
ATOM 11494 C C . LYS B 1 437 ? 18.797 19.234 -27.844 1 90.69 437 LYS B C 1
ATOM 11496 O O . LYS B 1 437 ? 18.234 19.719 -28.828 1 90.69 437 LYS B O 1
ATOM 11501 N N . HIS B 1 438 ? 18.188 18.844 -26.844 1 90.38 438 HIS B N 1
ATOM 11502 C CA . HIS B 1 438 ? 16.734 18.906 -26.781 1 90.38 438 HIS B CA 1
ATOM 11503 C C . HIS B 1 438 ? 16.25 20.359 -26.734 1 90.38 438 HIS B C 1
ATOM 11505 O O . HIS B 1 438 ? 15.234 20.688 -27.344 1 90.38 438 HIS B O 1
ATOM 11511 N N . ILE B 1 439 ? 16.969 21.125 -25.969 1 92.19 439 ILE B N 1
ATOM 11512 C CA . ILE B 1 439 ? 16.594 22.531 -25.859 1 92.19 439 ILE B CA 1
ATOM 11513 C C . ILE B 1 439 ? 16.703 23.203 -27.234 1 92.19 439 ILE B C 1
ATOM 11515 O O . ILE B 1 439 ? 15.773 23.906 -27.656 1 92.19 439 ILE B O 1
ATOM 11519 N N . LEU B 1 440 ? 17.719 22.922 -27.922 1 91.12 440 LEU B N 1
ATOM 11520 C CA . LEU B 1 440 ? 17.953 23.562 -29.219 1 91.12 440 LEU B CA 1
ATOM 11521 C C . LEU B 1 440 ? 16.953 23.078 -30.25 1 91.12 440 LEU B C 1
ATOM 11523 O O . LEU B 1 440 ? 16.578 23.828 -31.156 1 91.12 440 LEU B O 1
ATOM 11527 N N . ASN B 1 441 ? 16.406 21.844 -30.109 1 87.88 441 ASN B N 1
ATOM 11528 C CA . ASN B 1 441 ? 15.406 21.297 -31.031 1 87.88 441 ASN B CA 1
ATOM 11529 C C . ASN B 1 441 ? 14.008 21.812 -30.703 1 87.88 441 ASN B C 1
ATOM 11531 O O . ASN B 1 441 ? 13.055 21.531 -31.422 1 87.88 441 ASN B O 1
ATOM 11535 N N . GLY B 1 442 ? 13.891 22.516 -29.594 1 86.44 442 GLY B N 1
ATOM 11536 C CA . GLY B 1 442 ? 12.609 23.125 -29.234 1 86.44 442 GLY B CA 1
ATOM 11537 C C . GLY B 1 442 ? 11.703 22.188 -28.469 1 86.44 442 GLY B C 1
ATOM 11538 O O . GLY B 1 442 ? 10.508 22.438 -28.328 1 86.44 442 GLY B O 1
ATOM 11539 N N . CYS B 1 443 ? 12.211 21.125 -27.984 1 88.62 443 CYS B N 1
ATOM 11540 C CA . CYS B 1 443 ? 11.438 20.109 -27.266 1 88.62 443 CYS B CA 1
ATOM 11541 C C . CYS B 1 443 ? 10.953 20.641 -25.922 1 88.62 443 CYS B C 1
ATOM 11543 O O . CYS B 1 443 ? 10.008 20.109 -25.344 1 88.62 443 CYS B O 1
ATOM 11545 N N . LEU B 1 444 ? 11.617 21.641 -25.391 1 91.12 444 LEU B N 1
ATOM 11546 C CA . LEU B 1 444 ? 11.328 22.078 -24.031 1 91.12 444 LEU B CA 1
ATOM 11547 C C . LEU B 1 444 ? 10.812 23.516 -24.016 1 91.12 444 LEU B C 1
ATOM 11549 O O . LEU B 1 444 ? 10.797 24.172 -22.969 1 91.12 444 LEU B O 1
ATOM 11553 N N . SER B 1 445 ? 10.422 23.984 -25.156 1 90.12 445 SER B N 1
ATOM 11554 C CA . SER B 1 445 ? 9.922 25.344 -25.266 1 90.12 445 SER B CA 1
ATOM 11555 C C . SER B 1 445 ? 8.414 25.375 -25.484 1 90.12 445 SER B C 1
ATOM 11557 O O . SER B 1 445 ? 7.859 24.453 -26.094 1 90.12 445 SER B O 1
ATOM 11559 N N . GLY B 1 446 ? 7.715 26.344 -24.922 1 85.75 446 GLY B N 1
ATOM 11560 C CA . GLY B 1 446 ? 6.297 26.562 -25.156 1 85.75 446 GLY B CA 1
ATOM 11561 C C . GLY B 1 446 ? 5.41 25.594 -24.391 1 85.75 446 GLY B C 1
ATOM 11562 O O . GLY B 1 446 ? 4.34 25.219 -24.875 1 85.75 446 GLY B O 1
ATOM 11563 N N . ILE B 1 447 ? 5.863 25.109 -23.344 1 86.25 447 ILE B N 1
ATOM 11564 C CA . ILE B 1 447 ? 5.07 24.203 -22.516 1 86.25 447 ILE B CA 1
ATOM 11565 C C . ILE B 1 447 ? 4.281 25.016 -21.5 1 86.25 447 ILE B C 1
ATOM 11567 O O . ILE B 1 447 ? 4.863 25.75 -20.688 1 86.25 447 ILE B O 1
ATOM 11571 N N . GLY B 1 448 ? 3 24.844 -21.5 1 78.19 448 GLY B N 1
ATOM 11572 C CA . GLY B 1 448 ? 2.137 25.594 -20.594 1 78.19 448 GLY B CA 1
ATOM 11573 C C . GLY B 1 448 ? 2.291 25.156 -19.141 1 78.19 448 GLY B C 1
ATOM 11574 O O . GLY B 1 448 ? 2.801 24.078 -18.859 1 78.19 448 GLY B O 1
ATOM 11575 N N . PRO B 1 449 ? 1.914 26.109 -18.25 1 76.31 449 PRO B N 1
ATOM 11576 C CA . PRO B 1 449 ? 2.008 25.75 -16.828 1 76.31 449 PRO B CA 1
ATOM 11577 C C . PRO B 1 449 ? 1.13 24.562 -16.453 1 76.31 449 PRO B C 1
ATOM 11579 O O . PRO B 1 449 ? 0.001 24.453 -16.938 1 76.31 449 PRO B O 1
ATOM 11582 N N . GLY B 1 450 ? 1.604 23.703 -15.656 1 71.44 450 GLY B N 1
ATOM 11583 C CA . GLY B 1 450 ? 0.87 22.547 -15.172 1 71.44 450 GLY B CA 1
ATOM 11584 C C . GLY B 1 450 ? 0.798 21.422 -16.188 1 71.44 450 GLY B C 1
ATOM 11585 O O . GLY B 1 450 ? 0.134 20.406 -15.945 1 71.44 450 GLY B O 1
ATOM 11586 N N . HIS B 1 451 ? 1.385 21.719 -17.422 1 75.25 451 HIS B N 1
ATOM 11587 C CA . HIS B 1 451 ? 1.357 20.703 -18.453 1 75.25 451 HIS B CA 1
ATOM 11588 C C . HIS B 1 451 ? 2.535 19.75 -18.328 1 75.25 451 HIS B C 1
ATOM 11590 O O . HIS B 1 451 ? 3.635 20.156 -17.938 1 75.25 451 HIS B O 1
ATOM 11596 N N . GLY B 1 452 ? 2.283 18.484 -18.312 1 69 452 GLY B N 1
ATOM 11597 C CA . GLY B 1 452 ? 3.359 17.516 -18.219 1 69 452 GLY B CA 1
ATOM 11598 C C . GLY B 1 452 ? 2.898 16.156 -17.734 1 69 452 GLY B C 1
ATOM 11599 O O . GLY B 1 452 ? 1.707 15.836 -17.781 1 69 452 GLY B O 1
ATOM 11600 N N . THR B 1 453 ? 3.828 15.422 -17.391 1 66.06 453 THR B N 1
ATOM 11601 C CA . THR B 1 453 ? 3.545 14.047 -17 1 66.06 453 THR B CA 1
ATOM 11602 C C . THR B 1 453 ? 3.332 13.953 -15.484 1 66.06 453 THR B C 1
ATOM 11604 O O . THR B 1 453 ? 3.309 12.859 -14.922 1 66.06 453 THR B O 1
ATOM 11607 N N . GLU B 1 454 ? 3.209 15.125 -14.836 1 69.25 454 GLU B N 1
ATOM 11608 C CA . GLU B 1 454 ? 2.938 15.109 -13.398 1 69.25 454 GLU B CA 1
ATOM 11609 C C . GLU B 1 454 ? 1.611 14.422 -13.094 1 69.25 454 GLU B C 1
ATOM 11611 O O . GLU B 1 454 ? 1.492 13.703 -12.102 1 69.25 454 GLU B O 1
ATOM 11616 N N . ASN B 1 455 ? 0.708 14.633 -14.023 1 74.44 455 ASN B N 1
ATOM 11617 C CA . ASN B 1 455 ? -0.598 14.016 -13.828 1 74.44 455 ASN B CA 1
ATOM 11618 C C . ASN B 1 455 ? -0.527 12.5 -13.984 1 74.44 455 ASN B C 1
ATOM 11620 O O . ASN B 1 455 ? -1.225 11.766 -13.281 1 74.44 455 ASN B O 1
ATOM 11624 N N . ASN B 1 456 ? 0.377 12.102 -14.852 1 79.62 456 ASN B N 1
ATOM 11625 C CA . ASN B 1 456 ? 0.549 10.664 -15.008 1 79.62 456 ASN B CA 1
ATOM 11626 C C . ASN B 1 456 ? 1.146 10.031 -13.758 1 79.62 456 ASN B C 1
ATOM 11628 O O . ASN B 1 456 ? 0.745 8.938 -13.359 1 79.62 456 ASN B O 1
ATOM 11632 N N . GLU B 1 457 ? 2.031 10.766 -13.188 1 75.44 457 GLU B N 1
ATOM 11633 C CA . GLU B 1 457 ? 2.65 10.25 -11.969 1 75.44 457 GLU B CA 1
ATOM 11634 C C . GLU B 1 457 ? 1.636 10.156 -10.828 1 75.44 457 GLU B C 1
ATOM 11636 O O . GLU B 1 457 ? 1.664 9.203 -10.047 1 75.44 457 GLU B O 1
ATOM 11641 N N . ASN B 1 458 ? 0.822 11.109 -10.773 1 75 458 ASN B N 1
ATOM 11642 C CA . ASN B 1 458 ? -0.232 11.062 -9.773 1 75 458 ASN B CA 1
ATOM 11643 C C . ASN B 1 458 ? -1.159 9.875 -9.984 1 75 458 ASN B C 1
ATOM 11645 O O . ASN B 1 458 ? -1.579 9.227 -9.016 1 75 458 ASN B O 1
ATOM 11649 N N . LEU B 1 459 ? -1.505 9.688 -11.203 1 83.69 459 LEU B N 1
ATOM 11650 C CA . LEU B 1 459 ? -2.355 8.539 -11.5 1 83.69 459 LEU B CA 1
ATOM 11651 C C . LEU B 1 459 ? -1.646 7.234 -11.156 1 83.69 459 LEU B C 1
ATOM 11653 O O . LEU B 1 459 ? -2.273 6.293 -10.664 1 83.69 459 LEU B O 1
ATOM 11657 N N . HIS B 1 460 ? -0.377 7.246 -11.445 1 78.56 460 HIS B N 1
ATOM 11658 C CA . HIS B 1 460 ? 0.382 6.047 -11.125 1 78.56 460 HIS B CA 1
ATOM 11659 C C . HIS B 1 460 ? 0.37 5.777 -9.617 1 78.56 460 HIS B C 1
ATOM 11661 O O . HIS B 1 460 ? 0.257 4.625 -9.195 1 78.56 460 HIS B O 1
ATOM 11667 N N . ARG B 1 461 ? 0.467 6.77 -8.891 1 75 461 ARG B N 1
ATOM 11668 C CA . ARG B 1 461 ? 0.394 6.613 -7.441 1 75 461 ARG B CA 1
ATOM 11669 C C . ARG B 1 461 ? -0.968 6.074 -7.016 1 75 461 ARG B C 1
ATOM 11671 O O . ARG B 1 461 ? -1.056 5.227 -6.125 1 75 461 ARG B O 1
ATOM 11678 N N . LEU B 1 462 ? -1.939 6.609 -7.629 1 77.12 462 LEU B N 1
ATOM 11679 C CA . LEU B 1 462 ? -3.291 6.145 -7.332 1 77.12 462 LEU B CA 1
ATOM 11680 C C . LEU B 1 462 ? -3.451 4.672 -7.691 1 77.12 462 LEU B C 1
ATOM 11682 O O . LEU B 1 462 ? -4.062 3.908 -6.941 1 77.12 462 LEU B O 1
ATOM 11686 N N . LEU B 1 463 ? -2.904 4.352 -8.828 1 79.69 463 LEU B N 1
ATOM 11687 C CA . LEU B 1 463 ? -3.008 2.967 -9.266 1 79.69 463 LEU B CA 1
ATOM 11688 C C . LEU B 1 463 ? -2.256 2.037 -8.32 1 79.69 463 LEU B C 1
ATOM 11690 O O . LEU B 1 463 ? -2.732 0.943 -8.008 1 79.69 463 LEU B O 1
ATOM 11694 N N . ASN B 1 464 ? -1.147 2.518 -7.84 1 72.94 464 ASN B N 1
ATOM 11695 C CA . ASN B 1 464 ? -0.366 1.706 -6.914 1 72.94 464 ASN B CA 1
ATOM 11696 C C . ASN B 1 464 ? -1.082 1.534 -5.574 1 72.94 464 ASN B C 1
ATOM 11698 O O . ASN B 1 464 ? -1.022 0.464 -4.969 1 72.94 464 ASN B O 1
ATOM 11702 N N . ARG B 1 465 ? -1.771 2.471 -5.199 1 68.31 465 ARG B N 1
ATOM 11703 C CA . ARG B 1 465 ? -2.498 2.414 -3.934 1 68.31 465 ARG B CA 1
ATOM 11704 C C . ARG B 1 465 ? -3.742 1.538 -4.059 1 68.31 465 ARG B C 1
ATOM 11706 O O . ARG B 1 465 ? -4.113 0.839 -3.111 1 68.31 465 ARG B O 1
ATOM 11713 N N . SER B 1 466 ? -4.465 1.644 -5.133 1 66.94 466 SER B N 1
ATOM 11714 C CA . SER B 1 466 ? -5.738 0.948 -5.309 1 66.94 466 SER B CA 1
ATOM 11715 C C . SER B 1 466 ? -5.52 -0.505 -5.715 1 66.94 466 SER B C 1
ATOM 11717 O O . SER B 1 466 ? -6.316 -1.379 -5.371 1 66.94 466 SER B O 1
ATOM 11719 N N . LEU B 1 467 ? -4.68 -0.729 -6.691 1 60.81 467 LEU B N 1
ATOM 11720 C CA . LEU B 1 467 ? -4.543 -2.076 -7.23 1 60.81 467 LEU B CA 1
ATOM 11721 C C . LEU B 1 467 ? -3.504 -2.875 -6.453 1 60.81 467 LEU B C 1
ATOM 11723 O O . LEU B 1 467 ? -3.742 -4.031 -6.094 1 60.81 467 LEU B O 1
ATOM 11727 N N . LEU B 1 468 ? -2.232 -2.311 -6.262 1 55.38 468 LEU B N 1
ATOM 11728 C CA . LEU B 1 468 ? -1.021 -3.098 -6.059 1 55.38 468 LEU B CA 1
ATOM 11729 C C . LEU B 1 468 ? -0.784 -3.363 -4.578 1 55.38 468 LEU B C 1
ATOM 11731 O O . LEU B 1 468 ? -0.214 -4.391 -4.211 1 55.38 468 LEU B O 1
ATOM 11735 N N . ARG B 1 469 ? -1.197 -2.473 -3.764 1 56.41 469 ARG B N 1
ATOM 11736 C CA . ARG B 1 469 ? -0.575 -2.621 -2.451 1 56.41 469 ARG B CA 1
ATOM 11737 C C . ARG B 1 469 ? -1.2 -3.777 -1.678 1 56.41 469 ARG B C 1
ATOM 11739 O O . ARG B 1 469 ? -0.528 -4.426 -0.874 1 56.41 469 ARG B O 1
ATOM 11746 N N . GLY B 1 470 ? -2.447 -4.148 -1.975 1 57.56 470 GLY B N 1
ATOM 11747 C CA . GLY B 1 470 ? -2.93 -5.246 -1.151 1 57.56 470 GLY B CA 1
ATOM 11748 C C . GLY B 1 470 ? -2.844 -6.594 -1.844 1 57.56 470 GLY B C 1
ATOM 11749 O O . GLY B 1 470 ? -3.137 -7.625 -1.239 1 57.56 470 GLY B O 1
ATOM 11750 N N . VAL B 1 471 ? -2.375 -6.527 -3.182 1 62.88 471 VAL B N 1
ATOM 11751 C CA . VAL B 1 471 ? -2.461 -7.797 -3.896 1 62.88 471 VAL B CA 1
ATOM 11752 C C . VAL B 1 471 ? -1.079 -8.195 -4.41 1 62.88 471 VAL B C 1
ATOM 11754 O O . VAL B 1 471 ? -0.29 -7.34 -4.812 1 62.88 471 VAL B O 1
ATOM 11757 N N . SER B 1 472 ? -0.727 -9.383 -4.109 1 62.41 472 SER B N 1
ATOM 11758 C CA . SER B 1 472 ? 0.548 -9.883 -4.617 1 62.41 472 SER B CA 1
ATOM 11759 C C . SER B 1 472 ? 0.437 -10.297 -6.078 1 62.41 472 SER B C 1
ATOM 11761 O O . SER B 1 472 ? 1.379 -10.117 -6.855 1 62.41 472 SER B O 1
ATOM 11763 N N . PHE B 1 473 ? -0.799 -10.828 -6.477 1 72.25 473 PHE B N 1
ATOM 11764 C CA . PHE B 1 473 ? -0.971 -11.312 -7.84 1 72.25 473 PHE B CA 1
ATOM 11765 C C . PHE B 1 473 ? -2.395 -11.07 -8.328 1 72.25 473 PHE B C 1
ATOM 11767 O O . PHE B 1 473 ? -3.35 -11.203 -7.555 1 72.25 473 PHE B O 1
ATOM 11774 N N . VAL B 1 474 ? -2.537 -10.578 -9.57 1 78.75 474 VAL B N 1
ATOM 11775 C CA . VAL B 1 474 ? -3.844 -10.367 -10.188 1 78.75 474 VAL B CA 1
ATOM 11776 C C . VAL B 1 474 ? -3.867 -11.008 -11.57 1 78.75 474 VAL B C 1
ATOM 11778 O O . VAL B 1 474 ? -2.891 -10.914 -12.32 1 78.75 474 VAL B O 1
ATOM 11781 N N . SER B 1 475 ? -4.93 -11.672 -11.852 1 79.12 475 SER B N 1
ATOM 11782 C CA . SER B 1 475 ? -5.098 -12.25 -13.188 1 79.12 475 SER B CA 1
ATOM 11783 C C . SER B 1 475 ? -5.324 -11.164 -14.227 1 79.12 475 SER B C 1
ATOM 11785 O O . SER B 1 475 ? -5.691 -10.031 -13.891 1 79.12 475 SER B O 1
ATOM 11787 N N . HIS B 1 476 ? -5.133 -11.5 -15.516 1 78.88 476 HIS B N 1
ATOM 11788 C CA . HIS B 1 476 ? -5.281 -10.539 -16.609 1 78.88 476 HIS B CA 1
ATOM 11789 C C . HIS B 1 476 ? -6.723 -10.055 -16.719 1 78.88 476 HIS B C 1
ATOM 11791 O O . HIS B 1 476 ? -6.969 -8.867 -16.922 1 78.88 476 HIS B O 1
ATOM 11797 N N . GLU B 1 477 ? -7.641 -10.984 -16.609 1 81.94 477 GLU B N 1
ATOM 11798 C CA . GLU B 1 477 ? -9.047 -10.625 -16.734 1 81.94 477 GLU B CA 1
ATOM 11799 C C . GLU B 1 477 ? -9.477 -9.68 -15.609 1 81.94 477 GLU B C 1
ATOM 11801 O O . GLU B 1 477 ? -10.156 -8.68 -15.859 1 81.94 477 GLU B O 1
ATOM 11806 N N . LEU B 1 478 ? -9.125 -10.055 -14.453 1 84.69 478 LEU B N 1
ATOM 11807 C CA . LEU B 1 478 ? -9.484 -9.227 -13.312 1 84.69 478 LEU B CA 1
ATOM 11808 C C . LEU B 1 478 ? -8.82 -7.859 -13.398 1 84.69 478 LEU B C 1
ATOM 11810 O O . LEU B 1 478 ? -9.414 -6.848 -13.023 1 84.69 478 LEU B O 1
ATOM 11814 N N . LEU B 1 479 ? -7.625 -7.844 -13.906 1 83.06 479 LEU B N 1
ATOM 11815 C CA . LEU B 1 479 ? -6.926 -6.574 -14.047 1 83.06 479 LEU B CA 1
ATOM 11816 C C . LEU B 1 479 ? -7.656 -5.66 -15.031 1 83.06 479 LEU B C 1
ATOM 11818 O O . LEU B 1 479 ? -7.797 -4.461 -14.773 1 83.06 479 LEU B O 1
ATOM 11822 N N . LEU B 1 480 ? -8.031 -6.242 -16.125 1 83.38 480 LEU B N 1
ATOM 11823 C CA . LEU B 1 480 ? -8.773 -5.465 -17.109 1 83.38 480 LEU B CA 1
ATOM 11824 C C . LEU B 1 480 ? -10.023 -4.855 -16.5 1 83.38 480 LEU B C 1
ATOM 11826 O O . LEU B 1 480 ? -10.32 -3.678 -16.719 1 83.38 480 LEU B O 1
ATOM 11830 N N . ALA B 1 481 ? -10.711 -5.66 -15.758 1 87.62 481 ALA B N 1
ATOM 11831 C CA . ALA B 1 481 ? -11.938 -5.18 -15.125 1 87.62 481 ALA B CA 1
ATOM 11832 C C . ALA B 1 481 ? -11.641 -4.066 -14.125 1 87.62 481 ALA B C 1
ATOM 11834 O O . ALA B 1 481 ? -12.297 -3.02 -14.141 1 87.62 481 ALA B O 1
ATOM 11835 N N . ILE B 1 482 ? -10.688 -4.25 -13.297 1 86.81 482 ILE B N 1
ATOM 11836 C CA . ILE B 1 482 ? -10.375 -3.295 -12.242 1 86.81 482 ILE B CA 1
ATOM 11837 C C . ILE B 1 482 ? -9.875 -1.991 -12.859 1 86.81 482 ILE B C 1
ATOM 11839 O O . ILE B 1 482 ? -10.258 -0.903 -12.422 1 86.81 482 ILE B O 1
ATOM 11843 N N . LEU B 1 483 ? -9.016 -2.096 -13.898 1 86.81 483 LEU B N 1
ATOM 11844 C CA . LEU B 1 483 ? -8.508 -0.888 -14.539 1 86.81 483 LEU B CA 1
ATOM 11845 C C . LEU B 1 483 ? -9.641 -0.103 -15.195 1 86.81 483 LEU B C 1
ATOM 11847 O O . LEU B 1 483 ? -9.688 1.124 -15.086 1 86.81 483 LEU B O 1
ATOM 11851 N N . THR B 1 484 ? -10.484 -0.831 -15.867 1 87.69 484 THR B N 1
ATOM 11852 C CA . THR B 1 484 ? -11.617 -0.165 -16.5 1 87.69 484 THR B CA 1
ATOM 11853 C C . THR B 1 484 ? -12.469 0.563 -15.477 1 87.69 484 THR B C 1
ATOM 11855 O O . THR B 1 484 ? -12.883 1.703 -15.695 1 87.69 484 THR B O 1
ATOM 11858 N N . ILE B 1 485 ? -12.742 -0.053 -14.383 1 88.31 485 ILE B N 1
ATOM 11859 C CA . ILE B 1 485 ? -13.547 0.54 -13.32 1 88.31 485 ILE B CA 1
ATOM 11860 C C . ILE B 1 485 ? -12.82 1.747 -12.734 1 88.31 485 ILE B C 1
ATOM 11862 O O . ILE B 1 485 ? -13.422 2.805 -12.531 1 88.31 485 ILE B O 1
ATOM 11866 N N . LEU B 1 486 ? -11.562 1.601 -12.453 1 87.56 486 LEU B N 1
ATOM 11867 C CA . LEU B 1 486 ? -10.766 2.67 -11.852 1 87.56 486 LEU B CA 1
ATOM 11868 C C . LEU B 1 486 ? -10.695 3.879 -12.781 1 87.56 486 LEU B C 1
ATOM 11870 O O . LEU B 1 486 ? -10.766 5.023 -12.328 1 87.56 486 LEU B O 1
ATOM 11874 N N . PHE B 1 487 ? -10.484 3.582 -14.07 1 88.69 487 PHE B N 1
ATOM 11875 C CA . PHE B 1 487 ? -10.391 4.68 -15.023 1 88.69 487 PHE B CA 1
ATOM 11876 C C . PHE B 1 487 ? -11.727 5.398 -15.164 1 88.69 487 PHE B C 1
ATOM 11878 O O . PHE B 1 487 ? -11.766 6.617 -15.328 1 88.69 487 PHE B O 1
ATOM 11885 N N . PHE B 1 488 ? -12.828 4.656 -15.086 1 88.69 488 PHE B N 1
ATOM 11886 C CA . PHE B 1 488 ? -14.148 5.273 -15.062 1 88.69 488 PHE B CA 1
ATOM 11887 C C . PHE B 1 488 ? -14.305 6.18 -13.852 1 88.69 488 PHE B C 1
ATOM 11889 O O . PHE B 1 488 ? -14.758 7.32 -13.977 1 88.69 488 PHE B O 1
ATOM 11896 N N . TYR B 1 489 ? -13.922 5.648 -12.672 1 87.75 489 TYR B N 1
ATOM 11897 C CA . TYR B 1 489 ? -14.023 6.422 -11.438 1 87.75 489 TYR B CA 1
ATOM 11898 C C . TYR B 1 489 ? -13.148 7.668 -11.5 1 87.75 489 TYR B C 1
ATOM 11900 O O . TYR B 1 489 ? -13.547 8.742 -11.055 1 87.75 489 TYR B O 1
ATOM 11908 N N . HIS B 1 490 ? -11.945 7.496 -11.992 1 87.75 490 HIS B N 1
ATOM 11909 C CA . HIS B 1 490 ? -11.031 8.625 -12.102 1 87.75 490 HIS B CA 1
ATOM 11910 C C . HIS B 1 490 ? -11.609 9.727 -12.984 1 87.75 490 HIS B C 1
ATOM 11912 O O . HIS B 1 490 ? -11.586 10.898 -12.609 1 87.75 490 HIS B O 1
ATOM 11918 N N . ASN B 1 491 ? -12.125 9.359 -14.156 1 87.44 491 ASN B N 1
ATOM 11919 C CA . ASN B 1 491 ? -12.703 10.336 -15.07 1 87.44 491 ASN B CA 1
ATOM 11920 C C . ASN B 1 491 ? -13.945 11 -14.469 1 87.44 491 ASN B C 1
ATOM 11922 O O . ASN B 1 491 ? -14.172 12.188 -14.68 1 87.44 491 ASN B O 1
ATOM 11926 N N . GLN B 1 492 ? -14.742 10.242 -13.711 1 85.88 492 GLN B N 1
ATOM 11927 C CA . GLN B 1 492 ? -15.93 10.805 -13.078 1 85.88 492 GLN B CA 1
ATOM 11928 C C . GLN B 1 492 ? -15.547 11.789 -11.977 1 85.88 492 GLN B C 1
ATOM 11930 O O . GLN B 1 492 ? -16.25 12.781 -11.75 1 85.88 492 GLN B O 1
ATOM 11935 N N . ASN B 1 493 ? -14.516 11.562 -11.297 1 85 493 ASN B N 1
ATOM 11936 C CA . ASN B 1 493 ? -14.062 12.461 -10.242 1 85 493 ASN B CA 1
ATOM 11937 C C . ASN B 1 493 ? -13.562 13.789 -10.805 1 85 493 ASN B C 1
ATOM 11939 O O . ASN B 1 493 ? -13.555 14.805 -10.109 1 85 493 ASN B O 1
ATOM 11943 N N . ILE B 1 494 ? -13.125 13.742 -12.023 1 82.19 494 ILE B N 1
ATOM 11944 C CA . ILE B 1 494 ? -12.617 14.961 -12.641 1 82.19 494 ILE B CA 1
ATOM 11945 C C . ILE B 1 494 ? -13.766 15.734 -13.281 1 82.19 494 ILE B C 1
ATOM 11947 O O . ILE B 1 494 ? -13.836 16.953 -13.164 1 82.19 494 ILE B O 1
ATOM 11951 N N . ARG B 1 495 ? -14.695 15.031 -13.883 1 78.81 495 ARG B N 1
ATOM 11952 C CA . ARG B 1 495 ? -15.734 15.688 -14.68 1 78.81 495 ARG B CA 1
ATOM 11953 C C . ARG B 1 495 ? -17.031 15.789 -13.906 1 78.81 495 ARG B C 1
ATOM 11955 O O . ARG B 1 495 ? -17.938 16.531 -14.297 1 78.81 495 ARG B O 1
ATOM 11962 N N . GLY B 1 496 ? -17.188 15.094 -12.82 1 77.56 496 GLY B N 1
ATOM 11963 C CA . GLY B 1 496 ? -18.453 15.078 -12.086 1 77.56 496 GLY B CA 1
ATOM 11964 C C . GLY B 1 496 ? -18.672 16.344 -11.266 1 77.56 496 GLY B C 1
ATOM 11965 O O . GLY B 1 496 ? -17.828 17.234 -11.234 1 77.56 496 GLY B O 1
ATOM 11966 N N . LYS B 1 497 ? -19.906 16.438 -10.742 1 80.56 497 LYS B N 1
ATOM 11967 C CA . LYS B 1 497 ? -20.297 17.578 -9.922 1 80.56 497 LYS B CA 1
ATOM 11968 C C . LYS B 1 497 ? -20.234 17.234 -8.43 1 80.56 497 LYS B C 1
ATOM 11970 O O . LYS B 1 497 ? -20.453 16.078 -8.047 1 80.56 497 LYS B O 1
ATOM 11975 N N . LYS B 1 498 ? -19.938 18.188 -7.664 1 82.75 498 LYS B N 1
ATOM 11976 C CA . LYS B 1 498 ? -19.844 18 -6.219 1 82.75 498 LYS B CA 1
ATOM 11977 C C . LYS B 1 498 ? -21.203 18.094 -5.555 1 82.75 498 LYS B C 1
ATOM 11979 O O . LYS B 1 498 ? -22.125 18.703 -6.098 1 82.75 498 LYS B O 1
ATOM 11984 N N . HIS B 1 499 ? -21.344 17.375 -4.535 1 82.88 499 HIS B N 1
ATOM 11985 C CA . HIS B 1 499 ? -22.547 17.5 -3.707 1 82.88 499 HIS B CA 1
ATOM 11986 C C . HIS B 1 499 ? -22.484 18.75 -2.85 1 82.88 499 HIS B C 1
ATOM 11988 O O . HIS B 1 499 ? -21.422 19.141 -2.369 1 82.88 499 HIS B O 1
ATOM 11994 N N . THR B 1 500 ? -23.516 19.359 -2.523 1 79 500 THR B N 1
ATOM 11995 C CA . THR B 1 500 ? -23.578 20.625 -1.805 1 79 500 THR B CA 1
ATOM 11996 C C . THR B 1 500 ? -23.094 20.469 -0.367 1 79 500 THR B C 1
ATOM 11998 O O . THR B 1 500 ? -22.594 21.422 0.237 1 79 500 THR B O 1
ATOM 12001 N N . CYS B 1 501 ? -23.234 19.281 0.197 1 77.31 501 CYS B N 1
ATOM 12002 C CA . CYS B 1 501 ? -22.891 19.094 1.603 1 77.31 501 CYS B CA 1
ATOM 12003 C C . CYS B 1 501 ? -21.375 18.969 1.779 1 77.31 501 CYS B C 1
ATOM 12005 O O . CYS B 1 501 ? -20.859 19.078 2.895 1 77.31 501 CYS B O 1
ATOM 12007 N N . ASN B 1 502 ? -20.672 18.609 0.766 1 76.94 502 ASN B N 1
ATOM 12008 C CA . ASN B 1 502 ? -19.234 18.359 0.838 1 76.94 502 ASN B CA 1
ATOM 12009 C C . ASN B 1 502 ? -18.516 18.859 -0.408 1 76.94 502 ASN B C 1
ATOM 12011 O O . ASN B 1 502 ? -18.906 18.531 -1.53 1 76.94 502 ASN B O 1
ATOM 12015 N N . SER B 1 503 ? -17.484 19.547 -0.128 1 69.75 503 SER B N 1
ATOM 12016 C CA . SER B 1 503 ? -16.797 20.172 -1.257 1 69.75 503 SER B CA 1
ATOM 12017 C C . SER B 1 503 ? -15.641 19.312 -1.745 1 69.75 503 SER B C 1
ATOM 12019 O O . SER B 1 503 ? -15.109 19.531 -2.832 1 69.75 503 SER B O 1
ATOM 12021 N N . ARG B 1 504 ? -15.375 18.281 -1.058 1 76.75 504 ARG B N 1
ATOM 12022 C CA . ARG B 1 504 ? -14.188 17.516 -1.42 1 76.75 504 ARG B CA 1
ATOM 12023 C C . ARG B 1 504 ? -14.562 16.25 -2.176 1 76.75 504 ARG B C 1
ATOM 12025 O O . ARG B 1 504 ? -13.734 15.688 -2.9 1 76.75 504 ARG B O 1
ATOM 12032 N N . ILE B 1 505 ? -15.789 15.797 -2.02 1 86.25 505 ILE B N 1
ATOM 12033 C CA . ILE B 1 505 ? -16.156 14.492 -2.564 1 86.25 505 ILE B CA 1
ATOM 12034 C C . ILE B 1 505 ? -17.109 14.68 -3.75 1 86.25 505 ILE B C 1
ATOM 12036 O O . ILE B 1 505 ? -18.047 15.469 -3.678 1 86.25 505 ILE B O 1
ATOM 12040 N N . ILE B 1 506 ? -16.812 14.086 -4.848 1 86.38 506 ILE B N 1
ATOM 12041 C CA . ILE B 1 506 ? -17.688 14.023 -6.012 1 86.38 506 ILE B CA 1
ATOM 12042 C C . ILE B 1 506 ? -18.359 12.656 -6.07 1 86.38 506 ILE B C 1
ATOM 12044 O O . ILE B 1 506 ? -17.734 11.648 -6.379 1 86.38 506 ILE B O 1
ATOM 12048 N N . PRO B 1 507 ? -19.609 12.617 -5.723 1 87.12 507 PRO B N 1
ATOM 12049 C CA . PRO B 1 507 ? -20.312 11.328 -5.758 1 87.12 507 PRO B CA 1
ATOM 12050 C C . PRO B 1 507 ? -20.453 10.773 -7.172 1 87.12 507 PRO B C 1
ATOM 12052 O O . PRO B 1 507 ? -20.641 11.539 -8.125 1 87.12 507 PRO B O 1
ATOM 12055 N N . ILE B 1 508 ? -20.344 9.508 -7.371 1 86.38 508 ILE B N 1
ATOM 12056 C CA . ILE B 1 508 ? -20.438 8.828 -8.664 1 86.38 508 ILE B CA 1
ATOM 12057 C C . ILE B 1 508 ? -21.766 8.102 -8.773 1 86.38 508 ILE B C 1
ATOM 12059 O O . ILE B 1 508 ? -22.141 7.324 -7.891 1 86.38 508 ILE B O 1
ATOM 12063 N N . PHE B 1 509 ? -22.406 8.344 -9.789 1 79.31 509 PHE B N 1
ATOM 12064 C CA . PHE B 1 509 ? -23.688 7.719 -10.047 1 79.31 509 PHE B CA 1
ATOM 12065 C C . PHE B 1 509 ? -23.516 6.332 -10.656 1 79.31 509 PHE B C 1
ATOM 12067 O O . PHE B 1 509 ? -22.422 5.984 -11.102 1 79.31 509 PHE B O 1
ATOM 12074 N N . SER B 1 510 ? -24.406 5.395 -10.477 1 69 510 SER B N 1
ATOM 12075 C CA . SER B 1 510 ? -24.344 4.027 -10.984 1 69 510 SER B CA 1
ATOM 12076 C C . SER B 1 510 ? -24.188 4.004 -12.5 1 69 510 SER B C 1
ATOM 12078 O O . SER B 1 510 ? -24.797 4.801 -13.211 1 69 510 SER B O 1
ATOM 12080 N N . PRO B 1 511 ? -23.062 3.195 -13.094 1 60.88 511 PRO B N 1
ATOM 12081 C CA . PRO B 1 511 ? -22.906 3.082 -14.547 1 60.88 511 PRO B CA 1
ATOM 12082 C C . PRO B 1 511 ? -24.172 2.59 -15.234 1 60.88 511 PRO B C 1
ATOM 12084 O O . PRO B 1 511 ? -24.312 2.711 -16.453 1 60.88 511 PRO B O 1
ATOM 12087 N N . SER B 1 512 ? -24.891 1.537 -14.766 1 54.75 512 SER B N 1
ATOM 12088 C CA . SER B 1 512 ? -25.938 0.734 -15.391 1 54.75 512 SER B CA 1
ATOM 12089 C C . SER B 1 512 ? -26.859 1.602 -16.234 1 54.75 512 SER B C 1
ATOM 12091 O O . SER B 1 512 ? -27.5 1.113 -17.172 1 54.75 512 SER B O 1
ATOM 12093 N N . TRP B 1 513 ? -27.672 2.572 -15.602 1 46.16 513 TRP B N 1
ATOM 12094 C CA . TRP B 1 513 ? -29.109 2.467 -15.766 1 46.16 513 TRP B CA 1
ATOM 12095 C C . TRP B 1 513 ? -29.547 2.971 -17.141 1 46.16 513 TRP B C 1
ATOM 12097 O O . TRP B 1 513 ? -30.734 2.939 -17.469 1 46.16 513 TRP B O 1
ATOM 12107 N N . ASP B 1 514 ? -28.578 3.689 -17.734 1 44.75 514 ASP B N 1
ATOM 12108 C CA . ASP B 1 514 ? -29.156 4.117 -19 1 44.75 514 ASP B CA 1
ATOM 12109 C C . ASP B 1 514 ? -28.703 3.221 -20.141 1 44.75 514 ASP B C 1
ATOM 12111 O O . ASP B 1 514 ? -27.5 3.152 -20.438 1 44.75 514 ASP B O 1
ATOM 12115 N N . GLU B 1 515 ? -29.297 2.098 -20.391 1 44.09 515 GLU B N 1
ATOM 12116 C CA . GLU B 1 515 ? -29.188 1.074 -21.422 1 44.09 515 GLU B CA 1
ATOM 12117 C C . GLU B 1 515 ? -28.734 1.675 -22.75 1 44.09 515 GLU B C 1
ATOM 12119 O O . GLU B 1 515 ? -28.125 0.985 -23.578 1 44.09 515 GLU B O 1
ATOM 12124 N N . LYS B 1 516 ? -29.297 2.729 -23.422 1 42.41 516 LYS B N 1
ATOM 12125 C CA . LYS B 1 516 ? -29.469 2.914 -24.859 1 42.41 516 LYS B CA 1
ATOM 12126 C C . LYS B 1 516 ? -28.25 3.609 -25.453 1 42.41 516 LYS B C 1
ATOM 12128 O O . LYS B 1 516 ? -28.312 4.148 -26.562 1 42.41 516 LYS B O 1
ATOM 12133 N N . ARG B 1 517 ? -27.094 3.697 -24.781 1 41.22 517 ARG B N 1
ATOM 12134 C CA . ARG B 1 517 ? -26.219 4.574 -25.547 1 41.22 517 ARG B CA 1
ATOM 12135 C C . ARG B 1 517 ? -25.312 3.773 -26.484 1 41.22 517 ARG B C 1
ATOM 12137 O O . ARG B 1 517 ? -25 2.617 -26.188 1 41.22 517 ARG B O 1
ATOM 12144 N N . GLU B 1 518 ? -25.219 4.098 -27.672 1 43.88 518 GLU B N 1
ATOM 12145 C CA . GLU B 1 518 ? -24.391 3.527 -28.734 1 43.88 518 GLU B CA 1
ATOM 12146 C C . GLU B 1 518 ? -22.922 3.512 -28.344 1 43.88 518 GLU B C 1
ATOM 12148 O O . GLU B 1 518 ? -22.359 4.547 -27.984 1 43.88 518 GLU B O 1
ATOM 12153 N N . ILE B 1 519 ? -22.297 2.461 -28.094 1 47.22 519 ILE B N 1
ATOM 12154 C CA . ILE B 1 519 ? -20.953 2.176 -27.578 1 47.22 519 ILE B CA 1
ATOM 12155 C C . ILE B 1 519 ? -19.922 2.334 -28.703 1 47.22 519 ILE B C 1
ATOM 12157 O O . ILE B 1 519 ? -20 1.652 -29.719 1 47.22 519 ILE B O 1
ATOM 12161 N N . PRO B 1 520 ? -19.094 3.367 -28.688 1 48.72 520 PRO B N 1
ATOM 12162 C CA . PRO B 1 520 ? -18.078 3.432 -29.734 1 48.72 520 PRO B CA 1
ATOM 12163 C C . PRO B 1 520 ? -17.094 2.262 -29.672 1 48.72 520 PRO B C 1
ATOM 12165 O O . PRO B 1 520 ? -16.938 1.638 -28.625 1 48.72 520 PRO B O 1
ATOM 12168 N N . ASN B 1 521 ? -16.594 1.797 -30.781 1 49.5 521 ASN B N 1
ATOM 12169 C CA . ASN B 1 521 ? -15.656 0.704 -30.984 1 49.5 521 ASN B CA 1
ATOM 12170 C C . ASN B 1 521 ? -14.328 0.981 -30.281 1 49.5 521 ASN B C 1
ATOM 12172 O O . ASN B 1 521 ? -13.57 1.865 -30.688 1 49.5 521 ASN B O 1
ATOM 12176 N N . ILE B 1 522 ? -14.125 0.664 -29.109 1 52.97 522 ILE B N 1
ATOM 12177 C CA . ILE B 1 522 ? -12.875 0.844 -28.375 1 52.97 522 ILE B CA 1
ATOM 12178 C C . ILE B 1 522 ? -11.906 -0.28 -28.719 1 52.97 522 ILE B C 1
ATOM 12180 O O . ILE B 1 522 ? -12.289 -1.454 -28.75 1 52.97 522 ILE B O 1
ATOM 12184 N N . PRO B 1 523 ? -10.641 0.143 -29.219 1 51.75 523 PRO B N 1
ATOM 12185 C CA . PRO B 1 523 ? -9.664 -0.911 -29.5 1 51.75 523 PRO B CA 1
ATOM 12186 C C . PRO B 1 523 ? -9.414 -1.817 -28.297 1 51.75 523 PRO B C 1
ATOM 12188 O O . PRO B 1 523 ? -9.438 -1.353 -27.156 1 51.75 523 PRO B O 1
ATOM 12191 N N . ASP B 1 524 ? -9.422 -3.027 -28.469 1 57.19 524 ASP B N 1
ATOM 12192 C CA . ASP B 1 524 ? -9.133 -4.035 -27.453 1 57.19 524 ASP B CA 1
ATOM 12193 C C . ASP B 1 524 ? -7.723 -3.865 -26.891 1 57.19 524 ASP B C 1
ATOM 12195 O O . ASP B 1 524 ? -6.75 -3.852 -27.641 1 57.19 524 ASP B O 1
ATOM 12199 N N . PRO B 1 525 ? -7.617 -3.48 -25.734 1 59.19 525 PRO B N 1
ATOM 12200 C CA . PRO B 1 525 ? -6.293 -3.23 -25.156 1 59.19 525 PRO B CA 1
ATOM 12201 C C . PRO B 1 525 ? -5.332 -4.402 -25.359 1 59.19 525 PRO B C 1
ATOM 12203 O O . PRO B 1 525 ? -4.117 -4.242 -25.203 1 59.19 525 PRO B O 1
ATOM 12206 N N . TYR B 1 526 ? -5.684 -5.664 -25.641 1 55.56 526 TYR B N 1
ATOM 12207 C CA . TYR B 1 526 ? -4.805 -6.824 -25.766 1 55.56 526 TYR B CA 1
ATOM 12208 C C . TYR B 1 526 ? -4.566 -7.18 -27.219 1 55.56 526 TYR B C 1
ATOM 12210 O O . TYR B 1 526 ? -4 -8.234 -27.531 1 55.56 526 TYR B O 1
ATOM 12218 N N . THR B 1 527 ? -4.664 -6.508 -28.203 1 52.97 527 THR B N 1
ATOM 12219 C CA . THR B 1 527 ? -4.574 -6.996 -29.562 1 52.97 527 THR B CA 1
ATOM 12220 C C . THR B 1 527 ? -3.117 -7.082 -30.016 1 52.97 527 THR B C 1
ATOM 12222 O O . THR B 1 527 ? -2.365 -6.113 -29.891 1 52.97 527 THR B O 1
ATOM 12225 N N . ALA B 1 528 ? -2.469 -8.305 -30.188 1 47.56 528 ALA B N 1
ATOM 12226 C CA . ALA B 1 528 ? -1.13 -8.539 -30.719 1 47.56 528 ALA B CA 1
ATOM 12227 C C . ALA B 1 528 ? -1.16 -8.641 -32.25 1 47.56 528 ALA B C 1
ATOM 12229 O O . ALA B 1 528 ? -1.958 -9.398 -32.812 1 47.56 528 ALA B O 1
ATOM 12230 N N . ASP B 1 529 ? -0.917 -7.75 -33.125 1 41.12 529 ASP B N 1
ATOM 12231 C CA . ASP B 1 529 ? -1.083 -7.898 -34.562 1 41.12 529 ASP B CA 1
ATOM 12232 C C . ASP B 1 529 ? 0.175 -8.477 -35.219 1 41.12 529 ASP B C 1
ATOM 12234 O O . ASP B 1 529 ? 0.276 -8.555 -36.438 1 41.12 529 ASP B O 1
ATOM 12238 N N . GLN B 1 530 ? 1.372 -8.805 -34.656 1 42.22 530 GLN B N 1
ATOM 12239 C CA . GLN B 1 530 ? 2.461 -8.703 -35.625 1 42.22 530 GLN B CA 1
ATOM 12240 C C . GLN B 1 530 ? 2.656 -10.023 -36.375 1 42.22 530 GLN B C 1
ATOM 12242 O O . GLN B 1 530 ? 2.818 -11.078 -35.75 1 42.22 530 GLN B O 1
ATOM 12247 N N . GLN B 1 531 ? 2.23 -10.227 -37.594 1 39.97 531 GLN B N 1
ATOM 12248 C CA . GLN B 1 531 ? 2.508 -11.352 -38.469 1 39.97 531 GLN B CA 1
ATOM 12249 C C . GLN B 1 531 ? 3.885 -11.211 -39.125 1 39.97 531 GLN B C 1
ATOM 12251 O O . GLN B 1 531 ? 4.195 -10.18 -39.719 1 39.97 531 GLN B O 1
ATOM 12256 N N . THR B 1 532 ? 5.047 -11.961 -38.75 1 41.81 532 THR B N 1
ATOM 12257 C CA . THR B 1 532 ? 6.328 -11.883 -39.438 1 41.81 532 THR B CA 1
ATOM 12258 C C . THR B 1 532 ? 6.414 -12.93 -40.562 1 41.81 532 THR B C 1
ATOM 12260 O O . THR B 1 532 ? 6.039 -14.086 -40.344 1 41.81 532 THR B O 1
ATOM 12263 N N . THR B 1 533 ? 6.703 -12.703 -41.875 1 43.72 533 THR B N 1
ATOM 12264 C CA . THR B 1 533 ? 6.84 -13.516 -43.094 1 43.72 533 THR B CA 1
ATOM 12265 C C . THR B 1 533 ? 8.266 -14.039 -43.219 1 43.72 533 THR B C 1
ATOM 12267 O O . THR B 1 533 ? 9.227 -13.312 -42.969 1 43.72 533 THR B O 1
ATOM 12270 N N . ILE B 1 534 ? 8.719 -15.438 -43.188 1 52.09 534 ILE B N 1
ATOM 12271 C CA . ILE B 1 534 ? 10.07 -15.977 -43.25 1 52.09 534 ILE B CA 1
ATOM 12272 C C . ILE B 1 534 ? 10.352 -16.547 -44.625 1 52.09 534 ILE B C 1
ATOM 12274 O O . ILE B 1 534 ? 9.445 -17.016 -45.312 1 52.09 534 ILE B O 1
ATOM 12278 N N . ASP B 1 535 ? 11.578 -16.562 -45.219 1 60.22 535 ASP B N 1
ATOM 12279 C CA . ASP B 1 535 ? 12.125 -17.047 -46.5 1 60.22 535 ASP B CA 1
ATOM 12280 C C . ASP B 1 535 ? 12.227 -18.578 -46.5 1 60.22 535 ASP B C 1
ATOM 12282 O O . ASP B 1 535 ? 12.195 -19.203 -45.438 1 60.22 535 ASP B O 1
ATOM 12286 N N . SER B 1 536 ? 12.383 -19.359 -47.719 1 61.72 536 SER B N 1
ATOM 12287 C CA . SER B 1 536 ? 12.352 -20.797 -47.969 1 61.72 536 SER B CA 1
ATOM 12288 C C . SER B 1 536 ? 13.531 -21.5 -47.281 1 61.72 536 SER B C 1
ATOM 12290 O O . SER B 1 536 ? 13.375 -22.594 -46.75 1 61.72 536 SER B O 1
ATOM 12292 N N . LYS B 1 537 ? 14.805 -21.109 -47.438 1 65 537 LYS B N 1
ATOM 12293 C CA . LYS B 1 537 ? 15.977 -21.734 -46.812 1 65 537 LYS B CA 1
ATOM 12294 C C . LYS B 1 537 ? 15.836 -21.797 -45.312 1 65 537 LYS B C 1
ATOM 12296 O O . LYS B 1 537 ? 16.219 -22.797 -44.688 1 65 537 LYS B O 1
ATOM 12301 N N . THR B 1 538 ? 15.25 -20.906 -44.875 1 66.75 538 THR B N 1
ATOM 12302 C CA . THR B 1 538 ? 15.039 -20.844 -43.438 1 66.75 538 THR B CA 1
ATOM 12303 C C . THR B 1 538 ? 14.008 -21.891 -43 1 66.75 538 THR B C 1
ATOM 12305 O O . THR B 1 538 ? 14.109 -22.438 -41.906 1 66.75 538 THR B O 1
ATOM 12308 N N . LYS B 1 539 ? 13.281 -22.297 -43.969 1 73 539 LYS B N 1
ATOM 12309 C CA . LYS B 1 539 ? 12.273 -23.312 -43.656 1 73 539 LYS B CA 1
ATOM 12310 C C . LYS B 1 539 ? 12.914 -24.672 -43.469 1 73 539 LYS B C 1
ATOM 12312 O O . LYS B 1 539 ? 12.5 -25.453 -42.594 1 73 539 LYS B O 1
ATOM 12317 N N . GLU B 1 540 ? 13.922 -24.953 -44.344 1 76.44 540 GLU B N 1
ATOM 12318 C CA . GLU B 1 540 ? 14.617 -26.234 -44.219 1 76.44 540 GLU B CA 1
ATOM 12319 C C . GLU B 1 540 ? 15.391 -26.297 -42.906 1 76.44 540 GLU B C 1
ATOM 12321 O O . GLU B 1 540 ? 15.414 -27.344 -42.25 1 76.44 540 GLU B O 1
ATOM 12326 N N . MET B 1 541 ? 15.969 -25.266 -42.594 1 78.94 541 MET B N 1
ATOM 12327 C CA . MET B 1 541 ? 16.734 -25.219 -41.344 1 78.94 541 MET B CA 1
ATOM 12328 C C . MET B 1 541 ? 15.812 -25.391 -40.156 1 78.94 541 MET B C 1
ATOM 12330 O O . MET B 1 541 ? 16.203 -26 -39.156 1 78.94 541 MET B O 1
ATOM 12334 N N . VAL B 1 542 ? 14.656 -25.016 -40.344 1 82.12 542 VAL B N 1
ATOM 12335 C CA . VAL B 1 542 ? 13.703 -25.094 -39.25 1 82.12 542 VAL B CA 1
ATOM 12336 C C . VAL B 1 542 ? 13.359 -26.547 -38.938 1 82.12 542 VAL B C 1
ATOM 12338 O O . VAL B 1 542 ? 13.273 -26.938 -37.781 1 82.12 542 VAL B O 1
ATOM 12341 N N . VAL B 1 543 ? 13.273 -27.328 -40.062 1 81.44 543 VAL B N 1
ATOM 12342 C CA . VAL B 1 543 ? 12.945 -28.734 -39.875 1 81.44 543 VAL B CA 1
ATOM 12343 C C . VAL B 1 543 ? 14.078 -29.422 -39.125 1 81.44 543 VAL B C 1
ATOM 12345 O O . VAL B 1 543 ? 13.844 -30.203 -38.188 1 81.44 543 VAL B O 1
ATOM 12348 N N . GLU B 1 544 ? 15.273 -29.125 -39.5 1 82.19 544 GLU B N 1
ATOM 12349 C CA . GLU B 1 544 ? 16.438 -29.734 -38.875 1 82.19 544 GLU B CA 1
ATOM 12350 C C . GLU B 1 544 ? 16.562 -29.297 -37.406 1 82.19 544 GLU B C 1
ATOM 12352 O O . GLU B 1 544 ? 16.922 -30.094 -36.562 1 82.19 544 GLU B O 1
ATOM 12357 N N . VAL B 1 545 ? 16.25 -28.125 -37.188 1 86.44 545 VAL B N 1
ATOM 12358 C CA . VAL B 1 545 ? 16.344 -27.609 -35.812 1 86.44 545 VAL B CA 1
ATOM 12359 C C . VAL B 1 545 ? 15.297 -28.312 -34.938 1 86.44 545 VAL B C 1
ATOM 12361 O O . VAL B 1 545 ? 15.586 -28.672 -33.781 1 86.44 545 VAL B O 1
ATOM 12364 N N . LEU B 1 546 ? 14.164 -28.516 -35.531 1 86.62 546 LEU B N 1
ATOM 12365 C CA . LEU B 1 546 ? 13.102 -29.156 -34.75 1 86.62 546 LEU B CA 1
ATOM 12366 C C . LEU B 1 546 ? 13.469 -30.578 -34.375 1 86.62 546 LEU B C 1
ATOM 12368 O O . LEU B 1 546 ? 13.234 -31.031 -33.25 1 86.62 546 LEU B O 1
ATOM 12372 N N . ILE B 1 547 ? 14.086 -31.281 -35.312 1 83.62 547 ILE B N 1
ATOM 12373 C CA . ILE B 1 547 ? 14.555 -32.625 -35.031 1 83.62 547 ILE B CA 1
ATOM 12374 C C . ILE B 1 547 ? 15.656 -32.594 -33.969 1 83.62 547 ILE B C 1
ATOM 12376 O O . ILE B 1 547 ? 15.672 -33.406 -33.062 1 83.62 547 ILE B O 1
ATOM 12380 N N . GLY B 1 548 ? 16.5 -31.656 -34.094 1 85.44 548 GLY B N 1
ATOM 12381 C CA . GLY B 1 548 ? 17.578 -31.484 -33.156 1 85.44 548 GLY B CA 1
ATOM 12382 C C . GLY B 1 548 ? 17.094 -31.188 -31.734 1 85.44 548 GLY B C 1
ATOM 12383 O O . GLY B 1 548 ? 17.656 -31.688 -30.766 1 85.44 548 GLY B O 1
ATOM 12384 N N . VAL B 1 549 ? 16.109 -30.391 -31.688 1 87.69 549 VAL B N 1
ATOM 12385 C CA . VAL B 1 549 ? 15.578 -30.016 -30.391 1 87.69 549 VAL B CA 1
ATOM 12386 C C . VAL B 1 549 ? 15.008 -31.25 -29.688 1 87.69 549 VAL B C 1
ATOM 12388 O O . VAL B 1 549 ? 15.25 -31.469 -28.5 1 87.69 549 VAL B O 1
ATOM 12391 N N . ARG B 1 550 ? 14.266 -32.031 -30.422 1 84.94 550 ARG B N 1
ATOM 12392 C CA . ARG B 1 550 ? 13.695 -33.25 -29.844 1 84.94 550 ARG B CA 1
ATOM 12393 C C . ARG B 1 550 ? 14.797 -34.188 -29.359 1 84.94 550 ARG B C 1
ATOM 12395 O O . ARG B 1 550 ? 14.711 -34.75 -28.25 1 84.94 550 ARG B O 1
ATOM 12402 N N . LYS B 1 551 ? 15.742 -34.344 -30.172 1 85.88 551 LYS B N 1
ATOM 12403 C CA . LYS B 1 551 ? 16.875 -35.219 -29.828 1 85.88 551 LYS B CA 1
ATOM 12404 C C . LYS B 1 551 ? 17.578 -34.719 -28.578 1 85.88 551 LYS B C 1
ATOM 12406 O O . LYS B 1 551 ? 17.828 -35.469 -27.656 1 85.88 551 LYS B O 1
ATOM 12411 N N . THR B 1 552 ? 17.875 -33.469 -28.562 1 87.75 552 THR B N 1
ATOM 12412 C CA . THR B 1 552 ? 18.594 -32.844 -27.438 1 87.75 552 THR B CA 1
ATOM 12413 C C . THR B 1 552 ? 17.781 -32.938 -26.156 1 87.75 552 THR B C 1
ATOM 12415 O O . THR B 1 552 ? 18.312 -33.25 -25.094 1 87.75 552 THR B O 1
ATOM 12418 N N . ARG B 1 553 ? 16.625 -32.656 -26.359 1 84.69 553 ARG B N 1
ATOM 12419 C CA . ARG B 1 553 ? 15.727 -32.719 -25.203 1 84.69 553 ARG B CA 1
ATOM 12420 C C . ARG B 1 553 ? 15.703 -34.125 -24.609 1 84.69 553 ARG B C 1
ATOM 12422 O O . ARG B 1 553 ? 15.789 -34.312 -23.391 1 84.69 553 ARG B O 1
ATOM 12429 N N . ASP B 1 554 ? 15.57 -35.094 -25.406 1 83.38 554 ASP B N 1
ATOM 12430 C CA . ASP B 1 554 ? 15.523 -36.469 -24.953 1 83.38 554 ASP B CA 1
ATOM 12431 C C . ASP B 1 554 ? 16.828 -36.875 -24.25 1 83.38 554 ASP B C 1
ATOM 12433 O O . ASP B 1 554 ? 16.812 -37.562 -23.234 1 83.38 554 ASP B O 1
ATOM 12437 N N . ILE B 1 555 ? 17.875 -36.406 -24.75 1 86.94 555 ILE B N 1
ATOM 12438 C CA . ILE B 1 555 ? 19.172 -36.75 -24.172 1 86.94 555 ILE B CA 1
ATOM 12439 C C . ILE B 1 555 ? 19.312 -36.062 -22.812 1 86.94 555 ILE B C 1
ATOM 12441 O O . ILE B 1 555 ? 19.734 -36.688 -21.844 1 86.94 555 ILE B O 1
ATOM 12445 N N . VAL B 1 556 ? 18.984 -34.812 -22.781 1 86.12 556 VAL B N 1
ATOM 12446 C CA . VAL B 1 556 ? 19.094 -34.062 -21.531 1 86.12 556 VAL B CA 1
ATOM 12447 C C . VAL B 1 556 ? 18.172 -34.688 -20.484 1 86.12 556 VAL B C 1
ATOM 12449 O O . VAL B 1 556 ? 18.531 -34.781 -19.297 1 86.12 556 VAL B O 1
ATOM 12452 N N . SER B 1 557 ? 17.078 -35.062 -21.016 1 80.56 557 SER B N 1
ATOM 12453 C CA . SER B 1 557 ? 16.141 -35.688 -20.078 1 80.56 557 SER B CA 1
ATOM 12454 C C . SER B 1 557 ? 16.719 -37 -19.547 1 80.56 557 SER B C 1
ATOM 12456 O O . SER B 1 557 ? 16.562 -37.312 -18.359 1 80.56 557 SER B O 1
ATOM 12458 N N . THR B 1 558 ? 17.344 -37.75 -20.375 1 81.56 558 THR B N 1
ATOM 12459 C CA . THR B 1 558 ? 18 -39 -19.953 1 81.56 558 THR B CA 1
ATOM 12460 C C . THR B 1 558 ? 19.109 -38.688 -18.938 1 81.56 558 THR B C 1
ATOM 12462 O O . THR B 1 558 ? 19.234 -39.406 -17.953 1 81.56 558 THR B O 1
ATOM 12465 N N . ILE B 1 559 ? 19.781 -37.656 -19.141 1 83.62 559 ILE B N 1
ATOM 12466 C CA . ILE B 1 559 ? 20.875 -37.281 -18.25 1 83.62 559 ILE B CA 1
ATOM 12467 C C . ILE B 1 559 ? 20.312 -36.812 -16.906 1 83.62 559 ILE B C 1
ATOM 12469 O O . ILE B 1 559 ? 20.875 -37.125 -15.852 1 83.62 559 ILE B O 1
ATOM 12473 N N . LYS B 1 560 ? 19.312 -36.125 -17.109 1 76.94 560 LYS B N 1
ATOM 12474 C CA . LYS B 1 560 ? 18.656 -35.688 -15.883 1 76.94 560 LYS B CA 1
ATOM 12475 C C . LYS B 1 560 ? 18.203 -36.875 -15.031 1 76.94 560 LYS B C 1
ATOM 12477 O O . LYS B 1 560 ? 18.344 -36.875 -13.812 1 76.94 560 LYS B O 1
ATOM 12482 N N . GLU B 1 561 ? 17.75 -37.812 -15.727 1 70.06 561 GLU B N 1
ATOM 12483 C CA . GLU B 1 561 ? 17.297 -39 -15.023 1 70.06 561 GLU B CA 1
ATOM 12484 C C . GLU B 1 561 ? 18.484 -39.719 -14.391 1 70.06 561 GLU B C 1
ATOM 12486 O O . GLU B 1 561 ? 18.328 -40.375 -13.352 1 70.06 561 GLU B O 1
ATOM 12491 N N . MET B 1 562 ? 19.641 -39.5 -14.953 1 75.38 562 MET B N 1
ATOM 12492 C CA . MET B 1 562 ? 20.859 -40.156 -14.469 1 75.38 562 MET B CA 1
ATOM 12493 C C . MET B 1 562 ? 21.422 -39.406 -13.258 1 75.38 562 MET B C 1
ATOM 12495 O O . MET B 1 562 ? 22.078 -40.031 -12.414 1 75.38 562 MET B O 1
ATOM 12499 N N . CYS B 1 563 ? 21.156 -38.125 -13.195 1 69.69 563 CYS B N 1
ATOM 12500 C CA . CYS B 1 563 ? 21.75 -37.312 -12.141 1 69.69 563 CYS B CA 1
ATOM 12501 C C . CYS B 1 563 ? 21 -37.469 -10.828 1 69.69 563 CYS B C 1
ATOM 12503 O O . CYS B 1 563 ? 19.766 -37.438 -10.797 1 69.69 563 CYS B O 1
ATOM 12505 N N . LEU B 1 564 ? 21.75 -37.625 -9.789 1 53.91 564 LEU B N 1
ATOM 12506 C CA . LEU B 1 564 ? 21.188 -37.875 -8.469 1 53.91 564 LEU B CA 1
ATOM 12507 C C . LEU B 1 564 ? 21.141 -36.594 -7.633 1 53.91 564 LEU B C 1
ATOM 12509 O O . LEU B 1 564 ? 20.609 -36.594 -6.52 1 53.91 564 LEU B O 1
ATOM 12513 N N . HIS B 1 565 ? 21.719 -35.625 -8.188 1 53.78 565 HIS B N 1
ATOM 12514 C CA . HIS B 1 565 ? 21.859 -34.375 -7.414 1 53.78 565 HIS B CA 1
ATOM 12515 C C . HIS B 1 565 ? 20.688 -33.438 -7.68 1 53.78 565 HIS B C 1
ATOM 12517 O O . HIS B 1 565 ? 20.25 -33.281 -8.82 1 53.78 565 HIS B O 1
ATOM 12523 N N . ARG B 1 566 ? 20.203 -32.844 -6.582 1 45.91 566 ARG B N 1
ATOM 12524 C CA . ARG B 1 566 ? 19.094 -31.906 -6.641 1 45.91 566 ARG B CA 1
ATOM 12525 C C . ARG B 1 566 ? 19.5 -30.625 -7.359 1 45.91 566 ARG B C 1
ATOM 12527 O O . ARG B 1 566 ? 18.656 -29.938 -7.941 1 45.91 566 ARG B O 1
ATOM 12534 N N . ALA B 1 567 ? 20.75 -30.359 -7.281 1 50.19 567 ALA B N 1
ATOM 12535 C CA . ALA B 1 567 ? 21.172 -29.062 -7.801 1 50.19 567 ALA B CA 1
ATOM 12536 C C . ALA B 1 567 ? 21.484 -29.141 -9.297 1 50.19 567 ALA B C 1
ATOM 12538 O O . ALA B 1 567 ? 22.078 -28.219 -9.867 1 50.19 567 ALA B O 1
ATOM 12539 N N . PHE B 1 568 ? 21.031 -30.172 -9.891 1 59.28 568 PHE B N 1
ATOM 12540 C CA . PHE B 1 568 ? 21.344 -30.344 -11.305 1 59.28 568 PHE B CA 1
ATOM 12541 C C . PHE B 1 568 ? 20.516 -29.375 -12.156 1 59.28 568 PHE B C 1
ATOM 12543 O O . PHE B 1 568 ? 19.297 -29.312 -12.023 1 59.28 568 PHE B O 1
ATOM 12550 N N . VAL B 1 569 ? 21.25 -28.547 -12.773 1 60.34 569 VAL B N 1
ATOM 12551 C CA . VAL B 1 569 ? 20.594 -27.641 -13.711 1 60.34 569 VAL B CA 1
ATOM 12552 C C . VAL B 1 569 ? 20.625 -28.234 -15.117 1 60.34 569 VAL B C 1
ATOM 12554 O O . VAL B 1 569 ? 21.688 -28.391 -15.703 1 60.34 569 VAL B O 1
ATOM 12557 N N . GLU B 1 570 ? 19.562 -28.625 -15.609 1 70.31 570 GLU B N 1
ATOM 12558 C CA . GLU B 1 570 ? 19.438 -29.297 -16.906 1 70.31 570 GLU B CA 1
ATOM 12559 C C . GLU B 1 570 ? 20.078 -28.453 -18.016 1 70.31 570 GLU B C 1
ATOM 12561 O O . GLU B 1 570 ? 20.734 -29 -18.906 1 70.31 570 GLU B O 1
ATOM 12566 N N . GLN B 1 571 ? 19.969 -27.297 -17.891 1 69.94 571 GLN B N 1
ATOM 12567 C CA . GLN B 1 571 ? 20.438 -26.438 -18.969 1 69.94 571 GLN B CA 1
ATOM 12568 C C . GLN B 1 571 ? 21.969 -26.391 -19.016 1 69.94 571 GLN B C 1
ATOM 12570 O O . GLN B 1 571 ? 22.562 -26.109 -20.047 1 69.94 571 GLN B O 1
ATOM 12575 N N . ASP B 1 572 ? 22.531 -26.797 -18.016 1 70.56 572 ASP B N 1
ATOM 12576 C CA . ASP B 1 572 ? 23.984 -26.703 -17.953 1 70.56 572 ASP B CA 1
ATOM 12577 C C . ASP B 1 572 ? 24.641 -27.875 -18.703 1 70.56 572 ASP B C 1
ATOM 12579 O O . ASP B 1 572 ? 25.828 -27.828 -19 1 70.56 572 ASP B O 1
ATOM 12583 N N . VAL B 1 573 ? 23.766 -28.812 -18.922 1 80.19 573 VAL B N 1
ATOM 12584 C CA . VAL B 1 573 ? 24.281 -29.953 -19.688 1 80.19 573 VAL B CA 1
ATOM 12585 C C . VAL B 1 573 ? 24.766 -29.484 -21.062 1 80.19 573 VAL B C 1
ATOM 12587 O O . VAL B 1 573 ? 25.672 -30.078 -21.641 1 80.19 573 VAL B O 1
ATOM 12590 N N . LEU B 1 574 ? 24.156 -28.469 -21.516 1 81.81 574 LEU B N 1
ATOM 12591 C CA . LEU B 1 574 ? 24.469 -28 -22.859 1 81.81 574 LEU B CA 1
ATOM 12592 C C . LEU B 1 574 ? 25.484 -26.859 -22.812 1 81.81 574 LEU B C 1
ATOM 12594 O O . LEU B 1 574 ? 25.812 -26.281 -23.859 1 81.81 574 LEU B O 1
ATOM 12598 N N . ARG B 1 575 ? 25.969 -26.672 -21.75 1 79.88 575 ARG B N 1
ATOM 12599 C CA . ARG B 1 575 ? 26.938 -25.594 -21.609 1 79.88 575 ARG B CA 1
ATOM 12600 C C . ARG B 1 575 ? 28.328 -26.031 -22.047 1 79.88 575 ARG B C 1
ATOM 12602 O O . ARG B 1 575 ? 28.703 -27.188 -21.875 1 79.88 575 ARG B O 1
ATOM 12609 N N . LYS B 1 576 ? 29.047 -25.141 -22.656 1 75.88 576 LYS B N 1
ATOM 12610 C CA . LYS B 1 576 ? 30.422 -25.375 -23.047 1 75.88 576 LYS B CA 1
ATOM 12611 C C . LYS B 1 576 ? 31.406 -24.703 -22.094 1 75.88 576 LYS B C 1
ATOM 12613 O O . LYS B 1 576 ? 31.062 -23.703 -21.453 1 75.88 576 LYS B O 1
ATOM 12618 N N . PRO B 1 577 ? 32.531 -25.391 -21.875 1 62.66 577 PRO B N 1
ATOM 12619 C CA . PRO B 1 577 ? 33.531 -24.797 -20.953 1 62.66 577 PRO B CA 1
ATOM 12620 C C . PRO B 1 577 ? 34.031 -23.438 -21.438 1 62.66 577 PRO B C 1
ATOM 12622 O O . PRO B 1 577 ? 34.219 -23.234 -22.641 1 62.66 577 PRO B O 1
ATOM 12625 N N . SER B 1 578 ? 33.906 -22.5 -20.672 1 58.97 578 SER B N 1
ATOM 12626 C CA . SER B 1 578 ? 34.438 -21.172 -20.984 1 58.97 578 SER B CA 1
ATOM 12627 C C . SER B 1 578 ? 35.75 -20.922 -20.25 1 58.97 578 SER B C 1
ATOM 12629 O O . SER B 1 578 ? 36.031 -21.531 -19.203 1 58.97 578 SER B O 1
ATOM 12631 N N . PRO B 1 579 ? 36.75 -20.281 -20.844 1 51.28 579 PRO B N 1
ATOM 12632 C CA . PRO B 1 579 ? 38 -19.969 -20.172 1 51.28 579 PRO B CA 1
ATOM 12633 C C . PRO B 1 579 ? 37.812 -19.422 -18.75 1 51.28 579 PRO B C 1
ATOM 12635 O O . PRO B 1 579 ? 38.688 -19.547 -17.906 1 51.28 579 PRO B O 1
ATOM 12638 N N . ARG B 1 580 ? 36.75 -19.062 -18.5 1 47.69 580 ARG B N 1
ATOM 12639 C CA . ARG B 1 580 ? 36.5 -18.453 -17.203 1 47.69 580 ARG B CA 1
ATOM 12640 C C . ARG B 1 580 ? 36.281 -19.516 -16.125 1 47.69 580 ARG B C 1
ATOM 12642 O O . ARG B 1 580 ? 36.281 -19.203 -14.938 1 47.69 580 ARG B O 1
ATOM 12649 N N . ASP B 1 581 ? 36.156 -20.656 -16.562 1 51.22 581 ASP B N 1
ATOM 12650 C CA . ASP B 1 581 ? 35.812 -21.75 -15.672 1 51.22 581 ASP B CA 1
ATOM 12651 C C . ASP B 1 581 ? 37.062 -22.406 -15.086 1 51.22 581 ASP B C 1
ATOM 12653 O O . ASP B 1 581 ? 36.969 -23.406 -14.375 1 51.22 581 ASP B O 1
ATOM 12657 N N . CYS B 1 582 ? 38.312 -22 -15.305 1 49.12 582 CYS B N 1
ATOM 12658 C CA . CYS B 1 582 ? 39.531 -22.719 -15.008 1 49.12 582 CYS B CA 1
ATOM 12659 C C . CYS B 1 582 ? 39.938 -22.547 -13.539 1 49.12 582 CYS B C 1
ATOM 12661 O O . CYS B 1 582 ? 39.938 -21.438 -13.023 1 49.12 582 CYS B O 1
ATOM 12663 N N . LEU B 1 583 ? 39.875 -23.547 -12.812 1 50.09 583 LEU B N 1
ATOM 12664 C CA . LEU B 1 583 ? 40.281 -23.688 -11.422 1 50.09 583 LEU B CA 1
ATOM 12665 C C . LEU B 1 583 ? 41.812 -23.719 -11.312 1 50.09 583 LEU B C 1
ATOM 12667 O O . LEU B 1 583 ? 42.5 -24.375 -12.109 1 50.09 583 LEU B O 1
ATOM 12671 N N . ASP B 1 584 ? 42.594 -22.797 -10.977 1 48.94 584 ASP B N 1
ATOM 12672 C CA . ASP B 1 584 ? 44.031 -22.844 -10.727 1 48.94 584 ASP B CA 1
ATOM 12673 C C . ASP B 1 584 ? 44.375 -23.875 -9.641 1 48.94 584 ASP B C 1
ATOM 12675 O O . ASP B 1 584 ? 45.469 -23.859 -9.078 1 48.94 584 ASP B O 1
ATOM 12679 N N . ASP B 1 585 ? 43.656 -24.812 -9.18 1 55.03 585 ASP B N 1
ATOM 12680 C CA . ASP B 1 585 ? 43.938 -25.359 -7.855 1 55.03 585 ASP B CA 1
ATOM 12681 C C . ASP B 1 585 ? 44.812 -26.609 -7.949 1 55.03 585 ASP B C 1
ATOM 12683 O O . ASP B 1 585 ? 45.094 -27.078 -9.047 1 55.03 585 ASP B O 1
ATOM 12687 N N . ASP B 1 586 ? 45.156 -27.172 -6.852 1 64.06 586 ASP B N 1
ATOM 12688 C CA . ASP B 1 586 ? 46 -28.266 -6.375 1 64.06 586 ASP B CA 1
ATOM 12689 C C . ASP B 1 586 ? 45.438 -29.609 -6.785 1 64.06 586 ASP B C 1
ATOM 12691 O O . ASP B 1 586 ? 44.25 -29.734 -7.094 1 64.06 586 ASP B O 1
ATOM 12695 N N . GLU B 1 587 ? 46.219 -30.578 -6.996 1 72.62 587 GLU B N 1
ATOM 12696 C CA . GLU B 1 587 ? 45.938 -31.938 -7.418 1 72.62 587 GLU B CA 1
ATOM 12697 C C . GLU B 1 587 ? 44.844 -32.562 -6.566 1 72.62 587 GLU B C 1
ATOM 12699 O O . GLU B 1 587 ? 43.938 -33.219 -7.094 1 72.62 587 GLU B O 1
ATOM 12704 N N . VAL B 1 588 ? 44.938 -32.281 -5.316 1 68.06 588 VAL B N 1
ATOM 12705 C CA . VAL B 1 588 ? 44 -32.906 -4.387 1 68.06 588 VAL B CA 1
ATOM 12706 C C . VAL B 1 588 ? 42.625 -32.344 -4.586 1 68.06 588 VAL B C 1
ATOM 12708 O O . VAL B 1 588 ? 41.625 -33.062 -4.527 1 68.06 588 VAL B O 1
ATOM 12711 N N . ALA B 1 589 ? 42.625 -31.156 -4.879 1 68.31 589 ALA B N 1
ATOM 12712 C CA . ALA B 1 589 ? 41.344 -30.516 -5.082 1 68.31 589 ALA B CA 1
ATOM 12713 C C . ALA B 1 589 ? 40.625 -31.062 -6.316 1 68.31 589 ALA B C 1
ATOM 12715 O O . ALA B 1 589 ? 39.438 -31.328 -6.285 1 68.31 589 ALA B O 1
ATOM 12716 N N . HIS B 1 590 ? 41.375 -31.312 -7.285 1 77.12 590 HIS B N 1
ATOM 12717 C CA . HIS B 1 590 ? 40.781 -31.828 -8.516 1 77.12 590 HIS B CA 1
ATOM 12718 C C . HIS B 1 590 ? 40.25 -33.25 -8.328 1 77.12 590 HIS B C 1
ATOM 12720 O O . HIS B 1 590 ? 39.219 -33.594 -8.867 1 77.12 590 HIS B O 1
ATOM 12726 N N . LYS B 1 591 ? 40.938 -33.938 -7.578 1 77.88 591 LYS B N 1
ATOM 12727 C CA . LYS B 1 591 ? 40.5 -35.312 -7.32 1 77.88 591 LYS B CA 1
ATOM 12728 C C . LYS B 1 591 ? 39.219 -35.312 -6.52 1 77.88 591 LYS B C 1
ATOM 12730 O O . LYS B 1 591 ? 38.281 -36.094 -6.828 1 77.88 591 LYS B O 1
ATOM 12735 N N . THR B 1 592 ? 39.156 -34.469 -5.613 1 71.19 592 THR B N 1
ATOM 12736 C CA . THR B 1 592 ? 37.969 -34.438 -4.762 1 71.19 592 THR B CA 1
ATOM 12737 C C . THR B 1 592 ? 36.75 -33.969 -5.551 1 71.19 592 THR B C 1
ATOM 12739 O O . THR B 1 592 ? 35.656 -34.5 -5.395 1 71.19 592 THR B O 1
ATOM 12742 N N . ILE B 1 593 ? 36.969 -33.031 -6.363 1 72.88 593 ILE B N 1
ATOM 12743 C CA . ILE B 1 593 ? 35.844 -32.469 -7.148 1 72.88 593 ILE B CA 1
ATOM 12744 C C . ILE B 1 593 ? 35.344 -33.531 -8.148 1 72.88 593 ILE B C 1
ATOM 12746 O O . ILE B 1 593 ? 34.156 -33.656 -8.352 1 72.88 593 ILE B O 1
ATOM 12750 N N . LEU B 1 594 ? 36.25 -34.125 -8.68 1 82.38 594 LEU B N 1
ATOM 12751 C CA . LEU B 1 594 ? 35.875 -35.156 -9.641 1 82.38 594 LEU B CA 1
ATOM 12752 C C . LEU B 1 594 ? 35.062 -36.25 -8.969 1 82.38 594 LEU B C 1
ATOM 12754 O O . LEU B 1 594 ? 34.062 -36.719 -9.516 1 82.38 594 LEU B O 1
ATOM 12758 N N . GLU B 1 595 ? 35.531 -36.594 -7.863 1 77 595 GLU B N 1
ATOM 12759 C CA . GLU B 1 595 ? 34.781 -37.625 -7.129 1 77 595 GLU B CA 1
ATOM 12760 C C . GLU B 1 595 ? 33.375 -37.156 -6.781 1 77 595 GLU B C 1
ATOM 12762 O O . GLU B 1 595 ? 32.406 -37.906 -6.887 1 77 595 GLU B O 1
ATOM 12767 N N . TYR B 1 596 ? 33.406 -35.969 -6.477 1 69.81 596 TYR B N 1
ATOM 12768 C CA . TYR B 1 596 ? 32.125 -35.406 -6.129 1 69.81 596 TYR B CA 1
ATOM 12769 C C . TYR B 1 596 ? 31.188 -35.406 -7.332 1 69.81 596 TYR B C 1
ATOM 12771 O O . TYR B 1 596 ? 30.031 -35.781 -7.219 1 69.81 596 TYR B O 1
ATOM 12779 N N . ASN B 1 597 ? 31.625 -34.906 -8.375 1 77.38 597 ASN B N 1
ATOM 12780 C CA . ASN B 1 597 ? 30.797 -34.844 -9.578 1 77.38 597 ASN B CA 1
ATOM 12781 C C . ASN B 1 597 ? 30.375 -36.219 -10.062 1 77.38 597 ASN B C 1
ATOM 12783 O O . ASN B 1 597 ? 29.266 -36.375 -10.57 1 77.38 597 ASN B O 1
ATOM 12787 N N . LEU B 1 598 ? 31.203 -37.125 -9.938 1 82.5 598 LEU B N 1
ATOM 12788 C CA . LEU B 1 598 ? 30.906 -38.5 -10.352 1 82.5 598 LEU B CA 1
ATOM 12789 C C . LEU B 1 598 ? 29.859 -39.125 -9.438 1 82.5 598 LEU B C 1
ATOM 12791 O O . LEU B 1 598 ? 28.953 -39.812 -9.906 1 82.5 598 LEU B O 1
ATOM 12795 N N . ASN B 1 599 ? 30.016 -38.75 -8.273 1 70.69 599 ASN B N 1
ATOM 12796 C CA . ASN B 1 599 ? 29.062 -39.312 -7.312 1 70.69 599 ASN B CA 1
ATOM 12797 C C . ASN B 1 599 ? 27.656 -38.781 -7.559 1 70.69 599 ASN B C 1
ATOM 12799 O O . ASN B 1 599 ? 26.672 -39.469 -7.254 1 70.69 599 ASN B O 1
ATOM 12803 N N . ALA B 1 600 ? 27.641 -37.625 -8.094 1 70.75 600 ALA B N 1
ATOM 12804 C CA . ALA B 1 600 ? 26.344 -37.062 -8.422 1 70.75 600 ALA B CA 1
ATOM 12805 C C . ALA B 1 600 ? 25.594 -37.906 -9.422 1 70.75 600 ALA B C 1
ATOM 12807 O O . ALA B 1 600 ? 24.359 -37.906 -9.461 1 70.75 600 ALA B O 1
ATOM 12808 N N . PHE B 1 601 ? 26.312 -38.625 -10.188 1 78.88 601 PHE B N 1
ATOM 12809 C CA . PHE B 1 601 ? 25.719 -39.5 -11.188 1 78.88 601 PHE B CA 1
ATOM 12810 C C . PHE B 1 601 ? 25.812 -40.969 -10.758 1 78.88 601 PHE B C 1
ATOM 12812 O O . PHE B 1 601 ? 25.547 -41.875 -11.555 1 78.88 601 PHE B O 1
ATOM 12819 N N . GLY B 1 602 ? 26.234 -41.188 -9.469 1 71.75 602 GLY B N 1
ATOM 12820 C CA . GLY B 1 602 ? 26.375 -42.531 -8.953 1 71.75 602 GLY B CA 1
ATOM 12821 C C . GLY B 1 602 ? 27.531 -43.281 -9.578 1 71.75 602 GLY B C 1
ATOM 12822 O O . GLY B 1 602 ? 27.453 -44.5 -9.773 1 71.75 602 GLY B O 1
ATOM 12823 N N . LEU B 1 603 ? 28.578 -42.625 -9.961 1 84.19 603 LEU B N 1
ATOM 12824 C CA . LEU B 1 603 ? 29.703 -43.219 -10.68 1 84.19 603 LEU B CA 1
ATOM 12825 C C . LEU B 1 603 ? 31.016 -43 -9.914 1 84.19 603 LEU B C 1
ATOM 12827 O O . LEU B 1 603 ? 31.094 -42.156 -9.031 1 84.19 603 LEU B O 1
ATOM 12831 N N . VAL B 1 604 ? 31.969 -43.906 -10.062 1 84.81 604 VAL B N 1
ATOM 12832 C CA . VAL B 1 604 ? 33.312 -43.781 -9.531 1 84.81 604 VAL B CA 1
ATOM 12833 C C . VAL B 1 604 ? 34.344 -43.938 -10.672 1 84.81 604 VAL B C 1
ATOM 12835 O O . VAL B 1 604 ? 34 -44.438 -11.734 1 84.81 604 VAL B O 1
ATOM 12838 N N . VAL B 1 605 ? 35.531 -43.5 -10.383 1 90.19 605 VAL B N 1
ATOM 12839 C CA . VAL B 1 605 ? 36.594 -43.531 -11.398 1 90.19 605 VAL B CA 1
ATOM 12840 C C . VAL B 1 605 ? 37.094 -44.938 -11.602 1 90.19 605 VAL B C 1
ATOM 12842 O O . VAL B 1 605 ? 37.312 -45.688 -10.633 1 90.19 605 VAL B O 1
ATOM 12845 N N . PHE B 1 606 ? 37.094 -45.5 -12.797 1 89.81 606 PHE B N 1
ATOM 12846 C CA . PHE B 1 606 ? 37.781 -46.719 -13.234 1 89.81 606 PHE B CA 1
ATOM 12847 C C . PHE B 1 606 ? 39.125 -46.344 -13.867 1 89.81 606 PHE B C 1
ATOM 12849 O O . PHE B 1 606 ? 39.156 -45.812 -14.969 1 89.81 606 PHE B O 1
ATOM 12856 N N . GLU B 1 607 ? 40.156 -46.531 -13.156 1 87.31 607 GLU B N 1
ATOM 12857 C CA . GLU B 1 607 ? 41.5 -46.062 -13.562 1 87.31 607 GLU B CA 1
ATOM 12858 C C . GLU B 1 607 ? 41.938 -46.75 -14.844 1 87.31 607 GLU B C 1
ATOM 12860 O O . GLU B 1 607 ? 41.812 -47.969 -14.977 1 87.31 607 GLU B O 1
ATOM 12865 N N . THR B 1 608 ? 42.344 -45.969 -15.797 1 86.75 608 THR B N 1
ATOM 12866 C CA . THR B 1 608 ? 42.906 -46.438 -17.047 1 86.75 608 THR B CA 1
ATOM 12867 C C . THR B 1 608 ? 44.406 -46.156 -17.125 1 86.75 608 THR B C 1
ATOM 12869 O O . THR B 1 608 ? 44.906 -45.219 -16.469 1 86.75 608 THR B O 1
ATOM 12872 N N . ALA B 1 609 ? 45.125 -46.938 -17.938 1 83.56 609 ALA B N 1
ATOM 12873 C CA . ALA B 1 609 ? 46.562 -46.812 -18.078 1 83.56 609 ALA B CA 1
ATOM 12874 C C . ALA B 1 609 ? 46.938 -45.469 -18.734 1 83.56 609 ALA B C 1
ATOM 12876 O O . ALA B 1 609 ? 46.219 -45 -19.594 1 83.56 609 ALA B O 1
ATOM 12877 N N . ARG B 1 610 ? 48 -44.812 -18.297 1 85.12 610 ARG B N 1
ATOM 12878 C CA . ARG B 1 610 ? 48.5 -43.562 -18.828 1 85.12 610 ARG B CA 1
ATOM 12879 C C . ARG B 1 610 ? 49.469 -43.781 -19.984 1 85.12 610 ARG B C 1
ATOM 12881 O O . ARG B 1 610 ? 50.656 -43.469 -19.891 1 85.12 610 ARG B O 1
ATOM 12888 N N . ASP B 1 611 ? 49.062 -44.344 -21.062 1 82.12 611 ASP B N 1
ATOM 12889 C CA . ASP B 1 611 ? 49.906 -44.719 -22.188 1 82.12 611 ASP B CA 1
ATOM 12890 C C . ASP B 1 611 ? 49.531 -43.938 -23.438 1 82.12 611 ASP B C 1
ATOM 12892 O O . ASP B 1 611 ? 49.938 -44.281 -24.547 1 82.12 611 ASP B O 1
ATOM 12896 N N . GLY B 1 612 ? 48.781 -42.844 -23.266 1 83.25 612 GLY B N 1
ATOM 12897 C CA . GLY B 1 612 ? 48.375 -42.062 -24.422 1 83.25 612 GLY B CA 1
ATOM 12898 C C . GLY B 1 612 ? 47.094 -42.562 -25.062 1 83.25 612 GLY B C 1
ATOM 12899 O O . GLY B 1 612 ? 46.5 -41.875 -25.891 1 83.25 612 GLY B O 1
ATOM 12900 N N . ASP B 1 613 ? 46.688 -43.719 -24.75 1 88.06 613 ASP B N 1
ATOM 12901 C CA . ASP B 1 613 ? 45.438 -44.281 -25.281 1 88.06 613 ASP B CA 1
ATOM 12902 C C . ASP B 1 613 ? 44.312 -44.219 -24.266 1 88.06 613 ASP B C 1
ATOM 12904 O O . ASP B 1 613 ? 43.281 -44.906 -24.391 1 88.06 613 ASP B O 1
ATOM 12908 N N . CYS B 1 614 ? 44.5 -43.406 -23.312 1 90.56 614 CYS B N 1
ATOM 12909 C CA . CYS B 1 614 ? 43.562 -43.406 -22.188 1 90.56 614 CYS B CA 1
ATOM 12910 C C . CYS B 1 614 ? 42.156 -43 -22.641 1 90.56 614 CYS B C 1
ATOM 12912 O O . CYS B 1 614 ? 41.188 -43.562 -22.219 1 90.56 614 CYS B O 1
ATOM 12914 N N . CYS B 1 615 ? 42.094 -42.031 -23.5 1 92.19 615 CYS B N 1
ATOM 12915 C CA . CYS B 1 615 ? 40.781 -41.562 -23.953 1 92.19 615 CYS B CA 1
ATOM 12916 C C . CYS B 1 615 ? 40.062 -42.656 -24.75 1 92.19 615 CYS B C 1
ATOM 12918 O O . CYS B 1 615 ? 38.906 -42.969 -24.484 1 92.19 615 CYS B O 1
ATOM 12920 N N . PHE B 1 616 ? 40.781 -43.25 -25.641 1 93.31 616 PHE B N 1
ATOM 12921 C CA . PHE B 1 616 ? 40.219 -44.312 -26.484 1 93.31 616 PHE B CA 1
ATOM 12922 C C . PHE B 1 616 ? 39.844 -45.531 -25.641 1 93.31 616 PHE B C 1
ATOM 12924 O O . PHE B 1 616 ? 38.75 -46.125 -25.844 1 93.31 616 PHE B O 1
ATOM 12931 N N . ARG B 1 617 ? 40.688 -45.844 -24.766 1 91.56 617 ARG B N 1
ATOM 12932 C CA . ARG B 1 617 ? 40.438 -47 -23.891 1 91.56 617 ARG B CA 1
ATOM 12933 C C . ARG B 1 617 ? 39.188 -46.781 -23.031 1 91.56 617 ARG B C 1
ATOM 12935 O O . ARG B 1 617 ? 38.406 -47.688 -22.844 1 91.56 617 ARG B O 1
ATOM 12942 N N . SER B 1 618 ? 39.125 -45.562 -22.531 1 93.81 618 SER B N 1
ATOM 12943 C CA . SER B 1 618 ? 37.969 -45.219 -21.688 1 93.81 618 SER B CA 1
ATOM 12944 C C . SER B 1 618 ? 36.656 -45.344 -22.453 1 93.81 618 SER B C 1
ATOM 12946 O O . SER B 1 618 ? 35.688 -45.906 -21.953 1 93.81 618 SER B O 1
ATOM 12948 N N . ILE B 1 619 ? 36.594 -44.812 -23.594 1 93.94 619 ILE B N 1
ATOM 12949 C CA . ILE B 1 619 ? 35.406 -44.844 -24.438 1 93.94 619 ILE B CA 1
ATOM 12950 C C . ILE B 1 619 ? 35.062 -46.281 -24.781 1 93.94 619 ILE B C 1
ATOM 12952 O O . ILE B 1 619 ? 33.875 -46.688 -24.719 1 93.94 619 ILE B O 1
ATOM 12956 N N . LEU B 1 620 ? 36.031 -47.094 -25.094 1 92.88 620 LEU B N 1
ATOM 12957 C CA . LEU B 1 620 ? 35.844 -48.5 -25.484 1 92.88 620 LEU B CA 1
ATOM 12958 C C . LEU B 1 620 ? 35.344 -49.312 -24.297 1 92.88 620 LEU B C 1
ATOM 12960 O O . LEU B 1 620 ? 34.5 -50.219 -24.453 1 92.88 620 LEU B O 1
ATOM 12964 N N . HIS B 1 621 ? 35.938 -49.031 -23.156 1 90.5 621 HIS B N 1
ATOM 12965 C CA . HIS B 1 621 ? 35.469 -49.688 -21.953 1 90.5 621 HIS B CA 1
ATOM 12966 C C . HIS B 1 621 ? 33.969 -49.469 -21.75 1 90.5 621 HIS B C 1
ATOM 12968 O O . HIS B 1 621 ? 33.219 -50.406 -21.438 1 90.5 621 HIS B O 1
ATOM 12974 N N . GLN B 1 622 ? 33.562 -48.281 -21.938 1 91.38 622 GLN B N 1
ATOM 12975 C CA . GLN B 1 622 ? 32.156 -47.938 -21.781 1 91.38 622 GLN B CA 1
ATOM 12976 C C . GLN B 1 622 ? 31.297 -48.594 -22.859 1 91.38 622 GLN B C 1
ATOM 12978 O O . GLN B 1 622 ? 30.203 -49.062 -22.578 1 91.38 622 GLN B O 1
ATOM 12983 N N . LEU B 1 623 ? 31.812 -48.562 -24.031 1 89.5 623 LEU B N 1
ATOM 12984 C CA . LEU B 1 623 ? 31.094 -49.156 -25.141 1 89.5 623 LEU B CA 1
ATOM 12985 C C . LEU B 1 623 ? 30.906 -50.656 -24.922 1 89.5 623 LEU B C 1
ATOM 12987 O O . LEU B 1 623 ? 29.844 -51.188 -25.234 1 89.5 623 LEU B O 1
ATOM 12991 N N . HIS B 1 624 ? 31.875 -51.25 -24.391 1 85.81 624 HIS B N 1
ATOM 12992 C CA . HIS B 1 624 ? 31.797 -52.688 -24.109 1 85.81 624 HIS B CA 1
ATOM 12993 C C . HIS B 1 624 ? 30.719 -52.969 -23.047 1 85.81 624 HIS B C 1
ATOM 12995 O O . HIS B 1 624 ? 30 -53.969 -23.141 1 85.81 624 HIS B O 1
ATOM 13001 N N . ASN B 1 625 ? 30.719 -52.094 -22.109 1 82.5 625 ASN B N 1
ATOM 13002 C CA . ASN B 1 625 ? 29.688 -52.25 -21.078 1 82.5 625 ASN B CA 1
ATOM 13003 C C . ASN B 1 625 ? 28.281 -52.125 -21.672 1 82.5 625 ASN B C 1
ATOM 13005 O O . ASN B 1 625 ? 27.375 -52.844 -21.25 1 82.5 625 ASN B O 1
ATOM 13009 N N . VAL B 1 626 ? 28.078 -51.25 -22.578 1 81.69 626 VAL B N 1
ATOM 13010 C CA . VAL B 1 626 ? 26.797 -51.062 -23.219 1 81.69 626 VAL B CA 1
ATOM 13011 C C . VAL B 1 626 ? 26.422 -52.281 -24.031 1 81.69 626 VAL B C 1
ATOM 13013 O O . VAL B 1 626 ? 25.266 -52.719 -24.047 1 81.69 626 VAL B O 1
ATOM 13016 N N . PHE B 1 627 ? 27.359 -52.875 -24.672 1 75.75 627 PHE B N 1
ATOM 13017 C CA . PHE B 1 627 ? 27.156 -54.094 -25.453 1 75.75 627 PHE B CA 1
ATOM 13018 C C . PHE B 1 627 ? 26.688 -55.25 -24.578 1 75.75 627 PHE B C 1
ATOM 13020 O O . PHE B 1 627 ? 25.859 -56.062 -24.984 1 75.75 627 PHE B O 1
ATOM 13027 N N . GLN B 1 628 ? 27.203 -55.219 -23.422 1 71.69 628 GLN B N 1
ATOM 13028 C CA . GLN B 1 628 ? 26.891 -56.312 -22.531 1 71.69 628 GLN B CA 1
ATOM 13029 C C . GLN B 1 628 ? 25.531 -56.125 -21.859 1 71.69 628 GLN B C 1
ATOM 13031 O O . GLN B 1 628 ? 24.797 -57.094 -21.641 1 71.69 628 GLN B O 1
ATOM 13036 N N . LEU B 1 629 ? 25.188 -54.844 -21.594 1 69.94 629 LEU B N 1
ATOM 13037 C CA . LEU B 1 629 ? 24.016 -54.594 -20.766 1 69.94 629 LEU B CA 1
ATOM 13038 C C . LEU B 1 629 ? 22.781 -54.375 -21.625 1 69.94 629 LEU B C 1
ATOM 13040 O O . LEU B 1 629 ? 21.672 -54.719 -21.219 1 69.94 629 LEU B O 1
ATOM 13044 N N . ASP B 1 630 ? 22.875 -53.688 -22.766 1 67.94 630 ASP B N 1
ATOM 13045 C CA . ASP B 1 630 ? 21.688 -53.281 -23.516 1 67.94 630 ASP B CA 1
ATOM 13046 C C . ASP B 1 630 ? 21.562 -54.094 -24.797 1 67.94 630 ASP B C 1
ATOM 13048 O O . ASP B 1 630 ? 22.547 -54.312 -25.516 1 67.94 630 ASP B O 1
ATOM 13052 N N . ASP B 1 631 ? 20.516 -54.812 -25 1 68.81 631 ASP B N 1
ATOM 13053 C CA . ASP B 1 631 ? 20.234 -55.625 -26.188 1 68.81 631 ASP B CA 1
ATOM 13054 C C . ASP B 1 631 ? 19.734 -54.75 -27.344 1 68.81 631 ASP B C 1
ATOM 13056 O O . ASP B 1 631 ? 18.547 -54.719 -27.625 1 68.81 631 ASP B O 1
ATOM 13060 N N . ASN B 1 632 ? 20.484 -53.719 -27.859 1 78.44 632 ASN B N 1
ATOM 13061 C CA . ASN B 1 632 ? 20.125 -52.906 -29.031 1 78.44 632 ASN B CA 1
ATOM 13062 C C . ASN B 1 632 ? 20.734 -53.469 -30.297 1 78.44 632 ASN B C 1
ATOM 13064 O O . ASN B 1 632 ? 21.906 -53.219 -30.594 1 78.44 632 ASN B O 1
ATOM 13068 N N . LYS B 1 633 ? 20.031 -54.188 -31.047 1 81.62 633 LYS B N 1
ATOM 13069 C CA . LYS B 1 633 ? 20.516 -54.906 -32.219 1 81.62 633 LYS B CA 1
ATOM 13070 C C . LYS B 1 633 ? 20.984 -53.906 -33.312 1 81.62 633 LYS B C 1
ATOM 13072 O O . LYS B 1 633 ? 21.969 -54.188 -34 1 81.62 633 LYS B O 1
ATOM 13077 N N . GLU B 1 634 ? 20.297 -52.844 -33.438 1 82.56 634 GLU B N 1
ATOM 13078 C CA . GLU B 1 634 ? 20.672 -51.875 -34.438 1 82.56 634 GLU B CA 1
ATOM 13079 C C . GLU B 1 634 ? 22.047 -51.281 -34.125 1 82.56 634 GLU B C 1
ATOM 13081 O O . GLU B 1 634 ? 22.875 -51.125 -35.031 1 82.56 634 GLU B O 1
ATOM 13086 N N . LEU B 1 635 ? 22.281 -51.031 -32.938 1 86.38 635 LEU B N 1
ATOM 13087 C CA . LEU B 1 635 ? 23.562 -50.5 -32.5 1 86.38 635 LEU B CA 1
ATOM 13088 C C . LEU B 1 635 ? 24.672 -51.531 -32.688 1 86.38 635 LEU B C 1
ATOM 13090 O O . LEU B 1 635 ? 25.766 -51.188 -33.156 1 86.38 635 LEU B O 1
ATOM 13094 N N . GLU B 1 636 ? 24.375 -52.719 -32.344 1 84.19 636 GLU B N 1
ATOM 13095 C CA . GLU B 1 636 ? 25.344 -53.812 -32.469 1 84.19 636 GLU B CA 1
ATOM 13096 C C . GLU B 1 636 ? 25.75 -54.031 -33.906 1 84.19 636 GLU B C 1
ATOM 13098 O O . GLU B 1 636 ? 26.922 -54.188 -34.219 1 84.19 636 GLU B O 1
ATOM 13103 N N . ASN B 1 637 ? 24.734 -54.031 -34.75 1 86.56 637 ASN B N 1
ATOM 13104 C CA . ASN B 1 637 ? 25 -54.219 -36.188 1 86.56 637 ASN B CA 1
ATOM 13105 C C . ASN B 1 637 ? 25.844 -53.062 -36.75 1 86.56 637 ASN B C 1
ATOM 13107 O O . ASN B 1 637 ? 26.766 -53.312 -37.531 1 86.56 637 ASN B O 1
ATOM 13111 N N . TYR B 1 638 ? 25.547 -51.906 -36.344 1 90.5 638 TYR B N 1
ATOM 13112 C CA . TYR B 1 638 ? 26.281 -50.719 -36.812 1 90.5 638 TYR B CA 1
ATOM 13113 C C . TYR B 1 638 ? 27.719 -50.781 -36.375 1 90.5 638 TYR B C 1
ATOM 13115 O O . TYR B 1 638 ? 28.641 -50.562 -37.156 1 90.5 638 TYR B O 1
ATOM 13123 N N . LEU B 1 639 ? 27.984 -51.125 -35.156 1 88 639 LEU B N 1
ATOM 13124 C CA . LEU B 1 639 ? 29.328 -51.156 -34.562 1 88 639 LEU B CA 1
ATOM 13125 C C . LEU B 1 639 ? 30.156 -52.312 -35.125 1 88 639 LEU B C 1
ATOM 13127 O O . LEU B 1 639 ? 31.359 -52.156 -35.375 1 88 639 LEU B O 1
ATOM 13131 N N . THR B 1 640 ? 29.438 -53.375 -35.312 1 86.31 640 THR B N 1
ATOM 13132 C CA . THR B 1 640 ? 30.125 -54.5 -35.938 1 86.31 640 THR B CA 1
ATOM 13133 C C . THR B 1 640 ? 30.516 -54.156 -37.375 1 86.31 640 THR B C 1
ATOM 13135 O O . THR B 1 640 ? 31.578 -54.562 -37.844 1 86.31 640 THR B O 1
ATOM 13138 N N . GLY B 1 641 ? 29.625 -53.406 -38 1 86.62 641 GLY B N 1
ATOM 13139 C CA . GLY B 1 641 ? 29.938 -52.938 -39.344 1 86.62 641 GLY B CA 1
ATOM 13140 C C . GLY B 1 641 ? 31.172 -52.031 -39.375 1 86.62 641 GLY B C 1
ATOM 13141 O O . GLY B 1 641 ? 31.859 -52 -40.406 1 86.62 641 GLY B O 1
ATOM 13142 N N . LEU B 1 642 ? 31.516 -51.375 -38.25 1 90.31 642 LEU B N 1
ATOM 13143 C CA . LEU B 1 642 ? 32.688 -50.531 -38.125 1 90.31 642 LEU B CA 1
ATOM 13144 C C . LEU B 1 642 ? 33.906 -51.344 -37.688 1 90.31 642 LEU B C 1
ATOM 13146 O O . LEU B 1 642 ? 34.969 -50.781 -37.375 1 90.31 642 LEU B O 1
ATOM 13150 N N . SER B 1 643 ? 33.781 -52.656 -37.594 1 86.81 643 SER B N 1
ATOM 13151 C CA . SER B 1 643 ? 34.812 -53.625 -37.188 1 86.81 643 SER B CA 1
ATOM 13152 C C . SER B 1 643 ? 35.156 -53.438 -35.688 1 86.81 643 SER B C 1
ATOM 13154 O O . SER B 1 643 ? 36.344 -53.562 -35.312 1 86.81 643 SER B O 1
ATOM 13156 N N . LEU B 1 644 ? 34.125 -52.969 -34.938 1 87.38 644 LEU B N 1
ATOM 13157 C CA . LEU B 1 644 ? 34.312 -52.844 -33.5 1 87.38 644 LEU B CA 1
ATOM 13158 C C . LEU B 1 644 ? 33.625 -53.969 -32.781 1 87.38 644 LEU B C 1
ATOM 13160 O O . LEU B 1 644 ? 32.656 -54.562 -33.281 1 87.38 644 LEU B O 1
ATOM 13164 N N . GLY B 1 645 ? 34.031 -54.531 -31.625 1 77.62 645 GLY B N 1
ATOM 13165 C CA . GLY B 1 645 ? 33.344 -55.531 -30.859 1 77.62 645 GLY B CA 1
ATOM 13166 C C . GLY B 1 645 ? 34.25 -56.719 -30.484 1 77.62 645 GLY B C 1
ATOM 13167 O O . GLY B 1 645 ? 33.781 -57.719 -29.922 1 77.62 645 GLY B O 1
ATOM 13168 N N . GLN B 1 646 ? 35.469 -56.688 -30.859 1 78.56 646 GLN B N 1
ATOM 13169 C CA . GLN B 1 646 ? 36.375 -57.781 -30.516 1 78.56 646 GLN B CA 1
ATOM 13170 C C . GLN B 1 646 ? 36.969 -57.594 -29.125 1 78.56 646 GLN B C 1
ATOM 13172 O O . GLN B 1 646 ? 36.25 -57.625 -28.141 1 78.56 646 GLN B O 1
ATOM 13177 N N . SER B 1 647 ? 38.281 -57.219 -29.031 1 80.19 647 SER B N 1
ATOM 13178 C CA . SER B 1 647 ? 38.938 -56.906 -27.75 1 80.19 647 SER B CA 1
ATOM 13179 C C . SER B 1 647 ? 39.25 -55.406 -27.656 1 80.19 647 SER B C 1
ATOM 13181 O O . SER B 1 647 ? 39.375 -54.719 -28.672 1 80.19 647 SER B O 1
ATOM 13183 N N . ILE B 1 648 ? 39.219 -54.844 -26.359 1 86 648 ILE B N 1
ATOM 13184 C CA . ILE B 1 648 ? 39.469 -53.406 -26.125 1 86 648 ILE B CA 1
ATOM 13185 C C . ILE B 1 648 ? 40.781 -53 -26.766 1 86 648 ILE B C 1
ATOM 13187 O O . ILE B 1 648 ? 40.875 -51.969 -27.438 1 86 648 ILE B O 1
ATOM 13191 N N . GLU B 1 649 ? 41.844 -53.844 -26.656 1 84.5 649 GLU B N 1
ATOM 13192 C CA . GLU B 1 649 ? 43.188 -53.5 -27.172 1 84.5 649 GLU B CA 1
ATOM 13193 C C . GLU B 1 649 ? 43.188 -53.469 -28.688 1 84.5 649 GLU B C 1
ATOM 13195 O O . GLU B 1 649 ? 43.812 -52.562 -29.281 1 84.5 649 GLU B O 1
ATOM 13200 N N . ASP B 1 650 ? 42.5 -54.406 -29.297 1 84.81 650 ASP B N 1
ATOM 13201 C CA . ASP B 1 650 ? 42.438 -54.438 -30.75 1 84.81 650 ASP B CA 1
ATOM 13202 C C . ASP B 1 650 ? 41.594 -53.312 -31.297 1 84.81 650 ASP B C 1
ATOM 13204 O O . ASP B 1 650 ? 41.875 -52.75 -32.344 1 84.81 650 ASP B O 1
ATOM 13208 N N . ASP B 1 651 ? 40.594 -53.031 -30.578 1 91.12 651 ASP B N 1
ATOM 13209 C CA . ASP B 1 651 ? 39.625 -52.031 -31.031 1 91.12 651 ASP B CA 1
ATOM 13210 C C . ASP B 1 651 ? 40.219 -50.625 -30.922 1 91.12 651 ASP B C 1
ATOM 13212 O O . ASP B 1 651 ? 39.719 -49.688 -31.578 1 91.12 651 ASP B O 1
ATOM 13216 N N . ILE B 1 652 ? 41.25 -50.406 -30.141 1 92.56 652 ILE B N 1
ATOM 13217 C CA . ILE B 1 652 ? 41.844 -49.094 -29.984 1 92.56 652 ILE B CA 1
ATOM 13218 C C . ILE B 1 652 ? 42.438 -48.625 -31.328 1 92.56 652 ILE B C 1
ATOM 13220 O O . ILE B 1 652 ? 42.188 -47.5 -31.75 1 92.56 652 ILE B O 1
ATOM 13224 N N . SER B 1 653 ? 43.125 -49.5 -31.969 1 88.75 653 SER B N 1
ATOM 13225 C CA . SER B 1 653 ? 43.688 -49.156 -33.281 1 88.75 653 SER B CA 1
ATOM 13226 C C . SER B 1 653 ? 42.594 -48.844 -34.281 1 88.75 653 SER B C 1
ATOM 13228 O O . SER B 1 653 ? 42.75 -47.906 -35.094 1 88.75 653 SER B O 1
ATOM 13230 N N . THR B 1 654 ? 41.594 -49.625 -34.281 1 91.5 654 THR B N 1
ATOM 13231 C CA . THR B 1 654 ? 40.469 -49.375 -35.188 1 91.5 654 THR B CA 1
ATOM 13232 C C . THR B 1 654 ? 39.844 -48 -34.906 1 91.5 654 THR B C 1
ATOM 13234 O O . THR B 1 654 ? 39.531 -47.281 -35.844 1 91.5 654 THR B O 1
ATOM 13237 N N . LEU B 1 655 ? 39.594 -47.719 -33.656 1 92.25 655 LEU B N 1
ATOM 13238 C CA . LEU B 1 655 ? 39 -46.469 -33.281 1 92.25 655 LEU B CA 1
ATOM 13239 C C . LEU B 1 655 ? 39.875 -45.281 -33.719 1 92.25 655 LEU B C 1
ATOM 13241 O O . LEU B 1 655 ? 39.375 -44.25 -34.156 1 92.25 655 LEU B O 1
ATOM 13245 N N . ARG B 1 656 ? 41.125 -45.312 -33.562 1 90.62 656 ARG B N 1
ATOM 13246 C CA . ARG B 1 656 ? 42.062 -44.281 -33.969 1 90.62 656 ARG B CA 1
ATOM 13247 C C . ARG B 1 656 ? 42 -44.094 -35.5 1 90.62 656 ARG B C 1
ATOM 13249 O O . ARG B 1 656 ? 42 -42.938 -35.969 1 90.62 656 ARG B O 1
ATOM 13256 N N . LEU B 1 657 ? 41.844 -45.156 -36.156 1 89.31 657 LEU B N 1
ATOM 13257 C CA . LEU B 1 657 ? 41.719 -45.094 -37.594 1 89.31 657 LEU B CA 1
ATOM 13258 C C . LEU B 1 657 ? 40.438 -44.375 -38 1 89.31 657 LEU B C 1
ATOM 13260 O O . LEU B 1 657 ? 40.438 -43.531 -38.875 1 89.31 657 LEU B O 1
ATOM 13264 N N . LEU B 1 658 ? 39.438 -44.781 -37.406 1 90.56 658 LEU B N 1
ATOM 13265 C CA . LEU B 1 658 ? 38.125 -44.188 -37.688 1 90.56 658 LEU B CA 1
ATOM 13266 C C . LEU B 1 658 ? 38.156 -42.688 -37.375 1 90.56 658 LEU B C 1
ATOM 13268 O O . LEU B 1 658 ? 37.562 -41.875 -38.094 1 90.56 658 LEU B O 1
ATOM 13272 N N . PHE B 1 659 ? 38.812 -42.281 -36.344 1 90.31 659 PHE B N 1
ATOM 13273 C CA . PHE B 1 659 ? 38.938 -40.875 -35.938 1 90.31 659 PHE B CA 1
ATOM 13274 C C . PHE B 1 659 ? 39.625 -40.094 -37.062 1 90.31 659 PHE B C 1
ATOM 13276 O O . PHE B 1 659 ? 39.094 -39.062 -37.5 1 90.31 659 PHE B O 1
ATOM 13283 N N . VAL B 1 660 ? 40.719 -40.594 -37.438 1 87.06 660 VAL B N 1
ATOM 13284 C CA . VAL B 1 660 ? 41.531 -39.875 -38.406 1 87.06 660 VAL B CA 1
ATOM 13285 C C . VAL B 1 660 ? 40.75 -39.781 -39.75 1 87.06 660 VAL B C 1
ATOM 13287 O O . VAL B 1 660 ? 40.719 -38.719 -40.375 1 87.06 660 VAL B O 1
ATOM 13290 N N . GLU B 1 661 ? 40.125 -40.781 -40.125 1 86.62 661 GLU B N 1
ATOM 13291 C CA . GLU B 1 661 ? 39.375 -40.812 -41.406 1 86.62 661 GLU B CA 1
ATOM 13292 C C . GLU B 1 661 ? 38.219 -39.812 -41.375 1 86.62 661 GLU B C 1
ATOM 13294 O O . GLU B 1 661 ? 38 -39.094 -42.344 1 86.62 661 GLU B O 1
ATOM 13299 N N . ASN B 1 662 ? 37.531 -39.781 -40.344 1 86.44 662 ASN B N 1
ATOM 13300 C CA . ASN B 1 662 ? 36.375 -38.906 -40.281 1 86.44 662 ASN B CA 1
ATOM 13301 C C . ASN B 1 662 ? 36.812 -37.438 -40.094 1 86.44 662 ASN B C 1
ATOM 13303 O O . ASN B 1 662 ? 36.156 -36.531 -40.562 1 86.44 662 ASN B O 1
ATOM 13307 N N . LEU B 1 663 ? 37.781 -37.281 -39.312 1 83.25 663 LEU B N 1
ATOM 13308 C CA . LEU B 1 663 ? 38.281 -35.906 -39.125 1 83.25 663 LEU B CA 1
ATOM 13309 C C . LEU B 1 663 ? 38.719 -35.312 -40.469 1 83.25 663 LEU B C 1
ATOM 13311 O O . LEU B 1 663 ? 38.5 -34.156 -40.719 1 83.25 663 LEU B O 1
ATOM 13315 N N . LYS B 1 664 ? 39.219 -36.062 -41.25 1 78 664 LYS B N 1
ATOM 13316 C CA . LYS B 1 664 ? 39.75 -35.594 -42.562 1 78 664 LYS B CA 1
ATOM 13317 C C . LYS B 1 664 ? 38.625 -35.5 -43.594 1 78 664 LYS B C 1
ATOM 13319 O O . LYS B 1 664 ? 38.625 -34.625 -44.438 1 78 664 LYS B O 1
ATOM 13324 N N . ASN B 1 665 ? 37.656 -36.312 -43.5 1 76.31 665 ASN B N 1
ATOM 13325 C CA . ASN B 1 665 ? 36.688 -36.406 -44.594 1 76.31 665 ASN B CA 1
ATOM 13326 C C . ASN B 1 665 ? 35.438 -35.562 -44.312 1 76.31 665 ASN B C 1
ATOM 13328 O O . ASN B 1 665 ? 34.75 -35.156 -45.219 1 76.31 665 ASN B O 1
ATOM 13332 N N . ASP B 1 666 ? 35.094 -35.375 -43.125 1 70.69 666 ASP B N 1
ATOM 13333 C CA . ASP B 1 666 ? 33.844 -34.656 -42.781 1 70.69 666 ASP B CA 1
ATOM 13334 C C . ASP B 1 666 ? 34.062 -33.156 -42.875 1 70.69 666 ASP B C 1
ATOM 13336 O O . ASP B 1 666 ? 34.938 -32.594 -42.219 1 70.69 666 ASP B O 1
ATOM 13340 N N . VAL B 1 667 ? 33.281 -32.594 -43.656 1 64.19 667 VAL B N 1
ATOM 13341 C CA . VAL B 1 667 ? 33.344 -31.172 -44 1 64.19 667 VAL B CA 1
ATOM 13342 C C . VAL B 1 667 ? 33.156 -30.328 -42.75 1 64.19 667 VAL B C 1
ATOM 13344 O O . VAL B 1 667 ? 33.781 -29.281 -42.594 1 64.19 667 VAL B O 1
ATOM 13347 N N . ASN B 1 668 ? 32.469 -30.859 -41.781 1 65.81 668 ASN B N 1
ATOM 13348 C CA . ASN B 1 668 ? 32.156 -30.094 -40.594 1 65.81 668 ASN B CA 1
ATOM 13349 C C . ASN B 1 668 ? 33.406 -29.906 -39.719 1 65.81 668 ASN B C 1
ATOM 13351 O O . ASN B 1 668 ? 33.531 -28.906 -39 1 65.81 668 ASN B O 1
ATOM 13355 N N . TYR B 1 669 ? 34.281 -30.844 -39.781 1 71.31 669 TYR B N 1
ATOM 13356 C CA . TYR B 1 669 ? 35.469 -30.766 -38.969 1 71.31 669 TYR B CA 1
ATOM 13357 C C . TYR B 1 669 ? 36.656 -30.188 -39.719 1 71.31 669 TYR B C 1
ATOM 13359 O O . TYR B 1 669 ? 37.562 -29.578 -39.156 1 71.31 669 TYR B O 1
ATOM 13367 N N . ARG B 1 670 ? 36.562 -30.344 -41 1 63.34 670 ARG B N 1
ATOM 13368 C CA . ARG B 1 670 ? 37.625 -29.875 -41.875 1 63.34 670 ARG B CA 1
ATOM 13369 C C . ARG B 1 670 ? 37.812 -28.375 -41.719 1 63.34 670 ARG B C 1
ATOM 13371 O O . ARG B 1 670 ? 38.938 -27.875 -41.75 1 63.34 670 ARG B O 1
ATOM 13378 N N . ASN B 1 671 ? 36.688 -27.75 -41.594 1 58.22 671 ASN B N 1
ATOM 13379 C CA . ASN B 1 671 ? 36.781 -26.297 -41.531 1 58.22 671 ASN B CA 1
ATOM 13380 C C . ASN B 1 671 ? 37.5 -25.844 -40.25 1 58.22 671 ASN B C 1
ATOM 13382 O O . ASN B 1 671 ? 38.156 -24.797 -40.281 1 58.22 671 ASN B O 1
ATOM 13386 N N . PHE B 1 672 ? 37.438 -26.672 -39.219 1 58.38 672 PHE B N 1
ATOM 13387 C CA . PHE B 1 672 ? 38.125 -26.328 -38 1 58.38 672 PHE B CA 1
ATOM 13388 C C . PHE B 1 672 ? 39.625 -26.656 -38.125 1 58.38 672 PHE B C 1
ATOM 13390 O O . PHE B 1 672 ? 40.469 -26 -37.469 1 58.38 672 PHE B O 1
ATOM 13397 N N . LEU B 1 673 ? 39.969 -27.609 -38.969 1 59 673 LEU B N 1
ATOM 13398 C CA . LEU B 1 673 ? 41.312 -28.078 -39.156 1 59 673 LEU B CA 1
ATOM 13399 C C . LEU B 1 673 ? 42.094 -27.141 -40.094 1 59 673 LEU B C 1
ATOM 13401 O O . LEU B 1 673 ? 43.312 -27 -39.969 1 59 673 LEU B O 1
ATOM 13405 N N . VAL B 1 674 ? 41.469 -26.641 -41.094 1 52.47 674 VAL B N 1
ATOM 13406 C CA . VAL B 1 674 ? 42.156 -25.859 -42.094 1 52.47 674 VAL B CA 1
ATOM 13407 C C . VAL B 1 674 ? 42.875 -24.672 -41.438 1 52.47 674 VAL B C 1
ATOM 13409 O O . VAL B 1 674 ? 44 -24.328 -41.812 1 52.47 674 VAL B O 1
ATOM 13412 N N . ASN B 1 675 ? 42.188 -23.984 -40.5 1 51.56 675 ASN B N 1
ATOM 13413 C CA . ASN B 1 675 ? 42.844 -22.766 -40 1 51.56 675 ASN B CA 1
ATOM 13414 C C . ASN B 1 675 ? 44 -23.094 -39.062 1 51.56 675 ASN B C 1
ATOM 13416 O O . ASN B 1 675 ? 44.719 -22.203 -38.625 1 51.56 675 ASN B O 1
ATOM 13420 N N . THR B 1 676 ? 44.062 -24.281 -38.5 1 52.62 676 THR B N 1
ATOM 13421 C CA . THR B 1 676 ? 45.156 -24.641 -37.594 1 52.62 676 THR B CA 1
ATOM 13422 C C . THR B 1 676 ? 46.062 -25.688 -38.219 1 52.62 676 THR B C 1
ATOM 13424 O O . THR B 1 676 ? 45.594 -26.516 -39 1 52.62 676 THR B O 1
ATOM 13427 N N . GLU B 1 677 ? 47.375 -25.438 -38.406 1 53.81 677 GLU B N 1
ATOM 13428 C CA . GLU B 1 677 ? 48.469 -26.297 -38.875 1 53.81 677 GLU B CA 1
ATOM 13429 C C . GLU B 1 677 ? 48.375 -27.688 -38.281 1 53.81 677 GLU B C 1
ATOM 13431 O O . GLU B 1 677 ? 49 -27.984 -37.25 1 53.81 677 GLU B O 1
ATOM 13436 N N . TYR B 1 678 ? 47.375 -28.422 -38.438 1 58.16 678 TYR B N 1
ATOM 13437 C CA . TYR B 1 678 ? 47.25 -29.75 -37.875 1 58.16 678 TYR B CA 1
ATOM 13438 C C . TYR B 1 678 ? 47.969 -30.781 -38.719 1 58.16 678 TYR B C 1
ATOM 13440 O O . TYR B 1 678 ? 47.344 -31.562 -39.438 1 58.16 678 TYR B O 1
ATOM 13448 N N . ASP B 1 679 ? 49.25 -30.641 -38.969 1 61.81 679 ASP B N 1
ATOM 13449 C CA . ASP B 1 679 ? 50.156 -31.516 -39.719 1 61.81 679 ASP B CA 1
ATOM 13450 C C . ASP B 1 679 ? 50.281 -32.875 -39.031 1 61.81 679 ASP B C 1
ATOM 13452 O O . ASP B 1 679 ? 50.719 -33.844 -39.656 1 61.81 679 ASP B O 1
ATOM 13456 N N . ASP B 1 680 ? 49.688 -32.969 -37.875 1 71.94 680 ASP B N 1
ATOM 13457 C CA . ASP B 1 680 ? 49.969 -34.188 -37.094 1 71.94 680 ASP B CA 1
ATOM 13458 C C . ASP B 1 680 ? 48.719 -35.094 -37 1 71.94 680 ASP B C 1
ATOM 13460 O O . ASP B 1 680 ? 48.625 -35.938 -36.094 1 71.94 680 ASP B O 1
ATOM 13464 N N . VAL B 1 681 ? 47.75 -35 -37.875 1 79.88 681 VAL B N 1
ATOM 13465 C CA . VAL B 1 681 ? 46.5 -35.75 -37.812 1 79.88 681 VAL B CA 1
ATOM 13466 C C . VAL B 1 681 ? 46.781 -37.219 -38.094 1 79.88 681 VAL B C 1
ATOM 13468 O O . VAL B 1 681 ? 46.219 -38.094 -37.438 1 79.88 681 VAL B O 1
ATOM 13471 N N . ASP B 1 682 ? 47.688 -37.406 -39 1 81.44 682 ASP B N 1
ATOM 13472 C CA . ASP B 1 682 ? 47.969 -38.781 -39.406 1 81.44 682 ASP B CA 1
ATOM 13473 C C . ASP B 1 682 ? 48.719 -39.531 -38.281 1 81.44 682 ASP B C 1
ATOM 13475 O O . ASP B 1 682 ? 48.656 -40.781 -38.219 1 81.44 682 ASP B O 1
ATOM 13479 N N . ASP B 1 683 ? 49.375 -38.812 -37.406 1 84.81 683 ASP B N 1
ATOM 13480 C CA . ASP B 1 683 ? 50.094 -39.438 -36.312 1 84.81 683 ASP B CA 1
ATOM 13481 C C . ASP B 1 683 ? 49.125 -40.125 -35.344 1 84.81 683 ASP B C 1
ATOM 13483 O O . ASP B 1 683 ? 49.531 -41.031 -34.594 1 84.81 683 ASP B O 1
ATOM 13487 N N . TYR B 1 684 ? 47.906 -39.719 -35.375 1 87.38 684 TYR B N 1
ATOM 13488 C CA . TYR B 1 684 ? 46.938 -40.25 -34.406 1 87.38 684 TYR B CA 1
ATOM 13489 C C . TYR B 1 684 ? 46.5 -41.656 -34.781 1 87.38 684 TYR B C 1
ATOM 13491 O O . TYR B 1 684 ? 45.812 -42.312 -34 1 87.38 684 TYR B O 1
ATOM 13499 N N . LYS B 1 685 ? 46.969 -42.125 -35.938 1 87.31 685 LYS B N 1
ATOM 13500 C CA . LYS B 1 685 ? 46.719 -43.5 -36.281 1 87.31 685 LYS B CA 1
ATOM 13501 C C . LYS B 1 685 ? 47.562 -44.469 -35.438 1 87.31 685 LYS B C 1
ATOM 13503 O O . LYS B 1 685 ? 47.188 -45.625 -35.25 1 87.31 685 LYS B O 1
ATOM 13508 N N . ASN B 1 686 ? 48.594 -43.844 -34.875 1 87.81 686 ASN B N 1
ATOM 13509 C CA . ASN B 1 686 ? 49.531 -44.656 -34.094 1 87.81 686 ASN B CA 1
ATOM 13510 C C . ASN B 1 686 ? 49.156 -44.656 -32.625 1 87.81 686 ASN B C 1
ATOM 13512 O O . ASN B 1 686 ? 48.719 -43.656 -32.062 1 87.81 686 ASN B O 1
ATOM 13516 N N . ARG B 1 687 ? 49.312 -45.844 -32.031 1 87.69 687 ARG B N 1
ATOM 13517 C CA . ARG B 1 687 ? 49.031 -46 -30.594 1 87.69 687 ARG B CA 1
ATOM 13518 C C . ARG B 1 687 ? 49.938 -45.094 -29.75 1 87.69 687 ARG B C 1
ATOM 13520 O O . ARG B 1 687 ? 51.094 -44.875 -30.125 1 87.69 687 ARG B O 1
ATOM 13527 N N . GLY B 1 688 ? 49.375 -44.562 -28.734 1 82.94 688 GLY B N 1
ATOM 13528 C CA . GLY B 1 688 ? 50.156 -43.781 -27.766 1 82.94 688 GLY B CA 1
ATOM 13529 C C . GLY B 1 688 ? 50.219 -42.312 -28.094 1 82.94 688 GLY B C 1
ATOM 13530 O O . GLY B 1 688 ? 50.719 -41.531 -27.297 1 82.94 688 GLY B O 1
ATOM 13531 N N . VAL B 1 689 ? 49.812 -41.906 -29.219 1 83.19 689 VAL B N 1
ATOM 13532 C CA . VAL B 1 689 ? 49.875 -40.5 -29.609 1 83.19 689 VAL B CA 1
ATOM 13533 C C . VAL B 1 689 ? 48.719 -39.719 -28.953 1 83.19 689 VAL B C 1
ATOM 13535 O O . VAL B 1 689 ? 47.562 -40.125 -29.047 1 83.19 689 VAL B O 1
ATOM 13538 N N . PHE B 1 690 ? 49 -38.656 -28.094 1 75.62 690 PHE B N 1
ATOM 13539 C CA . PHE B 1 690 ? 47.938 -37.875 -27.438 1 75.62 690 PHE B CA 1
ATOM 13540 C C . PHE B 1 690 ? 48.219 -36.375 -27.531 1 75.62 690 PHE B C 1
ATOM 13542 O O . PHE B 1 690 ? 47.312 -35.562 -27.375 1 75.62 690 PHE B O 1
ATOM 13549 N N . SER B 1 691 ? 49.469 -35.969 -27.516 1 63.78 691 SER B N 1
ATOM 13550 C CA . SER B 1 691 ? 49.938 -34.625 -27.266 1 63.78 691 SER B CA 1
ATOM 13551 C C . SER B 1 691 ? 49.688 -33.719 -28.453 1 63.78 691 SER B C 1
ATOM 13553 O O . SER B 1 691 ? 50.281 -33.875 -29.516 1 63.78 691 SER B O 1
ATOM 13555 N N . SER B 1 692 ? 48.438 -33.219 -28.891 1 64.88 692 SER B N 1
ATOM 13556 C CA . SER B 1 692 ? 48.25 -32.188 -29.906 1 64.88 692 SER B CA 1
ATOM 13557 C C . SER B 1 692 ? 46.875 -31.547 -29.828 1 64.88 692 SER B C 1
ATOM 13559 O O . SER B 1 692 ? 46 -32.031 -29.094 1 64.88 692 SER B O 1
ATOM 13561 N N . ASN B 1 693 ? 46.688 -30.359 -30.375 1 68.44 693 ASN B N 1
ATOM 13562 C CA . ASN B 1 693 ? 45.438 -29.656 -30.531 1 68.44 693 ASN B CA 1
ATOM 13563 C C . ASN B 1 693 ? 44.375 -30.547 -31.203 1 68.44 693 ASN B C 1
ATOM 13565 O O . ASN B 1 693 ? 43.188 -30.344 -31.016 1 68.44 693 ASN B O 1
ATOM 13569 N N . THR B 1 694 ? 44.844 -31.516 -31.797 1 75 694 THR B N 1
ATOM 13570 C CA . THR B 1 694 ? 43.969 -32.438 -32.5 1 75 694 THR B CA 1
ATOM 13571 C C . THR B 1 694 ? 43.219 -33.344 -31.516 1 75 694 THR B C 1
ATOM 13573 O O . THR B 1 694 ? 42.125 -33.781 -31.797 1 75 694 THR B O 1
ATOM 13576 N N . GLY B 1 695 ? 43.875 -33.562 -30.422 1 75.62 695 GLY B N 1
ATOM 13577 C CA . GLY B 1 695 ? 43.25 -34.438 -29.406 1 75.62 695 GLY B CA 1
ATOM 13578 C C . GLY B 1 695 ? 41.969 -33.875 -28.859 1 75.62 695 GLY B C 1
ATOM 13579 O O . GLY B 1 695 ? 41.125 -34.625 -28.359 1 75.62 695 GLY B O 1
ATOM 13580 N N . ASP B 1 696 ? 41.719 -32.656 -29.109 1 76.19 696 ASP B N 1
ATOM 13581 C CA . ASP B 1 696 ? 40.531 -32.031 -28.578 1 76.19 696 ASP B CA 1
ATOM 13582 C C . ASP B 1 696 ? 39.281 -32.438 -29.359 1 76.19 696 ASP B C 1
ATOM 13584 O O . ASP B 1 696 ? 38.156 -32.312 -28.859 1 76.19 696 ASP B O 1
ATOM 13588 N N . PHE B 1 697 ? 39.531 -32.969 -30.422 1 82.88 697 PHE B N 1
ATOM 13589 C CA . PHE B 1 697 ? 38.406 -33.312 -31.281 1 82.88 697 PHE B CA 1
ATOM 13590 C C . PHE B 1 697 ? 38 -34.75 -31.125 1 82.88 697 PHE B C 1
ATOM 13592 O O . PHE B 1 697 ? 37 -35.219 -31.656 1 82.88 697 PHE B O 1
ATOM 13599 N N . VAL B 1 698 ? 38.812 -35.469 -30.391 1 88 698 VAL B N 1
ATOM 13600 C CA . VAL B 1 698 ? 38.656 -36.906 -30.359 1 88 698 VAL B CA 1
ATOM 13601 C C . VAL B 1 698 ? 37.25 -37.25 -29.859 1 88 698 VAL B C 1
ATOM 13603 O O . VAL B 1 698 ? 36.531 -38.031 -30.516 1 88 698 VAL B O 1
ATOM 13606 N N . VAL B 1 699 ? 36.812 -36.625 -28.797 1 89.19 699 VAL B N 1
ATOM 13607 C CA . VAL B 1 699 ? 35.531 -37 -28.172 1 89.19 699 VAL B CA 1
ATOM 13608 C C . VAL B 1 699 ? 34.375 -36.625 -29.094 1 89.19 699 VAL B C 1
ATOM 13610 O O . VAL B 1 699 ? 33.438 -37.406 -29.266 1 89.19 699 VAL B O 1
ATOM 13613 N N . LYS B 1 700 ? 34.438 -35.5 -29.625 1 88.75 700 LYS B N 1
ATOM 13614 C CA . LYS B 1 700 ? 33.375 -35.031 -30.5 1 88.75 700 LYS B CA 1
ATOM 13615 C C . LYS B 1 700 ? 33.25 -35.906 -31.734 1 88.75 700 LYS B C 1
ATOM 13617 O O . LYS B 1 700 ? 32.156 -36.312 -32.094 1 88.75 700 LYS B O 1
ATOM 13622 N N . VAL B 1 701 ? 34.375 -36.156 -32.375 1 88.38 701 VAL B N 1
ATOM 13623 C CA . VAL B 1 701 ? 34.375 -36.938 -33.625 1 88.38 701 VAL B CA 1
ATOM 13624 C C . VAL B 1 701 ? 33.906 -38.375 -33.312 1 88.38 701 VAL B C 1
ATOM 13626 O O . VAL B 1 701 ? 33.094 -38.938 -34.062 1 88.38 701 VAL B O 1
ATOM 13629 N N . LEU B 1 702 ? 34.406 -38.875 -32.281 1 91.62 702 LEU B N 1
ATOM 13630 C CA . LEU B 1 702 ? 34.031 -40.25 -31.969 1 91.62 702 LEU B CA 1
ATOM 13631 C C . LEU B 1 702 ? 32.531 -40.344 -31.594 1 91.62 702 LEU B C 1
ATOM 13633 O O . LEU B 1 702 ? 31.891 -41.344 -31.875 1 91.62 702 LEU B O 1
ATOM 13637 N N . SER B 1 703 ? 32.031 -39.344 -30.953 1 92 703 SER B N 1
ATOM 13638 C CA . SER B 1 703 ? 30.578 -39.312 -30.688 1 92 703 SER B CA 1
ATOM 13639 C C . SER B 1 703 ? 29.781 -39.375 -31.969 1 92 703 SER B C 1
ATOM 13641 O O . SER B 1 703 ? 28.781 -40.094 -32.062 1 92 703 SER B O 1
ATOM 13643 N N . ASP B 1 704 ? 30.219 -38.719 -32.938 1 88.69 704 ASP B N 1
ATOM 13644 C CA . ASP B 1 704 ? 29.531 -38.688 -34.219 1 88.69 704 ASP B CA 1
ATOM 13645 C C . ASP B 1 704 ? 29.688 -40.031 -34.938 1 88.69 704 ASP B C 1
ATOM 13647 O O . ASP B 1 704 ? 28.75 -40.5 -35.594 1 88.69 704 ASP B O 1
ATOM 13651 N N . VAL B 1 705 ? 30.875 -40.531 -34.875 1 89.94 705 VAL B N 1
ATOM 13652 C CA . VAL B 1 705 ? 31.172 -41.781 -35.562 1 89.94 705 VAL B CA 1
ATOM 13653 C C . VAL B 1 705 ? 30.375 -42.938 -34.906 1 89.94 705 VAL B C 1
ATOM 13655 O O . VAL B 1 705 ? 29.781 -43.75 -35.625 1 89.94 705 VAL B O 1
ATOM 13658 N N . LEU B 1 706 ? 30.422 -43 -33.625 1 91.44 706 LEU B N 1
ATOM 13659 C CA . LEU B 1 706 ? 29.734 -44.062 -32.906 1 91.44 706 LEU B CA 1
ATOM 13660 C C . LEU B 1 706 ? 28.234 -43.844 -32.875 1 91.44 706 LEU B C 1
ATOM 13662 O O . LEU B 1 706 ? 27.469 -44.75 -32.594 1 91.44 706 LEU B O 1
ATOM 13666 N N . ARG B 1 707 ? 27.797 -42.625 -33.125 1 91.25 707 ARG B N 1
ATOM 13667 C CA . ARG B 1 707 ? 26.406 -42.219 -33.094 1 91.25 707 ARG B CA 1
ATOM 13668 C C . ARG B 1 707 ? 25.781 -42.438 -31.734 1 91.25 707 ARG B C 1
ATOM 13670 O O . ARG B 1 707 ? 24.656 -42.906 -31.625 1 91.25 707 ARG B O 1
ATOM 13677 N N . ILE B 1 708 ? 26.562 -42.25 -30.688 1 92.81 708 ILE B N 1
ATOM 13678 C CA . ILE B 1 708 ? 26.203 -42.281 -29.281 1 92.81 708 ILE B CA 1
ATOM 13679 C C . ILE B 1 708 ? 26.688 -41.031 -28.578 1 92.81 708 ILE B C 1
ATOM 13681 O O . ILE B 1 708 ? 27.828 -40.594 -28.781 1 92.81 708 ILE B O 1
ATOM 13685 N N . PRO B 1 709 ? 25.781 -40.406 -27.812 1 92.56 709 PRO B N 1
ATOM 13686 C CA . PRO B 1 709 ? 26.281 -39.25 -27.062 1 92.56 709 PRO B CA 1
ATOM 13687 C C . PRO B 1 709 ? 27.359 -39.625 -26.047 1 92.56 709 PRO B C 1
ATOM 13689 O O . PRO B 1 709 ? 27.297 -40.719 -25.453 1 92.56 709 PRO B O 1
ATOM 13692 N N . ILE B 1 710 ? 28.391 -38.812 -25.859 1 93.62 710 ILE B N 1
ATOM 13693 C CA . ILE B 1 710 ? 29.438 -39 -24.875 1 93.62 710 ILE B CA 1
ATOM 13694 C C . ILE B 1 710 ? 29.438 -37.875 -23.875 1 93.62 710 ILE B C 1
ATOM 13696 O O . ILE B 1 710 ? 29.406 -36.688 -24.25 1 93.62 710 ILE B O 1
ATOM 13700 N N . MET B 1 711 ? 29.359 -38.25 -22.672 1 92.62 711 MET B N 1
ATOM 13701 C CA . MET B 1 711 ? 29.328 -37.281 -21.578 1 92.62 711 MET B CA 1
ATOM 13702 C C . MET B 1 711 ? 30.625 -37.344 -20.781 1 92.62 711 MET B C 1
ATOM 13704 O O . MET B 1 711 ? 31.062 -38.406 -20.344 1 92.62 711 MET B O 1
ATOM 13708 N N . ILE B 1 712 ? 31.234 -36.188 -20.594 1 91.19 712 ILE B N 1
ATOM 13709 C CA . ILE B 1 712 ? 32.469 -36.062 -19.812 1 91.19 712 ILE B CA 1
ATOM 13710 C C . ILE B 1 712 ? 32.188 -35.438 -18.453 1 91.19 712 ILE B C 1
ATOM 13712 O O . ILE B 1 712 ? 31.625 -34.344 -18.391 1 91.19 712 ILE B O 1
ATOM 13716 N N . ILE B 1 713 ? 32.438 -36.188 -17.469 1 89 713 ILE B N 1
ATOM 13717 C CA . ILE B 1 713 ? 32.375 -35.625 -16.125 1 89 713 ILE B CA 1
ATOM 13718 C C . ILE B 1 713 ? 33.75 -35.125 -15.727 1 89 713 ILE B C 1
ATOM 13720 O O . ILE B 1 713 ? 34.719 -35.875 -15.742 1 89 713 ILE B O 1
ATOM 13724 N N . GLN B 1 714 ? 33.844 -33.938 -15.445 1 85.19 714 GLN B N 1
ATOM 13725 C CA . GLN B 1 714 ? 35.188 -33.344 -15.25 1 85.19 714 GLN B CA 1
ATOM 13726 C C . GLN B 1 714 ? 35.344 -32.812 -13.82 1 85.19 714 GLN B C 1
ATOM 13728 O O . GLN B 1 714 ? 34.375 -32.719 -13.078 1 85.19 714 GLN B O 1
ATOM 13733 N N . SER B 1 715 ? 36.688 -32.656 -13.547 1 78.44 715 SER B N 1
ATOM 13734 C CA . SER B 1 715 ? 37.031 -32.125 -12.227 1 78.44 715 SER B CA 1
ATOM 13735 C C . SER B 1 715 ? 36.875 -30.625 -12.172 1 78.44 715 SER B C 1
ATOM 13737 O O . SER B 1 715 ? 37.812 -29.906 -1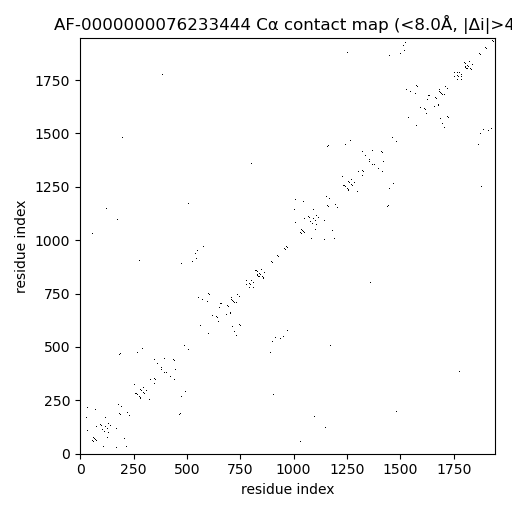1.836 1 78.44 715 SER B O 1
ATOM 13739 N N . ASN B 1 716 ? 35.844 -30.125 -12.828 1 69.75 716 ASN B N 1
ATOM 13740 C CA . ASN B 1 716 ? 35.531 -28.703 -12.82 1 69.75 716 ASN B CA 1
ATOM 13741 C C . ASN B 1 716 ? 34.25 -28.422 -12.008 1 69.75 716 ASN B C 1
ATOM 13743 O O . ASN B 1 716 ? 33.219 -29.062 -12.234 1 69.75 716 ASN B O 1
ATOM 13747 N N . ASP B 1 717 ? 34.5 -27.547 -11.133 1 61.16 717 ASP B N 1
ATOM 13748 C CA . ASP B 1 717 ? 33.375 -27.266 -10.219 1 61.16 717 ASP B CA 1
ATOM 13749 C C . ASP B 1 717 ? 32.312 -26.406 -10.898 1 61.16 717 ASP B C 1
ATOM 13751 O O . ASP B 1 717 ? 31.156 -26.438 -10.5 1 61.16 717 ASP B O 1
ATOM 13755 N N . ARG B 1 718 ? 32.75 -25.703 -11.938 1 61.53 718 ARG B N 1
ATOM 13756 C CA . ARG B 1 718 ? 31.797 -24.812 -12.594 1 61.53 718 ARG B CA 1
ATOM 13757 C C . ARG B 1 718 ? 31.031 -25.531 -13.68 1 61.53 718 ARG B C 1
ATOM 13759 O O . ARG B 1 718 ? 29.891 -25.172 -13.984 1 61.53 718 ARG B O 1
ATOM 13766 N N . LEU B 1 719 ? 31.641 -26.375 -14.25 1 69.75 719 LEU B N 1
ATOM 13767 C CA . LEU B 1 719 ? 31.047 -27.188 -15.297 1 69.75 719 LEU B CA 1
ATOM 13768 C C . LEU B 1 719 ? 31.344 -28.656 -15.094 1 69.75 719 LEU B C 1
ATOM 13770 O O . LEU B 1 719 ? 32.375 -29.156 -15.57 1 69.75 719 LEU B O 1
ATOM 13774 N N . SER B 1 720 ? 30.438 -29.203 -14.398 1 74.19 720 SER B N 1
ATOM 13775 C CA . SER B 1 720 ? 30.703 -30.594 -14 1 74.19 720 SER B CA 1
ATOM 13776 C C . SER B 1 720 ? 30.594 -31.531 -15.188 1 74.19 720 SER B C 1
ATOM 13778 O O . SER B 1 720 ? 31.266 -32.562 -15.234 1 74.19 720 SER B O 1
ATOM 13780 N N . VAL B 1 721 ? 29.719 -31.141 -16.156 1 82.62 721 VAL B N 1
ATOM 13781 C CA . VAL B 1 721 ? 29.422 -32.094 -17.203 1 82.62 721 VAL B CA 1
ATOM 13782 C C . VAL B 1 721 ? 29.531 -31.422 -18.578 1 82.62 721 VAL B C 1
ATOM 13784 O O . VAL B 1 721 ? 29.141 -30.25 -18.719 1 82.62 721 VAL B O 1
ATOM 13787 N N . GLU B 1 722 ? 30.203 -32.062 -19.438 1 85.38 722 GLU B N 1
ATOM 13788 C CA . GLU B 1 722 ? 30.219 -31.688 -20.859 1 85.38 722 GLU B CA 1
ATOM 13789 C C . GLU B 1 722 ? 29.688 -32.812 -21.719 1 85.38 722 GLU B C 1
ATOM 13791 O O . GLU B 1 722 ? 30.156 -33.969 -21.641 1 85.38 722 GLU B O 1
ATOM 13796 N N . THR B 1 723 ? 28.75 -32.469 -22.484 1 88.19 723 THR B N 1
ATOM 13797 C CA . THR B 1 723 ? 28.109 -33.5 -23.281 1 88.19 723 THR B CA 1
ATOM 13798 C C . THR B 1 723 ? 28.281 -33.219 -24.766 1 88.19 723 THR B C 1
ATOM 13800 O O . THR B 1 723 ? 28.125 -32.094 -25.219 1 88.19 723 THR B O 1
ATOM 13803 N N . PHE B 1 724 ? 28.641 -34.219 -25.484 1 88 724 PHE B N 1
ATOM 13804 C CA . PHE B 1 724 ? 28.734 -34.188 -26.953 1 88 724 PHE B CA 1
ATOM 13805 C C . PHE B 1 724 ? 27.609 -34.969 -27.594 1 88 724 PHE B C 1
ATOM 13807 O O . PHE B 1 724 ? 27.469 -36.188 -27.344 1 88 724 PHE B O 1
ATOM 13814 N N . ILE B 1 725 ? 26.859 -34.281 -28.359 1 86.69 725 ILE B N 1
ATOM 13815 C CA . ILE B 1 725 ? 25.703 -34.875 -28.984 1 86.69 725 ILE B CA 1
ATOM 13816 C C . ILE B 1 725 ? 25.969 -35.125 -30.469 1 86.69 725 ILE B C 1
ATOM 13818 O O . ILE B 1 725 ? 26.328 -34.188 -31.188 1 86.69 725 ILE B O 1
ATOM 13822 N N . PRO B 1 726 ? 25.781 -36.312 -30.922 1 87.44 726 PRO B N 1
ATOM 13823 C CA . PRO B 1 726 ? 26.031 -36.594 -32.344 1 87.44 726 PRO B CA 1
ATOM 13824 C C . PRO B 1 726 ? 24.906 -36.125 -33.25 1 87.44 726 PRO B C 1
ATOM 13826 O O . PRO B 1 726 ? 23.797 -35.875 -32.781 1 87.44 726 PRO B O 1
ATOM 13829 N N . SER B 1 727 ? 25.219 -35.938 -34.5 1 78.75 727 SER B N 1
ATOM 13830 C CA . SER B 1 727 ? 24.234 -35.5 -35.469 1 78.75 727 SER B CA 1
ATOM 13831 C C . SER B 1 727 ? 23.172 -36.562 -35.719 1 78.75 727 SER B C 1
ATOM 13833 O O . SER B 1 727 ? 22 -36.25 -35.844 1 78.75 727 SER B O 1
ATOM 13835 N N . VAL B 1 728 ? 23.703 -37.812 -35.719 1 81.75 728 VAL B N 1
ATOM 13836 C CA . VAL B 1 728 ? 22.797 -38.938 -35.844 1 81.75 728 VAL B CA 1
ATOM 13837 C C . VAL B 1 728 ? 22.828 -39.812 -34.594 1 81.75 728 VAL B C 1
ATOM 13839 O O . VAL B 1 728 ? 23.906 -40.188 -34.125 1 81.75 728 VAL B O 1
ATOM 13842 N N . LEU B 1 729 ? 21.625 -40.062 -34.062 1 86.38 729 LEU B N 1
ATOM 13843 C CA . LEU B 1 729 ? 21.547 -40.75 -32.781 1 86.38 729 LEU B CA 1
ATOM 13844 C C . LEU B 1 729 ? 21.047 -42.188 -32.969 1 86.38 729 LEU B C 1
ATOM 13846 O O . LEU B 1 729 ? 20.047 -42.406 -33.625 1 86.38 729 LEU B O 1
ATOM 13850 N N . LEU B 1 730 ? 21.766 -43.219 -32.469 1 85.12 730 LEU B N 1
ATOM 13851 C CA . LEU B 1 730 ? 21.344 -44.594 -32.5 1 85.12 730 LEU B CA 1
ATOM 13852 C C . LEU B 1 730 ? 21.047 -45.125 -31.094 1 85.12 730 LEU B C 1
ATOM 13854 O O . LEU B 1 730 ? 20.266 -46.062 -30.922 1 85.12 730 LEU B O 1
ATOM 13858 N N . TYR B 1 731 ? 21.734 -44.531 -30.156 1 85.38 731 TYR B N 1
ATOM 13859 C CA . TYR B 1 731 ? 21.578 -44.875 -28.75 1 85.38 731 TYR B CA 1
ATOM 13860 C C . TYR B 1 731 ? 21.453 -43.625 -27.875 1 85.38 731 TYR B C 1
ATOM 13862 O O . TYR B 1 731 ? 22.281 -42.719 -27.969 1 85.38 731 TYR B O 1
ATOM 13870 N N . GLN B 1 732 ? 20.469 -43.594 -27 1 84.44 732 GLN B N 1
ATOM 13871 C CA . GLN B 1 732 ? 20.125 -42.375 -26.281 1 84.44 732 GLN B CA 1
ATOM 13872 C C . GLN B 1 732 ? 20.984 -42.188 -25.031 1 84.44 732 GLN B C 1
ATOM 13874 O O . GLN B 1 732 ? 21.344 -41.094 -24.656 1 84.44 732 GLN B O 1
ATOM 13879 N N . LYS B 1 733 ? 21.266 -43.312 -24.297 1 86.88 733 LYS B N 1
ATOM 13880 C CA . LYS B 1 733 ? 22.031 -43.219 -23.062 1 86.88 733 LYS B CA 1
ATOM 13881 C C . LYS B 1 733 ? 23.484 -42.844 -23.359 1 86.88 733 LYS B C 1
ATOM 13883 O O . LYS B 1 733 ? 24.141 -43.531 -24.156 1 86.88 733 LYS B O 1
ATOM 13888 N N . PRO B 1 734 ? 24.062 -41.844 -22.719 1 91.75 734 PRO B N 1
ATOM 13889 C CA . PRO B 1 734 ? 25.422 -41.406 -23.031 1 91.75 734 PRO B CA 1
ATOM 13890 C C . PRO B 1 734 ? 26.484 -42.312 -22.406 1 91.75 734 PRO B C 1
ATOM 13892 O O . PRO B 1 734 ? 26.25 -42.938 -21.375 1 91.75 734 PRO B O 1
ATOM 13895 N N . LEU B 1 735 ? 27.641 -42.438 -23.125 1 93.31 735 LEU B N 1
ATOM 13896 C CA . LEU B 1 735 ? 28.859 -43.031 -22.531 1 93.31 735 LEU B CA 1
ATOM 13897 C C . LEU B 1 735 ? 29.516 -42.031 -21.578 1 93.31 735 LEU B C 1
ATOM 13899 O O . LEU B 1 735 ? 29.766 -40.875 -21.938 1 93.31 735 LEU B O 1
ATOM 13903 N N . VAL B 1 736 ? 29.703 -42.469 -20.375 1 93 736 VAL B N 1
ATOM 13904 C CA . VAL B 1 736 ? 30.188 -41.531 -19.375 1 93 736 VAL B CA 1
ATOM 13905 C C . VAL B 1 736 ? 31.672 -41.75 -19.109 1 93 736 VAL B C 1
ATOM 13907 O O . VAL B 1 736 ? 32.062 -42.844 -18.703 1 93 736 VAL B O 1
ATOM 13910 N N . ILE B 1 737 ? 32.469 -40.781 -19.391 1 93.88 737 ILE B N 1
ATOM 13911 C CA . ILE B 1 737 ? 33.906 -40.844 -19.109 1 93.88 737 ILE B CA 1
ATOM 13912 C C . ILE B 1 737 ? 34.281 -39.719 -18.141 1 93.88 737 ILE B C 1
ATOM 13914 O O . ILE B 1 737 ? 33.531 -38.75 -17.953 1 93.88 737 ILE B O 1
ATOM 13918 N N . ALA B 1 738 ? 35.375 -39.938 -17.453 1 93.25 738 ALA B N 1
ATOM 13919 C CA . ALA B 1 738 ? 35.844 -38.969 -16.453 1 93.25 738 ALA B CA 1
ATOM 13920 C C . ALA B 1 738 ? 37.125 -38.281 -16.906 1 93.25 738 ALA B C 1
ATOM 13922 O O . ALA B 1 738 ? 38 -38.906 -17.5 1 93.25 738 ALA B O 1
ATOM 13923 N N . LEU B 1 739 ? 37.188 -37 -16.703 1 90.44 739 LEU B N 1
ATOM 13924 C CA . LEU B 1 739 ? 38.375 -36.219 -17.047 1 90.44 739 LEU B CA 1
ATOM 13925 C C . LEU B 1 739 ? 38.906 -35.438 -15.844 1 90.44 739 LEU B C 1
ATOM 13927 O O . LEU B 1 739 ? 38.188 -34.656 -15.258 1 90.44 739 LEU B O 1
ATOM 13931 N N . ASN B 1 740 ? 40.062 -35.781 -15.445 1 86.19 740 ASN B N 1
ATOM 13932 C CA . ASN B 1 740 ? 40.781 -34.938 -14.484 1 86.19 740 ASN B CA 1
ATOM 13933 C C . ASN B 1 740 ? 41.594 -33.844 -15.188 1 86.19 740 ASN B C 1
ATOM 13935 O O . ASN B 1 740 ? 42.625 -34.125 -15.789 1 86.19 740 ASN B O 1
ATOM 13939 N N . ILE B 1 741 ? 41.188 -32.688 -15.102 1 81 741 ILE B N 1
ATOM 13940 C CA . ILE B 1 741 ? 41.719 -31.562 -15.859 1 81 741 ILE B CA 1
ATOM 13941 C C . ILE B 1 741 ? 43.156 -31.281 -15.414 1 81 741 ILE B C 1
ATOM 13943 O O . ILE B 1 741 ? 44 -30.906 -16.234 1 81 741 ILE B O 1
ATOM 13947 N N . TRP B 1 742 ? 43.469 -31.516 -14.148 1 79.12 742 TRP B N 1
ATOM 13948 C CA . TRP B 1 742 ? 44.812 -31.281 -13.648 1 79.12 742 TRP B CA 1
ATOM 13949 C C . TRP B 1 742 ? 45.812 -32.25 -14.258 1 79.12 742 TRP B C 1
ATOM 13951 O O . TRP B 1 742 ? 46.875 -31.859 -14.742 1 79.12 742 TRP B O 1
ATOM 13961 N N . GLU B 1 743 ? 45.406 -33.469 -14.312 1 79.62 743 GLU B N 1
ATOM 13962 C CA . GLU B 1 743 ? 46.281 -34.531 -14.836 1 79.62 743 GLU B CA 1
ATOM 13963 C C . GLU B 1 743 ? 46.125 -34.656 -16.344 1 79.62 743 GLU B C 1
ATOM 13965 O O . GLU B 1 743 ? 46.969 -35.312 -17 1 79.62 743 GLU B O 1
ATOM 13970 N N . GLN B 1 744 ? 45.125 -34 -16.891 1 81.75 744 GLN B N 1
ATOM 13971 C CA . GLN B 1 744 ? 44.781 -34.156 -18.312 1 81.75 744 GLN B CA 1
ATOM 13972 C C . GLN B 1 744 ? 44.688 -35.625 -18.688 1 81.75 744 GLN B C 1
ATOM 13974 O O . GLN B 1 744 ? 45.281 -36.031 -19.688 1 81.75 744 GLN B O 1
ATOM 13979 N N . HIS B 1 745 ? 44.125 -36.344 -17.906 1 87.31 745 HIS B N 1
ATOM 13980 C CA . HIS B 1 745 ? 43.969 -37.781 -18.047 1 87.31 745 HIS B CA 1
ATOM 13981 C C . HIS B 1 745 ? 42.5 -38.219 -18.062 1 87.31 745 HIS B C 1
ATOM 13983 O O . HIS B 1 745 ? 41.719 -37.781 -17.203 1 87.31 745 HIS B O 1
ATOM 13989 N N . TYR B 1 746 ? 42.188 -38.969 -19.078 1 91.94 746 TYR B N 1
ATOM 13990 C CA . TYR B 1 746 ? 40.844 -39.531 -19.156 1 91.94 746 TYR B CA 1
ATOM 13991 C C . TYR B 1 746 ? 40.75 -40.875 -18.438 1 91.94 746 TYR B C 1
ATOM 13993 O O . TYR B 1 746 ? 41.688 -41.688 -18.531 1 91.94 746 TYR B O 1
ATOM 14001 N N . SER B 1 747 ? 39.719 -41.062 -17.672 1 92.31 747 SER B N 1
ATOM 14002 C CA . SER B 1 747 ? 39.438 -42.344 -17.031 1 92.31 747 SER B CA 1
ATOM 14003 C C . SER B 1 747 ? 38 -42.844 -17.375 1 92.31 747 SER B C 1
ATOM 14005 O O . SER B 1 747 ? 37.156 -42.031 -17.797 1 92.31 747 SER B O 1
ATOM 14007 N N . SER B 1 748 ? 37.844 -44.094 -17.391 1 92.81 748 SER B N 1
ATOM 14008 C CA . SER B 1 748 ? 36.5 -44.625 -17.516 1 92.81 748 SER B CA 1
ATOM 14009 C C . SER B 1 748 ? 35.75 -44.594 -16.188 1 92.81 748 SER B C 1
ATOM 14011 O O . SER B 1 748 ? 36.281 -44.094 -15.188 1 92.81 748 SER B O 1
ATOM 14013 N N . THR B 1 749 ? 34.5 -44.875 -16.25 1 91.06 749 THR B N 1
ATOM 14014 C CA . THR B 1 749 ? 33.688 -44.812 -15.047 1 91.06 749 THR B CA 1
ATOM 14015 C C . THR B 1 749 ? 32.969 -46.125 -14.805 1 91.06 749 THR B C 1
ATOM 14017 O O . THR B 1 749 ? 32.781 -46.906 -15.742 1 91.06 749 THR B O 1
ATOM 14020 N N . GLU B 1 750 ? 32.719 -46.469 -13.594 1 85.31 750 GLU B N 1
ATOM 14021 C CA . GLU B 1 750 ? 31.969 -47.656 -13.188 1 85.31 750 GLU B CA 1
ATOM 14022 C C . GLU B 1 750 ? 30.969 -47.344 -12.086 1 85.31 750 GLU B C 1
ATOM 14024 O O . GLU B 1 750 ? 31.141 -46.344 -11.375 1 85.31 750 GLU B O 1
ATOM 14029 N N . PRO B 1 751 ? 30 -48.031 -12.172 1 78.38 751 PRO B N 1
ATOM 14030 C CA . PRO B 1 751 ? 29 -47.781 -11.141 1 78.38 751 PRO B CA 1
ATOM 14031 C C . PRO B 1 751 ? 29.547 -47.938 -9.727 1 78.38 751 PRO B C 1
ATOM 14033 O O . PRO B 1 751 ? 30.438 -48.75 -9.5 1 78.38 751 PRO B O 1
ATOM 14036 N N . LEU B 1 752 ? 29.344 -47.188 -8.969 1 63.28 752 LEU B N 1
ATOM 14037 C CA . LEU B 1 752 ? 29.75 -47.25 -7.57 1 63.28 752 LEU B CA 1
ATOM 14038 C C . LEU B 1 752 ? 29.391 -48.594 -6.941 1 63.28 752 LEU B C 1
ATOM 14040 O O . LEU B 1 752 ? 28.219 -49 -6.988 1 63.28 752 LEU B O 1
ATOM 14044 N N . GLN B 1 753 ? 30.25 -49.781 -7.086 1 51.62 753 GLN B N 1
ATOM 14045 C CA . GLN B 1 753 ? 30.016 -51.125 -6.543 1 51.62 753 GLN B CA 1
ATOM 14046 C C . GLN B 1 753 ? 29.953 -51.094 -5.02 1 51.62 753 GLN B C 1
ATOM 14048 O O . GLN B 1 753 ? 30.578 -50.25 -4.379 1 51.62 753 GLN B O 1
ATOM 14053 N N . ASP B 1 754 ? 29.094 -51.906 -4.438 1 39.12 754 ASP B N 1
ATOM 14054 C CA . ASP B 1 754 ? 28.984 -52.219 -3.018 1 39.12 754 ASP B CA 1
ATOM 14055 C C . ASP B 1 754 ? 30.266 -52.844 -2.494 1 39.12 754 ASP B C 1
ATOM 14057 O O . ASP B 1 754 ? 30.609 -53.969 -2.883 1 39.12 754 ASP B O 1
ATOM 14061 N N . LYS B 1 755 ? 31.359 -52.5 -2.434 1 38.75 755 LYS B N 1
ATOM 14062 C CA . LYS B 1 755 ? 32.438 -53.281 -1.83 1 38.75 755 LYS B CA 1
ATOM 14063 C C . LYS B 1 755 ? 31.969 -53.938 -0.537 1 38.75 755 LYS B C 1
ATOM 14065 O O . LYS B 1 755 ? 31.484 -53.281 0.372 1 38.75 755 LYS B O 1
ATOM 14070 N N . LYS B 1 756 ? 31.703 -55.281 -0.637 1 34.94 756 LYS B N 1
ATOM 14071 C CA . LYS B 1 756 ? 31.703 -56.156 0.537 1 34.94 756 LYS B CA 1
ATOM 14072 C C . LYS B 1 756 ? 32.938 -55.906 1.398 1 34.94 756 LYS B C 1
ATOM 14074 O O . LYS B 1 756 ? 34.062 -55.844 0.881 1 34.94 756 LYS B O 1
ATOM 14079 N N . ASP B 1 757 ? 32.781 -55.312 2.4 1 30.72 757 ASP B N 1
ATOM 14080 C CA . ASP B 1 757 ? 33.875 -55.344 3.369 1 30.72 757 ASP B CA 1
ATOM 14081 C C . ASP B 1 757 ? 34.406 -56.781 3.539 1 30.72 757 ASP B C 1
ATOM 14083 O O . ASP B 1 757 ? 33.625 -57.719 3.73 1 30.72 757 ASP B O 1
ATOM 14087 N N . PRO B 1 758 ? 35.469 -57.219 3.148 1 28.23 758 PRO B N 1
ATOM 14088 C CA . PRO B 1 758 ? 36.062 -58.531 3.361 1 28.23 758 PRO B CA 1
ATOM 14089 C C . PRO B 1 758 ? 35.875 -59.062 4.785 1 28.23 758 PRO B C 1
ATOM 14091 O O . PRO B 1 758 ? 36.25 -60.188 5.098 1 28.23 758 PRO B O 1
ATOM 14094 N N . ARG B 1 759 ? 35.625 -58.219 5.762 1 33.59 759 ARG B N 1
ATOM 14095 C CA . ARG B 1 759 ? 35.594 -58.781 7.098 1 33.59 759 ARG B CA 1
ATOM 14096 C C . ARG B 1 759 ? 34.438 -59.781 7.254 1 33.59 759 ARG B C 1
ATOM 14098 O O . ARG B 1 759 ? 34.25 -60.344 8.328 1 33.59 759 ARG B O 1
ATOM 14105 N N . ASP B 1 760 ? 33.5 -59.812 6.348 1 28.17 760 ASP B N 1
ATOM 14106 C CA . ASP B 1 760 ? 32.406 -60.719 6.652 1 28.17 760 ASP B CA 1
ATOM 14107 C C . ASP B 1 760 ? 32.719 -62.156 6.156 1 28.17 760 ASP B C 1
ATOM 14109 O O . ASP B 1 760 ? 31.844 -63.031 6.172 1 28.17 760 ASP B O 1
ATOM 14113 N N . GLU B 1 761 ? 33.75 -62.531 5.496 1 28.91 761 GLU B N 1
ATOM 14114 C CA . GLU B 1 761 ? 33.875 -63.938 5.125 1 28.91 761 GLU B CA 1
ATOM 14115 C C . GLU B 1 761 ? 34.031 -64.812 6.355 1 28.91 761 GLU B C 1
ATOM 14117 O O . GLU B 1 761 ? 33.781 -66 6.289 1 28.91 761 GLU B O 1
ATOM 14122 N N . GLU B 1 762 ? 34.75 -64.625 7.426 1 29.53 762 GLU B N 1
ATOM 14123 C CA . GLU B 1 762 ? 35.125 -65.75 8.234 1 29.53 762 GLU B CA 1
ATOM 14124 C C . GLU B 1 762 ? 33.906 -66.312 8.961 1 29.53 762 GLU B C 1
ATOM 14126 O O . GLU B 1 762 ? 33.875 -67.562 9.242 1 29.53 762 GLU B O 1
ATOM 14131 N N . SER B 1 763 ? 33.094 -65.688 9.836 1 26.97 763 SER B N 1
ATOM 14132 C CA . SER B 1 763 ? 32.344 -66.438 10.852 1 26.97 763 SER B CA 1
ATOM 14133 C C . SER B 1 763 ? 31.109 -67.062 10.258 1 26.97 763 SER B C 1
ATOM 14135 O O . SER B 1 763 ? 30 -66.562 10.375 1 26.97 763 SER B O 1
ATOM 14137 N N . GLU B 1 764 ? 30.984 -67.688 9.062 1 26.55 764 GLU B N 1
ATOM 14138 C CA . GLU B 1 764 ? 29.797 -68.438 8.609 1 26.55 764 GLU B CA 1
ATOM 14139 C C . GLU B 1 764 ? 29.547 -69.688 9.445 1 26.55 764 GLU B C 1
ATOM 14141 O O . GLU B 1 764 ? 29.172 -70.688 8.906 1 26.55 764 GLU B O 1
ATOM 14146 N N . GLU B 1 765 ? 30.219 -70 10.5 1 25.52 765 GLU B N 1
ATOM 14147 C CA . GLU B 1 765 ? 29.844 -71.312 10.977 1 25.52 765 GLU B CA 1
ATOM 14148 C C . GLU B 1 765 ? 28.328 -71.438 11.109 1 25.52 765 GLU B C 1
ATOM 14150 O O . GLU B 1 765 ? 27.609 -70.438 11.094 1 25.52 765 GLU B O 1
ATOM 14155 N N . LYS B 1 766 ? 27.891 -72.312 12.148 1 25.05 766 LYS B N 1
ATOM 14156 C CA . LYS B 1 766 ? 26.891 -73.312 12.438 1 25.05 766 LYS B CA 1
ATOM 14157 C C . LYS B 1 766 ? 25.5 -72.688 12.578 1 25.05 766 LYS B C 1
ATOM 14159 O O . LYS B 1 766 ? 24.484 -73.438 12.523 1 25.05 766 LYS B O 1
ATOM 14164 N N . GLU B 1 767 ? 25.328 -71.688 13.438 1 24.7 767 GLU B N 1
ATOM 14165 C CA . GLU B 1 767 ? 24.125 -71.938 14.203 1 24.7 767 GLU B CA 1
ATOM 14166 C C . GLU B 1 767 ? 22.906 -72.062 13.289 1 24.7 767 GLU B C 1
ATOM 14168 O O . GLU B 1 767 ? 22.891 -71.438 12.211 1 24.7 767 GLU B O 1
ATOM 14173 N N . ASP B 1 768 ? 21.828 -72.875 13.586 1 22.83 768 ASP B N 1
ATOM 14174 C CA . ASP B 1 768 ? 20.484 -73.375 13.32 1 22.83 768 ASP B CA 1
ATOM 14175 C C . ASP B 1 768 ? 19.594 -72.312 12.727 1 22.83 768 ASP B C 1
ATOM 14177 O O . ASP B 1 768 ? 19.859 -71.125 12.906 1 22.83 768 ASP B O 1
ATOM 14181 N N . GLU B 1 769 ? 18.328 -72.688 12.047 1 23.59 769 GLU B N 1
ATOM 14182 C CA . GLU B 1 769 ? 17.375 -72.312 10.984 1 23.59 769 GLU B CA 1
ATOM 14183 C C . GLU B 1 769 ? 16.625 -71.062 11.289 1 23.59 769 GLU B C 1
ATOM 14185 O O . GLU B 1 769 ? 15.922 -70.5 10.422 1 23.59 769 GLU B O 1
ATOM 14190 N N . GLN B 1 770 ? 16.266 -70.688 12.523 1 23.53 770 GLN B N 1
ATOM 14191 C CA . GLN B 1 770 ? 14.953 -70.062 12.617 1 23.53 770 GLN B CA 1
ATOM 14192 C C . GLN B 1 770 ? 14.852 -68.812 11.719 1 23.53 770 GLN B C 1
ATOM 14194 O O . GLN B 1 770 ? 15.672 -67.875 11.828 1 23.53 770 GLN B O 1
ATOM 14199 N N . LYS B 1 771 ? 14.039 -68.875 10.578 1 24.92 771 LYS B N 1
ATOM 14200 C CA . LYS B 1 771 ? 13.594 -68.188 9.359 1 24.92 771 LYS B CA 1
ATOM 14201 C C . LYS B 1 771 ? 13.141 -66.75 9.648 1 24.92 771 LYS B C 1
ATOM 14203 O O . LYS B 1 771 ? 12.633 -66.062 8.758 1 24.92 771 LYS B O 1
ATOM 14208 N N . ASN B 1 772 ? 13 -66.25 10.875 1 23.88 772 ASN B N 1
ATOM 14209 C CA . ASN B 1 772 ? 12.023 -65.188 10.898 1 23.88 772 ASN B CA 1
ATOM 14210 C C . ASN B 1 772 ? 12.406 -64.062 9.922 1 23.88 772 ASN B C 1
ATOM 14212 O O . ASN B 1 772 ? 13.531 -63.562 9.945 1 23.88 772 ASN B O 1
ATOM 14216 N N . GLU B 1 773 ? 11.688 -63.938 8.688 1 24.98 773 GLU B N 1
ATOM 14217 C CA . GLU B 1 773 ? 11.414 -63.312 7.402 1 24.98 773 GLU B CA 1
ATOM 14218 C C . GLU B 1 773 ? 11.406 -61.781 7.531 1 24.98 773 GLU B C 1
ATOM 14220 O O . GLU B 1 773 ? 10.383 -61.188 7.887 1 24.98 773 GLU B O 1
ATOM 14225 N N . ASP B 1 774 ? 12.172 -61.156 8.242 1 26.2 774 ASP B N 1
ATOM 14226 C CA . ASP B 1 774 ? 12.391 -59.75 8.539 1 26.2 774 ASP B CA 1
ATOM 14227 C C . ASP B 1 774 ? 12.594 -58.938 7.262 1 26.2 774 ASP B C 1
ATOM 14229 O O . ASP B 1 774 ? 13.609 -59.094 6.582 1 26.2 774 ASP B O 1
ATOM 14233 N N . GLU B 1 775 ? 11.398 -58.719 6.484 1 27.64 775 GLU B N 1
ATOM 14234 C CA . GLU B 1 775 ? 11.211 -58.156 5.152 1 27.64 775 GLU B CA 1
ATOM 14235 C C . GLU B 1 775 ? 11.898 -56.781 5.031 1 27.64 775 GLU B C 1
ATOM 14237 O O . GLU B 1 775 ? 11.781 -55.938 5.926 1 27.64 775 GLU B O 1
ATOM 14242 N N . PRO B 1 776 ? 12.789 -56.625 4.156 1 29.42 776 PRO B N 1
ATOM 14243 C CA . PRO B 1 776 ? 13.656 -55.469 3.973 1 29.42 776 PRO B CA 1
ATOM 14244 C C . PRO B 1 776 ? 12.883 -54.188 3.678 1 29.42 776 PRO B C 1
ATOM 14246 O O . PRO B 1 776 ? 11.914 -54.219 2.912 1 29.42 776 PRO B O 1
ATOM 14249 N N . ALA B 1 777 ? 12.68 -53.312 4.617 1 30.2 777 ALA B N 1
ATOM 14250 C CA . ALA B 1 777 ? 11.914 -52.062 4.684 1 30.2 777 ALA B CA 1
ATOM 14251 C C . ALA B 1 777 ? 12.086 -51.25 3.408 1 30.2 777 ALA B C 1
ATOM 14253 O O . ALA B 1 777 ? 13.211 -51 2.969 1 30.2 777 ALA B O 1
ATOM 14254 N N . ILE B 1 778 ? 11.109 -51.312 2.41 1 29.55 778 ILE B N 1
ATOM 14255 C CA . ILE B 1 778 ? 10.82 -50.812 1.071 1 29.55 778 ILE B CA 1
ATOM 14256 C C . ILE B 1 778 ? 10.844 -49.281 1.073 1 29.55 778 ILE B C 1
ATOM 14258 O O . ILE B 1 778 ? 10.078 -48.625 1.794 1 29.55 778 ILE B O 1
ATOM 14262 N N . CYS B 1 779 ? 11.953 -48.594 0.897 1 32.44 779 CYS B N 1
ATOM 14263 C CA . CYS B 1 779 ? 12.156 -47.156 0.844 1 32.44 779 CYS B CA 1
ATOM 14264 C C . CYS B 1 779 ? 11.375 -46.531 -0.306 1 32.44 779 CYS B C 1
ATOM 14266 O O . CYS B 1 779 ? 11.5 -46.969 -1.452 1 32.44 779 CYS B O 1
ATOM 14268 N N . HIS B 1 780 ? 10.102 -46.25 -0.177 1 29.84 780 HIS B N 1
ATOM 14269 C CA . HIS B 1 780 ? 9.266 -45.656 -1.204 1 29.84 780 HIS B CA 1
ATOM 14270 C C . HIS B 1 780 ? 9.773 -44.25 -1.582 1 29.84 780 HIS B C 1
ATOM 14272 O O . HIS B 1 780 ? 9.594 -43.281 -0.826 1 29.84 780 HIS B O 1
ATOM 14278 N N . CYS B 1 781 ? 10.961 -44.094 -2.158 1 32.47 781 CYS B N 1
ATOM 14279 C CA . CYS B 1 781 ? 11.453 -42.844 -2.766 1 32.47 781 CYS B CA 1
ATOM 14280 C C . CYS B 1 781 ? 10.492 -42.375 -3.842 1 32.47 781 CYS B C 1
ATOM 14282 O O . CYS B 1 781 ? 10.078 -43.125 -4.711 1 32.47 781 CYS B O 1
ATOM 14284 N N . MET B 1 782 ? 9.477 -41.562 -3.527 1 29.69 782 MET B N 1
ATOM 14285 C CA . MET B 1 782 ? 8.508 -41.188 -4.555 1 29.69 782 MET B CA 1
ATOM 14286 C C . MET B 1 782 ? 9.203 -40.875 -5.871 1 29.69 782 MET B C 1
ATOM 14288 O O . MET B 1 782 ? 8.547 -40.562 -6.871 1 29.69 782 MET B O 1
ATOM 14292 N N . ASN B 1 783 ? 10.461 -40.281 -5.906 1 28 783 ASN B N 1
ATOM 14293 C CA . ASN B 1 783 ? 10.773 -40.219 -7.328 1 28 783 ASN B CA 1
ATOM 14294 C C . ASN B 1 783 ? 10.883 -41.594 -7.965 1 28 783 ASN B C 1
ATOM 14296 O O . ASN B 1 783 ? 11.148 -42.562 -7.277 1 28 783 ASN B O 1
ATOM 14300 N N . GLY B 1 784 ? 10.242 -41.812 -9 1 28.53 784 GLY B N 1
ATOM 14301 C CA . GLY B 1 784 ? 10.062 -42.938 -9.914 1 28.53 784 GLY B CA 1
ATOM 14302 C C . GLY B 1 784 ? 11.289 -43.812 -10.031 1 28.53 784 GLY B C 1
ATOM 14303 O O . GLY B 1 784 ? 11.445 -44.562 -11.008 1 28.53 784 GLY B O 1
ATOM 14304 N N . CYS B 1 785 ? 12.469 -43.719 -9.414 1 28.69 785 CYS B N 1
ATOM 14305 C CA . CYS B 1 785 ? 13.312 -44.688 -10.094 1 28.69 785 CYS B CA 1
ATOM 14306 C C . CYS B 1 785 ? 12.75 -46.094 -9.945 1 28.69 785 CYS B C 1
ATOM 14308 O O . CYS B 1 785 ? 12.641 -46.625 -8.828 1 28.69 785 CYS B O 1
ATOM 14310 N N . PHE B 1 786 ? 11.789 -46.312 -10.891 1 29.06 786 PHE B N 1
ATOM 14311 C CA . PHE B 1 786 ? 11.258 -47.656 -10.992 1 29.06 786 PHE B CA 1
ATOM 14312 C C . PHE B 1 786 ? 12.367 -48.656 -11.234 1 29.06 786 PHE B C 1
ATOM 14314 O O . PHE B 1 786 ? 13.234 -48.438 -12.086 1 29.06 786 PHE B O 1
ATOM 14321 N N . ARG B 1 787 ? 13.031 -49.312 -10.266 1 32.28 787 ARG B N 1
ATOM 14322 C CA . ARG B 1 787 ? 13.57 -50.562 -10.781 1 32.28 787 ARG B CA 1
ATOM 14323 C C . ARG B 1 787 ? 12.508 -51.344 -11.547 1 32.28 787 ARG B C 1
ATOM 14325 O O . ARG B 1 787 ? 11.312 -51.125 -11.344 1 32.28 787 ARG B O 1
ATOM 14332 N N . LYS B 1 788 ? 12.93 -51.906 -12.703 1 30.97 788 LYS B N 1
ATOM 14333 C CA . LYS B 1 788 ? 11.969 -52.812 -13.328 1 30.97 788 LYS B CA 1
ATOM 14334 C C . LYS B 1 788 ? 11.125 -53.531 -12.281 1 30.97 788 LYS B C 1
ATOM 14336 O O . LYS B 1 788 ? 9.93 -53.719 -12.484 1 30.97 788 LYS B O 1
ATOM 14341 N N . ASP B 1 789 ? 11.898 -54.188 -11.281 1 31.58 789 ASP B N 1
ATOM 14342 C CA . ASP B 1 789 ? 11.141 -55.125 -10.477 1 31.58 789 ASP B CA 1
ATOM 14343 C C . ASP B 1 789 ? 10.469 -54.438 -9.297 1 31.58 789 ASP B C 1
ATOM 14345 O O . ASP B 1 789 ? 9.828 -55.062 -8.461 1 31.58 789 ASP B O 1
ATOM 14349 N N . GLY B 1 790 ? 10.102 -53.188 -8.969 1 30.84 790 GLY B N 1
ATOM 14350 C CA . GLY B 1 790 ? 9.219 -52.344 -8.172 1 30.84 790 GLY B CA 1
ATOM 14351 C C . GLY B 1 790 ? 9.938 -51.562 -7.074 1 30.84 790 GLY B C 1
ATOM 14352 O O . GLY B 1 790 ? 9.32 -50.812 -6.344 1 30.84 790 GLY B O 1
ATOM 14353 N N . VAL B 1 791 ? 11.164 -52 -6.332 1 31.09 791 VAL B N 1
ATOM 14354 C CA . VAL B 1 791 ? 11.609 -51.625 -4.996 1 31.09 791 VAL B CA 1
ATOM 14355 C C . VAL B 1 791 ? 12.602 -50.469 -5.09 1 31.09 791 VAL B C 1
ATOM 14357 O O . VAL B 1 791 ? 13.609 -50.562 -5.793 1 31.09 791 VAL B O 1
ATOM 14360 N N . LYS B 1 792 ? 12.414 -49.094 -4.879 1 39.03 792 LYS B N 1
ATOM 14361 C CA . LYS B 1 792 ? 13.078 -47.812 -5.043 1 39.03 792 LYS B CA 1
ATOM 14362 C C . LYS B 1 792 ? 14.047 -47.562 -3.895 1 39.03 792 LYS B C 1
ATOM 14364 O O . LYS B 1 792 ? 13.656 -47.594 -2.727 1 39.03 792 LYS B O 1
ATOM 14369 N N . SER B 1 793 ? 15.484 -48.062 -3.607 1 37.38 793 SER B N 1
ATOM 14370 C CA . SER B 1 793 ? 16.156 -47.969 -2.316 1 37.38 793 SER B CA 1
ATOM 14371 C C . SER B 1 793 ? 17.031 -46.719 -2.246 1 37.38 793 SER B C 1
ATOM 14373 O O . SER B 1 793 ? 17.578 -46.281 -3.258 1 37.38 793 SER B O 1
ATOM 14375 N N . CYS B 1 794 ? 17.031 -45.688 -1.236 1 44.38 794 CYS B N 1
ATOM 14376 C CA . CYS B 1 794 ? 17.797 -44.562 -0.705 1 44.38 794 CYS B CA 1
ATOM 14377 C C . CYS B 1 794 ? 19.266 -44.969 -0.514 1 44.38 794 CYS B C 1
ATOM 14379 O O . CYS B 1 794 ? 19.562 -46.031 -0.019 1 44.38 794 CYS B O 1
ATOM 14381 N N . PRO B 1 795 ? 20.25 -44.312 -1.167 1 45.91 795 PRO B N 1
ATOM 14382 C CA . PRO B 1 795 ? 21.641 -44.719 -0.973 1 45.91 795 PRO B CA 1
ATOM 14383 C C . PRO B 1 795 ? 22.016 -44.844 0.501 1 45.91 795 PRO B C 1
ATOM 14385 O O . PRO B 1 795 ? 22.812 -45.719 0.867 1 45.91 795 PRO B O 1
ATOM 14388 N N . CYS B 1 796 ? 21.625 -43.875 1.364 1 47.72 796 CYS B N 1
ATOM 14389 C CA . CYS B 1 796 ? 21.891 -44.031 2.793 1 47.72 796 CYS B CA 1
ATOM 14390 C C . CYS B 1 796 ? 21.375 -45.344 3.316 1 47.72 796 CYS B C 1
ATOM 14392 O O . CYS B 1 796 ? 22.031 -46 4.129 1 47.72 796 CYS B O 1
ATOM 14394 N N . ILE B 1 797 ? 20.25 -45.719 2.715 1 48 797 ILE B N 1
ATOM 14395 C CA . ILE B 1 797 ? 19.672 -47 3.139 1 48 797 ILE B CA 1
ATOM 14396 C C . ILE B 1 797 ? 20.578 -48.156 2.736 1 48 797 ILE B C 1
ATOM 14398 O O . ILE B 1 797 ? 20.812 -49.062 3.521 1 48 797 ILE B O 1
ATOM 14402 N N . LYS B 1 798 ? 21.078 -48.062 1.619 1 45.81 798 LYS B N 1
ATOM 14403 C CA . LYS B 1 798 ? 21.953 -49.125 1.118 1 45.81 798 LYS B CA 1
ATOM 14404 C C . LYS B 1 798 ? 23.234 -49.188 1.937 1 45.81 798 LYS B C 1
ATOM 14406 O O . LYS B 1 798 ? 23.766 -50.281 2.174 1 45.81 798 LYS B O 1
ATOM 14411 N N . ALA B 1 799 ? 23.672 -48 2.377 1 45.06 799 ALA B N 1
ATOM 14412 C CA . ALA B 1 799 ? 24.844 -47.969 3.256 1 45.06 799 ALA B CA 1
ATOM 14413 C C . ALA B 1 799 ? 24.453 -48.219 4.707 1 45.06 799 ALA B C 1
ATOM 14415 O O . ALA B 1 799 ? 25.266 -48.094 5.613 1 45.06 799 ALA B O 1
ATOM 14416 N N . ASN B 1 800 ? 23.281 -48.75 5.012 1 43.75 800 ASN B N 1
ATOM 14417 C CA . ASN B 1 800 ? 22.703 -49.031 6.324 1 43.75 800 ASN B CA 1
ATOM 14418 C C . ASN B 1 800 ? 22.953 -47.875 7.293 1 43.75 800 ASN B C 1
ATOM 14420 O O . ASN B 1 800 ? 23.312 -48.094 8.445 1 43.75 800 ASN B O 1
ATOM 14424 N N . ARG B 1 801 ? 23.172 -46.719 6.711 1 44.5 801 ARG B N 1
ATOM 14425 C CA . ARG B 1 801 ? 23.328 -45.531 7.52 1 44.5 801 ARG B CA 1
ATOM 14426 C C . ARG B 1 801 ? 22.094 -44.625 7.422 1 44.5 801 ARG B C 1
ATOM 14428 O O . ARG B 1 801 ? 21.328 -44.719 6.457 1 44.5 801 ARG B O 1
ATOM 14435 N N . ASN B 1 802 ? 21.562 -44.062 8.484 1 45.16 802 ASN B N 1
ATOM 14436 C CA . ASN B 1 802 ? 20.516 -43.062 8.508 1 45.16 802 ASN B CA 1
ATOM 14437 C C . ASN B 1 802 ? 20.875 -41.844 7.633 1 45.16 802 ASN B C 1
ATOM 14439 O O . ASN B 1 802 ? 22.047 -41.531 7.473 1 45.16 802 ASN B O 1
ATOM 14443 N N . CYS B 1 803 ? 19.922 -41.531 6.75 1 45.81 803 CYS B N 1
ATOM 14444 C CA . CYS B 1 803 ? 20.203 -40.375 5.914 1 45.81 803 CYS B CA 1
ATOM 14445 C C . CYS B 1 803 ? 20.75 -39.219 6.746 1 45.81 803 CYS B C 1
ATOM 14447 O O . CYS B 1 803 ? 20.328 -39.031 7.891 1 45.81 803 CYS B O 1
ATOM 14449 N N . SER B 1 804 ? 22.016 -38.844 6.66 1 43 804 SER B N 1
ATOM 14450 C CA . SER B 1 804 ? 22.578 -37.688 7.375 1 43 804 SER B CA 1
ATOM 14451 C C . SER B 1 804 ? 22.109 -36.375 6.758 1 43 804 SER B C 1
ATOM 14453 O O . SER B 1 804 ? 21.484 -36.375 5.695 1 43 804 SER B O 1
ATOM 14455 N N . ALA B 1 805 ? 22.266 -35.281 7.492 1 43.06 805 ALA B N 1
ATOM 14456 C CA . ALA B 1 805 ? 21.938 -33.906 7.039 1 43.06 805 ALA B CA 1
ATOM 14457 C C . ALA B 1 805 ? 22.484 -33.656 5.641 1 43.06 805 ALA B C 1
ATOM 14459 O O . ALA B 1 805 ? 21.969 -32.812 4.918 1 43.06 805 ALA B O 1
ATOM 14460 N N . LYS B 1 806 ? 23.5 -34.5 5.305 1 42.06 806 LYS B N 1
ATOM 14461 C CA . LYS B 1 806 ? 24.234 -34.344 4.055 1 42.06 806 LYS B CA 1
ATOM 14462 C C . LYS B 1 806 ? 23.547 -35.062 2.904 1 42.06 806 LYS B C 1
ATOM 14464 O O . LYS B 1 806 ? 23.953 -34.938 1.749 1 42.06 806 LYS B O 1
ATOM 14469 N N . CYS B 1 807 ? 22.656 -36 3.184 1 45.34 807 CYS B N 1
ATOM 14470 C CA . CYS B 1 807 ? 21.953 -36.844 2.215 1 45.34 807 CYS B CA 1
ATOM 14471 C C . CYS B 1 807 ? 20.938 -36.031 1.432 1 45.34 807 CYS B C 1
ATOM 14473 O O . CYS B 1 807 ? 20.078 -35.375 2.021 1 45.34 807 CYS B O 1
ATOM 14475 N N . ARG B 1 808 ? 21.312 -35.438 0.26 1 45.22 808 ARG B N 1
ATOM 14476 C CA . ARG B 1 808 ? 20.516 -34.531 -0.569 1 45.22 808 ARG B CA 1
ATOM 14477 C C . ARG B 1 808 ? 19.484 -35.312 -1.398 1 45.22 808 ARG B C 1
ATOM 14479 O O . ARG B 1 808 ? 19.156 -34.906 -2.514 1 45.22 808 ARG B O 1
ATOM 14486 N N . CYS B 1 809 ? 19.203 -36.656 -0.926 1 43.66 809 CYS B N 1
ATOM 14487 C CA . CYS B 1 809 ? 18.188 -37.438 -1.645 1 43.66 809 CYS B CA 1
ATOM 14488 C C . CYS B 1 809 ? 16.828 -36.75 -1.583 1 43.66 809 CYS B C 1
ATOM 14490 O O . CYS B 1 809 ? 16.469 -36.156 -0.558 1 43.66 809 CYS B O 1
ATOM 14492 N N . ARG B 1 810 ? 16.359 -36.406 -2.656 1 40 810 ARG B N 1
ATOM 14493 C CA . ARG B 1 810 ? 14.992 -35.875 -2.662 1 40 810 ARG B CA 1
ATOM 14494 C C . ARG B 1 810 ? 13.992 -37 -2.32 1 40 810 ARG B C 1
ATOM 14496 O O . ARG B 1 810 ? 14.055 -38.094 -2.883 1 40 810 ARG B O 1
ATOM 14503 N N . LYS B 1 811 ? 13.211 -37.156 -1.36 1 37.19 811 LYS B N 1
ATOM 14504 C CA . LYS B 1 811 ? 12.164 -38.031 -0.87 1 37.19 811 LYS B CA 1
ATOM 14505 C C . LYS B 1 811 ? 12.742 -39.375 -0.426 1 37.19 811 LYS B C 1
ATOM 14507 O O . LYS B 1 811 ? 12.242 -40.438 -0.821 1 37.19 811 LYS B O 1
ATOM 14512 N N . CYS B 1 812 ? 13.945 -39.531 0.159 1 42.69 812 CYS B N 1
ATOM 14513 C CA . CYS B 1 812 ? 14.609 -40.75 0.575 1 42.69 812 CYS B CA 1
ATOM 14514 C C . CYS B 1 812 ? 14.039 -41.281 1.893 1 42.69 812 CYS B C 1
ATOM 14516 O O . CYS B 1 812 ? 13.867 -40.5 2.84 1 42.69 812 CYS B O 1
ATOM 14518 N N . SER B 1 813 ? 13.242 -42.469 1.937 1 39.03 813 SER B N 1
ATOM 14519 C CA . SER B 1 813 ? 12.68 -43.188 3.082 1 39.03 813 SER B CA 1
ATOM 14520 C C . SER B 1 813 ? 13.766 -43.875 3.9 1 39.03 813 SER B C 1
ATOM 14522 O O . SER B 1 813 ? 13.469 -44.688 4.77 1 39.03 813 SER B O 1
ATOM 14524 N N . ASN B 1 814 ? 15.055 -44.125 3.613 1 41.22 814 ASN B N 1
ATOM 14525 C CA . ASN B 1 814 ? 15.938 -44.906 4.457 1 41.22 814 ASN B CA 1
ATOM 14526 C C . ASN B 1 814 ? 15.914 -44.438 5.906 1 41.22 814 ASN B C 1
ATOM 14528 O O . ASN B 1 814 ? 16.312 -45.188 6.812 1 41.22 814 ASN B O 1
ATOM 14532 N N . ASN B 1 815 ? 16.109 -43.469 6.312 1 36.31 815 ASN B N 1
ATOM 14533 C CA . ASN B 1 815 ? 15.805 -43.406 7.738 1 36.31 815 ASN B CA 1
ATOM 14534 C C . ASN B 1 815 ? 14.391 -43.906 8.031 1 36.31 815 ASN B C 1
ATOM 14536 O O . ASN B 1 815 ? 13.414 -43.312 7.547 1 36.31 815 ASN B O 1
ATOM 14540 N N . LYS B 1 816 ? 14.164 -45.312 8.086 1 33.81 816 LYS B N 1
ATOM 14541 C CA . LYS B 1 816 ? 12.914 -46.031 8.344 1 33.81 816 LYS B CA 1
ATOM 14542 C C . LYS B 1 816 ? 12.008 -45.25 9.281 1 33.81 816 LYS B C 1
ATOM 14544 O O . LYS B 1 816 ? 11 -45.75 9.766 1 33.81 816 LYS B O 1
ATOM 14549 N N . ALA B 1 817 ? 12.141 -44.312 9.984 1 28.67 817 ALA B N 1
ATOM 14550 C CA . ALA B 1 817 ? 10.789 -44.375 10.516 1 28.67 817 ALA B CA 1
ATOM 14551 C C . ALA B 1 817 ? 9.766 -44.562 9.398 1 28.67 817 ALA B C 1
ATOM 14553 O O . ALA B 1 817 ? 9.945 -44.031 8.289 1 28.67 817 ALA B O 1
ATOM 14554 N N . VAL B 1 818 ? 9.18 -45.844 9.172 1 26.16 818 VAL B N 1
ATOM 14555 C CA . VAL B 1 818 ? 8.062 -46.281 8.336 1 26.16 818 VAL B CA 1
ATOM 14556 C C . VAL B 1 818 ? 7.277 -45.062 7.848 1 26.16 818 VAL B C 1
ATOM 14558 O O . VAL B 1 818 ? 6.602 -44.375 8.633 1 26.16 818 VAL B O 1
ATOM 14561 N N . LYS B 1 819 ? 7.977 -44.25 7.234 1 25.53 819 LYS B N 1
ATOM 14562 C CA . LYS B 1 819 ? 6.883 -43.375 6.867 1 25.53 819 LYS B CA 1
ATOM 14563 C C . LYS B 1 819 ? 5.953 -44.031 5.852 1 25.53 819 LYS B C 1
ATOM 14565 O O . LYS B 1 819 ? 6.398 -44.438 4.781 1 25.53 819 LYS B O 1
ATOM 14570 N N . GLN B 1 820 ? 5.137 -45.062 6.27 1 24.25 820 GLN B N 1
ATOM 14571 C CA . GLN B 1 820 ? 4.02 -45.469 5.434 1 24.25 820 GLN B CA 1
ATOM 14572 C C . GLN B 1 820 ? 3.652 -44.406 4.41 1 24.25 820 GLN B C 1
ATOM 14574 O O . GLN B 1 820 ? 3.744 -43.219 4.695 1 24.25 820 GLN B O 1
ATOM 14579 N N . ARG B 1 821 ? 3.883 -44.688 3.27 1 24.92 821 ARG B N 1
ATOM 14580 C CA . ARG B 1 821 ? 3.359 -44.156 2.02 1 24.92 821 ARG B CA 1
ATOM 14581 C C . ARG B 1 821 ? 1.998 -43.5 2.232 1 24.92 821 ARG B C 1
ATOM 14583 O O . ARG B 1 821 ? 1.002 -44.188 2.463 1 24.92 821 ARG B O 1
ATOM 14590 N N . LEU B 1 822 ? 2.092 -42.438 2.9 1 25.34 822 LEU B N 1
ATOM 14591 C CA . LEU B 1 822 ? 0.754 -41.938 3.223 1 25.34 822 LEU B CA 1
ATOM 14592 C C . LEU B 1 822 ? -0.08 -41.781 1.959 1 25.34 822 LEU B C 1
ATOM 14594 O O . LEU B 1 822 ? 0.332 -41.062 1.029 1 25.34 822 LEU B O 1
ATOM 14598 N N . LYS B 1 823 ? -0.541 -42.812 1.393 1 25.86 823 LYS B N 1
ATOM 14599 C CA . LYS B 1 823 ? -1.652 -42.844 0.446 1 25.86 823 LYS B CA 1
ATOM 14600 C C . LYS B 1 823 ? -2.52 -41.594 0.59 1 25.86 823 LYS B C 1
ATOM 14602 O O . LYS B 1 823 ? -2.723 -41.094 1.7 1 25.86 823 LYS B O 1
ATOM 14607 N N . GLY B 1 824 ? -2.377 -40.719 -0.393 1 26.58 824 GLY B N 1
ATOM 14608 C CA . GLY B 1 824 ? -3.205 -39.531 -0.533 1 26.58 824 GLY B CA 1
ATOM 14609 C C . GLY B 1 824 ? -4.559 -39.688 0.134 1 26.58 824 GLY B C 1
ATOM 14610 O O . GLY B 1 824 ? -5.109 -40.781 0.222 1 26.58 824 GLY B O 1
ATOM 14611 N N . CYS B 1 825 ? -4.762 -39.125 1.227 1 30.83 825 CYS B N 1
ATOM 14612 C CA . CYS B 1 825 ? -6.086 -39.469 1.734 1 30.83 825 CYS B CA 1
ATOM 14613 C C . CYS B 1 825 ? -7.133 -39.375 0.63 1 30.83 825 CYS B C 1
ATOM 14615 O O . CYS B 1 825 ? -7.211 -38.375 -0.078 1 30.83 825 CYS B O 1
ATOM 14617 N N . ARG B 1 826 ? -7.191 -40.281 -0.177 1 31.66 826 ARG B N 1
ATOM 14618 C CA . ARG B 1 826 ? -8.398 -40.438 -0.978 1 31.66 826 ARG B CA 1
ATOM 14619 C C . ARG B 1 826 ? -9.641 -40.031 -0.183 1 31.66 826 ARG B C 1
ATOM 14621 O O . ARG B 1 826 ? -10.523 -40.875 0.052 1 31.66 826 ARG B O 1
ATOM 14628 N N . CYS B 1 827 ? -9.336 -39.125 0.994 1 31.56 827 CYS B N 1
ATOM 14629 C CA . CYS B 1 827 ? -10.719 -38.906 1.416 1 31.56 827 CYS B CA 1
ATOM 14630 C C . CYS B 1 827 ? -11.531 -38.281 0.296 1 31.56 827 CYS B C 1
ATOM 14632 O O . CYS B 1 827 ? -11.117 -37.281 -0.3 1 31.56 827 CYS B O 1
ATOM 14634 N N . GLN B 1 828 ? -11.703 -38.875 -0.777 1 32.75 828 GLN B N 1
ATOM 14635 C CA . GLN B 1 828 ? -12.703 -38.344 -1.688 1 32.75 828 GLN B CA 1
ATOM 14636 C C . GLN B 1 828 ? -13.5 -37.219 -1.022 1 32.75 828 GLN B C 1
ATOM 14638 O O . GLN B 1 828 ? -14.031 -36.344 -1.702 1 32.75 828 GLN B O 1
ATOM 14643 N N . THR B 1 829 ? -13.984 -37.469 0.234 1 32.19 829 THR B N 1
ATOM 14644 C CA . THR B 1 829 ? -14.984 -36.844 1.108 1 32.19 829 THR B CA 1
ATOM 14645 C C . THR B 1 829 ? -14.32 -35.875 2.068 1 32.19 829 THR B C 1
ATOM 14647 O O . THR B 1 829 ? -13.125 -35.969 2.346 1 32.19 829 THR B O 1
ATOM 14650 N N . SER B 1 830 ? -14.852 -34.531 2.375 1 38.97 830 SER B N 1
ATOM 14651 C CA . SER B 1 830 ? -14.883 -33.406 3.316 1 38.97 830 SER B CA 1
ATOM 14652 C C . SER B 1 830 ? -14.523 -33.875 4.727 1 38.97 830 SER B C 1
ATOM 14654 O O . SER B 1 830 ? -14.914 -34.938 5.152 1 38.97 830 SER B O 1
ATOM 14656 N N . CYS B 1 831 ? -13.352 -33.781 5.273 1 44.12 831 CYS B N 1
ATOM 14657 C CA . CYS B 1 831 ? -13.188 -34.094 6.688 1 44.12 831 CYS B CA 1
ATOM 14658 C C . CYS B 1 831 ? -13.961 -33.125 7.562 1 44.12 831 CYS B C 1
ATOM 14660 O O . CYS B 1 831 ? -14.227 -32 7.152 1 44.12 831 CYS B O 1
ATOM 14662 N N . ARG B 1 832 ? -14.797 -33.594 8.383 1 43.28 832 ARG B N 1
ATOM 14663 C CA . ARG B 1 832 ? -15.688 -32.781 9.219 1 43.28 832 ARG B CA 1
ATOM 14664 C C . ARG B 1 832 ? -14.945 -32.219 10.406 1 43.28 832 ARG B C 1
ATOM 14666 O O . ARG B 1 832 ? -14.211 -32.906 11.102 1 43.28 832 ARG B O 1
ATOM 14673 N N . ASP B 1 833 ? -14.383 -30.812 10.406 1 41.59 833 ASP B N 1
ATOM 14674 C CA . ASP B 1 833 ? -13.836 -30.125 11.57 1 41.59 833 ASP B CA 1
ATOM 14675 C C . ASP B 1 833 ? -14.609 -30.484 12.836 1 41.59 833 ASP B C 1
ATOM 14677 O O . ASP B 1 833 ? -15.531 -31.297 12.789 1 41.59 833 ASP B O 1
ATOM 14681 N N . THR B 1 834 ? -14.094 -30.047 13.906 1 40.41 834 THR B N 1
ATOM 14682 C CA . THR B 1 834 ? -14.859 -30.328 15.117 1 40.41 834 THR B CA 1
ATOM 14683 C C . THR B 1 834 ? -16.344 -30.109 14.875 1 40.41 834 THR B C 1
ATOM 14685 O O . THR B 1 834 ? -17.188 -30.75 15.516 1 40.41 834 THR B O 1
ATOM 14688 N N . ASP B 1 835 ? -16.719 -29.266 13.938 1 42.19 835 ASP B N 1
ATOM 14689 C CA . ASP B 1 835 ? -18.125 -29.031 13.648 1 42.19 835 ASP B CA 1
ATOM 14690 C C . ASP B 1 835 ? -18.609 -29.906 12.5 1 42.19 835 ASP B C 1
ATOM 14692 O O . ASP B 1 835 ? -19.719 -29.719 11.992 1 42.19 835 ASP B O 1
ATOM 14696 N N . GLY B 1 836 ? -17.906 -30.969 12.023 1 46.88 836 GLY B N 1
ATOM 14697 C CA . GLY B 1 836 ? -18.328 -31.969 11.07 1 46.88 836 GLY B CA 1
ATOM 14698 C C . GLY B 1 836 ? -18.031 -31.578 9.633 1 46.88 836 GLY B C 1
ATOM 14699 O O . GLY B 1 836 ? -18.562 -32.188 8.695 1 46.88 836 GLY B O 1
ATOM 14700 N N . ARG B 1 837 ? -17.625 -30.391 9.445 1 46.47 837 ARG B N 1
ATOM 14701 C CA . ARG B 1 837 ? -17.453 -29.953 8.062 1 46.47 837 ARG B CA 1
ATOM 14702 C C . ARG B 1 837 ? -16.188 -30.516 7.457 1 46.47 837 ARG B C 1
ATOM 14704 O O . ARG B 1 837 ? -15.211 -30.781 8.172 1 46.47 837 ARG B O 1
ATOM 14711 N N . ASN B 1 838 ? -16.328 -30.906 6.418 1 45.12 838 ASN B N 1
ATOM 14712 C CA . ASN B 1 838 ? -15.211 -31.438 5.641 1 45.12 838 ASN B CA 1
ATOM 14713 C C . ASN B 1 838 ? -14.055 -30.438 5.582 1 45.12 838 ASN B C 1
ATOM 14715 O O . ASN B 1 838 ? -14.234 -29.297 5.172 1 45.12 838 ASN B O 1
ATOM 14719 N N . THR B 1 839 ? -13.273 -30.344 6.629 1 47.03 839 THR B N 1
ATOM 14720 C CA . THR B 1 839 ? -12.141 -29.438 6.66 1 47.03 839 THR B CA 1
ATOM 14721 C C . THR B 1 839 ? -10.875 -30.125 6.16 1 47.03 839 THR B C 1
ATOM 14723 O O . THR B 1 839 ? -10.773 -31.359 6.203 1 47.03 839 THR B O 1
ATOM 14726 N N . LYS B 1 840 ? -10.086 -29.656 5.324 1 46.34 840 LYS B N 1
ATOM 14727 C CA . LYS B 1 840 ? -8.812 -30.234 4.898 1 46.34 840 LYS B CA 1
ATOM 14728 C C . LYS B 1 840 ? -8.023 -30.766 6.09 1 46.34 840 LYS B C 1
ATOM 14730 O O . LYS B 1 840 ? -8.125 -30.234 7.199 1 46.34 840 LYS B O 1
ATOM 14735 N N . CYS B 1 841 ? -7.738 -32 6.23 1 47.56 841 CYS B N 1
ATOM 14736 C CA . CYS B 1 841 ? -7.094 -32.719 7.328 1 47.56 841 CYS B CA 1
ATOM 14737 C C . CYS B 1 841 ? -5.941 -31.906 7.902 1 47.56 841 CYS B C 1
ATOM 14739 O O . CYS B 1 841 ? -4.957 -31.641 7.211 1 47.56 841 CYS B O 1
ATOM 14741 N N . PRO B 1 842 ? -6.219 -31.094 8.945 1 48.22 842 PRO B N 1
ATOM 14742 C CA . PRO B 1 842 ? -5.121 -30.297 9.508 1 48.22 842 PRO B CA 1
ATOM 14743 C C . PRO B 1 842 ? -3.85 -31.125 9.719 1 48.22 842 PRO B C 1
ATOM 14745 O O . PRO B 1 842 ? -2.742 -30.594 9.594 1 48.22 842 PRO B O 1
ATOM 14748 N N . CYS B 1 843 ? -4.062 -32.469 9.93 1 47.12 843 CYS B N 1
ATOM 14749 C CA . CYS B 1 843 ? -2.898 -33.312 10.125 1 47.12 843 CYS B CA 1
ATOM 14750 C C . CYS B 1 843 ? -2.092 -33.438 8.836 1 47.12 843 CYS B C 1
ATOM 14752 O O . CYS B 1 843 ? -0.867 -33.312 8.852 1 47.12 843 CYS B O 1
ATOM 14754 N N . PHE B 1 844 ? -2.893 -33.625 7.746 1 48 844 PHE B N 1
ATOM 14755 C CA . PHE B 1 844 ? -2.275 -33.75 6.43 1 48 844 PHE B CA 1
ATOM 14756 C C . PHE B 1 844 ? -1.63 -32.438 6.008 1 48 844 PHE B C 1
ATOM 14758 O O . PHE B 1 844 ? -0.507 -32.406 5.5 1 48 844 PHE B O 1
ATOM 14765 N N . LYS B 1 845 ? -2.379 -31.375 6.383 1 48.75 845 LYS B N 1
ATOM 14766 C CA . LYS B 1 845 ? -1.882 -30.031 6.102 1 48.75 845 LYS B CA 1
ATOM 14767 C C . LYS B 1 845 ? -0.601 -29.75 6.879 1 48.75 845 LYS B C 1
ATOM 14769 O O . LYS B 1 845 ? 0.323 -29.125 6.355 1 48.75 845 LYS B O 1
ATOM 14774 N N . ASN B 1 846 ? -0.574 -30.375 8.039 1 45.78 846 ASN B N 1
ATOM 14775 C CA . ASN B 1 846 ? 0.555 -30.172 8.945 1 45.78 846 ASN B CA 1
ATOM 14776 C C . ASN B 1 846 ? 1.528 -31.344 8.914 1 45.78 846 ASN B C 1
ATOM 14778 O O . ASN B 1 846 ? 2.352 -31.5 9.812 1 45.78 846 ASN B O 1
ATOM 14782 N N . ARG B 1 847 ? 1.407 -32.156 7.855 1 40.28 847 ARG B N 1
ATOM 14783 C CA . ARG B 1 847 ? 2.191 -33.344 7.543 1 40.28 847 ARG B CA 1
ATOM 14784 C C . ARG B 1 847 ? 2.367 -34.219 8.773 1 40.28 847 ARG B C 1
ATOM 14786 O O . ARG B 1 847 ? 3.457 -34.75 9.023 1 40.28 847 ARG B O 1
ATOM 14793 N N . LEU B 1 848 ? 1.405 -34 9.617 1 48.38 848 LEU B N 1
ATOM 14794 C CA . LEU B 1 848 ? 1.327 -34.844 10.797 1 48.38 848 LEU B CA 1
ATOM 14795 C C . LEU B 1 848 ? 0.397 -36.031 10.547 1 48.38 848 LEU B C 1
ATOM 14797 O O . LEU B 1 848 ? -0.468 -35.969 9.672 1 48.38 848 LEU B O 1
ATOM 14801 N N . GLY B 1 849 ? 0.743 -37.125 11.094 1 47.69 849 GLY B N 1
ATOM 14802 C CA . GLY B 1 849 ? -0.166 -38.25 11.102 1 47.69 849 GLY B CA 1
ATOM 14803 C C . GLY B 1 849 ? -1.53 -37.938 11.672 1 47.69 849 GLY B C 1
ATOM 14804 O O . GLY B 1 849 ? -1.651 -37.062 12.523 1 47.69 849 GLY B O 1
ATOM 14805 N N . CYS B 1 850 ? -2.504 -38.219 10.977 1 47.22 850 CYS B N 1
ATOM 14806 C CA . CYS B 1 850 ? -3.887 -37.969 11.359 1 47.22 850 CYS B CA 1
ATOM 14807 C C . CYS B 1 850 ? -4.219 -38.656 12.688 1 47.22 850 CYS B C 1
ATOM 14809 O O . CYS B 1 850 ? -4.102 -39.875 12.812 1 47.22 850 CYS B O 1
ATOM 14811 N N . ASP B 1 851 ? -3.811 -38.062 13.688 1 44.94 851 ASP B N 1
ATOM 14812 C CA . ASP B 1 851 ? -4.223 -38.719 14.93 1 44.94 851 ASP B CA 1
ATOM 14813 C C . ASP B 1 851 ? -5.711 -38.5 15.195 1 44.94 851 ASP B C 1
ATOM 14815 O O . ASP B 1 851 ? -6.41 -39.438 15.609 1 44.94 851 ASP B O 1
ATOM 14819 N N . MET B 1 852 ? -6.121 -37.188 15.391 1 42.69 852 MET B N 1
ATOM 14820 C CA . MET B 1 852 ? -7.453 -36.875 15.906 1 42.69 852 MET B CA 1
ATOM 14821 C C . MET B 1 852 ? -8.445 -36.688 14.766 1 42.69 852 MET B C 1
ATOM 14823 O O . MET B 1 852 ? -9.586 -36.281 14.992 1 42.69 852 MET B O 1
ATOM 14827 N N . CYS B 1 853 ? -7.906 -36.688 13.523 1 43.47 853 CYS B N 1
ATOM 14828 C CA . CYS B 1 853 ? -8.945 -36.344 12.555 1 43.47 853 CYS B CA 1
ATOM 14829 C C . CYS B 1 853 ? -9.742 -37.594 12.172 1 43.47 853 CYS B C 1
ATOM 14831 O O . CYS B 1 853 ? -9.219 -38.719 12.188 1 43.47 853 CYS B O 1
ATOM 14833 N N . ASN B 1 854 ? -10.953 -37.688 12.617 1 43.59 854 ASN B N 1
ATOM 14834 C CA . ASN B 1 854 ? -11.875 -38.781 12.336 1 43.59 854 ASN B CA 1
ATOM 14835 C C . ASN B 1 854 ? -11.953 -39.062 10.844 1 43.59 854 ASN B C 1
ATOM 14837 O O . ASN B 1 854 ? -13.047 -39.281 10.305 1 43.59 854 ASN B O 1
ATOM 14841 N N . CYS B 1 855 ? -10.82 -38.844 10.18 1 43.44 855 CYS B N 1
ATOM 14842 C CA . CYS B 1 855 ? -10.867 -39.156 8.758 1 43.44 855 CYS B CA 1
ATOM 14843 C C . CYS B 1 855 ? -10.977 -40.688 8.539 1 43.44 855 CYS B C 1
ATOM 14845 O O . CYS B 1 855 ? -10.32 -41.469 9.234 1 43.44 855 CYS B O 1
ATOM 14847 N N . LYS B 1 856 ? -12.18 -41.031 8.297 1 44.03 856 LYS B N 1
ATOM 14848 C CA . LYS B 1 856 ? -12.383 -42.406 7.895 1 44.03 856 LYS B CA 1
ATOM 14849 C C . LYS B 1 856 ? -11.711 -42.719 6.555 1 44.03 856 LYS B C 1
ATOM 14851 O O . LYS B 1 856 ? -11.867 -41.938 5.602 1 44.03 856 LYS B O 1
ATOM 14856 N N . SER B 1 857 ? -10.945 -43.781 6.457 1 43.12 857 SER B N 1
ATOM 14857 C CA . SER B 1 857 ? -10.203 -44.312 5.316 1 43.12 857 SER B CA 1
ATOM 14858 C C . SER B 1 857 ? -9.141 -43.312 4.844 1 43.12 857 SER B C 1
ATOM 14860 O O . SER B 1 857 ? -9.062 -43 3.654 1 43.12 857 SER B O 1
ATOM 14862 N N . CYS B 1 858 ? -8.492 -42.562 5.984 1 44.28 858 CYS B N 1
ATOM 14863 C CA . CYS B 1 858 ? -7.5 -41.5 5.848 1 44.28 858 CYS B CA 1
ATOM 14864 C C . CYS B 1 858 ? -6.172 -42.062 5.348 1 44.28 858 CYS B C 1
ATOM 14866 O O . CYS B 1 858 ? -5.66 -43.031 5.891 1 44.28 858 CYS B O 1
ATOM 14868 N N . GLU B 1 859 ? -5.789 -42.062 4.277 1 44.88 859 GLU B N 1
ATOM 14869 C CA . GLU B 1 859 ? -4.508 -42.531 3.742 1 44.88 859 GLU B CA 1
ATOM 14870 C C . GLU B 1 859 ? -3.422 -41.469 3.951 1 44.88 859 GLU B C 1
ATOM 14872 O O . GLU B 1 859 ? -2.637 -41.188 3.043 1 44.88 859 GLU B O 1
ATOM 14877 N N . ASN B 1 860 ? -3.443 -40.719 5.199 1 47.06 860 ASN B N 1
ATOM 14878 C CA . ASN B 1 860 ? -2.41 -39.812 5.676 1 47.06 860 ASN B CA 1
ATOM 14879 C C . ASN B 1 860 ? -1.07 -40.5 5.848 1 47.06 860 ASN B C 1
ATOM 14881 O O . ASN B 1 860 ? -0.962 -41.469 6.617 1 47.06 860 ASN B O 1
ATOM 14885 N N . PRO B 1 861 ? -0.172 -40.406 5 1 44.44 861 PRO B N 1
ATOM 14886 C CA . PRO B 1 861 ? 1.035 -41.25 4.996 1 44.44 861 PRO B CA 1
ATOM 14887 C C . PRO B 1 861 ? 1.855 -41.094 6.277 1 44.44 861 PRO B C 1
ATOM 14889 O O . PRO B 1 861 ? 2.77 -41.875 6.523 1 44.44 861 PRO B O 1
ATOM 14892 N N . TYR B 1 862 ? 1.588 -40 7.242 1 45.34 862 TYR B N 1
ATOM 14893 C CA . TYR B 1 862 ? 2.438 -39.75 8.398 1 45.34 862 TYR B CA 1
ATOM 14894 C C . TYR B 1 862 ? 2.039 -40.625 9.578 1 45.34 862 TYR B C 1
ATOM 14896 O O . TYR B 1 862 ? 2.541 -40.469 10.688 1 45.34 862 TYR B O 1
ATOM 14904 N N . GLY B 1 863 ? 1.448 -41.812 9.703 1 43.22 863 GLY B N 1
ATOM 14905 C CA . GLY B 1 863 ? 1.234 -42.906 10.648 1 43.22 863 GLY B CA 1
ATOM 14906 C C . GLY B 1 863 ? 0.064 -42.656 11.578 1 43.22 863 GLY B C 1
ATOM 14907 O O . GLY B 1 863 ? -0.584 -41.594 11.508 1 43.22 863 GLY B O 1
ATOM 14908 N N . LYS B 1 864 ? -0.488 -43.812 12.227 1 42.38 864 LYS B N 1
ATOM 14909 C CA . LYS B 1 864 ? -1.46 -43.906 13.312 1 42.38 864 LYS B CA 1
ATOM 14910 C C . LYS B 1 864 ? -0.774 -43.812 14.672 1 42.38 864 LYS B C 1
ATOM 14912 O O . LYS B 1 864 ? 0.212 -44.5 14.914 1 42.38 864 LYS B O 1
ATOM 14917 N N . ASN B 1 865 ? -0.664 -42.844 15.633 1 34.28 865 ASN B N 1
ATOM 14918 C CA . ASN B 1 865 ? -0.076 -42.938 16.969 1 34.28 865 ASN B CA 1
ATOM 14919 C C . ASN B 1 865 ? -0.882 -43.875 17.875 1 34.28 865 ASN B C 1
ATOM 14921 O O . ASN B 1 865 ? -2.084 -43.656 18.062 1 34.28 865 ASN B O 1
ATOM 14925 N N . GLU B 1 866 ? -0.571 -45.094 18.188 1 30.38 866 GLU B N 1
ATOM 14926 C CA . GLU B 1 866 ? -1.173 -45.906 19.25 1 30.38 866 GLU B CA 1
ATOM 14927 C C . GLU B 1 866 ? -1.26 -45.094 20.547 1 30.38 866 GLU B C 1
ATOM 14929 O O . GLU B 1 866 ? -2.291 -45.125 21.234 1 30.38 866 GLU B O 1
ATOM 14934 N N . ASN B 1 867 ? -0.162 -45 21.469 1 27.56 867 ASN B N 1
ATOM 14935 C CA . ASN B 1 867 ? -0.162 -44.625 22.891 1 27.56 867 ASN B CA 1
ATOM 14936 C C . ASN B 1 867 ? -0.343 -43.125 23.094 1 27.56 867 ASN B C 1
ATOM 14938 O O . ASN B 1 867 ? 0.222 -42.562 24.031 1 27.56 867 ASN B O 1
ATOM 14942 N N . ARG B 1 868 ? -0.941 -42.312 22.422 1 28.88 868 ARG B N 1
ATOM 14943 C CA . ARG B 1 868 ? -0.837 -40.906 22.828 1 28.88 868 ARG B CA 1
ATOM 14944 C C . ARG B 1 868 ? -1.628 -40.656 24.109 1 28.88 868 ARG B C 1
ATOM 14946 O O . ARG B 1 868 ? -2.854 -40.781 24.125 1 28.88 868 ARG B O 1
ATOM 14953 N N . LYS B 1 869 ? -0.977 -40.625 25.203 1 26.72 869 LYS B N 1
ATOM 14954 C CA . LYS B 1 869 ? -1.287 -39.562 26.172 1 26.72 869 LYS B CA 1
ATOM 14955 C C . LYS B 1 869 ? -1.281 -38.188 25.516 1 26.72 869 LYS B C 1
ATOM 14957 O O . LYS B 1 869 ? -0.638 -38 24.484 1 26.72 869 LYS B O 1
ATOM 14962 N N . LYS B 1 870 ? -1.974 -36.938 25.922 1 25.84 870 LYS B N 1
ATOM 14963 C CA . LYS B 1 870 ? -2.537 -35.594 25.766 1 25.84 870 LYS B CA 1
ATOM 14964 C C . LYS B 1 870 ? -1.465 -34.594 25.344 1 25.84 870 LYS B C 1
ATOM 14966 O O . LYS B 1 870 ? -1.689 -33.375 25.391 1 25.84 870 LYS B O 1
ATOM 14971 N N . ASN B 1 871 ? -0.228 -34.719 25.266 1 23.06 871 ASN B N 1
ATOM 14972 C CA . ASN B 1 871 ? 0.666 -33.562 25.266 1 23.06 871 ASN B CA 1
ATOM 14973 C C . ASN B 1 871 ? 0.661 -32.844 23.938 1 23.06 871 ASN B C 1
ATOM 14975 O O . ASN B 1 871 ? 1.102 -33.375 22.922 1 23.06 871 ASN B O 1
ATOM 14979 N N . SER B 1 872 ? -0.292 -31.953 23.469 1 25.44 872 SER B N 1
ATOM 14980 C CA . SER B 1 872 ? -0.842 -31.172 22.359 1 25.44 872 SER B CA 1
ATOM 14981 C C . SER B 1 872 ? 0.214 -30.25 21.766 1 25.44 872 SER B C 1
ATOM 14983 O O . SER B 1 872 ? 0.306 -29.078 22.125 1 25.44 872 SER B O 1
ATOM 14985 N N . GLY B 1 873 ? 1.439 -30.469 21.594 1 24.81 873 GLY B N 1
ATOM 14986 C CA . GLY B 1 873 ? 2.414 -29.469 21.172 1 24.81 873 GLY B CA 1
ATOM 14987 C C . GLY B 1 873 ? 2.215 -29 19.75 1 24.81 873 GLY B C 1
ATOM 14988 O O . GLY B 1 873 ? 2.189 -29.828 18.828 1 24.81 873 GLY B O 1
ATOM 14989 N N . LYS B 1 874 ? 1.479 -27.906 19.328 1 26.59 874 LYS B N 1
ATOM 14990 C CA . LYS B 1 874 ? 0.983 -27.125 18.188 1 26.59 874 LYS B CA 1
ATOM 14991 C C . LYS B 1 874 ? 2.117 -26.766 17.234 1 26.59 874 LYS B C 1
ATOM 14993 O O . LYS B 1 874 ? 2.975 -25.938 17.562 1 26.59 874 LYS B O 1
ATOM 14998 N N . VAL B 1 875 ? 2.748 -27.562 16.578 1 27.17 875 VAL B N 1
ATOM 14999 C CA . VAL B 1 875 ? 3.816 -27.203 15.648 1 27.17 875 VAL B CA 1
ATOM 15000 C C . VAL B 1 875 ? 3.24 -26.391 14.484 1 27.17 875 VAL B C 1
ATOM 15002 O O . VAL B 1 875 ? 2.24 -26.797 13.883 1 27.17 875 VAL B O 1
ATOM 15005 N N . GLY B 1 876 ? 3.375 -25.047 14.227 1 26.56 876 GLY B N 1
ATOM 15006 C CA . GLY B 1 876 ? 2.945 -23.938 13.398 1 26.56 876 GLY B CA 1
ATOM 15007 C C . GLY B 1 876 ? 3.289 -24.109 11.93 1 26.56 876 GLY B C 1
ATOM 15008 O O . GLY B 1 876 ? 4.41 -23.812 11.508 1 26.56 876 GLY B O 1
ATOM 15009 N N . GLY B 1 877 ? 3.127 -25.219 11.312 1 27.86 877 GLY B N 1
ATOM 15010 C CA . GLY B 1 877 ? 3.516 -25.359 9.922 1 27.86 877 GLY B CA 1
ATOM 15011 C C . GLY B 1 877 ? 2.84 -24.344 9.016 1 27.86 877 GLY B C 1
ATOM 15012 O O . GLY B 1 877 ? 1.677 -23.984 9.227 1 27.86 877 GLY B O 1
ATOM 15013 N N . LYS B 1 878 ? 3.52 -23.469 8.312 1 28.22 878 LYS B N 1
ATOM 15014 C CA . LYS B 1 878 ? 3.055 -22.516 7.32 1 28.22 878 LYS B CA 1
ATOM 15015 C C . LYS B 1 878 ? 2.305 -23.203 6.184 1 28.22 878 LYS B C 1
ATOM 15017 O O . LYS B 1 878 ? 2.725 -24.266 5.711 1 28.22 878 LYS B O 1
ATOM 15022 N N . ARG B 1 879 ? 1.037 -23.219 6.062 1 29.95 879 ARG B N 1
ATOM 15023 C CA . ARG B 1 879 ? 0.161 -23.641 4.977 1 29.95 879 ARG B CA 1
ATOM 15024 C C . ARG B 1 879 ? 0.768 -23.297 3.619 1 29.95 879 ARG B C 1
ATOM 15026 O O . ARG B 1 879 ? 1.043 -22.141 3.336 1 29.95 879 ARG B O 1
ATOM 15033 N N . LYS B 1 880 ? 1.624 -24.125 3.068 1 31 880 LYS B N 1
ATOM 15034 C CA . LYS B 1 880 ? 1.971 -23.812 1.684 1 31 880 LYS B CA 1
ATOM 15035 C C . LYS B 1 880 ? 0.718 -23.641 0.83 1 31 880 LYS B C 1
ATOM 15037 O O . LYS B 1 880 ? -0.249 -24.391 0.974 1 31 880 LYS B O 1
ATOM 15042 N N . ARG B 1 881 ? 0.378 -22.531 0.361 1 33.22 881 ARG B N 1
ATOM 15043 C CA . ARG B 1 881 ? -0.651 -22.188 -0.616 1 33.22 881 ARG B CA 1
ATOM 15044 C C . ARG B 1 881 ? -0.76 -23.25 -1.695 1 33.22 881 ARG B C 1
ATOM 15046 O O . ARG B 1 881 ? 0.246 -23.656 -2.285 1 33.22 881 ARG B O 1
ATOM 15053 N N . GLN B 1 882 ? -1.674 -24.344 -1.605 1 33.91 882 GLN B N 1
ATOM 15054 C CA . GLN B 1 882 ? -1.983 -25.203 -2.742 1 33.91 882 GLN B CA 1
ATOM 15055 C C . GLN B 1 882 ? -1.934 -24.422 -4.051 1 33.91 882 GLN B C 1
ATOM 15057 O O . GLN B 1 882 ? -2.217 -23.219 -4.078 1 33.91 882 GLN B O 1
ATOM 15062 N N . PRO B 1 883 ? -1.229 -24.953 -5.031 1 37.34 883 PRO B N 1
ATOM 15063 C CA . PRO B 1 883 ? -1.276 -24.297 -6.344 1 37.34 883 PRO B CA 1
ATOM 15064 C C . PRO B 1 883 ? -2.695 -23.906 -6.762 1 37.34 883 PRO B C 1
ATOM 15066 O O . PRO B 1 883 ? -3.662 -24.531 -6.316 1 37.34 883 PRO B O 1
ATOM 15069 N N . TYR B 1 884 ? -3.014 -22.734 -7.09 1 41.5 884 TYR B N 1
ATOM 15070 C CA . TYR B 1 884 ? -4.285 -22.234 -7.59 1 41.5 884 TYR B CA 1
ATOM 15071 C C . TYR B 1 884 ? -5.066 -23.328 -8.305 1 41.5 884 TYR B C 1
ATOM 15073 O O . TYR B 1 884 ? -4.488 -24.125 -9.055 1 41.5 884 TYR B O 1
ATOM 15081 N N . THR B 1 885 ? -6.148 -23.828 -7.801 1 42.81 885 THR B N 1
ATOM 15082 C CA . THR B 1 885 ? -7.082 -24.766 -8.406 1 42.81 885 THR B CA 1
ATOM 15083 C C . THR B 1 885 ? -7.094 -24.625 -9.922 1 42.81 885 THR B C 1
ATOM 15085 O O . THR B 1 885 ? -6.875 -23.531 -10.453 1 42.81 885 THR B O 1
ATOM 15088 N N . ALA B 1 886 ? -7.098 -25.75 -10.633 1 44.88 886 ALA B N 1
ATOM 15089 C CA . ALA B 1 886 ? -7.145 -25.906 -12.078 1 44.88 886 ALA B CA 1
ATOM 15090 C C . ALA B 1 886 ? -8.102 -24.891 -12.703 1 44.88 886 ALA B C 1
ATOM 15092 O O . ALA B 1 886 ? -7.82 -24.328 -13.773 1 44.88 886 ALA B O 1
ATOM 15093 N N . TYR B 1 887 ? -9.211 -24.75 -12.031 1 43.81 887 TYR B N 1
ATOM 15094 C CA . TYR B 1 887 ? -10.234 -23.938 -12.68 1 43.81 887 TYR B CA 1
ATOM 15095 C C . TYR B 1 887 ? -9.805 -22.469 -12.742 1 43.81 887 TYR B C 1
ATOM 15097 O O . TYR B 1 887 ? -9.961 -21.812 -13.773 1 43.81 887 TYR B O 1
ATOM 15105 N N . LYS B 1 888 ? -9.219 -22.031 -11.602 1 52.38 888 LYS B N 1
ATOM 15106 C CA . LYS B 1 888 ? -8.805 -20.641 -11.586 1 52.38 888 LYS B CA 1
ATOM 15107 C C . LYS B 1 888 ? -7.633 -20.391 -12.531 1 52.38 888 LYS B C 1
ATOM 15109 O O . LYS B 1 888 ? -7.531 -19.328 -13.148 1 52.38 888 LYS B O 1
ATOM 15114 N N . LYS B 1 889 ? -6.895 -21.5 -12.68 1 52.75 889 LYS B N 1
ATOM 15115 C CA . LYS B 1 889 ? -5.746 -21.469 -13.586 1 52.75 889 LYS B CA 1
ATOM 15116 C C . LYS B 1 889 ? -6.195 -21.375 -15.039 1 52.75 889 LYS B C 1
ATOM 15118 O O . LYS B 1 889 ? -5.586 -20.656 -15.836 1 52.75 889 LYS B O 1
ATOM 15123 N N . LYS B 1 890 ? -7.328 -21.938 -15.203 1 57.41 890 LYS B N 1
ATOM 15124 C CA . LYS B 1 890 ? -7.785 -22.094 -16.578 1 57.41 890 LYS B CA 1
ATOM 15125 C C . LYS B 1 890 ? -8.406 -20.797 -17.094 1 57.41 890 LYS B C 1
ATOM 15127 O O . LYS B 1 890 ? -8.289 -20.469 -18.281 1 57.41 890 LYS B O 1
ATOM 15132 N N . ARG B 1 891 ? -8.859 -20.062 -16.094 1 63.81 891 ARG B N 1
ATOM 15133 C CA . ARG B 1 891 ? -9.578 -18.891 -16.578 1 63.81 891 ARG B CA 1
ATOM 15134 C C . ARG B 1 891 ? -8.617 -17.844 -17.141 1 63.81 891 ARG B C 1
ATOM 15136 O O . ARG B 1 891 ? -8.906 -17.234 -18.172 1 63.81 891 ARG B O 1
ATOM 15143 N N . SER B 1 892 ? -7.52 -17.75 -16.453 1 67.94 892 SER B N 1
ATOM 15144 C CA . SER B 1 892 ? -6.582 -16.75 -16.938 1 67.94 892 SER B CA 1
ATOM 15145 C C . SER B 1 892 ? -6.004 -17.125 -18.297 1 67.94 892 SER B C 1
ATOM 15147 O O . SER B 1 892 ? -5.836 -16.281 -19.172 1 67.94 892 SER B O 1
ATOM 15149 N N . GLU B 1 893 ? -5.789 -18.375 -18.406 1 67.56 893 GLU B N 1
ATOM 15150 C CA . GLU B 1 893 ? -5.254 -18.828 -19.688 1 67.56 893 GLU B CA 1
ATOM 15151 C C . GLU B 1 893 ? -6.301 -18.734 -20.797 1 67.56 893 GLU B C 1
ATOM 15153 O O . GLU B 1 893 ? -5.98 -18.375 -21.922 1 67.56 893 GLU B O 1
ATOM 15158 N N . ILE B 1 894 ? -7.543 -19 -20.359 1 68.5 894 ILE B N 1
ATOM 15159 C CA . ILE B 1 894 ? -8.641 -18.906 -21.312 1 68.5 894 ILE B CA 1
ATOM 15160 C C . ILE B 1 894 ? -8.82 -17.453 -21.75 1 68.5 894 ILE B C 1
ATOM 15162 O O . ILE B 1 894 ? -9.031 -17.156 -22.922 1 68.5 894 ILE B O 1
ATOM 15166 N N . PHE B 1 895 ? -8.711 -16.672 -20.812 1 76.69 895 PHE B N 1
ATOM 15167 C CA . PHE B 1 895 ? -8.859 -15.258 -21.125 1 76.69 895 PHE B CA 1
ATOM 15168 C C . PHE B 1 895 ? -7.746 -14.781 -22.047 1 76.69 895 PHE B C 1
ATOM 15170 O O . PHE B 1 895 ? -8 -14.094 -23.031 1 76.69 895 PHE B O 1
ATOM 15177 N N . LEU B 1 896 ? -6.539 -15.156 -21.719 1 73.31 896 LEU B N 1
ATOM 15178 C CA . LEU B 1 896 ? -5.41 -14.742 -22.547 1 73.31 896 LEU B CA 1
ATOM 15179 C C . LEU B 1 896 ? -5.512 -15.336 -23.953 1 73.31 896 LEU B C 1
ATOM 15181 O O . LEU B 1 896 ? -5.211 -14.664 -24.938 1 73.31 896 LEU B O 1
ATOM 15185 N N . ALA B 1 897 ? -5.949 -16.516 -23.938 1 65.31 897 ALA B N 1
ATOM 15186 C CA . ALA B 1 897 ? -6.137 -17.188 -25.219 1 65.31 897 ALA B CA 1
ATOM 15187 C C . ALA B 1 897 ? -7.195 -16.469 -26.047 1 65.31 897 ALA B C 1
ATOM 15189 O O . ALA B 1 897 ? -7.047 -16.328 -27.266 1 65.31 897 ALA B O 1
ATOM 15190 N N . SER B 1 898 ? -8.266 -15.938 -25.359 1 68.81 898 SER B N 1
ATOM 15191 C CA . SER B 1 898 ? -9.328 -15.227 -26.062 1 68.81 898 SER B CA 1
ATOM 15192 C C . SER B 1 898 ? -8.82 -13.914 -26.641 1 68.81 898 SER B C 1
ATOM 15194 O O . SER B 1 898 ? -9.383 -13.398 -27.609 1 68.81 898 SER B O 1
ATOM 15196 N N . LYS B 1 899 ? -7.754 -13.445 -26.016 1 65.69 899 LYS B N 1
ATOM 15197 C CA . LYS B 1 899 ? -7.191 -12.18 -26.5 1 65.69 899 LYS B CA 1
ATOM 15198 C C . LYS B 1 899 ? -5.941 -12.422 -27.328 1 65.69 899 LYS B C 1
ATOM 15200 O O . LYS B 1 899 ? -5.188 -11.484 -27.609 1 65.69 899 LYS B O 1
ATOM 15205 N N . SER B 1 900 ? -5.68 -13.57 -27.578 1 55.47 900 SER B N 1
ATOM 15206 C CA . SER B 1 900 ? -4.562 -13.984 -28.422 1 55.47 900 SER B CA 1
ATOM 15207 C C . SER B 1 900 ? -3.225 -13.641 -27.766 1 55.47 900 SER B C 1
ATOM 15209 O O . SER B 1 900 ? -2.303 -13.18 -28.453 1 55.47 900 SER B O 1
ATOM 15211 N N . MET B 1 901 ? -3.309 -13.617 -26.422 1 61.69 901 MET B N 1
ATOM 15212 C CA . MET B 1 901 ? -2.068 -13.359 -25.688 1 61.69 901 MET B CA 1
ATOM 15213 C C . MET B 1 901 ? -1.555 -14.625 -25.016 1 61.69 901 MET B C 1
ATOM 15215 O O . MET B 1 901 ? -2.344 -15.461 -24.578 1 61.69 901 MET B O 1
ATOM 15219 N N . LYS B 1 902 ? -0.166 -14.742 -25.078 1 52.69 902 LYS B N 1
ATOM 15220 C CA . LYS B 1 902 ? 0.4 -15.938 -24.453 1 52.69 902 LYS B CA 1
ATOM 15221 C C . LYS B 1 902 ? 1.277 -15.586 -23.266 1 52.69 902 LYS B C 1
ATOM 15223 O O . LYS B 1 902 ? 1.812 -14.477 -23.188 1 52.69 902 LYS B O 1
ATOM 15228 N N . LEU B 1 903 ? 1.203 -16.188 -22.141 1 59.12 903 LEU B N 1
ATOM 15229 C CA . LEU B 1 903 ? 2.02 -16.016 -20.953 1 59.12 903 LEU B CA 1
ATOM 15230 C C . LEU B 1 903 ? 3.484 -16.328 -21.234 1 59.12 903 LEU B C 1
ATOM 15232 O O . LEU B 1 903 ? 3.791 -17.266 -21.984 1 59.12 903 LEU B O 1
ATOM 15236 N N . PRO B 1 904 ? 4.383 -15.227 -20.906 1 51.62 904 PRO B N 1
ATOM 15237 C CA . PRO B 1 904 ? 5.812 -15.492 -21.109 1 51.62 904 PRO B CA 1
ATOM 15238 C C . PRO B 1 904 ? 6.27 -16.797 -20.453 1 51.62 904 PRO B C 1
ATOM 15240 O O . PRO B 1 904 ? 5.797 -17.141 -19.375 1 51.62 904 PRO B O 1
ATOM 15243 N N . GLU B 1 905 ? 6.699 -17.469 -21 1 48.22 905 GLU B N 1
ATOM 15244 C CA . GLU B 1 905 ? 7.199 -18.734 -20.438 1 48.22 905 GLU B CA 1
ATOM 15245 C C . GLU B 1 905 ? 8.445 -18.5 -19.594 1 48.22 905 GLU B C 1
ATOM 15247 O O . GLU B 1 905 ? 9.195 -17.547 -19.828 1 48.22 905 GLU B O 1
ATOM 15252 N N . GLY B 1 906 ? 8.453 -18.547 -18.203 1 49.59 906 GLY B N 1
ATOM 15253 C CA . GLY B 1 906 ? 9.383 -18.656 -17.094 1 49.59 906 GLY B CA 1
ATOM 15254 C C . GLY B 1 906 ? 10.828 -18.766 -17.547 1 49.59 906 GLY B C 1
ATOM 15255 O O . GLY B 1 906 ? 11.156 -18.422 -18.688 1 49.59 906 GLY B O 1
ATOM 15256 N N . CYS B 1 907 ? 11.828 -19.141 -16.734 1 54.09 907 CYS B N 1
ATOM 15257 C CA . CYS B 1 907 ? 13.219 -19.547 -16.938 1 54.09 907 CYS B CA 1
ATOM 15258 C C . CYS B 1 907 ? 13.359 -20.375 -18.203 1 54.09 907 CYS B C 1
ATOM 15260 O O . CYS B 1 907 ? 12.383 -20.922 -18.719 1 54.09 907 CYS B O 1
ATOM 15262 N N . TRP B 1 908 ? 14.508 -19.938 -19.016 1 65.56 908 TRP B N 1
ATOM 15263 C CA . TRP B 1 908 ? 14.758 -20.734 -20.203 1 65.56 908 TRP B CA 1
ATOM 15264 C C . TRP B 1 908 ? 14.352 -22.188 -19.984 1 65.56 908 TRP B C 1
ATOM 15266 O O . TRP B 1 908 ? 14.758 -22.812 -19.016 1 65.56 908 TRP B O 1
ATOM 15276 N N . SER B 1 909 ? 13.328 -22.438 -20.656 1 70.62 909 SER B N 1
ATOM 15277 C CA . SER B 1 909 ? 12.945 -23.844 -20.594 1 70.62 909 SER B CA 1
ATOM 15278 C C . SER B 1 909 ? 13.953 -24.719 -21.328 1 70.62 909 SER B C 1
ATOM 15280 O O . SER B 1 909 ? 14.812 -24.219 -22.047 1 70.62 909 SER B O 1
ATOM 15282 N N . LEU B 1 910 ? 13.938 -25.953 -21.094 1 79.25 910 LEU B N 1
ATOM 15283 C CA . LEU B 1 910 ? 14.82 -26.875 -21.797 1 79.25 910 LEU B CA 1
ATOM 15284 C C . LEU B 1 910 ? 14.594 -26.812 -23.297 1 79.25 910 LEU B C 1
ATOM 15286 O O . LEU B 1 910 ? 15.555 -26.875 -24.078 1 79.25 910 LEU B O 1
ATOM 15290 N N . ASP B 1 911 ? 13.336 -26.578 -23.656 1 81.31 911 ASP B N 1
ATOM 15291 C CA . ASP B 1 911 ? 13.039 -26.516 -25.094 1 81.31 911 ASP B CA 1
ATOM 15292 C C . ASP B 1 911 ? 13.672 -25.266 -25.719 1 81.31 911 ASP B C 1
ATOM 15294 O O . ASP B 1 911 ? 14.25 -25.344 -26.797 1 81.31 911 ASP B O 1
ATOM 15298 N N . GLU B 1 912 ? 13.562 -24.266 -25.031 1 84.19 912 GLU B N 1
ATOM 15299 C CA . GLU B 1 912 ? 14.148 -23.031 -25.547 1 84.19 912 GLU B CA 1
ATOM 15300 C C . GLU B 1 912 ? 15.664 -23.141 -25.641 1 84.19 912 GLU B C 1
ATOM 15302 O O . GLU B 1 912 ? 16.266 -22.703 -26.625 1 84.19 912 GLU B O 1
ATOM 15307 N N . THR B 1 913 ? 16.219 -23.656 -24.531 1 86.5 913 THR B N 1
ATOM 15308 C CA . THR B 1 913 ? 17.656 -23.812 -24.5 1 86.5 913 THR B CA 1
ATOM 15309 C C . THR B 1 913 ? 18.109 -24.781 -25.594 1 86.5 913 THR B C 1
ATOM 15311 O O . THR B 1 913 ? 19.109 -24.531 -26.281 1 86.5 913 THR B O 1
ATOM 15314 N N . ALA B 1 914 ? 17.391 -25.859 -25.688 1 87.88 914 ALA B N 1
ATOM 15315 C CA . ALA B 1 914 ? 17.719 -26.812 -26.734 1 87.88 914 ALA B CA 1
ATOM 15316 C C . ALA B 1 914 ? 17.562 -26.188 -28.125 1 87.88 914 ALA B C 1
ATOM 15318 O O . ALA B 1 914 ? 18.344 -26.484 -29.016 1 87.88 914 ALA B O 1
ATOM 15319 N N . CYS B 1 915 ? 16.609 -25.391 -28.234 1 88.62 915 CYS B N 1
ATOM 15320 C CA . CYS B 1 915 ? 16.375 -24.766 -29.531 1 88.62 915 CYS B CA 1
ATOM 15321 C C . CYS B 1 915 ? 17.531 -23.828 -29.891 1 88.62 915 CYS B C 1
ATOM 15323 O O . CYS B 1 915 ? 18.062 -23.906 -31 1 88.62 915 CYS B O 1
ATOM 15325 N N . ILE B 1 916 ? 17.875 -23.031 -28.969 1 89.12 916 ILE B N 1
ATOM 15326 C CA . ILE B 1 916 ? 18.953 -22.094 -29.281 1 89.12 916 ILE B CA 1
ATOM 15327 C C . ILE B 1 916 ? 20.25 -22.859 -29.484 1 89.12 916 ILE B C 1
ATOM 15329 O O . ILE B 1 916 ? 21.078 -22.484 -30.328 1 89.12 916 ILE B O 1
ATOM 15333 N N . TYR B 1 917 ? 20.453 -23.828 -28.719 1 89.12 917 TYR B N 1
ATOM 15334 C CA . TYR B 1 917 ? 21.641 -24.672 -28.875 1 89.12 917 TYR B CA 1
ATOM 15335 C C . TYR B 1 917 ? 21.703 -25.266 -30.281 1 89.12 917 TYR B C 1
ATOM 15337 O O . TYR B 1 917 ? 22.734 -25.172 -30.953 1 89.12 917 TYR B O 1
ATOM 15345 N N . THR B 1 918 ? 20.641 -25.859 -30.719 1 88 918 THR B N 1
ATOM 15346 C CA . THR B 1 918 ? 20.609 -26.516 -32.031 1 88 918 THR B CA 1
ATOM 15347 C C . THR B 1 918 ? 20.703 -25.484 -33.156 1 88 918 THR B C 1
ATOM 15349 O O . THR B 1 918 ? 21.359 -25.734 -34.156 1 88 918 THR B O 1
ATOM 15352 N N . CYS B 1 919 ? 20.047 -24.391 -32.938 1 88.62 919 CYS B N 1
ATOM 15353 C CA . CYS B 1 919 ? 20.156 -23.328 -33.938 1 88.62 919 CYS B CA 1
ATOM 15354 C C . CYS B 1 919 ? 21.609 -22.891 -34.094 1 88.62 919 CYS B C 1
ATOM 15356 O O . CYS B 1 919 ? 22.094 -22.719 -35.219 1 88.62 919 CYS B O 1
ATOM 15358 N N . THR B 1 920 ? 22.234 -22.703 -33.031 1 87.44 920 THR B N 1
ATOM 15359 C CA . THR B 1 920 ? 23.625 -22.234 -33.062 1 87.44 920 THR B CA 1
ATOM 15360 C C . THR B 1 920 ? 24.531 -23.266 -33.719 1 87.44 920 THR B C 1
ATOM 15362 O O . THR B 1 920 ? 25.406 -22.906 -34.5 1 87.44 920 THR B O 1
ATOM 15365 N N . GLU B 1 921 ? 24.391 -24.531 -33.344 1 81.81 921 GLU B N 1
ATOM 15366 C CA . GLU B 1 921 ? 25.188 -25.578 -33.938 1 81.81 921 GLU B CA 1
ATOM 15367 C C . GLU B 1 921 ? 24.984 -25.641 -35.469 1 81.81 921 GLU B C 1
ATOM 15369 O O . GLU B 1 921 ? 25.938 -25.828 -36.219 1 81.81 921 GLU B O 1
ATOM 15374 N N . MET B 1 922 ? 23.797 -25.453 -35.812 1 82.38 922 MET B N 1
ATOM 15375 C CA . MET B 1 922 ? 23.484 -25.516 -37.219 1 82.38 922 MET B CA 1
ATOM 15376 C C . MET B 1 922 ? 24.094 -24.328 -37.969 1 82.38 922 MET B C 1
ATOM 15378 O O . MET B 1 922 ? 24.656 -24.484 -39.062 1 82.38 922 MET B O 1
ATOM 15382 N N . VAL B 1 923 ? 23.906 -23.172 -37.438 1 82.5 923 VAL B N 1
ATOM 15383 C CA . VAL B 1 923 ? 24.438 -21.969 -38.062 1 82.5 923 VAL B CA 1
ATOM 15384 C C . VAL B 1 923 ? 25.969 -22.047 -38.094 1 82.5 923 VAL B C 1
ATOM 15386 O O . VAL B 1 923 ? 26.578 -21.641 -39.094 1 82.5 923 VAL B O 1
ATOM 15389 N N . LEU B 1 924 ? 26.5 -22.547 -37.062 1 79.25 924 LEU B N 1
ATOM 15390 C CA . LEU B 1 924 ? 27.953 -22.703 -37.031 1 79.25 924 LEU B CA 1
ATOM 15391 C C . LEU B 1 924 ? 28.406 -23.688 -38.094 1 79.25 924 LEU B C 1
ATOM 15393 O O . LEU B 1 924 ? 29.453 -23.484 -38.719 1 79.25 924 LEU B O 1
ATOM 15397 N N . ALA B 1 925 ? 27.703 -24.703 -38.25 1 74.38 925 ALA B N 1
ATOM 15398 C CA . ALA B 1 925 ? 28.047 -25.688 -39.281 1 74.38 925 ALA B CA 1
ATOM 15399 C C . ALA B 1 925 ? 27.922 -25.109 -40.688 1 74.38 925 ALA B C 1
ATOM 15401 O O . ALA B 1 925 ? 28.734 -25.406 -41.562 1 74.38 925 ALA B O 1
ATOM 15402 N N . GLU B 1 926 ? 26.938 -24.219 -40.781 1 73.25 926 GLU B N 1
ATOM 15403 C CA . GLU B 1 926 ? 26.688 -23.703 -42.125 1 73.25 926 GLU B CA 1
ATOM 15404 C C . GLU B 1 926 ? 27.562 -22.484 -42.406 1 73.25 926 GLU B C 1
ATOM 15406 O O . GLU B 1 926 ? 28.109 -22.375 -43.531 1 73.25 926 GLU B O 1
ATOM 15411 N N . LEU B 1 927 ? 27.625 -21.562 -41.438 1 72.06 927 LEU B N 1
ATOM 15412 C CA . LEU B 1 927 ? 28.281 -20.297 -41.719 1 72.06 927 LEU B CA 1
ATOM 15413 C C . LEU B 1 927 ? 29.688 -20.266 -41.125 1 72.06 927 LEU B C 1
ATOM 15415 O O . LEU B 1 927 ? 30.469 -19.344 -41.375 1 72.06 927 LEU B O 1
ATOM 15419 N N . ASN B 1 928 ? 30.125 -21.219 -40.406 1 69.56 928 ASN B N 1
ATOM 15420 C CA . ASN B 1 928 ? 31.406 -21.297 -39.719 1 69.56 928 ASN B CA 1
ATOM 15421 C C . ASN B 1 928 ? 31.625 -20.094 -38.781 1 69.56 928 ASN B C 1
ATOM 15423 O O . ASN B 1 928 ? 32.781 -19.734 -38.5 1 69.56 928 ASN B O 1
ATOM 15427 N N . GLN B 1 929 ? 30.562 -19.359 -38.562 1 75.25 929 GLN B N 1
ATOM 15428 C CA . GLN B 1 929 ? 30.578 -18.234 -37.625 1 75.25 929 GLN B CA 1
ATOM 15429 C C . GLN B 1 929 ? 29.234 -18.094 -36.906 1 75.25 929 GLN B C 1
ATOM 15431 O O . GLN B 1 929 ? 28.203 -18.438 -37.469 1 75.25 929 GLN B O 1
ATOM 15436 N N . ILE B 1 930 ? 29.375 -17.766 -35.656 1 77.69 930 ILE B N 1
ATOM 15437 C CA . ILE B 1 930 ? 28.141 -17.531 -34.906 1 77.69 930 ILE B CA 1
ATOM 15438 C C . ILE B 1 930 ? 27.531 -16.203 -35.344 1 77.69 930 ILE B C 1
ATOM 15440 O O . ILE B 1 930 ? 28.141 -15.156 -35.188 1 77.69 930 ILE B O 1
ATOM 15444 N N . CYS B 1 931 ? 26.516 -16.25 -36.094 1 82 931 CYS B N 1
ATOM 15445 C CA . CYS B 1 931 ? 25.766 -15.07 -36.531 1 82 931 CYS B CA 1
ATOM 15446 C C . CYS B 1 931 ? 24.469 -14.922 -35.75 1 82 931 CYS B C 1
ATOM 15448 O O . CYS B 1 931 ? 23.516 -15.695 -35.969 1 82 931 CYS B O 1
ATOM 15450 N N . MET B 1 932 ? 24.438 -13.906 -34.938 1 86.31 932 MET B N 1
ATOM 15451 C CA . MET B 1 932 ? 23.297 -13.695 -34.062 1 86.31 932 MET B CA 1
ATOM 15452 C C . MET B 1 932 ? 22.031 -13.414 -34.844 1 86.31 932 MET B C 1
ATOM 15454 O O . MET B 1 932 ? 20.938 -13.844 -34.469 1 86.31 932 MET B O 1
ATOM 15458 N N . LYS B 1 933 ? 22.203 -12.766 -35.938 1 82.38 933 LYS B N 1
ATOM 15459 C CA . LYS B 1 933 ? 21.031 -12.43 -36.75 1 82.38 933 LYS B CA 1
ATOM 15460 C C . LYS B 1 933 ? 20.344 -13.688 -37.281 1 82.38 933 LYS B C 1
ATOM 15462 O O . LYS B 1 933 ? 19.125 -13.789 -37.25 1 82.38 933 LYS B O 1
ATOM 15467 N N . SER B 1 934 ? 21.188 -14.594 -37.719 1 82.12 934 SER B N 1
ATOM 15468 C CA . SER B 1 934 ? 20.641 -15.828 -38.281 1 82.12 934 SER B CA 1
ATOM 15469 C C . SER B 1 934 ? 20 -16.688 -37.188 1 82.12 934 SER B C 1
ATOM 15471 O O . SER B 1 934 ? 18.938 -17.281 -37.406 1 82.12 934 SER B O 1
ATOM 15473 N N . ILE B 1 935 ? 20.594 -16.719 -36.062 1 87.69 935 ILE B N 1
ATOM 15474 C CA . ILE B 1 935 ? 20.062 -17.5 -34.938 1 87.69 935 ILE B CA 1
ATOM 15475 C C . ILE B 1 935 ? 18.719 -16.953 -34.5 1 87.69 935 ILE B C 1
ATOM 15477 O O . ILE B 1 935 ? 17.75 -17.703 -34.312 1 87.69 935 ILE B O 1
ATOM 15481 N N . PHE B 1 936 ? 18.703 -15.672 -34.5 1 86.69 936 PHE B N 1
ATOM 15482 C CA . PHE B 1 936 ? 17.469 -15.016 -34.062 1 86.69 936 PHE B CA 1
ATOM 15483 C C . PHE B 1 936 ? 16.359 -15.227 -35.094 1 86.69 936 PHE B C 1
ATOM 15485 O O . PHE B 1 936 ? 15.211 -15.453 -34.719 1 86.69 936 PHE B O 1
ATOM 15492 N N . LYS B 1 937 ? 16.703 -15.164 -36.281 1 82.06 937 LYS B N 1
ATOM 15493 C CA . LYS B 1 937 ? 15.719 -15.344 -37.344 1 82.06 937 LYS B CA 1
ATOM 15494 C C . LYS B 1 937 ? 15.062 -16.719 -37.25 1 82.06 937 LYS B C 1
ATOM 15496 O O . LYS B 1 937 ? 13.844 -16.844 -37.406 1 82.06 937 LYS B O 1
ATOM 15501 N N . ILE B 1 938 ? 15.867 -17.703 -37.031 1 85.56 938 ILE B N 1
ATOM 15502 C CA . ILE B 1 938 ? 15.359 -19.062 -36.969 1 85.56 938 ILE B CA 1
ATOM 15503 C C . ILE B 1 938 ? 14.484 -19.25 -35.719 1 85.56 938 ILE B C 1
ATOM 15505 O O . ILE B 1 938 ? 13.367 -19.766 -35.812 1 85.56 938 ILE B O 1
ATOM 15509 N N . TYR B 1 939 ? 14.984 -18.812 -34.594 1 87.31 939 TYR B N 1
ATOM 15510 C CA . TYR B 1 939 ? 14.25 -18.938 -33.312 1 87.31 939 TYR B CA 1
ATOM 15511 C C . TYR B 1 939 ? 12.914 -18.203 -33.406 1 87.31 939 TYR B C 1
ATOM 15513 O O . TYR B 1 939 ? 11.883 -18.75 -33 1 87.31 939 TYR B O 1
ATOM 15521 N N . ASP B 1 940 ? 13.008 -17 -33.906 1 81.12 940 ASP B N 1
ATOM 15522 C CA . ASP B 1 940 ? 11.82 -16.156 -34 1 81.12 940 ASP B CA 1
ATOM 15523 C C . ASP B 1 940 ? 10.781 -16.781 -34.938 1 81.12 940 ASP B C 1
ATOM 15525 O O . ASP B 1 940 ? 9.578 -16.688 -34.688 1 81.12 940 ASP B O 1
ATOM 15529 N N . TYR B 1 941 ? 11.297 -17.359 -35.938 1 81.56 941 TYR B N 1
ATOM 15530 C CA . TYR B 1 941 ? 10.391 -18.016 -36.875 1 81.56 941 TYR B CA 1
ATOM 15531 C C . TYR B 1 941 ? 9.656 -19.172 -36.188 1 81.56 941 TYR B C 1
ATOM 15533 O O . TYR B 1 941 ? 8.445 -19.328 -36.344 1 81.56 941 TYR B O 1
ATOM 15541 N N . ILE B 1 942 ? 10.391 -19.969 -35.5 1 83.5 942 ILE B N 1
ATOM 15542 C CA . ILE B 1 942 ? 9.781 -21.125 -34.844 1 83.5 942 ILE B CA 1
ATOM 15543 C C . ILE B 1 942 ? 8.773 -20.641 -33.781 1 83.5 942 ILE B C 1
ATOM 15545 O O . ILE B 1 942 ? 7.684 -21.219 -33.688 1 83.5 942 ILE B O 1
ATOM 15549 N N . TYR B 1 943 ? 9.141 -19.672 -33.094 1 79.38 943 TYR B N 1
ATOM 15550 C CA . TYR B 1 943 ? 8.258 -19.125 -32.062 1 79.38 943 TYR B CA 1
ATOM 15551 C C . TYR B 1 943 ? 6.965 -18.594 -32.688 1 79.38 943 TYR B C 1
ATOM 15553 O O . TYR B 1 943 ? 5.875 -18.859 -32.156 1 79.38 943 TYR B O 1
ATOM 15561 N N . ARG B 1 944 ? 7.098 -17.844 -33.75 1 70.88 944 ARG B N 1
ATOM 15562 C CA . ARG B 1 944 ? 5.934 -17.234 -34.375 1 70.88 944 ARG B CA 1
ATOM 15563 C C . ARG B 1 944 ? 5.012 -18.297 -34.969 1 70.88 944 ARG B C 1
ATOM 15565 O O . ARG B 1 944 ? 3.795 -18.094 -35.031 1 70.88 944 ARG B O 1
ATOM 15572 N N . ASN B 1 945 ? 5.602 -19.359 -35.406 1 73.88 945 ASN B N 1
ATOM 15573 C CA . ASN B 1 945 ? 4.816 -20.453 -35.969 1 73.88 945 ASN B CA 1
ATOM 15574 C C . ASN B 1 945 ? 4.648 -21.594 -35 1 73.88 945 ASN B C 1
ATOM 15576 O O . ASN B 1 945 ? 4.609 -22.766 -35.375 1 73.88 945 ASN B O 1
ATOM 15580 N N . ARG B 1 946 ? 4.648 -21.344 -33.812 1 73.5 946 ARG B N 1
ATOM 15581 C CA . ARG B 1 946 ? 4.629 -22.344 -32.75 1 73.5 946 ARG B CA 1
ATOM 15582 C C . ARG B 1 946 ? 3.381 -23.219 -32.875 1 73.5 946 ARG B C 1
ATOM 15584 O O . ARG B 1 946 ? 3.385 -24.375 -32.406 1 73.5 946 ARG B O 1
ATOM 15591 N N . ALA B 1 947 ? 2.291 -22.641 -33.375 1 67.12 947 ALA B N 1
ATOM 15592 C CA . ALA B 1 947 ? 1.07 -23.422 -33.531 1 67.12 947 ALA B CA 1
ATOM 15593 C C . ALA B 1 947 ? 1.316 -24.641 -34.438 1 67.12 947 ALA B C 1
ATOM 15595 O O . ALA B 1 947 ? 0.702 -25.688 -34.25 1 67.12 947 ALA B O 1
ATOM 15596 N N . SER B 1 948 ? 2.195 -24.5 -35.344 1 69.88 948 SER B N 1
ATOM 15597 C CA . SER B 1 948 ? 2.51 -25.578 -36.281 1 69.88 948 SER B CA 1
ATOM 15598 C C . SER B 1 948 ? 3.457 -26.594 -35.656 1 69.88 948 SER B C 1
ATOM 15600 O O . SER B 1 948 ? 3.6 -27.703 -36.156 1 69.88 948 SER B O 1
ATOM 15602 N N . TYR B 1 949 ? 4.078 -26.219 -34.656 1 76.31 949 TYR B N 1
ATOM 15603 C CA . TYR B 1 949 ? 5.066 -27.078 -34 1 76.31 949 TYR B CA 1
ATOM 15604 C C . TYR B 1 949 ? 4.754 -27.25 -32.5 1 76.31 949 TYR B C 1
ATOM 15606 O O . TYR B 1 949 ? 5.496 -26.766 -31.656 1 76.31 949 TYR B O 1
ATOM 15614 N N . PRO B 1 950 ? 3.744 -27.922 -32.25 1 68.62 950 PRO B N 1
ATOM 15615 C CA . PRO B 1 950 ? 3.271 -28.016 -30.875 1 68.62 950 PRO B CA 1
ATOM 15616 C C . PRO B 1 950 ? 4.25 -28.734 -29.953 1 68.62 950 PRO B C 1
ATOM 15618 O O . PRO B 1 950 ? 4.199 -28.578 -28.734 1 68.62 950 PRO B O 1
ATOM 15621 N N . GLU B 1 951 ? 5.188 -29.469 -30.531 1 72.56 951 GLU B N 1
ATOM 15622 C CA . GLU B 1 951 ? 6.098 -30.281 -29.719 1 72.56 951 GLU B CA 1
ATOM 15623 C C . GLU B 1 951 ? 7.168 -29.406 -29.062 1 72.56 951 GLU B C 1
ATOM 15625 O O . GLU B 1 951 ? 7.762 -29.797 -28.062 1 72.56 951 GLU B O 1
ATOM 15630 N N . VAL B 1 952 ? 7.422 -28.266 -29.656 1 76.75 952 VAL B N 1
ATOM 15631 C CA . VAL B 1 952 ? 8.461 -27.391 -29.125 1 76.75 952 VAL B CA 1
ATOM 15632 C C . VAL B 1 952 ? 7.82 -26.141 -28.516 1 76.75 952 VAL B C 1
ATOM 15634 O O . VAL B 1 952 ? 7.164 -25.375 -29.219 1 76.75 952 VAL B O 1
ATOM 15637 N N . LYS B 1 953 ? 7.961 -26.125 -27.375 1 73.12 953 LYS B N 1
ATOM 15638 C CA . LYS B 1 953 ? 7.363 -25.016 -26.641 1 73.12 953 LYS B CA 1
ATOM 15639 C C . LYS B 1 953 ? 8.344 -23.844 -26.531 1 73.12 953 LYS B C 1
ATOM 15641 O O . LYS B 1 953 ? 9.297 -23.906 -25.75 1 73.12 953 LYS B O 1
ATOM 15646 N N . LEU B 1 954 ? 8.289 -22.844 -27.438 1 77.06 954 LEU B N 1
ATOM 15647 C CA . LEU B 1 954 ? 9.195 -21.703 -27.438 1 77.06 954 LEU B CA 1
ATOM 15648 C C . LEU B 1 954 ? 8.469 -20.438 -27 1 77.06 954 LEU B C 1
ATOM 15650 O O . LEU B 1 954 ? 7.246 -20.328 -27.156 1 77.06 954 LEU B O 1
ATOM 15654 N N . ARG B 1 955 ? 9.227 -19.516 -26.438 1 67.69 955 ARG B N 1
ATOM 15655 C CA . ARG B 1 955 ? 8.734 -18.203 -26.031 1 67.69 955 ARG B CA 1
ATOM 15656 C C . ARG B 1 955 ? 9.445 -17.094 -26.812 1 67.69 955 ARG B C 1
ATOM 15658 O O . ARG B 1 955 ? 10.5 -17.328 -27.406 1 67.69 955 ARG B O 1
ATOM 15665 N N . GLU B 1 956 ? 8.781 -15.992 -26.719 1 67.5 956 GLU B N 1
ATOM 15666 C CA . GLU B 1 956 ? 9.406 -14.891 -27.453 1 67.5 956 GLU B CA 1
ATOM 15667 C C . GLU B 1 956 ? 10.648 -14.383 -26.719 1 67.5 956 GLU B C 1
ATOM 15669 O O . GLU B 1 956 ? 10.609 -14.156 -25.5 1 67.5 956 GLU B O 1
ATOM 15674 N N . LYS B 1 957 ? 11.766 -14.461 -27.344 1 75.12 957 LYS B N 1
ATOM 15675 C CA . LYS B 1 957 ? 13.023 -13.938 -26.812 1 75.12 957 LYS B CA 1
ATOM 15676 C C . LYS B 1 957 ? 13.602 -12.859 -27.703 1 75.12 957 LYS B C 1
ATOM 15678 O O . LYS B 1 957 ? 13.406 -12.883 -28.922 1 75.12 957 LYS B O 1
ATOM 15683 N N . ASN B 1 958 ? 14.172 -11.781 -27.109 1 72.81 958 ASN B N 1
ATOM 15684 C CA . ASN B 1 958 ? 14.875 -10.766 -27.891 1 72.81 958 ASN B CA 1
ATOM 15685 C C . ASN B 1 958 ? 16.312 -11.188 -28.188 1 72.81 958 ASN B C 1
ATOM 15687 O O . ASN B 1 958 ? 16.797 -12.18 -27.641 1 72.81 958 ASN B O 1
ATOM 15691 N N . VAL B 1 959 ? 16.922 -10.477 -29.078 1 80.5 959 VAL B N 1
ATOM 15692 C CA . VAL B 1 959 ? 18.266 -10.797 -29.547 1 80.5 959 VAL B CA 1
ATOM 15693 C C . VAL B 1 959 ? 19.25 -10.68 -28.375 1 80.5 959 VAL B C 1
ATOM 15695 O O . VAL B 1 959 ? 20.172 -11.5 -28.25 1 80.5 959 VAL B O 1
ATOM 15698 N N . LYS B 1 960 ? 19 -9.727 -27.547 1 75 960 LYS B N 1
ATOM 15699 C CA . LYS B 1 960 ? 19.922 -9.531 -26.422 1 75 960 LYS B CA 1
ATOM 15700 C C . LYS B 1 960 ? 19.812 -10.688 -25.422 1 75 960 LYS B C 1
ATOM 15702 O O . LYS B 1 960 ? 20.828 -11.133 -24.891 1 75 960 LYS B O 1
ATOM 15707 N N . GLN B 1 961 ? 18.625 -11.164 -25.234 1 77.19 961 GLN B N 1
ATOM 15708 C CA . GLN B 1 961 ? 18.438 -12.297 -24.344 1 77.19 961 GLN B CA 1
ATOM 15709 C C . GLN B 1 961 ? 19.094 -13.555 -24.891 1 77.19 961 GLN B C 1
ATOM 15711 O O . GLN B 1 961 ? 19.703 -14.32 -24.141 1 77.19 961 GLN B O 1
ATOM 15716 N N . ILE B 1 962 ? 18.906 -13.742 -26.172 1 85.44 962 ILE B N 1
ATOM 15717 C CA . ILE B 1 962 ? 19.5 -14.914 -26.812 1 85.44 962 ILE B CA 1
ATOM 15718 C C . ILE B 1 962 ? 21.031 -14.82 -26.75 1 85.44 962 ILE B C 1
ATOM 15720 O O . ILE B 1 962 ? 21.703 -15.812 -26.469 1 85.44 962 ILE B O 1
ATOM 15724 N N . LYS B 1 963 ? 21.5 -13.633 -26.953 1 83.69 963 LYS B N 1
ATOM 15725 C CA . LYS B 1 963 ? 22.938 -13.438 -26.875 1 83.69 963 LYS B CA 1
ATOM 15726 C C . LYS B 1 963 ? 23.469 -13.727 -25.469 1 83.69 963 LYS B C 1
ATOM 15728 O O . LYS B 1 963 ? 24.484 -14.414 -25.312 1 83.69 963 LYS B O 1
ATOM 15733 N N . ALA B 1 964 ? 22.812 -13.258 -24.578 1 76.31 964 ALA B N 1
ATOM 15734 C CA . ALA B 1 964 ? 23.219 -13.477 -23.203 1 76.31 964 ALA B CA 1
ATOM 15735 C C . ALA B 1 964 ? 23.172 -14.961 -22.828 1 76.31 964 ALA B C 1
ATOM 15737 O O . ALA B 1 964 ? 24.047 -15.461 -22.141 1 76.31 964 ALA B O 1
ATOM 15738 N N . LYS B 1 965 ? 22.172 -15.602 -23.297 1 81.62 965 LYS B N 1
ATOM 15739 C CA . LYS B 1 965 ? 22.047 -17.031 -23 1 81.62 965 LYS B CA 1
ATOM 15740 C C . LYS B 1 965 ? 23.156 -17.828 -23.672 1 81.62 965 LYS B C 1
ATOM 15742 O O . LYS B 1 965 ? 23.719 -18.75 -23.078 1 81.62 965 LYS B O 1
ATOM 15747 N N . LEU B 1 966 ? 23.422 -17.453 -24.844 1 84.31 966 LEU B N 1
ATOM 15748 C CA . LEU B 1 966 ? 24.484 -18.141 -25.562 1 84.31 966 LEU B CA 1
ATOM 15749 C C . LEU B 1 966 ? 25.844 -17.891 -24.891 1 84.31 966 LEU B C 1
ATOM 15751 O O . LEU B 1 966 ? 26.672 -18.797 -24.828 1 84.31 966 LEU B O 1
ATOM 15755 N N . GLN B 1 967 ? 25.984 -16.75 -24.391 1 77.75 967 GLN B N 1
ATOM 15756 C CA . GLN B 1 967 ? 27.219 -16.469 -23.656 1 77.75 967 GLN B CA 1
ATOM 15757 C C . GLN B 1 967 ? 27.297 -17.297 -22.375 1 77.75 967 GLN B C 1
ATOM 15759 O O . GLN B 1 967 ? 28.359 -17.828 -22.031 1 77.75 967 GLN B O 1
ATOM 15764 N N . TYR B 1 968 ? 26.188 -17.359 -21.844 1 74.5 968 TYR B N 1
ATOM 15765 C CA . TYR B 1 968 ? 26.125 -18.188 -20.641 1 74.5 968 TYR B CA 1
ATOM 15766 C C . TYR B 1 968 ? 26.422 -19.641 -20.953 1 74.5 968 TYR B C 1
ATOM 15768 O O . TYR B 1 968 ? 27.062 -20.344 -20.156 1 74.5 968 TYR B O 1
ATOM 15776 N N . MET B 1 969 ? 25.953 -20.047 -22.062 1 80.12 969 MET B N 1
ATOM 15777 C CA . MET B 1 969 ? 26.156 -21.438 -22.469 1 80.12 969 MET B CA 1
ATOM 15778 C C . MET B 1 969 ? 27.594 -21.656 -22.938 1 80.12 969 MET B C 1
ATOM 15780 O O . MET B 1 969 ? 27.984 -22.797 -23.234 1 80.12 969 MET B O 1
ATOM 15784 N N . GLY B 1 970 ? 28.375 -20.547 -22.953 1 73.94 970 GLY B N 1
ATOM 15785 C CA . GLY B 1 970 ? 29.797 -20.688 -23.219 1 73.94 970 GLY B CA 1
ATOM 15786 C C . GLY B 1 970 ? 30.156 -20.453 -24.672 1 73.94 970 GLY B C 1
ATOM 15787 O O . GLY B 1 970 ? 31.281 -20.734 -25.094 1 73.94 970 GLY B O 1
ATOM 15788 N N . PHE B 1 971 ? 29.172 -20.031 -25.406 1 77.81 971 PHE B N 1
ATOM 15789 C CA . PHE B 1 971 ? 29.5 -19.75 -26.812 1 77.81 971 PHE B CA 1
ATOM 15790 C C . PHE B 1 971 ? 30.234 -18.422 -26.938 1 77.81 971 PHE B C 1
ATOM 15792 O O . PHE B 1 971 ? 29.922 -17.469 -26.234 1 77.81 971 PHE B O 1
ATOM 15799 N N . ASN B 1 972 ? 31.234 -18.375 -27.516 1 63.34 972 ASN B N 1
ATOM 15800 C CA . ASN B 1 972 ? 32.031 -17.172 -27.719 1 63.34 972 ASN B CA 1
ATOM 15801 C C . ASN B 1 972 ? 31.391 -16.234 -28.734 1 63.34 972 ASN B C 1
ATOM 15803 O O . ASN B 1 972 ? 31.453 -16.469 -29.953 1 63.34 972 ASN B O 1
ATOM 15807 N N . ILE B 1 973 ? 30.688 -15.297 -28.266 1 66.19 973 ILE B N 1
ATOM 15808 C CA . ILE B 1 973 ? 30.047 -14.305 -29.125 1 66.19 973 ILE B CA 1
ATOM 15809 C C . ILE B 1 973 ? 30.703 -12.938 -28.906 1 66.19 973 ILE B C 1
ATOM 15811 O O . ILE B 1 973 ? 31.031 -12.57 -27.781 1 66.19 973 ILE B O 1
#

pLDDT: mean 71.86, std 20.14, range [19.58, 95.56]

Organism: NCBI:txid252671

Solvent-accessible surface area (backbone atoms only — not comparable to full-atom values): 108427 Å² total; per-residue (Å²): 139,73,76,89,60,62,82,63,57,64,69,48,56,64,54,45,55,63,47,51,62,53,49,60,61,63,53,61,75,48,39,52,55,48,66,81,36,67,72,54,39,55,48,52,52,52,54,49,52,54,35,73,73,44,45,61,42,73,63,50,76,42,73,40,67,45,46,73,87,70,34,88,57,83,49,29,42,28,58,42,44,67,58,66,44,38,83,92,55,82,59,63,36,88,87,63,72,25,59,50,37,88,69,50,65,21,68,40,24,67,57,85,50,90,39,25,27,40,50,30,44,43,57,51,51,45,32,38,37,31,35,30,28,28,30,28,80,41,98,81,48,55,72,42,51,50,84,34,74,69,41,49,72,74,43,52,70,75,63,47,62,67,55,61,57,48,76,54,80,41,43,27,36,25,50,67,35,52,52,49,48,55,48,41,43,59,62,19,47,46,51,60,56,51,31,44,47,37,32,23,38,27,40,45,68,48,58,86,43,52,70,73,53,44,35,63,36,80,75,52,55,68,69,51,35,69,57,50,53,51,51,50,54,51,52,41,67,72,42,40,65,50,38,51,46,66,31,64,63,50,59,38,48,51,32,42,32,46,50,76,43,62,73,68,14,72,28,28,31,40,38,38,80,90,76,58,45,78,24,64,30,69,39,27,42,36,40,28,24,27,76,83,59,36,51,47,47,65,34,56,30,74,58,93,55,69,79,76,45,49,66,58,45,54,53,42,46,72,54,32,78,60,50,57,37,34,35,27,86,53,26,79,76,44,35,65,64,49,31,71,60,34,68,89,39,52,51,23,38,24,60,67,57,60,51,42,65,40,48,68,54,52,69,62,47,88,77,31,67,67,44,41,48,53,48,59,53,55,64,52,32,55,44,30,42,75,46,70,76,96,57,74,76,50,43,21,40,58,42,70,57,34,52,52,37,45,52,52,48,49,64,72,43,44,68,61,53,67,70,42,56,67,69,40,40,50,51,35,50,52,39,48,54,54,47,49,54,40,32,72,72,45,27,60,33,67,45,49,46,77,62,47,55,63,53,55,52,51,49,49,52,49,47,43,44,19,62,48,55,64,41,76,67,38,42,62,64,59,45,52,53,51,49,45,49,43,52,34,52,52,37,43,58,67,71,46,60,59,30,70,87,38,91,82,47,50,52,49,63,61,68,61,79,77,76,82,71,84,74,77,90,68,80,63,43,53,72,67,76,85,78,84,89,82,66,73,72,58,51,58,52,46,54,54,31,52,54,40,22,54,53,45,45,53,38,49,50,52,47,51,70,50,42,56,46,74,82,62,55,72,69,49,44,71,25,44,88,41,88,83,57,69,75,89,73,57,71,68,56,34,53,52,42,28,49,48,50,30,46,31,51,51,32,37,85,36,90,52,66,93,59,43,42,18,57,55,50,21,53,44,54,43,51,51,51,45,63,73,70,48,92,52,63,70,52,50,53,53,38,45,71,70,68,40,82,80,49,70,77,64,34,40,51,51,51,28,43,54,45,45,50,46,46,66,66,35,69,74,46,32,65,65,44,69,81,41,91,64,84,60,53,72,55,42,51,42,86,46,51,52,95,52,86,65,52,72,43,48,64,54,51,44,14,42,72,69,15,27,25,36,31,37,40,24,32,31,91,78,52,39,42,39,58,36,76,32,91,50,77,76,42,70,74,56,42,56,32,32,34,37,68,86,74,71,41,41,23,19,53,38,66,64,72,78,76,75,66,76,80,71,70,75,86,72,74,77,79,81,76,78,78,76,81,84,67,81,83,80,31,70,26,73,54,70,58,66,35,93,89,68,76,33,79,38,68,38,42,74,67,76,36,67,42,41,66,79,54,62,58,70,54,54,30,38,50,56,69,73,60,48,72,38,40,65,57,66,42,84,62,67,36,43,40,102,86,58,41,51,35,79,54,62,27,57,64,48,69,32,32,44,67,83,56,83,52,68,78,55,25,46,20,57,48,76,75,83,81,74,76,84,84,79,78,83,71,64,57,75,72,73,77,70,71,74,53,67,67,68,25,43,49,37,47,49,48,27,52,74,41,64,44,76,79,54,64,64,71,83,43,63,51,38,49,28,37,52,50,34,38,45,54,49,40,30,64,71,64,72,41,88,48,67,67,60,40,42,52,53,52,51,47,49,36,74,46,27,86,81,36,73,87,51,66,56,55,92,71,53,66,66,56,50,50,51,49,39,44,70,31,29,48,89,125,138,74,72,89,58,63,83,64,57,65,68,51,57,62,53,46,55,60,46,51,60,52,49,60,60,61,51,60,77,47,39,53,54,49,67,82,35,68,72,56,39,53,47,51,50,53,52,50,52,52,34,72,75,45,46,61,43,73,64,50,74,41,73,40,67,44,45,72,87,70,34,86,58,84,48,30,40,28,58,44,44,66,58,66,45,37,85,94,55,82,58,63,36,88,88,62,72,26,58,51,35,88,66,49,66,21,68,40,23,67,56,85,50,90,39,25,26,40,50,29,44,44,58,53,51,43,31,37,36,31,35,32,28,29,32,27,78,44,97,82,47,55,74,43,51,51,84,35,74,70,42,49,73,72,44,54,69,74,62,48,62,68,55,61,56,49,75,55,80,41,42,26,35,28,51,68,35,52,52,50,49,56,50,41,41,60,63,20,46,48,51,60,56,52,30,44,46,38,31,23,38,25,38,44,68,45,58,86,43,50,70,72,54,44,34,62,38,78,74,52,55,68,69,52,35,68,55,51,52,51,50,51,53,53,52,41,66,72,33,40,64,45,37,52,46,69,30,64,64,50,60,37,49,50,30,40,31,47,50,75,45,61,73,72,14,73,29,27,28,40,38,38,82,88,77,57,45,76,24,63,32,68,39,27,42,36,41,29,25,29,74,83,61,35,51,48,46,64,35,54,30,73,58,93,54,68,79,77,45,49,65,58,44,56,55,42,47,72,55,32,77,60,50,57,38,35,35,27,85,53,25,80,78,43,35,66,64,49,32,72,61,36,68,92,38,51,51,22,39,24,60,67,58,59,51,42,65,40,51,68,53,52,70,63,47,89,79,31,66,68,44,41,48,52,49,58,53,56,64,52,30,55,45,31,48,80,45,70,76,96,57,73,74,50,43,20,40,56,41,70,56,34,52,52,38,45,52,53,47,51,64,70,43,44,69,60,52,68,69,42,55,67,69,39,39,50,51,36,51,52,39,48,54,54,47,50,54,40,31,72,73,45,26,60,34,68,45,50,46,78,61,46,57,65,54,55,52,52,50,49,51,50,46,42,46,20,60,46,62,67,41,79,68,41,42,61,64,59,45,54,52,50,50,45,48,44,52,34,52,53,37,43,57,66,70,49,61,57,31,72,87,36,90,84,48,49,52,50,66,67,58,60,81,71,76,83,67,85,75,77,89,69,81,65,41,55,72,71,76,88,81,85,92,84,66,71,73,58,49,57,51,47,54,54,32,51,52,41,22,55,53,46,44,53,37,50,50,51,47,52,71,50,42,60,46,76,82,65,55,70,68,48,44,71,25,44,88,40,86,83,55,68,75,88,72,56,71,67,56,34,52,52,42,27,50,50,50,29,44,31,51,52,30,37,84,36,88,51,67,92,57,43,43,18,58,56,49,21,55,43,55,43,51,50,51,44,63,71,71,48,92,51,64,68,52,51,54,53,39,44,73,71,68,41,82,81,49,70,78,64,34,42,50,50,50,29,41,52,44,45,52,46,46,68,64,36,68,75,47,32,65,65,42,69,82,42,92,64,84,60,52,73,54,42,50,42,86,46,51,54,92,51,84,65,52,72,44,49,65,54,50,44,13,41,72,70,15,28,25,35,29,37,40,24,32,32,90,76,53,40,43,39,59,36,76,32,92,51,78,75,42,72,74,56,44,60,33,32,34,38,69,86,74,70,40,42,22,18,55,40,65,65,72,81,75,75,66,74,81,70,67,74,86,69,74,76,85,83,75,88,68,87,79,78,71,78,84,76,16,69,28,74,59,69,62,63,39,94,89,68,70,26,77,30,69,37,36,75,67,75,34,62,42,42,53,78,54,62,60,74,56,52,34,34,48,51,73,74,60,51,75,34,43,65,48,65,43,84,62,67,33,46,42,102,86,58,38,46,35,79,52,63,27,58,69,53,69,32,30,44,65,83,58,83,51,69,77,53,24,45,21,54,46,77,77,84,82,76,75,85,84,79,78,82,73,66,64,76,72,73,78,70,69,74,53,69,68,67,27,43,48,37,48,49,49,28,52,75,42,66,43,78,79,57,65,66,73,84,43,65,50,39,49,27,38,52,50,34,37,46,54,49,41,30,64,71,65,74,41,88,49,66,68,60,40,43,52,53,53,51,50,49,37,75,45,26,86,82,36,73,88,52,65,58,57,94,71,54,68,66,56,52,50,50,49,40,45,69,31,31,47,90,123